Protein AF-A0A8M2BJH6-F1 (afdb_monomer)

Structure (mmCIF, N/CA/C/O backbone):
data_AF-A0A8M2BJH6-F1
#
_entry.id   AF-A0A8M2BJH6-F1
#
loop_
_atom_site.group_PDB
_atom_site.id
_atom_site.type_symbol
_atom_site.label_atom_id
_atom_site.label_alt_id
_atom_site.label_comp_id
_atom_site.label_asym_id
_atom_site.label_entity_id
_atom_site.label_seq_id
_atom_site.pdbx_PDB_ins_code
_atom_site.Cartn_x
_atom_site.Cartn_y
_atom_site.Cartn_z
_atom_site.occupancy
_atom_site.B_iso_or_equiv
_atom_site.auth_seq_id
_atom_site.auth_comp_id
_atom_site.auth_asym_id
_atom_site.auth_atom_id
_atom_site.pdbx_PDB_model_num
ATOM 1 N N . MET A 1 1 ? -21.946 5.191 -46.781 1.00 28.61 1 MET A N 1
ATOM 2 C CA . MET A 1 1 ? -22.989 5.472 -47.783 1.00 28.61 1 MET A CA 1
ATOM 3 C C . MET A 1 1 ? -22.399 6.508 -48.702 1.00 28.61 1 MET A C 1
ATOM 5 O O . MET A 1 1 ? -22.116 7.581 -48.202 1.00 28.61 1 MET A O 1
ATOM 9 N N . ASP A 1 2 ? -22.048 6.101 -49.918 1.00 33.00 2 ASP A N 1
ATOM 10 C CA . ASP A 1 2 ? -22.091 6.885 -51.162 1.00 33.00 2 ASP A CA 1
ATOM 11 C C . ASP A 1 2 ? -21.324 6.080 -52.218 1.00 33.00 2 ASP A C 1
ATOM 13 O O . ASP A 1 2 ? -20.111 5.897 -52.149 1.00 33.00 2 ASP A O 1
ATOM 17 N N . CYS A 1 3 ? -22.096 5.461 -53.111 1.00 26.36 3 CYS A N 1
ATOM 18 C CA . CYS A 1 3 ? -21.642 4.590 -54.190 1.00 26.36 3 CYS A CA 1
ATOM 19 C C . CYS A 1 3 ? -21.545 5.386 -55.499 1.00 26.36 3 CYS A C 1
ATOM 21 O O . CYS A 1 3 ? -22.503 6.076 -55.824 1.00 26.36 3 CYS A O 1
ATOM 23 N N . CYS A 1 4 ? -20.463 5.152 -56.257 1.00 25.03 4 CYS A N 1
ATOM 24 C CA . CYS A 1 4 ? -20.279 5.310 -57.716 1.00 25.03 4 CYS A CA 1
ATOM 25 C C . CYS A 1 4 ? -20.562 6.680 -58.377 1.00 25.03 4 CYS A C 1
ATOM 27 O O . CYS A 1 4 ? -21.607 7.296 -58.189 1.00 25.03 4 CYS A O 1
ATOM 29 N N . PRO A 1 5 ? -19.660 7.094 -59.287 1.00 32.94 5 PRO A N 1
ATOM 30 C CA . PRO A 1 5 ? -19.942 6.812 -60.695 1.00 32.94 5 PRO A CA 1
ATOM 31 C C . PRO A 1 5 ? -18.724 6.274 -61.463 1.00 32.94 5 PRO A C 1
ATOM 33 O O . PRO A 1 5 ? -17.686 6.920 -61.579 1.00 32.94 5 PRO A O 1
ATOM 36 N N . THR A 1 6 ? -18.901 5.083 -62.028 1.00 26.28 6 THR A N 1
ATOM 37 C CA . THR A 1 6 ? -18.188 4.568 -63.198 1.00 26.28 6 THR A CA 1
ATOM 38 C C . THR A 1 6 ? -18.653 5.317 -64.447 1.00 26.28 6 THR A C 1
ATOM 40 O O . THR A 1 6 ? -19.854 5.471 -64.664 1.00 26.28 6 THR A O 1
ATOM 43 N N . VAL A 1 7 ? -17.714 5.748 -65.289 1.00 29.89 7 VAL A N 1
ATOM 44 C CA . VAL A 1 7 ? -17.977 6.132 -66.682 1.00 29.89 7 VAL A CA 1
ATOM 45 C C . VAL A 1 7 ? -16.885 5.498 -67.542 1.00 29.89 7 VAL A C 1
ATOM 47 O O . VAL A 1 7 ? -15.748 5.962 -67.569 1.00 29.89 7 VAL A O 1
ATOM 50 N N . GLU A 1 8 ? -17.247 4.393 -68.191 1.00 24.95 8 GLU A N 1
ATOM 51 C CA . GLU A 1 8 ? -16.605 3.876 -69.401 1.00 24.95 8 GLU A CA 1
ATOM 52 C C . GLU A 1 8 ? -16.926 4.830 -70.561 1.00 24.95 8 GLU A C 1
ATOM 54 O O . GLU A 1 8 ? -18.083 5.225 -70.712 1.00 24.95 8 GLU A O 1
ATOM 59 N N . ILE A 1 9 ? -15.941 5.181 -71.395 1.00 29.52 9 ILE A N 1
ATOM 60 C CA . ILE A 1 9 ? -16.202 5.640 -72.767 1.00 29.52 9 ILE A CA 1
ATOM 61 C C . ILE A 1 9 ? -15.245 4.913 -73.708 1.00 29.52 9 ILE A C 1
ATOM 63 O O . ILE A 1 9 ? -14.027 4.904 -73.529 1.00 29.52 9 ILE A O 1
ATOM 67 N N . GLU A 1 10 ? -15.889 4.273 -74.672 1.00 23.61 10 GLU A N 1
ATOM 68 C CA . GLU A 1 10 ? -15.413 3.345 -75.677 1.00 23.61 10 GLU A CA 1
ATOM 69 C C . GLU A 1 10 ? -14.512 3.975 -76.746 1.00 23.61 10 GLU A C 1
ATOM 71 O O . GLU A 1 10 ? -14.569 5.158 -77.079 1.00 23.61 10 GLU A O 1
ATOM 76 N N . THR A 1 11 ? -13.728 3.077 -77.331 1.00 25.34 11 THR A N 1
ATOM 77 C CA . THR A 1 11 ? -13.057 3.136 -78.628 1.00 25.34 11 THR A CA 1
ATOM 78 C C . THR A 1 11 ? -13.911 3.737 -79.751 1.00 25.34 11 THR A C 1
ATOM 80 O O . THR A 1 11 ? -14.989 3.224 -80.048 1.00 25.34 11 THR A O 1
ATOM 83 N N . THR A 1 12 ? -13.367 4.716 -80.477 1.00 28.28 12 THR A N 1
ATOM 84 C CA . THR A 1 12 ? -13.841 5.127 -81.805 1.00 28.28 12 THR A CA 1
ATOM 85 C C . THR A 1 12 ? -12.823 4.721 -82.875 1.00 28.28 12 THR A C 1
ATOM 87 O O . THR A 1 12 ? -11.707 5.229 -82.948 1.00 28.28 12 THR A O 1
ATOM 90 N N . ASN A 1 13 ? -13.232 3.740 -83.681 1.00 26.58 13 ASN A N 1
ATOM 91 C CA . ASN A 1 13 ? -12.711 3.446 -85.016 1.00 26.58 13 ASN A CA 1
ATOM 92 C C . ASN A 1 13 ? -13.276 4.459 -86.034 1.00 26.58 13 ASN A C 1
ATOM 94 O O . ASN A 1 13 ? -14.218 5.173 -85.705 1.00 26.58 13 ASN A O 1
ATOM 98 N N . GLU A 1 14 ? -12.759 4.386 -87.271 1.00 25.92 14 GLU A N 1
ATOM 99 C CA . GLU A 1 14 ? -13.132 5.101 -88.517 1.00 25.92 14 GLU A CA 1
ATOM 100 C C . GLU A 1 14 ? -12.214 6.291 -88.855 1.00 25.92 14 GLU A C 1
ATOM 102 O O . GLU A 1 14 ? -11.893 7.105 -88.003 1.00 25.92 14 GLU A O 1
ATOM 107 N N . SER A 1 15 ? -11.742 6.525 -90.081 1.00 24.98 15 SER A N 1
ATOM 108 C CA . SER A 1 15 ? -11.766 5.806 -91.361 1.00 24.98 15 SER A CA 1
ATOM 109 C C . SER A 1 15 ? -11.048 6.703 -92.390 1.00 24.98 15 SER A C 1
ATOM 111 O O . SER A 1 15 ? -11.238 7.914 -92.367 1.00 24.98 15 SER A O 1
ATOM 113 N N . THR A 1 16 ? -10.282 6.092 -93.301 1.00 25.52 16 THR A N 1
ATOM 114 C CA . THR A 1 16 ? -10.107 6.453 -94.732 1.00 25.52 16 THR A CA 1
ATOM 115 C C . THR A 1 16 ? -9.835 7.909 -95.159 1.00 25.52 16 THR A C 1
ATOM 117 O O . THR A 1 16 ? -10.703 8.773 -95.088 1.00 25.52 16 THR A O 1
ATOM 120 N N . GLY A 1 17 ? -8.689 8.112 -95.820 1.00 29.67 17 GLY A N 1
ATOM 121 C CA . GLY A 1 17 ? -8.440 9.222 -96.746 1.00 29.67 17 GLY A CA 1
ATOM 122 C C . GLY A 1 17 ? -7.463 8.786 -97.843 1.00 29.67 17 GLY A C 1
ATOM 123 O O . GLY A 1 17 ? -6.270 8.656 -97.587 1.00 29.67 17 GLY A O 1
ATOM 124 N N . GLU A 1 18 ? -8.009 8.490 -99.023 1.00 25.44 18 GLU A N 1
ATOM 125 C CA . GLU A 1 18 ? -7.338 8.077 -100.263 1.00 25.44 18 GLU A CA 1
ATOM 126 C C . GLU A 1 18 ? -6.545 9.203 -100.956 1.00 25.44 18 GLU A C 1
ATOM 128 O O . GLU A 1 18 ? -6.889 10.380 -100.872 1.00 25.44 18 GLU A O 1
ATOM 133 N N . ASP A 1 19 ? -5.509 8.767 -101.683 1.00 27.84 19 ASP A N 1
ATOM 134 C CA . ASP A 1 19 ? -4.975 9.254 -102.964 1.00 27.84 19 ASP A CA 1
ATOM 135 C C . ASP A 1 19 ? -5.210 10.711 -103.405 1.00 27.84 19 ASP A C 1
ATOM 137 O O . ASP A 1 19 ? -6.309 11.117 -103.765 1.00 27.84 19 ASP A O 1
ATOM 141 N N . THR A 1 20 ? -4.104 11.423 -103.653 1.00 27.91 20 THR A N 1
ATOM 142 C CA . THR A 1 20 ? -3.988 12.328 -104.812 1.00 27.91 20 THR A CA 1
ATOM 143 C C . THR A 1 20 ? -2.553 12.350 -105.350 1.00 27.91 20 THR A C 1
ATOM 145 O O . THR A 1 20 ? -1.641 12.954 -104.791 1.00 27.91 20 THR A O 1
ATOM 148 N N . LYS A 1 21 ? -2.364 11.695 -106.502 1.00 26.81 21 LYS A N 1
ATOM 149 C CA . LYS A 1 21 ? -1.386 12.103 -107.518 1.00 26.81 21 LYS A CA 1
ATOM 150 C C . LYS A 1 21 ? -1.801 13.481 -108.036 1.00 26.81 21 LYS A C 1
ATOM 152 O O . LYS A 1 21 ? -2.954 13.611 -108.428 1.00 26.81 21 LYS A O 1
ATOM 157 N N . ASP A 1 22 ? -0.884 14.441 -108.148 1.00 25.42 22 ASP A N 1
ATOM 158 C CA . ASP A 1 22 ? -0.643 15.108 -109.435 1.00 25.42 22 ASP A CA 1
ATOM 159 C C . ASP A 1 22 ? 0.472 16.167 -109.400 1.00 25.42 22 ASP A C 1
ATOM 161 O O . ASP A 1 22 ? 0.524 17.037 -108.538 1.00 25.42 22 ASP A O 1
ATOM 165 N N . LYS A 1 23 ? 1.255 16.128 -110.484 1.00 24.36 23 LYS A N 1
ATOM 166 C CA . LYS A 1 23 ? 1.884 17.260 -111.186 1.00 24.36 23 LYS A CA 1
ATOM 167 C C . LYS A 1 23 ? 3.118 17.926 -110.570 1.00 24.36 23 LYS A C 1
ATOM 169 O O . LYS A 1 23 ? 3.074 18.961 -109.917 1.00 24.36 23 LYS A O 1
ATOM 174 N N . GLN A 1 24 ? 4.256 17.415 -111.049 1.00 25.00 24 GLN A N 1
ATOM 175 C CA . GLN A 1 24 ? 5.358 18.234 -111.559 1.00 25.00 24 GLN A CA 1
ATOM 176 C C . GLN A 1 24 ? 4.821 19.454 -112.341 1.00 25.00 24 GLN A C 1
ATOM 178 O O . GLN A 1 24 ? 4.307 19.310 -113.449 1.00 25.00 24 GLN A O 1
ATOM 183 N N . GLN A 1 25 ? 4.984 20.657 -111.792 1.00 23.91 25 GLN A N 1
ATOM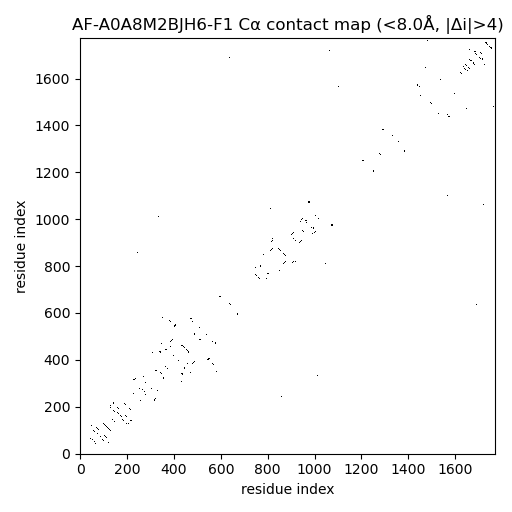 184 C CA . GLN A 1 25 ? 5.064 21.897 -112.563 1.00 23.91 25 GLN A CA 1
ATOM 185 C C . GLN A 1 25 ? 6.488 22.430 -112.422 1.00 23.91 25 GLN A C 1
ATOM 187 O O . GLN A 1 25 ? 6.833 23.148 -111.489 1.00 23.91 25 GLN A O 1
ATOM 192 N N . VAL A 1 26 ? 7.333 22.013 -113.364 1.00 25.80 26 VAL A N 1
ATOM 193 C CA . VAL A 1 26 ? 8.612 22.658 -113.650 1.00 25.80 26 VAL A CA 1
ATOM 194 C C . VAL A 1 26 ? 8.280 24.029 -114.240 1.00 25.80 26 VAL A C 1
ATOM 196 O O . VAL A 1 26 ? 7.875 24.127 -115.395 1.00 25.80 26 VAL A O 1
ATOM 199 N N . PHE A 1 27 ? 8.413 25.088 -113.444 1.00 24.81 27 PHE A N 1
ATOM 200 C CA . PHE A 1 27 ? 8.459 26.452 -113.963 1.00 24.81 27 PHE A CA 1
ATOM 201 C C . PHE A 1 27 ? 9.832 26.671 -114.609 1.00 24.81 27 PHE A C 1
ATOM 203 O O . PHE A 1 27 ? 10.815 26.992 -113.948 1.00 24.81 27 PHE A O 1
ATOM 210 N N . THR A 1 28 ? 9.907 26.468 -115.923 1.00 26.55 28 THR A N 1
ATOM 211 C CA . THR A 1 28 ? 10.958 27.049 -116.761 1.00 26.55 28 THR A CA 1
ATOM 212 C C . THR A 1 28 ? 10.654 28.536 -116.947 1.00 26.55 28 THR A C 1
ATOM 214 O O . THR A 1 28 ? 9.776 28.881 -117.735 1.00 26.55 28 THR A O 1
ATOM 217 N N . CYS A 1 29 ? 11.367 29.418 -116.244 1.00 23.72 29 CYS A N 1
ATOM 218 C CA . CYS A 1 29 ? 11.460 30.831 -116.619 1.00 23.72 29 CYS A CA 1
ATOM 219 C C . CYS A 1 29 ? 12.739 31.039 -117.435 1.00 23.72 29 CYS A C 1
ATOM 221 O O . CYS A 1 29 ? 13.843 31.113 -116.905 1.00 23.72 29 CYS A O 1
ATOM 223 N N . SER A 1 30 ? 12.558 31.099 -118.749 1.00 25.23 30 SER A N 1
ATOM 224 C CA . SER A 1 30 ? 13.451 31.760 -119.693 1.00 25.23 30 SER A CA 1
ATOM 225 C C . SER A 1 30 ? 13.473 33.270 -119.426 1.00 25.23 30 SER A C 1
ATOM 227 O O . SER A 1 30 ? 12.411 33.885 -119.444 1.00 25.23 30 SER A O 1
ATOM 229 N N . ALA A 1 31 ? 14.650 33.859 -119.231 1.00 25.33 31 ALA A N 1
ATOM 230 C CA . ALA A 1 31 ? 14.946 35.269 -119.517 1.00 25.33 31 ALA A CA 1
ATOM 231 C C . ALA A 1 31 ? 16.478 35.411 -119.516 1.00 25.33 31 ALA A C 1
ATOM 233 O O . ALA A 1 31 ? 17.124 35.304 -118.482 1.00 25.33 31 ALA A O 1
ATOM 234 N N . GLU A 1 32 ? 17.087 35.247 -120.686 1.00 24.67 32 GLU A N 1
ATOM 235 C CA . GLU A 1 32 ? 17.652 36.352 -121.472 1.00 24.67 32 GLU A CA 1
ATOM 236 C C . GLU A 1 32 ? 19.044 36.777 -120.985 1.00 24.67 32 GLU A C 1
ATOM 238 O O . GLU A 1 32 ? 19.246 37.533 -120.041 1.00 24.67 32 GLU A O 1
ATOM 243 N N . THR A 1 33 ? 20.026 36.247 -121.713 1.00 24.61 33 THR A N 1
ATOM 244 C CA . THR A 1 33 ? 21.381 36.765 -121.856 1.00 24.61 33 THR A CA 1
ATOM 245 C C . THR A 1 33 ? 21.346 38.249 -122.228 1.00 24.61 33 THR A C 1
ATOM 247 O O . THR A 1 33 ? 21.163 38.584 -123.397 1.00 24.61 33 THR A O 1
ATOM 250 N N . HIS A 1 34 ? 21.583 39.132 -121.262 1.00 25.09 34 HIS A N 1
ATOM 251 C CA . HIS A 1 34 ? 22.062 40.483 -121.539 1.00 25.09 34 HIS A CA 1
ATOM 252 C C . HIS A 1 34 ? 23.591 40.486 -121.455 1.00 25.09 34 HIS A C 1
ATOM 254 O O . HIS A 1 34 ? 24.183 40.513 -120.377 1.00 25.09 34 HIS A O 1
ATOM 260 N N . GLN A 1 35 ? 24.222 40.397 -122.627 1.00 24.05 35 GLN A N 1
ATOM 261 C CA . GLN A 1 35 ? 25.598 40.829 -122.828 1.00 24.05 35 GLN A CA 1
ATOM 262 C C . GLN A 1 35 ? 25.667 42.360 -122.766 1.00 24.05 35 GLN A C 1
ATOM 264 O O . GLN A 1 35 ? 24.846 43.042 -123.369 1.00 24.05 35 GLN A O 1
ATOM 269 N N . GLU A 1 36 ? 26.707 42.821 -122.070 1.00 26.56 36 GLU A N 1
ATOM 270 C CA . GLU A 1 36 ? 27.496 44.026 -122.346 1.00 26.56 36 GLU A CA 1
ATOM 271 C C . GLU A 1 36 ? 26.791 45.393 -122.332 1.00 26.56 36 GLU A C 1
ATOM 273 O O . GLU A 1 36 ? 26.227 45.836 -123.321 1.00 26.56 36 GLU A O 1
ATOM 278 N N . GLU A 1 37 ? 27.038 46.164 -121.267 1.00 25.19 37 GLU A N 1
ATOM 279 C CA . GLU A 1 37 ? 27.638 47.493 -121.441 1.00 25.19 37 GLU A CA 1
ATOM 280 C C . GLU A 1 37 ? 28.454 47.881 -120.195 1.00 25.19 37 GLU A C 1
ATOM 282 O O . GLU A 1 37 ? 27.953 48.064 -119.087 1.00 25.19 37 GLU A O 1
ATOM 287 N N . VAL A 1 38 ? 29.771 47.950 -120.386 1.00 27.23 38 VAL A N 1
ATOM 288 C CA . VAL A 1 38 ? 30.772 48.340 -119.392 1.00 27.23 38 VAL A CA 1
ATOM 289 C C . VAL A 1 38 ? 30.675 49.853 -119.166 1.00 27.23 38 VAL A C 1
ATOM 291 O O . VAL A 1 38 ? 31.319 50.636 -119.862 1.00 27.23 38 VAL A O 1
ATOM 294 N N . ALA A 1 39 ? 29.896 50.286 -118.174 1.00 29.19 39 ALA A N 1
ATOM 295 C CA . ALA A 1 39 ? 29.918 51.659 -117.671 1.00 29.19 39 ALA A CA 1
ATOM 296 C C . ALA A 1 39 ? 30.753 51.720 -116.380 1.00 29.19 39 ALA A C 1
ATOM 298 O O . ALA A 1 39 ? 30.295 51.361 -115.302 1.00 29.19 39 ALA A O 1
ATOM 299 N N . LYS A 1 40 ? 32.023 52.117 -116.543 1.00 28.91 40 LYS A N 1
ATOM 300 C CA . LYS A 1 40 ? 33.009 52.545 -115.529 1.00 28.91 40 LYS A CA 1
ATOM 301 C C . LYS A 1 40 ? 32.527 52.494 -114.064 1.00 28.91 40 LYS A C 1
ATOM 303 O O . LYS A 1 40 ? 31.922 53.450 -113.587 1.00 28.91 40 LYS A O 1
ATOM 308 N N . LEU A 1 41 ? 32.914 51.430 -113.346 1.00 31.28 41 LEU A N 1
ATOM 309 C CA . LEU A 1 41 ? 32.874 51.359 -111.882 1.00 31.28 41 LEU A CA 1
ATOM 310 C C . LEU A 1 41 ? 33.546 52.603 -111.280 1.00 31.28 41 LEU A C 1
ATOM 312 O O . LEU A 1 41 ? 34.767 52.761 -111.356 1.00 31.28 41 LEU A O 1
ATOM 316 N N . GLN A 1 42 ? 32.764 53.461 -110.634 1.00 40.16 42 GLN A N 1
ATOM 317 C CA . GLN A 1 42 ? 33.278 54.207 -109.493 1.00 40.16 42 GLN A CA 1
ATOM 318 C C . GLN A 1 42 ? 33.254 53.241 -108.304 1.00 40.16 42 GLN A C 1
ATOM 320 O O . GLN A 1 42 ? 32.203 52.728 -107.938 1.00 40.16 42 GLN A O 1
ATOM 325 N N . ASN A 1 43 ? 34.433 52.926 -107.762 1.00 52.28 43 ASN A N 1
ATOM 326 C CA . ASN A 1 43 ? 34.617 52.022 -106.623 1.00 52.28 43 ASN A CA 1
ATOM 327 C C . ASN A 1 43 ? 33.838 52.528 -105.393 1.00 52.28 43 ASN A C 1
ATOM 329 O O . ASN A 1 43 ? 34.358 53.351 -104.641 1.00 52.28 43 ASN A O 1
ATOM 333 N N . VAL A 1 44 ? 32.625 52.017 -105.160 1.00 59.91 44 VAL A N 1
ATOM 334 C CA . VAL A 1 44 ? 32.005 52.037 -103.828 1.00 59.91 44 VAL A CA 1
ATOM 335 C C . VAL A 1 44 ? 32.623 50.870 -103.054 1.00 59.91 44 VAL A C 1
ATOM 337 O O . VAL A 1 44 ? 32.425 49.719 -103.452 1.00 59.91 44 VAL A O 1
ATOM 340 N N . PRO A 1 45 ? 33.421 51.118 -102.003 1.00 77.12 45 PRO A N 1
ATOM 341 C CA . PRO A 1 45 ? 34.089 50.042 -101.285 1.00 77.12 45 PRO A CA 1
ATOM 342 C C . PRO A 1 45 ? 33.051 49.142 -100.610 1.00 77.12 45 PRO A C 1
ATOM 344 O O . PRO A 1 45 ? 32.149 49.646 -99.938 1.00 77.12 45 PRO A O 1
ATOM 347 N N . ALA A 1 46 ? 33.178 47.825 -100.788 1.00 77.88 46 ALA A N 1
ATOM 348 C CA . ALA A 1 46 ? 32.331 46.853 -100.108 1.00 77.88 46 ALA A CA 1
ATOM 349 C C . ALA A 1 46 ? 32.537 46.923 -98.585 1.00 77.88 46 ALA A C 1
ATOM 351 O O . ALA A 1 46 ? 33.637 47.275 -98.143 1.00 77.88 46 ALA A O 1
ATOM 352 N N . PRO A 1 47 ? 31.516 46.595 -97.777 1.00 81.19 47 PRO A N 1
ATOM 353 C CA . PRO A 1 47 ? 31.667 46.488 -96.337 1.00 81.19 47 PRO A CA 1
ATOM 354 C C . PRO A 1 47 ? 32.732 45.437 -96.038 1.00 81.19 47 PRO A C 1
ATOM 356 O O . PRO A 1 47 ? 32.832 44.430 -96.743 1.00 81.19 47 PRO A O 1
ATOM 359 N N . GLY A 1 48 ? 33.530 45.659 -94.997 1.00 82.75 48 GLY A N 1
ATOM 360 C CA . GLY A 1 48 ? 34.470 44.641 -94.549 1.00 82.75 48 GLY A CA 1
ATOM 361 C C . GLY A 1 48 ? 33.762 43.344 -94.158 1.00 82.75 48 GLY A C 1
ATOM 362 O O . GLY A 1 48 ? 32.535 43.278 -94.074 1.00 82.75 48 GLY A O 1
ATOM 363 N N . GLU A 1 49 ? 34.562 42.314 -93.910 1.00 83.88 49 GLU A N 1
ATOM 364 C CA . GLU A 1 49 ? 34.086 40.988 -93.519 1.00 83.88 49 GLU A CA 1
ATOM 365 C C . GLU A 1 49 ? 33.023 41.060 -92.407 1.00 83.88 49 GLU A C 1
ATOM 367 O O . GLU A 1 49 ? 33.210 41.755 -91.401 1.00 83.88 49 GLU A O 1
ATOM 372 N N . ILE A 1 50 ? 31.893 40.369 -92.606 1.00 88.38 50 ILE A N 1
ATOM 373 C CA . ILE A 1 50 ? 30.858 40.253 -91.577 1.00 88.38 50 ILE A CA 1
ATOM 374 C C . ILE A 1 50 ? 31.372 39.281 -90.520 1.00 88.38 50 ILE A C 1
ATOM 376 O O . ILE A 1 50 ? 31.737 38.146 -90.813 1.00 88.38 50 ILE A O 1
ATOM 380 N N . SER A 1 51 ? 31.336 39.714 -89.270 1.00 88.19 51 SER A N 1
ATOM 381 C CA . SER A 1 51 ? 31.616 38.898 -88.097 1.00 88.19 51 SER A CA 1
ATOM 382 C C . SER A 1 51 ? 30.348 38.734 -87.265 1.00 88.19 51 SER A C 1
ATOM 384 O O . SER A 1 51 ? 29.587 39.686 -87.073 1.00 88.19 51 SER A O 1
ATOM 386 N N . VAL A 1 52 ? 30.116 37.531 -86.741 1.00 87.06 52 VAL A N 1
ATOM 387 C CA . VAL A 1 52 ? 29.068 37.323 -85.737 1.00 87.06 52 VAL A CA 1
ATOM 388 C C . VAL A 1 52 ? 29.607 37.732 -84.373 1.00 87.06 52 VAL A C 1
ATOM 390 O O . VAL A 1 52 ? 30.593 37.173 -83.902 1.00 87.06 52 VAL A O 1
ATOM 393 N N . GLN A 1 53 ? 28.943 38.684 -83.724 1.00 88.88 53 GLN A N 1
ATOM 394 C CA . GLN A 1 53 ? 29.286 39.134 -82.374 1.00 88.88 53 GLN A CA 1
ATOM 395 C C . GLN A 1 53 ? 28.559 38.309 -81.307 1.00 88.88 53 GLN A C 1
ATOM 397 O O . GLN A 1 53 ? 29.154 37.921 -80.304 1.00 88.88 53 GLN A O 1
ATOM 402 N N . HIS A 1 54 ? 27.276 38.003 -81.522 1.00 86.81 54 HIS A N 1
ATOM 403 C CA . HIS A 1 54 ? 26.478 37.209 -80.588 1.00 86.81 54 HIS A CA 1
ATOM 404 C C . HIS A 1 54 ? 25.464 36.338 -81.343 1.00 86.81 54 HIS A C 1
ATOM 406 O O . HIS A 1 54 ? 24.761 36.814 -82.224 1.00 86.81 54 HIS A O 1
ATOM 412 N N . ILE A 1 55 ? 25.330 35.066 -80.944 1.00 86.44 55 ILE A N 1
ATOM 413 C CA . ILE A 1 55 ? 24.233 34.169 -81.355 1.00 86.44 55 ILE A CA 1
ATOM 414 C C . ILE A 1 55 ? 23.346 33.834 -80.147 1.00 86.44 55 ILE A C 1
ATOM 416 O O . ILE A 1 55 ? 23.805 33.202 -79.186 1.00 86.44 55 ILE A O 1
ATOM 420 N N . GLY A 1 56 ? 22.099 34.295 -80.179 1.00 85.12 56 GLY A N 1
ATOM 421 C CA . GLY A 1 56 ? 21.030 33.976 -79.232 1.00 85.12 56 GLY A CA 1
ATOM 422 C C . GLY A 1 56 ? 20.153 32.809 -79.701 1.00 85.12 56 GLY A C 1
ATOM 423 O O . GLY A 1 56 ? 20.434 32.154 -80.703 1.00 85.12 56 GLY A O 1
ATOM 424 N N . THR A 1 57 ? 19.084 32.522 -78.956 1.00 83.81 57 THR A N 1
ATOM 425 C CA . THR A 1 57 ? 18.070 31.520 -79.345 1.00 83.81 57 THR A CA 1
ATOM 426 C C . THR A 1 57 ? 17.097 32.054 -80.393 1.00 83.81 57 THR A C 1
ATOM 428 O O . THR A 1 57 ? 16.525 31.274 -81.135 1.00 83.81 57 THR A O 1
ATOM 431 N N . SER A 1 58 ? 16.912 33.372 -80.464 1.00 86.88 58 SER A N 1
ATOM 432 C CA . SER A 1 58 ? 15.991 34.033 -81.398 1.00 86.88 58 SER A CA 1
ATOM 433 C C . SER A 1 58 ? 16.545 35.344 -81.961 1.00 86.88 58 SER A C 1
ATOM 435 O O . SER A 1 58 ? 15.803 36.128 -82.547 1.00 86.88 58 SER A O 1
ATOM 437 N N . SER A 1 59 ? 17.839 35.605 -81.774 1.00 90.69 59 SER A N 1
ATOM 438 C CA . SER A 1 59 ? 18.511 36.782 -82.320 1.00 90.69 59 SER A CA 1
ATOM 439 C C . SER A 1 59 ? 19.961 36.482 -82.690 1.00 90.69 59 SER A C 1
ATOM 441 O O . SER A 1 59 ? 20.582 35.578 -82.119 1.00 90.69 59 SER A O 1
ATOM 443 N N . ILE A 1 60 ? 20.501 37.210 -83.667 1.00 89.88 60 ILE A N 1
ATOM 444 C CA . ILE A 1 60 ? 21.914 37.155 -84.063 1.00 89.88 60 ILE A CA 1
ATOM 445 C C . ILE A 1 60 ? 22.426 38.585 -84.257 1.00 89.88 60 ILE A C 1
ATOM 447 O O . ILE A 1 60 ? 21.873 39.345 -85.049 1.00 89.88 60 ILE A O 1
ATOM 451 N N . THR A 1 61 ? 23.503 38.942 -83.561 1.00 91.44 61 THR A N 1
ATOM 452 C CA . THR A 1 61 ? 24.190 40.232 -83.690 1.00 91.44 61 THR A CA 1
ATOM 453 C C . THR A 1 61 ? 25.379 40.104 -84.628 1.00 91.44 61 THR A C 1
ATOM 455 O O . THR A 1 61 ? 26.287 39.305 -84.391 1.00 91.44 61 THR A O 1
ATOM 458 N N . LEU A 1 62 ? 25.392 40.923 -85.672 1.00 91.06 62 LEU A N 1
ATOM 459 C CA . LEU A 1 62 ? 26.417 40.977 -86.708 1.00 91.06 62 LEU A CA 1
ATOM 460 C C . LEU A 1 62 ? 27.165 42.306 -86.629 1.00 91.06 62 LEU A C 1
ATOM 462 O O . LEU A 1 62 ? 26.569 43.327 -86.292 1.00 91.06 62 LEU A O 1
ATOM 466 N N . ALA A 1 63 ? 28.448 42.307 -86.972 1.00 90.31 63 ALA A N 1
ATOM 467 C CA . ALA A 1 63 ? 29.257 43.512 -87.116 1.00 90.31 63 ALA A CA 1
ATOM 468 C C . ALA A 1 63 ? 30.171 43.412 -88.336 1.00 90.31 63 ALA A C 1
ATOM 470 O O . ALA A 1 63 ? 30.636 42.329 -88.680 1.00 90.31 63 ALA A O 1
ATOM 471 N N . TRP A 1 64 ? 30.453 44.540 -88.971 1.00 90.00 64 TRP A N 1
ATOM 472 C CA . TRP A 1 64 ? 31.284 44.634 -90.171 1.00 90.00 64 TRP A CA 1
ATOM 473 C C . TRP A 1 64 ? 32.138 45.895 -90.101 1.00 90.00 64 TRP A C 1
ATOM 475 O O . TRP A 1 64 ? 31.786 46.869 -89.437 1.00 90.00 64 TRP A O 1
ATOM 485 N N . ASN A 1 65 ? 33.263 45.914 -90.811 1.00 83.75 65 ASN A N 1
ATOM 486 C CA . ASN A 1 65 ? 34.077 47.124 -90.884 1.00 83.75 65 ASN A CA 1
ATOM 487 C C . ASN A 1 65 ? 33.478 48.091 -91.907 1.00 83.75 65 ASN A C 1
ATOM 489 O O . ASN A 1 65 ? 33.367 47.768 -93.091 1.00 83.75 65 ASN A O 1
ATOM 493 N N . SER A 1 66 ? 33.098 49.284 -91.449 1.00 79.81 66 SER A N 1
ATOM 494 C CA . SER A 1 66 ? 32.597 50.344 -92.323 1.00 79.81 66 SER A CA 1
ATOM 495 C C . SER A 1 66 ? 33.749 50.934 -93.141 1.00 79.81 66 SER A C 1
ATOM 497 O O . SER A 1 66 ? 34.713 51.418 -92.544 1.00 79.81 66 SER A O 1
ATOM 499 N N . PRO A 1 67 ? 33.679 50.941 -94.481 1.00 80.31 67 PRO A N 1
ATOM 500 C CA . PRO A 1 67 ? 34.660 51.638 -95.301 1.00 80.31 67 PRO A CA 1
ATOM 501 C C . PRO A 1 67 ? 34.616 53.153 -95.076 1.00 80.31 67 PRO A C 1
ATOM 503 O O . PRO A 1 67 ? 33.565 53.707 -94.740 1.00 80.31 67 PRO A O 1
ATOM 506 N N . GLU A 1 68 ? 35.739 53.842 -95.301 1.00 75.12 68 GLU A N 1
ATOM 507 C CA . GLU A 1 68 ? 35.773 55.309 -95.262 1.00 75.12 68 GLU A CA 1
ATOM 508 C C . GLU A 1 68 ? 34.790 55.899 -96.291 1.00 75.12 68 GLU A C 1
ATOM 510 O O . GLU A 1 68 ? 34.734 55.464 -97.441 1.00 75.12 68 GLU A O 1
ATOM 515 N N . ASN A 1 69 ? 34.024 56.913 -95.871 1.00 78.00 69 ASN A N 1
ATOM 516 C CA . ASN A 1 69 ? 32.985 57.618 -96.642 1.00 78.00 69 ASN A CA 1
ATOM 517 C C . ASN A 1 69 ? 31.681 56.851 -96.940 1.00 78.00 69 ASN A C 1
ATOM 519 O O . ASN A 1 69 ? 30.848 57.363 -97.689 1.00 78.00 69 ASN A O 1
ATOM 523 N N . ILE A 1 70 ? 31.448 55.683 -96.335 1.00 78.56 70 ILE A N 1
ATOM 524 C CA . ILE A 1 70 ? 30.141 55.011 -96.364 1.00 78.56 70 ILE A CA 1
ATOM 525 C C . ILE A 1 70 ? 29.478 55.119 -94.995 1.00 78.56 70 ILE A C 1
ATOM 527 O O . ILE A 1 70 ? 30.064 54.751 -93.982 1.00 78.56 70 ILE A O 1
ATOM 531 N N . THR A 1 71 ? 28.236 55.598 -94.969 1.00 82.06 71 THR A N 1
ATOM 532 C CA . THR A 1 71 ? 27.431 55.710 -93.744 1.00 82.06 71 THR A CA 1
ATOM 533 C C . THR A 1 71 ? 26.191 54.827 -93.749 1.00 82.06 71 THR A C 1
ATOM 535 O O . THR A 1 71 ? 25.589 54.654 -92.695 1.00 82.06 71 THR A O 1
ATOM 538 N N . THR A 1 72 ? 25.788 54.276 -94.898 1.00 86.25 72 THR A N 1
ATOM 539 C CA . THR A 1 72 ? 24.546 53.501 -95.030 1.00 86.25 72 THR A CA 1
ATOM 540 C C . THR A 1 72 ? 24.830 52.110 -95.582 1.00 86.25 72 THR A C 1
ATOM 542 O O . THR A 1 72 ? 25.557 51.958 -96.562 1.00 86.25 72 THR A O 1
ATOM 545 N N . PHE A 1 73 ? 24.234 51.101 -94.955 1.00 90.50 73 PHE A N 1
ATOM 546 C CA . PHE A 1 73 ? 24.324 49.696 -95.333 1.00 90.50 73 PHE A CA 1
ATOM 547 C C . PHE A 1 73 ? 22.925 49.096 -95.483 1.00 90.50 73 PHE A C 1
ATOM 549 O O . PHE A 1 73 ? 21.994 49.521 -94.804 1.00 90.50 73 PHE A O 1
ATOM 556 N N . GLU A 1 74 ? 22.771 48.090 -96.338 1.00 90.06 74 GLU A N 1
ATOM 557 C CA . GLU A 1 74 ? 21.583 47.229 -96.350 1.00 90.06 74 GLU A CA 1
ATOM 558 C C . GLU A 1 74 ? 21.996 45.810 -95.968 1.00 90.06 74 GLU A C 1
ATOM 560 O O . GLU A 1 74 ? 22.827 45.205 -96.642 1.00 90.06 74 GLU A O 1
ATOM 565 N N . LEU A 1 75 ? 21.416 45.288 -94.889 1.00 90.94 75 LEU A N 1
ATOM 566 C CA . LEU A 1 75 ? 21.597 43.919 -94.419 1.00 90.94 75 LEU A CA 1
ATOM 567 C C . LEU A 1 75 ? 20.360 43.101 -94.778 1.00 90.94 75 LEU A C 1
ATOM 569 O O . LEU A 1 75 ? 19.262 43.402 -94.319 1.00 90.94 75 LEU A O 1
ATOM 573 N N . THR A 1 76 ? 20.532 42.042 -95.556 1.00 89.56 76 THR A N 1
ATOM 574 C CA . THR A 1 76 ? 19.477 41.075 -95.862 1.00 89.56 76 THR A CA 1
ATOM 575 C C . THR A 1 76 ? 19.731 39.790 -95.090 1.00 89.56 76 THR A C 1
ATOM 577 O O . THR A 1 76 ? 20.770 39.166 -95.253 1.00 89.56 76 THR A O 1
ATOM 580 N N . CYS A 1 77 ? 18.779 39.403 -94.247 1.00 89.25 77 CYS A N 1
ATOM 581 C CA . CYS A 1 77 ? 18.719 38.111 -93.581 1.00 89.25 77 CYS A CA 1
ATOM 582 C C . CYS A 1 77 ? 17.768 37.196 -94.360 1.00 89.25 77 CYS A C 1
ATOM 584 O O . CYS A 1 77 ? 16.612 37.554 -94.602 1.00 89.25 77 CYS A O 1
ATOM 586 N N . PHE A 1 78 ? 18.248 36.018 -94.736 1.00 87.25 78 PHE A N 1
ATOM 587 C CA . PHE A 1 78 ? 17.537 35.031 -95.530 1.00 87.25 78 PHE A CA 1
ATOM 588 C C . PHE A 1 78 ? 17.555 33.660 -94.849 1.00 87.25 78 PHE A C 1
ATOM 590 O O . PHE A 1 78 ? 18.590 33.161 -94.419 1.00 87.25 78 PHE A O 1
ATOM 597 N N . ASN A 1 79 ? 16.396 33.021 -94.817 1.00 83.88 79 ASN A N 1
ATOM 598 C CA . ASN A 1 79 ? 16.204 31.592 -94.622 1.00 83.88 79 ASN A CA 1
ATOM 599 C C . ASN A 1 79 ? 15.191 31.127 -95.690 1.00 83.88 79 ASN A C 1
ATOM 601 O O . ASN A 1 79 ? 14.368 31.947 -96.107 1.00 83.88 79 ASN A O 1
ATOM 605 N N . PRO A 1 80 ? 15.191 29.849 -96.120 1.00 77.88 80 PRO A N 1
ATOM 606 C CA . PRO A 1 80 ? 14.192 29.296 -97.039 1.00 77.88 80 PRO A CA 1
ATOM 607 C C . PRO A 1 80 ? 12.730 29.739 -96.832 1.00 77.88 80 PRO A C 1
ATOM 609 O O . PRO A 1 80 ? 11.987 29.799 -97.809 1.00 77.88 80 PRO A O 1
ATOM 612 N N . THR A 1 81 ? 12.300 30.054 -95.602 1.00 76.12 81 THR A N 1
ATOM 613 C CA . THR A 1 81 ? 10.930 30.520 -95.307 1.00 76.12 81 THR A CA 1
ATOM 614 C C . THR A 1 81 ? 10.774 32.032 -95.127 1.00 76.12 81 THR A C 1
ATOM 616 O O . THR A 1 81 ? 9.647 32.524 -95.161 1.00 76.12 81 THR A O 1
ATOM 619 N N . THR A 1 82 ? 11.855 32.782 -94.895 1.00 74.38 82 THR A N 1
ATOM 620 C CA . THR A 1 82 ? 11.776 34.173 -94.418 1.00 74.38 82 THR A CA 1
ATOM 621 C C . THR A 1 82 ? 12.915 35.013 -94.986 1.00 74.38 82 THR A C 1
ATOM 623 O O . THR A 1 82 ? 14.082 34.668 -94.832 1.00 74.38 82 THR A O 1
ATOM 626 N N . THR A 1 83 ? 12.597 36.160 -95.587 1.00 84.81 83 THR A N 1
ATOM 627 C CA . THR A 1 83 ? 13.590 37.160 -96.013 1.00 84.81 83 THR A CA 1
ATOM 628 C C . THR A 1 83 ? 13.258 38.505 -95.376 1.00 84.81 83 THR A C 1
ATOM 630 O O . THR A 1 83 ? 12.134 38.985 -95.507 1.00 84.81 83 THR A O 1
ATOM 633 N N . LYS A 1 84 ? 14.216 39.107 -94.667 1.00 84.12 84 LYS A N 1
ATOM 634 C CA . LYS A 1 84 ? 14.092 40.434 -94.047 1.00 84.12 84 LYS A CA 1
ATOM 635 C C . LYS A 1 84 ? 15.276 41.294 -94.486 1.00 84.12 84 LYS A C 1
ATOM 637 O O . LYS A 1 84 ? 16.416 40.869 -94.330 1.00 84.12 84 LYS A O 1
ATOM 642 N N . THR A 1 85 ? 15.019 42.496 -94.993 1.00 88.00 85 THR A N 1
ATOM 643 C CA . THR A 1 85 ? 16.069 43.461 -95.354 1.00 88.00 85 THR A CA 1
ATOM 644 C C . THR A 1 85 ? 15.976 44.682 -94.451 1.00 88.00 85 THR A C 1
ATOM 646 O O . THR A 1 85 ? 14.887 45.197 -94.205 1.00 88.00 85 THR A O 1
ATOM 649 N N . PHE A 1 86 ? 17.121 45.141 -93.959 1.00 86.56 86 PHE A N 1
ATOM 650 C CA . PHE A 1 86 ? 17.251 46.226 -93.000 1.00 86.56 86 PHE A CA 1
ATOM 651 C C . PHE A 1 86 ? 18.212 47.280 -93.540 1.00 86.56 86 PHE A C 1
ATOM 653 O O . PHE A 1 86 ? 19.329 46.952 -93.935 1.00 86.56 86 PHE A O 1
ATOM 660 N N . THR A 1 87 ? 17.801 48.547 -93.535 1.00 87.94 87 THR A N 1
ATOM 661 C CA . THR A 1 87 ? 18.680 49.677 -93.862 1.00 87.94 87 THR A CA 1
ATOM 662 C C . THR A 1 87 ? 19.294 50.225 -92.577 1.00 87.94 87 THR A C 1
ATOM 664 O O . THR A 1 87 ? 18.580 50.528 -91.623 1.00 87.94 87 THR A O 1
ATOM 667 N N . ILE A 1 88 ? 20.618 50.344 -92.545 1.00 85.44 88 ILE A N 1
ATOM 668 C CA . ILE A 1 88 ? 21.416 50.606 -91.347 1.00 85.44 88 ILE A CA 1
ATOM 669 C C . ILE A 1 88 ? 22.252 51.854 -91.601 1.00 85.44 88 ILE A C 1
ATOM 671 O O . ILE A 1 88 ? 23.119 51.856 -92.473 1.00 85.44 88 ILE A O 1
ATOM 675 N N . SER A 1 89 ? 21.993 52.923 -90.851 1.00 85.31 89 SER A N 1
ATOM 676 C CA . SER A 1 89 ? 22.678 54.209 -91.011 1.00 85.31 89 SER A CA 1
ATOM 677 C C . SER A 1 89 ? 23.566 54.513 -89.807 1.00 85.31 89 SER A C 1
ATOM 679 O O . SER A 1 89 ? 23.129 54.389 -88.667 1.00 85.31 89 SER A O 1
ATOM 681 N N . ASN A 1 90 ? 24.796 54.964 -90.063 1.00 82.81 90 ASN A N 1
ATOM 682 C CA . ASN A 1 90 ? 25.805 55.355 -89.072 1.00 82.81 90 ASN A CA 1
ATOM 683 C C . ASN A 1 90 ? 26.097 54.287 -88.001 1.00 82.81 90 ASN A C 1
ATOM 685 O O . ASN A 1 90 ? 26.453 54.621 -86.872 1.00 82.81 90 ASN A O 1
ATOM 689 N N . ALA A 1 91 ? 25.963 53.008 -88.351 1.00 84.44 91 ALA A N 1
ATOM 690 C CA . ALA A 1 91 ? 26.278 51.891 -87.474 1.00 84.44 91 ALA A CA 1
ATOM 691 C C . ALA A 1 91 ? 27.028 50.800 -88.243 1.00 84.44 91 ALA A C 1
ATOM 693 O O . ALA A 1 91 ? 26.760 50.545 -89.417 1.00 84.44 91 ALA A O 1
ATOM 694 N N . SER A 1 92 ? 27.971 50.162 -87.556 1.00 84.94 92 SER A N 1
ATOM 695 C CA . SER A 1 92 ? 28.802 49.067 -88.067 1.00 84.94 92 SER A CA 1
ATOM 696 C C . SER A 1 92 ? 28.462 47.721 -87.413 1.00 84.94 92 SER A C 1
ATOM 698 O O . SER A 1 92 ? 29.243 46.775 -87.481 1.00 84.94 92 SER A O 1
ATOM 700 N N . ALA A 1 93 ? 27.318 47.653 -86.727 1.00 89.06 93 ALA A N 1
ATOM 701 C CA . ALA A 1 93 ? 26.774 46.450 -86.118 1.00 89.06 93 ALA A CA 1
ATOM 702 C C . ALA A 1 93 ? 25.242 46.519 -86.058 1.00 89.06 93 ALA A C 1
ATOM 704 O O . ALA A 1 93 ? 24.675 47.604 -85.918 1.00 89.06 93 ALA A O 1
ATOM 705 N N . MET A 1 94 ? 24.580 45.365 -86.147 1.00 89.25 94 MET A N 1
ATOM 706 C CA . MET A 1 94 ? 23.129 45.227 -86.020 1.00 89.25 94 MET A CA 1
ATOM 707 C C . MET A 1 94 ? 22.757 43.878 -85.408 1.00 89.25 94 MET A C 1
ATOM 709 O O . MET A 1 94 ? 23.316 42.846 -85.774 1.00 89.25 94 MET A O 1
ATOM 713 N N . GLU A 1 95 ? 21.776 43.889 -84.509 1.00 91.75 95 GLU A N 1
ATOM 714 C CA . GLU A 1 95 ? 21.107 42.685 -84.022 1.00 91.75 95 GLU A CA 1
ATOM 715 C C . GLU A 1 95 ? 19.844 42.407 -84.837 1.00 91.75 95 GLU A C 1
ATOM 717 O O . GLU A 1 95 ? 18.989 43.276 -85.004 1.00 91.75 95 GLU A O 1
ATOM 722 N N . VAL A 1 96 ? 19.753 41.194 -85.379 1.00 89.50 96 VAL A N 1
ATOM 723 C CA . VAL A 1 96 ? 18.574 40.696 -86.084 1.00 89.50 96 VAL A CA 1
ATOM 724 C C . VAL A 1 96 ? 17.781 39.841 -85.108 1.00 89.50 96 VAL A C 1
ATOM 726 O O . VAL A 1 96 ? 18.199 38.734 -84.774 1.00 89.50 96 VAL A O 1
ATOM 729 N N . GLU A 1 97 ? 16.657 40.375 -84.643 1.00 89.50 97 GLU A N 1
ATOM 730 C CA . GLU A 1 97 ? 15.742 39.732 -83.696 1.00 89.50 97 GLU A CA 1
ATOM 731 C C . GLU A 1 97 ? 14.599 38.971 -84.411 1.00 89.50 97 GLU A C 1
ATOM 733 O O . GLU A 1 97 ? 14.478 38.976 -85.645 1.00 89.50 97 GLU A O 1
ATOM 738 N N . ASP A 1 98 ? 13.749 38.297 -83.629 1.00 84.12 98 ASP A N 1
ATOM 739 C CA . ASP A 1 98 ? 12.611 37.480 -84.084 1.00 84.12 98 ASP A CA 1
ATOM 740 C C . ASP A 1 98 ? 12.989 36.373 -85.081 1.00 84.12 98 ASP A C 1
ATOM 742 O O . ASP A 1 98 ? 12.324 36.160 -86.104 1.00 84.12 98 ASP A O 1
ATOM 746 N N . LEU A 1 99 ? 14.093 35.687 -84.795 1.00 88.25 99 LEU A N 1
ATOM 747 C CA . LEU A 1 99 ? 14.537 34.493 -85.503 1.00 88.25 99 LEU A CA 1
ATOM 748 C C . LEU A 1 99 ? 14.001 33.234 -84.811 1.00 88.25 99 LEU A C 1
ATOM 750 O O . LEU A 1 99 ? 13.811 33.195 -83.594 1.00 88.25 99 LEU A O 1
ATOM 754 N N . SER A 1 100 ? 13.770 32.179 -85.583 1.00 83.25 100 SER A N 1
ATOM 755 C CA . SER A 1 100 ? 13.374 30.880 -85.044 1.00 83.25 100 SER A CA 1
ATOM 756 C C . SER A 1 100 ? 14.583 30.199 -84.386 1.00 83.25 100 SER A C 1
ATOM 758 O O . SER A 1 100 ? 15.680 30.276 -84.944 1.00 83.25 100 SER A O 1
ATOM 760 N N . PRO A 1 101 ? 14.433 29.538 -83.223 1.00 82.38 101 PRO A N 1
ATOM 761 C CA . PRO A 1 101 ? 15.502 28.736 -82.626 1.00 82.38 101 PRO A CA 1
ATOM 762 C C . PRO A 1 101 ? 15.946 27.584 -83.526 1.00 82.38 101 PRO A C 1
ATOM 764 O O . PRO A 1 101 ? 15.170 27.106 -84.351 1.00 82.38 101 PRO A O 1
ATOM 767 N N . GLU A 1 102 ? 17.185 27.119 -83.349 1.00 79.50 102 GLU A N 1
ATOM 768 C CA . GLU A 1 102 ? 17.735 25.943 -84.052 1.00 79.50 102 GLU A CA 1
ATOM 769 C C . GLU A 1 102 ? 17.720 26.080 -85.586 1.00 79.50 102 GLU A C 1
ATOM 771 O O . GLU A 1 102 ? 17.623 25.090 -86.307 1.00 79.50 102 GLU A O 1
ATOM 776 N N . THR A 1 103 ? 17.792 27.313 -86.093 1.00 82.44 103 THR A N 1
ATOM 777 C CA . THR A 1 103 ? 17.564 27.634 -87.505 1.00 82.44 103 THR A CA 1
ATOM 778 C C . THR A 1 103 ? 18.758 28.393 -88.089 1.00 82.44 103 THR A C 1
ATOM 780 O O . THR A 1 103 ? 19.231 29.366 -87.498 1.00 82.44 103 THR A O 1
ATOM 783 N N . GLU A 1 104 ? 19.251 27.953 -89.251 1.00 85.50 104 GLU A N 1
ATOM 784 C CA . GLU A 1 104 ? 20.321 28.625 -90.000 1.00 85.50 104 GLU A CA 1
ATOM 785 C C . GLU A 1 104 ? 19.776 29.797 -90.827 1.00 85.50 104 GLU A C 1
ATOM 787 O O . GLU A 1 104 ? 18.731 29.688 -91.475 1.00 85.50 104 GLU A O 1
ATOM 792 N N . TYR A 1 105 ? 20.498 30.916 -90.814 1.00 89.00 105 TYR A N 1
ATOM 793 C CA . TYR A 1 105 ? 20.210 32.115 -91.593 1.00 89.00 105 TYR A CA 1
ATOM 794 C C . TYR A 1 105 ? 21.458 32.553 -92.366 1.00 89.00 105 TYR A C 1
ATOM 796 O O . TYR A 1 105 ? 22.565 32.550 -91.825 1.00 89.00 105 TYR A O 1
ATOM 804 N N . ALA A 1 106 ? 21.273 32.953 -93.623 1.00 89.00 106 ALA A N 1
ATOM 805 C CA . ALA A 1 106 ? 22.272 33.627 -94.443 1.00 89.00 106 ALA A CA 1
ATOM 806 C C . ALA A 1 106 ? 22.088 35.146 -94.337 1.00 89.00 106 ALA A C 1
ATOM 808 O O . ALA A 1 106 ? 20.968 35.651 -94.392 1.00 89.00 106 ALA A O 1
ATOM 809 N N . PHE A 1 107 ? 23.181 35.877 -94.180 1.00 91.12 107 PHE A N 1
ATOM 810 C CA . PHE A 1 107 ? 23.210 37.317 -93.992 1.00 91.12 107 PHE A CA 1
ATOM 811 C C . PHE A 1 107 ? 24.106 37.948 -95.050 1.00 91.12 107 PHE A C 1
ATOM 813 O O . PHE A 1 107 ? 25.297 37.653 -95.098 1.00 91.12 107 PHE A O 1
ATOM 820 N N . THR A 1 108 ? 23.544 38.838 -95.861 1.00 90.25 108 THR A N 1
ATOM 821 C CA . THR A 1 108 ? 24.264 39.567 -96.910 1.00 90.25 108 THR A CA 1
ATOM 822 C C . THR A 1 108 ? 24.229 41.053 -96.597 1.00 90.25 108 THR A C 1
ATOM 824 O O . THR A 1 108 ? 23.142 41.604 -96.423 1.00 90.25 108 THR A O 1
ATOM 827 N N . ILE A 1 109 ? 25.384 41.719 -96.545 1.00 91.25 109 ILE A N 1
ATOM 828 C CA . ILE A 1 109 ? 25.463 43.169 -96.339 1.00 91.25 109 ILE A CA 1
ATOM 829 C C . ILE A 1 109 ? 26.116 43.887 -97.516 1.00 91.25 109 ILE A C 1
ATOM 831 O O . ILE A 1 109 ? 27.169 43.476 -98.001 1.00 91.25 109 ILE A O 1
ATOM 835 N N . ILE A 1 110 ? 25.502 44.983 -97.951 1.00 90.06 110 ILE A N 1
ATOM 836 C CA . ILE A 1 110 ? 26.018 45.872 -99.000 1.00 90.06 110 ILE A CA 1
ATOM 837 C C . ILE A 1 110 ? 26.181 47.291 -98.459 1.00 90.06 110 ILE A C 1
ATOM 839 O O . ILE A 1 110 ? 25.401 47.732 -97.615 1.00 90.06 110 ILE A O 1
ATOM 843 N N . SER A 1 111 ? 27.176 48.024 -98.952 1.00 87.12 111 SER A N 1
ATOM 844 C CA . SER A 1 111 ? 27.326 49.460 -98.717 1.00 87.12 111 SER A CA 1
ATOM 845 C C . SER A 1 111 ? 26.555 50.248 -99.772 1.00 87.12 111 SER A C 1
ATOM 847 O O . SER A 1 111 ? 26.570 49.906 -100.956 1.00 87.12 111 SER A O 1
ATOM 849 N N . VAL A 1 112 ? 25.883 51.314 -99.335 1.00 84.81 112 VAL A N 1
ATOM 850 C CA . VAL A 1 112 ? 25.100 52.219 -100.184 1.00 84.81 112 VAL A CA 1
ATOM 851 C C . VAL A 1 112 ? 25.743 53.605 -100.134 1.00 84.81 112 VAL A C 1
ATOM 853 O O . VAL A 1 112 ? 25.887 54.199 -99.063 1.00 84.81 112 VAL A O 1
ATOM 856 N N . SER A 1 113 ? 26.176 54.114 -101.288 1.00 79.25 113 SER A N 1
ATOM 857 C CA . SER A 1 113 ? 26.769 55.447 -101.412 1.00 79.25 113 SER A CA 1
ATOM 858 C C . SER A 1 113 ? 25.721 56.540 -101.177 1.00 79.25 113 SER A C 1
ATOM 860 O O . SER A 1 113 ? 24.517 56.311 -101.289 1.00 79.25 113 SER A O 1
ATOM 862 N N . VAL A 1 114 ? 26.172 57.771 -100.913 1.00 73.75 114 VAL A N 1
ATOM 863 C CA . VAL A 1 114 ? 25.278 58.941 -100.783 1.00 73.75 114 VAL A CA 1
ATOM 864 C C . VAL A 1 114 ? 24.468 59.191 -102.069 1.00 73.75 114 VAL A C 1
ATOM 866 O O . VAL A 1 114 ? 23.374 59.747 -102.005 1.00 73.75 114 VAL A O 1
ATOM 869 N N . ASN A 1 115 ? 24.968 58.735 -103.225 1.00 72.50 115 ASN A N 1
ATOM 870 C CA . ASN A 1 115 ? 24.296 58.846 -104.523 1.00 72.50 115 ASN A CA 1
ATOM 871 C C . ASN A 1 115 ? 23.333 57.673 -104.809 1.00 72.50 115 ASN A C 1
ATOM 873 O O . ASN A 1 115 ? 22.658 57.688 -105.835 1.00 72.50 115 ASN A O 1
ATOM 877 N N . GLY A 1 116 ? 23.257 56.674 -103.920 1.00 73.38 116 GLY A N 1
ATOM 878 C CA . GLY A 1 116 ? 22.417 55.480 -104.065 1.00 73.38 116 GLY A CA 1
ATOM 879 C C . GLY A 1 116 ? 23.098 54.273 -104.725 1.00 73.38 116 GLY A C 1
ATOM 880 O O . GLY A 1 116 ? 22.454 53.238 -104.893 1.00 73.38 116 GLY A O 1
ATOM 881 N N . ASP A 1 117 ? 24.384 54.366 -105.072 1.00 78.25 117 ASP A N 1
ATOM 882 C CA . ASP A 1 117 ? 25.137 53.266 -105.692 1.00 78.25 117 ASP A CA 1
ATOM 883 C C . ASP A 1 117 ? 25.470 52.169 -104.670 1.00 78.25 117 ASP A C 1
ATOM 885 O O . ASP A 1 117 ? 25.825 52.464 -103.527 1.00 78.25 117 ASP A O 1
ATOM 889 N N . ARG A 1 118 ? 25.387 50.898 -105.079 1.00 81.06 118 ARG A N 1
ATOM 890 C CA . ARG A 1 118 ? 25.547 49.724 -104.203 1.00 81.06 118 ARG A CA 1
ATOM 891 C C . ARG A 1 118 ? 26.864 48.995 -104.462 1.00 81.06 118 ARG A C 1
ATOM 893 O O . ARG A 1 118 ? 27.265 48.830 -105.612 1.00 81.06 118 ARG A O 1
ATOM 900 N N . SER A 1 119 ? 27.518 48.530 -103.402 1.00 85.88 119 SER A N 1
ATOM 901 C CA . SER A 1 119 ? 28.706 47.675 -103.503 1.00 85.88 119 SER A CA 1
ATOM 902 C C . SER A 1 119 ? 28.368 46.216 -103.834 1.00 85.88 119 SER A C 1
ATOM 904 O O . SER A 1 119 ? 27.210 45.800 -103.798 1.00 85.88 119 SER A O 1
ATOM 906 N N . ALA A 1 120 ? 29.409 45.401 -104.049 1.00 80.81 120 ALA A N 1
ATOM 907 C CA . ALA A 1 120 ? 29.297 43.952 -103.889 1.00 80.81 120 ALA A CA 1
ATOM 908 C C . ALA A 1 120 ? 28.913 43.602 -102.439 1.00 80.81 120 ALA A C 1
ATOM 910 O O . ALA A 1 120 ? 29.333 44.294 -101.504 1.00 80.81 120 ALA A O 1
ATOM 911 N N . GLY A 1 121 ? 28.099 42.559 -102.272 1.00 83.31 121 GLY A N 1
ATOM 912 C CA . GLY A 1 121 ? 27.665 42.079 -100.964 1.00 83.31 121 GLY A CA 1
ATOM 913 C C . GLY A 1 121 ? 28.694 41.168 -100.314 1.00 83.31 121 GLY A C 1
ATOM 914 O O . GLY A 1 121 ? 29.299 40.334 -100.983 1.00 83.31 121 GLY A O 1
ATOM 915 N N . THR A 1 122 ? 28.862 41.325 -99.007 1.00 86.50 122 THR A N 1
ATOM 916 C CA . THR A 1 122 ? 29.595 40.382 -98.159 1.00 86.50 122 THR A CA 1
ATOM 917 C C . THR A 1 122 ? 28.576 39.436 -97.532 1.00 86.50 122 THR A C 1
ATOM 919 O O . THR A 1 122 ? 27.551 39.908 -97.045 1.00 86.50 122 THR A O 1
ATOM 922 N N . GLU A 1 123 ? 28.823 38.126 -97.557 1.00 89.25 123 GLU A N 1
ATOM 923 C CA . GLU A 1 123 ? 27.878 37.104 -97.081 1.00 89.25 123 GLU A CA 1
ATOM 924 C C . GLU A 1 123 ? 28.434 36.303 -95.903 1.00 89.25 123 GLU A C 1
ATOM 926 O O . GLU A 1 123 ? 29.639 36.068 -95.810 1.00 89.25 123 GLU A O 1
ATOM 931 N N . LEU A 1 124 ? 27.544 35.865 -95.012 1.00 91.12 124 LEU A N 1
ATOM 932 C CA . LEU A 1 124 ? 27.853 35.029 -93.856 1.00 91.12 124 LEU A CA 1
ATOM 933 C C . LEU A 1 124 ? 26.645 34.170 -93.480 1.00 91.12 124 LEU A C 1
ATOM 935 O O . LEU A 1 124 ? 25.524 34.667 -93.473 1.00 91.12 124 LEU A O 1
ATOM 939 N N . THR A 1 125 ? 26.850 32.913 -93.092 1.00 89.44 125 THR A N 1
ATOM 940 C CA . THR A 1 125 ? 25.791 32.082 -92.498 1.00 89.44 125 THR A CA 1
ATOM 941 C C . THR A 1 125 ? 25.995 31.915 -90.994 1.00 89.44 125 THR A C 1
ATOM 943 O O . THR A 1 125 ? 27.122 31.812 -90.507 1.00 89.44 125 THR A O 1
ATOM 946 N N . ALA A 1 126 ? 24.900 31.908 -90.231 1.00 86.44 126 ALA A N 1
ATOM 947 C CA . ALA A 1 126 ? 24.915 31.644 -88.795 1.00 86.44 126 ALA A CA 1
ATOM 948 C C . ALA A 1 126 ? 23.604 30.984 -88.339 1.00 86.44 126 ALA A C 1
ATOM 950 O O . ALA A 1 126 ? 22.528 31.305 -88.838 1.00 86.44 126 ALA A O 1
ATOM 951 N N . SER A 1 127 ? 23.691 30.070 -87.370 1.00 86.12 127 SER A N 1
ATOM 952 C CA . SER A 1 127 ? 22.538 29.337 -86.824 1.00 86.12 127 SER A CA 1
ATOM 953 C C . SER A 1 127 ? 22.188 29.794 -85.414 1.00 86.12 127 SER A C 1
ATOM 955 O O . SER A 1 127 ? 23.084 29.922 -84.582 1.00 86.12 127 SER A O 1
ATOM 957 N N . THR A 1 128 ? 20.902 29.998 -85.121 1.00 85.94 128 THR A N 1
ATOM 958 C CA . THR A 1 128 ? 20.413 30.305 -83.765 1.00 85.94 128 THR A CA 1
ATOM 959 C C . THR A 1 128 ? 20.581 29.110 -82.820 1.00 85.94 128 THR A C 1
ATOM 961 O O . THR A 1 128 ? 20.568 27.946 -83.224 1.00 85.94 128 THR A O 1
ATOM 964 N N . LYS A 1 129 ? 20.754 29.383 -81.522 1.00 82.88 129 LYS A N 1
ATOM 965 C CA . LYS A 1 129 ? 20.956 28.339 -80.501 1.00 82.88 129 LYS A CA 1
ATOM 966 C C . LYS A 1 129 ? 19.647 27.616 -80.133 1.00 82.88 129 LYS A C 1
ATOM 968 O O . LYS A 1 129 ? 18.585 28.235 -80.193 1.00 82.88 129 LYS A O 1
ATOM 973 N N . PRO A 1 130 ? 19.710 26.347 -79.681 1.00 82.19 130 PRO A N 1
ATOM 974 C CA . PRO A 1 130 ? 18.562 25.632 -79.128 1.00 82.19 130 PRO A CA 1
ATOM 975 C C . PRO A 1 130 ? 18.077 26.237 -77.810 1.00 82.19 130 PRO A C 1
ATOM 977 O O . PRO A 1 130 ? 18.853 26.811 -77.037 1.00 82.19 130 PRO A O 1
ATOM 980 N N . VAL A 1 131 ? 16.779 26.077 -77.545 1.00 82.06 131 VAL A N 1
ATOM 981 C CA . VAL A 1 131 ? 16.149 26.511 -76.291 1.00 82.06 131 VAL A CA 1
ATOM 982 C C . VAL A 1 131 ? 16.573 25.560 -75.159 1.00 82.06 131 VAL A C 1
ATOM 984 O O . VAL A 1 131 ? 16.577 24.342 -75.369 1.00 82.06 131 VAL A O 1
ATOM 987 N N . PRO A 1 132 ? 16.964 26.078 -73.977 1.00 80.81 132 PRO A N 1
ATOM 988 C CA . PRO A 1 132 ? 17.287 25.241 -72.822 1.00 80.81 132 PRO A CA 1
ATOM 989 C C . PRO A 1 132 ? 16.093 24.379 -72.358 1.00 80.81 132 PRO A C 1
ATOM 991 O O . PRO A 1 132 ? 14.947 24.735 -72.633 1.00 80.81 132 PRO A O 1
ATOM 994 N N . PRO A 1 133 ? 16.345 23.261 -71.648 1.00 78.88 133 PRO A N 1
ATOM 995 C CA . PRO A 1 133 ? 15.294 22.380 -71.128 1.00 78.88 133 PRO A CA 1
ATOM 996 C C . PRO A 1 133 ? 14.377 23.102 -70.135 1.00 78.88 133 PRO A C 1
ATOM 998 O O . PRO A 1 133 ? 14.860 23.848 -69.281 1.00 78.88 133 PRO A O 1
ATOM 1001 N N . ASP A 1 134 ? 13.070 22.850 -70.227 1.00 75.44 134 ASP A N 1
ATOM 1002 C CA . ASP A 1 134 ? 12.049 23.484 -69.383 1.00 75.44 134 ASP A CA 1
ATOM 1003 C C . ASP A 1 134 ? 11.616 22.581 -68.204 1.00 75.44 134 ASP A C 1
ATOM 1005 O O . ASP A 1 134 ? 11.821 21.363 -68.211 1.00 75.44 134 ASP A O 1
ATOM 1009 N N . LYS A 1 135 ? 11.029 23.175 -67.154 1.00 75.31 135 LYS A N 1
ATOM 1010 C CA . LYS A 1 135 ? 10.605 22.495 -65.901 1.00 75.31 135 LYS A CA 1
ATOM 1011 C C . LYS A 1 135 ? 11.702 21.682 -65.181 1.00 75.31 135 LYS A C 1
ATOM 1013 O O . LYS A 1 135 ? 11.401 20.706 -64.492 1.00 75.31 135 LYS A O 1
ATOM 1018 N N . PHE A 1 136 ? 12.964 22.087 -65.306 1.00 82.31 136 PHE A N 1
ATOM 1019 C CA . PHE A 1 136 ? 14.102 21.486 -64.606 1.00 82.31 136 PHE A CA 1
ATOM 1020 C C . PHE A 1 136 ? 14.009 21.681 -63.081 1.00 82.31 136 PHE A C 1
ATOM 1022 O O . PHE A 1 136 ? 14.054 22.813 -62.593 1.00 82.31 136 PHE A O 1
ATOM 1029 N N . LYS A 1 137 ? 13.877 20.589 -62.317 1.00 85.62 137 LYS A N 1
ATOM 1030 C CA . LYS A 1 137 ? 13.762 20.616 -60.849 1.00 85.62 137 LYS A CA 1
ATOM 1031 C C . LYS A 1 137 ? 14.467 19.439 -60.172 1.00 85.62 137 LYS A C 1
ATOM 1033 O O . LYS A 1 137 ? 14.745 18.408 -60.778 1.00 85.62 137 LYS A O 1
ATOM 1038 N N . VAL A 1 138 ? 14.741 19.623 -58.885 1.00 86.44 138 VAL A N 1
ATOM 1039 C CA . VAL A 1 138 ? 15.277 18.600 -57.981 1.00 86.44 138 VAL A CA 1
ATOM 1040 C C . VAL A 1 138 ? 14.096 17.882 -57.330 1.00 86.44 138 VAL A C 1
ATOM 1042 O O . VAL A 1 138 ? 13.173 18.552 -56.868 1.00 86.44 138 VAL A O 1
ATOM 1045 N N . GLU A 1 139 ? 14.110 16.550 -57.297 1.00 82.69 139 GLU A N 1
ATOM 1046 C CA . GLU A 1 139 ? 13.025 15.759 -56.694 1.00 82.69 139 GLU A CA 1
ATOM 1047 C C . GLU A 1 139 ? 13.472 15.051 -55.411 1.00 82.69 139 GLU A C 1
ATOM 1049 O O . GLU A 1 139 ? 12.941 15.337 -54.341 1.00 82.69 139 GLU A O 1
ATOM 1054 N N . ASN A 1 140 ? 14.496 14.195 -55.490 1.00 80.81 140 ASN A N 1
ATOM 1055 C CA . ASN A 1 140 ? 14.974 13.411 -54.350 1.00 80.81 140 ASN A CA 1
ATOM 1056 C C . ASN A 1 140 ? 16.391 13.820 -53.954 1.00 80.81 140 ASN A C 1
ATOM 1058 O O . ASN A 1 140 ? 17.322 13.707 -54.750 1.00 80.81 140 ASN A O 1
ATOM 1062 N N . VAL A 1 141 ? 16.558 14.266 -52.710 1.00 84.81 141 VAL A N 1
ATOM 1063 C CA . VAL A 1 141 ? 17.853 14.645 -52.132 1.00 84.81 141 VAL A CA 1
ATOM 1064 C C . VAL A 1 141 ? 18.183 13.685 -50.992 1.00 84.81 141 VAL A C 1
ATOM 1066 O O . VAL A 1 141 ? 17.549 13.717 -49.931 1.00 84.81 141 VAL A O 1
ATOM 1069 N N . GLY A 1 142 ? 19.162 12.819 -51.235 1.00 83.06 142 GLY A N 1
ATOM 1070 C CA . GLY A 1 142 ? 19.769 11.929 -50.254 1.00 83.06 142 GLY A CA 1
ATOM 1071 C C . GLY A 1 142 ? 21.002 12.550 -49.594 1.00 83.06 142 GLY A C 1
ATOM 1072 O O . GLY A 1 142 ? 21.335 13.720 -49.808 1.00 83.06 142 GLY A O 1
ATOM 1073 N N . THR A 1 143 ? 21.690 11.754 -48.777 1.00 79.62 143 THR A N 1
ATOM 1074 C CA . THR A 1 143 ? 22.972 12.143 -48.169 1.00 79.62 143 THR A CA 1
ATOM 1075 C C . THR A 1 143 ? 24.112 12.112 -49.179 1.00 79.62 143 THR A C 1
ATOM 1077 O O . THR A 1 143 ? 24.968 12.982 -49.169 1.00 79.62 143 THR A O 1
ATOM 1080 N N . THR A 1 144 ? 24.104 11.155 -50.103 1.00 84.38 144 THR A N 1
ATOM 1081 C CA . THR A 1 144 ? 25.144 10.997 -51.131 1.00 84.38 144 THR A CA 1
ATOM 1082 C C . THR A 1 144 ? 24.586 11.051 -52.547 1.00 84.38 144 THR A C 1
ATOM 1084 O O . THR A 1 144 ? 25.305 10.779 -53.507 1.00 84.38 144 THR A O 1
ATOM 1087 N N . SER A 1 145 ? 23.308 11.402 -52.706 1.00 88.38 145 SER A N 1
ATOM 1088 C CA . SER A 1 145 ? 22.666 11.409 -54.013 1.00 88.38 145 SER A CA 1
ATOM 1089 C C . SER A 1 145 ? 21.672 12.544 -54.216 1.00 88.38 145 SER A C 1
ATOM 1091 O O . SER A 1 145 ? 21.058 13.044 -53.273 1.00 88.38 145 SER A O 1
ATOM 1093 N N . VAL A 1 146 ? 21.514 12.962 -55.470 1.00 89.19 146 VAL A N 1
ATOM 1094 C CA . VAL A 1 146 ? 20.513 13.945 -55.894 1.00 89.19 146 VAL A CA 1
ATOM 1095 C C . VAL A 1 146 ? 19.889 13.490 -57.208 1.00 89.19 146 VAL A C 1
ATOM 1097 O O . VAL A 1 146 ? 20.595 13.231 -58.178 1.00 89.19 146 VAL A O 1
ATOM 1100 N N . THR A 1 147 ? 18.560 13.426 -57.245 1.00 91.31 147 THR A N 1
ATOM 1101 C CA . THR A 1 147 ? 17.779 13.142 -58.454 1.00 91.31 147 THR A CA 1
ATOM 1102 C C . THR A 1 147 ? 17.259 14.435 -59.064 1.00 91.31 147 THR A C 1
ATOM 1104 O O . THR A 1 147 ? 16.588 15.232 -58.399 1.00 91.31 147 THR A O 1
ATOM 1107 N N . LEU A 1 148 ? 17.551 14.619 -60.345 1.00 90.00 148 LEU A N 1
ATOM 1108 C CA . LEU A 1 148 ? 17.059 15.708 -61.173 1.00 90.00 148 LEU A CA 1
ATOM 1109 C C . LEU A 1 148 ? 16.013 15.180 -62.146 1.00 90.00 148 LEU A C 1
ATOM 1111 O O . LEU A 1 148 ? 16.168 14.078 -62.674 1.00 90.00 148 LEU A O 1
ATOM 1115 N N . ILE A 1 149 ? 14.992 15.991 -62.415 1.00 91.06 149 ILE A N 1
ATOM 1116 C CA . ILE A 1 149 ? 13.959 15.708 -63.414 1.00 91.06 149 ILE A CA 1
ATOM 1117 C C . ILE A 1 149 ? 13.642 16.958 -64.241 1.00 91.06 149 ILE A C 1
ATOM 1119 O O . ILE A 1 149 ? 13.690 18.084 -63.738 1.00 91.06 149 ILE A O 1
ATOM 1123 N N . TRP A 1 150 ? 13.330 16.769 -65.519 1.00 88.19 150 TRP A N 1
ATOM 1124 C CA . TRP A 1 150 ? 12.935 17.829 -66.450 1.00 88.19 150 TRP A CA 1
ATOM 1125 C C . TRP A 1 150 ? 11.973 17.293 -67.511 1.00 88.19 150 TRP A C 1
ATOM 1127 O O . TRP A 1 150 ? 11.852 16.085 -67.723 1.00 88.19 150 TRP A O 1
ATOM 1137 N N . ASP A 1 151 ? 11.260 18.201 -68.174 1.00 84.19 151 ASP A N 1
ATOM 1138 C CA . ASP A 1 151 ? 10.311 17.828 -69.217 1.00 84.19 151 ASP A CA 1
ATOM 1139 C C . ASP A 1 151 ? 11.046 17.540 -70.531 1.00 84.19 151 ASP A C 1
ATOM 1141 O O . ASP A 1 151 ? 11.864 18.336 -70.990 1.00 84.19 151 ASP A O 1
ATOM 1145 N N . VAL A 1 152 ? 10.754 16.393 -71.143 1.00 81.00 152 VAL A N 1
ATOM 1146 C CA . VAL A 1 152 ? 11.286 15.999 -72.460 1.00 81.00 152 VAL A CA 1
ATOM 1147 C C . VAL A 1 152 ? 10.206 15.978 -73.545 1.00 81.00 152 VAL A C 1
ATOM 1149 O O . VAL A 1 152 ? 10.479 15.587 -74.685 1.00 81.00 152 VAL A O 1
ATOM 1152 N N . SER A 1 153 ? 8.966 16.353 -73.208 1.00 73.25 153 SER A N 1
ATOM 1153 C CA . SER A 1 153 ? 7.857 16.409 -74.159 1.00 73.25 153 SER A CA 1
ATOM 1154 C C . SER A 1 153 ? 8.012 17.607 -75.108 1.00 73.25 153 SER A C 1
ATOM 1156 O O . SER A 1 153 ? 8.290 18.726 -74.693 1.00 73.25 153 SER A O 1
ATOM 1158 N N . GLY A 1 154 ? 7.893 17.361 -76.418 1.00 68.00 154 GLY A N 1
ATOM 1159 C CA . GLY A 1 154 ? 8.017 18.387 -77.467 1.00 68.00 154 GLY A CA 1
ATOM 1160 C C . GLY A 1 154 ? 9.361 18.443 -78.208 1.00 68.00 154 GLY A C 1
ATOM 1161 O O . GLY A 1 154 ? 9.416 19.013 -79.296 1.00 68.00 154 GLY A O 1
ATOM 1162 N N . TYR A 1 155 ? 10.426 17.807 -77.707 1.00 70.25 155 TYR A N 1
ATOM 1163 C CA . TYR A 1 155 ? 11.715 17.751 -78.412 1.00 70.25 155 TYR A CA 1
ATOM 1164 C C . TYR A 1 155 ? 11.785 16.541 -79.361 1.00 70.25 155 TYR A C 1
ATOM 1166 O O . TYR A 1 155 ? 11.625 15.400 -78.922 1.00 70.25 155 TYR A O 1
ATOM 1174 N N . LYS A 1 156 ? 12.046 16.779 -80.659 1.00 67.38 156 LYS A N 1
ATOM 1175 C CA . LYS A 1 156 ? 12.294 15.707 -81.650 1.00 67.38 156 LYS A CA 1
ATOM 1176 C C . LYS A 1 156 ? 13.593 14.948 -81.366 1.00 67.38 156 LYS A C 1
ATOM 1178 O O . LYS A 1 156 ? 13.639 13.738 -81.540 1.00 67.38 156 LYS A O 1
ATOM 1183 N N . GLU A 1 157 ? 14.614 15.663 -80.903 1.00 68.88 157 GLU A N 1
ATOM 1184 C CA . GLU A 1 157 ? 15.933 15.135 -80.549 1.00 68.88 157 GLU A CA 1
ATOM 1185 C C . GLU A 1 157 ? 16.231 15.478 -79.086 1.00 68.88 157 GLU A C 1
ATOM 1187 O O . GLU A 1 157 ? 16.147 16.646 -78.683 1.00 68.88 157 GLU A O 1
ATOM 1192 N N . LYS A 1 158 ? 16.536 14.448 -78.289 1.00 78.00 158 LYS A N 1
ATOM 1193 C CA . LYS A 1 158 ? 16.491 14.490 -76.821 1.00 78.00 158 LYS A CA 1
ATOM 1194 C C . LYS A 1 158 ? 17.862 14.336 -76.159 1.00 78.00 158 LYS A C 1
ATOM 1196 O O . LYS A 1 158 ? 17.944 13.711 -75.125 1.00 78.00 158 LYS A O 1
ATOM 1201 N N . ASN A 1 159 ? 18.931 14.909 -76.705 1.00 87.69 159 ASN A N 1
ATOM 1202 C CA . ASN A 1 159 ? 20.258 14.798 -76.085 1.00 87.69 159 ASN A CA 1
ATOM 1203 C C . ASN A 1 159 ? 20.513 15.912 -75.059 1.00 87.69 159 ASN A C 1
ATOM 1205 O O . ASN A 1 159 ? 20.515 17.101 -75.400 1.00 87.69 159 ASN A O 1
ATOM 1209 N N . PHE A 1 160 ? 20.788 15.523 -73.813 1.00 89.31 160 PHE A N 1
ATOM 1210 C CA . PHE A 1 160 ? 21.089 16.432 -72.709 1.00 89.31 160 PHE A CA 1
ATOM 1211 C C . PHE A 1 160 ? 22.451 16.121 -72.093 1.00 89.31 160 PHE A C 1
ATOM 1213 O O . PHE A 1 160 ? 22.739 14.986 -71.731 1.00 89.31 160 PHE A O 1
ATOM 1220 N N . HIS A 1 161 ? 23.271 17.157 -71.938 1.00 92.38 161 HIS A N 1
ATOM 1221 C CA . HIS A 1 161 ? 24.503 17.120 -71.162 1.00 92.38 161 HIS A CA 1
ATOM 1222 C C . HIS A 1 161 ? 24.218 17.663 -69.762 1.00 92.38 161 HIS A C 1
ATOM 1224 O O . HIS A 1 161 ? 23.862 18.841 -69.631 1.00 92.38 161 HIS A O 1
ATOM 1230 N N . VAL A 1 162 ? 24.357 16.826 -68.736 1.00 91.69 162 VAL A N 1
ATOM 1231 C CA . VAL A 1 162 ? 24.060 17.170 -67.340 1.00 91.69 162 VAL A CA 1
ATOM 1232 C C . VAL A 1 162 ? 25.353 17.147 -66.536 1.00 91.69 162 VAL A C 1
ATOM 1234 O O . VAL A 1 162 ? 26.043 16.139 -66.514 1.00 91.69 162 VAL A O 1
ATOM 1237 N N . VAL A 1 163 ? 25.691 18.246 -65.862 1.00 92.38 163 VAL A N 1
ATOM 1238 C CA . VAL A 1 163 ? 26.947 18.398 -65.111 1.00 92.38 163 VAL A CA 1
ATOM 1239 C C . VAL A 1 163 ? 26.653 18.776 -63.664 1.00 92.38 163 VAL A C 1
ATOM 1241 O O . VAL A 1 163 ? 26.001 19.788 -63.404 1.00 92.38 163 VAL A O 1
ATOM 1244 N N . CYS A 1 164 ? 27.193 18.017 -62.715 1.00 92.06 164 CYS A N 1
ATOM 1245 C CA . CYS A 1 164 ? 27.218 18.338 -61.292 1.00 92.06 164 CYS A CA 1
ATOM 1246 C C . CYS A 1 164 ? 28.538 19.039 -60.931 1.00 92.06 164 CYS A C 1
ATOM 1248 O O . CYS A 1 164 ? 29.632 18.513 -61.157 1.00 92.06 164 CYS A O 1
ATOM 1250 N N . ARG A 1 165 ? 28.447 20.238 -60.345 1.00 92.56 165 ARG A N 1
ATOM 1251 C CA . ARG A 1 165 ? 29.598 21.036 -59.896 1.00 92.56 165 ARG A CA 1
ATOM 1252 C C . ARG A 1 165 ? 29.528 21.359 -58.408 1.00 92.56 165 ARG A C 1
ATOM 1254 O O . ARG A 1 165 ? 28.473 21.755 -57.913 1.00 92.56 165 ARG A O 1
ATOM 1261 N N . GLN A 1 166 ? 30.677 21.327 -57.735 1.00 89.06 166 GLN A N 1
ATOM 1262 C CA . GLN A 1 166 ? 30.869 21.805 -56.361 1.00 89.06 166 GLN A CA 1
ATOM 1263 C C . GLN A 1 166 ? 31.975 22.862 -56.338 1.00 89.06 166 GLN A C 1
ATOM 1265 O O . GLN A 1 166 ? 33.075 22.613 -56.825 1.00 89.06 166 GLN A O 1
ATOM 1270 N N . ASN A 1 167 ? 31.700 24.051 -55.788 1.00 82.38 167 ASN A N 1
ATOM 1271 C CA . ASN A 1 167 ? 32.666 25.161 -55.711 1.00 82.38 167 ASN A CA 1
ATOM 1272 C C . ASN A 1 167 ? 33.371 25.465 -57.055 1.00 82.38 167 ASN A C 1
ATOM 1274 O O . ASN A 1 167 ? 34.561 25.761 -57.097 1.00 82.38 167 ASN A O 1
ATOM 1278 N N . GLY A 1 168 ? 32.638 25.343 -58.168 1.00 77.81 168 GLY A N 1
ATOM 1279 C CA . GLY A 1 168 ? 33.149 25.554 -59.528 1.00 77.81 168 GLY A CA 1
ATOM 1280 C C . GLY A 1 168 ? 33.877 24.359 -60.161 1.00 77.81 168 GLY A C 1
ATOM 1281 O O . GLY A 1 168 ? 34.168 24.405 -61.352 1.00 77.81 168 GLY A O 1
ATOM 1282 N N . ARG A 1 169 ? 34.138 23.275 -59.419 1.00 82.69 169 ARG A N 1
ATOM 1283 C CA . ARG A 1 169 ? 34.790 22.060 -59.931 1.00 82.69 169 ARG A CA 1
ATOM 1284 C C . ARG A 1 169 ? 33.744 21.056 -60.420 1.00 82.69 169 ARG A C 1
ATOM 1286 O O . ARG A 1 169 ? 32.785 20.793 -59.697 1.00 82.69 169 ARG A O 1
ATOM 1293 N N . ASN A 1 170 ? 33.928 20.489 -61.615 1.00 86.69 170 ASN A N 1
ATOM 1294 C CA . ASN A 1 170 ? 33.102 19.375 -62.095 1.00 86.69 170 ASN A CA 1
ATOM 1295 C C . ASN A 1 170 ? 33.367 18.142 -61.222 1.00 86.69 170 ASN A C 1
ATOM 1297 O O . ASN A 1 170 ? 34.523 17.754 -61.049 1.00 86.69 170 ASN A O 1
ATOM 1301 N N . ILE A 1 171 ? 32.301 17.572 -60.663 1.00 87.88 171 ILE A N 1
ATOM 1302 C CA . ILE A 1 171 ? 32.348 16.367 -59.829 1.00 87.88 171 ILE A CA 1
ATOM 1303 C C . ILE A 1 171 ? 31.946 15.154 -60.662 1.00 87.88 171 ILE A C 1
ATOM 1305 O O . ILE A 1 171 ? 32.657 14.157 -60.660 1.00 87.88 171 ILE A O 1
ATOM 1309 N N . GLN A 1 172 ? 30.840 15.276 -61.396 1.00 90.44 172 GLN A N 1
ATOM 1310 C CA . GLN A 1 172 ? 30.297 14.255 -62.289 1.00 90.44 172 GLN A CA 1
ATOM 1311 C C . GLN A 1 172 ? 29.597 14.933 -63.467 1.00 90.44 172 GLN A C 1
ATOM 1313 O O . GLN A 1 172 ? 29.070 16.041 -63.323 1.00 90.44 172 GLN A O 1
ATOM 1318 N N . ASP A 1 173 ? 29.563 14.268 -64.610 1.00 91.50 173 ASP A N 1
ATOM 1319 C CA . ASP A 1 173 ? 28.794 14.649 -65.786 1.00 91.50 173 ASP A CA 1
ATOM 1320 C C . ASP A 1 173 ? 28.261 13.413 -66.515 1.00 91.50 173 ASP A C 1
ATOM 1322 O O . ASP A 1 173 ? 28.800 12.317 -66.377 1.00 91.50 173 ASP A O 1
ATOM 1326 N N . ASP A 1 174 ? 27.169 13.592 -67.253 1.00 88.56 174 ASP A N 1
ATOM 1327 C CA . ASP A 1 174 ? 26.528 12.532 -68.027 1.00 88.56 174 ASP A CA 1
ATOM 1328 C C . ASP A 1 174 ? 25.884 13.086 -69.310 1.00 88.56 174 ASP A C 1
ATOM 1330 O O . ASP A 1 174 ? 25.501 14.261 -69.389 1.00 88.56 174 ASP A O 1
ATOM 1334 N N . MET A 1 175 ? 25.767 12.227 -70.322 1.00 90.31 175 MET A N 1
ATOM 1335 C CA . MET A 1 175 ? 25.034 12.472 -71.562 1.00 90.31 175 MET A CA 1
ATOM 1336 C C . MET A 1 175 ? 23.839 11.525 -71.610 1.00 90.31 175 MET A C 1
ATOM 1338 O O . MET A 1 175 ? 24.018 10.319 -71.755 1.00 90.31 175 MET A O 1
ATOM 1342 N N . THR A 1 176 ? 22.621 12.064 -71.542 1.00 87.81 176 THR A N 1
ATOM 1343 C CA . THR A 1 176 ? 21.405 11.247 -71.467 1.00 87.81 176 THR A CA 1
ATOM 1344 C C . THR A 1 176 ? 20.316 11.674 -72.450 1.00 87.81 176 THR A C 1
ATOM 1346 O O . THR A 1 176 ? 20.218 12.846 -72.826 1.00 87.81 176 THR A O 1
ATOM 1349 N N . GLU A 1 177 ? 19.467 10.708 -72.812 1.00 86.12 177 GLU A N 1
ATOM 1350 C CA . GLU A 1 177 ? 18.197 10.913 -73.515 1.00 86.12 177 GLU A CA 1
ATOM 1351 C C . GLU A 1 177 ? 16.966 10.926 -72.585 1.00 86.12 177 GLU A C 1
ATOM 1353 O O . GLU A 1 177 ? 15.852 11.265 -73.003 1.00 86.12 177 GLU A O 1
ATOM 1358 N N . SER A 1 178 ? 17.149 10.561 -71.312 1.00 83.06 178 SER A N 1
ATOM 1359 C CA . SER A 1 178 ? 16.091 10.527 -70.299 1.00 83.06 178 SER A CA 1
ATOM 1360 C C . SER A 1 178 ? 15.743 11.927 -69.783 1.00 83.06 178 SER A C 1
ATOM 1362 O O . SER A 1 178 ? 16.562 12.840 -69.790 1.00 83.06 178 SER A O 1
ATOM 1364 N N . GLY A 1 179 ? 14.520 12.096 -69.270 1.00 85.50 179 GLY A N 1
ATOM 1365 C CA . GLY A 1 179 ? 14.097 13.303 -68.540 1.00 85.50 179 GLY A CA 1
ATOM 1366 C C . GLY A 1 179 ? 14.498 13.311 -67.063 1.00 85.50 179 GLY A C 1
ATOM 1367 O O . GLY A 1 179 ? 13.868 14.001 -66.265 1.00 85.50 179 GLY A O 1
ATOM 1368 N N . SER A 1 180 ? 15.468 12.478 -66.674 1.00 88.06 180 SER A N 1
ATOM 1369 C CA . SER A 1 180 ? 15.887 12.297 -65.285 1.00 88.06 180 SER A CA 1
ATOM 1370 C C . SER A 1 180 ? 17.310 11.756 -65.182 1.00 88.06 180 SER A C 1
ATOM 1372 O O . SER A 1 180 ? 17.670 10.857 -65.941 1.00 88.06 180 SER A O 1
ATOM 1374 N N . VAL A 1 181 ? 18.084 12.262 -64.218 1.00 90.38 181 VAL A N 1
ATOM 1375 C CA . VAL A 1 181 ? 19.425 11.768 -63.854 1.00 90.38 181 VAL A CA 1
ATOM 1376 C C . VAL A 1 181 ? 19.555 11.708 -62.337 1.00 90.38 181 VAL A C 1
ATOM 1378 O O . VAL A 1 181 ? 19.111 12.618 -61.632 1.00 90.38 181 VAL A O 1
ATOM 1381 N N . VAL A 1 182 ? 20.208 10.656 -61.844 1.00 90.50 182 VAL A N 1
ATOM 1382 C CA . VAL A 1 182 ? 20.603 10.510 -60.442 1.00 90.50 182 VAL A CA 1
ATOM 1383 C C . VAL A 1 182 ? 22.115 10.682 -60.352 1.00 90.50 182 VAL A C 1
ATOM 1385 O O . VAL A 1 182 ? 22.861 9.888 -60.911 1.00 90.50 182 VAL A O 1
ATOM 1388 N N . PHE A 1 183 ? 22.567 11.703 -59.630 1.00 88.75 183 PHE A N 1
ATOM 1389 C CA . PHE A 1 183 ? 23.966 11.827 -59.228 1.00 88.75 183 PHE A CA 1
ATOM 1390 C C . PHE A 1 183 ? 24.150 11.074 -57.914 1.00 88.75 183 PHE A C 1
ATOM 1392 O O . PHE A 1 183 ? 23.500 11.437 -56.937 1.00 88.75 183 PHE A O 1
ATOM 1399 N N . SER A 1 184 ? 24.987 10.037 -57.891 1.00 88.50 184 SER A N 1
ATOM 1400 C CA . SER A 1 184 ? 25.361 9.252 -56.701 1.00 88.50 184 SER A CA 1
ATOM 1401 C C . SER A 1 184 ? 26.773 9.615 -56.224 1.00 88.50 184 SER A C 1
ATOM 1403 O O . SER A 1 184 ? 27.416 10.473 -56.817 1.00 88.50 184 SER A O 1
ATOM 1405 N N . ASP A 1 185 ? 27.271 9.010 -55.142 1.00 83.69 185 ASP A N 1
ATOM 1406 C CA . ASP A 1 185 ? 28.644 9.209 -54.629 1.00 83.69 185 ASP A CA 1
ATOM 1407 C C . ASP A 1 185 ? 29.021 10.669 -54.308 1.00 83.69 185 ASP A C 1
ATOM 1409 O O . ASP A 1 185 ? 30.192 11.061 -54.309 1.00 83.69 185 ASP A O 1
ATOM 1413 N N . LEU A 1 186 ? 28.019 11.497 -54.015 1.00 86.94 186 LEU A N 1
ATOM 1414 C CA . LEU A 1 186 ? 28.209 12.853 -53.524 1.00 86.94 186 LEU A CA 1
ATOM 1415 C C . LEU A 1 186 ? 28.581 12.828 -52.040 1.00 86.94 186 LEU A C 1
ATOM 1417 O O . LEU A 1 186 ? 28.299 11.882 -51.309 1.00 86.94 186 LEU A O 1
ATOM 1421 N N . SER A 1 187 ? 29.217 13.897 -51.577 1.00 83.00 187 SER A N 1
ATOM 1422 C CA . SER A 1 187 ? 29.578 14.039 -50.171 1.00 83.00 187 SER A CA 1
ATOM 1423 C C . SER A 1 187 ? 28.418 14.666 -49.384 1.00 83.00 187 SER A C 1
ATOM 1425 O O . SER A 1 187 ? 27.928 15.710 -49.821 1.00 83.00 187 SER A O 1
ATOM 1427 N N . PRO A 1 188 ? 28.030 14.100 -48.227 1.00 82.38 188 PRO A N 1
ATOM 1428 C CA . PRO A 1 188 ? 26.961 14.626 -47.377 1.00 82.38 188 PRO A CA 1
ATOM 1429 C C . PRO A 1 188 ? 27.135 16.090 -46.974 1.00 82.38 188 PRO A C 1
ATOM 1431 O O . PRO A 1 188 ? 28.251 16.574 -46.790 1.00 82.38 188 PRO A O 1
ATOM 1434 N N . GLY A 1 189 ? 26.012 16.797 -46.825 1.00 82.19 189 GLY A N 1
ATOM 1435 C CA . GLY A 1 189 ? 25.953 18.189 -46.364 1.00 82.19 189 GLY A CA 1
ATOM 1436 C C . GLY A 1 189 ? 26.412 19.246 -47.372 1.00 82.19 189 GLY A C 1
ATOM 1437 O O . GLY A 1 189 ? 26.285 20.446 -47.109 1.00 82.19 189 GLY A O 1
ATOM 1438 N N . ASN A 1 190 ? 26.927 18.842 -48.532 1.00 86.38 190 ASN A N 1
ATOM 1439 C CA . ASN A 1 190 ? 27.521 19.754 -49.497 1.00 86.38 190 ASN A CA 1
ATOM 1440 C C . ASN A 1 190 ? 26.504 20.317 -50.488 1.00 86.38 190 ASN A C 1
ATOM 1442 O O . ASN A 1 190 ? 25.590 19.630 -50.954 1.00 86.38 190 ASN A O 1
ATOM 1446 N N . LYS A 1 191 ? 26.709 21.590 -50.844 1.00 90.19 191 LYS A N 1
ATOM 1447 C CA . LYS A 1 191 ? 25.944 22.288 -51.878 1.00 90.19 191 LYS A CA 1
ATOM 1448 C C . LYS A 1 191 ? 26.541 22.021 -53.257 1.00 90.19 191 LYS A C 1
ATOM 1450 O O . LYS A 1 191 ? 27.712 22.313 -53.504 1.00 90.19 191 LYS A O 1
ATOM 1455 N N . TYR A 1 192 ? 25.697 21.547 -54.162 1.00 92.19 192 TYR A N 1
ATOM 1456 C CA . TYR A 1 192 ? 26.016 21.274 -55.555 1.00 92.19 192 TYR A CA 1
ATOM 1457 C C . TYR A 1 192 ? 25.177 22.168 -56.475 1.00 92.19 192 TYR A C 1
ATOM 1459 O O . TYR A 1 192 ? 24.063 22.585 -56.143 1.00 92.19 192 TYR A O 1
ATOM 1467 N N . SER A 1 193 ? 25.737 22.488 -57.637 1.00 93.00 193 SER A N 1
ATOM 1468 C CA . SER A 1 193 ? 25.028 23.138 -58.742 1.00 93.00 193 SER A CA 1
ATOM 1469 C C . SER A 1 193 ? 24.952 22.173 -59.912 1.00 93.00 193 SER A C 1
ATOM 1471 O O . SER A 1 193 ? 25.961 21.563 -60.266 1.00 93.00 193 SER A O 1
ATOM 1473 N N . PHE A 1 194 ? 23.773 22.048 -60.502 1.00 92.06 194 PHE A N 1
ATOM 1474 C CA . PHE A 1 194 ? 23.502 21.119 -61.585 1.00 92.06 194 PHE A CA 1
ATOM 1475 C C . PHE A 1 194 ? 23.161 21.910 -62.835 1.00 92.06 194 PHE A C 1
ATOM 1477 O O . PHE A 1 194 ? 22.265 22.753 -62.809 1.00 92.06 194 PHE A O 1
ATOM 1484 N N . HIS A 1 195 ? 23.906 21.651 -63.901 1.00 91.62 195 HIS A N 1
ATOM 1485 C CA . HIS A 1 195 ? 23.849 22.382 -65.158 1.00 91.62 195 HIS A CA 1
ATOM 1486 C C . HIS A 1 195 ? 23.360 21.423 -66.227 1.00 91.62 195 HIS A C 1
ATOM 1488 O O . HIS A 1 195 ? 24.013 20.414 -66.473 1.00 91.62 195 HIS A O 1
ATOM 1494 N N . ILE A 1 196 ? 22.231 21.723 -66.857 1.00 91.31 196 ILE A N 1
ATOM 1495 C CA . ILE A 1 196 ? 21.714 20.942 -67.975 1.00 91.31 196 ILE A CA 1
ATOM 1496 C C . ILE A 1 196 ? 21.768 21.763 -69.257 1.00 91.31 196 ILE A C 1
ATOM 1498 O O . ILE A 1 196 ? 21.333 22.914 -69.315 1.00 91.31 196 ILE A O 1
ATOM 1502 N N . THR A 1 197 ? 22.331 21.164 -70.299 1.00 89.69 197 THR A N 1
ATOM 1503 C CA . THR A 1 197 ? 22.462 21.774 -71.622 1.00 89.69 197 THR A CA 1
ATOM 1504 C C . THR A 1 197 ? 21.865 20.841 -72.655 1.00 89.69 197 THR A C 1
ATOM 1506 O O . THR A 1 197 ? 22.257 19.679 -72.726 1.00 89.69 197 THR A O 1
ATOM 1509 N N . ARG A 1 198 ? 20.953 21.337 -73.491 1.00 87.06 198 ARG A N 1
ATOM 1510 C CA . ARG A 1 198 ? 20.484 20.572 -74.648 1.00 87.06 198 ARG A CA 1
ATOM 1511 C C . ARG A 1 198 ? 21.535 20.649 -75.754 1.00 87.06 198 ARG A C 1
ATOM 1513 O O . ARG A 1 198 ? 22.051 21.734 -76.041 1.00 87.06 198 ARG A O 1
ATOM 1520 N N . VAL A 1 199 ? 21.866 19.505 -76.345 1.00 86.44 199 VAL A N 1
ATOM 1521 C CA . VAL A 1 199 ? 22.914 19.367 -77.364 1.00 86.44 199 VAL A CA 1
ATOM 1522 C C . VAL A 1 199 ? 22.293 18.818 -78.644 1.00 86.44 199 VAL A C 1
ATOM 1524 O O . VAL A 1 199 ? 21.723 17.733 -78.638 1.00 86.44 199 VAL A O 1
ATOM 1527 N N . LEU A 1 200 ? 22.393 19.559 -79.746 1.00 81.44 200 LEU A N 1
ATOM 1528 C CA . LEU A 1 200 ? 21.942 19.090 -81.060 1.00 81.44 200 LEU A CA 1
ATOM 1529 C C . LEU A 1 200 ? 22.972 18.126 -81.692 1.00 81.44 200 LEU A C 1
ATOM 1531 O O . LEU A 1 200 ? 24.151 18.188 -81.335 1.00 81.44 200 LEU A O 1
ATOM 1535 N N . PRO A 1 201 ? 22.591 17.273 -82.666 1.00 75.56 201 PRO A N 1
ATOM 1536 C CA . PRO A 1 201 ? 23.496 16.325 -83.330 1.00 75.56 201 PRO A CA 1
ATOM 1537 C C . PRO A 1 201 ? 24.702 16.976 -84.016 1.00 75.56 201 PRO A C 1
ATOM 1539 O O . PRO A 1 201 ? 25.763 16.369 -84.114 1.00 75.56 201 PRO A O 1
ATOM 1542 N N . ASN A 1 202 ? 24.558 18.226 -84.466 1.00 76.06 202 ASN A N 1
ATOM 1543 C CA . ASN A 1 202 ? 25.640 19.023 -85.052 1.00 76.06 202 ASN A CA 1
ATOM 1544 C C . ASN A 1 202 ? 26.592 19.643 -84.004 1.00 76.06 202 ASN A C 1
ATOM 1546 O O . ASN A 1 202 ? 27.534 20.342 -84.368 1.00 76.06 202 ASN A O 1
ATOM 1550 N N . GLY A 1 203 ? 26.347 19.416 -82.710 1.00 76.56 203 GLY A N 1
ATOM 1551 C CA . GLY A 1 203 ? 27.165 19.896 -81.597 1.00 76.56 203 GLY A CA 1
ATOM 1552 C C . GLY A 1 203 ? 26.773 21.266 -81.034 1.00 76.56 203 GLY A C 1
ATOM 1553 O O . GLY A 1 203 ? 27.368 21.692 -80.042 1.00 76.56 203 GLY A O 1
ATOM 1554 N N . ILE A 1 204 ? 25.779 21.958 -81.604 1.00 79.88 204 ILE A N 1
ATOM 1555 C CA . ILE A 1 204 ? 25.314 23.256 -81.092 1.00 79.88 204 ILE A CA 1
ATOM 1556 C C . ILE A 1 204 ? 24.595 23.058 -79.748 1.00 79.88 204 ILE A C 1
ATOM 1558 O O . ILE A 1 204 ? 23.747 22.180 -79.591 1.00 79.88 204 ILE A O 1
ATOM 1562 N N . ARG A 1 205 ? 24.940 23.900 -78.768 1.00 85.25 205 ARG A N 1
ATOM 1563 C CA . ARG A 1 205 ? 24.477 23.811 -77.376 1.00 85.25 205 ARG A CA 1
ATOM 1564 C C . ARG A 1 205 ? 23.548 24.962 -76.999 1.00 85.25 205 ARG A C 1
ATOM 1566 O O . ARG A 1 205 ? 23.743 26.095 -77.451 1.00 85.25 205 ARG A O 1
ATOM 1573 N N . SER A 1 206 ? 22.571 24.684 -76.138 1.00 85.50 206 SER A N 1
ATOM 1574 C CA . SER A 1 206 ? 21.705 25.713 -75.550 1.00 85.50 206 SER A CA 1
ATOM 1575 C C . SER A 1 206 ? 22.476 26.562 -74.533 1.00 85.50 206 SER A C 1
ATOM 1577 O O . SER A 1 206 ? 23.626 26.270 -74.197 1.00 85.50 206 SER A O 1
ATOM 1579 N N . LYS A 1 207 ? 21.839 27.606 -73.986 1.00 81.62 207 LYS A N 1
ATOM 1580 C CA . LYS A 1 207 ? 22.278 28.132 -72.680 1.00 81.62 207 LYS A CA 1
ATOM 1581 C C . LYS A 1 207 ? 22.128 27.030 -71.619 1.00 81.62 207 LYS A C 1
ATOM 1583 O O . LYS A 1 207 ? 21.257 26.171 -71.757 1.00 81.62 207 LYS A O 1
ATOM 1588 N N . GLU A 1 208 ? 22.978 27.042 -70.597 1.00 86.69 208 GLU A N 1
ATOM 1589 C CA . GLU A 1 208 ? 22.864 26.115 -69.464 1.00 86.69 208 GLU A CA 1
ATOM 1590 C C . GLU A 1 208 ? 21.638 26.511 -68.621 1.00 86.69 208 GLU A C 1
ATOM 1592 O O . GLU A 1 208 ? 21.505 27.675 -68.234 1.00 86.69 208 GLU A O 1
ATOM 1597 N N . ALA A 1 209 ? 20.744 25.563 -68.333 1.00 87.38 209 ALA A N 1
ATOM 1598 C CA . ALA A 1 209 ? 19.764 25.714 -67.261 1.00 87.38 209 ALA A CA 1
ATOM 1599 C C . ALA A 1 209 ? 20.391 25.196 -65.962 1.00 87.38 209 ALA A C 1
ATOM 1601 O O . ALA A 1 209 ? 20.977 24.114 -65.936 1.00 87.38 209 ALA A O 1
ATOM 1602 N N . VAL A 1 210 ? 20.313 25.990 -64.892 1.00 90.50 210 VAL A N 1
ATOM 1603 C CA . VAL A 1 210 ? 21.049 25.736 -63.647 1.00 90.50 210 VAL A CA 1
ATOM 1604 C C . VAL A 1 210 ? 20.085 25.640 -62.474 1.00 90.50 210 VAL A C 1
ATOM 1606 O O . VAL A 1 210 ? 19.219 26.495 -62.306 1.00 90.50 210 VAL A O 1
ATOM 1609 N N . THR A 1 211 ? 20.267 24.623 -61.636 1.00 90.75 211 THR A N 1
ATOM 1610 C CA . THR A 1 211 ? 19.586 24.482 -60.345 1.00 90.75 211 THR A CA 1
ATOM 1611 C C . THR A 1 211 ? 20.593 24.123 -59.260 1.00 90.75 211 THR A C 1
ATOM 1613 O O . THR A 1 211 ? 21.745 23.785 -59.541 1.00 90.75 211 THR A O 1
ATOM 1616 N N . TYR A 1 212 ? 20.177 24.213 -58.003 1.00 91.12 212 TYR A N 1
ATOM 1617 C CA . TYR A 1 212 ? 21.029 23.948 -56.852 1.00 91.12 212 TYR A CA 1
ATOM 1618 C C . TYR A 1 212 ? 20.337 22.961 -55.922 1.00 91.12 212 TYR A C 1
ATOM 1620 O O . TYR A 1 212 ? 19.144 23.091 -55.659 1.00 91.12 212 TYR A O 1
ATOM 1628 N N . ALA A 1 213 ? 21.102 22.023 -55.376 1.00 89.50 213 ALA A N 1
ATOM 1629 C CA . ALA A 1 213 ? 20.654 21.190 -54.268 1.00 89.50 213 ALA A CA 1
ATOM 1630 C C . ALA A 1 213 ? 21.780 21.060 -53.249 1.00 89.50 213 ALA A C 1
ATOM 1632 O O . ALA A 1 213 ? 22.962 21.071 -53.599 1.00 89.50 213 ALA A O 1
ATOM 1633 N N . GLN A 1 214 ? 21.409 20.939 -51.983 1.00 89.25 214 GLN A N 1
ATOM 1634 C CA . GLN A 1 214 ? 22.335 20.600 -50.918 1.00 89.25 214 GLN A CA 1
ATOM 1635 C C . GLN A 1 214 ? 22.015 19.187 -50.467 1.00 89.25 214 GLN A C 1
ATOM 1637 O O . GLN A 1 214 ? 20.886 18.927 -50.068 1.00 89.25 214 GLN A O 1
ATOM 1642 N N . THR A 1 215 ? 22.988 18.287 -50.576 1.00 86.75 215 THR A N 1
ATOM 1643 C CA . THR A 1 215 ? 22.854 16.923 -50.047 1.00 86.75 215 THR A CA 1
ATOM 1644 C C . THR A 1 215 ? 22.581 16.974 -48.549 1.00 86.75 215 THR A C 1
ATOM 1646 O O . THR A 1 215 ? 23.079 17.859 -47.846 1.00 86.75 215 THR A O 1
ATOM 1649 N N . LYS A 1 216 ? 21.779 16.031 -48.053 1.00 83.31 216 LYS A N 1
ATOM 1650 C CA . LYS A 1 216 ? 21.511 15.923 -46.617 1.00 83.31 216 LYS A CA 1
ATOM 1651 C C . LYS A 1 216 ? 22.803 15.608 -45.877 1.00 83.31 216 LYS A C 1
ATOM 1653 O O . LYS A 1 216 ? 23.676 14.918 -46.402 1.00 83.31 216 LYS A O 1
ATOM 1658 N N . THR A 1 217 ? 22.930 16.099 -44.654 1.00 83.31 217 THR A N 1
ATOM 1659 C CA . THR A 1 217 ? 24.008 15.644 -43.774 1.00 83.31 217 THR A CA 1
ATOM 1660 C C . THR A 1 217 ? 23.736 14.217 -43.284 1.00 83.31 217 THR A C 1
ATOM 1662 O O . THR A 1 217 ? 22.606 13.728 -43.384 1.00 83.31 217 THR A O 1
ATOM 1665 N N . ASN A 1 218 ? 24.753 13.519 -42.766 1.00 82.06 218 ASN A N 1
ATOM 1666 C CA . ASN A 1 218 ? 24.582 12.135 -42.299 1.00 82.06 218 ASN A CA 1
ATOM 1667 C C . ASN A 1 218 ? 23.523 12.036 -41.197 1.00 82.06 218 ASN A C 1
ATOM 1669 O O . ASN A 1 218 ? 22.698 11.122 -41.221 1.00 82.06 218 ASN A O 1
ATOM 1673 N N . ILE A 1 219 ? 23.503 13.000 -40.271 1.00 84.00 219 ILE A N 1
ATOM 1674 C CA . ILE A 1 219 ? 22.481 13.056 -39.225 1.00 84.00 219 ILE A CA 1
ATOM 1675 C C . ILE A 1 219 ? 21.095 13.344 -39.802 1.00 84.00 219 ILE A C 1
ATOM 1677 O O . ILE A 1 219 ? 20.148 12.679 -39.407 1.00 84.00 219 ILE A O 1
ATOM 1681 N N . GLN A 1 220 ? 20.954 14.264 -40.762 1.00 83.00 220 GLN A N 1
ATOM 1682 C CA . GLN A 1 220 ? 19.653 14.558 -41.377 1.00 83.00 220 GLN A CA 1
ATOM 1683 C C . GLN A 1 220 ? 19.065 13.336 -42.086 1.00 83.00 220 GLN A C 1
ATOM 1685 O O . GLN A 1 220 ? 17.879 13.056 -41.931 1.00 83.00 220 GLN A O 1
ATOM 1690 N N . GLY A 1 221 ? 19.891 12.599 -42.837 1.00 83.19 221 GLY A N 1
ATOM 1691 C CA . GLY A 1 221 ? 19.468 11.345 -43.461 1.00 83.19 221 GLY A CA 1
ATOM 1692 C C . GLY A 1 221 ? 19.031 10.317 -42.421 1.00 83.19 221 GLY A C 1
ATOM 1693 O O . GLY A 1 221 ? 17.927 9.790 -42.498 1.00 83.19 221 GLY A O 1
ATOM 1694 N N . LEU A 1 222 ? 19.851 10.103 -41.389 1.00 86.62 222 LEU A N 1
ATOM 1695 C CA . LEU A 1 222 ? 19.557 9.118 -40.352 1.00 86.62 222 LEU A CA 1
ATOM 1696 C C . LEU A 1 222 ? 18.329 9.484 -39.498 1.00 86.62 222 LEU A C 1
ATOM 1698 O O . LEU A 1 222 ? 17.551 8.607 -39.139 1.00 86.62 222 LEU A O 1
ATOM 1702 N N . LEU A 1 223 ? 18.123 10.765 -39.184 1.00 88.62 223 LEU A N 1
ATOM 1703 C CA . LEU A 1 223 ? 16.934 11.249 -38.475 1.00 88.62 223 LEU A CA 1
ATOM 1704 C C . LEU A 1 223 ? 15.655 10.977 -39.266 1.00 88.62 223 LEU A C 1
ATOM 1706 O O . LEU A 1 223 ? 14.635 10.645 -38.662 1.00 88.62 223 LEU A O 1
ATOM 1710 N N . GLN A 1 224 ? 15.713 11.105 -40.592 1.00 85.06 224 GLN A N 1
ATOM 1711 C CA . GLN A 1 224 ? 14.592 10.780 -41.463 1.00 85.06 224 GLN A CA 1
ATOM 1712 C C . GLN A 1 224 ? 14.332 9.266 -41.478 1.00 85.06 224 GLN A C 1
ATOM 1714 O O . GLN A 1 224 ? 13.199 8.849 -41.242 1.00 85.06 224 GLN A O 1
ATOM 1719 N N . ASP A 1 225 ? 15.375 8.448 -41.663 1.00 85.19 225 ASP A N 1
ATOM 1720 C CA . ASP A 1 225 ? 15.279 6.979 -41.655 1.00 85.19 225 ASP A CA 1
ATOM 1721 C C . ASP A 1 225 ? 14.694 6.451 -40.328 1.00 85.19 225 ASP A C 1
ATOM 1723 O O . ASP A 1 225 ? 13.869 5.535 -40.308 1.00 85.19 225 ASP A O 1
ATOM 1727 N N . LEU A 1 226 ? 15.101 7.057 -39.207 1.00 89.62 226 LEU A N 1
ATOM 1728 C CA . LEU A 1 226 ? 14.680 6.695 -37.851 1.00 89.62 226 LEU A CA 1
ATOM 1729 C C . LEU A 1 226 ? 13.386 7.392 -37.390 1.00 89.62 226 LEU A C 1
ATOM 1731 O O . LEU A 1 226 ? 12.929 7.133 -36.277 1.00 89.62 226 LEU A O 1
ATOM 1735 N N . GLY A 1 227 ? 12.772 8.260 -38.203 1.00 88.56 227 GLY A N 1
ATOM 1736 C CA . GLY A 1 227 ? 11.541 8.977 -37.838 1.00 88.56 227 GLY A CA 1
ATOM 1737 C C . GLY A 1 227 ? 11.691 9.925 -36.638 1.00 88.56 227 GLY A C 1
ATOM 1738 O O . GLY A 1 227 ? 10.742 10.125 -35.880 1.00 88.56 227 GLY A O 1
ATOM 1739 N N . LEU A 1 228 ? 12.887 10.487 -36.438 1.00 90.38 228 LEU A N 1
ATOM 1740 C CA . LEU A 1 228 ? 13.238 11.361 -35.312 1.00 90.38 228 LEU A CA 1
ATOM 1741 C C . LEU A 1 228 ? 13.445 12.832 -35.707 1.00 90.38 228 LEU A C 1
ATOM 1743 O O . LEU A 1 228 ? 13.753 13.653 -34.847 1.00 90.38 228 LEU A O 1
ATOM 1747 N N . GLU A 1 229 ? 13.240 13.192 -36.975 1.00 87.19 229 GLU A N 1
ATOM 1748 C CA . GLU A 1 229 ? 13.419 14.554 -37.510 1.00 87.19 229 GLU A CA 1
ATOM 1749 C C . GLU A 1 229 ? 12.697 15.649 -36.703 1.00 87.19 229 GLU A C 1
ATOM 1751 O O . GLU A 1 229 ? 13.255 16.715 -36.451 1.00 87.19 229 GLU A O 1
ATOM 1756 N N . GLN A 1 230 ? 11.491 15.372 -36.198 1.00 86.75 230 GLN A N 1
ATOM 1757 C CA . GLN A 1 230 ? 10.729 16.323 -35.381 1.00 86.75 230 GLN A CA 1
ATOM 1758 C C . GLN A 1 230 ? 11.365 16.612 -34.012 1.00 86.75 230 GLN A C 1
ATOM 1760 O O . GLN A 1 230 ? 11.050 17.639 -33.407 1.00 86.75 230 GLN A O 1
ATOM 1765 N N . TYR A 1 231 ? 12.255 15.728 -33.547 1.00 88.44 231 TYR A N 1
ATOM 1766 C CA . TYR A 1 231 ? 12.999 15.824 -32.291 1.00 88.44 231 TYR A CA 1
ATOM 1767 C C . TYR A 1 231 ? 14.439 16.324 -32.500 1.00 88.44 231 TYR A C 1
ATOM 1769 O O . TYR A 1 231 ? 15.344 16.043 -31.710 1.00 88.44 231 TYR A O 1
ATOM 1777 N N . TYR A 1 232 ? 14.682 17.061 -33.582 1.00 83.88 232 TYR A N 1
ATOM 1778 C CA . TYR A 1 232 ? 15.935 17.771 -33.785 1.00 83.88 232 TYR A CA 1
ATOM 1779 C C . TYR A 1 232 ? 15.644 19.089 -34.530 1.00 83.88 232 TYR A C 1
ATOM 1781 O O . TYR A 1 232 ? 15.429 19.069 -35.740 1.00 83.88 232 TYR A O 1
ATOM 1789 N N . PRO A 1 233 ? 15.564 20.248 -33.837 1.00 76.12 233 PRO A N 1
ATOM 1790 C CA . PRO A 1 233 ? 16.160 20.526 -32.527 1.00 76.12 233 PRO A CA 1
ATOM 1791 C C . PRO A 1 233 ? 15.233 20.343 -31.312 1.00 76.12 233 PRO A C 1
ATOM 1793 O O . PRO A 1 233 ? 15.727 20.424 -30.185 1.00 76.12 233 PRO A O 1
ATOM 1796 N N . ASN A 1 234 ? 13.920 20.135 -31.498 1.00 81.38 234 ASN A N 1
ATOM 1797 C CA . ASN A 1 234 ? 13.001 19.925 -30.365 1.00 81.38 234 ASN A CA 1
ATOM 1798 C C . ASN A 1 234 ? 13.434 18.683 -29.585 1.00 81.38 234 ASN A C 1
ATOM 1800 O O . ASN A 1 234 ? 13.849 17.719 -30.195 1.00 81.38 234 ASN A O 1
ATOM 1804 N N . LYS A 1 235 ? 13.360 18.659 -28.258 1.00 89.38 235 LYS A N 1
ATOM 1805 C CA . LYS A 1 235 ? 13.903 17.526 -27.495 1.00 89.38 235 LYS A CA 1
ATOM 1806 C C . LYS A 1 235 ? 12.806 16.564 -27.054 1.00 89.38 235 LYS A C 1
ATOM 1808 O O . LYS A 1 235 ? 11.765 17.000 -26.571 1.00 89.38 235 LYS A O 1
ATOM 1813 N N . LEU A 1 236 ? 13.058 15.267 -27.208 1.00 90.75 236 LEU A N 1
ATOM 1814 C CA . LEU A 1 236 ? 12.273 14.201 -26.603 1.00 90.75 236 LEU A CA 1
ATOM 1815 C C . LEU A 1 236 ? 12.442 14.278 -25.084 1.00 90.75 236 LEU A C 1
ATOM 1817 O O . LEU A 1 236 ? 13.570 14.295 -24.581 1.00 90.75 236 LEU A O 1
ATOM 1821 N N . SER A 1 237 ? 11.325 14.333 -24.363 1.00 87.62 237 SER A N 1
ATOM 1822 C CA . SER A 1 237 ? 11.344 14.409 -22.906 1.00 87.62 237 SER A CA 1
ATOM 1823 C C . SER A 1 237 ? 11.253 13.029 -22.270 1.00 87.62 237 SER A C 1
ATOM 1825 O O . SER A 1 237 ? 10.699 12.085 -22.840 1.00 87.62 237 SER A O 1
ATOM 1827 N N . LEU A 1 238 ? 11.705 12.921 -21.021 1.00 85.75 238 LEU A N 1
ATOM 1828 C CA . LEU A 1 238 ? 11.500 11.707 -20.228 1.00 85.75 238 LEU A CA 1
ATOM 1829 C C . LEU A 1 238 ? 10.006 11.348 -20.113 1.00 85.75 238 LEU A C 1
ATOM 1831 O O . LEU A 1 238 ? 9.638 10.176 -20.165 1.00 85.75 238 LEU A O 1
ATOM 1835 N N . SER A 1 239 ? 9.130 12.353 -20.010 1.00 81.88 239 SER A N 1
ATOM 1836 C CA . SER A 1 239 ? 7.687 12.120 -19.935 1.00 81.88 239 SER A CA 1
ATOM 1837 C C . SER A 1 239 ? 7.088 11.542 -21.215 1.00 81.88 239 SER A C 1
ATOM 1839 O O . SER A 1 239 ? 6.059 10.877 -21.134 1.00 81.88 239 SER A O 1
ATOM 1841 N N . ASP A 1 240 ? 7.707 11.754 -22.378 1.00 83.00 240 ASP A N 1
ATOM 1842 C CA . ASP A 1 240 ? 7.258 11.156 -23.642 1.00 83.00 240 ASP A CA 1
ATOM 1843 C C . ASP A 1 240 ? 7.571 9.660 -23.697 1.00 83.00 240 ASP A C 1
ATOM 1845 O O . ASP A 1 240 ? 6.761 8.881 -24.192 1.00 83.00 240 ASP A O 1
ATOM 1849 N N . VAL A 1 241 ? 8.708 9.250 -23.127 1.00 85.12 241 VAL A N 1
ATOM 1850 C CA . VAL A 1 241 ? 9.166 7.852 -23.116 1.00 85.12 241 VAL A CA 1
ATOM 1851 C C . VAL A 1 241 ? 8.446 7.013 -22.055 1.00 85.12 241 VAL A C 1
ATOM 1853 O O . VAL A 1 241 ? 8.223 5.822 -22.256 1.00 85.12 241 VAL A O 1
ATOM 1856 N N . LEU A 1 242 ? 8.066 7.617 -20.925 1.00 84.38 242 LEU A N 1
ATOM 1857 C CA . LEU A 1 242 ? 7.404 6.914 -19.816 1.00 84.38 242 LEU A CA 1
ATOM 1858 C C . LEU A 1 242 ? 5.882 6.753 -19.984 1.00 84.38 242 LEU A C 1
ATOM 1860 O O . LEU A 1 242 ? 5.238 6.103 -19.158 1.00 84.38 242 LEU A O 1
ATOM 1864 N N . GLN A 1 243 ? 5.289 7.347 -21.022 1.00 86.81 243 GLN A N 1
ATOM 1865 C CA . GLN A 1 243 ? 3.865 7.198 -21.329 1.00 86.81 243 GLN A CA 1
ATOM 1866 C C . GLN A 1 243 ? 3.506 5.748 -21.684 1.00 86.81 243 GLN A C 1
ATOM 1868 O O . GLN A 1 243 ? 4.288 5.022 -22.294 1.00 86.81 243 GLN A O 1
ATOM 1873 N N . ILE A 1 244 ? 2.292 5.329 -21.321 1.00 85.81 244 ILE A N 1
ATOM 1874 C CA . ILE A 1 244 ? 1.760 4.023 -21.731 1.00 85.81 244 ILE A CA 1
ATOM 1875 C C . ILE A 1 244 ? 1.080 4.181 -23.090 1.00 85.81 244 ILE A C 1
ATOM 1877 O O . ILE A 1 244 ? 0.072 4.880 -23.198 1.00 85.81 244 ILE A O 1
ATOM 1881 N N . ASP A 1 245 ? 1.626 3.522 -24.106 1.00 84.31 245 ASP A N 1
ATOM 1882 C CA . ASP A 1 245 ? 1.092 3.468 -25.470 1.00 84.31 245 ASP A CA 1
ATOM 1883 C C . ASP A 1 245 ? 0.979 2.024 -25.983 1.00 84.31 245 ASP A C 1
ATOM 1885 O O . ASP A 1 245 ? 1.359 1.077 -25.284 1.00 84.31 245 ASP A O 1
ATOM 1889 N N . LYS A 1 246 ? 0.464 1.825 -27.204 1.00 78.75 246 LYS A N 1
ATOM 1890 C CA . LYS A 1 246 ? 0.324 0.480 -27.785 1.00 78.75 246 LYS A CA 1
ATOM 1891 C C . LYS A 1 246 ? 1.667 -0.260 -27.873 1.00 78.75 246 LYS A C 1
ATOM 1893 O O . LYS A 1 246 ? 1.729 -1.456 -27.579 1.00 78.75 246 LYS A O 1
ATOM 1898 N N . SER A 1 247 ? 2.750 0.437 -28.217 1.00 73.31 247 SER A N 1
ATOM 1899 C CA . SER A 1 247 ? 4.090 -0.158 -28.345 1.00 73.31 247 SER A CA 1
ATOM 1900 C C . SER A 1 247 ? 4.651 -0.632 -26.999 1.00 73.31 247 SER A C 1
ATOM 1902 O O . SER A 1 247 ? 5.379 -1.625 -26.925 1.00 73.31 247 SER A O 1
ATOM 1904 N N . SER A 1 248 ? 4.251 0.016 -25.904 1.00 73.44 248 SER A N 1
ATOM 1905 C CA . SER A 1 248 ? 4.689 -0.314 -24.549 1.00 73.44 248 SER A CA 1
ATOM 1906 C C . SER A 1 248 ? 4.156 -1.657 -24.033 1.00 73.44 248 SER A C 1
ATOM 1908 O O . SER A 1 248 ? 4.705 -2.185 -23.069 1.00 73.44 248 SER A O 1
ATOM 1910 N N . VAL A 1 249 ? 3.141 -2.242 -24.683 1.00 77.19 249 VAL A N 1
ATOM 1911 C CA . VAL A 1 249 ? 2.462 -3.488 -24.265 1.00 77.19 249 VAL A CA 1
ATOM 1912 C C . VAL A 1 249 ? 2.333 -4.533 -25.384 1.00 77.19 249 VAL A C 1
ATOM 1914 O O . VAL A 1 249 ? 1.650 -5.535 -25.206 1.00 77.19 249 VAL A O 1
ATOM 1917 N N . THR A 1 250 ? 2.982 -4.327 -26.532 1.00 75.62 250 THR A N 1
ATOM 1918 C CA . THR A 1 250 ? 2.972 -5.270 -27.666 1.00 75.62 250 THR A CA 1
ATOM 1919 C C . THR A 1 250 ? 4.383 -5.722 -28.045 1.00 75.62 250 THR A C 1
ATOM 1921 O O . THR A 1 250 ? 5.338 -4.954 -27.922 1.00 75.62 250 THR A O 1
ATOM 1924 N N . ASP A 1 251 ? 4.505 -6.967 -28.516 1.00 72.12 251 ASP A N 1
ATOM 1925 C CA . ASP A 1 251 ? 5.761 -7.596 -28.967 1.00 72.12 251 ASP A CA 1
ATOM 1926 C C . ASP A 1 251 ? 5.962 -7.512 -30.486 1.00 72.12 251 ASP A C 1
ATOM 1928 O O . ASP A 1 251 ? 6.661 -8.334 -31.077 1.00 72.12 251 ASP A O 1
ATOM 1932 N N . GLU A 1 252 ? 5.329 -6.537 -31.141 1.00 69.12 252 GLU A N 1
ATOM 1933 C CA . GLU A 1 252 ? 5.442 -6.384 -32.591 1.00 69.12 252 GLU A CA 1
ATOM 1934 C C . GLU A 1 252 ? 6.924 -6.138 -32.968 1.00 69.12 252 GLU A C 1
ATOM 1936 O O . GLU A 1 252 ? 7.555 -5.221 -32.422 1.00 69.12 252 GLU A O 1
ATOM 1941 N N . PRO A 1 253 ? 7.518 -6.962 -33.859 1.00 70.88 253 PRO A N 1
ATOM 1942 C CA . PRO A 1 253 ? 8.878 -6.740 -34.333 1.00 70.88 253 PRO A CA 1
ATOM 1943 C C . PRO A 1 253 ? 8.962 -5.406 -35.081 1.00 70.88 253 PRO A C 1
ATOM 1945 O O . PRO A 1 253 ? 7.960 -4.884 -35.571 1.00 70.88 253 PRO A O 1
ATOM 1948 N N . ALA A 1 254 ? 10.164 -4.835 -35.179 1.00 75.69 254 ALA A N 1
ATOM 1949 C CA . ALA A 1 254 ? 10.355 -3.570 -35.880 1.00 75.69 254 ALA A CA 1
ATOM 1950 C C . ALA A 1 254 ? 10.069 -3.742 -37.384 1.00 75.69 254 ALA A C 1
ATOM 1952 O O . ALA A 1 254 ? 10.926 -4.205 -38.136 1.00 75.69 254 ALA A O 1
ATOM 1953 N N . GLN A 1 255 ? 8.862 -3.351 -37.803 1.00 75.12 255 GLN A N 1
ATOM 1954 C CA . GLN A 1 255 ? 8.408 -3.374 -39.200 1.00 75.12 255 GLN A CA 1
ATOM 1955 C C . GLN A 1 255 ? 8.958 -2.209 -40.029 1.00 75.12 255 GLN A C 1
ATOM 1957 O O . GLN A 1 255 ? 8.920 -2.249 -41.254 1.00 75.12 255 GLN A O 1
ATOM 1962 N N . PHE A 1 256 ? 9.463 -1.165 -39.372 1.00 79.75 256 PHE A N 1
ATOM 1963 C CA . PHE A 1 256 ? 10.043 0.011 -40.011 1.00 79.75 256 PHE A CA 1
ATOM 1964 C C . PHE A 1 256 ? 11.324 0.415 -39.279 1.00 79.75 256 PHE A C 1
ATOM 1966 O O . PHE A 1 256 ? 11.432 0.241 -38.062 1.00 79.75 256 PHE A O 1
ATOM 1973 N N . LEU A 1 257 ? 12.278 1.020 -39.995 1.00 83.06 257 LEU A N 1
ATOM 1974 C CA . LEU A 1 257 ? 13.477 1.605 -39.377 1.00 83.06 257 LEU A CA 1
ATOM 1975 C C . LEU A 1 257 ? 13.121 2.664 -38.328 1.00 83.06 257 LEU A C 1
ATOM 1977 O O . LEU A 1 257 ? 13.747 2.725 -37.269 1.00 83.06 257 LEU A O 1
ATOM 1981 N N . SER A 1 258 ? 12.041 3.410 -38.564 1.00 85.69 258 SER A N 1
ATOM 1982 C CA . SER A 1 258 ? 11.503 4.394 -37.626 1.00 85.69 258 SER A CA 1
ATOM 1983 C C . SER A 1 258 ? 11.001 3.801 -36.305 1.00 85.69 258 SER A C 1
ATOM 1985 O O . SER A 1 258 ? 10.836 4.527 -35.328 1.00 85.69 258 SER A O 1
ATOM 1987 N N . SER A 1 259 ? 10.796 2.481 -36.221 1.00 85.12 259 SER A N 1
ATOM 1988 C CA . SER A 1 259 ? 10.427 1.789 -34.979 1.00 85.12 259 SER A CA 1
ATOM 1989 C C . SER A 1 259 ? 11.634 1.443 -34.096 1.00 85.12 259 SER A C 1
ATOM 1991 O O . SER A 1 259 ? 11.466 1.223 -32.895 1.00 85.12 259 SER A O 1
ATOM 1993 N N . LEU A 1 260 ? 12.855 1.404 -34.649 1.00 89.12 260 LEU A N 1
ATOM 1994 C CA . LEU A 1 260 ? 14.056 0.958 -33.928 1.00 89.12 260 LEU A CA 1
ATOM 1995 C C . LEU A 1 260 ? 14.414 1.819 -32.703 1.00 89.12 260 LEU A C 1
ATOM 1997 O O . LEU A 1 260 ? 14.684 1.230 -31.651 1.00 89.12 260 LEU A O 1
ATOM 2001 N N . PRO A 1 261 ? 14.398 3.168 -32.765 1.00 91.25 261 PRO A N 1
ATOM 2002 C CA . PRO A 1 261 ? 14.749 3.988 -31.606 1.00 91.25 261 PRO A CA 1
ATOM 2003 C C . PRO A 1 261 ? 13.780 3.776 -30.440 1.00 91.25 261 PRO A C 1
ATOM 2005 O O . PRO A 1 261 ? 14.202 3.668 -29.289 1.00 91.25 261 PRO A O 1
ATOM 2008 N N . TRP A 1 262 ? 12.486 3.645 -30.741 1.00 87.38 262 TRP A N 1
ATOM 2009 C CA . TRP A 1 262 ? 11.441 3.393 -29.750 1.00 87.38 262 TRP A CA 1
ATOM 2010 C C . TRP A 1 262 ? 11.575 2.010 -29.115 1.00 87.38 262 TRP A C 1
ATOM 2012 O O . TRP A 1 262 ? 11.452 1.880 -27.897 1.00 87.38 262 TRP A O 1
ATOM 2022 N N . LEU A 1 263 ? 11.901 0.984 -29.907 1.00 87.25 263 LEU A N 1
ATOM 2023 C CA . LEU A 1 263 ? 12.150 -0.363 -29.396 1.00 87.25 263 LEU A CA 1
ATOM 2024 C C . LEU A 1 263 ? 13.386 -0.408 -28.483 1.00 87.25 263 LEU A C 1
ATOM 2026 O O . LEU A 1 263 ? 13.349 -1.054 -27.430 1.00 87.25 263 LEU A O 1
ATOM 2030 N N . LEU A 1 264 ? 14.455 0.308 -28.851 1.00 91.50 264 LEU A N 1
ATOM 2031 C CA . LEU A 1 264 ? 15.653 0.451 -28.021 1.00 91.50 264 LEU A CA 1
ATOM 2032 C C . LEU A 1 264 ? 15.318 1.155 -26.705 1.00 91.50 264 LEU A C 1
ATOM 2034 O O . LEU A 1 264 ? 15.639 0.623 -25.643 1.00 91.50 264 LEU A O 1
ATOM 2038 N N . LEU A 1 265 ? 14.642 2.310 -26.755 1.00 90.31 265 LEU A N 1
ATOM 2039 C CA . LEU A 1 265 ? 14.231 3.054 -25.560 1.00 90.31 265 LEU A CA 1
ATOM 2040 C C . LEU A 1 265 ? 13.342 2.205 -24.647 1.00 90.31 265 LEU A C 1
ATOM 2042 O O . LEU A 1 265 ? 13.607 2.132 -23.449 1.00 90.31 265 LEU A O 1
ATOM 2046 N N . LYS A 1 266 ? 12.349 1.497 -25.197 1.00 86.44 266 LYS A N 1
ATOM 2047 C CA . LYS A 1 266 ? 11.472 0.587 -24.446 1.00 86.44 266 LYS A CA 1
ATOM 2048 C C . LYS A 1 266 ? 12.278 -0.480 -23.702 1.00 86.44 266 LYS A C 1
ATOM 2050 O O . LYS A 1 266 ? 12.156 -0.602 -22.482 1.00 86.44 266 LYS A O 1
ATOM 2055 N N . LYS A 1 267 ? 13.139 -1.222 -24.410 1.00 88.62 267 LYS A N 1
ATOM 2056 C CA . LYS A 1 267 ? 13.985 -2.264 -23.800 1.00 88.62 267 LYS A CA 1
ATOM 2057 C C . LYS A 1 267 ? 14.967 -1.678 -22.781 1.00 88.62 267 LYS A C 1
ATOM 2059 O O . LYS A 1 267 ? 15.198 -2.290 -21.740 1.00 88.62 267 LYS A O 1
ATOM 2064 N N . LEU A 1 268 ? 15.512 -0.490 -23.039 1.00 91.25 268 LEU A N 1
ATOM 2065 C CA . LEU A 1 268 ? 16.419 0.191 -22.119 1.00 91.25 268 LEU A CA 1
ATOM 2066 C C . LEU A 1 268 ? 15.705 0.638 -20.835 1.00 91.25 268 LEU A C 1
ATOM 2068 O O . LEU A 1 268 ? 16.246 0.447 -19.748 1.00 91.25 268 LEU A O 1
ATOM 2072 N N . MET A 1 269 ? 14.484 1.173 -20.931 1.00 87.06 269 MET A N 1
ATOM 2073 C CA . MET A 1 269 ? 13.684 1.563 -19.762 1.00 87.06 269 MET A CA 1
ATOM 2074 C C . MET A 1 269 ? 13.275 0.357 -18.905 1.00 87.06 269 MET A C 1
ATOM 2076 O O . MET A 1 269 ? 13.201 0.479 -17.685 1.00 87.06 269 MET A O 1
ATOM 2080 N N . MET A 1 270 ? 13.116 -0.820 -19.520 1.00 85.00 270 MET A N 1
ATOM 2081 C CA . MET A 1 270 ? 12.944 -2.115 -18.839 1.00 85.00 270 MET A CA 1
ATOM 2082 C C . MET A 1 270 ? 14.249 -2.693 -18.259 1.00 85.00 270 MET A C 1
ATOM 2084 O O . MET A 1 270 ? 14.257 -3.803 -17.719 1.00 85.00 270 MET A O 1
ATOM 2088 N N . VAL A 1 271 ? 15.367 -1.974 -18.402 1.00 88.56 271 VAL A N 1
ATOM 2089 C CA . VAL A 1 271 ? 16.712 -2.400 -17.986 1.00 88.56 271 VAL A CA 1
ATOM 2090 C C . VAL A 1 271 ? 17.098 -3.755 -18.595 1.00 88.56 271 VAL A C 1
ATOM 2092 O O . VAL A 1 271 ? 17.737 -4.597 -17.968 1.00 88.56 271 VAL A O 1
ATOM 2095 N N . ASN A 1 272 ? 16.669 -3.987 -19.837 1.00 90.00 272 ASN A N 1
ATOM 2096 C CA . ASN A 1 272 ? 16.900 -5.237 -20.541 1.00 90.00 272 ASN A CA 1
ATOM 2097 C C . ASN A 1 272 ? 18.253 -5.194 -21.266 1.00 90.00 272 ASN A C 1
ATOM 2099 O O . ASN A 1 272 ? 18.505 -4.335 -22.115 1.00 90.00 272 ASN A O 1
ATOM 2103 N N . VAL A 1 273 ? 19.118 -6.167 -20.975 1.00 90.31 273 VAL A N 1
ATOM 2104 C CA . VAL A 1 273 ? 20.458 -6.286 -21.576 1.00 90.31 273 VAL A CA 1
ATOM 2105 C C . VAL A 1 273 ? 20.439 -6.517 -23.096 1.00 90.31 273 VAL A C 1
ATOM 2107 O O . VAL A 1 273 ? 21.455 -6.309 -23.751 1.00 90.31 273 VAL A O 1
ATOM 2110 N N . THR A 1 274 ? 19.288 -6.875 -23.677 1.00 89.69 274 THR A N 1
ATOM 2111 C CA . THR A 1 274 ? 19.097 -7.030 -25.133 1.00 89.69 274 THR A CA 1
ATOM 2112 C C . THR A 1 274 ? 18.771 -5.721 -25.861 1.00 89.69 274 THR A C 1
ATOM 2114 O O . THR A 1 274 ? 18.561 -5.730 -27.071 1.00 89.69 274 THR A O 1
ATOM 2117 N N . ALA A 1 275 ? 18.730 -4.573 -25.170 1.00 91.31 275 ALA A N 1
ATOM 2118 C CA . ALA A 1 275 ? 18.308 -3.299 -25.765 1.00 91.31 275 ALA A CA 1
ATOM 2119 C C . ALA A 1 275 ? 19.149 -2.838 -26.974 1.00 91.31 275 ALA A C 1
ATOM 2121 O O . ALA A 1 275 ? 18.639 -2.112 -27.819 1.00 91.31 275 ALA A O 1
ATOM 2122 N N . ARG A 1 276 ? 20.414 -3.269 -27.090 1.00 91.12 276 ARG A N 1
ATOM 2123 C CA . ARG A 1 276 ? 21.292 -2.937 -28.231 1.00 91.12 276 ARG A CA 1
ATOM 2124 C C . ARG A 1 276 ? 21.202 -3.921 -29.406 1.00 91.12 276 ARG A C 1
ATOM 2126 O O . ARG A 1 276 ? 21.836 -3.672 -30.421 1.00 91.12 276 ARG A O 1
ATOM 2133 N N . SER A 1 277 ? 20.412 -4.988 -29.286 1.00 85.69 277 SER A N 1
ATOM 2134 C CA . SER A 1 277 ? 20.218 -6.020 -30.321 1.00 85.69 277 SER A CA 1
ATOM 2135 C C . SER A 1 277 ? 18.954 -5.786 -31.165 1.00 85.69 277 SER A C 1
ATOM 2137 O O . SER A 1 277 ? 18.324 -6.734 -31.634 1.00 85.69 277 SER A O 1
ATOM 2139 N N . VAL A 1 278 ? 18.517 -4.531 -31.318 1.00 84.94 278 VAL A N 1
ATOM 2140 C CA . VAL A 1 278 ? 17.345 -4.192 -32.141 1.00 84.94 278 VAL A CA 1
ATOM 2141 C C . VAL A 1 278 ? 17.705 -4.258 -33.626 1.00 84.94 278 VAL A C 1
ATOM 2143 O O . VAL A 1 278 ? 18.740 -3.738 -34.033 1.00 84.94 278 VAL A O 1
ATOM 2146 N N . LYS A 1 279 ? 16.854 -4.893 -34.436 1.00 82.19 279 LYS A N 1
ATOM 2147 C CA . LYS A 1 279 ? 17.063 -5.049 -35.882 1.00 82.19 279 LYS A CA 1
ATOM 2148 C C . LYS A 1 279 ? 15.756 -4.912 -36.648 1.00 82.19 279 LYS A C 1
ATOM 2150 O O . LYS A 1 279 ? 14.698 -5.262 -36.125 1.00 82.19 279 LYS A O 1
ATOM 2155 N N . TYR A 1 280 ? 15.852 -4.428 -37.881 1.00 71.31 280 TYR A N 1
ATOM 2156 C CA . TYR A 1 280 ? 14.759 -4.478 -38.839 1.00 71.31 280 TYR A CA 1
ATOM 2157 C C . TYR A 1 280 ? 14.701 -5.892 -39.427 1.00 71.31 280 TYR A C 1
ATOM 2159 O O . TYR A 1 280 ? 15.700 -6.409 -39.933 1.00 71.31 280 TYR A O 1
ATOM 2167 N N . ALA A 1 281 ? 13.546 -6.538 -39.290 1.00 67.38 281 ALA A N 1
ATOM 2168 C CA . ALA A 1 281 ? 13.285 -7.877 -39.800 1.00 67.38 281 ALA A CA 1
ATOM 2169 C C . ALA A 1 281 ? 11.985 -7.825 -40.618 1.00 67.38 281 ALA A C 1
ATOM 2171 O O . ALA A 1 281 ? 10.908 -7.874 -40.022 1.00 67.38 281 ALA A O 1
ATOM 2172 N N . PRO A 1 282 ? 12.055 -7.648 -41.950 1.00 57.50 282 PRO A N 1
ATOM 2173 C CA . PRO A 1 282 ? 10.880 -7.820 -42.797 1.00 57.50 282 PRO A CA 1
ATOM 2174 C C . PRO A 1 282 ? 10.375 -9.269 -42.700 1.00 57.50 282 PRO A C 1
ATOM 2176 O O . PRO A 1 282 ? 11.178 -10.177 -42.483 1.00 57.50 282 PRO A O 1
ATOM 2179 N N . ASP A 1 283 ? 9.058 -9.471 -42.832 1.00 51.09 283 ASP A N 1
ATOM 2180 C CA . ASP A 1 283 ? 8.446 -10.806 -42.859 1.00 51.09 283 ASP A CA 1
ATOM 2181 C C . ASP A 1 283 ? 9.129 -11.655 -43.942 1.00 51.09 283 ASP A C 1
ATOM 2183 O O . ASP A 1 283 ? 9.140 -11.317 -45.128 1.00 51.09 283 ASP A O 1
ATOM 2187 N N . ASP A 1 284 ? 9.773 -12.725 -43.489 1.00 43.94 284 ASP A N 1
ATOM 2188 C CA . ASP A 1 284 ? 10.727 -13.526 -44.243 1.00 43.94 284 ASP A CA 1
ATOM 2189 C C . ASP A 1 284 ? 9.983 -14.537 -45.132 1.00 43.94 284 ASP A C 1
ATOM 2191 O O . ASP A 1 284 ? 9.917 -15.725 -44.828 1.00 43.94 284 ASP A O 1
ATOM 2195 N N . ASP A 1 285 ? 9.417 -14.073 -46.251 1.00 43.34 285 ASP A N 1
ATOM 2196 C CA . ASP A 1 285 ? 8.984 -14.952 -47.355 1.00 43.34 285 ASP A CA 1
ATOM 2197 C C . ASP A 1 285 ? 10.125 -15.185 -48.371 1.00 43.34 285 ASP A C 1
ATOM 2199 O O . ASP A 1 285 ? 9.922 -15.541 -49.531 1.00 43.34 285 ASP A O 1
ATOM 2203 N N . LEU A 1 286 ? 11.375 -15.006 -47.928 1.00 45.03 286 LEU A N 1
ATOM 2204 C CA . LEU A 1 286 ? 12.586 -15.189 -48.733 1.00 45.03 286 LEU A CA 1
ATOM 2205 C C . LEU A 1 286 ? 12.943 -16.678 -48.933 1.00 45.03 286 LEU A C 1
ATOM 2207 O O . LEU A 1 286 ? 13.856 -17.009 -49.689 1.00 45.03 286 LEU A O 1
ATOM 2211 N N . SER A 1 287 ? 12.211 -17.602 -48.296 1.00 46.72 287 SER A N 1
ATOM 2212 C CA . SER A 1 287 ? 12.424 -19.052 -48.439 1.00 46.72 287 SER A CA 1
ATOM 2213 C C . SER A 1 287 ? 11.865 -19.657 -49.738 1.00 46.72 287 SER A C 1
ATOM 2215 O O . SER A 1 287 ? 12.147 -20.818 -50.035 1.00 46.72 287 SER A O 1
ATOM 2217 N N . THR A 1 288 ? 11.132 -18.885 -50.550 1.00 44.06 288 THR A N 1
ATOM 2218 C CA . THR A 1 288 ? 10.604 -19.325 -51.859 1.00 44.06 288 THR A CA 1
ATOM 2219 C C . THR A 1 288 ? 11.404 -18.815 -53.066 1.00 44.06 288 THR A C 1
ATOM 2221 O O . THR A 1 288 ? 10.962 -18.947 -54.207 1.00 44.06 288 THR A O 1
ATOM 2224 N N . LEU A 1 289 ? 12.612 -18.283 -52.849 1.00 39.00 289 LEU A N 1
ATOM 2225 C CA . LEU A 1 289 ? 13.471 -17.766 -53.918 1.00 39.00 289 LEU A CA 1
ATOM 2226 C C . LEU A 1 289 ? 14.116 -18.877 -54.754 1.00 39.00 289 LEU A C 1
ATOM 2228 O O . LEU A 1 289 ? 15.107 -19.500 -54.368 1.00 39.00 289 LEU A O 1
ATOM 2232 N N . ASP A 1 290 ? 13.558 -19.073 -55.945 1.00 48.16 290 ASP A N 1
ATOM 2233 C CA . ASP A 1 290 ? 14.130 -19.893 -57.005 1.00 48.16 290 ASP A CA 1
ATOM 2234 C C . ASP A 1 290 ? 15.304 -19.131 -57.652 1.00 48.16 290 ASP A C 1
ATOM 2236 O O . ASP A 1 290 ? 15.129 -18.100 -58.304 1.00 48.16 290 ASP A O 1
ATOM 2240 N N . ILE A 1 291 ? 16.527 -19.623 -57.437 1.00 53.81 291 ILE A N 1
ATOM 2241 C CA . ILE A 1 291 ? 17.813 -18.951 -57.731 1.00 53.81 291 ILE A CA 1
ATOM 2242 C C . ILE A 1 291 ? 18.004 -18.621 -59.231 1.00 53.81 291 ILE A C 1
ATOM 2244 O O . ILE A 1 291 ? 18.946 -17.923 -59.605 1.00 53.81 291 ILE A O 1
ATOM 2248 N N . TYR A 1 292 ? 17.123 -19.097 -60.112 1.00 51.03 292 TYR A N 1
ATOM 2249 C CA . TYR A 1 292 ? 17.349 -19.081 -61.555 1.00 51.03 292 TYR A CA 1
ATOM 2250 C C . TYR A 1 292 ? 16.710 -17.937 -62.349 1.00 51.03 292 TYR A C 1
ATOM 2252 O O . TYR A 1 292 ? 17.108 -17.782 -63.502 1.00 51.03 292 TYR A O 1
ATOM 2260 N N . ASN A 1 293 ? 15.790 -17.128 -61.803 1.00 44.91 293 ASN A N 1
ATOM 2261 C CA . ASN A 1 293 ? 14.990 -16.236 -62.664 1.00 44.91 293 ASN A CA 1
ATOM 2262 C C . ASN A 1 293 ? 15.048 -14.723 -62.426 1.00 44.91 293 ASN A C 1
ATOM 2264 O O . ASN A 1 293 ? 14.540 -14.011 -63.284 1.00 44.91 293 ASN A O 1
ATOM 2268 N N . ASP A 1 294 ? 15.717 -14.195 -61.399 1.00 39.06 294 ASP A N 1
ATOM 2269 C CA . ASP A 1 294 ? 15.710 -12.739 -61.176 1.00 39.06 294 ASP A CA 1
ATOM 2270 C C . ASP A 1 294 ? 17.102 -12.141 -60.930 1.00 39.06 294 ASP A C 1
ATOM 2272 O O . ASP A 1 294 ? 17.527 -11.859 -59.810 1.00 39.06 294 ASP A O 1
ATOM 2276 N N . THR A 1 295 ? 17.821 -11.866 -62.022 1.00 44.47 295 THR A N 1
ATOM 2277 C CA . THR A 1 295 ? 19.079 -11.096 -62.006 1.00 44.47 295 THR A CA 1
ATOM 2278 C C . THR A 1 295 ? 18.898 -9.610 -61.664 1.00 44.47 295 THR A C 1
ATOM 2280 O O . THR A 1 295 ? 19.890 -8.924 -61.433 1.00 44.47 295 THR A O 1
ATOM 2283 N N . SER A 1 296 ? 17.666 -9.093 -61.592 1.00 40.84 296 SER A N 1
ATOM 2284 C CA . SER A 1 296 ? 17.382 -7.691 -61.244 1.00 40.84 296 SER A CA 1
ATOM 2285 C C . SER A 1 296 ? 17.260 -7.408 -59.739 1.00 40.84 296 SER A C 1
ATOM 2287 O O . SER A 1 296 ? 17.100 -6.250 -59.367 1.00 40.84 296 SER A O 1
ATOM 2289 N N . ILE A 1 297 ? 17.371 -8.413 -58.859 1.00 37.75 297 ILE A N 1
ATOM 2290 C CA . ILE A 1 297 ? 17.151 -8.234 -57.406 1.00 37.75 297 ILE A CA 1
ATOM 2291 C C . ILE A 1 297 ? 18.459 -8.008 -56.616 1.00 37.75 297 ILE A C 1
ATOM 2293 O O . ILE A 1 297 ? 18.426 -7.550 -55.476 1.00 37.75 297 ILE A O 1
ATOM 2297 N N . PHE A 1 298 ? 19.640 -8.173 -57.228 1.00 36.34 298 PHE A N 1
ATOM 2298 C CA . PHE A 1 298 ? 20.926 -7.848 -56.577 1.00 36.34 298 PHE A CA 1
ATOM 2299 C C . PHE A 1 298 ? 21.137 -6.343 -56.284 1.00 36.34 298 PHE A C 1
ATOM 2301 O O . PHE A 1 298 ? 22.182 -5.973 -55.755 1.00 36.34 298 PHE A O 1
ATOM 2308 N N . GLN A 1 299 ? 20.164 -5.479 -56.600 1.00 39.16 299 GLN A N 1
ATOM 2309 C CA . GLN A 1 299 ? 20.149 -4.057 -56.233 1.00 39.16 299 GLN A CA 1
ATOM 2310 C C . GLN A 1 299 ? 19.259 -3.723 -55.023 1.00 39.16 299 GLN A C 1
ATOM 2312 O O . GLN A 1 299 ? 19.136 -2.546 -54.686 1.00 39.16 299 GLN A O 1
ATOM 2317 N N . ILE A 1 300 ? 18.660 -4.705 -54.334 1.00 36.97 300 ILE A N 1
ATOM 2318 C CA . ILE A 1 300 ? 18.115 -4.433 -52.997 1.00 36.97 300 ILE A CA 1
ATOM 2319 C C . ILE A 1 300 ? 19.312 -4.245 -52.067 1.00 36.97 300 ILE A C 1
ATOM 2321 O O . ILE A 1 300 ? 19.981 -5.208 -51.698 1.00 36.97 300 ILE A O 1
ATOM 2325 N N . ASP A 1 301 ? 19.599 -2.984 -51.761 1.00 40.44 301 ASP A N 1
ATOM 2326 C CA . ASP A 1 301 ? 20.666 -2.509 -50.887 1.00 40.44 301 ASP A CA 1
ATOM 2327 C C . ASP A 1 301 ? 20.670 -3.330 -49.581 1.00 40.44 301 ASP A C 1
ATOM 2329 O O . ASP A 1 301 ? 19.847 -3.123 -48.691 1.00 40.44 301 ASP A O 1
ATOM 2333 N N . GLN A 1 302 ? 21.551 -4.332 -49.470 1.00 42.66 302 GLN A N 1
ATOM 2334 C CA . GLN A 1 302 ? 21.561 -5.306 -48.363 1.00 42.66 302 GLN A CA 1
ATOM 2335 C C . GLN A 1 302 ? 21.892 -4.673 -46.990 1.00 42.66 302 GLN A C 1
ATOM 2337 O O . GLN A 1 302 ? 21.883 -5.361 -45.972 1.00 42.66 302 GLN A O 1
ATOM 2342 N N . ASN A 1 303 ? 22.120 -3.356 -46.931 1.00 51.19 303 ASN A N 1
ATOM 2343 C CA . ASN A 1 303 ? 22.490 -2.594 -45.737 1.00 51.19 303 ASN A CA 1
ATOM 2344 C C . ASN A 1 303 ? 21.353 -1.704 -45.191 1.00 51.19 303 ASN A C 1
ATOM 2346 O O . ASN A 1 303 ? 21.603 -0.590 -44.735 1.00 51.19 303 ASN A O 1
ATOM 2350 N N . VAL A 1 304 ? 20.100 -2.178 -45.202 1.00 67.56 304 VAL A N 1
ATOM 2351 C CA . VAL A 1 304 ? 18.956 -1.413 -44.651 1.00 67.56 304 VAL A CA 1
ATOM 2352 C C . VAL A 1 304 ? 19.071 -1.192 -43.129 1.00 67.56 304 VAL A C 1
ATOM 2354 O O . VAL A 1 304 ? 18.524 -0.232 -42.599 1.00 67.56 304 VAL A O 1
ATOM 2357 N N . ASN A 1 305 ? 19.790 -2.053 -42.402 1.00 81.50 305 ASN A N 1
ATOM 2358 C CA . ASN A 1 305 ? 19.932 -1.952 -40.946 1.00 81.50 305 ASN A CA 1
ATOM 2359 C C . ASN A 1 305 ? 20.856 -0.796 -40.500 1.00 81.50 305 ASN A C 1
ATOM 2361 O O . ASN A 1 305 ? 21.677 -0.281 -41.256 1.00 81.50 305 ASN A O 1
ATOM 2365 N N . VAL A 1 306 ? 20.741 -0.402 -39.229 1.00 88.12 306 VAL A N 1
ATOM 2366 C CA . VAL A 1 306 ? 21.481 0.724 -38.633 1.00 88.12 306 VAL A CA 1
ATOM 2367 C C . VAL A 1 306 ? 22.406 0.208 -37.533 1.00 88.12 306 VAL A C 1
ATOM 2369 O O . VAL A 1 306 ? 22.003 -0.637 -36.733 1.00 88.12 306 VAL A O 1
ATOM 2372 N N . ASN A 1 307 ? 23.637 0.726 -37.458 1.00 92.12 307 ASN A N 1
ATOM 2373 C CA . ASN A 1 307 ? 24.549 0.367 -36.374 1.00 92.12 307 ASN A CA 1
ATOM 2374 C C . ASN A 1 307 ? 23.941 0.775 -35.010 1.00 92.12 307 ASN A C 1
ATOM 2376 O O . ASN A 1 307 ? 23.507 1.922 -34.863 1.00 92.12 307 ASN A O 1
ATOM 2380 N N . PRO A 1 308 ? 23.956 -0.089 -33.976 1.00 93.19 308 PRO A N 1
ATOM 2381 C CA . PRO A 1 308 ? 23.392 0.232 -32.666 1.00 93.19 308 PRO A CA 1
ATOM 2382 C C . PRO A 1 308 ? 23.961 1.510 -32.040 1.00 93.19 308 PRO A C 1
ATOM 2384 O O . PRO A 1 308 ? 23.241 2.230 -31.350 1.00 93.19 308 PRO A O 1
ATOM 2387 N N . LEU A 1 309 ? 25.241 1.815 -32.281 1.00 94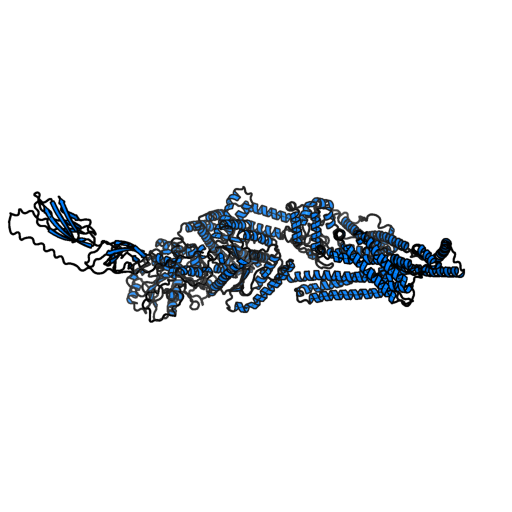.00 309 LEU A N 1
ATOM 2388 C CA . LEU A 1 309 ? 25.862 3.042 -31.782 1.00 94.00 309 LEU A CA 1
ATOM 2389 C C . LEU A 1 309 ? 25.310 4.288 -32.467 1.00 94.00 309 LEU A C 1
ATOM 2391 O O . LEU A 1 309 ? 25.162 5.300 -31.794 1.00 94.00 309 LEU A O 1
ATOM 2395 N N . ASP A 1 310 ? 24.952 4.219 -33.750 1.00 93.31 310 ASP A N 1
ATOM 2396 C CA . ASP A 1 310 ? 24.319 5.348 -34.430 1.00 93.31 310 ASP A CA 1
ATOM 2397 C C . ASP A 1 310 ? 22.921 5.606 -33.860 1.00 93.31 310 ASP A C 1
ATOM 2399 O O . ASP A 1 310 ? 22.602 6.752 -33.571 1.00 93.31 310 ASP A O 1
ATOM 2403 N N . ILE A 1 311 ? 22.131 4.557 -33.583 1.00 93.81 311 ILE A N 1
ATOM 2404 C CA . ILE A 1 311 ? 20.817 4.704 -32.925 1.00 93.81 311 ILE A CA 1
ATOM 2405 C C . ILE A 1 311 ? 20.982 5.377 -31.558 1.00 93.81 311 ILE A C 1
ATOM 2407 O O . ILE A 1 311 ? 20.259 6.320 -31.234 1.00 93.81 311 ILE A O 1
ATOM 2411 N N . VAL A 1 312 ? 21.948 4.915 -30.757 1.00 94.25 312 VAL A N 1
ATOM 2412 C CA . VAL A 1 312 ? 22.247 5.499 -29.445 1.00 94.25 312 VAL A CA 1
ATOM 2413 C C . VAL A 1 312 ? 22.663 6.964 -29.595 1.00 94.25 312 VAL A C 1
ATOM 2415 O O . VAL A 1 312 ? 22.068 7.824 -28.952 1.00 94.25 312 VAL A O 1
ATOM 2418 N N . THR A 1 313 ? 23.627 7.277 -30.463 1.00 94.00 313 THR A N 1
ATOM 2419 C CA . THR A 1 313 ? 24.103 8.650 -30.691 1.00 94.00 313 THR A CA 1
ATOM 2420 C C . THR A 1 313 ? 22.979 9.569 -31.176 1.00 94.00 313 THR A C 1
ATOM 2422 O O . THR A 1 313 ? 22.838 10.671 -30.644 1.00 94.00 313 THR A O 1
ATOM 2425 N N . THR A 1 314 ? 22.125 9.122 -32.104 1.00 92.88 314 THR A N 1
ATOM 2426 C CA . THR A 1 314 ? 20.951 9.889 -32.550 1.00 92.88 314 THR A CA 1
ATOM 2427 C C . THR A 1 314 ? 19.984 10.144 -31.399 1.00 92.88 314 THR A C 1
ATOM 2429 O O . THR A 1 314 ? 19.552 11.278 -31.206 1.00 92.88 314 THR A O 1
ATOM 2432 N N . LEU A 1 315 ? 19.677 9.126 -30.590 1.00 94.44 315 LEU A N 1
ATOM 2433 C CA . LEU A 1 315 ? 18.795 9.285 -29.434 1.00 94.44 315 LEU A CA 1
ATOM 2434 C C . LEU A 1 315 ? 19.349 10.289 -28.421 1.00 94.44 315 LEU A C 1
ATOM 2436 O O . LEU A 1 315 ? 18.585 11.113 -27.925 1.00 94.44 315 LEU A O 1
ATOM 2440 N N . PHE A 1 316 ? 20.657 10.282 -28.147 1.00 94.62 316 PHE A N 1
ATOM 2441 C CA . PHE A 1 316 ? 21.281 11.292 -27.286 1.00 94.62 316 PHE A CA 1
ATOM 2442 C C . PHE A 1 316 ? 21.119 12.708 -27.855 1.00 94.62 316 PHE A C 1
ATOM 2444 O O . PHE A 1 316 ? 20.760 13.618 -27.108 1.00 94.62 316 PHE A O 1
ATOM 2451 N N . HIS A 1 317 ? 21.294 12.899 -29.166 1.00 91.56 317 HIS A N 1
ATOM 2452 C CA . HIS A 1 317 ? 21.079 14.196 -29.825 1.00 91.56 317 HIS A CA 1
ATOM 2453 C C . HIS A 1 317 ? 19.614 14.649 -29.827 1.00 91.56 317 HIS A C 1
ATOM 2455 O O . HIS A 1 317 ? 19.349 15.850 -29.728 1.00 91.56 317 HIS A O 1
ATOM 2461 N N . CYS A 1 318 ? 18.662 13.720 -29.890 1.00 93.56 318 CYS A N 1
ATOM 2462 C CA . CYS A 1 318 ? 17.228 14.018 -29.863 1.00 93.56 318 CYS A CA 1
ATOM 2463 C C . CYS A 1 318 ? 16.641 14.163 -28.453 1.00 93.56 318 CYS A C 1
ATOM 2465 O O . CYS A 1 318 ? 15.531 14.664 -28.315 1.00 93.56 318 CYS A O 1
ATOM 2467 N N . SER A 1 319 ? 17.348 13.741 -27.405 1.00 94.50 319 SER A N 1
ATOM 2468 C CA . SER A 1 319 ? 16.834 13.715 -26.028 1.00 94.50 319 SER A CA 1
ATOM 2469 C C . SER A 1 319 ? 17.165 14.985 -25.246 1.00 94.50 319 SER A C 1
ATOM 2471 O O . SER A 1 319 ? 18.211 15.602 -25.457 1.00 94.50 319 SER A O 1
ATOM 2473 N N . ASP A 1 320 ? 16.290 15.371 -24.314 1.00 92.56 320 ASP A N 1
ATOM 2474 C CA . ASP A 1 320 ? 16.602 16.408 -23.328 1.00 92.56 320 ASP A CA 1
ATOM 2475 C C . ASP A 1 320 ? 17.597 15.899 -22.266 1.00 92.56 320 ASP A C 1
ATOM 2477 O O . ASP A 1 320 ? 17.865 14.700 -22.149 1.00 92.56 320 ASP A O 1
ATOM 2481 N N . GLY A 1 321 ? 18.144 16.811 -21.458 1.00 92.12 321 GLY A N 1
ATOM 2482 C CA . GLY A 1 321 ? 19.130 16.452 -20.435 1.00 92.12 321 GLY A CA 1
ATOM 2483 C C . GLY A 1 321 ? 18.612 15.476 -19.367 1.00 92.12 321 GLY A C 1
ATOM 2484 O O . GLY A 1 321 ? 19.411 14.794 -18.727 1.00 92.12 321 GLY A O 1
ATOM 2485 N N . PHE A 1 322 ? 17.298 15.374 -19.148 1.00 91.12 322 PHE A N 1
ATOM 2486 C CA . PHE A 1 322 ? 16.723 14.462 -18.154 1.00 91.12 322 PHE A CA 1
ATOM 2487 C C . PHE A 1 322 ? 16.580 13.047 -18.712 1.00 91.12 322 PHE A C 1
ATOM 2489 O O . PHE A 1 322 ? 16.921 12.082 -18.026 1.00 91.12 322 PHE A O 1
ATOM 2496 N N . LEU A 1 323 ? 16.134 12.918 -19.961 1.00 92.38 323 LEU A N 1
ATOM 2497 C CA . LEU A 1 323 ? 16.078 11.645 -20.665 1.00 92.38 323 LEU A CA 1
ATOM 2498 C C . LEU A 1 323 ? 17.486 11.099 -20.920 1.00 92.38 323 LEU A C 1
ATOM 2500 O O . LEU A 1 323 ? 17.720 9.923 -20.660 1.00 92.38 323 LEU A O 1
ATOM 2504 N N . GLN A 1 324 ? 18.445 11.943 -21.317 1.00 95.06 324 GLN A N 1
ATOM 2505 C CA . GLN A 1 324 ? 19.856 11.549 -21.435 1.00 95.06 324 GLN A CA 1
ATOM 2506 C C . GLN A 1 324 ? 20.390 10.966 -20.119 1.00 95.06 324 GLN A C 1
ATOM 2508 O O . GLN A 1 324 ? 21.023 9.911 -20.116 1.00 95.06 324 GLN A O 1
ATOM 2513 N N . GLN A 1 325 ? 20.102 11.619 -18.991 1.00 93.12 325 GLN A N 1
ATOM 2514 C CA . GLN A 1 325 ? 20.526 11.149 -17.674 1.00 93.12 325 GLN A CA 1
ATOM 2515 C C . GLN A 1 325 ? 19.872 9.813 -17.287 1.00 93.12 325 GLN A C 1
ATOM 2517 O O . GLN A 1 325 ? 20.547 8.921 -16.769 1.00 93.12 325 GLN A O 1
ATOM 2522 N N . GLU A 1 326 ? 18.575 9.636 -17.558 1.00 91.44 326 GLU A N 1
ATOM 2523 C CA . GLU A 1 326 ? 17.887 8.366 -17.299 1.00 91.44 326 GLU A CA 1
ATOM 2524 C C . GLU A 1 326 ? 18.423 7.246 -18.206 1.00 91.44 326 GLU A C 1
ATOM 2526 O O . GLU A 1 326 ? 18.712 6.153 -17.719 1.00 91.44 326 GLU A O 1
ATOM 2531 N N . MET A 1 327 ? 18.642 7.521 -19.497 1.00 94.75 327 MET A N 1
ATOM 2532 C CA . MET A 1 327 ? 19.264 6.583 -20.436 1.00 94.75 327 MET A CA 1
ATOM 2533 C C . MET A 1 327 ? 20.632 6.129 -19.928 1.00 94.75 327 MET A C 1
ATOM 2535 O O . MET A 1 327 ? 20.868 4.929 -19.823 1.00 94.75 327 MET A O 1
ATOM 2539 N N . VAL A 1 328 ? 21.509 7.061 -19.541 1.00 95.94 328 VAL A N 1
ATOM 2540 C CA . VAL A 1 328 ? 22.841 6.755 -18.991 1.00 95.94 328 VAL A CA 1
ATOM 2541 C C . VAL A 1 328 ? 22.750 5.932 -17.703 1.00 95.94 328 VAL A C 1
ATOM 2543 O O . VAL A 1 328 ? 23.499 4.966 -17.531 1.00 95.94 328 VAL A O 1
ATOM 2546 N N . SER A 1 329 ? 21.799 6.248 -16.821 1.00 92.19 329 SER A N 1
ATOM 2547 C CA . SER A 1 329 ? 21.534 5.476 -15.603 1.00 92.19 329 SER A CA 1
ATOM 2548 C C . SER A 1 329 ? 21.122 4.030 -15.918 1.00 92.19 329 SER A C 1
ATOM 2550 O O . SER A 1 329 ? 21.705 3.084 -15.378 1.00 92.19 329 SER A O 1
ATOM 2552 N N . LYS A 1 330 ? 20.189 3.824 -16.861 1.00 91.81 330 LYS A N 1
ATOM 2553 C CA . LYS A 1 330 ? 19.769 2.480 -17.293 1.00 91.81 330 LYS A CA 1
ATOM 2554 C C . LYS A 1 330 ? 20.877 1.726 -18.028 1.00 91.81 330 LYS A C 1
ATOM 2556 O O . LYS A 1 330 ? 21.096 0.552 -17.746 1.00 91.81 330 LYS A O 1
ATOM 2561 N N . MET A 1 331 ? 21.623 2.391 -18.912 1.00 95.06 331 MET A N 1
ATOM 2562 C CA . MET A 1 331 ? 22.781 1.813 -19.608 1.00 95.06 331 MET A CA 1
ATOM 2563 C C . MET A 1 331 ? 23.824 1.311 -18.601 1.00 95.06 331 MET A C 1
ATOM 2565 O O . MET A 1 331 ? 24.304 0.184 -18.711 1.00 95.06 331 MET A O 1
ATOM 2569 N N . SER A 1 332 ? 24.093 2.104 -17.562 1.00 93.62 332 SER A N 1
ATOM 2570 C CA . SER A 1 332 ? 24.970 1.745 -16.445 1.00 93.62 332 SER A CA 1
ATOM 2571 C C . SER A 1 332 ? 24.461 0.546 -15.631 1.00 93.62 332 SER A C 1
ATOM 2573 O O . SER A 1 332 ? 25.274 -0.255 -15.159 1.00 93.62 332 SER A O 1
ATOM 2575 N N . MET A 1 333 ? 23.143 0.385 -15.461 1.00 89.94 333 MET A N 1
ATOM 2576 C CA . MET A 1 333 ? 22.554 -0.812 -14.837 1.00 89.94 333 MET A CA 1
ATOM 2577 C C . MET A 1 333 ? 22.677 -2.055 -15.727 1.00 89.94 333 MET A C 1
ATOM 2579 O O . MET A 1 333 ? 22.978 -3.137 -15.225 1.00 89.94 333 MET A O 1
ATOM 2583 N N . CYS A 1 334 ? 22.518 -1.898 -17.043 1.00 91.81 334 CYS A N 1
ATOM 2584 C CA . CYS A 1 334 ? 22.742 -2.960 -18.024 1.00 91.81 334 CYS A CA 1
ATOM 2585 C C . CYS A 1 334 ? 24.228 -3.306 -18.232 1.00 91.81 334 CYS A C 1
ATOM 2587 O O . CYS A 1 334 ? 24.511 -4.223 -18.994 1.00 91.81 334 CYS A O 1
ATOM 2589 N N . GLN A 1 335 ? 25.159 -2.599 -17.573 1.00 93.25 335 GLN A N 1
ATOM 2590 C CA . GLN A 1 335 ? 26.620 -2.702 -17.751 1.00 93.25 335 GLN A CA 1
ATOM 2591 C C . GLN A 1 335 ? 27.096 -2.386 -19.181 1.00 93.25 335 GLN A C 1
ATOM 2593 O O . GLN A 1 335 ? 28.147 -2.855 -19.633 1.00 93.25 335 GLN A O 1
ATOM 2598 N N . PHE A 1 336 ? 26.336 -1.544 -19.882 1.00 95.06 336 PHE A N 1
ATOM 2599 C CA . PHE A 1 336 ? 26.734 -0.969 -21.159 1.00 95.06 336 PHE A CA 1
ATOM 2600 C C . PHE A 1 336 ? 27.718 0.179 -20.937 1.00 95.06 336 PHE A C 1
ATOM 2602 O O . PHE A 1 336 ? 27.711 0.839 -19.895 1.00 95.06 336 PHE A O 1
ATOM 2609 N N . SER A 1 337 ? 28.543 0.447 -21.943 1.00 95.75 337 SER A N 1
ATOM 2610 C CA . SER A 1 337 ? 29.311 1.683 -22.005 1.00 95.75 337 SER A CA 1
ATOM 2611 C C . SER A 1 337 ? 28.389 2.901 -22.133 1.00 95.75 337 SER A C 1
ATOM 2613 O O . SER A 1 337 ? 27.382 2.864 -22.838 1.00 95.75 337 SER A O 1
ATOM 2615 N N . VAL A 1 338 ? 28.735 3.988 -21.448 1.00 96.75 338 VAL A N 1
ATOM 2616 C CA . VAL A 1 338 ? 28.001 5.262 -21.461 1.00 96.75 338 VAL A CA 1
ATOM 2617 C C . VAL A 1 338 ? 28.800 6.321 -22.228 1.00 96.75 338 VAL A C 1
ATOM 2619 O O . VAL A 1 338 ? 30.029 6.266 -22.210 1.00 96.75 338 VAL A O 1
ATOM 2622 N N . PRO A 1 339 ? 28.168 7.274 -22.929 1.00 96.75 339 PRO A N 1
ATOM 2623 C CA . PRO A 1 339 ? 28.897 8.330 -23.629 1.00 96.75 339 PRO A CA 1
ATOM 2624 C C . PRO A 1 339 ? 29.627 9.244 -22.635 1.00 96.75 339 PRO A C 1
ATOM 2626 O O . PRO A 1 339 ? 29.015 9.786 -21.721 1.00 96.75 339 PRO A O 1
ATOM 2629 N N . LEU A 1 340 ? 30.936 9.412 -22.833 1.00 96.81 340 LEU A N 1
ATOM 2630 C CA . LEU A 1 340 ? 31.788 10.390 -22.152 1.00 96.81 340 LEU A CA 1
ATOM 2631 C C . LEU A 1 340 ? 31.890 11.672 -22.987 1.00 96.81 340 LEU A C 1
ATOM 2633 O O . LEU A 1 340 ? 31.599 12.755 -22.488 1.00 96.81 340 LEU A O 1
ATOM 2637 N N . LEU A 1 341 ? 32.269 11.527 -24.264 1.00 96.50 341 LEU A N 1
ATOM 2638 C CA . LEU A 1 341 ? 32.242 12.595 -25.266 1.00 96.50 341 LEU A CA 1
ATOM 2639 C C . LEU A 1 341 ? 31.286 12.195 -26.386 1.00 96.50 341 LEU A C 1
ATOM 2641 O O . LEU A 1 341 ? 31.560 11.238 -27.112 1.00 96.50 341 LEU A O 1
ATOM 2645 N N . LEU A 1 342 ? 30.185 12.928 -26.529 1.00 95.00 342 LEU A N 1
ATOM 2646 C CA . LEU A 1 342 ? 29.235 12.776 -27.625 1.00 95.00 342 LEU A CA 1
ATOM 2647 C C . LEU A 1 342 ? 29.735 13.591 -28.833 1.00 95.00 342 LEU A C 1
ATOM 2649 O O . LEU A 1 342 ? 29.954 14.794 -28.682 1.00 95.00 342 LEU A O 1
ATOM 2653 N N . PRO A 1 343 ? 29.953 12.984 -30.011 1.00 91.75 343 PRO A N 1
ATOM 2654 C CA . PRO A 1 343 ? 30.442 13.709 -31.176 1.00 91.75 343 PRO A CA 1
ATOM 2655 C C . PRO A 1 343 ? 29.329 14.586 -31.757 1.00 91.75 343 PRO A C 1
ATOM 2657 O O . PRO A 1 343 ? 28.157 14.193 -31.767 1.00 91.75 343 PRO A O 1
ATOM 2660 N N . ASP A 1 344 ? 29.698 15.767 -32.248 1.00 80.69 344 ASP A N 1
ATOM 2661 C CA . ASP A 1 344 ? 28.838 16.527 -33.147 1.00 80.69 344 ASP A CA 1
ATOM 2662 C C . ASP A 1 344 ? 28.805 15.817 -34.507 1.00 80.69 344 ASP A C 1
ATOM 2664 O O . ASP A 1 344 ? 29.843 15.422 -35.032 1.00 80.69 344 ASP A O 1
ATOM 2668 N N . CYS A 1 345 ? 27.613 15.585 -35.053 1.00 69.62 345 CYS A N 1
ATOM 2669 C CA . CYS A 1 345 ? 27.452 14.664 -36.181 1.00 69.62 345 CYS A CA 1
ATOM 2670 C C . CYS A 1 345 ? 27.973 15.231 -37.509 1.00 69.62 345 CYS A C 1
ATOM 2672 O O . CYS A 1 345 ? 28.290 14.455 -38.409 1.00 69.62 345 CYS A O 1
ATOM 2674 N N . ASP A 1 346 ? 28.073 16.560 -37.615 1.00 67.06 346 ASP A N 1
ATOM 2675 C CA . ASP A 1 346 ? 28.477 17.266 -38.837 1.00 67.06 346 ASP A CA 1
ATOM 2676 C C . ASP A 1 346 ? 29.750 18.124 -38.642 1.00 67.06 346 ASP A C 1
ATOM 2678 O O . ASP A 1 346 ? 30.298 18.657 -39.611 1.00 67.06 346 ASP A O 1
ATOM 2682 N N . GLY A 1 347 ? 30.246 18.254 -37.405 1.00 66.25 347 GLY A N 1
ATOM 2683 C CA . GLY A 1 347 ? 31.388 19.093 -37.028 1.00 66.25 347 GLY A CA 1
ATOM 2684 C C . GLY A 1 347 ? 32.514 18.325 -36.325 1.00 66.25 347 GLY A C 1
ATOM 2685 O O . GLY A 1 347 ? 32.389 17.154 -35.994 1.00 66.25 347 GLY A O 1
ATOM 2686 N N . GLN A 1 348 ? 33.639 18.998 -36.058 1.00 66.88 348 GLN A N 1
ATOM 2687 C CA . GLN A 1 348 ? 34.716 18.457 -35.203 1.00 66.88 348 GLN A CA 1
ATOM 2688 C C . GLN A 1 348 ? 34.515 18.765 -33.707 1.00 66.88 348 GLN A C 1
ATOM 2690 O O . GLN A 1 348 ? 35.395 18.485 -32.891 1.00 66.88 348 GLN A O 1
ATOM 2695 N N . GLN A 1 349 ? 33.379 19.360 -33.334 1.00 81.12 349 GLN A N 1
ATOM 2696 C CA . GLN A 1 349 ? 33.036 19.591 -31.935 1.00 81.12 349 GLN A CA 1
ATOM 2697 C C . GLN A 1 349 ? 32.555 18.300 -31.265 1.00 81.12 349 GLN A C 1
ATOM 2699 O O . GLN A 1 349 ? 32.157 17.326 -31.903 1.00 81.12 349 GLN A O 1
ATOM 2704 N N . CYS A 1 350 ? 32.600 18.285 -29.941 1.00 91.19 350 CYS A N 1
ATOM 2705 C CA . CYS A 1 350 ? 31.992 17.243 -29.135 1.00 91.19 350 CYS A CA 1
ATOM 2706 C C . CYS A 1 350 ? 31.463 17.843 -27.832 1.00 91.19 350 CYS A C 1
ATOM 2708 O O . CYS A 1 350 ? 31.830 18.956 -27.443 1.00 91.19 350 CYS A O 1
ATOM 2710 N N . MET A 1 351 ? 30.577 17.099 -27.180 1.00 94.62 351 MET A N 1
ATOM 2711 C CA . MET A 1 351 ? 29.970 17.464 -25.911 1.00 94.62 351 MET A CA 1
ATOM 2712 C C . MET A 1 351 ? 30.423 16.496 -24.825 1.00 94.62 351 MET A C 1
ATOM 2714 O O . MET A 1 351 ? 30.277 15.280 -24.957 1.00 94.62 351 MET A O 1
ATOM 2718 N N . TYR A 1 352 ? 30.965 17.040 -23.747 1.00 96.56 352 TYR A N 1
ATOM 2719 C CA . TYR A 1 352 ? 31.256 16.327 -22.521 1.00 96.56 352 TYR A CA 1
ATOM 2720 C C . TYR A 1 352 ? 29.958 16.089 -21.743 1.00 96.56 352 TYR A C 1
ATOM 2722 O O . TYR A 1 352 ? 29.299 17.036 -21.315 1.00 96.56 352 TYR A O 1
ATOM 2730 N N . MET A 1 353 ? 29.588 14.815 -21.589 1.00 96.19 353 MET A N 1
ATOM 2731 C CA . MET A 1 353 ? 28.292 14.376 -21.050 1.00 96.19 353 MET A CA 1
ATOM 2732 C C . MET A 1 353 ? 28.308 14.261 -19.515 1.00 96.19 353 MET A C 1
ATOM 2734 O O . MET A 1 353 ? 28.023 13.201 -18.945 1.00 96.19 353 MET A O 1
ATOM 2738 N N . LEU A 1 354 ? 28.709 15.331 -18.827 1.00 95.81 354 LEU A N 1
ATOM 2739 C CA . LEU A 1 354 ? 28.867 15.341 -17.374 1.00 95.81 354 LEU A CA 1
ATOM 2740 C C . LEU A 1 354 ? 27.520 15.208 -16.652 1.00 95.81 354 LEU A C 1
ATOM 2742 O O . LEU A 1 354 ? 27.364 14.331 -15.796 1.00 95.81 354 LEU A O 1
ATOM 2746 N N . TRP A 1 355 ? 26.540 16.042 -17.009 1.00 95.50 355 TRP A N 1
ATOM 2747 C CA . TRP A 1 355 ? 25.197 16.057 -16.427 1.00 95.50 355 TRP A CA 1
ATOM 2748 C C . TRP A 1 355 ? 24.499 14.701 -16.575 1.00 95.50 355 TRP A C 1
ATOM 2750 O O . TRP A 1 355 ? 23.913 14.192 -15.607 1.00 95.50 355 TRP A O 1
ATOM 2760 N N . ALA A 1 356 ? 24.605 14.081 -17.753 1.00 95.31 356 ALA A N 1
ATOM 2761 C CA . ALA A 1 356 ? 23.996 12.780 -18.017 1.00 95.31 356 ALA A CA 1
ATOM 2762 C C . ALA A 1 356 ? 24.540 11.669 -17.095 1.00 95.31 356 ALA A C 1
ATOM 2764 O O . ALA A 1 356 ? 23.794 10.783 -16.679 1.00 95.31 356 ALA A O 1
ATOM 2765 N N . MET A 1 357 ? 25.817 11.729 -16.701 1.00 95.44 357 MET A N 1
ATOM 2766 C CA . MET A 1 357 ? 26.434 10.725 -15.823 1.00 95.44 357 MET A CA 1
ATOM 2767 C C . MET A 1 357 ? 26.209 10.958 -14.326 1.00 95.44 357 MET A C 1
ATOM 2769 O O . MET A 1 357 ? 26.442 10.041 -13.532 1.00 95.44 357 MET A O 1
ATOM 2773 N N . ARG A 1 358 ? 25.744 12.145 -13.906 1.00 92.44 358 ARG A N 1
ATOM 2774 C CA . ARG A 1 358 ? 25.648 12.496 -12.477 1.00 92.44 358 ARG A CA 1
ATOM 2775 C C . ARG A 1 358 ? 24.792 11.537 -11.664 1.00 92.44 358 ARG A C 1
ATOM 2777 O O . ARG A 1 358 ? 25.074 11.358 -10.480 1.00 92.44 358 ARG A O 1
ATOM 2784 N N . ASP A 1 359 ? 23.778 10.905 -12.255 1.00 88.94 359 ASP A N 1
ATOM 2785 C CA . ASP A 1 359 ? 22.877 10.023 -11.505 1.00 88.94 359 ASP A CA 1
ATOM 2786 C C . ASP A 1 359 ? 23.422 8.608 -11.249 1.00 88.94 359 ASP A C 1
ATOM 2788 O O . ASP A 1 359 ? 22.842 7.847 -10.474 1.00 88.94 359 ASP A O 1
ATOM 2792 N N . ILE A 1 360 ? 24.572 8.261 -11.838 1.00 91.75 360 ILE A N 1
ATOM 2793 C CA . ILE A 1 360 ? 25.187 6.945 -11.661 1.00 91.75 360 ILE A CA 1
ATOM 2794 C C . ILE A 1 360 ? 25.865 6.856 -10.294 1.00 91.75 360 ILE A C 1
ATOM 2796 O O . ILE A 1 360 ? 26.900 7.474 -10.042 1.00 91.75 360 ILE A O 1
ATOM 2800 N N . VAL A 1 361 ? 25.316 5.998 -9.439 1.00 89.12 361 VAL A N 1
ATOM 2801 C CA . VAL A 1 361 ? 25.877 5.635 -8.134 1.00 89.12 361 VAL A CA 1
ATOM 2802 C C . VAL A 1 361 ? 26.301 4.176 -8.181 1.00 89.12 361 VAL A C 1
ATOM 2804 O O . VAL A 1 361 ? 25.537 3.316 -8.628 1.00 89.12 361 VAL A O 1
ATOM 2807 N N . LYS A 1 362 ? 27.513 3.878 -7.714 1.00 90.62 362 LYS A N 1
ATOM 2808 C CA . LYS A 1 362 ? 28.042 2.514 -7.697 1.00 90.62 362 LYS A CA 1
ATOM 2809 C C . LYS A 1 362 ? 28.568 2.156 -6.312 1.00 90.62 362 LYS A C 1
ATOM 2811 O O . LYS A 1 362 ? 29.100 2.993 -5.591 1.00 90.62 362 LYS A O 1
ATOM 2816 N N . LYS A 1 363 ? 28.404 0.880 -5.958 1.00 88.81 363 LYS A N 1
ATOM 2817 C CA . LYS A 1 363 ? 28.952 0.275 -4.742 1.00 88.81 363 LYS A CA 1
ATOM 2818 C C . LYS A 1 363 ? 30.034 -0.703 -5.119 1.00 88.81 363 LYS A C 1
ATOM 2820 O O . LYS A 1 363 ? 29.812 -1.508 -6.015 1.00 88.81 363 LYS A O 1
ATOM 2825 N N . PHE A 1 364 ? 31.160 -0.676 -4.431 1.00 91.88 364 PHE A N 1
ATOM 2826 C CA . PHE A 1 364 ? 32.251 -1.600 -4.709 1.00 91.88 364 PHE A CA 1
ATOM 2827 C C . PHE A 1 364 ? 33.132 -1.803 -3.484 1.00 91.88 364 PHE A C 1
ATOM 2829 O O . PHE A 1 364 ? 33.112 -1.015 -2.540 1.00 91.88 364 PHE A O 1
ATOM 2836 N N . ARG A 1 365 ? 33.893 -2.894 -3.479 1.00 91.94 365 ARG A N 1
ATOM 2837 C CA . ARG A 1 365 ? 34.802 -3.258 -2.395 1.00 91.94 365 ARG A CA 1
ATOM 2838 C C . ARG A 1 365 ? 36.190 -3.508 -2.979 1.00 91.94 365 ARG A C 1
ATOM 2840 O O . ARG A 1 365 ? 36.443 -4.595 -3.497 1.00 91.94 365 ARG A O 1
ATOM 2847 N N . PRO A 1 366 ? 37.092 -2.522 -2.878 1.00 90.62 366 PRO A N 1
ATOM 2848 C CA . PRO A 1 366 ? 38.503 -2.724 -3.169 1.00 90.62 366 PRO A CA 1
ATOM 2849 C C . PRO A 1 366 ? 39.115 -3.816 -2.285 1.00 90.62 366 PRO A C 1
ATOM 2851 O O . PRO A 1 366 ? 38.649 -4.077 -1.166 1.00 90.62 366 PRO A O 1
ATOM 2854 N N . HIS A 1 367 ? 40.192 -4.446 -2.753 1.00 90.12 367 HIS A N 1
ATOM 2855 C CA . HIS A 1 367 ? 40.883 -5.490 -1.986 1.00 90.12 367 HIS A CA 1
ATOM 2856 C C . HIS A 1 367 ? 41.456 -4.956 -0.671 1.00 90.12 367 HIS A C 1
ATOM 2858 O O . HIS A 1 367 ? 41.426 -5.670 0.331 1.00 90.12 367 HIS A O 1
ATOM 2864 N N . SER A 1 368 ? 41.855 -3.682 -0.636 1.00 84.94 368 SER A N 1
ATOM 2865 C CA . SER A 1 368 ? 42.286 -2.971 0.577 1.00 84.94 368 SER A CA 1
ATOM 2866 C C . SER A 1 368 ? 41.233 -2.927 1.699 1.00 84.94 368 SER A C 1
ATOM 2868 O O . SER A 1 368 ? 41.596 -2.915 2.872 1.00 84.94 368 SER A O 1
ATOM 2870 N N . LEU A 1 369 ? 39.935 -2.983 1.370 1.00 84.69 369 LEU A N 1
ATOM 2871 C CA . LEU A 1 369 ? 38.828 -2.993 2.342 1.00 84.69 369 LEU A CA 1
ATOM 2872 C C . LEU A 1 369 ? 38.248 -4.391 2.603 1.00 84.69 369 LEU A C 1
ATOM 2874 O O . LEU A 1 369 ? 37.293 -4.535 3.376 1.00 84.69 369 LEU A O 1
ATOM 2878 N N . SER A 1 370 ? 38.792 -5.434 1.968 1.00 81.19 370 SER A N 1
ATOM 2879 C CA . SER A 1 370 ? 38.199 -6.776 2.005 1.00 81.19 370 SER A CA 1
ATOM 2880 C C . SER A 1 370 ? 38.248 -7.414 3.391 1.00 81.19 370 SER A C 1
ATOM 2882 O O . SER A 1 370 ? 37.236 -7.952 3.844 1.00 81.19 370 SER A O 1
ATOM 2884 N N . ASP A 1 371 ? 39.365 -7.265 4.105 1.00 78.31 371 ASP A N 1
ATOM 2885 C CA . ASP A 1 371 ? 39.533 -7.825 5.453 1.00 78.31 371 ASP A CA 1
ATOM 2886 C C . ASP A 1 371 ? 38.588 -7.161 6.467 1.00 78.31 371 ASP A C 1
ATOM 2888 O O . ASP A 1 371 ? 37.975 -7.825 7.303 1.00 78.31 371 ASP A O 1
ATOM 2892 N N . GLN A 1 372 ? 38.380 -5.848 6.337 1.00 75.56 372 GLN A N 1
ATOM 2893 C CA . GLN A 1 372 ? 37.446 -5.086 7.171 1.00 75.56 372 GLN A CA 1
ATOM 2894 C C . GLN A 1 372 ? 35.976 -5.283 6.760 1.00 75.56 372 GLN A C 1
ATOM 2896 O O . GLN A 1 372 ? 35.076 -4.773 7.440 1.00 75.56 372 GLN A O 1
ATOM 2901 N N . LYS A 1 373 ? 35.725 -5.994 5.649 1.00 77.50 373 LYS A N 1
ATOM 2902 C CA . LYS A 1 373 ? 34.431 -6.087 4.953 1.00 77.50 373 LYS A CA 1
ATOM 2903 C C . LYS A 1 373 ? 33.827 -4.714 4.609 1.00 77.50 373 LYS A C 1
ATOM 2905 O O . LYS A 1 373 ? 32.608 -4.607 4.455 1.00 77.50 373 LYS A O 1
ATOM 2910 N N . GLY A 1 374 ? 34.664 -3.683 4.475 1.00 80.31 374 GLY A N 1
ATOM 2911 C CA . GLY A 1 374 ? 34.254 -2.330 4.092 1.00 80.31 374 GLY A CA 1
ATOM 2912 C C . GLY A 1 374 ? 33.792 -2.263 2.636 1.00 80.31 374 GLY A C 1
ATOM 2913 O O . GLY A 1 374 ? 33.947 -3.223 1.883 1.00 80.31 374 GLY A O 1
ATOM 2914 N N . PHE A 1 375 ? 33.185 -1.154 2.235 1.00 86.25 375 PHE A N 1
ATOM 2915 C CA . PHE A 1 375 ? 32.822 -0.878 0.845 1.00 86.25 375 PHE A CA 1
ATOM 2916 C C . PHE A 1 375 ? 32.767 0.635 0.627 1.00 86.25 375 PHE A C 1
ATOM 2918 O O . PHE A 1 375 ? 32.620 1.391 1.583 1.00 86.25 375 PHE A O 1
ATOM 2925 N N . VAL A 1 376 ? 32.866 1.052 -0.630 1.00 86.00 376 VAL A N 1
ATOM 2926 C CA . VAL A 1 376 ? 32.686 2.437 -1.071 1.00 86.00 376 VAL A CA 1
ATOM 2927 C C . VAL A 1 376 ? 31.351 2.530 -1.804 1.00 86.00 376 VAL A C 1
ATOM 2929 O O . VAL A 1 376 ? 31.012 1.641 -2.589 1.00 86.00 376 VAL A O 1
ATOM 2932 N N . GLU A 1 377 ? 30.585 3.584 -1.537 1.00 86.75 377 GLU A N 1
ATOM 2933 C CA . GLU A 1 377 ? 29.360 3.936 -2.257 1.00 86.75 377 GLU A CA 1
ATOM 2934 C C . GLU A 1 377 ? 29.426 5.410 -2.641 1.00 86.75 377 GLU A C 1
ATOM 2936 O O . GLU A 1 377 ? 29.295 6.275 -1.779 1.00 86.75 377 GLU A O 1
ATOM 2941 N N . ASP A 1 378 ? 29.612 5.697 -3.926 1.00 87.06 378 ASP A N 1
ATOM 2942 C CA . ASP A 1 378 ? 29.734 7.074 -4.401 1.00 87.06 378 ASP A CA 1
ATOM 2943 C C . ASP A 1 378 ? 29.181 7.231 -5.825 1.00 87.06 378 ASP A C 1
ATOM 2945 O O . ASP A 1 378 ? 28.934 6.250 -6.543 1.00 87.06 378 ASP A O 1
ATOM 2949 N N . ARG A 1 379 ? 28.942 8.481 -6.227 1.00 90.44 379 ARG A N 1
ATOM 2950 C CA . ARG A 1 379 ? 28.661 8.825 -7.618 1.00 90.44 379 ARG A CA 1
ATOM 2951 C C . ARG A 1 379 ? 29.934 8.670 -8.429 1.00 90.44 379 ARG A C 1
ATOM 2953 O O . ARG A 1 379 ? 30.986 9.182 -8.053 1.00 90.44 379 ARG A O 1
ATOM 2960 N N . ILE A 1 380 ? 29.814 8.033 -9.590 1.00 91.69 380 ILE A N 1
ATOM 2961 C CA . ILE A 1 380 ? 30.973 7.777 -10.451 1.00 91.69 380 ILE A CA 1
ATOM 2962 C C . ILE A 1 380 ? 31.686 9.075 -10.859 1.00 91.69 380 ILE A C 1
ATOM 2964 O O . ILE A 1 380 ? 32.894 9.076 -11.061 1.00 91.69 380 ILE A O 1
ATOM 2968 N N . VAL A 1 381 ? 30.947 10.191 -10.920 1.00 93.12 381 VAL A N 1
ATOM 2969 C CA . VAL A 1 381 ? 31.492 11.507 -11.272 1.00 93.12 381 VAL A CA 1
ATOM 2970 C C . VAL A 1 381 ? 32.407 12.118 -10.208 1.00 93.12 381 VAL A C 1
ATOM 2972 O O . VAL A 1 381 ? 33.296 12.887 -10.565 1.00 93.12 381 VAL A O 1
ATOM 2975 N N . HIS A 1 382 ? 32.224 11.758 -8.932 1.00 91.06 382 HIS A N 1
ATOM 2976 C CA . HIS A 1 382 ? 33.061 12.221 -7.818 1.00 91.06 382 HIS A CA 1
ATOM 2977 C C . HIS A 1 382 ? 34.204 11.251 -7.503 1.00 91.06 382 HIS A C 1
ATOM 2979 O O . HIS A 1 382 ? 35.232 11.659 -6.963 1.00 91.06 382 HIS A O 1
ATOM 2985 N N . SER A 1 383 ? 34.049 9.977 -7.873 1.00 89.62 383 SER A N 1
ATOM 2986 C CA . SER A 1 383 ? 35.043 8.938 -7.619 1.00 89.62 383 SER A CA 1
ATOM 2987 C C . SER A 1 383 ? 36.368 9.232 -8.329 1.00 89.62 383 SER A C 1
ATOM 2989 O O . SER A 1 383 ? 36.412 9.420 -9.544 1.00 89.62 383 SER A O 1
ATOM 2991 N N . GLU A 1 384 ? 37.470 9.218 -7.577 1.00 89.31 384 GLU A N 1
ATOM 2992 C CA . GLU A 1 384 ? 38.820 9.351 -8.134 1.00 89.31 384 GLU A CA 1
ATOM 2993 C C . GLU A 1 384 ? 39.326 7.984 -8.615 1.00 89.31 384 GLU A C 1
ATOM 2995 O O . GLU A 1 384 ? 39.843 7.177 -7.836 1.00 89.31 384 GLU A O 1
ATOM 3000 N N . LEU A 1 385 ? 39.169 7.718 -9.912 1.00 90.88 385 LEU A N 1
ATOM 3001 C CA . LEU A 1 385 ? 39.489 6.434 -10.536 1.00 90.88 385 LEU A CA 1
ATOM 3002 C C . LEU A 1 385 ? 40.654 6.572 -11.523 1.00 90.88 385 LEU A C 1
ATOM 3004 O O . LEU A 1 385 ? 40.704 7.549 -12.269 1.00 90.88 385 LEU A O 1
ATOM 3008 N N . PRO A 1 386 ? 41.588 5.608 -11.599 1.00 92.75 386 PRO A N 1
ATOM 3009 C CA . PRO A 1 386 ? 42.512 5.553 -12.724 1.00 92.75 386 PRO A CA 1
ATOM 3010 C C . PRO A 1 386 ? 41.706 5.361 -14.016 1.00 92.75 386 PRO A C 1
ATOM 3012 O O . PRO A 1 386 ? 40.882 4.449 -14.104 1.00 92.75 386 PRO A O 1
ATOM 3015 N N . LEU A 1 387 ? 41.929 6.230 -15.004 1.00 94.00 387 LEU A N 1
ATOM 3016 C CA . LEU A 1 387 ? 41.267 6.169 -16.307 1.00 94.00 387 LEU A CA 1
ATOM 3017 C C . LEU A 1 387 ? 42.232 5.576 -17.333 1.00 94.00 387 LEU A C 1
ATOM 3019 O O . LEU A 1 387 ? 43.307 6.125 -17.578 1.00 94.00 387 LEU A O 1
ATOM 3023 N N . VAL A 1 388 ? 41.849 4.458 -17.943 1.00 94.56 388 VAL A N 1
ATOM 3024 C CA . VAL A 1 388 ? 42.624 3.794 -18.992 1.00 94.56 388 VAL A CA 1
ATOM 3025 C C . VAL A 1 388 ? 41.886 3.920 -20.317 1.00 94.56 388 VAL A C 1
ATOM 3027 O O . VAL A 1 388 ? 40.790 3.392 -20.492 1.00 94.56 388 VAL A O 1
ATOM 3030 N N . SER A 1 389 ? 42.499 4.609 -21.269 1.00 95.38 389 SER A N 1
ATOM 3031 C CA . SER A 1 389 ? 41.881 4.900 -22.559 1.00 95.38 389 SER A CA 1
ATOM 3032 C C . SER A 1 389 ? 42.377 3.973 -23.653 1.00 95.38 389 SER A C 1
ATOM 3034 O O . SER A 1 389 ? 43.552 3.630 -23.705 1.00 95.38 389 SER A O 1
ATOM 3036 N N . PHE A 1 390 ? 41.484 3.593 -24.556 1.00 96.69 390 PHE A N 1
ATOM 3037 C CA . PHE A 1 390 ? 41.738 2.674 -25.654 1.00 96.69 390 PHE A CA 1
ATOM 3038 C C . PHE A 1 390 ? 41.357 3.338 -26.973 1.00 96.69 390 PHE A C 1
ATOM 3040 O O . PHE A 1 390 ? 40.188 3.610 -27.268 1.00 96.69 390 PHE A O 1
ATOM 3047 N N . VAL A 1 391 ? 42.359 3.574 -27.808 1.00 95.12 391 VAL A N 1
ATOM 3048 C CA . VAL A 1 391 ? 42.230 4.306 -29.069 1.00 95.12 391 VAL A CA 1
ATOM 3049 C C . VAL A 1 391 ? 42.799 3.478 -30.217 1.00 95.12 391 VAL A C 1
ATOM 3051 O O . VAL A 1 391 ? 43.415 2.437 -29.993 1.00 95.12 391 VAL A O 1
ATOM 3054 N N . ARG A 1 392 ? 42.535 3.887 -31.457 1.00 92.31 392 ARG A N 1
ATOM 3055 C CA . ARG A 1 392 ? 43.034 3.208 -32.656 1.00 92.31 392 ARG A CA 1
ATOM 3056 C C . ARG A 1 392 ? 43.712 4.225 -33.564 1.00 92.31 392 ARG A C 1
ATOM 3058 O O . ARG A 1 392 ? 43.165 5.309 -33.736 1.00 92.31 392 ARG A O 1
ATOM 3065 N N . LEU A 1 393 ? 44.858 3.847 -34.122 1.00 89.69 393 LEU A N 1
ATOM 3066 C CA . LEU A 1 393 ? 45.559 4.584 -35.165 1.00 89.69 393 LEU A CA 1
ATOM 3067 C C . LEU A 1 393 ? 45.540 3.760 -36.457 1.00 89.69 393 LEU A C 1
ATOM 3069 O O . LEU A 1 393 ? 46.226 2.741 -36.548 1.00 89.69 393 LEU A O 1
ATOM 3073 N N . GLY A 1 394 ? 44.740 4.205 -37.427 1.00 86.00 394 GLY A N 1
ATOM 3074 C CA . GLY A 1 394 ? 44.532 3.530 -38.710 1.00 86.00 394 GLY A CA 1
ATOM 3075 C C . GLY A 1 394 ? 43.903 2.129 -38.623 1.00 86.00 394 GLY A C 1
ATOM 3076 O O . GLY A 1 394 ? 43.354 1.717 -37.599 1.00 86.00 394 GLY A O 1
ATOM 3077 N N . ASP A 1 395 ? 43.978 1.394 -39.733 1.00 81.31 395 ASP A N 1
ATOM 3078 C CA . ASP A 1 395 ? 43.711 -0.048 -39.893 1.00 81.31 395 ASP A CA 1
ATOM 3079 C C . ASP A 1 395 ? 44.165 -0.901 -38.692 1.00 81.31 395 ASP A C 1
ATOM 3081 O O . ASP A 1 395 ? 45.335 -0.832 -38.323 1.00 81.31 395 ASP A O 1
ATOM 3085 N N . CYS A 1 396 ? 43.291 -1.715 -38.083 1.00 84.38 396 CYS A N 1
ATOM 3086 C CA . CYS A 1 396 ? 43.723 -2.751 -37.147 1.00 84.38 396 CYS A CA 1
ATOM 3087 C C . CYS A 1 396 ? 42.877 -4.023 -37.272 1.00 84.38 396 CYS A C 1
ATOM 3089 O O . CYS A 1 396 ? 41.678 -4.021 -36.995 1.00 84.38 396 CYS A O 1
ATOM 3091 N N . SER A 1 397 ? 43.519 -5.142 -37.612 1.00 85.25 397 SER A N 1
ATOM 3092 C CA . SER A 1 397 ? 42.894 -6.473 -37.660 1.00 85.25 397 SER A CA 1
ATOM 3093 C C . SER A 1 397 ? 42.402 -6.997 -36.305 1.00 85.25 397 SER A C 1
ATOM 3095 O O . SER A 1 397 ? 41.588 -7.925 -36.260 1.00 85.25 397 SER A O 1
ATOM 3097 N N . ILE A 1 398 ? 42.869 -6.428 -35.189 1.00 87.44 398 ILE A N 1
ATOM 3098 C CA . ILE A 1 398 ? 42.375 -6.764 -33.851 1.00 87.44 398 ILE A CA 1
ATOM 3099 C C . ILE A 1 398 ? 41.133 -5.921 -33.556 1.00 87.44 398 ILE A C 1
ATOM 3101 O O . ILE A 1 398 ? 41.202 -4.696 -33.485 1.00 87.44 398 ILE A O 1
ATOM 3105 N N . SER A 1 399 ? 40.006 -6.583 -33.284 1.00 89.62 399 SER A N 1
ATOM 3106 C CA . SER A 1 399 ? 38.798 -5.909 -32.802 1.00 89.62 399 SER A CA 1
ATOM 3107 C C . SER A 1 399 ? 39.025 -5.348 -31.395 1.00 89.62 399 SER A C 1
ATOM 3109 O O . SER A 1 399 ? 38.948 -6.065 -30.395 1.00 89.62 399 SER A O 1
ATOM 3111 N N . LYS A 1 400 ? 39.325 -4.047 -31.319 1.00 93.19 400 LYS A N 1
ATOM 3112 C CA . LYS A 1 400 ? 39.614 -3.327 -30.071 1.00 93.19 400 LYS A CA 1
ATOM 3113 C C . LYS A 1 400 ? 38.514 -3.526 -29.023 1.00 93.19 400 LYS A C 1
ATOM 3115 O O . LYS A 1 400 ? 38.797 -3.966 -27.912 1.00 93.19 400 LYS A O 1
ATOM 3120 N N . SER A 1 401 ? 37.261 -3.265 -29.391 1.00 94.56 401 SER A N 1
ATOM 3121 C CA . SER A 1 401 ? 36.110 -3.375 -28.483 1.00 94.56 401 SER A CA 1
ATOM 3122 C C . SER A 1 401 ? 35.845 -4.812 -28.025 1.00 94.56 401 SER A C 1
ATOM 3124 O O . SER A 1 401 ? 35.520 -5.031 -26.863 1.00 94.56 401 SER A O 1
ATOM 3126 N N . GLN A 1 402 ? 36.075 -5.811 -28.881 1.00 92.69 402 GLN A N 1
ATOM 3127 C CA . GLN A 1 402 ? 35.935 -7.218 -28.493 1.00 92.69 402 GLN A CA 1
ATOM 3128 C C . GLN A 1 402 ? 37.009 -7.644 -27.479 1.00 92.69 402 GLN A C 1
ATOM 3130 O O . GLN A 1 402 ? 36.718 -8.373 -26.529 1.00 92.69 402 GLN A O 1
ATOM 3135 N N . ILE A 1 403 ? 38.253 -7.183 -27.657 1.00 92.06 403 ILE A N 1
ATOM 3136 C CA . ILE A 1 403 ? 39.332 -7.409 -26.684 1.00 92.06 403 ILE A CA 1
ATOM 3137 C C . ILE A 1 403 ? 39.029 -6.700 -25.362 1.00 92.06 403 ILE A C 1
ATOM 3139 O O . ILE A 1 403 ? 39.225 -7.298 -24.308 1.00 92.06 403 ILE A O 1
ATOM 3143 N N . LEU A 1 404 ? 38.502 -5.475 -25.409 1.00 93.25 404 LEU A N 1
ATOM 3144 C CA . LEU A 1 404 ? 38.048 -4.739 -24.228 1.00 93.25 404 LEU A CA 1
ATOM 3145 C C . LEU A 1 404 ? 36.958 -5.490 -23.452 1.00 93.25 404 LEU A C 1
ATOM 3147 O O . LEU A 1 404 ? 37.078 -5.620 -22.240 1.00 93.25 404 LEU A O 1
ATOM 3151 N N . ASN A 1 405 ? 35.947 -6.055 -24.117 1.00 94.06 405 ASN A N 1
ATOM 3152 C CA . ASN A 1 405 ? 34.908 -6.839 -23.430 1.00 94.06 405 ASN A CA 1
ATOM 3153 C C . ASN A 1 405 ? 35.496 -8.066 -22.722 1.00 94.06 405 ASN A C 1
ATOM 3155 O O . ASN A 1 405 ? 35.145 -8.355 -21.578 1.00 94.06 405 ASN A O 1
ATOM 3159 N N . LYS A 1 406 ? 36.448 -8.757 -23.367 1.00 92.56 406 LYS A N 1
ATOM 3160 C CA . LYS A 1 406 ? 37.185 -9.879 -22.756 1.00 92.56 406 LYS A CA 1
ATOM 3161 C C . LYS A 1 406 ? 38.076 -9.425 -21.593 1.00 92.56 406 LYS A C 1
ATOM 3163 O O . LYS A 1 406 ? 38.285 -10.197 -20.666 1.00 92.56 406 LYS A O 1
ATOM 3168 N N . LEU A 1 407 ? 38.599 -8.198 -21.643 1.00 91.44 407 LEU A N 1
ATOM 3169 C CA . LEU A 1 407 ? 39.393 -7.590 -20.574 1.00 91.44 407 LEU A CA 1
ATOM 3170 C C . LEU A 1 407 ? 38.526 -7.205 -19.364 1.00 91.44 407 LEU A C 1
ATOM 3172 O O . LEU A 1 407 ? 38.958 -7.369 -18.230 1.00 91.44 407 LEU A O 1
ATOM 3176 N N . LEU A 1 408 ? 37.315 -6.696 -19.579 1.00 89.06 408 LEU A N 1
ATOM 3177 C CA . LEU A 1 408 ? 36.426 -6.280 -18.489 1.00 89.06 408 LEU A CA 1
ATOM 3178 C C . LEU A 1 408 ? 35.673 -7.441 -17.841 1.00 89.06 408 LEU A C 1
ATOM 3180 O O . LEU A 1 408 ? 35.303 -7.358 -16.672 1.00 89.06 408 LEU A O 1
ATOM 3184 N N . SER A 1 409 ? 35.438 -8.513 -18.593 1.00 86.69 409 SER A N 1
ATOM 3185 C CA . SER A 1 409 ? 34.607 -9.621 -18.139 1.00 86.69 409 SER A CA 1
ATOM 3186 C C . SER A 1 409 ? 35.404 -10.728 -17.458 1.00 86.69 409 SER A C 1
ATOM 3188 O O . SER A 1 409 ? 36.494 -11.105 -17.891 1.00 86.69 409 SER A O 1
ATOM 3190 N N . ASN A 1 410 ? 34.792 -11.354 -16.453 1.00 81.56 410 ASN A N 1
ATOM 3191 C CA . ASN A 1 410 ? 35.213 -12.677 -16.010 1.00 81.56 410 ASN A CA 1
ATOM 3192 C C . ASN A 1 410 ? 34.799 -13.711 -17.084 1.00 81.56 410 ASN A C 1
ATOM 3194 O O . ASN A 1 410 ? 33.659 -13.658 -17.543 1.00 81.56 410 ASN A O 1
ATOM 3198 N N . PRO A 1 411 ? 35.654 -14.673 -17.485 1.00 77.19 411 PRO A N 1
ATOM 3199 C CA . PRO A 1 411 ? 35.305 -15.685 -18.488 1.00 77.19 411 PRO A CA 1
ATOM 3200 C C . PRO A 1 411 ? 34.014 -16.474 -18.210 1.00 77.19 411 PRO A C 1
ATOM 3202 O O . PRO A 1 411 ? 33.374 -16.926 -19.154 1.00 77.19 411 PRO A O 1
ATOM 3205 N N . GLN A 1 412 ? 33.625 -16.651 -16.941 1.00 77.38 412 GLN A N 1
ATOM 3206 C CA . GLN A 1 412 ? 32.376 -17.333 -16.561 1.00 77.38 412 GLN A CA 1
ATOM 3207 C C . GLN A 1 412 ? 31.137 -16.424 -16.611 1.00 77.38 412 GLN A C 1
ATOM 3209 O O . GLN A 1 412 ? 30.015 -16.915 -16.539 1.00 77.38 412 GLN A O 1
ATOM 3214 N N . GLN A 1 413 ? 31.335 -15.109 -16.702 1.00 80.00 413 GLN A N 1
ATOM 3215 C CA . GLN A 1 413 ? 30.296 -14.077 -16.721 1.00 80.00 413 GLN A CA 1
ATOM 3216 C C . GLN A 1 413 ? 30.640 -13.053 -17.811 1.00 80.00 413 GLN A C 1
ATOM 3218 O O . GLN A 1 413 ? 30.812 -11.865 -17.539 1.00 80.00 413 GLN A O 1
ATOM 3223 N N . TYR A 1 414 ? 30.825 -13.541 -19.043 1.00 86.00 414 TYR A N 1
ATOM 3224 C CA . TYR A 1 414 ? 31.126 -12.690 -20.191 1.00 86.00 414 TYR A CA 1
ATOM 3225 C C . TYR A 1 414 ? 29.974 -11.722 -20.463 1.00 86.00 414 TYR A C 1
ATOM 3227 O O . TYR A 1 414 ? 28.820 -12.142 -20.543 1.00 86.00 414 TYR A O 1
ATOM 3235 N N . HIS A 1 415 ? 30.292 -10.440 -20.627 1.00 89.75 415 HIS A N 1
ATOM 3236 C CA . HIS A 1 415 ? 29.318 -9.417 -20.971 1.00 89.75 415 HIS A CA 1
ATOM 3237 C C . HIS A 1 415 ? 29.886 -8.451 -22.014 1.00 89.75 415 HIS A C 1
ATOM 3239 O O . HIS A 1 415 ? 31.015 -7.964 -21.904 1.00 89.75 415 HIS A O 1
ATOM 3245 N N . ASP A 1 416 ? 29.084 -8.147 -23.030 1.00 92.12 416 ASP A N 1
ATOM 3246 C CA . ASP A 1 416 ? 29.467 -7.241 -24.105 1.00 92.12 416 ASP A CA 1
ATOM 3247 C C . ASP A 1 416 ? 29.295 -5.777 -23.703 1.00 92.12 416 ASP A C 1
ATOM 3249 O O . ASP A 1 416 ? 28.390 -5.105 -24.173 1.00 92.12 416 ASP A O 1
ATOM 3253 N N . THR A 1 417 ? 30.155 -5.237 -22.842 1.00 93.75 417 THR A N 1
ATOM 3254 C CA . THR A 1 417 ? 30.065 -3.828 -22.415 1.00 93.75 417 THR A CA 1
ATOM 3255 C C . THR A 1 417 ? 30.119 -2.844 -23.592 1.00 93.75 417 THR A C 1
ATOM 3257 O O . THR A 1 417 ? 29.247 -1.981 -23.713 1.00 93.75 417 THR A O 1
ATOM 3260 N N . PHE A 1 418 ? 31.092 -2.990 -24.491 1.00 95.88 418 PHE A N 1
ATOM 3261 C CA . PHE A 1 418 ? 31.290 -2.150 -25.675 1.00 95.88 418 PHE A CA 1
ATOM 3262 C C . PHE A 1 418 ? 30.778 -2.848 -26.942 1.00 95.88 418 PHE A C 1
ATOM 3264 O O . PHE A 1 418 ? 31.069 -4.024 -27.158 1.00 95.88 418 PHE A O 1
ATOM 3271 N N . VAL A 1 419 ? 30.096 -2.118 -27.835 1.00 94.38 419 VAL A N 1
ATOM 3272 C CA . VAL A 1 419 ? 29.605 -2.688 -29.108 1.00 94.38 419 VAL A CA 1
ATOM 3273 C C . VAL A 1 419 ? 30.776 -3.149 -29.984 1.00 94.38 419 VAL A C 1
ATOM 3275 O O . VAL A 1 419 ? 31.768 -2.430 -30.125 1.00 94.38 419 VAL A O 1
ATOM 3278 N N . HIS A 1 420 ? 30.702 -4.328 -30.592 1.00 93.50 420 HIS A N 1
ATOM 3279 C CA . HIS A 1 420 ? 31.726 -4.822 -31.520 1.00 93.50 420 HIS A CA 1
ATOM 3280 C C . HIS A 1 420 ? 31.090 -5.519 -32.720 1.00 93.50 420 HIS A C 1
ATOM 3282 O O . HIS A 1 420 ? 29.888 -5.749 -32.741 1.00 93.50 420 HIS A O 1
ATOM 3288 N N . ARG A 1 421 ? 31.908 -5.822 -33.731 1.00 89.31 421 ARG A N 1
ATOM 3289 C CA . ARG A 1 421 ? 31.442 -6.324 -35.030 1.00 89.31 421 ARG A CA 1
ATOM 3290 C C . ARG A 1 421 ? 30.717 -7.673 -34.987 1.00 89.31 421 ARG A C 1
ATOM 3292 O O . ARG A 1 421 ? 29.973 -7.949 -35.908 1.00 89.31 421 ARG A O 1
ATOM 3299 N N . ASP A 1 422 ? 30.944 -8.506 -33.966 1.00 89.38 422 ASP A N 1
ATOM 3300 C CA . ASP A 1 422 ? 30.284 -9.818 -33.880 1.00 89.38 422 ASP A CA 1
ATOM 3301 C C . ASP A 1 422 ? 28.955 -9.736 -33.086 1.00 89.38 422 ASP A C 1
ATOM 3303 O O . ASP A 1 422 ? 28.361 -10.766 -32.778 1.00 89.38 422 ASP A O 1
ATOM 3307 N N . MET A 1 423 ? 28.500 -8.529 -32.715 1.00 91.69 423 MET A N 1
ATOM 3308 C CA . MET A 1 423 ? 27.152 -8.285 -32.181 1.00 91.69 423 MET A CA 1
ATOM 3309 C C . MET A 1 423 ? 26.155 -8.022 -33.313 1.00 91.69 423 MET A C 1
ATOM 3311 O O . MET A 1 423 ? 26.546 -7.568 -34.386 1.00 91.69 423 MET A O 1
ATOM 3315 N N . ASP A 1 424 ? 24.860 -8.209 -33.043 1.00 87.50 424 ASP A N 1
ATOM 3316 C CA . ASP A 1 424 ? 23.789 -7.860 -33.984 1.00 87.50 424 ASP A CA 1
ATOM 3317 C C . ASP A 1 424 ? 23.931 -6.414 -34.482 1.00 87.50 424 ASP A C 1
ATOM 3319 O O . ASP A 1 424 ? 24.011 -5.475 -33.686 1.00 87.50 424 ASP A O 1
ATOM 3323 N N . CYS A 1 425 ? 23.966 -6.244 -35.808 1.00 89.38 425 CYS A N 1
ATOM 3324 C CA . CYS A 1 425 ? 24.152 -4.959 -36.493 1.00 89.38 425 CYS A CA 1
ATOM 3325 C C . CYS A 1 425 ? 25.470 -4.223 -36.150 1.00 89.38 425 CYS A C 1
ATOM 3327 O O . CYS A 1 425 ? 25.646 -3.058 -36.511 1.00 89.38 425 CYS A O 1
ATOM 3329 N N . GLY A 1 426 ? 26.406 -4.862 -35.442 1.00 88.88 426 GLY A N 1
ATOM 3330 C CA . GLY A 1 426 ? 27.657 -4.248 -34.996 1.00 88.88 426 GLY A CA 1
ATOM 3331 C C . GLY A 1 426 ? 28.722 -4.124 -36.090 1.00 88.88 426 GLY A C 1
ATOM 3332 O O . GLY A 1 426 ? 29.648 -3.319 -35.952 1.00 88.88 426 GLY A O 1
ATOM 3333 N N . ASP A 1 427 ? 28.604 -4.921 -37.151 1.00 86.56 427 ASP A N 1
ATOM 3334 C CA . ASP A 1 427 ? 29.427 -4.924 -38.365 1.00 86.56 427 ASP A CA 1
ATOM 3335 C C . ASP A 1 427 ? 28.999 -3.867 -39.391 1.00 86.56 427 ASP A C 1
ATOM 3337 O O . ASP A 1 427 ? 29.805 -3.473 -40.237 1.00 86.56 427 ASP A O 1
ATOM 3341 N N . ILE A 1 428 ? 27.770 -3.360 -39.274 1.00 88.88 428 ILE A N 1
ATOM 3342 C CA . ILE A 1 428 ? 27.250 -2.283 -40.116 1.00 88.88 428 ILE A CA 1
ATOM 3343 C C . ILE A 1 428 ? 28.129 -1.036 -39.943 1.00 88.88 428 ILE A C 1
ATOM 3345 O O . ILE A 1 428 ? 28.384 -0.626 -38.803 1.00 88.88 428 ILE A O 1
ATOM 3349 N N . PRO A 1 429 ? 28.594 -0.403 -41.037 1.00 87.06 429 PRO A N 1
ATOM 3350 C CA . PRO A 1 429 ? 29.383 0.820 -40.956 1.00 87.06 429 PRO A CA 1
ATOM 3351 C C . PRO A 1 429 ? 28.662 1.923 -40.171 1.00 87.06 429 PRO A C 1
ATOM 3353 O O . PRO A 1 429 ? 27.482 2.190 -40.396 1.00 87.06 429 PRO A O 1
ATOM 3356 N N . ARG A 1 430 ? 29.385 2.574 -39.252 1.00 89.19 430 ARG A N 1
ATOM 3357 C CA . ARG A 1 430 ? 28.871 3.712 -38.477 1.00 89.19 430 ARG A CA 1
ATOM 3358 C C . ARG A 1 430 ? 28.722 4.937 -39.383 1.00 89.19 430 ARG A C 1
ATOM 3360 O O . ARG A 1 430 ? 29.644 5.246 -40.133 1.00 89.19 430 ARG A O 1
ATOM 3367 N N . LYS A 1 431 ? 27.594 5.644 -39.289 1.00 86.31 431 LYS A N 1
ATOM 3368 C CA . LYS A 1 431 ? 27.299 6.874 -40.049 1.00 86.31 431 LYS A CA 1
ATOM 3369 C C . LYS A 1 431 ? 27.630 8.151 -39.270 1.00 86.31 431 LYS A C 1
ATOM 3371 O O . LYS A 1 431 ? 28.079 9.119 -39.878 1.00 86.31 431 LYS A O 1
ATOM 3376 N N . ILE A 1 432 ? 27.391 8.164 -37.952 1.00 88.44 432 ILE A N 1
ATOM 3377 C CA . ILE A 1 432 ? 27.523 9.371 -37.107 1.00 88.44 432 ILE A CA 1
ATOM 3378 C C . ILE A 1 432 ? 28.268 9.139 -35.784 1.00 88.44 432 ILE A C 1
ATOM 3380 O O . ILE A 1 432 ? 28.646 10.092 -35.113 1.00 88.44 432 ILE A O 1
ATOM 3384 N N . SER A 1 433 ? 28.460 7.885 -35.371 1.00 91.75 433 SER A N 1
ATOM 3385 C CA . SER A 1 433 ? 29.015 7.548 -34.051 1.00 91.75 433 SER A CA 1
ATOM 3386 C C . SER A 1 433 ? 30.547 7.419 -34.010 1.00 91.75 433 SER A C 1
ATOM 3388 O O . SER A 1 433 ? 31.113 7.116 -32.958 1.00 91.75 433 SER A O 1
ATOM 3390 N N . ASP A 1 434 ? 31.255 7.658 -35.118 1.00 90.62 434 ASP A N 1
ATOM 3391 C CA . ASP A 1 434 ? 32.709 7.854 -35.073 1.00 90.62 434 ASP A CA 1
ATOM 3392 C C . ASP A 1 434 ? 33.046 9.178 -34.359 1.00 90.62 434 ASP A C 1
ATOM 3394 O O . ASP A 1 434 ? 32.330 10.165 -34.479 1.00 90.62 434 ASP A O 1
ATOM 3398 N N . GLY A 1 435 ? 34.103 9.183 -33.542 1.00 91.62 435 GLY A N 1
ATOM 3399 C CA . GLY A 1 435 ? 34.415 10.283 -32.623 1.00 91.62 435 GLY A CA 1
ATOM 3400 C C . GLY A 1 435 ? 33.751 10.158 -31.247 1.00 91.62 435 GLY A C 1
ATOM 3401 O O . GLY A 1 435 ? 34.153 10.858 -30.317 1.00 91.62 435 GLY A O 1
ATOM 3402 N N . LEU A 1 436 ? 32.794 9.236 -31.075 1.00 95.06 436 LEU A N 1
ATOM 3403 C CA . LEU A 1 436 ? 32.216 8.905 -29.772 1.00 95.06 436 LEU A CA 1
ATOM 3404 C C . LEU A 1 436 ? 33.289 8.344 -28.844 1.00 95.06 436 LEU A C 1
ATOM 3406 O O . LEU A 1 436 ? 33.905 7.317 -29.139 1.00 95.06 436 LEU A O 1
ATOM 3410 N N . VAL A 1 437 ? 33.463 8.976 -27.688 1.00 96.81 437 VAL A N 1
ATOM 3411 C CA . VAL A 1 437 ? 34.178 8.358 -26.574 1.00 96.81 437 VAL A CA 1
ATOM 3412 C C . VAL A 1 437 ? 33.145 7.780 -25.635 1.00 96.81 437 VAL A C 1
ATOM 3414 O O . VAL A 1 437 ? 32.393 8.515 -25.005 1.00 96.81 437 VAL A O 1
ATOM 3417 N N . GLU A 1 438 ? 33.117 6.462 -25.529 1.00 96.81 438 GLU A N 1
ATOM 3418 C CA . GLU A 1 438 ? 32.285 5.748 -24.565 1.00 96.81 438 GLU A CA 1
ATOM 3419 C C . GLU A 1 438 ? 33.144 5.301 -23.374 1.00 96.81 438 GLU A C 1
ATOM 3421 O O . GLU A 1 438 ? 34.342 5.058 -23.514 1.00 96.81 438 GLU A O 1
ATOM 3426 N N . MET A 1 439 ? 32.547 5.177 -22.197 1.00 95.69 439 MET A N 1
ATOM 3427 C CA . MET A 1 439 ? 33.234 4.839 -20.960 1.00 95.69 439 MET A CA 1
ATOM 3428 C C . MET A 1 439 ? 32.487 3.746 -20.204 1.00 95.69 439 MET A C 1
ATOM 3430 O O . MET A 1 439 ? 31.263 3.671 -20.222 1.00 95.69 439 MET A O 1
ATOM 3434 N N . SER A 1 440 ? 33.237 2.892 -19.526 1.00 95.56 440 SER A N 1
ATOM 3435 C CA . SER A 1 440 ? 32.726 1.950 -18.537 1.00 95.56 440 SER A CA 1
ATOM 3436 C C . SER A 1 440 ? 33.733 1.841 -17.393 1.00 95.56 440 SER A C 1
ATOM 3438 O O . SER A 1 440 ? 34.773 2.497 -17.400 1.00 95.56 440 SER A O 1
ATOM 3440 N N . TRP A 1 441 ? 33.445 1.031 -16.390 1.00 94.06 441 TRP A N 1
ATOM 3441 C CA . TRP A 1 441 ? 34.298 0.840 -15.224 1.00 94.06 441 TRP A CA 1
ATOM 3442 C C . TRP A 1 441 ? 34.320 -0.629 -14.838 1.00 94.06 441 TRP A C 1
ATOM 3444 O O . TRP A 1 441 ? 33.348 -1.355 -15.031 1.00 94.06 441 TRP A O 1
ATOM 3454 N N . TYR A 1 442 ? 35.429 -1.054 -14.247 1.00 93.25 442 TYR A N 1
ATOM 3455 C CA . TYR A 1 442 ? 35.505 -2.304 -13.517 1.00 93.25 442 TYR A CA 1
ATOM 3456 C C . TYR A 1 442 ? 35.534 -2.005 -12.022 1.00 93.25 442 TYR A C 1
ATOM 3458 O O . TYR A 1 442 ? 36.371 -1.234 -11.547 1.00 93.25 442 TYR A O 1
ATOM 3466 N N . LEU A 1 443 ? 34.628 -2.635 -11.280 1.00 93.25 443 LEU A N 1
ATOM 3467 C CA . LEU A 1 443 ? 34.432 -2.406 -9.858 1.00 93.25 443 LEU A CA 1
ATOM 3468 C C . LEU A 1 443 ? 34.542 -3.728 -9.084 1.00 93.25 443 LEU A C 1
ATOM 3470 O O . LEU A 1 443 ? 33.708 -4.613 -9.280 1.00 93.25 443 LEU A O 1
ATOM 3474 N N . PRO A 1 444 ? 35.538 -3.892 -8.198 1.00 92.19 444 PRO A N 1
ATOM 3475 C CA . PRO A 1 444 ? 35.729 -5.144 -7.471 1.00 92.19 444 PRO A CA 1
ATOM 3476 C C . PRO A 1 444 ? 34.630 -5.399 -6.428 1.00 92.19 444 PRO A C 1
ATOM 3478 O O . PRO A 1 444 ? 34.086 -4.470 -5.823 1.00 92.19 444 PRO A O 1
ATOM 3481 N N . CYS A 1 445 ? 34.327 -6.677 -6.185 1.00 90.00 445 CYS A N 1
ATOM 3482 C CA . CYS A 1 445 ? 33.432 -7.132 -5.113 1.00 90.00 445 CYS A CA 1
ATOM 3483 C C . CYS A 1 445 ? 34.179 -7.512 -3.816 1.00 90.00 445 CYS A C 1
ATOM 3485 O O . CYS A 1 445 ? 33.549 -7.768 -2.782 1.00 90.00 445 CYS A O 1
ATOM 3487 N N . GLY A 1 446 ? 35.516 -7.530 -3.852 1.00 89.00 446 GLY A N 1
ATOM 3488 C CA . GLY A 1 446 ? 36.400 -7.881 -2.739 1.00 89.00 446 GLY A CA 1
ATOM 3489 C C . GLY A 1 446 ? 36.681 -9.378 -2.629 1.00 89.00 446 GLY A C 1
ATOM 3490 O O . GLY A 1 446 ? 37.139 -9.854 -1.590 1.00 89.00 446 GLY A O 1
ATOM 3491 N N . ASN A 1 447 ? 36.382 -10.145 -3.679 1.00 87.50 447 ASN A N 1
ATOM 3492 C CA . ASN A 1 447 ? 36.663 -11.572 -3.738 1.00 87.50 447 ASN A CA 1
ATOM 3493 C C . ASN A 1 447 ? 37.782 -11.839 -4.745 1.00 87.50 447 ASN A C 1
ATOM 3495 O O . ASN A 1 447 ? 37.562 -11.832 -5.955 1.00 87.50 447 ASN A O 1
ATOM 3499 N N . LYS A 1 448 ? 38.968 -12.173 -4.228 1.00 85.19 448 LYS A N 1
ATOM 3500 C CA . LYS A 1 448 ? 40.182 -12.463 -5.010 1.00 85.19 448 LYS A CA 1
ATOM 3501 C C . LYS A 1 448 ? 40.008 -13.556 -6.073 1.00 85.19 448 LYS A C 1
ATOM 3503 O O . LYS A 1 448 ? 40.764 -13.571 -7.034 1.00 85.19 448 LYS A O 1
ATOM 3508 N N . ASN A 1 449 ? 39.041 -14.460 -5.908 1.00 84.25 449 ASN A N 1
ATOM 3509 C CA . ASN A 1 449 ? 38.793 -15.545 -6.862 1.00 84.25 449 ASN A CA 1
ATOM 3510 C C . ASN A 1 449 ? 37.863 -15.139 -8.017 1.00 84.25 449 ASN A C 1
ATOM 3512 O O . ASN A 1 449 ? 37.783 -15.859 -9.008 1.00 84.25 449 ASN A O 1
ATOM 3516 N N . ILE A 1 450 ? 37.127 -14.035 -7.868 1.00 84.50 450 ILE A N 1
ATOM 3517 C CA . ILE A 1 450 ? 36.144 -13.552 -8.849 1.00 84.50 450 ILE A CA 1
ATOM 3518 C C . ILE A 1 450 ? 36.657 -12.288 -9.540 1.00 84.50 450 ILE A C 1
ATOM 3520 O O . ILE A 1 450 ? 36.438 -12.124 -10.741 1.00 84.50 450 ILE A O 1
ATOM 3524 N N . ASP A 1 451 ? 37.330 -11.415 -8.785 1.00 88.88 451 ASP A N 1
ATOM 3525 C CA . ASP A 1 451 ? 37.736 -10.098 -9.250 1.00 88.88 451 ASP A CA 1
ATOM 3526 C C . ASP A 1 451 ? 38.867 -10.155 -10.291 1.00 88.88 451 ASP A C 1
ATOM 3528 O O . ASP A 1 451 ? 39.921 -10.743 -10.053 1.00 88.88 451 ASP A O 1
ATOM 3532 N N . VAL A 1 452 ? 38.665 -9.483 -11.427 1.00 88.06 452 VAL A N 1
ATOM 3533 C CA . VAL A 1 452 ? 39.651 -9.304 -12.506 1.00 88.06 452 VAL A CA 1
ATOM 3534 C C . VAL A 1 452 ? 40.719 -8.269 -12.128 1.00 88.06 452 VAL A C 1
ATOM 3536 O O . VAL A 1 452 ? 41.906 -8.471 -12.394 1.00 88.06 452 VAL A O 1
ATOM 3539 N N . PHE A 1 453 ? 40.304 -7.176 -11.482 1.00 90.62 453 PHE A N 1
ATOM 3540 C CA . PHE A 1 453 ? 41.182 -6.134 -10.948 1.00 90.62 453 PHE A CA 1
ATOM 3541 C C . PHE A 1 453 ? 40.941 -5.969 -9.438 1.00 90.62 453 PHE A C 1
ATOM 3543 O O . PHE A 1 453 ? 39.787 -6.019 -9.008 1.00 90.62 453 PHE A O 1
ATOM 3550 N N . PRO A 1 454 ? 41.993 -5.774 -8.620 1.00 89.25 454 PRO A N 1
ATOM 3551 C CA . PRO A 1 454 ? 41.871 -5.650 -7.164 1.00 89.25 454 PRO A CA 1
ATOM 3552 C C . PRO A 1 454 ? 41.336 -4.284 -6.708 1.00 89.25 454 PRO A C 1
ATOM 3554 O O . PRO A 1 454 ? 40.788 -4.158 -5.612 1.00 89.25 454 PRO A O 1
ATOM 3557 N N . GLU A 1 455 ? 41.495 -3.267 -7.552 1.00 89.31 455 GLU A N 1
ATOM 3558 C CA . GLU A 1 455 ? 41.135 -1.871 -7.315 1.00 89.31 455 GLU A CA 1
ATOM 3559 C C . GLU A 1 455 ? 40.204 -1.390 -8.445 1.00 89.31 455 GLU A C 1
ATOM 3561 O O . GLU A 1 455 ? 40.249 -1.942 -9.552 1.00 89.31 455 GLU A O 1
ATOM 3566 N N . PRO A 1 456 ? 39.330 -0.400 -8.191 1.00 92.06 456 PRO A N 1
ATOM 3567 C CA . PRO A 1 456 ? 38.409 0.114 -9.199 1.00 92.06 456 PRO A CA 1
ATOM 3568 C C . PRO A 1 456 ? 39.159 0.879 -10.301 1.00 92.06 456 PRO A C 1
ATOM 3570 O O . PRO A 1 456 ? 40.122 1.598 -10.031 1.00 92.06 456 PRO A O 1
ATOM 3573 N N . VAL A 1 457 ? 38.706 0.752 -11.548 1.00 92.94 457 VAL A N 1
ATOM 3574 C CA . VAL A 1 457 ? 39.338 1.385 -12.720 1.00 92.94 457 VAL A CA 1
ATOM 3575 C C . VAL A 1 457 ? 38.285 1.761 -13.762 1.00 92.94 457 VAL A C 1
ATOM 3577 O O . VAL A 1 457 ? 37.349 1.001 -14.012 1.00 92.94 457 VAL A O 1
ATOM 3580 N N . ALA A 1 458 ? 38.434 2.935 -14.374 1.00 94.75 458 ALA A N 1
ATOM 3581 C CA . ALA A 1 458 ? 37.600 3.399 -15.476 1.00 94.75 458 ALA A CA 1
ATOM 3582 C C . ALA A 1 458 ? 38.282 3.122 -16.824 1.00 94.75 458 ALA A C 1
ATOM 3584 O O . ALA A 1 458 ? 39.503 3.212 -16.956 1.00 94.75 458 ALA A O 1
ATOM 3585 N N . PHE A 1 459 ? 37.484 2.807 -17.837 1.00 95.50 459 PHE A N 1
ATOM 3586 C CA . PHE A 1 459 ? 37.925 2.478 -19.185 1.00 95.50 459 PHE A CA 1
ATOM 3587 C C . PHE A 1 459 ? 37.200 3.352 -20.196 1.00 95.50 459 PHE A C 1
ATOM 3589 O O . PHE A 1 459 ? 35.977 3.287 -20.275 1.00 95.50 459 PHE A O 1
ATOM 3596 N N . ALA A 1 460 ? 37.939 4.114 -20.999 1.00 96.81 460 ALA A N 1
ATOM 3597 C CA . ALA A 1 460 ? 37.382 4.879 -22.112 1.00 96.81 460 ALA A CA 1
ATOM 3598 C C . ALA A 1 460 ? 37.763 4.249 -23.455 1.00 96.81 460 ALA A C 1
ATOM 3600 O O . ALA A 1 460 ? 38.885 3.785 -23.647 1.00 96.81 460 ALA A O 1
ATOM 3601 N N . ASN A 1 461 ? 36.835 4.245 -24.404 1.00 96.69 461 ASN A N 1
ATOM 3602 C CA . ASN A 1 461 ? 37.017 3.708 -25.742 1.00 96.69 461 ASN A CA 1
ATOM 3603 C C . ASN A 1 461 ? 36.592 4.752 -26.784 1.00 96.69 461 ASN A C 1
ATOM 3605 O O . ASN A 1 461 ? 35.420 5.097 -26.881 1.00 96.69 461 ASN A O 1
ATOM 3609 N N . LEU A 1 462 ? 37.542 5.242 -27.584 1.00 95.75 462 LEU A N 1
ATOM 3610 C CA . LEU A 1 462 ? 37.264 6.179 -28.681 1.00 95.75 462 LEU A CA 1
ATOM 3611 C C . LEU A 1 462 ? 36.881 5.422 -29.960 1.00 95.75 462 LEU A C 1
ATOM 3613 O O . LEU A 1 462 ? 37.654 4.589 -30.441 1.00 95.75 462 LEU A O 1
ATOM 3617 N N . ARG A 1 463 ? 35.713 5.698 -30.535 1.00 93.50 463 ARG A N 1
ATOM 3618 C CA . ARG A 1 463 ? 35.290 5.194 -31.851 1.00 93.50 463 ARG A CA 1
ATOM 3619 C C . ARG A 1 463 ? 35.911 6.028 -32.970 1.00 93.50 463 ARG A C 1
ATOM 3621 O O . ARG A 1 463 ? 36.097 7.228 -32.818 1.00 93.50 463 ARG A O 1
ATOM 3628 N N . GLY A 1 464 ? 36.227 5.387 -34.092 1.00 89.38 464 GLY A N 1
ATOM 3629 C CA . GLY A 1 464 ? 36.931 6.025 -35.209 1.00 89.38 464 GLY A CA 1
ATOM 3630 C C . GLY A 1 464 ? 38.459 5.930 -35.118 1.00 89.38 464 GLY A C 1
ATOM 3631 O O . GLY A 1 464 ? 39.004 5.105 -34.376 1.00 89.38 464 GLY A O 1
ATOM 3632 N N . ASP A 1 465 ? 39.143 6.711 -35.952 1.00 89.06 465 ASP A N 1
ATOM 3633 C CA . ASP A 1 465 ? 40.607 6.838 -36.002 1.00 89.06 465 ASP A CA 1
ATOM 3634 C C . ASP A 1 465 ? 41.046 8.158 -35.348 1.00 89.06 465 ASP A C 1
ATOM 3636 O O . ASP A 1 465 ? 40.474 9.214 -35.621 1.00 89.06 465 ASP A O 1
ATOM 3640 N N . ILE A 1 466 ? 42.079 8.119 -34.502 1.00 89.00 466 ILE A N 1
ATOM 3641 C CA . ILE A 1 466 ? 42.598 9.317 -33.819 1.00 89.00 466 ILE A CA 1
ATOM 3642 C C . ILE A 1 466 ? 43.132 10.379 -34.782 1.00 89.00 466 ILE A C 1
ATOM 3644 O O . ILE A 1 466 ? 43.179 11.546 -34.411 1.00 89.00 466 ILE A O 1
ATOM 3648 N N . SER A 1 467 ? 43.498 10.001 -36.011 1.00 86.31 467 SER A N 1
ATOM 3649 C CA . SER A 1 467 ? 43.909 10.947 -37.058 1.00 86.31 467 SER A CA 1
ATOM 3650 C C . SER A 1 467 ? 42.806 11.940 -37.445 1.00 86.31 467 SER A C 1
ATOM 3652 O O . SER A 1 467 ? 43.102 13.023 -37.939 1.00 86.31 467 SER A O 1
ATOM 3654 N N . THR A 1 468 ? 41.541 11.575 -37.207 1.00 85.38 468 THR A N 1
ATOM 3655 C CA . THR A 1 468 ? 40.357 12.386 -37.530 1.00 85.38 468 THR A CA 1
ATOM 3656 C C . THR A 1 468 ? 39.809 13.129 -36.303 1.00 85.38 468 THR A C 1
ATOM 3658 O O . THR A 1 468 ? 39.170 14.167 -36.447 1.00 85.38 468 THR A O 1
ATOM 3661 N N . PHE A 1 469 ? 40.082 12.624 -35.094 1.00 88.88 469 PHE A N 1
ATOM 3662 C CA . PHE A 1 469 ? 39.485 13.072 -33.827 1.00 88.88 469 PHE A CA 1
ATOM 3663 C C . PHE A 1 469 ? 40.556 13.520 -32.817 1.00 88.88 469 PHE A C 1
ATOM 3665 O O . PHE A 1 469 ? 40.667 12.989 -31.706 1.00 88.88 469 PHE A O 1
ATOM 3672 N N . GLU A 1 470 ? 41.384 14.489 -33.221 1.00 87.50 470 GLU A N 1
ATOM 3673 C CA . GLU A 1 470 ? 42.529 14.969 -32.433 1.00 87.50 470 GLU A CA 1
ATOM 3674 C C . GLU A 1 470 ? 42.106 15.624 -31.107 1.00 87.50 470 GLU A C 1
ATOM 3676 O O . GLU A 1 470 ? 42.776 15.429 -30.090 1.00 87.50 470 GLU A O 1
ATOM 3681 N N . THR A 1 471 ? 40.977 16.340 -31.074 1.00 89.88 471 THR A N 1
ATOM 3682 C CA . THR A 1 471 ? 40.438 16.970 -29.855 1.00 89.88 471 THR A CA 1
ATOM 3683 C C . THR A 1 471 ? 40.073 15.921 -28.804 1.00 89.88 471 THR A C 1
ATOM 3685 O O . THR A 1 471 ? 40.511 16.003 -27.655 1.00 89.88 471 THR A O 1
ATOM 3688 N N . GLN A 1 472 ? 39.339 14.877 -29.201 1.00 92.38 472 GLN A N 1
ATOM 3689 C CA . GLN A 1 472 ? 38.968 13.760 -28.332 1.00 92.38 472 GLN A CA 1
ATOM 3690 C C . GLN A 1 472 ? 40.210 12.996 -27.860 1.00 92.38 472 GLN A C 1
ATOM 3692 O O . GLN A 1 472 ? 40.325 12.656 -26.683 1.00 92.38 472 GLN A O 1
ATOM 3697 N N . TYR A 1 473 ? 41.169 12.747 -28.755 1.00 91.94 473 TYR A N 1
ATOM 3698 C CA . TYR A 1 473 ? 42.430 12.101 -28.394 1.00 91.94 473 TYR A CA 1
ATOM 3699 C C . TYR A 1 473 ? 43.252 12.941 -27.404 1.00 91.94 473 TYR A C 1
ATOM 3701 O O . TYR A 1 473 ? 43.783 12.402 -26.430 1.00 91.94 473 TYR A O 1
ATOM 3709 N N . SER A 1 474 ? 43.312 14.258 -27.608 1.00 91.50 474 SER A N 1
ATOM 3710 C CA . SER A 1 474 ? 43.986 15.202 -26.712 1.00 91.50 474 SER A CA 1
ATOM 3711 C C . SER A 1 474 ? 43.340 15.224 -25.332 1.00 91.50 474 SER A C 1
ATOM 3713 O O . SER A 1 474 ? 44.055 15.146 -24.333 1.00 91.50 474 SER A O 1
ATOM 3715 N N . PHE A 1 475 ? 42.005 15.226 -25.268 1.00 92.50 475 PHE A N 1
ATOM 3716 C CA . PHE A 1 475 ? 41.268 15.102 -24.012 1.00 92.50 475 PHE A CA 1
ATOM 3717 C C . PHE A 1 475 ? 41.669 13.829 -23.261 1.00 92.50 475 PHE A C 1
ATOM 3719 O O . PHE A 1 475 ? 42.054 13.898 -22.094 1.00 92.50 475 PHE A O 1
ATOM 3726 N N . LEU A 1 476 ? 41.682 12.673 -23.935 1.00 93.00 476 LEU A N 1
ATOM 3727 C CA . LEU A 1 476 ? 42.071 11.400 -23.317 1.00 93.00 476 LEU A CA 1
ATOM 3728 C C . LEU A 1 476 ? 43.538 11.377 -22.871 1.00 93.00 476 LEU A C 1
ATOM 3730 O O . LEU A 1 476 ? 43.834 10.844 -21.803 1.00 93.00 476 LEU A O 1
ATOM 3734 N N . CYS A 1 477 ? 44.454 11.981 -23.629 1.00 91.25 477 CYS A N 1
ATOM 3735 C CA . CYS A 1 477 ? 45.869 12.083 -23.253 1.00 91.25 477 CYS A CA 1
ATOM 3736 C C . CYS A 1 477 ? 46.111 12.930 -21.995 1.00 91.25 477 CYS A C 1
ATOM 3738 O O . CYS A 1 477 ? 47.108 12.722 -21.298 1.00 91.25 477 CYS A O 1
ATOM 3740 N N . GLN A 1 478 ? 45.231 13.890 -21.706 1.00 90.44 478 GLN A N 1
ATOM 3741 C CA . GLN A 1 478 ? 45.340 14.758 -20.533 1.00 90.44 478 GLN A CA 1
ATOM 3742 C C . GLN A 1 478 ? 44.615 14.204 -19.303 1.00 90.44 478 GLN A C 1
ATOM 3744 O O . GLN A 1 478 ? 45.046 14.469 -18.179 1.00 90.44 478 GLN A O 1
ATOM 3749 N N . THR A 1 479 ? 43.538 13.443 -19.501 1.00 90.19 479 THR A N 1
ATOM 3750 C CA . THR A 1 479 ? 42.699 12.918 -18.413 1.00 90.19 479 THR A CA 1
ATOM 3751 C C . THR A 1 479 ? 43.061 11.500 -17.978 1.00 90.19 479 THR A C 1
ATOM 3753 O O . THR A 1 479 ? 42.807 11.128 -16.834 1.00 90.19 479 THR A O 1
ATOM 3756 N N . SER A 1 480 ? 43.662 10.699 -18.860 1.00 92.06 480 SER A N 1
ATOM 3757 C CA . SER A 1 480 ? 43.936 9.283 -18.591 1.00 92.06 480 SER A CA 1
ATOM 3758 C C . SER A 1 480 ? 45.239 9.062 -17.828 1.00 92.06 480 SER A C 1
ATOM 3760 O O . SER A 1 480 ? 46.223 9.775 -18.000 1.00 92.06 480 SER A O 1
ATOM 3762 N N . THR A 1 481 ? 45.290 7.988 -17.045 1.00 92.12 481 THR A N 1
ATOM 3763 C CA . THR A 1 481 ? 46.531 7.440 -16.482 1.00 92.12 481 THR A CA 1
ATOM 3764 C C . THR A 1 481 ? 47.385 6.810 -17.586 1.00 92.12 481 THR A C 1
ATOM 3766 O O . THR A 1 481 ? 48.607 6.968 -17.617 1.00 92.12 481 THR A O 1
ATOM 3769 N N . ALA A 1 482 ? 46.738 6.100 -18.515 1.00 92.19 482 ALA A N 1
ATOM 3770 C CA . ALA A 1 482 ? 47.385 5.462 -19.654 1.00 92.19 482 ALA A CA 1
ATOM 3771 C C . ALA A 1 482 ? 46.471 5.432 -20.885 1.00 92.19 482 ALA A C 1
ATOM 3773 O O . ALA A 1 482 ? 45.251 5.321 -20.762 1.00 92.19 482 ALA A O 1
ATOM 3774 N N . VAL A 1 483 ? 47.077 5.488 -22.070 1.00 93.00 483 VAL A N 1
ATOM 3775 C CA . VAL A 1 483 ? 46.411 5.394 -23.372 1.00 93.00 483 VAL A CA 1
ATOM 3776 C C . VAL A 1 483 ? 46.997 4.216 -24.149 1.00 93.00 483 VAL A C 1
ATOM 3778 O O . VAL A 1 483 ? 48.179 4.203 -24.482 1.00 93.00 483 VAL A O 1
ATOM 3781 N N . PHE A 1 484 ? 46.163 3.227 -24.452 1.00 94.38 484 PHE A N 1
ATOM 3782 C CA . PHE A 1 484 ? 46.479 2.063 -25.272 1.00 94.38 484 PHE A CA 1
ATOM 3783 C C . PHE A 1 484 ? 46.076 2.338 -26.720 1.00 94.38 484 PHE A C 1
ATOM 3785 O O . PHE A 1 484 ? 44.891 2.432 -27.044 1.00 94.38 484 PHE A O 1
ATOM 3792 N N . VAL A 1 485 ? 47.066 2.453 -27.599 1.00 93.31 485 VAL A N 1
ATOM 3793 C CA . VAL A 1 485 ? 46.881 2.718 -29.025 1.00 93.31 485 VAL A CA 1
ATOM 3794 C C . VAL A 1 485 ? 46.953 1.404 -29.789 1.00 93.31 485 VAL A C 1
ATOM 3796 O O . VAL A 1 485 ? 48.015 0.791 -29.891 1.00 93.31 485 VAL A O 1
ATOM 3799 N N . PHE A 1 486 ? 45.821 0.980 -30.338 1.00 93.81 486 PHE A N 1
ATOM 3800 C CA . PHE A 1 486 ? 45.739 -0.155 -31.248 1.00 93.81 486 PHE A CA 1
ATOM 3801 C C . PHE A 1 486 ? 46.204 0.282 -32.631 1.00 93.81 486 PHE A C 1
ATOM 3803 O O . PHE A 1 486 ? 45.676 1.247 -33.181 1.00 93.81 486 PHE A O 1
ATOM 3810 N N . PHE A 1 487 ? 47.183 -0.424 -33.184 1.00 90.19 487 PHE A N 1
ATOM 3811 C CA . PHE A 1 487 ? 47.766 -0.103 -34.481 1.00 90.19 487 PHE A CA 1
ATOM 3812 C C . PHE A 1 487 ? 48.117 -1.377 -35.249 1.00 90.19 487 PHE A C 1
ATOM 3814 O O . PHE A 1 487 ? 48.220 -2.474 -34.690 1.00 90.19 487 PHE A O 1
ATOM 3821 N N . GLU A 1 488 ? 48.342 -1.221 -36.544 1.00 85.81 488 GLU A N 1
ATOM 3822 C CA . GLU A 1 488 ? 48.856 -2.290 -37.398 1.00 85.81 488 GLU A CA 1
ATOM 3823 C C . GLU A 1 488 ? 50.047 -1.806 -38.225 1.00 85.81 488 GLU A C 1
ATOM 3825 O O . GLU A 1 488 ? 51.082 -2.472 -38.239 1.00 85.81 488 GLU A O 1
ATOM 3830 N N . ASN A 1 489 ? 49.947 -0.597 -38.788 1.00 82.31 489 ASN A N 1
ATOM 3831 C CA . ASN A 1 489 ? 51.052 0.132 -39.403 1.00 82.31 489 ASN A CA 1
ATOM 3832 C C . ASN A 1 489 ? 51.200 1.536 -38.774 1.00 82.31 489 ASN A C 1
ATOM 3834 O O . ASN A 1 489 ? 50.205 2.202 -38.494 1.00 82.31 489 ASN A O 1
ATOM 3838 N N . LEU A 1 490 ? 52.442 1.974 -38.549 1.00 75.50 490 LEU A N 1
ATOM 3839 C CA . LEU A 1 490 ? 52.808 3.295 -38.028 1.00 75.50 490 LEU A CA 1
ATOM 3840 C C . LEU A 1 490 ? 53.475 4.100 -39.157 1.00 75.50 490 LEU A C 1
ATOM 3842 O O . LEU A 1 490 ? 54.698 4.243 -39.189 1.00 75.50 490 LEU A O 1
ATOM 3846 N N . ASP A 1 491 ? 52.677 4.595 -40.107 1.00 68.50 491 ASP A N 1
ATOM 3847 C CA . ASP A 1 491 ? 53.144 5.525 -41.151 1.00 68.50 491 ASP A CA 1
ATOM 3848 C C . ASP A 1 491 ? 53.389 6.940 -40.569 1.00 68.50 491 ASP A C 1
ATOM 3850 O O . ASP A 1 491 ? 53.490 7.116 -39.354 1.00 68.50 491 ASP A O 1
ATOM 3854 N N . THR A 1 492 ? 53.467 7.989 -41.405 1.00 63.44 492 THR A N 1
ATOM 3855 C CA . THR A 1 492 ? 53.710 9.399 -41.004 1.00 63.44 492 THR A CA 1
ATOM 3856 C C . THR A 1 492 ? 52.783 9.940 -39.906 1.00 63.44 492 THR A C 1
ATOM 3858 O O . THR A 1 492 ? 53.095 10.960 -39.291 1.00 63.44 492 THR A O 1
ATOM 3861 N N . ASN A 1 493 ? 51.678 9.249 -39.619 1.00 67.62 493 ASN A N 1
ATOM 3862 C CA . ASN A 1 493 ? 50.709 9.597 -38.584 1.00 67.62 493 ASN A CA 1
ATOM 3863 C C . ASN A 1 493 ? 51.235 9.406 -37.151 1.00 67.62 493 ASN A C 1
ATOM 3865 O O . ASN A 1 493 ? 50.600 9.879 -36.213 1.00 67.62 493 ASN A O 1
ATOM 3869 N N . TYR A 1 494 ? 52.396 8.773 -36.940 1.00 70.81 494 TYR A N 1
ATOM 3870 C CA . TYR A 1 494 ? 52.947 8.600 -35.589 1.00 70.81 494 TYR A CA 1
ATOM 3871 C C . TYR A 1 494 ? 53.199 9.936 -34.856 1.00 70.81 494 TYR A C 1
ATOM 3873 O O . TYR A 1 494 ? 53.202 9.957 -33.628 1.00 70.81 494 TYR A O 1
ATOM 3881 N N . LYS A 1 495 ? 53.360 11.060 -35.575 1.00 72.56 495 LYS A N 1
ATOM 3882 C CA . LYS A 1 495 ? 53.507 12.405 -34.980 1.00 72.56 495 LYS A CA 1
ATOM 3883 C C . LYS A 1 495 ? 52.306 12.826 -34.124 1.00 72.56 495 LYS A C 1
ATOM 3885 O O . LYS A 1 495 ? 52.473 13.602 -33.187 1.00 72.56 495 LYS A O 1
ATOM 3890 N N . LEU A 1 496 ? 51.116 12.284 -34.394 1.00 74.69 496 LEU A N 1
ATOM 3891 C CA . LEU A 1 496 ? 49.933 12.486 -33.549 1.00 74.69 496 LEU A CA 1
ATOM 3892 C C . LEU A 1 496 ? 50.130 11.893 -32.145 1.00 74.69 496 LEU A C 1
ATOM 3894 O O . LEU A 1 496 ? 49.580 12.396 -31.172 1.00 74.69 496 LEU A O 1
ATOM 3898 N N . LEU A 1 497 ? 50.953 10.847 -32.011 1.00 76.19 497 LEU A N 1
ATOM 3899 C CA . LEU A 1 497 ? 51.211 10.192 -30.728 1.00 76.19 497 LEU A CA 1
ATOM 3900 C C . LEU A 1 497 ? 52.071 11.048 -29.787 1.00 76.19 497 LEU A C 1
ATOM 3902 O O . LEU A 1 497 ? 51.998 10.875 -28.574 1.00 76.19 497 LEU A O 1
ATOM 3906 N N . THR A 1 498 ? 52.864 11.981 -30.325 1.00 68.94 498 THR A N 1
ATOM 3907 C CA . THR A 1 498 ? 53.787 12.855 -29.575 1.00 68.94 498 THR A CA 1
ATOM 3908 C C . THR A 1 498 ? 53.127 14.117 -29.005 1.00 68.94 498 THR A C 1
ATOM 3910 O O . THR A 1 498 ? 53.768 15.164 -28.923 1.00 68.94 498 THR A O 1
ATOM 3913 N N . ASN A 1 499 ? 51.852 14.047 -28.611 1.00 66.19 499 ASN A N 1
ATOM 3914 C CA . ASN A 1 499 ? 51.128 15.188 -28.044 1.00 66.19 499 ASN A CA 1
ATOM 3915 C C . ASN A 1 499 ? 51.904 15.789 -26.847 1.00 66.19 499 ASN A C 1
ATOM 3917 O O . ASN A 1 499 ? 52.105 15.124 -25.831 1.00 66.19 499 ASN A O 1
ATOM 3921 N N . GLN A 1 500 ? 52.358 17.043 -26.978 1.00 55.62 500 GLN A N 1
ATOM 3922 C CA . GLN A 1 500 ? 53.276 17.701 -26.031 1.00 55.62 500 GLN A CA 1
ATOM 3923 C C . GLN A 1 500 ? 52.676 17.908 -24.631 1.00 55.62 500 GLN A C 1
ATOM 3925 O O . GLN A 1 500 ? 53.418 18.117 -23.673 1.00 55.62 500 GLN A O 1
ATOM 3930 N N . HIS A 1 501 ? 51.350 17.819 -24.501 1.00 64.06 501 HIS A N 1
ATOM 3931 C CA . HIS A 1 501 ? 50.626 17.987 -23.240 1.00 64.06 501 HIS A CA 1
ATOM 3932 C C . HIS A 1 501 ? 50.119 16.660 -22.646 1.00 64.06 501 HIS A C 1
ATOM 3934 O O . HIS A 1 501 ? 49.342 16.673 -21.690 1.00 64.06 501 HIS A O 1
ATOM 3940 N N . ALA A 1 502 ? 50.538 15.508 -23.186 1.00 68.38 502 ALA A N 1
ATOM 3941 C CA . ALA A 1 502 ? 50.110 14.203 -22.692 1.00 68.38 502 ALA A CA 1
ATOM 3942 C C . ALA A 1 502 ? 50.624 13.945 -21.263 1.00 68.38 502 ALA A C 1
ATOM 3944 O O . ALA A 1 502 ? 51.820 13.773 -21.029 1.00 68.38 502 ALA A O 1
ATOM 3945 N N . LYS A 1 503 ? 49.696 13.892 -20.301 1.00 79.62 503 LYS A N 1
ATOM 3946 C CA . LYS A 1 503 ? 49.959 13.452 -18.919 1.00 79.62 503 LYS A CA 1
ATOM 3947 C C . LYS A 1 503 ? 49.937 11.922 -18.814 1.00 79.62 503 LYS A C 1
ATOM 3949 O O . LYS A 1 503 ? 50.568 11.355 -17.923 1.00 79.62 503 LYS A O 1
ATOM 3954 N N . ALA A 1 504 ? 49.215 11.269 -19.724 1.00 87.75 504 ALA A N 1
ATOM 3955 C CA . ALA A 1 504 ? 49.049 9.826 -19.776 1.00 87.75 504 ALA A CA 1
ATOM 3956 C C . ALA A 1 504 ? 50.288 9.098 -20.318 1.00 87.75 504 ALA A C 1
ATOM 3958 O O . ALA A 1 504 ? 50.979 9.578 -21.216 1.00 87.75 504 ALA A O 1
ATOM 3959 N N . GLN A 1 505 ? 50.514 7.870 -19.848 1.00 87.12 505 GLN A N 1
ATOM 3960 C CA . GLN A 1 505 ? 51.482 6.973 -20.481 1.00 87.12 505 GLN A CA 1
ATOM 3961 C C . GLN A 1 505 ? 50.916 6.316 -21.735 1.00 87.12 505 GLN A C 1
ATOM 3963 O O . GLN A 1 505 ? 49.843 5.718 -21.695 1.00 87.12 505 GLN A O 1
ATOM 3968 N N . VAL A 1 506 ? 51.678 6.334 -22.824 1.00 88.62 506 VAL A N 1
ATOM 3969 C CA . VAL A 1 506 ? 51.276 5.684 -24.075 1.00 88.62 506 VAL A CA 1
ATOM 3970 C C . VAL A 1 506 ? 51.762 4.231 -24.113 1.00 88.62 506 VAL A C 1
ATOM 3972 O O . VAL A 1 506 ? 52.934 3.943 -23.854 1.00 88.62 506 VAL A O 1
ATOM 3975 N N . TYR A 1 507 ? 50.855 3.317 -24.456 1.00 91.94 507 TYR A N 1
ATOM 3976 C CA . TYR A 1 507 ? 51.110 1.898 -24.703 1.00 91.94 507 TYR A CA 1
ATOM 3977 C C . TYR A 1 507 ? 50.692 1.553 -26.132 1.00 91.94 507 TYR A C 1
ATOM 3979 O O . TYR A 1 507 ? 49.588 1.876 -26.559 1.00 91.94 507 TYR A O 1
ATOM 3987 N N . LEU A 1 508 ? 51.561 0.878 -26.878 1.00 91.44 508 LEU A N 1
ATOM 3988 C CA . LEU A 1 508 ? 51.309 0.472 -28.257 1.00 91.44 508 LEU A CA 1
ATOM 3989 C C . LEU A 1 508 ? 50.856 -0.989 -28.292 1.00 91.44 508 LEU A C 1
ATOM 3991 O O . LEU A 1 508 ? 51.580 -1.879 -27.846 1.00 91.44 508 LEU A O 1
ATOM 3995 N N . VAL A 1 509 ? 49.670 -1.239 -28.849 1.00 92.44 509 VAL A N 1
ATOM 3996 C CA . VAL A 1 509 ? 49.067 -2.571 -28.977 1.00 92.44 509 VAL A CA 1
ATOM 3997 C C . VAL A 1 509 ? 48.981 -2.956 -30.451 1.00 92.44 509 VAL A C 1
ATOM 3999 O O . VAL A 1 509 ? 48.201 -2.378 -31.201 1.00 92.44 509 VAL A O 1
ATOM 4002 N N . GLY A 1 510 ? 49.781 -3.932 -30.874 1.00 89.62 510 GLY A N 1
ATOM 4003 C CA . GLY A 1 510 ? 49.915 -4.294 -32.290 1.00 89.62 510 GLY A CA 1
ATOM 4004 C C . GLY A 1 510 ? 49.648 -5.767 -32.585 1.00 89.62 510 GLY A C 1
ATOM 4005 O O . GLY A 1 510 ? 49.797 -6.629 -31.714 1.00 89.62 510 GLY A O 1
ATOM 4006 N N . ASN A 1 511 ? 49.299 -6.079 -33.835 1.00 89.62 511 ASN A N 1
ATOM 4007 C CA . ASN A 1 511 ? 49.221 -7.454 -34.330 1.00 89.62 511 ASN A CA 1
ATOM 4008 C C . ASN A 1 511 ? 50.475 -7.828 -35.129 1.00 89.62 511 ASN A C 1
ATOM 4010 O O . ASN A 1 511 ? 50.588 -7.497 -36.306 1.00 89.62 511 ASN A O 1
ATOM 4014 N N . ALA A 1 512 ? 51.385 -8.587 -34.518 1.00 86.38 512 ALA A N 1
ATOM 4015 C CA . ALA A 1 512 ? 52.609 -9.026 -35.189 1.00 86.38 512 ALA A CA 1
ATOM 4016 C C . ALA A 1 512 ? 52.360 -10.074 -36.291 1.00 86.38 512 ALA A C 1
ATOM 4018 O O . ALA A 1 512 ? 53.271 -10.385 -37.052 1.00 86.38 512 ALA A O 1
ATOM 4019 N N . GLN A 1 513 ? 51.151 -10.646 -36.371 1.00 83.75 513 GLN A N 1
ATOM 4020 C CA . GLN A 1 513 ? 50.778 -11.580 -37.438 1.00 83.75 513 GLN A CA 1
ATOM 4021 C C . GLN A 1 513 ? 50.257 -10.888 -38.698 1.00 83.75 513 GLN A C 1
ATOM 4023 O O . GLN A 1 513 ? 50.018 -11.558 -39.704 1.00 83.75 513 GLN A O 1
ATOM 4028 N N . SER A 1 514 ? 50.022 -9.577 -38.645 1.00 84.50 514 SER A N 1
ATOM 4029 C CA . SER A 1 514 ? 49.499 -8.869 -39.802 1.00 84.50 514 SER A CA 1
ATOM 4030 C C . SER A 1 514 ? 50.517 -8.799 -40.931 1.00 84.50 514 SER A C 1
ATOM 4032 O O . SER A 1 514 ? 51.709 -8.602 -40.698 1.00 84.50 514 SER A O 1
ATOM 4034 N N . LYS A 1 515 ? 50.030 -8.887 -42.173 1.00 81.62 515 LYS A N 1
ATOM 4035 C CA . LYS A 1 515 ? 50.859 -8.697 -43.369 1.00 81.62 515 LYS A CA 1
ATOM 4036 C C . LYS A 1 515 ? 51.404 -7.270 -43.483 1.00 81.62 515 LYS A C 1
ATOM 4038 O O . LYS A 1 515 ? 52.431 -7.082 -44.123 1.00 81.62 515 LYS A O 1
ATOM 4043 N N . THR A 1 516 ? 50.730 -6.285 -42.888 1.00 81.94 516 THR A N 1
ATOM 4044 C CA . THR A 1 516 ? 51.114 -4.865 -42.941 1.00 81.94 516 THR A CA 1
ATOM 4045 C C . THR A 1 516 ? 52.007 -4.439 -41.774 1.00 81.94 516 THR A C 1
ATOM 4047 O O . THR A 1 516 ? 52.498 -3.314 -41.765 1.00 81.94 516 THR A O 1
ATOM 4050 N N . PHE A 1 517 ? 52.256 -5.320 -40.798 1.00 84.81 517 PHE A N 1
ATOM 4051 C CA . PHE A 1 517 ? 53.036 -4.982 -39.611 1.00 84.81 517 PHE A CA 1
ATOM 4052 C C . PHE A 1 517 ? 54.525 -4.795 -39.929 1.00 84.81 517 PHE A C 1
ATOM 4054 O O . PHE A 1 517 ? 55.201 -5.712 -40.400 1.00 84.81 517 PHE A O 1
ATOM 4061 N N . ASN A 1 518 ? 55.065 -3.623 -39.588 1.00 84.81 518 ASN A N 1
ATOM 4062 C CA . ASN A 1 518 ? 56.465 -3.278 -39.809 1.00 84.81 518 ASN A CA 1
ATOM 4063 C C . ASN A 1 518 ? 57.226 -3.092 -38.487 1.00 84.81 518 ASN A C 1
ATOM 4065 O O . ASN A 1 518 ? 57.113 -2.080 -37.791 1.00 84.81 518 ASN A O 1
ATOM 4069 N N . LEU A 1 519 ? 58.080 -4.065 -38.165 1.00 84.00 519 LEU A N 1
ATOM 4070 C CA . LEU A 1 519 ? 58.887 -4.046 -36.943 1.00 84.00 519 LEU A CA 1
ATOM 4071 C C . LEU A 1 519 ? 59.927 -2.910 -36.920 1.00 84.00 519 LEU A C 1
ATOM 4073 O O . LEU A 1 519 ? 60.285 -2.440 -35.840 1.00 84.00 519 LEU A O 1
ATOM 4077 N N . HIS A 1 520 ? 60.447 -2.487 -38.077 1.00 83.94 520 HIS A N 1
ATOM 4078 C CA . HIS A 1 520 ? 61.445 -1.418 -38.144 1.00 83.94 520 HIS A CA 1
ATOM 4079 C C . HIS A 1 520 ? 60.819 -0.062 -37.804 1.00 83.94 520 HIS A C 1
ATOM 4081 O O . HIS A 1 520 ? 61.369 0.658 -36.974 1.00 83.94 520 HIS A O 1
ATOM 4087 N N . GLN A 1 521 ? 59.647 0.238 -38.374 1.00 81.75 521 GLN A N 1
ATOM 4088 C CA . GLN A 1 521 ? 58.881 1.448 -38.045 1.00 81.75 521 GLN A CA 1
ATOM 4089 C C . GLN A 1 521 ? 58.507 1.491 -36.561 1.00 81.75 521 GLN A C 1
ATOM 4091 O O . GLN A 1 521 ? 58.725 2.500 -35.899 1.00 81.75 521 GLN A O 1
ATOM 4096 N N . LEU A 1 522 ? 58.044 0.372 -35.995 1.00 85.69 522 LEU A N 1
ATOM 4097 C CA . LEU A 1 522 ? 57.758 0.301 -34.561 1.00 85.69 522 LEU A CA 1
ATOM 4098 C C . LEU A 1 522 ? 58.986 0.639 -33.705 1.00 85.69 522 LEU A C 1
ATOM 4100 O O . LEU A 1 522 ? 58.867 1.370 -32.726 1.00 85.69 522 LEU A O 1
ATOM 4104 N N . LYS A 1 523 ? 60.172 0.130 -34.068 1.00 84.25 523 LYS A N 1
ATOM 4105 C CA . LYS A 1 523 ? 61.418 0.446 -33.354 1.00 84.25 523 LYS A CA 1
ATOM 4106 C C . LYS A 1 523 ? 61.779 1.927 -33.460 1.00 84.25 523 LYS A C 1
ATOM 4108 O O . LYS A 1 523 ? 62.162 2.501 -32.446 1.00 84.25 523 LYS A O 1
ATOM 4113 N N . SER A 1 524 ? 61.661 2.537 -34.643 1.00 82.69 524 SER A N 1
ATOM 4114 C CA . SER A 1 524 ? 61.943 3.969 -34.811 1.00 82.69 524 SER A CA 1
ATOM 4115 C C . SER A 1 524 ? 60.967 4.833 -34.017 1.00 82.69 524 SER A C 1
ATOM 4117 O O . SER A 1 524 ? 61.406 5.696 -33.266 1.00 82.69 524 SER A O 1
ATOM 4119 N N . THR A 1 525 ? 59.664 4.545 -34.087 1.00 82.44 525 THR A N 1
ATOM 4120 C CA . THR A 1 525 ? 58.644 5.279 -33.326 1.00 82.44 525 THR A CA 1
ATOM 4121 C C . THR A 1 525 ? 58.845 5.115 -31.820 1.00 82.44 525 THR A C 1
ATOM 4123 O O . THR A 1 525 ? 58.776 6.090 -31.079 1.00 82.44 525 THR A O 1
ATOM 4126 N N . ALA A 1 526 ? 59.150 3.900 -31.353 1.00 83.31 526 ALA A N 1
ATOM 4127 C CA . ALA A 1 526 ? 59.414 3.647 -29.940 1.00 83.31 526 ALA A CA 1
ATOM 4128 C C . ALA A 1 526 ? 60.643 4.408 -29.421 1.00 83.31 526 ALA A C 1
ATOM 4130 O O . ALA A 1 526 ? 60.609 4.908 -28.299 1.00 83.31 526 ALA A O 1
ATOM 4131 N N . LEU A 1 527 ? 61.704 4.517 -30.228 1.00 83.06 527 LEU A N 1
ATOM 4132 C CA . LEU A 1 527 ? 62.891 5.307 -29.893 1.00 83.06 527 LEU A CA 1
ATOM 4133 C C . LEU A 1 527 ? 62.575 6.806 -29.837 1.00 83.06 527 LEU A C 1
ATOM 4135 O O . LEU A 1 527 ? 62.955 7.456 -28.870 1.00 83.06 527 LEU A O 1
ATOM 4139 N N . GLU A 1 528 ? 61.849 7.343 -30.821 1.00 80.81 528 GLU A N 1
ATOM 4140 C CA . GLU A 1 528 ? 61.471 8.765 -30.846 1.00 80.81 528 GLU A CA 1
ATOM 4141 C C . GLU A 1 528 ? 60.558 9.153 -29.675 1.00 80.81 528 GLU A C 1
ATOM 4143 O O . GLU A 1 528 ? 60.718 10.218 -29.084 1.00 80.81 528 GLU A O 1
ATOM 4148 N N . MET A 1 529 ? 59.638 8.267 -29.292 1.00 79.88 529 MET A N 1
ATOM 4149 C CA . MET A 1 529 ? 58.729 8.475 -28.163 1.00 79.88 529 MET A CA 1
ATOM 4150 C C . MET A 1 529 ? 59.333 8.101 -26.795 1.00 79.88 529 MET A C 1
ATOM 4152 O O . MET A 1 529 ? 58.642 8.205 -25.783 1.00 79.88 529 MET A O 1
ATOM 4156 N N . ASN A 1 530 ? 60.592 7.643 -26.734 1.00 82.06 530 ASN A N 1
ATOM 4157 C CA . ASN A 1 530 ? 61.233 7.113 -25.519 1.00 82.06 530 ASN A CA 1
ATOM 4158 C C . ASN A 1 530 ? 60.419 6.003 -24.812 1.00 82.06 530 ASN A C 1
ATOM 4160 O O . ASN A 1 530 ? 60.397 5.908 -23.580 1.00 82.06 530 ASN A O 1
ATOM 4164 N N . LEU A 1 531 ? 59.742 5.147 -25.582 1.00 84.19 531 LEU A N 1
ATOM 4165 C CA . LEU A 1 531 ? 58.938 4.049 -25.045 1.00 84.19 531 LEU A CA 1
ATOM 4166 C C . LEU A 1 531 ? 59.831 2.905 -24.551 1.00 84.19 531 LEU A C 1
ATOM 4168 O O . LEU A 1 531 ? 60.767 2.474 -25.229 1.00 84.19 531 LEU A O 1
ATOM 4172 N N . LYS A 1 532 ? 59.513 2.360 -23.372 1.00 85.44 532 LYS A N 1
ATOM 4173 C CA . LYS A 1 532 ? 60.185 1.163 -22.848 1.00 85.44 532 LYS A CA 1
ATOM 4174 C C . LYS A 1 532 ? 59.617 -0.087 -23.519 1.00 85.44 532 LYS A C 1
ATOM 4176 O O . LYS A 1 532 ? 58.527 -0.071 -24.084 1.00 85.44 532 LYS A O 1
ATOM 4181 N N . LYS A 1 533 ? 60.330 -1.211 -23.402 1.00 83.25 533 LYS A N 1
ATOM 4182 C CA . LYS A 1 533 ? 59.861 -2.513 -23.911 1.00 83.25 533 LYS A CA 1
ATOM 4183 C C . LYS A 1 533 ? 58.464 -2.873 -23.385 1.00 83.25 533 LYS A C 1
ATOM 4185 O O . LYS A 1 533 ? 57.655 -3.391 -24.145 1.00 83.25 533 LYS A O 1
ATOM 4190 N N . ASP A 1 534 ? 58.183 -2.558 -22.124 1.00 84.88 534 ASP A N 1
ATOM 4191 C CA . ASP A 1 534 ? 56.906 -2.875 -21.472 1.00 84.88 534 ASP A CA 1
ATOM 4192 C C . ASP A 1 534 ? 55.737 -2.014 -21.985 1.00 84.88 534 ASP A C 1
ATOM 4194 O O . ASP A 1 534 ? 54.578 -2.389 -21.816 1.00 84.88 534 ASP A O 1
ATOM 4198 N N . ASN A 1 535 ? 56.022 -0.900 -22.674 1.00 88.94 535 ASN A N 1
ATOM 4199 C CA . ASN A 1 535 ? 55.014 -0.078 -23.347 1.00 88.94 535 ASN A CA 1
ATOM 4200 C C . ASN A 1 535 ? 54.520 -0.700 -24.664 1.00 88.94 535 ASN A C 1
ATOM 4202 O O . ASN A 1 535 ? 53.589 -0.174 -25.265 1.00 88.94 535 ASN A O 1
ATOM 4206 N N . ILE A 1 536 ? 55.133 -1.785 -25.146 1.00 90.69 536 ILE A N 1
ATOM 4207 C CA . ILE A 1 536 ? 54.820 -2.395 -26.443 1.00 90.69 536 ILE A CA 1
ATOM 4208 C C . ILE A 1 536 ? 54.241 -3.795 -26.224 1.00 90.69 536 ILE A C 1
ATOM 4210 O O . ILE A 1 536 ? 54.935 -4.713 -25.786 1.00 90.69 536 ILE A O 1
ATOM 4214 N N . ILE A 1 537 ? 52.973 -3.984 -26.591 1.00 91.62 537 ILE A N 1
ATOM 4215 C CA . ILE A 1 537 ? 52.223 -5.228 -26.398 1.00 91.62 537 ILE A CA 1
ATOM 4216 C C . ILE A 1 537 ? 51.825 -5.788 -27.764 1.00 91.62 537 ILE A C 1
ATOM 4218 O O . ILE A 1 537 ? 50.940 -5.270 -28.440 1.00 91.62 537 ILE A O 1
ATOM 4222 N N . LEU A 1 538 ? 52.473 -6.875 -28.183 1.00 90.44 538 LEU A N 1
ATOM 4223 C CA . LEU A 1 538 ? 52.233 -7.484 -29.493 1.00 90.44 538 LEU A CA 1
ATOM 4224 C C . LEU A 1 538 ? 51.457 -8.798 -29.370 1.00 90.44 538 LEU A C 1
ATOM 4226 O O . LEU A 1 538 ? 51.856 -9.713 -28.643 1.00 90.44 538 LEU A O 1
ATOM 4230 N N . LYS A 1 539 ? 50.368 -8.923 -30.133 1.00 89.94 539 LYS A N 1
ATOM 4231 C CA . LYS A 1 539 ? 49.658 -10.190 -30.314 1.00 89.94 539 LYS A CA 1
ATOM 4232 C C . LYS A 1 539 ? 50.458 -11.083 -31.266 1.00 89.94 539 LYS A C 1
ATOM 4234 O O . LYS A 1 539 ? 50.533 -10.830 -32.465 1.00 89.94 539 LYS A O 1
ATOM 4239 N N . MET A 1 540 ? 51.074 -12.123 -30.707 1.00 87.19 540 MET A N 1
ATOM 4240 C CA . MET A 1 540 ? 51.778 -13.185 -31.444 1.00 87.19 540 MET A CA 1
ATOM 4241 C C . MET A 1 540 ? 50.797 -14.311 -31.824 1.00 87.19 540 MET A C 1
ATOM 4243 O O . MET A 1 540 ? 49.590 -14.085 -31.810 1.00 87.19 540 MET A O 1
ATOM 4247 N N . LYS A 1 541 ? 51.270 -15.540 -32.100 1.00 84.31 541 LYS A N 1
ATOM 4248 C CA . LYS A 1 541 ? 50.467 -16.759 -32.397 1.00 84.31 541 LYS A CA 1
ATOM 4249 C C . LYS A 1 541 ? 49.557 -17.270 -31.256 1.00 84.31 541 LYS A C 1
ATOM 4251 O O . LYS A 1 541 ? 49.154 -18.427 -31.256 1.00 84.31 541 LYS A O 1
ATOM 4256 N N . GLN A 1 542 ? 49.247 -16.434 -30.274 1.00 84.31 542 GLN A N 1
ATOM 4257 C CA . GLN A 1 542 ? 48.434 -16.787 -29.111 1.00 84.31 542 GLN A CA 1
ATOM 4258 C C . GLN A 1 542 ? 46.944 -16.516 -29.361 1.00 84.31 542 GLN A C 1
ATOM 4260 O O . GLN A 1 542 ? 46.588 -15.634 -30.146 1.00 84.31 542 GLN A O 1
ATOM 4265 N N . ASN A 1 543 ? 46.076 -17.248 -28.662 1.00 87.31 543 ASN A N 1
ATOM 4266 C CA . ASN A 1 543 ? 44.641 -16.977 -28.673 1.00 87.31 543 ASN A CA 1
ATOM 4267 C C . ASN A 1 543 ? 44.302 -15.696 -27.885 1.00 87.31 543 ASN A C 1
ATOM 4269 O O . ASN A 1 543 ? 45.128 -15.146 -27.150 1.00 87.31 543 ASN A O 1
ATOM 4273 N N . ASP A 1 544 ? 43.065 -15.224 -28.034 1.00 86.75 544 ASP A N 1
ATOM 4274 C CA . ASP A 1 544 ? 42.609 -13.994 -27.384 1.00 86.75 544 ASP A CA 1
ATOM 4275 C C . ASP A 1 544 ? 42.676 -14.075 -25.860 1.00 86.75 544 ASP A C 1
ATOM 4277 O O . ASP A 1 544 ? 43.070 -13.103 -25.230 1.00 86.75 544 ASP A O 1
ATOM 4281 N N . ALA A 1 545 ? 42.359 -15.226 -25.262 1.00 86.38 545 ALA A N 1
ATOM 4282 C CA . ALA A 1 545 ? 42.393 -15.394 -23.810 1.00 86.38 545 ALA A CA 1
ATOM 4283 C C . ALA A 1 545 ? 43.805 -15.172 -23.236 1.00 86.38 545 ALA A C 1
ATOM 4285 O O . ALA A 1 545 ? 43.976 -14.456 -22.251 1.00 86.38 545 ALA A O 1
ATOM 4286 N N . HIS A 1 546 ? 44.834 -15.731 -23.881 1.00 88.00 546 HIS A N 1
ATOM 4287 C CA . HIS A 1 546 ? 46.222 -15.527 -23.469 1.00 88.00 546 HIS A CA 1
ATOM 4288 C C . HIS A 1 546 ? 46.683 -14.083 -23.713 1.00 88.00 546 HIS A C 1
ATOM 4290 O O . HIS A 1 546 ? 47.372 -13.497 -22.881 1.00 88.00 546 HIS A O 1
ATOM 4296 N N . PHE A 1 547 ? 46.270 -13.474 -24.829 1.00 92.31 547 PHE A N 1
ATOM 4297 C CA . PHE A 1 547 ? 46.572 -12.070 -25.112 1.00 92.31 547 PHE A CA 1
ATOM 4298 C C . PHE A 1 547 ? 45.939 -11.113 -24.092 1.00 92.31 547 PHE A C 1
ATOM 4300 O O . PHE A 1 547 ? 46.610 -10.211 -23.596 1.00 92.31 547 PHE A O 1
ATOM 4307 N N . VAL A 1 548 ? 44.676 -11.346 -23.732 1.00 91.56 548 VAL A N 1
ATOM 4308 C CA . VAL A 1 548 ? 43.946 -10.576 -22.719 1.00 91.56 548 VAL A CA 1
ATOM 4309 C C . VAL A 1 548 ? 44.598 -10.725 -21.347 1.00 91.56 548 VAL A C 1
ATOM 4311 O O . VAL A 1 548 ? 44.747 -9.729 -20.652 1.00 91.56 548 VAL A O 1
ATOM 4314 N N . LYS A 1 549 ? 45.101 -11.914 -20.988 1.00 88.62 549 LYS A N 1
ATOM 4315 C CA . LYS A 1 549 ? 45.855 -12.111 -19.738 1.00 88.62 549 LYS A CA 1
ATOM 4316 C C . LYS A 1 549 ? 47.119 -11.239 -19.665 1.00 88.62 549 LYS A C 1
ATOM 4318 O O . LYS A 1 549 ? 47.448 -10.715 -18.598 1.00 88.62 549 LYS A O 1
ATOM 4323 N N . ASN A 1 550 ? 47.809 -11.035 -20.791 1.00 89.44 550 ASN A N 1
ATOM 4324 C CA . ASN A 1 550 ? 48.952 -10.118 -20.846 1.00 89.44 550 ASN A CA 1
ATOM 4325 C C . ASN A 1 550 ? 48.498 -8.668 -20.626 1.00 89.44 550 ASN A C 1
ATOM 4327 O O . ASN A 1 550 ? 49.092 -7.966 -19.812 1.00 89.44 550 ASN A O 1
ATOM 4331 N N . LEU A 1 551 ? 47.411 -8.250 -21.285 1.00 91.00 551 LEU A N 1
ATOM 4332 C CA . LEU A 1 551 ? 46.823 -6.921 -21.091 1.00 91.00 551 LEU A CA 1
ATOM 4333 C C . LEU A 1 551 ? 46.369 -6.702 -19.642 1.00 91.00 551 LEU A C 1
ATOM 4335 O O . LEU A 1 551 ? 46.685 -5.666 -19.067 1.00 91.00 551 LEU A O 1
ATOM 4339 N N . HIS A 1 552 ? 45.711 -7.685 -19.017 1.00 89.44 552 HIS A N 1
ATOM 4340 C CA . HIS A 1 552 ? 45.356 -7.656 -17.593 1.00 89.44 552 HIS A CA 1
ATOM 4341 C C . HIS A 1 552 ? 46.571 -7.418 -16.711 1.00 89.44 552 HIS A C 1
ATOM 4343 O O . HIS A 1 552 ? 46.505 -6.618 -15.783 1.00 89.44 552 HIS A O 1
ATOM 4349 N N . THR A 1 553 ? 47.683 -8.096 -16.995 1.00 89.44 553 THR A N 1
ATOM 4350 C CA . THR A 1 553 ? 48.923 -7.944 -16.222 1.00 89.44 553 THR A CA 1
ATOM 4351 C C . THR A 1 553 ? 49.463 -6.518 -16.332 1.00 89.44 553 THR A C 1
ATOM 4353 O O . THR A 1 553 ? 49.790 -5.907 -15.316 1.00 89.44 553 THR A O 1
ATOM 4356 N N . THR A 1 554 ? 49.497 -5.956 -17.543 1.00 91.31 554 THR A N 1
ATOM 4357 C CA . THR A 1 554 ? 49.959 -4.580 -17.770 1.00 91.31 554 THR A CA 1
ATOM 4358 C C . THR A 1 554 ? 49.031 -3.547 -17.136 1.00 91.31 554 THR A C 1
ATOM 4360 O O . THR A 1 554 ? 49.503 -2.628 -16.474 1.00 91.31 554 THR A O 1
ATOM 4363 N N . VAL A 1 555 ? 47.714 -3.701 -17.280 1.00 91.44 555 VAL A N 1
ATOM 4364 C CA . VAL A 1 555 ? 46.738 -2.782 -16.681 1.00 91.44 555 VAL A CA 1
ATOM 4365 C C . VAL A 1 555 ? 46.815 -2.831 -15.152 1.00 91.44 555 VAL A C 1
ATOM 4367 O O . VAL A 1 555 ? 46.880 -1.781 -14.521 1.00 91.44 555 VAL A O 1
ATOM 4370 N N . ASN A 1 556 ? 46.928 -4.019 -14.548 1.00 89.44 556 ASN A N 1
ATOM 4371 C CA . ASN A 1 556 ? 47.167 -4.156 -13.106 1.00 89.44 556 ASN A CA 1
ATOM 4372 C C . ASN A 1 556 ? 48.466 -3.470 -12.662 1.00 89.44 556 ASN A C 1
ATOM 4374 O O . ASN A 1 556 ? 48.500 -2.817 -11.620 1.00 89.44 556 ASN A O 1
ATOM 4378 N N . TYR A 1 557 ? 49.539 -3.591 -13.446 1.00 88.88 557 TYR A N 1
ATOM 4379 C CA . TYR A 1 557 ? 50.786 -2.883 -13.170 1.00 88.88 557 TYR A CA 1
ATOM 4380 C C . TYR A 1 557 ? 50.589 -1.358 -13.198 1.00 88.88 557 TYR A C 1
ATOM 4382 O O . TYR A 1 557 ? 51.077 -0.672 -12.303 1.00 88.88 557 TYR A O 1
ATOM 4390 N N . ILE A 1 558 ? 49.845 -0.827 -14.171 1.00 87.44 558 ILE A N 1
ATOM 4391 C CA . ILE A 1 558 ? 49.568 0.614 -14.286 1.00 87.44 558 ILE A CA 1
ATOM 4392 C C . ILE A 1 558 ? 48.760 1.111 -13.085 1.00 87.44 558 ILE A C 1
ATOM 4394 O O . ILE A 1 558 ? 49.154 2.093 -12.459 1.00 87.44 558 ILE A O 1
ATOM 4398 N N . ILE A 1 559 ? 47.671 0.414 -12.743 1.00 85.62 559 ILE A N 1
ATOM 4399 C CA . ILE A 1 559 ? 46.774 0.777 -11.636 1.00 85.62 559 ILE A CA 1
ATOM 4400 C C . ILE A 1 559 ? 47.540 0.850 -10.307 1.00 85.62 559 ILE A C 1
ATOM 4402 O O . ILE A 1 559 ? 47.329 1.774 -9.527 1.00 85.62 559 ILE A O 1
ATOM 4406 N N . ASN A 1 560 ? 48.454 -0.093 -10.061 1.00 83.00 560 ASN A N 1
ATOM 4407 C CA . ASN A 1 560 ? 49.171 -0.182 -8.787 1.00 83.00 560 ASN A CA 1
ATOM 4408 C C . ASN A 1 560 ? 50.364 0.781 -8.666 1.00 83.00 560 ASN A C 1
ATOM 4410 O O . ASN A 1 560 ? 50.756 1.115 -7.551 1.00 83.00 560 ASN A O 1
ATOM 4414 N N . ASN A 1 561 ? 50.973 1.203 -9.782 1.00 82.12 561 ASN A N 1
ATOM 4415 C CA . ASN A 1 561 ? 52.234 1.958 -9.760 1.00 82.12 561 ASN A CA 1
ATOM 4416 C C . ASN A 1 561 ? 52.102 3.432 -10.164 1.00 82.12 561 ASN A C 1
ATOM 4418 O O . ASN A 1 561 ? 53.069 4.184 -10.009 1.00 82.12 561 ASN A O 1
ATOM 4422 N N . HIS A 1 562 ? 50.955 3.865 -10.695 1.00 71.88 562 HIS A N 1
ATOM 4423 C CA . HIS A 1 562 ? 50.784 5.237 -11.172 1.00 71.88 562 HIS A CA 1
ATOM 4424 C C . HIS A 1 562 ? 49.810 6.063 -10.322 1.00 71.88 562 HIS A C 1
ATOM 4426 O O . HIS A 1 562 ? 48.712 5.605 -10.022 1.00 71.88 562 HIS A O 1
ATOM 4432 N N . PRO A 1 563 ? 50.189 7.303 -9.946 1.00 66.25 563 PRO A N 1
ATOM 4433 C CA . PRO A 1 563 ? 49.408 8.120 -9.018 1.00 66.25 563 PRO A CA 1
ATOM 4434 C C . PRO A 1 563 ? 48.254 8.883 -9.680 1.00 66.25 563 PRO A C 1
ATOM 4436 O O . PRO A 1 563 ? 47.409 9.423 -8.972 1.00 66.25 563 PRO A O 1
ATOM 4439 N N . ILE A 1 564 ? 48.223 8.978 -11.016 1.00 75.56 564 ILE A N 1
ATOM 4440 C CA . ILE A 1 564 ? 47.221 9.780 -11.728 1.00 75.56 564 ILE A CA 1
ATOM 4441 C C . ILE A 1 564 ? 45.867 9.078 -11.623 1.00 75.56 564 ILE A C 1
ATOM 4443 O O . ILE A 1 564 ? 45.628 8.080 -12.304 1.00 75.56 564 ILE A O 1
ATOM 4447 N N . LYS A 1 565 ? 44.992 9.622 -10.779 1.00 84.56 565 LYS A N 1
ATOM 4448 C CA . LYS A 1 565 ? 43.570 9.291 -10.702 1.00 84.56 565 LYS A CA 1
ATOM 4449 C C . LYS A 1 565 ? 42.769 10.453 -11.268 1.00 84.56 565 LYS A C 1
ATOM 4451 O O . LYS A 1 565 ? 43.124 11.614 -11.074 1.00 84.56 565 LYS A O 1
ATOM 4456 N N . ALA A 1 566 ? 41.706 10.129 -11.977 1.00 83.06 566 ALA A N 1
ATOM 4457 C CA . ALA A 1 566 ? 40.865 11.075 -12.670 1.00 83.06 566 ALA A CA 1
ATOM 4458 C C . ALA A 1 566 ? 39.522 11.191 -11.935 1.00 83.06 566 ALA A C 1
ATOM 4460 O O . ALA A 1 566 ? 38.930 10.187 -11.545 1.00 83.06 566 ALA A O 1
ATOM 4461 N N . CYS A 1 567 ? 39.058 12.422 -11.739 1.00 91.75 567 CYS A N 1
ATOM 4462 C CA . CYS A 1 567 ? 37.731 12.732 -11.216 1.00 91.75 567 CYS A CA 1
ATOM 4463 C C . CYS A 1 567 ? 36.951 13.365 -12.364 1.00 91.75 567 CYS A C 1
ATOM 4465 O O . CYS A 1 567 ? 37.377 14.408 -12.860 1.00 91.75 567 CYS A O 1
ATOM 4467 N N . LEU A 1 568 ? 35.862 12.733 -12.810 1.00 92.69 568 LEU A N 1
ATOM 4468 C CA . LEU A 1 568 ? 35.118 13.187 -13.991 1.00 92.69 568 LEU A CA 1
ATOM 4469 C C . LEU A 1 568 ? 34.616 14.624 -13.810 1.00 92.69 568 LEU A C 1
ATOM 4471 O O . LEU A 1 568 ? 34.694 15.423 -14.737 1.00 92.69 568 LEU A O 1
ATOM 4475 N N . GLU A 1 569 ? 34.170 14.992 -12.611 1.00 91.94 569 GLU A N 1
ATOM 4476 C CA . GLU A 1 569 ? 33.729 16.362 -12.345 1.00 91.94 569 GLU A CA 1
ATOM 4477 C C . GLU A 1 569 ? 34.832 17.403 -12.582 1.00 91.94 569 GLU A C 1
ATOM 4479 O O . GLU A 1 569 ? 34.537 18.457 -13.122 1.00 91.94 569 GLU A O 1
ATOM 4484 N N . LYS A 1 570 ? 36.098 17.091 -12.267 1.00 90.81 570 LYS A N 1
ATOM 4485 C CA . LYS A 1 570 ? 37.241 18.004 -12.469 1.00 90.81 570 LYS A CA 1
ATOM 4486 C C . LYS A 1 570 ? 37.728 18.060 -13.928 1.00 90.81 570 LYS A C 1
ATOM 4488 O O . LYS A 1 570 ? 38.624 18.846 -14.237 1.00 90.81 570 LYS A O 1
ATOM 4493 N N . MET A 1 571 ? 37.222 17.192 -14.812 1.00 91.88 571 MET A N 1
ATOM 4494 C CA . MET A 1 571 ? 37.615 17.161 -16.231 1.00 91.88 571 MET A CA 1
ATOM 4495 C C . MET A 1 571 ? 36.968 18.271 -17.060 1.00 91.88 571 MET A C 1
ATOM 4497 O O . MET A 1 571 ? 37.401 18.493 -18.188 1.00 91.88 571 MET A O 1
ATOM 4501 N N . ASP A 1 572 ? 35.967 18.963 -16.517 1.00 91.62 572 ASP A N 1
ATOM 4502 C CA . ASP A 1 572 ? 35.326 20.125 -17.135 1.00 91.62 572 ASP A CA 1
ATOM 4503 C C . ASP A 1 572 ? 36.347 21.213 -17.509 1.00 91.62 572 ASP A C 1
ATOM 4505 O O . ASP A 1 572 ? 36.334 21.708 -18.630 1.00 91.62 572 ASP A O 1
ATOM 4509 N N . THR A 1 573 ? 37.318 21.484 -16.633 1.00 91.94 573 THR A N 1
ATOM 4510 C CA . THR A 1 573 ? 38.415 22.432 -16.882 1.00 91.94 573 THR A CA 1
ATOM 4511 C C . THR A 1 573 ? 39.211 22.087 -18.140 1.00 91.94 573 THR A C 1
ATOM 4513 O O . THR A 1 573 ? 39.433 22.943 -18.992 1.00 91.94 573 THR A O 1
ATOM 4516 N N . ILE A 1 574 ? 39.577 20.812 -18.301 1.00 90.94 574 ILE A N 1
ATOM 4517 C CA . ILE A 1 574 ? 40.295 20.309 -19.479 1.00 90.94 574 ILE A CA 1
ATOM 4518 C C . ILE A 1 574 ? 39.387 20.348 -20.714 1.00 90.94 574 ILE A C 1
ATOM 4520 O O . ILE A 1 574 ? 39.849 20.659 -21.810 1.00 90.94 574 ILE A O 1
ATOM 4524 N N . ALA A 1 575 ? 38.095 20.042 -20.552 1.00 93.38 575 ALA A N 1
ATOM 4525 C CA . ALA A 1 575 ? 37.122 20.140 -21.633 1.00 93.38 575 ALA A CA 1
ATOM 4526 C C . ALA A 1 575 ? 37.047 21.584 -22.163 1.00 93.38 575 ALA A C 1
ATOM 4528 O O . ALA A 1 575 ? 37.216 21.797 -23.363 1.00 93.38 575 ALA A O 1
ATOM 4529 N N . HIS A 1 576 ? 36.919 22.577 -21.280 1.00 93.44 576 HIS A N 1
ATOM 4530 C CA . HIS A 1 576 ? 36.906 23.995 -21.649 1.00 93.44 576 HIS A CA 1
ATOM 4531 C C . HIS A 1 576 ? 38.227 24.460 -22.276 1.00 93.44 576 HIS A C 1
ATOM 4533 O O . HIS A 1 576 ? 38.194 25.161 -23.286 1.00 93.44 576 HIS A O 1
ATOM 4539 N N . GLU A 1 577 ? 39.381 24.041 -21.742 1.00 91.62 577 GLU A N 1
ATOM 4540 C CA . GLU A 1 577 ? 40.708 24.340 -22.317 1.00 91.62 577 GLU A CA 1
ATOM 4541 C C . GLU A 1 577 ? 40.856 23.826 -23.759 1.00 91.62 577 GLU A C 1
ATOM 4543 O O . GLU A 1 577 ? 41.525 24.455 -24.580 1.00 91.62 577 GLU A O 1
ATOM 4548 N N . LEU A 1 578 ? 40.209 22.702 -24.080 1.00 90.44 578 LEU A N 1
ATOM 4549 C CA . LEU A 1 578 ? 40.191 22.099 -25.415 1.00 90.44 578 LEU A CA 1
ATOM 4550 C C . LEU A 1 578 ? 39.021 22.577 -26.293 1.00 90.44 578 LEU A C 1
ATOM 4552 O O . LEU A 1 578 ? 38.884 22.109 -27.423 1.00 90.44 578 LEU A O 1
ATOM 4556 N N . GLY A 1 579 ? 38.175 23.491 -25.804 1.00 91.00 579 GLY A N 1
ATOM 4557 C CA . GLY A 1 579 ? 37.000 23.985 -26.532 1.00 91.00 579 GLY A CA 1
ATOM 4558 C C . GLY A 1 579 ? 35.863 22.963 -26.678 1.00 91.00 579 GLY A C 1
ATOM 4559 O O . GLY A 1 579 ? 35.047 23.085 -27.591 1.00 91.00 579 GLY A O 1
ATOM 4560 N N . ILE A 1 580 ? 35.813 21.953 -25.808 1.00 93.62 580 ILE A N 1
ATOM 4561 C CA . ILE A 1 580 ? 34.743 20.951 -25.725 1.00 93.62 580 ILE A CA 1
ATOM 4562 C C . ILE A 1 580 ? 33.574 21.548 -24.930 1.00 93.62 580 ILE A C 1
ATOM 4564 O O . ILE A 1 580 ? 33.767 22.101 -23.848 1.00 93.62 580 ILE A O 1
ATOM 4568 N N . LEU A 1 581 ? 32.355 21.426 -25.459 1.00 93.12 581 LEU A N 1
ATOM 4569 C CA . LEU A 1 581 ? 31.141 21.899 -24.786 1.00 93.12 581 LEU A CA 1
ATOM 4570 C C . LEU A 1 581 ? 30.795 20.978 -23.613 1.00 93.12 581 LEU A C 1
ATOM 4572 O O . LEU A 1 581 ? 30.971 19.771 -23.730 1.00 93.12 581 LEU A O 1
ATOM 4576 N N . VAL A 1 582 ? 30.243 21.501 -22.519 1.00 95.06 582 VAL A N 1
ATOM 4577 C CA . VAL A 1 582 ? 29.761 20.681 -21.394 1.00 95.06 582 VAL A CA 1
ATOM 4578 C C . VAL A 1 582 ? 28.239 20.769 -21.326 1.00 95.06 582 VAL A C 1
ATOM 4580 O O . VAL A 1 582 ? 27.667 21.857 -21.358 1.00 95.06 582 VAL A O 1
ATOM 4583 N N . ASP A 1 583 ? 27.563 19.625 -21.239 1.00 93.62 583 ASP A N 1
ATOM 4584 C CA . ASP A 1 583 ? 26.093 19.547 -21.181 1.00 93.62 583 ASP A CA 1
ATOM 4585 C C . ASP A 1 583 ? 25.482 20.281 -19.964 1.00 93.62 583 ASP A C 1
ATOM 4587 O O . ASP A 1 583 ? 24.352 20.775 -20.007 1.00 93.62 583 ASP A O 1
ATOM 4591 N N . GLU A 1 584 ? 26.246 20.403 -18.881 1.00 93.06 584 GLU A N 1
ATOM 4592 C CA . GLU A 1 584 ? 25.872 21.114 -17.658 1.00 93.06 584 GLU A CA 1
ATOM 4593 C C . GLU A 1 584 ? 25.910 22.649 -17.791 1.00 93.06 584 GLU A C 1
ATOM 4595 O O . GLU A 1 584 ? 25.291 23.336 -16.979 1.00 93.06 584 GLU A O 1
ATOM 4600 N N . ASP A 1 585 ? 26.564 23.217 -18.810 1.00 93.94 585 ASP A N 1
ATOM 4601 C CA . ASP A 1 585 ? 26.770 24.675 -18.950 1.00 93.94 585 ASP A CA 1
ATOM 4602 C C . ASP A 1 585 ? 25.504 25.454 -19.3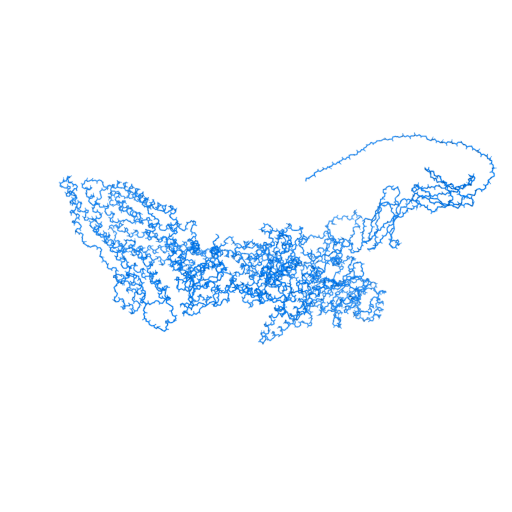62 1.00 93.94 585 ASP A C 1
ATOM 4604 O O . ASP A 1 585 ? 25.533 26.672 -19.547 1.00 93.94 585 ASP A O 1
ATOM 4608 N N . THR A 1 586 ? 24.360 24.777 -19.487 1.00 91.25 586 THR A N 1
ATOM 4609 C CA . THR A 1 586 ? 23.076 25.430 -19.777 1.00 91.25 586 THR A CA 1
ATOM 4610 C C . THR A 1 586 ? 22.669 26.407 -18.666 1.00 91.25 586 THR A C 1
ATOM 4612 O O . THR A 1 586 ? 22.781 26.112 -17.475 1.00 91.25 586 THR A O 1
ATOM 4615 N N . GLU A 1 587 ? 22.145 27.578 -19.049 1.00 91.81 587 GLU A N 1
ATOM 4616 C CA . GLU A 1 587 ? 21.809 28.660 -18.110 1.00 91.81 587 GLU A CA 1
ATOM 4617 C C . GLU A 1 587 ? 20.824 28.207 -17.016 1.00 91.81 587 GLU A C 1
ATOM 4619 O O . GLU A 1 587 ? 21.041 28.482 -15.833 1.00 91.81 587 GLU A O 1
ATOM 4624 N N . ASP A 1 588 ? 19.778 27.463 -17.394 1.00 91.88 588 ASP A N 1
ATOM 4625 C CA . ASP A 1 588 ? 18.798 26.909 -16.453 1.00 91.88 588 ASP A CA 1
ATOM 4626 C C . ASP A 1 588 ? 19.438 25.916 -15.472 1.00 91.88 588 ASP A C 1
ATOM 4628 O O . ASP A 1 588 ? 19.124 25.942 -14.280 1.00 91.88 588 ASP A O 1
ATOM 4632 N N . CYS A 1 589 ? 20.354 25.057 -15.940 1.00 92.75 589 CYS A N 1
ATOM 4633 C CA . CYS A 1 589 ? 21.033 24.083 -15.085 1.00 92.75 589 CYS A CA 1
ATOM 4634 C C . CYS A 1 589 ? 21.977 24.770 -14.093 1.00 92.75 589 CYS A C 1
ATOM 4636 O O . CYS A 1 589 ? 21.978 24.419 -12.912 1.00 92.75 589 CYS A O 1
ATOM 4638 N N . GLN A 1 590 ? 22.713 25.797 -14.527 1.00 94.19 590 GLN A N 1
ATOM 4639 C CA . GLN A 1 590 ? 23.619 26.562 -13.666 1.00 94.19 590 GLN A CA 1
ATOM 4640 C C . GLN A 1 590 ? 22.868 27.392 -12.616 1.00 94.19 590 GLN A C 1
ATOM 4642 O O . GLN A 1 590 ? 23.236 27.384 -11.439 1.00 94.19 590 GLN A O 1
ATOM 4647 N N . LYS A 1 591 ? 21.771 28.065 -12.990 1.00 93.38 591 LYS A N 1
ATOM 4648 C CA . LYS A 1 591 ? 20.907 28.770 -12.023 1.00 93.38 591 LYS A CA 1
ATOM 4649 C C . LYS A 1 591 ? 20.317 27.809 -10.998 1.00 93.38 591 LYS A C 1
ATOM 4651 O O . LYS A 1 591 ? 20.413 28.052 -9.795 1.00 93.38 591 LYS A O 1
ATOM 4656 N N . ALA A 1 592 ? 19.789 26.679 -11.463 1.00 93.94 592 ALA A N 1
ATOM 4657 C CA . ALA A 1 592 ? 19.273 25.624 -10.605 1.00 93.94 592 ALA A CA 1
ATOM 4658 C C . ALA A 1 592 ? 20.337 25.055 -9.653 1.00 93.94 592 ALA A C 1
ATOM 4660 O O . ALA A 1 592 ? 20.057 24.868 -8.467 1.00 93.94 592 ALA A O 1
ATOM 4661 N N . LYS A 1 593 ? 21.559 24.821 -10.149 1.00 93.81 593 LYS A N 1
ATOM 4662 C CA . LYS A 1 593 ? 22.713 24.372 -9.360 1.00 93.81 593 LYS A CA 1
ATOM 4663 C C . LYS A 1 593 ? 23.039 25.369 -8.254 1.00 93.81 593 LYS A C 1
ATOM 4665 O O . LYS A 1 593 ? 23.178 24.966 -7.102 1.00 93.81 593 LYS A O 1
ATOM 4670 N N . ASN A 1 594 ? 23.092 26.660 -8.579 1.00 93.00 594 ASN A N 1
ATOM 4671 C CA . ASN A 1 594 ? 23.351 27.724 -7.610 1.00 93.00 594 ASN A CA 1
ATOM 4672 C C . ASN A 1 594 ? 22.246 27.803 -6.548 1.00 93.00 594 ASN A C 1
ATOM 4674 O O . ASN A 1 594 ? 22.551 27.808 -5.357 1.00 93.00 594 ASN A O 1
ATOM 4678 N N . ASN A 1 595 ? 20.973 27.773 -6.955 1.00 92.75 595 ASN A N 1
ATOM 4679 C CA . ASN A 1 595 ? 19.830 27.778 -6.036 1.00 92.75 595 ASN A CA 1
ATOM 4680 C C . ASN A 1 595 ? 19.843 26.564 -5.094 1.00 92.75 595 ASN A C 1
ATOM 4682 O O . ASN A 1 595 ? 19.622 26.707 -3.891 1.00 92.75 595 ASN A O 1
ATOM 4686 N N . ALA A 1 596 ? 20.150 25.372 -5.615 1.00 93.38 596 ALA A N 1
ATOM 4687 C CA . ALA A 1 596 ? 20.305 24.176 -4.794 1.00 93.38 596 ALA A CA 1
ATOM 4688 C C . ALA A 1 596 ? 21.504 24.309 -3.842 1.00 93.38 596 ALA A C 1
ATOM 4690 O O . ALA A 1 596 ? 21.394 23.998 -2.659 1.00 93.38 596 ALA A O 1
ATOM 4691 N N . HIS A 1 597 ? 22.641 24.817 -4.324 1.00 92.00 597 HIS A N 1
ATOM 4692 C CA . HIS A 1 597 ? 23.849 24.984 -3.521 1.00 92.00 597 HIS A CA 1
ATOM 4693 C C . HIS A 1 597 ? 23.656 25.956 -2.349 1.00 92.00 597 HIS A C 1
ATOM 4695 O O . HIS A 1 597 ? 24.164 25.686 -1.263 1.00 92.00 597 HIS A O 1
ATOM 4701 N N . VAL A 1 598 ? 22.889 27.038 -2.530 1.00 91.12 598 VAL A N 1
ATOM 4702 C CA . VAL A 1 598 ? 22.541 27.978 -1.446 1.00 91.12 598 VAL A CA 1
ATOM 4703 C C . VAL A 1 598 ? 21.884 27.247 -0.274 1.00 91.12 598 VAL A C 1
ATOM 4705 O O . VAL A 1 598 ? 22.284 27.455 0.869 1.00 91.12 598 VAL A O 1
ATOM 4708 N N . ILE A 1 599 ? 20.942 26.340 -0.553 1.00 92.50 599 ILE A N 1
ATOM 4709 C CA . ILE A 1 599 ? 20.267 25.550 0.485 1.00 92.50 599 ILE A CA 1
ATOM 4710 C C . ILE A 1 599 ? 21.239 24.539 1.104 1.00 92.50 599 ILE A C 1
ATOM 4712 O O . ILE A 1 599 ? 21.362 24.472 2.324 1.00 92.50 599 ILE A O 1
ATOM 4716 N N . ILE A 1 600 ? 21.963 23.779 0.274 1.00 91.06 600 ILE A N 1
ATOM 4717 C CA . ILE A 1 600 ? 22.865 22.706 0.728 1.00 91.06 600 ILE A CA 1
ATOM 4718 C C . ILE A 1 600 ? 24.007 23.242 1.598 1.00 91.06 600 ILE A C 1
ATOM 4720 O O . ILE A 1 600 ? 24.371 22.607 2.583 1.00 91.06 600 ILE A O 1
ATOM 4724 N N . LYS A 1 601 ? 24.545 24.427 1.289 1.00 88.00 601 LYS A N 1
ATOM 4725 C CA . LYS A 1 601 ? 25.608 25.073 2.074 1.00 88.00 601 LYS A CA 1
ATOM 4726 C C . LYS A 1 601 ? 25.186 25.356 3.523 1.00 88.00 601 LYS A C 1
ATOM 4728 O O . LYS A 1 601 ? 26.045 25.409 4.402 1.00 88.00 601 LYS A O 1
ATOM 4733 N N . GLY A 1 602 ? 23.886 25.520 3.775 1.00 85.06 602 GLY A N 1
ATOM 4734 C CA . GLY A 1 602 ? 23.329 25.673 5.120 1.00 85.06 602 GLY A CA 1
ATOM 4735 C C . GLY A 1 602 ? 23.224 24.367 5.918 1.00 85.06 602 GLY A C 1
ATOM 4736 O O . GLY A 1 602 ? 22.961 24.418 7.116 1.00 85.06 602 GLY A O 1
ATOM 4737 N N . ILE A 1 603 ? 23.433 23.200 5.294 1.00 87.44 603 ILE A N 1
ATOM 4738 C CA . ILE A 1 603 ? 23.235 21.884 5.917 1.00 87.44 603 ILE A CA 1
ATOM 4739 C C . ILE A 1 603 ? 24.579 21.326 6.401 1.00 87.44 603 ILE A C 1
ATOM 4741 O O . ILE A 1 603 ? 25.235 20.557 5.703 1.00 87.44 603 ILE A O 1
ATOM 4745 N N . GLN A 1 604 ? 24.998 21.711 7.607 1.00 81.62 604 GLN A N 1
ATOM 4746 C CA . GLN A 1 604 ? 26.169 21.110 8.265 1.00 81.62 604 GLN A CA 1
ATOM 4747 C C . GLN A 1 604 ? 25.786 19.850 9.044 1.00 81.62 604 GLN A C 1
ATOM 4749 O O . GLN A 1 604 ? 26.358 18.785 8.840 1.00 81.62 604 GLN A O 1
ATOM 4754 N N . ASP A 1 605 ? 24.768 19.968 9.895 1.00 82.94 605 ASP A N 1
ATOM 4755 C CA . ASP A 1 605 ? 24.153 18.855 10.609 1.00 82.94 605 ASP A CA 1
ATOM 4756 C C . ASP A 1 605 ? 22.716 18.700 10.103 1.00 82.94 605 ASP A C 1
ATOM 4758 O O . ASP A 1 605 ? 21.911 19.631 10.154 1.00 82.94 605 ASP A O 1
ATOM 4762 N N . THR A 1 606 ? 22.400 17.513 9.584 1.00 84.25 606 THR A N 1
ATOM 4763 C CA . THR A 1 606 ? 21.080 17.212 9.017 1.00 84.25 606 THR A CA 1
ATOM 4764 C C . THR A 1 606 ? 19.965 17.303 10.059 1.00 84.25 606 THR A C 1
ATOM 4766 O O . THR A 1 606 ? 18.853 17.717 9.731 1.00 84.25 606 THR A O 1
ATOM 4769 N N . LEU A 1 607 ? 20.241 16.918 11.306 1.00 81.94 607 LEU A N 1
ATOM 4770 C CA . LEU A 1 607 ? 19.258 16.932 12.382 1.00 81.94 607 LEU A CA 1
ATOM 4771 C C . LEU A 1 607 ? 18.990 18.368 12.834 1.00 81.94 607 LEU A C 1
ATOM 4773 O O . LEU A 1 607 ? 17.834 18.787 12.841 1.00 81.94 607 LEU A O 1
ATOM 4777 N N . GLN A 1 608 ? 20.051 19.137 13.089 1.00 84.94 608 GLN A N 1
ATOM 4778 C CA . GLN A 1 608 ? 19.944 20.557 13.438 1.00 84.94 608 GLN A CA 1
ATOM 4779 C C . GLN A 1 608 ? 19.240 21.356 12.331 1.00 84.94 608 GLN A C 1
ATOM 4781 O O . GLN A 1 608 ? 18.343 22.150 12.599 1.00 84.94 608 GLN A O 1
ATOM 4786 N N . PHE A 1 609 ? 19.576 21.090 11.064 1.00 90.19 609 PHE A N 1
ATOM 4787 C CA . PHE A 1 609 ? 18.937 21.749 9.927 1.00 90.19 609 PHE A CA 1
ATOM 4788 C C . PHE A 1 609 ? 17.430 21.475 9.864 1.00 90.19 609 PHE A C 1
ATOM 4790 O O . PHE A 1 609 ? 16.653 22.395 9.619 1.00 90.19 609 PHE A O 1
ATOM 4797 N N . LYS A 1 610 ? 16.990 20.230 10.100 1.00 88.06 610 LYS A N 1
ATOM 4798 C CA . LYS A 1 610 ? 15.555 19.909 10.155 1.00 88.06 610 LYS A CA 1
ATOM 4799 C C . LYS A 1 610 ? 14.853 20.673 11.276 1.00 88.06 610 LYS A C 1
ATOM 4801 O O . LYS A 1 610 ? 13.748 21.155 11.064 1.00 88.06 610 LYS A O 1
ATOM 4806 N N . GLU A 1 611 ? 15.475 20.787 12.445 1.00 87.44 611 GLU A N 1
ATOM 4807 C CA . GLU A 1 611 ? 14.885 21.496 13.584 1.00 87.44 611 GLU A CA 1
ATOM 4808 C C . GLU A 1 611 ? 14.789 23.010 13.354 1.00 87.44 611 GLU A C 1
ATOM 4810 O O . GLU A 1 611 ? 13.765 23.605 13.691 1.00 87.44 611 GLU A O 1
ATOM 4815 N N . ASP A 1 612 ? 15.802 23.616 12.731 1.00 89.56 612 ASP A N 1
ATOM 4816 C CA . ASP A 1 612 ? 15.867 25.067 12.527 1.00 89.56 612 ASP A CA 1
ATOM 4817 C C . ASP A 1 612 ? 15.120 25.534 11.270 1.00 89.56 612 ASP A C 1
ATOM 4819 O O . ASP A 1 612 ? 14.449 26.567 11.283 1.00 89.56 612 ASP A O 1
ATOM 4823 N N . GLN A 1 613 ? 15.250 24.798 10.163 1.00 92.50 613 GLN A N 1
ATOM 4824 C CA . GLN A 1 613 ? 14.772 25.222 8.842 1.00 92.50 613 GLN A CA 1
ATOM 4825 C C . GLN A 1 613 ? 13.490 24.517 8.398 1.00 92.50 613 GLN A C 1
ATOM 4827 O O . GLN A 1 613 ? 12.787 25.062 7.545 1.00 92.50 613 GLN A O 1
ATOM 4832 N N . LEU A 1 614 ? 13.177 23.344 8.964 1.00 92.19 614 LEU A N 1
ATOM 4833 C CA . LEU A 1 614 ? 11.984 22.545 8.654 1.00 92.19 614 LEU A CA 1
ATOM 4834 C C . LEU A 1 614 ? 11.178 22.150 9.926 1.00 92.19 614 LEU A C 1
ATOM 4836 O O . LEU A 1 614 ? 10.865 20.969 10.129 1.00 92.19 614 LEU A O 1
ATOM 4840 N N . PRO A 1 615 ? 10.863 23.099 10.833 1.00 90.81 615 PRO A N 1
ATOM 4841 C CA . PRO A 1 615 ? 10.315 22.784 12.154 1.00 90.81 615 PRO A CA 1
ATOM 4842 C C . PRO A 1 615 ? 8.879 22.233 12.139 1.00 90.81 615 PRO A C 1
ATOM 4844 O O . PRO A 1 615 ? 8.476 21.529 13.076 1.00 90.81 615 PRO A O 1
ATOM 4847 N N . LEU A 1 616 ? 8.066 22.555 11.127 1.00 90.69 616 LEU A N 1
ATOM 4848 C CA . LEU A 1 616 ? 6.620 22.316 11.150 1.00 90.69 616 LEU A CA 1
ATOM 4849 C C . LEU A 1 616 ? 6.260 20.843 10.981 1.00 90.69 616 LEU A C 1
ATOM 4851 O O . LEU A 1 616 ? 5.287 20.398 11.596 1.00 90.69 616 LEU A O 1
ATOM 4855 N N . GLN A 1 617 ? 7.044 20.087 10.206 1.00 88.25 617 GLN A N 1
ATOM 4856 C CA . GLN A 1 617 ? 6.896 18.634 10.051 1.00 88.25 617 GLN A CA 1
ATOM 4857 C C . GLN A 1 617 ? 7.483 17.821 11.217 1.00 88.25 617 GLN A C 1
ATOM 4859 O O . GLN A 1 617 ? 7.310 16.603 11.280 1.00 88.25 617 GLN A O 1
ATOM 4864 N N . GLY A 1 618 ? 8.204 18.477 12.131 1.00 86.50 618 GLY A N 1
ATOM 4865 C CA . GLY A 1 618 ? 8.883 17.837 13.248 1.00 86.50 618 GLY A CA 1
ATOM 4866 C C . GLY A 1 618 ? 7.935 17.484 14.395 1.00 86.50 618 GLY A C 1
ATOM 4867 O O . GLY A 1 618 ? 6.920 16.799 14.245 1.00 86.50 618 GLY A O 1
ATOM 4868 N N . LYS A 1 619 ? 8.282 17.948 15.599 1.00 86.06 619 LYS A N 1
ATOM 4869 C CA . LYS A 1 619 ? 7.542 17.618 16.823 1.00 86.06 619 LYS A CA 1
ATOM 4870 C C . LYS A 1 619 ? 6.071 18.034 16.754 1.00 86.06 619 LYS A C 1
ATOM 4872 O O . LYS A 1 619 ? 5.221 17.267 17.188 1.00 86.06 619 LYS A O 1
ATOM 4877 N N . ILE A 1 620 ? 5.762 19.203 16.186 1.00 89.19 620 ILE A N 1
ATOM 4878 C CA . ILE A 1 620 ? 4.388 19.725 16.163 1.00 89.19 620 ILE A CA 1
ATOM 4879 C C . ILE A 1 620 ? 3.472 18.834 15.320 1.00 89.19 620 ILE A C 1
ATOM 4881 O O . ILE A 1 620 ? 2.380 18.490 15.768 1.00 89.19 620 ILE A O 1
ATOM 4885 N N . TRP A 1 621 ? 3.920 18.418 14.135 1.00 90.69 621 TRP A N 1
ATOM 4886 C CA . TRP A 1 621 ? 3.164 17.514 13.272 1.00 90.69 621 TRP A CA 1
ATOM 4887 C C . TRP A 1 621 ? 3.010 16.117 13.883 1.00 90.69 621 TRP A C 1
ATOM 4889 O O . TRP A 1 621 ? 1.902 15.584 13.920 1.00 90.69 621 TRP A O 1
ATOM 4899 N N . LYS A 1 622 ? 4.078 15.562 14.470 1.00 87.31 622 LYS A N 1
ATOM 4900 C CA . LYS A 1 622 ? 4.002 14.290 15.210 1.00 87.31 622 LYS A CA 1
ATOM 4901 C C . LYS A 1 622 ? 3.044 14.375 16.397 1.00 87.31 622 LYS A C 1
ATOM 4903 O O . LYS A 1 622 ? 2.309 13.426 16.658 1.00 87.31 622 LYS A O 1
ATOM 4908 N N . ASP A 1 623 ? 3.034 15.493 17.118 1.00 89.62 623 ASP A N 1
ATOM 4909 C CA . ASP A 1 623 ? 2.115 15.722 18.230 1.00 89.62 623 ASP A CA 1
ATOM 4910 C C . ASP A 1 623 ? 0.677 15.899 17.730 1.00 89.62 623 ASP A C 1
ATOM 4912 O O . ASP A 1 623 ? -0.224 15.318 18.321 1.00 89.62 623 ASP A O 1
ATOM 4916 N N . LEU A 1 624 ? 0.446 16.593 16.610 1.00 87.62 624 LEU A N 1
ATOM 4917 C CA . LEU A 1 624 ? -0.867 16.675 15.959 1.00 87.62 624 LEU A CA 1
ATOM 4918 C C . LEU A 1 624 ? -1.380 15.294 15.540 1.00 87.62 624 LEU A C 1
ATOM 4920 O O . LEU A 1 624 ? -2.497 14.937 15.905 1.00 87.62 624 LEU A O 1
ATOM 4924 N N . ALA A 1 625 ? -0.560 14.491 14.859 1.00 88.06 625 ALA A N 1
ATOM 4925 C CA . ALA A 1 625 ? -0.902 13.123 14.477 1.00 88.06 625 ALA A CA 1
ATOM 4926 C C . ALA A 1 625 ? -1.204 12.252 15.707 1.00 88.06 625 ALA A C 1
ATOM 4928 O O . ALA A 1 625 ? -2.220 11.557 15.756 1.00 88.06 625 ALA A O 1
ATOM 4929 N N . LYS A 1 626 ? -0.377 12.352 16.757 1.00 85.94 626 LYS A N 1
ATOM 4930 C CA . LYS A 1 626 ? -0.631 11.689 18.041 1.00 85.94 626 LYS A CA 1
ATOM 4931 C C . LYS A 1 626 ? -1.916 12.181 18.694 1.00 85.94 626 LYS A C 1
ATOM 4933 O O . LYS A 1 626 ? -2.602 11.350 19.263 1.00 85.94 626 LYS A O 1
ATOM 4938 N N . LEU A 1 627 ? -2.250 13.472 18.642 1.00 87.75 627 LEU A N 1
ATOM 4939 C CA . LEU A 1 627 ? -3.499 14.012 19.191 1.00 87.75 627 LEU A CA 1
ATOM 4940 C C . LEU A 1 627 ? -4.713 13.530 18.396 1.00 87.75 627 LEU A C 1
ATOM 4942 O O . LEU A 1 627 ? -5.723 13.216 19.008 1.00 87.75 627 LEU A O 1
ATOM 4946 N N . GLU A 1 628 ? -4.630 13.454 17.067 1.00 84.00 628 GLU A N 1
ATOM 4947 C CA . GLU A 1 628 ? -5.701 12.924 16.213 1.00 84.00 628 GLU A CA 1
ATOM 4948 C C . GLU A 1 628 ? -5.939 11.433 16.477 1.00 84.00 628 GLU A C 1
ATOM 4950 O O . GLU A 1 628 ? -7.083 11.013 16.654 1.00 84.00 628 GLU A O 1
ATOM 4955 N N . LYS A 1 629 ? -4.866 10.641 16.593 1.00 81.31 629 LYS A N 1
ATOM 4956 C CA . LYS A 1 629 ? -4.957 9.230 16.993 1.00 81.31 629 LYS A CA 1
ATOM 4957 C C . LYS A 1 629 ? -5.426 9.076 18.439 1.00 81.31 629 LYS A C 1
ATOM 4959 O O . LYS A 1 629 ? -6.280 8.244 18.710 1.00 81.31 629 LYS A O 1
ATOM 4964 N N . GLU A 1 630 ? -4.915 9.879 19.369 1.00 83.06 630 GLU A N 1
ATOM 4965 C CA . GLU A 1 630 ? -5.298 9.867 20.788 1.00 83.06 630 GLU A CA 1
ATOM 4966 C C . GLU A 1 630 ? -6.756 10.292 20.986 1.00 83.06 630 GLU A C 1
ATOM 4968 O O . GLU A 1 630 ? -7.433 9.741 21.842 1.00 83.06 630 GLU A O 1
ATOM 4973 N N . GLU A 1 631 ? -7.279 11.210 20.175 1.00 79.38 631 GLU A N 1
ATOM 4974 C CA . GLU A 1 631 ? -8.697 11.583 20.188 1.00 79.38 631 GLU A CA 1
ATOM 4975 C C . GLU A 1 631 ? -9.596 10.392 19.823 1.00 79.38 631 GLU A C 1
ATOM 4977 O O . GLU A 1 631 ? -10.687 10.244 20.387 1.00 79.38 631 GLU A O 1
ATOM 4982 N N . CYS A 1 632 ? -9.109 9.527 18.929 1.00 74.19 632 CYS A N 1
ATOM 4983 C CA . CYS A 1 632 ? -9.784 8.302 18.513 1.00 74.19 632 CYS A CA 1
ATOM 4984 C C . CYS A 1 632 ? -9.538 7.125 19.488 1.00 74.19 632 CYS A C 1
ATOM 4986 O O . CYS A 1 632 ? -10.461 6.351 19.727 1.00 74.19 632 CYS A O 1
ATOM 4988 N N . ARG A 1 633 ? -8.333 6.995 20.079 1.00 74.06 633 ARG A N 1
ATOM 4989 C CA . ARG A 1 633 ? -7.856 5.802 20.832 1.00 74.06 633 ARG A CA 1
ATOM 4990 C C . ARG A 1 633 ? -7.748 5.955 22.360 1.00 74.06 633 ARG A C 1
ATOM 4992 O O . ARG A 1 633 ? -7.870 4.961 23.070 1.00 74.06 633 ARG A O 1
ATOM 4999 N N . LEU A 1 634 ? -7.508 7.167 22.867 1.00 71.94 634 LEU A N 1
ATOM 5000 C CA . LEU A 1 634 ? -7.577 7.587 24.284 1.00 71.94 634 LEU A CA 1
ATOM 5001 C C . LEU A 1 634 ? -6.661 6.848 25.280 1.00 71.94 634 LEU A C 1
ATOM 5003 O O . LEU A 1 634 ? -7.075 6.516 26.397 1.00 71.94 634 LEU A O 1
ATOM 5007 N N . ARG A 1 635 ? -5.396 6.612 24.916 1.00 71.06 635 ARG A N 1
ATOM 5008 C CA . ARG A 1 635 ? -4.424 5.876 25.743 1.00 71.06 635 ARG A CA 1
ATOM 5009 C C . ARG A 1 635 ? -3.831 6.705 26.890 1.00 71.06 635 ARG A C 1
ATOM 5011 O O . ARG A 1 635 ? -3.422 6.134 27.896 1.00 71.06 635 ARG A O 1
ATOM 5018 N N . LYS A 1 636 ? -3.767 8.033 26.764 1.00 72.31 636 LYS A N 1
ATOM 5019 C CA . LYS A 1 636 ? -3.011 8.961 27.634 1.00 72.31 636 LYS A CA 1
ATOM 5020 C C . LYS A 1 636 ? -3.869 9.812 28.569 1.00 72.31 636 LYS A C 1
ATOM 5022 O O . LYS A 1 636 ? -3.326 10.657 29.280 1.00 72.31 636 LYS A O 1
ATOM 5027 N N . ALA A 1 637 ? -5.183 9.607 28.612 1.00 69.31 637 ALA A N 1
ATOM 5028 C CA . ALA A 1 637 ? -6.086 10.432 29.422 1.00 69.31 637 ALA A CA 1
ATOM 5029 C C . ALA A 1 637 ? -5.774 10.434 30.943 1.00 69.31 637 ALA A C 1
ATOM 5031 O O . ALA A 1 637 ? -6.211 11.342 31.657 1.00 69.31 637 ALA A O 1
ATOM 5032 N N . GLY A 1 638 ? -5.011 9.455 31.457 1.00 66.69 638 GLY A N 1
ATOM 5033 C CA . GLY A 1 638 ? -4.648 9.365 32.879 1.00 66.69 638 GLY A CA 1
ATOM 5034 C C . GLY A 1 638 ? -5.891 9.370 33.768 1.00 66.69 638 GLY A C 1
ATOM 5035 O O . GLY A 1 638 ? -6.874 8.742 33.406 1.00 66.69 638 GLY A O 1
ATOM 5036 N N . ASP A 1 639 ? -5.883 10.124 34.875 1.00 66.19 639 ASP A N 1
ATOM 5037 C CA . ASP A 1 639 ? -7.033 10.296 35.783 1.00 66.19 639 ASP A CA 1
ATOM 5038 C C . ASP A 1 639 ? -7.978 11.459 35.400 1.00 66.19 639 ASP A C 1
ATOM 5040 O O . ASP A 1 639 ? -8.907 11.774 36.154 1.00 66.19 639 ASP A O 1
ATOM 5044 N N . GLN A 1 640 ? -7.797 12.108 34.243 1.00 70.31 640 GLN A N 1
ATOM 5045 C CA . GLN A 1 640 ? -8.639 13.232 33.808 1.00 70.31 640 GLN A CA 1
ATOM 5046 C C . GLN A 1 640 ? -10.048 12.775 33.391 1.00 70.31 640 GLN A C 1
ATOM 5048 O O . GLN A 1 640 ? -10.307 11.607 33.103 1.00 70.31 640 GLN A O 1
ATOM 5053 N N . ASN A 1 641 ? -11.014 13.698 33.375 1.00 77.75 641 ASN A N 1
ATOM 5054 C CA . ASN A 1 641 ? -12.319 13.395 32.786 1.00 77.75 641 ASN A CA 1
ATOM 5055 C C . ASN A 1 641 ? -12.129 13.239 31.273 1.00 77.75 641 ASN A C 1
ATOM 5057 O O . ASN A 1 641 ? -11.706 14.195 30.642 1.00 77.75 641 ASN A O 1
ATOM 5061 N N . ILE A 1 642 ? -12.426 12.070 30.700 1.00 79.50 642 ILE A N 1
ATOM 5062 C CA . ILE A 1 642 ? -12.016 11.753 29.327 1.00 79.50 642 ILE A CA 1
ATOM 5063 C C . ILE A 1 642 ? -12.784 12.577 28.298 1.00 79.50 642 ILE A C 1
ATOM 5065 O O . ILE A 1 642 ? -12.266 12.894 27.239 1.00 79.50 642 ILE A O 1
ATOM 5069 N N . GLU A 1 643 ? -14.013 12.971 28.603 1.00 81.69 643 GLU A N 1
ATOM 5070 C CA . GLU A 1 643 ? -14.832 13.739 27.667 1.00 81.69 643 GLU A CA 1
ATOM 5071 C C . GLU A 1 643 ? -14.434 15.219 27.679 1.00 81.69 643 GLU A C 1
ATOM 5073 O O . GLU A 1 643 ? -14.448 15.883 26.644 1.00 81.69 643 GLU A O 1
ATOM 5078 N N . ILE A 1 644 ? -13.981 15.713 28.838 1.00 81.75 644 ILE A N 1
ATOM 5079 C CA . ILE A 1 644 ? -13.260 16.988 28.920 1.00 81.75 644 ILE A CA 1
ATOM 5080 C C . ILE A 1 644 ? -11.902 16.848 28.228 1.00 81.75 644 ILE A C 1
ATOM 5082 O O . ILE A 1 644 ? -11.573 17.692 27.414 1.00 81.75 644 ILE A O 1
ATOM 5086 N N . TYR A 1 645 ? -11.175 15.747 28.436 1.00 83.00 645 TYR A N 1
ATOM 5087 C CA . TYR A 1 645 ? -9.894 15.481 27.786 1.00 83.00 645 TYR A CA 1
ATOM 5088 C C . TYR A 1 645 ? -10.020 15.468 26.263 1.00 83.00 645 TYR A C 1
ATOM 5090 O O . TYR A 1 645 ? -9.238 16.134 25.612 1.00 83.00 645 TYR A O 1
ATOM 5098 N N . LYS A 1 646 ? -11.032 14.815 25.676 1.00 80.44 646 LYS A N 1
ATOM 5099 C CA . LYS A 1 646 ? -11.337 14.900 24.235 1.00 80.44 646 LYS A CA 1
ATOM 5100 C C . LYS A 1 646 ? -11.547 16.342 23.787 1.00 80.44 646 LYS A C 1
ATOM 5102 O O . LYS A 1 646 ? -10.994 16.758 22.773 1.00 80.44 646 LYS A O 1
ATOM 5107 N N . SER A 1 647 ? -12.311 17.115 24.560 1.00 79.75 647 SER A N 1
ATOM 5108 C CA . SER A 1 647 ? -12.492 18.545 24.299 1.00 79.75 647 SER A CA 1
ATOM 5109 C C . SER A 1 647 ? -11.167 19.308 24.374 1.00 79.75 647 SER A C 1
ATOM 5111 O O . SER A 1 647 ? -10.893 20.139 23.512 1.00 79.75 647 SER A O 1
ATOM 5113 N N . ASP A 1 648 ? -10.320 18.989 25.348 1.00 85.00 648 ASP A N 1
ATOM 5114 C CA . ASP A 1 648 ? -8.997 19.577 25.524 1.00 85.00 648 ASP A CA 1
ATOM 5115 C C . ASP A 1 648 ? -8.041 19.143 24.408 1.00 85.00 648 ASP A C 1
ATOM 5117 O O . ASP A 1 648 ? -7.231 19.949 23.974 1.00 85.00 648 ASP A O 1
ATOM 5121 N N . LEU A 1 649 ? -8.128 17.910 23.894 1.00 85.50 649 LEU A N 1
ATOM 5122 C CA . LEU A 1 649 ? -7.372 17.435 22.730 1.00 85.50 649 LEU A CA 1
ATOM 5123 C C . LEU A 1 649 ? -7.758 18.244 21.490 1.00 85.50 649 LEU A C 1
ATOM 5125 O O . LEU A 1 649 ? -6.880 18.691 20.757 1.00 85.50 649 LEU A O 1
ATOM 5129 N N . GLN A 1 650 ? -9.054 18.495 21.273 1.00 80.88 650 GLN A N 1
ATOM 5130 C CA . GLN A 1 650 ? -9.518 19.357 20.182 1.00 80.88 650 GLN A CA 1
ATOM 5131 C C . GLN A 1 650 ? -9.011 20.795 20.323 1.00 80.88 650 GLN A C 1
ATOM 5133 O O . GLN A 1 650 ? -8.534 21.368 19.344 1.00 80.88 650 GLN A O 1
ATOM 5138 N N . ILE A 1 651 ? -9.041 21.355 21.536 1.00 83.31 651 ILE A N 1
ATOM 5139 C CA . ILE A 1 651 ? -8.474 22.681 21.819 1.00 83.31 651 ILE A CA 1
ATOM 5140 C C . ILE A 1 651 ? -6.958 22.680 21.590 1.00 83.31 651 ILE A C 1
ATOM 5142 O O . ILE A 1 651 ? -6.455 23.555 20.892 1.00 83.31 651 ILE A O 1
ATOM 5146 N N . LYS A 1 652 ? -6.232 21.669 22.077 1.00 87.81 652 LYS A N 1
ATOM 5147 C CA . LYS A 1 652 ? -4.787 21.505 21.868 1.00 87.81 652 LYS A CA 1
ATOM 5148 C C . LYS A 1 652 ? -4.428 21.388 20.394 1.00 87.81 652 LYS A C 1
ATOM 5150 O O . LYS A 1 652 ? -3.437 21.973 19.986 1.00 87.81 652 LYS A O 1
ATOM 5155 N N . LYS A 1 653 ? -5.225 20.698 19.570 1.00 86.69 653 LYS A N 1
ATOM 5156 C CA . LYS A 1 653 ? -5.022 20.688 18.109 1.00 86.69 653 LYS A CA 1
ATOM 5157 C C . LYS A 1 653 ? -5.107 22.102 17.538 1.00 86.69 653 LYS A C 1
ATOM 5159 O O . LYS A 1 653 ? -4.240 22.496 16.765 1.00 86.69 653 LYS A O 1
ATOM 5164 N N . ILE A 1 654 ? -6.104 22.889 17.953 1.00 82.69 654 ILE A N 1
ATOM 5165 C CA . ILE A 1 654 ? -6.234 24.298 17.547 1.00 82.69 654 ILE A CA 1
ATOM 5166 C C . ILE A 1 654 ? -5.034 25.119 18.045 1.00 82.69 654 ILE A C 1
ATOM 5168 O O . ILE A 1 654 ? -4.509 25.943 17.301 1.00 82.69 654 ILE A O 1
ATOM 5172 N N . GLU A 1 655 ? -4.567 24.899 19.275 1.00 86.94 655 GLU A N 1
ATOM 5173 C CA . GLU A 1 655 ? -3.379 25.561 19.828 1.00 86.94 655 GLU A CA 1
ATOM 5174 C C . GLU A 1 655 ? -2.094 25.177 19.090 1.00 86.94 655 GLU A C 1
ATOM 5176 O O . GLU A 1 655 ? -1.292 26.059 18.801 1.00 86.94 655 GLU A O 1
ATOM 5181 N N . LEU A 1 656 ? -1.913 23.906 18.723 1.00 88.69 656 LEU A N 1
ATOM 5182 C CA . LEU A 1 656 ? -0.782 23.446 17.918 1.00 88.69 656 LEU A CA 1
ATOM 5183 C C . LEU A 1 656 ? -0.832 24.023 16.502 1.00 88.69 656 LEU A C 1
ATOM 5185 O O . LEU A 1 656 ? 0.201 24.453 16.002 1.00 88.69 656 LEU A O 1
ATOM 5189 N N . ARG A 1 657 ? -2.012 24.132 15.873 1.00 86.38 657 ARG A N 1
ATOM 5190 C CA . ARG A 1 657 ? -2.153 24.845 14.590 1.00 86.38 657 ARG A CA 1
ATOM 5191 C C . ARG A 1 657 ? -1.854 26.340 14.737 1.00 86.38 657 ARG A C 1
ATOM 5193 O O . ARG A 1 657 ? -1.202 26.919 13.874 1.00 86.38 657 ARG A O 1
ATOM 5200 N N . LYS A 1 658 ? -2.249 26.978 15.845 1.00 83.81 658 LYS A N 1
ATOM 5201 C CA . LYS A 1 658 ? -1.833 28.359 16.161 1.00 83.81 658 LYS A CA 1
ATOM 5202 C C . LYS A 1 658 ? -0.325 28.464 16.388 1.00 83.81 658 LYS A C 1
ATOM 5204 O O . LYS A 1 658 ? 0.254 29.467 16.000 1.00 83.81 658 LYS A O 1
ATOM 5209 N N . LEU A 1 659 ? 0.299 27.461 17.007 1.00 86.44 659 LEU A N 1
ATOM 5210 C CA . LEU A 1 659 ? 1.745 27.396 17.208 1.00 86.44 659 LEU A CA 1
ATOM 5211 C C . LEU A 1 659 ? 2.482 27.231 15.876 1.00 86.44 659 LEU A C 1
ATOM 5213 O O . LEU A 1 659 ? 3.429 27.971 15.656 1.00 86.44 659 LEU A O 1
ATOM 5217 N N . GLN A 1 660 ? 2.018 26.352 14.978 1.00 87.25 660 GLN A N 1
ATOM 5218 C CA . GLN A 1 660 ? 2.552 26.247 13.612 1.00 87.25 660 GLN A CA 1
ATOM 5219 C C . GLN A 1 660 ? 2.490 27.602 12.896 1.00 87.25 660 GLN A C 1
ATOM 5221 O O . GLN A 1 660 ? 3.488 28.041 12.346 1.00 87.25 660 GLN A O 1
ATOM 5226 N N . ASN A 1 661 ? 1.367 28.320 13.002 1.00 85.38 661 ASN A N 1
ATOM 5227 C CA . ASN A 1 661 ? 1.203 29.656 12.413 1.00 85.38 661 ASN A CA 1
ATOM 5228 C C . ASN A 1 661 ? 2.061 30.768 13.056 1.00 85.38 661 ASN A C 1
ATOM 5230 O O . ASN A 1 661 ? 2.053 31.887 12.553 1.00 85.38 661 ASN A O 1
ATOM 5234 N N . LYS A 1 662 ? 2.751 30.517 14.180 1.00 85.50 662 LYS A N 1
ATOM 5235 C CA . LYS A 1 662 ? 3.708 31.486 14.751 1.00 85.50 662 LYS A CA 1
ATOM 5236 C C . LYS A 1 662 ? 5.078 31.421 14.087 1.00 85.50 662 LYS A C 1
ATOM 5238 O O . LYS A 1 662 ? 5.836 32.376 14.232 1.00 85.50 662 LYS A O 1
ATOM 5243 N N . TYR A 1 663 ? 5.414 30.302 13.450 1.00 84.62 663 TYR A N 1
ATOM 5244 C CA . TYR A 1 663 ? 6.660 30.184 12.708 1.00 84.62 663 TYR A CA 1
ATOM 5245 C C . TYR A 1 663 ? 6.527 30.962 11.406 1.00 84.62 663 TYR A C 1
ATOM 5247 O O . TYR A 1 663 ? 5.531 30.824 10.696 1.00 84.62 663 TYR A O 1
ATOM 5255 N N . ASP A 1 664 ? 7.531 31.782 11.123 1.00 83.31 664 ASP A N 1
ATOM 5256 C CA . ASP A 1 664 ? 7.678 32.400 9.813 1.00 83.31 664 ASP A CA 1
ATOM 5257 C C . ASP A 1 664 ? 8.291 31.392 8.829 1.00 83.31 664 ASP A C 1
ATOM 5259 O O . ASP A 1 664 ? 8.845 30.362 9.231 1.00 83.31 664 ASP A O 1
ATOM 5263 N N . ILE A 1 665 ? 8.195 31.679 7.535 1.00 88.06 665 ILE A N 1
ATOM 5264 C CA . ILE A 1 665 ? 8.833 30.865 6.501 1.00 88.06 665 ILE A CA 1
ATOM 5265 C C . ILE A 1 665 ? 10.350 30.976 6.682 1.00 88.06 665 ILE A C 1
ATOM 5267 O O . ILE A 1 665 ? 10.906 32.073 6.689 1.00 88.06 665 ILE A O 1
ATOM 5271 N N . SER A 1 666 ? 11.034 29.840 6.815 1.00 91.75 666 SER A N 1
ATOM 5272 C CA . SER A 1 666 ? 12.491 29.824 6.948 1.00 91.75 666 SER A CA 1
ATOM 5273 C C . SER A 1 666 ? 13.183 30.342 5.680 1.00 91.75 666 SER A C 1
ATOM 5275 O O . SER A 1 666 ? 12.603 30.352 4.588 1.00 91.75 666 SER A O 1
ATOM 5277 N N . GLU A 1 667 ? 14.445 30.760 5.803 1.00 91.31 667 GLU A N 1
ATOM 5278 C CA . GLU A 1 667 ? 15.246 31.199 4.653 1.00 91.31 667 GLU A CA 1
ATOM 5279 C C . GLU A 1 667 ? 15.359 30.071 3.619 1.00 91.31 667 GLU A C 1
ATOM 5281 O O . GLU A 1 667 ? 15.077 30.280 2.438 1.00 91.31 667 GLU A O 1
ATOM 5286 N N . ALA A 1 668 ? 15.644 28.844 4.074 1.00 92.94 668 ALA A N 1
ATOM 5287 C CA . ALA A 1 668 ? 15.730 27.679 3.200 1.00 92.94 668 ALA A CA 1
ATOM 5288 C C . ALA A 1 668 ? 14.404 27.387 2.475 1.00 92.94 668 ALA A C 1
ATOM 5290 O O . ALA A 1 668 ? 14.416 27.111 1.274 1.00 92.94 668 ALA A O 1
ATOM 5291 N N . MET A 1 669 ? 13.260 27.478 3.166 1.00 93.81 669 MET A N 1
ATOM 5292 C CA . MET A 1 669 ? 11.946 27.272 2.544 1.00 93.81 669 MET A CA 1
ATOM 5293 C C . MET A 1 669 ? 11.562 28.403 1.591 1.00 93.81 669 MET A C 1
ATOM 5295 O O . MET A 1 669 ? 10.980 28.136 0.541 1.00 93.81 669 MET A O 1
ATOM 5299 N N . SER A 1 670 ? 11.929 29.646 1.901 1.00 92.56 670 SER A N 1
ATOM 5300 C CA . SER A 1 670 ? 11.732 30.789 1.004 1.00 92.56 670 SER A CA 1
ATOM 5301 C C . SER A 1 670 ? 12.526 30.611 -0.291 1.00 92.56 670 SER A C 1
ATOM 5303 O O . SER A 1 670 ? 11.969 30.748 -1.383 1.00 92.56 670 SER A O 1
ATOM 5305 N N . CYS A 1 671 ? 13.800 30.217 -0.188 1.00 92.38 671 CYS A N 1
ATOM 5306 C CA . CYS A 1 671 ? 14.631 29.861 -1.337 1.00 92.38 671 CYS A CA 1
ATOM 5307 C C . CYS A 1 671 ? 14.037 28.685 -2.124 1.00 92.38 671 CYS A C 1
ATOM 5309 O O . CYS A 1 671 ? 13.952 28.754 -3.349 1.00 92.38 671 CYS A O 1
ATOM 5311 N N . PHE A 1 672 ? 13.576 27.635 -1.438 1.00 94.75 672 PHE A N 1
ATOM 5312 C CA . PHE A 1 672 ? 12.980 26.457 -2.070 1.00 94.75 672 PHE A CA 1
ATOM 5313 C C . PHE A 1 672 ? 11.695 26.796 -2.842 1.00 94.75 672 PHE A C 1
ATOM 5315 O O . PHE A 1 672 ? 11.559 26.422 -4.005 1.00 94.75 672 PHE A O 1
ATOM 5322 N N . ILE A 1 673 ? 10.767 27.550 -2.242 1.00 93.00 673 ILE A N 1
ATOM 5323 C CA . ILE A 1 673 ? 9.508 27.968 -2.885 1.00 93.00 673 ILE A CA 1
ATOM 5324 C C . ILE A 1 673 ? 9.779 28.922 -4.056 1.00 93.00 673 ILE A C 1
ATOM 5326 O O . ILE A 1 673 ? 9.150 28.793 -5.110 1.00 93.00 673 ILE A O 1
ATOM 5330 N N . SER A 1 674 ? 10.733 29.845 -3.900 1.00 92.12 674 SER A N 1
ATOM 5331 C CA . SER A 1 674 ? 11.173 30.736 -4.978 1.00 92.12 674 SER A CA 1
ATOM 5332 C C . SER A 1 674 ? 11.711 29.931 -6.163 1.00 92.12 674 SER A C 1
ATOM 5334 O O . SER A 1 674 ? 11.226 30.087 -7.283 1.00 92.12 674 SER A O 1
ATOM 5336 N N . ALA A 1 675 ? 12.607 28.971 -5.907 1.00 92.88 675 ALA A N 1
ATOM 5337 C CA . ALA A 1 675 ? 13.154 28.079 -6.926 1.00 92.88 675 ALA A CA 1
ATOM 5338 C C . ALA A 1 675 ? 12.077 27.195 -7.585 1.00 92.88 675 ALA A C 1
ATOM 5340 O O . ALA A 1 675 ? 12.134 26.947 -8.787 1.00 92.88 675 ALA A O 1
ATOM 5341 N N . LEU A 1 676 ? 11.044 26.771 -6.848 1.00 92.00 676 LEU A N 1
ATOM 5342 C CA . LEU A 1 676 ? 9.892 26.053 -7.411 1.00 92.00 676 LEU A CA 1
ATOM 5343 C C . LEU A 1 676 ? 8.957 26.923 -8.262 1.00 92.00 676 LEU A C 1
ATOM 5345 O O . LEU A 1 676 ? 8.160 26.390 -9.042 1.00 92.00 676 LEU A O 1
ATOM 5349 N N . SER A 1 677 ? 9.037 28.241 -8.109 1.00 90.44 677 SER A N 1
ATOM 5350 C CA . SER A 1 677 ? 8.216 29.215 -8.833 1.00 90.44 677 SER A CA 1
ATOM 5351 C C . SER A 1 677 ? 8.869 29.705 -10.133 1.00 90.44 677 SER A C 1
ATOM 5353 O O . SER A 1 677 ? 8.274 30.518 -10.840 1.00 90.44 677 SER A O 1
ATOM 5355 N N . THR A 1 678 ? 10.061 29.197 -10.459 1.00 91.56 678 THR A N 1
ATOM 5356 C CA . THR A 1 678 ? 10.821 29.492 -11.685 1.00 91.56 678 THR A CA 1
ATOM 5357 C C . THR A 1 678 ? 10.222 28.820 -12.934 1.00 91.56 678 THR A C 1
ATOM 5359 O O . THR A 1 678 ? 9.114 28.265 -12.911 1.00 91.56 678 THR A O 1
ATOM 5362 N N . SER A 1 679 ? 10.940 28.894 -14.063 1.00 88.44 679 SER A N 1
ATOM 5363 C CA . SER A 1 679 ? 10.561 28.220 -15.308 1.00 88.44 679 SER A CA 1
ATOM 5364 C C . SER A 1 679 ? 10.431 26.701 -15.100 1.00 88.44 679 SER A C 1
ATOM 5366 O O . SER A 1 679 ? 11.017 26.119 -14.187 1.00 88.44 679 SER A O 1
ATOM 5368 N N . SER A 1 680 ? 9.654 26.015 -15.949 1.00 84.6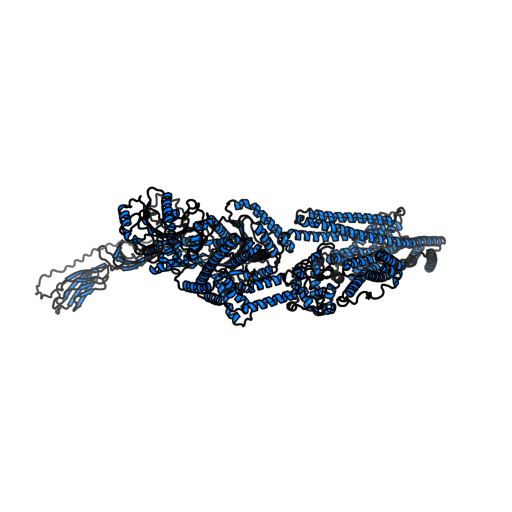9 680 SER A N 1
ATOM 5369 C CA . SER A 1 680 ? 9.462 24.558 -15.810 1.00 84.69 680 SER A CA 1
ATOM 5370 C C . SER A 1 680 ? 10.785 23.784 -15.877 1.00 84.69 680 SER A C 1
ATOM 5372 O O . SER A 1 680 ? 10.946 22.779 -15.180 1.00 84.69 680 SER A O 1
ATOM 5374 N N . GLN A 1 681 ? 11.722 24.255 -16.699 1.00 85.62 681 GLN A N 1
ATOM 5375 C CA . GLN A 1 681 ? 13.011 23.616 -16.930 1.00 85.62 681 GLN A CA 1
ATOM 5376 C C . GLN A 1 681 ? 13.968 23.861 -15.757 1.00 85.62 681 GLN A C 1
ATOM 5378 O O . GLN A 1 681 ? 14.436 22.891 -15.159 1.00 85.62 681 GLN A O 1
ATOM 5383 N N . GLU A 1 682 ? 14.146 25.120 -15.336 1.00 91.06 682 GLU A N 1
ATOM 5384 C CA . GLU A 1 682 ? 14.950 25.485 -14.157 1.00 91.06 682 GLU A CA 1
ATOM 5385 C C . GLU A 1 682 ? 14.462 24.750 -12.902 1.00 91.06 682 GLU A C 1
ATOM 5387 O O . GLU A 1 682 ? 15.250 24.124 -12.192 1.00 91.06 682 GLU A O 1
ATOM 5392 N N . ARG A 1 683 ? 13.144 24.717 -12.672 1.00 91.75 683 ARG A N 1
ATOM 5393 C CA . ARG A 1 683 ? 12.531 23.993 -11.551 1.00 91.75 683 ARG A CA 1
ATOM 5394 C C . ARG A 1 683 ? 12.875 22.504 -11.537 1.00 91.75 683 ARG A C 1
ATOM 5396 O O . ARG A 1 683 ? 13.116 21.934 -10.473 1.00 91.75 683 ARG A O 1
ATOM 5403 N N . THR A 1 684 ? 12.862 21.857 -12.701 1.00 89.56 684 THR A N 1
ATOM 5404 C CA . THR A 1 684 ? 13.129 20.415 -12.810 1.00 89.56 684 THR A CA 1
ATOM 5405 C C . THR A 1 684 ? 14.612 20.128 -12.557 1.00 89.56 684 THR A C 1
ATOM 5407 O O . THR A 1 684 ? 14.933 19.210 -11.799 1.00 89.56 684 THR A O 1
ATOM 5410 N N . TYR A 1 685 ? 15.514 20.969 -13.083 1.00 92.31 685 TYR A N 1
ATOM 5411 C CA . TYR A 1 685 ? 16.943 20.906 -12.761 1.00 92.31 685 TYR A CA 1
ATOM 5412 C C . TYR A 1 685 ? 17.187 21.133 -11.269 1.00 92.31 685 TYR A C 1
ATOM 5414 O O . TYR A 1 685 ? 17.934 20.375 -10.655 1.00 92.31 685 TYR A O 1
ATOM 5422 N N . PHE A 1 686 ? 16.522 22.121 -10.664 1.00 94.88 686 PHE A N 1
ATOM 5423 C CA . PHE A 1 686 ? 16.670 22.453 -9.247 1.00 94.88 686 PHE A CA 1
ATOM 5424 C C . PHE A 1 686 ? 16.302 21.267 -8.360 1.00 94.88 686 PHE A C 1
ATOM 5426 O O . PHE A 1 686 ? 17.073 20.883 -7.483 1.00 94.88 686 PHE A O 1
ATOM 5433 N N . LEU A 1 687 ? 15.161 20.628 -8.627 1.00 91.69 687 LEU A N 1
ATOM 5434 C CA . LEU A 1 687 ? 14.731 19.452 -7.877 1.00 91.69 687 LEU A CA 1
ATOM 5435 C C . LEU A 1 687 ? 15.678 18.262 -8.055 1.00 91.69 687 LEU A C 1
ATOM 5437 O O . LEU A 1 687 ? 15.960 17.557 -7.082 1.00 91.69 687 LEU A O 1
ATOM 5441 N N . LYS A 1 688 ? 16.204 18.045 -9.268 1.00 89.81 688 LYS A N 1
ATOM 5442 C CA . LYS A 1 688 ? 17.189 16.986 -9.512 1.00 89.81 688 LYS A CA 1
ATOM 5443 C C . LYS A 1 688 ? 18.501 17.275 -8.773 1.00 89.81 688 LYS A C 1
ATOM 5445 O O . LYS A 1 688 ? 19.012 16.383 -8.102 1.00 89.81 688 LYS A O 1
ATOM 5450 N N . TRP A 1 689 ? 19.003 18.509 -8.812 1.00 93.00 689 TRP A N 1
ATOM 5451 C CA . TRP A 1 689 ? 20.173 18.937 -8.040 1.00 93.00 689 TRP A CA 1
ATOM 5452 C C . TRP A 1 689 ? 19.976 18.767 -6.538 1.00 93.00 689 TRP A C 1
ATOM 5454 O O . TRP A 1 689 ? 20.831 18.184 -5.874 1.00 93.00 689 TRP A O 1
ATOM 5464 N N . MET A 1 690 ? 18.832 19.205 -6.012 1.00 92.12 690 MET A N 1
ATOM 5465 C CA . MET A 1 690 ? 18.472 19.021 -4.608 1.00 92.12 690 MET A CA 1
ATOM 5466 C C . MET A 1 690 ? 18.493 17.543 -4.225 1.00 92.12 690 MET A C 1
ATOM 5468 O O . MET A 1 690 ? 19.186 17.178 -3.280 1.00 92.12 690 MET A O 1
ATOM 5472 N N . ARG A 1 691 ? 17.819 16.672 -4.990 1.00 88.88 691 ARG A N 1
ATOM 5473 C CA . ARG A 1 691 ? 17.849 15.218 -4.765 1.00 88.88 691 ARG A CA 1
ATOM 5474 C C . ARG A 1 691 ? 19.282 14.694 -4.741 1.00 88.88 691 ARG A C 1
ATOM 5476 O O . ARG A 1 691 ? 19.661 13.995 -3.807 1.00 88.88 691 ARG A O 1
ATOM 5483 N N . MET A 1 692 ? 20.085 15.043 -5.746 1.00 88.25 692 MET A N 1
ATOM 5484 C CA . MET A 1 692 ? 21.437 14.510 -5.867 1.00 88.25 692 MET A CA 1
ATOM 5485 C C . MET A 1 692 ? 22.353 14.948 -4.724 1.00 88.25 692 MET A C 1
ATOM 5487 O O . MET A 1 692 ? 23.055 14.104 -4.164 1.00 88.25 692 MET A O 1
ATOM 5491 N N . ASN A 1 693 ? 22.321 16.233 -4.372 1.00 89.50 693 ASN A N 1
ATOM 5492 C CA . ASN A 1 693 ? 23.156 16.816 -3.325 1.00 89.50 693 ASN A CA 1
ATOM 5493 C C . ASN A 1 693 ? 22.766 16.296 -1.941 1.00 89.50 693 ASN A C 1
ATOM 5495 O O . ASN A 1 693 ? 23.637 15.934 -1.153 1.00 89.50 693 ASN A O 1
ATOM 5499 N N . LEU A 1 694 ? 21.463 16.196 -1.672 1.00 88.38 694 LEU A N 1
ATOM 5500 C CA . LEU A 1 694 ? 20.947 15.620 -0.437 1.00 88.38 694 LEU A CA 1
ATOM 5501 C C . LEU A 1 694 ? 21.319 14.138 -0.302 1.00 88.38 694 LEU A C 1
ATOM 5503 O O . LEU A 1 694 ? 21.724 13.706 0.774 1.00 88.38 694 LEU A O 1
ATOM 5507 N N . ASP A 1 695 ? 21.221 13.359 -1.385 1.00 83.50 695 ASP A N 1
ATOM 5508 C CA . ASP A 1 695 ? 21.638 11.952 -1.392 1.00 83.50 695 ASP A CA 1
ATOM 5509 C C . ASP A 1 695 ? 23.131 11.804 -1.072 1.00 83.50 695 ASP A C 1
ATOM 5511 O O . ASP A 1 695 ? 23.508 10.903 -0.326 1.00 83.50 695 ASP A O 1
ATOM 5515 N N . ASN A 1 696 ? 23.977 12.689 -1.609 1.00 84.69 696 ASN A N 1
ATOM 5516 C CA . ASN A 1 696 ? 25.415 12.680 -1.335 1.00 84.69 696 ASN A CA 1
ATOM 5517 C C . ASN A 1 696 ? 25.706 13.027 0.124 1.00 84.69 696 ASN A C 1
ATOM 5519 O O . ASN A 1 696 ? 26.423 12.285 0.785 1.00 84.69 696 ASN A O 1
ATOM 5523 N N . LEU A 1 697 ? 25.084 14.091 0.641 1.00 83.25 697 LEU A N 1
ATOM 5524 C CA . LEU A 1 697 ? 25.211 14.488 2.042 1.00 83.25 697 LEU A CA 1
ATOM 5525 C C . LEU A 1 697 ? 24.809 13.340 2.983 1.00 83.25 697 LEU A C 1
ATOM 5527 O O . LEU A 1 697 ? 25.543 13.004 3.909 1.00 83.25 697 LEU A O 1
ATOM 5531 N N . SER A 1 698 ? 23.670 12.689 2.715 1.00 80.69 698 SER A N 1
ATOM 5532 C CA . SER A 1 698 ? 23.234 11.536 3.505 1.00 80.69 698 SER A CA 1
ATOM 5533 C C . SER A 1 698 ? 24.204 10.360 3.411 1.00 80.69 698 SER A C 1
ATOM 5535 O O . SER A 1 698 ? 24.398 9.694 4.419 1.00 80.69 698 SER A O 1
ATOM 5537 N N . ARG A 1 699 ? 24.811 10.074 2.247 1.00 79.19 699 ARG A N 1
ATOM 5538 C CA . ARG A 1 699 ? 25.795 8.981 2.117 1.00 79.19 699 ARG A CA 1
ATOM 5539 C C . ARG A 1 699 ? 27.027 9.226 2.980 1.00 79.19 699 ARG A C 1
ATOM 5541 O O . ARG A 1 699 ? 27.394 8.318 3.717 1.00 79.19 699 ARG A O 1
ATOM 5548 N N . THR A 1 700 ? 27.595 10.431 2.925 1.00 78.94 700 THR A N 1
ATOM 5549 C CA . THR A 1 700 ? 28.766 10.816 3.727 1.00 78.94 700 THR A CA 1
ATOM 5550 C C . THR A 1 700 ? 28.460 10.738 5.222 1.00 78.94 700 THR A C 1
ATOM 5552 O O . THR A 1 700 ? 29.173 10.090 5.978 1.00 78.94 700 THR A O 1
ATOM 5555 N N . ASN A 1 701 ? 27.328 11.299 5.654 1.00 79.38 701 ASN A N 1
ATOM 5556 C CA . ASN A 1 701 ? 26.948 11.248 7.067 1.00 79.38 701 ASN A CA 1
ATOM 5557 C C . ASN A 1 701 ? 26.669 9.805 7.531 1.00 79.38 701 ASN A C 1
ATOM 5559 O O . ASN A 1 701 ? 27.058 9.411 8.628 1.00 79.38 701 ASN A O 1
ATOM 5563 N N . LEU A 1 702 ? 26.010 8.987 6.699 1.00 79.31 702 LEU A N 1
ATOM 5564 C CA . LEU A 1 702 ? 25.705 7.592 7.026 1.00 79.31 702 LEU A CA 1
ATOM 5565 C C . LEU A 1 702 ? 26.946 6.699 7.064 1.00 79.31 702 LEU A C 1
ATOM 5567 O O . LEU A 1 702 ? 26.959 5.761 7.861 1.00 79.31 702 LEU A O 1
ATOM 5571 N N . SER A 1 703 ? 27.954 6.925 6.213 1.00 79.12 703 SER A N 1
ATOM 5572 C CA . SER A 1 703 ? 29.204 6.159 6.274 1.00 79.12 703 SER A CA 1
ATOM 5573 C C . SER A 1 703 ? 29.913 6.392 7.601 1.00 79.12 703 SER A C 1
ATOM 5575 O O . SER A 1 703 ? 30.219 5.420 8.292 1.00 79.12 703 SER A O 1
ATOM 5577 N N . ASP A 1 704 ? 30.051 7.657 8.000 1.00 80.19 704 ASP A N 1
ATOM 5578 C CA . ASP A 1 704 ? 30.752 8.053 9.223 1.00 80.19 704 ASP A CA 1
ATOM 5579 C C . ASP A 1 704 ? 30.029 7.521 10.468 1.00 80.19 704 ASP A C 1
ATOM 5581 O O . ASP A 1 704 ? 30.643 6.949 11.372 1.00 80.19 704 ASP A O 1
ATOM 5585 N N . LEU A 1 705 ? 28.695 7.628 10.491 1.00 81.75 705 LEU A N 1
ATOM 5586 C CA . LEU A 1 705 ? 27.875 7.099 11.581 1.00 81.75 705 LEU A CA 1
ATOM 5587 C C . LEU A 1 705 ? 27.921 5.566 11.661 1.00 81.75 705 LEU A C 1
ATOM 5589 O O . LEU A 1 705 ? 27.976 5.010 12.758 1.00 81.75 705 LEU A O 1
ATOM 5593 N N . ARG A 1 706 ? 27.908 4.855 10.523 1.00 80.88 706 ARG A N 1
ATOM 5594 C CA . ARG A 1 706 ? 27.998 3.381 10.491 1.00 80.88 706 ARG A CA 1
ATOM 5595 C C . ARG A 1 706 ? 29.363 2.880 10.950 1.00 80.88 706 ARG A C 1
ATOM 5597 O O . ARG A 1 706 ? 29.430 1.826 11.584 1.00 80.88 706 ARG A O 1
ATOM 5604 N N . GLU A 1 707 ? 30.432 3.605 10.638 1.00 80.75 707 GLU A N 1
ATOM 5605 C CA . GLU A 1 707 ? 31.779 3.278 11.101 1.00 80.75 707 GLU A CA 1
ATOM 5606 C C . GLU A 1 707 ? 31.889 3.443 12.622 1.00 80.75 707 GLU A C 1
ATOM 5608 O O . GLU A 1 707 ? 32.235 2.479 13.309 1.00 80.75 707 GLU A O 1
ATOM 5613 N N . GLN A 1 708 ? 31.432 4.578 13.164 1.00 82.88 708 GLN A N 1
ATOM 5614 C CA . GLN A 1 708 ? 31.334 4.791 14.614 1.00 82.88 708 GLN A CA 1
ATOM 5615 C C . GLN A 1 708 ? 30.463 3.724 15.295 1.00 82.88 708 GLN A C 1
ATOM 5617 O O . GLN A 1 708 ? 30.840 3.165 16.327 1.00 82.88 708 GLN A O 1
ATOM 5622 N N . TYR A 1 709 ? 29.319 3.372 14.697 1.00 82.19 709 TYR A N 1
ATOM 5623 C CA . TYR A 1 709 ? 28.438 2.319 15.208 1.00 82.19 709 TYR A CA 1
ATOM 5624 C C . TYR A 1 709 ? 29.156 0.965 15.278 1.00 82.19 709 TYR A C 1
ATOM 5626 O O . TYR A 1 709 ? 29.062 0.255 16.284 1.00 82.19 709 TYR A O 1
ATOM 5634 N N . LYS A 1 710 ? 29.911 0.608 14.230 1.00 81.12 710 LYS A N 1
ATOM 5635 C CA . LYS A 1 710 ? 30.689 -0.636 14.162 1.00 81.12 710 LYS A CA 1
ATOM 5636 C C . LYS A 1 710 ? 31.788 -0.677 15.223 1.00 81.12 710 LYS A C 1
ATOM 5638 O O . LYS A 1 710 ? 31.944 -1.714 15.865 1.00 81.12 710 LYS A O 1
ATOM 5643 N N . GLU A 1 711 ? 32.530 0.412 15.419 1.00 82.88 711 GLU A N 1
ATOM 5644 C CA . GLU A 1 711 ? 33.573 0.510 16.449 1.00 82.88 711 GLU A CA 1
ATOM 5645 C C . GLU A 1 711 ? 32.994 0.354 17.858 1.00 82.88 711 GLU A C 1
ATOM 5647 O O . GLU A 1 711 ? 33.471 -0.460 18.654 1.00 82.88 711 GLU A O 1
ATOM 5652 N N . LYS A 1 712 ? 31.905 1.071 18.154 1.00 83.44 712 LYS A N 1
ATOM 5653 C CA . LYS A 1 712 ? 31.258 1.031 19.470 1.00 83.44 712 LYS A CA 1
ATOM 5654 C C . LYS A 1 712 ? 30.638 -0.333 19.771 1.00 83.44 712 LYS A C 1
ATOM 5656 O O . LYS A 1 712 ? 30.730 -0.791 20.912 1.00 83.44 712 LYS A O 1
ATOM 5661 N N . CYS A 1 713 ? 30.102 -1.026 18.760 1.00 80.62 713 CYS A N 1
ATOM 5662 C CA . CYS A 1 713 ? 29.571 -2.387 18.894 1.00 80.62 713 CYS A CA 1
ATOM 5663 C C . CYS A 1 713 ? 30.621 -3.441 19.277 1.00 80.62 713 CYS A C 1
ATOM 5665 O O . CYS A 1 713 ? 30.247 -4.466 19.847 1.00 80.62 713 CYS A O 1
ATOM 5667 N N . GLN A 1 714 ? 31.917 -3.216 19.025 1.00 81.25 714 GLN A N 1
ATOM 5668 C CA . GLN A 1 714 ? 32.969 -4.140 19.485 1.00 81.25 714 GLN A CA 1
ATOM 5669 C C . GLN A 1 714 ? 33.044 -4.207 21.020 1.00 81.25 714 GLN A C 1
ATOM 5671 O O . GLN A 1 714 ? 33.410 -5.241 21.571 1.00 81.25 714 GLN A O 1
ATOM 5676 N N . HIS A 1 715 ? 32.615 -3.139 21.700 1.00 81.00 715 HIS A N 1
ATOM 5677 C CA . HIS A 1 715 ? 32.547 -3.022 23.158 1.00 81.00 715 HIS A CA 1
ATOM 5678 C C . HIS A 1 715 ? 31.089 -2.813 23.606 1.00 81.00 715 HIS A C 1
ATOM 5680 O O . HIS A 1 715 ? 30.766 -1.889 24.356 1.00 81.00 715 HIS A O 1
ATOM 5686 N N . PHE A 1 716 ? 30.181 -3.666 23.110 1.00 72.06 716 PHE A N 1
ATOM 5687 C CA . PHE A 1 716 ? 28.726 -3.512 23.264 1.00 72.06 716 PHE A CA 1
ATOM 5688 C C . PHE A 1 716 ? 28.257 -3.307 24.717 1.00 72.06 716 PHE A C 1
ATOM 5690 O O . PHE A 1 716 ? 27.302 -2.572 24.958 1.00 72.06 716 PHE A O 1
ATOM 5697 N N . SER A 1 717 ? 28.916 -3.940 25.695 1.00 74.44 717 SER A N 1
ATOM 5698 C CA . SER A 1 717 ? 28.564 -3.821 27.117 1.00 74.44 717 SER A CA 1
ATOM 5699 C C . SER A 1 717 ? 28.842 -2.440 27.713 1.00 74.44 717 SER A C 1
ATOM 5701 O O . SER A 1 717 ? 28.128 -2.039 28.627 1.00 74.44 717 SER A O 1
ATOM 5703 N N . GLU A 1 718 ? 29.846 -1.720 27.210 1.00 79.81 718 GLU A N 1
ATOM 5704 C CA . GLU A 1 718 ? 30.259 -0.407 27.729 1.00 79.81 718 GLU A CA 1
ATOM 5705 C C . GLU A 1 718 ? 29.538 0.739 27.008 1.00 79.81 718 GLU A C 1
ATOM 5707 O O . GLU A 1 718 ? 29.138 1.712 27.638 1.00 79.81 718 GLU A O 1
ATOM 5712 N N . ASN A 1 719 ? 29.280 0.591 25.704 1.00 80.62 719 ASN A N 1
ATOM 5713 C CA . ASN A 1 719 ? 28.794 1.680 24.847 1.00 80.62 719 ASN A CA 1
ATOM 5714 C C . ASN A 1 719 ? 27.295 1.611 24.525 1.00 80.62 719 ASN A C 1
ATOM 5716 O O . ASN A 1 719 ? 26.849 2.193 23.540 1.00 80.62 719 ASN A O 1
ATOM 5720 N N . LYS A 1 720 ? 26.489 0.880 25.300 1.00 79.56 720 LYS A N 1
ATOM 5721 C CA . LYS A 1 720 ? 25.083 0.609 24.947 1.00 79.56 720 LYS A CA 1
ATOM 5722 C C . LYS A 1 720 ? 24.252 1.879 24.684 1.00 79.56 720 LYS A C 1
ATOM 5724 O O . LYS A 1 720 ? 23.446 1.884 23.756 1.00 79.56 720 LYS A O 1
ATOM 5729 N N . GLU A 1 721 ? 24.436 2.934 25.482 1.00 79.12 721 GLU A N 1
ATOM 5730 C CA . GLU A 1 721 ? 23.731 4.216 25.300 1.00 79.12 721 GLU A CA 1
ATOM 5731 C C . GLU A 1 721 ? 24.222 4.976 24.064 1.00 79.12 721 GLU A C 1
ATOM 5733 O O . GLU A 1 721 ? 23.406 5.457 23.281 1.00 79.12 721 GLU A O 1
ATOM 5738 N N . GLU A 1 722 ? 25.535 5.019 23.837 1.00 80.06 722 GLU A N 1
ATOM 5739 C CA . GLU A 1 722 ? 26.122 5.647 22.649 1.00 80.06 722 GLU A CA 1
ATOM 5740 C C . GLU A 1 722 ? 25.704 4.924 21.361 1.00 80.06 722 GLU A C 1
ATOM 5742 O O . GLU A 1 722 ? 25.347 5.570 20.382 1.00 80.06 722 GLU A O 1
ATOM 5747 N N . ILE A 1 723 ? 25.664 3.586 21.366 1.00 79.81 723 ILE A N 1
ATOM 5748 C CA . ILE A 1 723 ? 25.177 2.775 20.239 1.00 79.81 723 ILE A CA 1
ATOM 5749 C C . ILE A 1 723 ? 23.712 3.109 19.939 1.00 79.81 723 ILE A C 1
ATOM 5751 O O . ILE A 1 723 ? 23.344 3.227 18.774 1.00 79.81 723 ILE A O 1
ATOM 5755 N N . ALA A 1 724 ? 22.873 3.288 20.965 1.00 77.50 724 ALA A N 1
ATOM 5756 C CA . ALA A 1 724 ? 21.475 3.670 20.778 1.00 77.50 724 ALA A CA 1
ATOM 5757 C C . ALA A 1 724 ? 21.327 5.098 20.219 1.00 77.50 724 ALA A C 1
ATOM 5759 O O . ALA A 1 724 ? 20.483 5.329 19.354 1.00 77.50 724 ALA A O 1
ATOM 5760 N N . GLN A 1 725 ? 22.161 6.042 20.670 1.00 77.19 725 GLN A N 1
ATOM 5761 C CA . GLN A 1 725 ? 22.205 7.398 20.111 1.00 77.19 725 GLN A CA 1
ATOM 5762 C C . GLN A 1 725 ? 22.665 7.391 18.648 1.00 77.19 725 GLN A C 1
ATOM 5764 O O . GLN A 1 725 ? 22.045 8.052 17.817 1.00 77.19 725 GLN A O 1
ATOM 5769 N N . LEU A 1 726 ? 23.689 6.600 18.316 1.00 79.38 726 LEU A N 1
ATOM 5770 C CA . LEU A 1 726 ? 24.163 6.417 16.943 1.00 79.38 726 LEU A CA 1
ATOM 5771 C C . LEU A 1 726 ? 23.090 5.776 16.053 1.00 79.38 726 LEU A C 1
ATOM 5773 O O . LEU A 1 726 ? 22.871 6.251 14.946 1.00 79.38 726 LEU A O 1
ATOM 5777 N N . ASP A 1 727 ? 22.369 4.758 16.534 1.00 73.94 727 ASP A N 1
ATOM 5778 C CA . ASP A 1 727 ? 21.244 4.134 15.811 1.00 73.94 727 ASP A CA 1
ATOM 5779 C C . ASP A 1 727 ? 20.156 5.173 15.476 1.00 73.94 727 ASP A C 1
ATOM 5781 O O . ASP A 1 727 ? 19.661 5.263 14.349 1.00 73.94 727 ASP A O 1
ATOM 5785 N N . GLN A 1 728 ? 19.832 6.034 16.447 1.00 71.94 728 GLN A N 1
ATOM 5786 C CA . GLN A 1 728 ? 18.872 7.120 16.270 1.00 71.94 728 GLN A CA 1
ATOM 5787 C C . GLN A 1 728 ? 19.377 8.185 15.283 1.00 71.94 728 GLN A C 1
ATOM 5789 O O . GLN A 1 728 ? 18.607 8.648 14.438 1.00 71.94 728 GLN A O 1
ATOM 5794 N N . GLN A 1 729 ? 20.658 8.561 15.350 1.00 75.25 729 GLN A N 1
ATOM 5795 C CA . GLN A 1 729 ? 21.280 9.478 14.389 1.00 75.25 729 GLN A CA 1
ATOM 5796 C C . GLN A 1 729 ? 21.279 8.891 12.972 1.00 75.25 729 GLN A C 1
ATOM 5798 O O . GLN A 1 729 ? 20.886 9.587 12.038 1.00 75.25 729 GLN A O 1
ATOM 5803 N N . ILE A 1 730 ? 21.612 7.604 12.808 1.00 76.56 730 ILE A N 1
ATOM 5804 C CA . ILE A 1 730 ? 21.553 6.890 11.522 1.00 76.56 730 ILE A CA 1
ATOM 5805 C C . ILE A 1 730 ? 20.136 6.972 10.949 1.00 76.56 730 ILE A C 1
ATOM 5807 O O . ILE A 1 730 ? 19.967 7.408 9.810 1.00 76.56 730 ILE A O 1
ATOM 5811 N N . SER A 1 731 ? 19.109 6.654 11.743 1.00 71.81 731 SER A N 1
ATOM 5812 C CA . SER A 1 731 ? 17.712 6.755 11.298 1.00 71.81 731 SER A CA 1
ATOM 5813 C C . SER A 1 731 ? 17.299 8.192 10.932 1.00 71.81 731 SER A C 1
ATOM 5815 O O . SER A 1 731 ? 16.490 8.382 10.022 1.00 71.81 731 SER A O 1
ATOM 5817 N N . ASN A 1 732 ? 17.807 9.210 11.634 1.00 72.94 732 ASN A N 1
ATOM 5818 C CA . ASN A 1 732 ? 17.405 10.611 11.447 1.00 72.94 732 ASN A CA 1
ATOM 5819 C C . ASN A 1 732 ? 18.203 11.364 10.367 1.00 72.94 732 ASN A C 1
ATOM 5821 O O . ASN A 1 732 ? 17.732 12.396 9.881 1.00 72.94 732 ASN A O 1
ATOM 5825 N N . SER A 1 733 ? 19.370 10.844 9.975 1.00 75.62 733 SER A N 1
ATOM 5826 C CA . SER A 1 733 ? 20.302 11.437 8.997 1.00 75.62 733 SER A CA 1
ATOM 5827 C C . SER A 1 733 ? 19.787 11.473 7.547 1.00 75.62 733 SER A C 1
ATOM 5829 O O . SER A 1 733 ? 20.425 12.040 6.655 1.00 75.62 733 SER A O 1
ATOM 5831 N N . SER A 1 734 ? 18.621 10.882 7.283 1.00 74.94 734 SER A N 1
ATOM 5832 C CA . SER A 1 734 ? 17.968 10.923 5.975 1.00 74.94 734 SER A CA 1
ATOM 5833 C C . SER A 1 734 ? 17.304 12.283 5.746 1.00 74.94 734 SER A C 1
ATOM 5835 O O . SER A 1 734 ? 16.432 12.680 6.502 1.00 74.94 734 SER A O 1
ATOM 5837 N N . LEU A 1 735 ? 17.677 13.022 4.704 1.00 83.56 735 LEU A N 1
ATOM 5838 C CA . LEU A 1 735 ? 16.997 14.261 4.308 1.00 83.56 735 LEU A CA 1
ATOM 5839 C C . LEU A 1 735 ? 16.866 14.274 2.794 1.00 83.56 735 LEU A C 1
ATOM 5841 O O . LEU A 1 735 ? 17.875 14.221 2.109 1.00 83.56 735 LEU A O 1
ATOM 5845 N N . GLY A 1 736 ? 15.649 14.341 2.273 1.00 86.44 736 GLY A N 1
ATOM 5846 C CA . GLY A 1 736 ? 15.366 14.347 0.839 1.00 86.44 736 GLY A CA 1
ATOM 5847 C C . GLY A 1 736 ? 14.382 15.444 0.453 1.00 86.44 736 GLY A C 1
ATOM 5848 O O . GLY A 1 736 ? 13.911 16.208 1.297 1.00 86.44 736 GLY A O 1
ATOM 5849 N N . VAL A 1 737 ? 14.075 15.535 -0.841 1.00 88.44 737 VAL A N 1
ATOM 5850 C CA . VAL A 1 737 ? 13.156 16.549 -1.393 1.00 88.44 737 VAL A CA 1
ATOM 5851 C C . VAL A 1 737 ? 11.755 16.413 -0.788 1.00 88.44 737 VAL A C 1
ATOM 5853 O O . VAL A 1 737 ? 11.078 17.416 -0.570 1.00 88.44 737 VAL A O 1
ATOM 5856 N N . GLU A 1 738 ? 11.342 15.190 -0.457 1.00 86.56 738 GLU A N 1
ATOM 5857 C CA . GLU A 1 738 ? 10.076 14.895 0.209 1.00 86.56 738 GLU A CA 1
ATOM 5858 C C . GLU A 1 738 ? 9.915 15.650 1.533 1.00 86.56 738 GLU A C 1
ATOM 5860 O O . GLU A 1 738 ? 8.825 16.132 1.814 1.00 86.56 738 GLU A O 1
ATOM 5865 N N . HIS A 1 739 ? 10.998 15.877 2.283 1.00 89.12 739 HIS A N 1
ATOM 5866 C CA . HIS A 1 739 ? 10.951 16.641 3.530 1.00 89.12 739 HIS A CA 1
ATOM 5867 C C . HIS A 1 739 ? 10.643 18.127 3.276 1.00 89.12 739 HIS A C 1
ATOM 5869 O O . HIS A 1 739 ? 9.871 18.738 4.010 1.00 89.12 739 HIS A O 1
ATOM 5875 N N . PHE A 1 740 ? 11.181 18.722 2.208 1.00 92.56 740 PHE A N 1
ATOM 5876 C CA . PHE A 1 740 ? 10.862 20.107 1.833 1.00 92.56 740 PHE A CA 1
ATOM 5877 C C . PHE A 1 740 ? 9.409 20.236 1.355 1.00 92.56 740 PHE A C 1
ATOM 5879 O O . PHE A 1 740 ? 8.707 21.182 1.712 1.00 92.56 740 PHE A O 1
ATOM 5886 N N . LEU A 1 741 ? 8.928 19.258 0.580 1.00 92.44 741 LEU A N 1
ATOM 5887 C CA . LEU A 1 741 ? 7.531 19.214 0.139 1.00 92.44 741 LEU A CA 1
ATOM 5888 C C . LEU A 1 741 ? 6.567 18.986 1.315 1.00 92.44 741 LEU A C 1
ATOM 5890 O O . LEU A 1 741 ? 5.503 19.605 1.353 1.00 92.44 741 LEU A O 1
ATOM 5894 N N . ARG A 1 742 ? 6.951 18.157 2.293 1.00 92.12 742 ARG A N 1
ATOM 5895 C CA . ARG A 1 742 ? 6.201 17.931 3.535 1.00 92.12 742 ARG A CA 1
ATOM 5896 C C . ARG A 1 742 ? 6.111 19.210 4.366 1.00 92.12 742 ARG A C 1
ATOM 5898 O O . ARG A 1 742 ? 5.018 19.560 4.807 1.00 92.12 742 ARG A O 1
ATOM 5905 N N . GLU A 1 743 ? 7.212 19.953 4.511 1.00 93.81 743 GLU A N 1
ATOM 5906 C CA . GLU A 1 743 ? 7.222 21.260 5.189 1.00 93.81 743 GLU A CA 1
ATOM 5907 C C . GLU A 1 743 ? 6.298 22.264 4.496 1.00 93.81 743 GLU A C 1
ATOM 5909 O O . GLU A 1 743 ? 5.473 22.911 5.141 1.00 93.81 743 GLU A O 1
ATOM 5914 N N . MET A 1 744 ? 6.380 22.343 3.165 1.00 93.44 744 MET A N 1
ATOM 5915 C CA . MET A 1 744 ? 5.498 23.176 2.347 1.00 93.44 744 MET A CA 1
ATOM 5916 C C . MET A 1 744 ? 4.018 22.806 2.548 1.00 93.44 744 MET A C 1
ATOM 5918 O O . MET A 1 744 ? 3.164 23.690 2.646 1.00 93.44 744 MET A O 1
ATOM 5922 N N . GLY A 1 745 ? 3.709 21.511 2.663 1.00 93.12 745 GLY A N 1
ATOM 5923 C CA . GLY A 1 745 ? 2.368 21.028 2.988 1.00 93.12 745 GLY A CA 1
ATOM 5924 C C . GLY A 1 745 ? 1.899 21.449 4.383 1.00 93.12 745 GLY A C 1
ATOM 5925 O O . GLY A 1 745 ? 0.753 21.871 4.540 1.00 93.12 745 GLY A O 1
ATOM 5926 N N . GLN A 1 746 ? 2.779 21.413 5.389 1.00 92.81 746 GLN A N 1
ATOM 5927 C CA . GLN A 1 746 ? 2.458 21.869 6.747 1.00 92.81 746 GLN A CA 1
ATOM 5928 C C . GLN A 1 746 ? 2.271 23.390 6.832 1.00 92.81 746 GLN A C 1
ATOM 5930 O O . GLN A 1 746 ? 1.340 23.835 7.507 1.00 92.81 746 GLN A O 1
ATOM 5935 N N . LEU A 1 747 ? 3.077 24.180 6.108 1.00 90.44 747 LEU A N 1
ATOM 5936 C CA . LEU A 1 747 ? 2.867 25.627 5.942 1.00 90.44 747 LEU A CA 1
ATOM 5937 C C . LEU A 1 747 ? 1.464 25.909 5.393 1.00 90.44 747 LEU A C 1
ATOM 5939 O O . LEU A 1 747 ? 0.724 26.733 5.935 1.00 90.44 747 LEU A O 1
ATOM 5943 N N . TYR A 1 748 ? 1.070 25.176 4.350 1.00 91.81 748 TYR A N 1
ATOM 5944 C CA . TYR A 1 748 ? -0.255 25.299 3.757 1.00 91.81 748 TYR A CA 1
ATOM 5945 C C . TYR A 1 748 ? -1.378 24.912 4.731 1.00 91.81 748 TYR A C 1
ATOM 5947 O O . TYR A 1 748 ? -2.329 25.678 4.908 1.00 91.81 748 TYR A O 1
ATOM 5955 N N . GLU A 1 749 ? -1.287 23.753 5.393 1.00 90.00 749 GLU A N 1
ATOM 5956 C CA . GLU A 1 749 ? -2.317 23.311 6.342 1.00 90.00 749 GLU A CA 1
ATOM 5957 C C . GLU A 1 749 ? -2.474 24.271 7.528 1.00 90.00 749 GLU A C 1
ATOM 5959 O O . GLU A 1 749 ? -3.599 24.547 7.960 1.00 90.00 749 GLU A O 1
ATOM 5964 N N . ALA A 1 750 ? -1.363 24.815 8.031 1.00 88.69 750 ALA A N 1
ATOM 5965 C CA . ALA A 1 750 ? -1.382 25.830 9.071 1.00 88.69 750 ALA A CA 1
ATOM 5966 C C . ALA A 1 750 ? -2.097 27.100 8.580 1.00 88.69 750 ALA A C 1
ATOM 5968 O O . ALA A 1 750 ? -3.046 27.550 9.230 1.00 88.69 750 ALA A O 1
ATOM 5969 N N . ALA A 1 751 ? -1.742 27.617 7.402 1.00 87.69 751 ALA A N 1
ATOM 5970 C CA . ALA A 1 751 ? -2.312 28.848 6.861 1.00 87.69 751 ALA A CA 1
ATOM 5971 C C . ALA A 1 751 ? -3.817 28.740 6.548 1.00 87.69 751 ALA A C 1
ATOM 5973 O O . ALA A 1 751 ? -4.578 29.677 6.799 1.00 87.69 751 ALA A O 1
ATOM 5974 N N . VAL A 1 752 ? -4.291 27.593 6.048 1.00 85.69 752 VAL A N 1
ATOM 5975 C CA . VAL A 1 752 ? -5.721 27.379 5.739 1.00 85.69 752 VAL A CA 1
ATOM 5976 C C . VAL A 1 752 ? -6.587 27.309 7.002 1.00 85.69 752 VAL A C 1
ATOM 5978 O O . VAL A 1 752 ? -7.784 27.592 6.937 1.00 85.69 752 VAL A O 1
ATOM 5981 N N . SER A 1 753 ? -6.003 26.999 8.164 1.00 80.56 753 SER A N 1
ATOM 5982 C CA . SER A 1 753 ? -6.719 27.053 9.448 1.00 80.56 753 SER A CA 1
ATOM 5983 C C . SER A 1 753 ? -7.020 28.484 9.935 1.00 80.56 753 SER A C 1
ATOM 5985 O O . SER A 1 753 ? -7.804 28.661 10.870 1.00 80.56 753 SER A O 1
ATOM 5987 N N . LEU A 1 754 ? -6.444 29.506 9.288 1.00 80.56 754 LEU A N 1
ATOM 5988 C CA . LEU A 1 754 ? -6.731 30.924 9.524 1.00 80.56 754 LEU A CA 1
ATOM 5989 C C . LEU A 1 754 ? -7.977 31.389 8.747 1.00 80.56 754 LEU A C 1
ATOM 5991 O O . LEU A 1 754 ? -8.422 30.757 7.783 1.00 80.56 754 LEU A O 1
ATOM 5995 N N . SER A 1 755 ? -8.548 32.530 9.146 1.00 78.12 755 SER A N 1
ATOM 5996 C CA . SER A 1 755 ? -9.700 33.112 8.446 1.00 78.12 755 SER A CA 1
ATOM 5997 C C . SER A 1 755 ? -9.341 33.545 7.018 1.00 78.12 755 SER A C 1
ATOM 5999 O O . SER A 1 755 ? -8.196 33.878 6.715 1.00 78.12 755 SER A O 1
ATOM 6001 N N . GLU A 1 756 ? -10.330 33.532 6.119 1.00 74.44 756 GLU A N 1
ATOM 6002 C CA . GLU A 1 756 ? -10.102 33.684 4.668 1.00 74.44 756 GLU A CA 1
ATOM 6003 C C . GLU A 1 756 ? -9.515 35.048 4.268 1.00 74.44 756 GLU A C 1
ATOM 6005 O O . GLU A 1 756 ? -8.881 35.169 3.220 1.00 74.44 756 GLU A O 1
ATOM 6010 N N . ASN A 1 757 ? -9.692 36.056 5.127 1.00 75.81 757 ASN A N 1
ATOM 6011 C CA . ASN A 1 757 ? -9.324 37.447 4.869 1.00 75.81 757 ASN A CA 1
ATOM 6012 C C . ASN A 1 757 ? -7.870 37.785 5.252 1.00 75.81 757 ASN A C 1
ATOM 6014 O O . ASN A 1 757 ? -7.452 38.920 5.034 1.00 75.81 757 ASN A O 1
ATOM 6018 N N . LEU A 1 758 ? -7.109 36.860 5.856 1.00 80.56 758 LEU A N 1
ATOM 6019 C CA . LEU A 1 758 ? -5.711 37.123 6.220 1.00 80.56 758 LEU A CA 1
ATOM 6020 C C . LEU A 1 758 ? -4.771 37.016 5.014 1.00 80.56 758 LEU A C 1
ATOM 6022 O O . LEU A 1 758 ? -4.794 36.035 4.272 1.00 80.56 758 LEU A O 1
ATOM 6026 N N . GLU A 1 759 ? -3.863 37.985 4.896 1.00 77.88 759 GLU A N 1
ATOM 6027 C CA . GLU A 1 759 ? -2.826 38.029 3.859 1.00 77.88 759 GLU A CA 1
ATOM 6028 C C . GLU A 1 759 ? -1.909 36.795 3.891 1.00 77.88 759 GLU A C 1
ATOM 6030 O O . GLU A 1 759 ? -1.636 36.204 2.848 1.00 77.88 759 GLU A O 1
ATOM 6035 N N . SER A 1 760 ? -1.536 36.321 5.086 1.00 74.88 760 SER A N 1
ATOM 6036 C CA . SER A 1 760 ? -0.728 35.105 5.271 1.00 74.88 760 SER A CA 1
ATOM 6037 C C . SER A 1 760 ? -1.361 33.875 4.612 1.00 74.88 760 SER A C 1
ATOM 6039 O O . SER A 1 760 ? -0.665 33.034 4.050 1.00 74.88 760 SER A O 1
ATOM 6041 N N . ARG A 1 761 ? -2.699 33.778 4.620 1.00 81.19 761 ARG A N 1
ATOM 6042 C CA . ARG A 1 761 ? -3.416 32.699 3.931 1.00 81.19 761 ARG A CA 1
ATOM 6043 C C . ARG A 1 761 ? -3.344 32.871 2.417 1.00 81.19 761 ARG A C 1
ATOM 6045 O O . ARG A 1 761 ? -3.094 31.888 1.728 1.00 81.19 761 ARG A O 1
ATOM 6052 N N . GLN A 1 762 ? -3.520 34.094 1.908 1.00 79.94 762 GLN A N 1
ATOM 6053 C CA . GLN A 1 762 ? -3.472 34.401 0.470 1.00 79.94 762 GLN A CA 1
ATOM 6054 C C . GLN A 1 762 ? -2.112 34.057 -0.149 1.00 79.94 762 GLN A C 1
ATOM 6056 O O . GLN A 1 762 ? -2.064 33.440 -1.214 1.00 79.94 762 GLN A O 1
ATOM 6061 N N . GLN A 1 763 ? -1.018 34.368 0.552 1.00 81.44 763 GLN A N 1
ATOM 6062 C CA . GLN A 1 763 ? 0.341 34.053 0.101 1.00 81.44 763 GLN A CA 1
ATOM 6063 C C . GLN A 1 763 ? 0.552 32.542 -0.114 1.00 81.44 763 GLN A C 1
ATOM 6065 O O . GLN A 1 763 ? 1.240 32.152 -1.053 1.00 81.44 763 GLN A O 1
ATOM 6070 N N . MET A 1 764 ? -0.105 31.677 0.671 1.00 86.62 764 MET A N 1
ATOM 6071 C CA . MET A 1 764 ? 0.065 30.217 0.593 1.00 86.62 764 MET A CA 1
ATOM 6072 C C . MET A 1 764 ? -0.868 29.509 -0.406 1.00 86.62 764 MET A C 1
ATOM 6074 O O . MET A 1 764 ? -0.660 28.333 -0.712 1.00 86.62 764 MET A O 1
ATOM 6078 N N . LEU A 1 765 ? -1.891 30.179 -0.958 1.00 86.19 765 LEU A N 1
ATOM 6079 C CA . LEU A 1 765 ? -2.931 29.522 -1.779 1.00 86.19 765 LEU A CA 1
ATOM 6080 C C . LEU A 1 765 ? -2.417 28.889 -3.083 1.00 86.19 765 LEU A C 1
ATOM 6082 O O . LEU A 1 765 ? -3.080 28.010 -3.639 1.00 86.19 765 LEU A O 1
ATOM 6086 N N . HIS A 1 766 ? -1.257 29.324 -3.576 1.00 89.88 766 HIS A N 1
ATOM 6087 C CA . HIS A 1 766 ? -0.674 28.844 -4.827 1.00 89.88 766 HIS A CA 1
ATOM 6088 C C . HIS A 1 766 ? 0.196 27.581 -4.665 1.00 89.88 766 HIS A C 1
ATOM 6090 O O . HIS A 1 766 ? 0.471 26.913 -5.664 1.00 89.88 766 HIS A O 1
ATOM 6096 N N . LEU A 1 767 ? 0.600 27.214 -3.439 1.00 93.38 767 LEU A N 1
ATOM 6097 C CA . LEU A 1 767 ? 1.512 26.087 -3.187 1.00 93.38 767 LEU A CA 1
ATOM 6098 C C . LEU A 1 767 ? 0.958 24.731 -3.661 1.00 93.38 767 LEU A C 1
ATOM 6100 O O . LEU A 1 767 ? 1.686 24.004 -4.346 1.00 93.38 767 LEU A O 1
ATOM 6104 N N . PRO A 1 768 ? -0.325 24.381 -3.419 1.00 94.62 768 PRO A N 1
ATOM 6105 C CA . PRO A 1 768 ? -0.859 23.115 -3.917 1.00 94.62 768 PRO A CA 1
ATOM 6106 C C . PRO A 1 768 ? -0.858 23.035 -5.453 1.00 94.62 768 PRO A C 1
ATOM 6108 O O . PRO A 1 768 ? -0.625 21.971 -6.024 1.00 94.62 768 PRO A O 1
ATOM 6111 N N . LYS A 1 769 ? -1.038 24.174 -6.141 1.00 93.06 769 LYS A N 1
ATOM 6112 C CA . LYS A 1 769 ? -0.944 24.266 -7.606 1.00 93.06 769 LYS A CA 1
ATOM 6113 C C . LYS A 1 769 ? 0.485 24.028 -8.102 1.00 93.06 769 LYS A C 1
ATOM 6115 O O . LYS A 1 769 ? 0.657 23.415 -9.154 1.00 93.06 769 LYS A O 1
ATOM 6120 N N . LEU A 1 770 ? 1.504 24.499 -7.376 1.00 91.31 770 LEU A N 1
ATOM 6121 C CA . LEU A 1 770 ? 2.903 24.194 -7.694 1.00 91.31 770 LEU A CA 1
ATOM 6122 C C . LEU A 1 770 ? 3.164 22.689 -7.586 1.00 91.31 770 LEU A C 1
ATOM 6124 O O . LEU A 1 770 ? 3.679 22.101 -8.532 1.00 91.31 770 LEU A O 1
ATOM 6128 N N . CYS A 1 771 ? 2.735 22.056 -6.492 1.00 92.50 771 CYS A N 1
ATOM 6129 C CA . CYS A 1 771 ? 2.911 20.617 -6.296 1.00 92.50 771 CYS A CA 1
ATOM 6130 C C . CYS A 1 771 ? 2.144 19.780 -7.338 1.00 92.50 771 CYS A C 1
ATOM 6132 O O . CYS A 1 771 ? 2.695 18.830 -7.887 1.00 92.50 771 CYS A O 1
ATOM 6134 N N . ALA A 1 772 ? 0.932 20.191 -7.726 1.00 92.25 772 ALA A N 1
ATOM 6135 C CA . ALA A 1 772 ? 0.192 19.547 -8.813 1.00 92.25 772 ALA A CA 1
ATOM 6136 C C . ALA A 1 772 ? 0.948 19.601 -10.158 1.00 92.25 772 ALA A C 1
ATOM 6138 O O . ALA A 1 772 ? 0.965 18.622 -10.902 1.00 92.25 772 ALA A O 1
ATOM 6139 N N . LYS A 1 773 ? 1.633 20.716 -10.460 1.00 90.19 773 LYS A N 1
ATOM 6140 C CA . LYS A 1 773 ? 2.519 20.804 -11.636 1.00 90.19 773 LYS A CA 1
ATOM 6141 C C . LYS A 1 773 ? 3.731 19.875 -11.520 1.00 90.19 773 LYS A C 1
ATOM 6143 O O . LYS A 1 773 ? 4.167 19.346 -12.534 1.00 90.19 773 LYS A O 1
ATOM 6148 N N .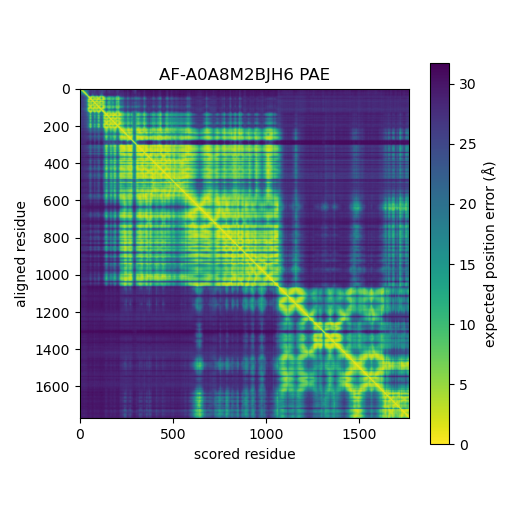 LEU A 1 774 ? 4.278 19.680 -10.319 1.00 89.12 774 LEU A N 1
ATOM 6149 C CA . LEU A 1 774 ? 5.372 18.728 -10.097 1.00 89.12 774 LEU A CA 1
ATOM 6150 C C . LEU A 1 774 ? 4.917 17.288 -10.353 1.00 89.12 774 LEU A C 1
ATOM 6152 O O . LEU A 1 774 ? 5.617 16.557 -11.047 1.00 89.12 774 LEU A O 1
ATOM 6156 N N . MET A 1 775 ? 3.723 16.912 -9.886 1.00 87.75 775 MET A N 1
ATOM 6157 C CA . MET A 1 775 ? 3.148 15.594 -10.180 1.00 87.75 775 MET A CA 1
ATOM 6158 C C . MET A 1 775 ? 2.989 15.346 -11.684 1.00 87.75 775 MET A C 1
ATOM 6160 O O . MET A 1 775 ? 3.294 14.254 -12.152 1.00 87.75 775 MET A O 1
ATOM 6164 N N . LEU A 1 776 ? 2.567 16.357 -12.455 1.00 84.31 776 LEU A N 1
ATOM 6165 C CA . LEU A 1 776 ? 2.479 16.255 -13.920 1.00 84.31 776 LEU A CA 1
ATOM 6166 C C . LEU A 1 776 ? 3.840 16.097 -14.600 1.00 84.31 776 LEU A C 1
ATOM 6168 O O . LEU A 1 776 ? 3.928 15.437 -15.630 1.00 84.31 776 LEU A O 1
ATOM 6172 N N . ASN A 1 777 ? 4.892 16.659 -14.006 1.00 80.69 777 ASN A N 1
ATOM 6173 C CA . ASN A 1 777 ? 6.269 16.487 -14.461 1.00 80.69 777 ASN A CA 1
ATOM 6174 C C . ASN A 1 777 ? 6.886 15.150 -13.986 1.00 80.69 777 ASN A C 1
ATOM 6176 O O . ASN A 1 777 ? 8.077 14.932 -14.187 1.00 80.69 777 ASN A O 1
ATOM 6180 N N . GLY A 1 778 ? 6.109 14.268 -13.343 1.00 80.38 778 GLY A N 1
ATOM 6181 C CA . GLY A 1 778 ? 6.558 12.947 -12.897 1.00 80.38 778 GLY A CA 1
ATOM 6182 C C . GLY A 1 778 ? 7.194 12.908 -11.504 1.00 80.38 778 GLY A C 1
ATOM 6183 O O . GLY A 1 778 ? 7.757 11.884 -11.134 1.00 80.38 778 GLY A O 1
ATOM 6184 N N . PHE A 1 779 ? 7.109 13.970 -10.699 1.00 85.88 779 PHE A N 1
ATOM 6185 C CA . PHE A 1 779 ? 7.588 13.913 -9.313 1.00 85.88 779 PHE A CA 1
ATOM 6186 C C . PHE A 1 779 ? 6.563 13.216 -8.399 1.00 85.88 779 PHE A C 1
ATOM 6188 O O . PHE A 1 779 ? 5.370 13.521 -8.487 1.00 85.88 779 PHE A O 1
ATOM 6195 N N . PRO A 1 780 ? 6.994 12.311 -7.500 1.00 89.50 780 PRO A N 1
ATOM 6196 C CA . PRO A 1 780 ? 6.086 11.643 -6.576 1.00 89.50 780 PRO A CA 1
ATOM 6197 C C . PRO A 1 780 ? 5.545 12.617 -5.516 1.00 89.50 780 PRO A C 1
ATOM 6199 O O . PRO A 1 780 ? 6.288 13.442 -4.983 1.00 89.50 780 PRO A O 1
ATOM 6202 N N . LEU A 1 781 ? 4.260 12.495 -5.179 1.00 91.50 781 LEU A N 1
ATOM 6203 C CA . LEU A 1 781 ? 3.640 13.160 -4.031 1.00 91.50 781 LEU A CA 1
ATOM 6204 C C . LEU A 1 781 ? 3.558 12.181 -2.859 1.00 91.50 781 LEU A C 1
ATOM 6206 O O . LEU A 1 781 ? 3.028 11.081 -2.997 1.00 91.50 781 LEU A O 1
ATOM 6210 N N . GLU A 1 782 ? 4.035 12.602 -1.693 1.00 91.56 782 GLU A N 1
ATOM 6211 C CA . GLU A 1 782 ? 3.818 11.883 -0.442 1.00 91.56 782 GLU A CA 1
ATOM 6212 C C . GLU A 1 782 ? 2.331 11.906 -0.059 1.00 91.56 782 GLU A C 1
ATOM 6214 O O . GLU A 1 782 ? 1.751 12.961 0.209 1.00 91.56 782 GLU A O 1
ATOM 6219 N N . LEU A 1 783 ? 1.712 10.728 -0.062 1.00 92.00 783 LEU A N 1
ATOM 6220 C CA . LEU A 1 783 ? 0.328 10.513 0.340 1.00 92.00 783 LEU A CA 1
ATOM 6221 C C . LEU A 1 783 ? 0.229 10.275 1.850 1.00 92.00 783 LEU A C 1
ATOM 6223 O O . LEU A 1 783 ? -0.617 10.872 2.509 1.00 92.00 783 LEU A O 1
ATOM 6227 N N . VAL A 1 784 ? 1.087 9.409 2.393 1.00 90.12 784 VAL A N 1
ATOM 6228 C CA . VAL A 1 784 ? 1.142 9.083 3.825 1.00 90.12 784 VAL A CA 1
ATOM 6229 C C . VAL A 1 784 ? 2.535 9.417 4.326 1.00 90.12 784 VAL A C 1
ATOM 6231 O O . VAL A 1 784 ? 3.503 8.909 3.773 1.00 90.12 784 VAL A O 1
ATOM 6234 N N . ASP A 1 785 ? 2.630 10.220 5.384 1.00 87.50 785 ASP A N 1
ATOM 6235 C CA . ASP A 1 785 ? 3.883 10.425 6.109 1.00 87.50 785 ASP A CA 1
ATOM 6236 C C . ASP A 1 785 ? 4.085 9.258 7.085 1.00 87.50 785 ASP A C 1
ATOM 6238 O O . ASP A 1 785 ? 3.348 9.138 8.070 1.00 87.50 785 ASP A O 1
ATOM 6242 N N . GLY A 1 786 ? 5.081 8.408 6.820 1.00 80.62 786 GLY A N 1
ATOM 6243 C CA . GLY A 1 786 ? 5.425 7.276 7.686 1.00 80.62 786 GLY A CA 1
ATOM 6244 C C . GLY A 1 786 ? 5.961 7.686 9.063 1.00 80.62 786 GLY A C 1
ATOM 6245 O O . GLY A 1 786 ? 5.667 7.036 10.061 1.00 80.62 786 GLY A O 1
ATOM 6246 N N . ASP A 1 787 ? 6.669 8.817 9.178 1.00 79.19 787 ASP A N 1
ATOM 6247 C CA . ASP A 1 787 ? 7.262 9.254 10.453 1.00 79.19 787 ASP A CA 1
ATOM 6248 C C . ASP A 1 787 ? 6.210 9.755 11.451 1.00 79.19 787 ASP A C 1
ATOM 6250 O O . ASP A 1 787 ? 6.390 9.653 12.671 1.00 79.19 787 ASP A O 1
ATOM 6254 N N . ALA A 1 788 ? 5.132 10.353 10.941 1.00 83.31 788 ALA A N 1
ATOM 6255 C CA . ALA A 1 788 ? 3.978 10.763 11.737 1.00 83.31 788 ALA A CA 1
ATOM 6256 C C . ALA A 1 788 ? 2.849 9.722 11.730 1.00 83.31 788 ALA A C 1
ATOM 6258 O O . ALA A 1 788 ? 1.930 9.816 12.550 1.00 83.31 788 ALA A O 1
ATOM 6259 N N . SER A 1 789 ? 2.909 8.739 10.823 1.00 83.38 789 SER A N 1
ATOM 6260 C CA . SER A 1 789 ? 1.834 7.796 10.515 1.00 83.38 789 SER A CA 1
ATOM 6261 C C . SER A 1 789 ? 0.497 8.512 10.273 1.00 83.38 789 SER A C 1
ATOM 6263 O O . SER A 1 789 ? -0.524 8.155 10.870 1.00 83.38 789 SER A O 1
ATOM 6265 N N . ASN A 1 790 ? 0.504 9.566 9.447 1.00 88.81 790 ASN A N 1
ATOM 6266 C CA . ASN A 1 790 ? -0.687 10.368 9.157 1.00 88.81 790 ASN A CA 1
ATOM 6267 C C . ASN A 1 790 ? -0.684 10.946 7.735 1.00 88.81 790 ASN A C 1
ATOM 6269 O O . ASN A 1 790 ? 0.359 11.074 7.098 1.00 88.81 790 ASN A O 1
ATOM 6273 N N . ILE A 1 791 ? -1.866 11.336 7.261 1.00 90.19 791 ILE A N 1
ATOM 6274 C CA . ILE A 1 791 ? -2.062 12.018 5.979 1.00 90.19 791 ILE A CA 1
ATOM 6275 C C . ILE A 1 791 ? -2.353 13.497 6.248 1.00 90.19 791 ILE A C 1
ATOM 6277 O O . ILE A 1 791 ? -3.326 13.788 6.957 1.00 90.19 791 ILE A O 1
ATOM 6281 N N . PRO A 1 792 ? -1.606 14.448 5.654 1.00 90.06 792 PRO A N 1
ATOM 6282 C CA . PRO A 1 792 ? -2.006 15.851 5.616 1.00 90.06 792 PRO A CA 1
ATOM 6283 C C . PRO A 1 792 ? -3.178 16.002 4.630 1.00 90.06 792 PRO A C 1
ATOM 6285 O O . PRO A 1 792 ? -3.026 16.373 3.462 1.00 90.06 792 PRO A O 1
ATOM 6288 N N . LEU A 1 793 ? -4.372 15.609 5.092 1.00 88.50 793 LEU A N 1
ATOM 6289 C CA . LEU A 1 793 ? -5.566 15.441 4.265 1.00 88.50 793 LEU A CA 1
ATOM 6290 C C . LEU A 1 793 ? -5.922 16.710 3.500 1.00 88.50 793 LEU A C 1
ATOM 6292 O O . LEU A 1 793 ? -6.389 16.609 2.367 1.00 88.50 793 LEU A O 1
ATOM 6296 N N . ARG A 1 794 ? -5.745 17.898 4.089 1.00 88.94 794 ARG A N 1
ATOM 6297 C CA . ARG A 1 794 ? -6.117 19.153 3.431 1.00 88.94 794 ARG A CA 1
ATOM 6298 C C . ARG A 1 794 ? -5.141 19.474 2.307 1.00 88.94 794 ARG A C 1
ATOM 6300 O O . ARG A 1 794 ? -5.590 19.811 1.213 1.00 88.94 794 ARG A O 1
ATOM 6307 N N . TRP A 1 795 ? -3.846 19.310 2.567 1.00 93.25 795 TRP A N 1
ATOM 6308 C CA . TRP A 1 795 ? -2.792 19.465 1.567 1.00 93.25 795 TRP A CA 1
ATOM 6309 C C . TRP A 1 795 ? -3.009 18.535 0.370 1.00 93.25 795 TRP A C 1
ATOM 6311 O O . TRP A 1 795 ? -3.192 19.014 -0.749 1.00 93.25 795 TRP A O 1
ATOM 6321 N N . VAL A 1 796 ? -3.092 17.222 0.609 1.00 92.75 796 VAL A N 1
ATOM 6322 C CA . VAL A 1 796 ? -3.300 16.221 -0.452 1.00 92.75 796 VAL A CA 1
ATOM 6323 C C . VAL A 1 796 ? -4.594 16.508 -1.217 1.00 92.75 796 VAL A C 1
ATOM 6325 O O . VAL A 1 796 ? -4.618 16.443 -2.447 1.00 92.75 796 VAL A O 1
ATOM 6328 N N . SER A 1 797 ? -5.657 16.908 -0.508 1.00 92.06 797 SER A N 1
ATOM 6329 C CA . SER A 1 797 ? -6.936 17.240 -1.138 1.00 92.06 797 SER A CA 1
ATOM 6330 C C . SER A 1 797 ? -6.837 18.369 -2.142 1.00 92.06 797 SER A C 1
ATOM 6332 O O . SER A 1 797 ? -7.374 18.271 -3.245 1.00 92.06 797 SER A O 1
ATOM 6334 N N . ASP A 1 798 ? -6.202 19.465 -1.749 1.00 93.12 798 ASP A N 1
ATOM 6335 C CA . ASP A 1 798 ? -6.171 20.651 -2.584 1.00 93.12 798 ASP A CA 1
ATOM 6336 C C . ASP A 1 798 ? -5.141 20.487 -3.720 1.00 93.12 798 ASP A C 1
ATOM 6338 O O . ASP A 1 798 ? -5.419 20.938 -4.832 1.00 93.12 798 ASP A O 1
ATOM 6342 N N . VAL A 1 799 ? -4.051 19.725 -3.529 1.00 94.00 799 VAL A N 1
ATOM 6343 C CA . VAL A 1 799 ? -3.154 19.318 -4.633 1.00 94.00 799 VAL A CA 1
ATOM 6344 C C . VAL A 1 799 ? -3.912 18.513 -5.691 1.00 94.00 799 VAL A C 1
ATOM 6346 O O . VAL A 1 799 ? -3.856 18.861 -6.871 1.00 94.00 799 VAL A O 1
ATOM 6349 N N . LEU A 1 800 ? -4.674 17.490 -5.290 1.00 92.31 800 LEU A N 1
ATOM 6350 C CA . LEU A 1 800 ? -5.452 16.667 -6.224 1.00 92.31 800 LEU A CA 1
ATOM 6351 C C . LEU A 1 800 ? -6.553 17.466 -6.939 1.00 92.31 800 LEU A C 1
ATOM 6353 O O . LEU A 1 800 ? -6.778 17.271 -8.132 1.00 92.31 800 LEU A O 1
ATOM 6357 N N . LYS A 1 801 ? -7.197 18.426 -6.264 1.00 90.88 801 LYS A N 1
ATOM 6358 C CA . LYS A 1 801 ? -8.151 19.337 -6.924 1.00 90.88 801 LYS A CA 1
ATOM 6359 C C . LYS A 1 801 ? -7.487 20.193 -7.997 1.00 90.88 801 LYS A C 1
ATOM 6361 O O . LYS A 1 801 ? -8.034 20.326 -9.090 1.00 90.88 801 LYS A O 1
ATOM 6366 N N . TYR A 1 802 ? -6.322 20.773 -7.706 1.00 91.44 802 TYR A N 1
ATOM 6367 C CA . TYR A 1 802 ? -5.588 21.545 -8.708 1.00 91.44 802 TYR A CA 1
ATOM 6368 C C . TYR A 1 802 ? -5.085 20.661 -9.840 1.00 91.44 802 TYR A C 1
ATOM 6370 O O . TYR A 1 802 ? -5.166 21.083 -10.990 1.00 91.44 802 TYR A O 1
ATOM 6378 N N . LEU A 1 803 ? -4.640 19.438 -9.548 1.00 90.94 803 LEU A N 1
ATOM 6379 C CA . LEU A 1 803 ? -4.280 18.460 -10.567 1.00 90.94 803 LEU A CA 1
ATOM 6380 C C . LEU A 1 803 ? -5.458 18.221 -11.517 1.00 90.94 803 LEU A C 1
ATOM 6382 O O . LEU A 1 803 ? -5.286 18.385 -12.719 1.00 90.94 803 LEU A O 1
ATOM 6386 N N . ASN A 1 804 ? -6.660 17.979 -10.983 1.00 90.19 804 ASN A N 1
ATOM 6387 C CA . ASN A 1 804 ? -7.896 17.831 -11.761 1.00 90.19 804 ASN A CA 1
ATOM 6388 C C . ASN A 1 804 ? -8.292 19.081 -12.567 1.00 90.19 804 ASN A C 1
ATOM 6390 O O . ASN A 1 804 ? -9.082 18.972 -13.494 1.00 90.19 804 ASN A O 1
ATOM 6394 N N . SER A 1 805 ? -7.792 20.270 -12.211 1.00 88.00 805 SER A N 1
ATOM 6395 C CA . SER A 1 805 ? -7.978 21.486 -13.022 1.00 88.00 805 SER A CA 1
ATOM 6396 C C . SER A 1 805 ? -6.909 21.667 -14.105 1.00 88.00 805 SER A C 1
ATOM 6398 O O . SER A 1 805 ? -7.153 22.348 -15.098 1.00 88.00 805 SER A O 1
ATOM 6400 N N . LEU A 1 806 ? -5.709 21.117 -13.886 1.00 86.88 806 LEU A N 1
ATOM 6401 C CA . LEU A 1 806 ? -4.579 21.214 -14.811 1.00 86.88 806 LEU A CA 1
ATOM 6402 C C . LEU A 1 806 ? -4.677 20.162 -15.914 1.00 86.88 806 LEU A C 1
ATOM 6404 O O . LEU A 1 806 ? -4.320 20.433 -17.058 1.00 86.88 806 LEU A O 1
ATOM 6408 N N . VAL A 1 807 ? -5.169 18.974 -15.572 1.00 84.50 807 VAL A N 1
ATOM 6409 C CA . VAL A 1 807 ? -5.644 17.990 -16.543 1.00 84.50 807 VAL A CA 1
ATOM 6410 C C . VAL A 1 807 ? -7.111 18.299 -16.838 1.00 84.50 807 VAL A C 1
ATOM 6412 O O . VAL A 1 807 ? -7.804 18.808 -15.967 1.00 84.50 807 VAL A O 1
ATOM 6415 N N . GLN A 1 808 ? -7.602 18.065 -18.056 1.00 75.00 808 GLN A N 1
ATOM 6416 C CA . GLN A 1 808 ? -9.016 18.321 -18.369 1.00 75.00 808 GLN A CA 1
ATOM 6417 C C . GLN A 1 808 ? -9.945 17.645 -17.330 1.00 75.00 808 GLN A C 1
ATOM 6419 O O . GLN A 1 808 ? -9.666 16.519 -16.906 1.00 75.00 808 GLN A O 1
ATOM 6424 N N . PRO A 1 809 ? -11.031 18.306 -16.886 1.00 67.25 809 PRO A N 1
ATOM 6425 C CA . PRO A 1 809 ? -11.912 17.741 -15.871 1.00 67.25 809 PRO A CA 1
ATOM 6426 C C . PRO A 1 809 ? -12.569 16.443 -16.363 1.00 67.25 809 PRO A C 1
ATOM 6428 O O . PRO A 1 809 ? -12.965 16.345 -17.522 1.00 67.25 809 PRO A O 1
ATOM 6431 N N . ASN A 1 810 ? -12.730 15.479 -15.448 1.00 70.12 810 ASN A N 1
ATOM 6432 C CA . ASN A 1 810 ? -13.297 14.134 -15.662 1.00 70.12 810 ASN A CA 1
ATOM 6433 C C . ASN A 1 810 ? -12.375 13.105 -16.336 1.00 70.12 810 ASN A C 1
ATOM 6435 O O . ASN A 1 810 ? -12.858 12.065 -16.785 1.00 70.12 810 ASN A O 1
ATOM 6439 N N . ASN A 1 811 ? -11.064 13.351 -16.355 1.00 82.81 811 ASN A N 1
ATOM 6440 C CA . ASN A 1 811 ? -10.101 12.322 -16.735 1.00 82.81 811 ASN A CA 1
ATOM 6441 C C . ASN A 1 811 ? -10.211 11.106 -15.812 1.00 82.81 811 ASN A C 1
ATOM 6443 O O . ASN A 1 811 ? -10.217 11.223 -14.582 1.00 82.81 811 ASN A O 1
ATOM 6447 N N . LYS A 1 812 ? -10.287 9.939 -16.438 1.00 86.19 812 LYS A N 1
ATOM 6448 C CA . LYS A 1 812 ? -10.414 8.644 -15.786 1.00 86.19 812 LYS A CA 1
ATOM 6449 C C . LYS A 1 812 ? -9.060 8.198 -15.263 1.00 86.19 812 LYS A C 1
ATOM 6451 O O . LYS A 1 812 ? -8.072 8.235 -15.997 1.00 86.19 812 LYS A O 1
ATOM 6456 N N . ILE A 1 813 ? -9.015 7.742 -14.019 1.00 89.06 813 ILE A N 1
ATOM 6457 C CA . ILE A 1 813 ? -7.791 7.248 -13.394 1.00 89.06 813 ILE A CA 1
ATOM 6458 C C . ILE A 1 813 ? -7.926 5.782 -12.995 1.00 89.06 813 ILE A C 1
ATOM 6460 O O . ILE A 1 813 ? -9.017 5.316 -12.671 1.00 89.06 813 ILE A O 1
ATOM 6464 N N . MET A 1 814 ? -6.796 5.081 -12.998 1.00 89.44 814 MET A N 1
ATOM 6465 C CA . MET A 1 814 ? -6.661 3.719 -12.489 1.00 89.44 814 MET A CA 1
ATOM 6466 C C . MET A 1 814 ? -5.521 3.683 -11.471 1.00 89.44 814 MET A C 1
ATOM 6468 O O . MET A 1 814 ? -4.405 4.106 -11.776 1.00 89.44 814 MET A O 1
ATOM 6472 N N . VAL A 1 815 ? -5.795 3.205 -10.261 1.00 91.94 815 VAL A N 1
ATOM 6473 C CA . VAL A 1 815 ? -4.842 3.203 -9.146 1.00 91.94 815 VAL A CA 1
ATOM 6474 C C . VAL A 1 815 ? -4.206 1.824 -9.009 1.00 91.94 815 VAL A C 1
ATOM 6476 O O . VAL A 1 815 ? -4.893 0.838 -8.735 1.00 91.94 815 VAL A O 1
ATOM 6479 N N . VAL A 1 816 ? -2.885 1.761 -9.167 1.00 93.00 816 VAL A N 1
ATOM 6480 C CA . VAL A 1 816 ? -2.081 0.547 -8.992 1.00 93.00 816 VAL A CA 1
ATOM 6481 C C . VAL A 1 816 ? -1.147 0.749 -7.811 1.00 93.00 816 VAL A C 1
ATOM 6483 O O . VAL A 1 816 ? -0.310 1.650 -7.830 1.00 93.00 816 VAL A O 1
ATOM 6486 N N . THR A 1 817 ? -1.240 -0.114 -6.806 1.00 93.62 817 THR A N 1
ATOM 6487 C CA . THR A 1 817 ? -0.363 -0.028 -5.635 1.00 93.62 817 THR A CA 1
ATOM 6488 C C . THR A 1 817 ? 0.424 -1.303 -5.411 1.00 93.62 817 THR A C 1
ATOM 6490 O O . THR A 1 817 ? -0.102 -2.387 -5.628 1.00 93.62 817 THR A O 1
ATOM 6493 N N . VAL A 1 818 ? 1.657 -1.195 -4.915 1.00 92.12 818 VAL A N 1
ATOM 6494 C CA . VAL A 1 818 ? 2.435 -2.323 -4.395 1.00 92.12 818 VAL A CA 1
ATOM 6495 C C . VAL A 1 818 ? 2.376 -2.392 -2.865 1.00 92.12 818 VAL A C 1
ATOM 6497 O O . VAL A 1 818 ? 2.474 -1.375 -2.194 1.00 92.12 818 VAL A O 1
ATOM 6500 N N . LEU A 1 819 ? 2.251 -3.595 -2.306 1.00 90.38 819 LEU A N 1
ATOM 6501 C CA . LEU A 1 819 ? 2.296 -3.878 -0.872 1.00 90.38 819 LEU A CA 1
ATOM 6502 C C . LEU A 1 819 ? 3.212 -5.080 -0.623 1.00 90.38 819 LEU A C 1
ATOM 6504 O O . LEU A 1 819 ? 3.213 -6.033 -1.395 1.00 90.38 819 LEU A O 1
ATOM 6508 N N . GLY A 1 820 ? 3.988 -5.068 0.456 1.00 87.69 820 GLY A N 1
ATOM 6509 C CA . GLY A 1 820 ? 4.858 -6.191 0.799 1.00 87.69 820 GLY A CA 1
ATOM 6510 C C . GLY A 1 820 ? 5.883 -5.847 1.869 1.00 87.69 820 GLY A C 1
ATOM 6511 O O . GLY A 1 820 ? 6.193 -4.673 2.110 1.00 87.69 820 GLY A O 1
ATOM 6512 N N . VAL A 1 821 ? 6.444 -6.889 2.477 1.00 81.88 821 VAL A N 1
ATOM 6513 C CA . VAL A 1 821 ? 7.439 -6.794 3.557 1.00 81.88 821 VAL A CA 1
ATOM 6514 C C . VAL A 1 821 ? 8.650 -5.955 3.114 1.00 81.88 821 VAL A C 1
ATOM 6516 O O . VAL A 1 821 ? 8.916 -5.781 1.912 1.00 81.88 821 VAL A O 1
ATOM 6519 N N . GLN A 1 822 ? 9.366 -5.360 4.068 1.00 75.06 822 GLN A N 1
ATOM 6520 C CA . GLN A 1 822 ? 10.578 -4.586 3.791 1.00 75.06 822 GLN A CA 1
ATOM 6521 C C . GLN A 1 822 ? 11.609 -5.389 2.985 1.00 75.06 822 GLN A C 1
ATOM 6523 O O . GLN A 1 822 ? 11.774 -6.592 3.163 1.00 75.06 822 GLN A O 1
ATOM 6528 N N . SER A 1 823 ? 12.297 -4.704 2.064 1.00 70.88 823 SER A N 1
ATOM 6529 C CA . SER A 1 823 ? 13.380 -5.277 1.247 1.00 70.88 823 SER A CA 1
ATOM 6530 C C . SER A 1 823 ? 12.975 -6.418 0.298 1.00 70.88 823 SER A C 1
ATOM 6532 O O . SER A 1 823 ? 13.831 -7.148 -0.188 1.00 70.88 823 SER A O 1
ATOM 6534 N N . THR A 1 824 ? 11.690 -6.533 -0.046 1.00 76.50 824 THR A N 1
ATOM 6535 C CA . THR A 1 824 ? 11.189 -7.479 -1.067 1.00 76.50 824 THR A CA 1
ATOM 6536 C C . THR A 1 824 ? 11.391 -6.999 -2.514 1.00 76.50 824 THR A C 1
ATOM 6538 O O . THR A 1 824 ? 11.067 -7.726 -3.445 1.00 76.50 824 THR A O 1
ATOM 6541 N N . GLY A 1 825 ? 11.905 -5.781 -2.736 1.00 78.81 825 GLY A N 1
ATOM 6542 C CA . GLY A 1 825 ? 12.136 -5.228 -4.082 1.00 78.81 825 GLY A CA 1
ATOM 6543 C C . GLY A 1 825 ? 10.948 -4.480 -4.709 1.00 78.81 825 GLY A C 1
ATOM 6544 O O . GLY A 1 825 ? 10.907 -4.339 -5.925 1.00 78.81 825 GLY A O 1
ATOM 6545 N N . LYS A 1 826 ? 10.000 -3.979 -3.903 1.00 86.94 826 LYS A N 1
ATOM 6546 C CA . LYS A 1 826 ? 8.782 -3.266 -4.357 1.00 86.94 826 LYS A CA 1
ATOM 6547 C C . LYS A 1 826 ? 9.057 -2.110 -5.322 1.00 86.94 826 LYS A C 1
ATOM 6549 O O . LYS A 1 826 ? 8.621 -2.142 -6.470 1.00 86.94 826 LYS A O 1
ATOM 6554 N N . SER A 1 827 ? 9.832 -1.123 -4.881 1.00 84.38 827 SER A N 1
ATOM 6555 C CA . SER A 1 827 ? 10.145 0.059 -5.684 1.00 84.38 827 SER A CA 1
ATOM 6556 C C . SER A 1 827 ? 10.984 -0.316 -6.913 1.00 84.38 827 SER A C 1
ATOM 6558 O O . SER A 1 827 ? 10.807 0.259 -7.978 1.00 84.38 827 SER A O 1
ATOM 6560 N N . THR A 1 828 ? 11.843 -1.340 -6.818 1.00 85.62 828 THR A N 1
ATOM 6561 C CA . THR A 1 828 ? 12.589 -1.881 -7.968 1.00 85.62 828 THR A CA 1
ATOM 6562 C C . THR A 1 828 ? 11.660 -2.487 -9.021 1.00 85.62 828 THR A C 1
ATOM 6564 O O . THR A 1 828 ? 11.837 -2.211 -10.208 1.00 85.62 828 THR A O 1
ATOM 6567 N N . LEU A 1 829 ? 10.649 -3.255 -8.599 1.00 89.81 829 LEU A N 1
ATOM 6568 C CA . LEU A 1 829 ? 9.627 -3.811 -9.486 1.00 89.81 829 LEU A CA 1
ATOM 6569 C C . LEU A 1 829 ? 8.854 -2.691 -10.191 1.00 89.81 829 LEU A C 1
ATOM 6571 O O . LEU A 1 829 ? 8.753 -2.701 -11.416 1.00 89.81 829 LEU A O 1
ATOM 6575 N N . LEU A 1 830 ? 8.367 -1.696 -9.442 1.00 89.44 830 LEU A N 1
ATOM 6576 C CA . LEU A 1 830 ? 7.630 -0.564 -10.012 1.00 89.44 830 LEU A CA 1
ATOM 6577 C C . LEU A 1 830 ? 8.491 0.259 -10.978 1.00 89.44 830 LEU A C 1
ATOM 6579 O O . LEU A 1 830 ? 8.056 0.534 -12.096 1.00 89.44 830 LEU A O 1
ATOM 6583 N N . ASN A 1 831 ? 9.721 0.600 -10.584 1.00 84.62 831 ASN A N 1
ATOM 6584 C CA . ASN A 1 831 ? 10.658 1.350 -11.420 1.00 84.62 831 ASN A CA 1
ATOM 6585 C C . ASN A 1 831 ? 10.995 0.590 -12.716 1.00 84.62 831 ASN A C 1
ATOM 6587 O O . ASN A 1 831 ? 11.163 1.222 -13.752 1.00 84.62 831 ASN A O 1
ATOM 6591 N N . THR A 1 832 ? 11.068 -0.746 -12.689 1.00 85.62 832 THR A N 1
ATOM 6592 C CA . THR A 1 832 ? 11.330 -1.563 -13.893 1.00 85.62 832 THR A CA 1
ATOM 6593 C C . THR A 1 832 ? 10.089 -1.685 -14.780 1.00 85.62 832 THR A C 1
ATOM 6595 O O . THR A 1 832 ? 10.178 -1.584 -16.000 1.00 85.62 832 THR A O 1
ATOM 6598 N N . MET A 1 833 ? 8.916 -1.876 -14.175 1.00 87.75 833 MET A N 1
ATOM 6599 C CA . MET A 1 833 ? 7.658 -2.087 -14.893 1.00 87.75 833 MET A CA 1
ATOM 6600 C C . MET A 1 833 ? 7.143 -0.802 -15.559 1.00 87.75 833 MET A C 1
ATOM 6602 O O . MET A 1 833 ? 6.696 -0.813 -16.709 1.00 87.75 833 MET A O 1
ATOM 6606 N N . PHE A 1 834 ? 7.218 0.324 -14.851 1.00 86.19 834 PHE A N 1
ATOM 6607 C CA . PHE A 1 834 ? 6.620 1.588 -15.280 1.00 86.19 834 PHE A CA 1
ATOM 6608 C C . PHE A 1 834 ? 7.632 2.706 -15.557 1.00 86.19 834 PHE A C 1
ATOM 6610 O O . PHE A 1 834 ? 7.232 3.757 -16.043 1.00 86.19 834 PHE A O 1
ATOM 6617 N N . GLY A 1 835 ? 8.920 2.516 -15.250 1.00 78.50 835 GLY A N 1
ATOM 6618 C CA . GLY A 1 835 ? 9.931 3.572 -15.389 1.00 78.50 835 GLY A CA 1
ATOM 6619 C C . GLY A 1 835 ? 9.747 4.745 -14.415 1.00 78.50 835 GLY A C 1
ATOM 6620 O O . GLY A 1 835 ? 10.316 5.814 -14.611 1.00 78.50 835 GLY A O 1
ATOM 6621 N N . VAL A 1 836 ? 8.952 4.551 -13.358 1.00 81.94 836 VAL A N 1
ATOM 6622 C CA . VAL A 1 836 ? 8.774 5.518 -12.264 1.00 81.94 836 VAL A CA 1
ATOM 6623 C C . VAL A 1 836 ? 10.082 5.739 -11.497 1.00 81.94 836 VAL A C 1
ATOM 6625 O O . VAL A 1 836 ? 11.015 4.938 -11.576 1.00 81.94 836 VAL A O 1
ATOM 6628 N N . GLN A 1 837 ? 10.171 6.857 -10.774 1.00 73.81 837 GLN A N 1
ATOM 6629 C CA . GLN A 1 837 ? 11.420 7.327 -10.161 1.00 73.81 837 GLN A CA 1
ATOM 6630 C C . GLN A 1 837 ? 11.397 7.255 -8.626 1.00 73.81 837 GLN A C 1
ATOM 6632 O O . GLN A 1 837 ? 12.004 8.103 -7.958 1.00 73.81 837 GLN A O 1
ATOM 6637 N N . PHE A 1 838 ? 10.735 6.240 -8.057 1.00 79.88 838 PHE A N 1
ATOM 6638 C CA . PHE A 1 838 ? 10.736 6.011 -6.610 1.00 79.88 838 PHE A CA 1
ATOM 6639 C C . PHE A 1 838 ? 12.157 5.739 -6.098 1.00 79.88 838 PHE A C 1
ATOM 6641 O O . PHE A 1 838 ? 12.990 5.128 -6.780 1.00 79.88 838 PHE A O 1
ATOM 6648 N N . ALA A 1 839 ? 12.461 6.222 -4.894 1.00 68.88 839 ALA A N 1
ATOM 6649 C CA . ALA A 1 839 ? 13.779 6.071 -4.292 1.00 68.88 839 ALA A CA 1
ATOM 6650 C C . ALA A 1 839 ? 14.050 4.599 -3.917 1.00 68.88 839 ALA A C 1
ATOM 6652 O O . ALA A 1 839 ? 13.225 3.949 -3.291 1.00 68.88 839 ALA A O 1
ATOM 6653 N N . VAL A 1 840 ? 15.223 4.073 -4.291 1.00 56.03 840 VAL A N 1
ATOM 6654 C CA . VAL A 1 840 ? 15.624 2.658 -4.091 1.00 56.03 840 VAL A CA 1
ATOM 6655 C C . VAL A 1 840 ? 16.926 2.499 -3.285 1.00 56.03 840 VAL A C 1
ATOM 6657 O O . VAL A 1 840 ? 17.517 1.421 -3.248 1.00 56.03 840 VAL A O 1
ATOM 6660 N N . SER A 1 841 ? 17.437 3.560 -2.653 1.00 53.44 841 SER A N 1
ATOM 6661 C CA . SER A 1 841 ? 18.752 3.517 -1.999 1.00 53.44 841 SER A CA 1
ATOM 6662 C C . SER A 1 841 ? 18.719 2.805 -0.638 1.00 53.44 841 SER A C 1
ATOM 6664 O O . SER A 1 841 ? 17.805 2.966 0.165 1.00 53.44 841 SER A O 1
ATOM 6666 N N . SER A 1 842 ? 19.781 2.056 -0.325 1.00 46.81 842 SER A N 1
ATOM 6667 C CA . SER A 1 842 ? 19.937 1.237 0.898 1.00 46.81 842 SER A CA 1
ATOM 6668 C C . SER A 1 842 ? 20.071 2.019 2.218 1.00 46.81 842 SER A C 1
ATOM 6670 O O . SER A 1 842 ? 20.511 1.467 3.225 1.00 46.81 842 SER A O 1
ATOM 6672 N N . GLY A 1 843 ? 19.792 3.319 2.205 1.00 47.16 843 GLY A N 1
ATOM 6673 C CA . GLY A 1 843 ? 19.788 4.189 3.384 1.00 47.16 843 GLY A CA 1
ATOM 6674 C C . GLY A 1 843 ? 18.514 5.023 3.515 1.00 47.16 843 GLY A C 1
ATOM 6675 O O . GLY A 1 843 ? 18.352 5.720 4.508 1.00 47.16 843 GLY A O 1
ATOM 6676 N N . ARG A 1 844 ? 17.610 4.958 2.530 1.00 54.34 844 ARG A N 1
ATOM 6677 C CA . ARG A 1 844 ? 16.315 5.638 2.542 1.00 54.34 844 ARG A CA 1
ATOM 6678 C C . ARG A 1 844 ? 15.261 4.622 2.146 1.00 54.34 844 ARG A C 1
ATOM 6680 O O . ARG A 1 844 ? 14.886 4.524 0.983 1.00 54.34 844 ARG A O 1
ATOM 6687 N N . CYS A 1 845 ? 14.830 3.818 3.112 1.00 57.94 845 CYS A N 1
ATOM 6688 C CA . CYS A 1 845 ? 13.596 3.072 2.917 1.00 57.94 845 CYS A CA 1
ATOM 6689 C C . CYS A 1 845 ? 12.481 4.093 2.678 1.00 57.94 845 CYS A C 1
ATOM 6691 O O . CYS A 1 845 ? 12.403 5.080 3.413 1.00 57.94 845 CYS A O 1
ATOM 6693 N N . THR A 1 846 ? 11.644 3.869 1.663 1.00 63.34 846 THR A N 1
ATOM 6694 C CA . THR A 1 846 ? 10.361 4.565 1.534 1.00 63.34 846 THR A CA 1
ATOM 6695 C C . THR A 1 846 ? 9.679 4.507 2.899 1.00 63.34 846 THR A C 1
ATOM 6697 O O . THR A 1 846 ? 9.573 3.415 3.453 1.00 63.34 846 THR A O 1
ATOM 6700 N N . ARG A 1 847 ? 9.306 5.656 3.466 1.00 73.75 847 ARG A N 1
ATOM 6701 C CA . ARG A 1 847 ? 8.563 5.760 4.728 1.00 73.75 847 ARG A CA 1
ATOM 6702 C C . ARG A 1 847 ? 7.199 6.361 4.435 1.00 73.75 847 ARG A C 1
ATOM 6704 O O . ARG A 1 847 ? 7.129 7.474 3.925 1.00 73.75 847 ARG A O 1
ATOM 6711 N N . GLY A 1 848 ? 6.139 5.626 4.737 1.00 83.94 848 GLY A N 1
ATOM 6712 C CA . GLY A 1 848 ? 4.773 5.938 4.334 1.00 83.94 848 GLY A CA 1
ATOM 6713 C C . GLY A 1 848 ? 4.447 5.490 2.907 1.00 83.94 848 GLY A C 1
ATOM 6714 O O . GLY A 1 848 ? 4.798 4.381 2.504 1.00 83.94 848 GLY A O 1
ATOM 6715 N N . ALA A 1 849 ? 3.737 6.319 2.142 1.00 90.12 849 ALA A N 1
ATOM 6716 C CA . ALA A 1 849 ? 3.318 5.986 0.779 1.00 90.12 849 ALA A CA 1
ATOM 6717 C C . ALA A 1 849 ? 3.434 7.181 -0.164 1.00 90.12 849 ALA A C 1
ATOM 6719 O O . ALA A 1 849 ? 3.030 8.292 0.182 1.00 90.12 849 ALA A O 1
ATOM 6720 N N . PHE A 1 850 ? 3.929 6.935 -1.375 1.00 91.81 850 PHE A N 1
ATOM 6721 C CA . PHE A 1 850 ? 4.169 7.946 -2.401 1.00 91.81 850 PHE A CA 1
ATOM 6722 C C . PHE A 1 850 ? 3.407 7.597 -3.669 1.00 91.81 850 PHE A C 1
ATOM 6724 O O . PHE A 1 850 ? 3.454 6.457 -4.117 1.00 91.81 850 PHE A O 1
ATOM 6731 N N . MET A 1 851 ? 2.745 8.581 -4.272 1.00 92.56 851 MET A N 1
ATOM 6732 C CA . MET A 1 851 ? 1.992 8.405 -5.509 1.00 92.56 851 MET A CA 1
ATOM 6733 C C . MET A 1 851 ? 2.604 9.184 -6.675 1.00 92.56 851 MET A C 1
ATOM 6735 O O . MET A 1 851 ? 2.979 10.346 -6.524 1.00 92.56 851 MET A O 1
ATOM 6739 N N . GLN A 1 852 ? 2.669 8.564 -7.851 1.00 91.75 852 GLN A N 1
ATOM 6740 C CA . GLN A 1 852 ? 3.166 9.162 -9.091 1.00 91.75 852 GLN A CA 1
ATOM 6741 C C . GLN A 1 852 ? 2.156 8.943 -10.226 1.00 91.75 852 GLN A C 1
ATOM 6743 O O . GLN A 1 852 ? 1.542 7.881 -10.328 1.00 91.75 852 GLN A O 1
ATOM 6748 N N . LEU A 1 853 ? 1.973 9.959 -11.072 1.00 89.50 853 LEU A N 1
ATOM 6749 C CA . LEU A 1 853 ? 1.022 9.935 -12.182 1.00 89.50 853 LEU A CA 1
ATOM 6750 C C . LEU A 1 853 ? 1.730 9.565 -13.493 1.00 89.50 853 LEU A C 1
ATOM 6752 O O . LEU A 1 853 ? 2.746 10.168 -13.834 1.00 89.50 853 LEU A O 1
ATOM 6756 N N . ILE A 1 854 ? 1.165 8.625 -14.249 1.00 89.31 854 ILE A N 1
ATOM 6757 C CA . ILE A 1 854 ? 1.632 8.233 -15.585 1.00 89.31 854 ILE A CA 1
ATOM 6758 C C . ILE A 1 854 ? 0.511 8.481 -16.585 1.00 89.31 854 ILE A C 1
ATOM 6760 O O . ILE A 1 854 ? -0.628 8.061 -16.379 1.00 89.31 854 ILE A O 1
ATOM 6764 N N . LYS A 1 855 ? 0.827 9.173 -17.678 1.00 88.69 855 LYS A N 1
ATOM 6765 C CA . LYS A 1 855 ? -0.131 9.483 -18.739 1.00 88.69 855 LYS A CA 1
ATOM 6766 C C . LYS A 1 855 ? -0.300 8.289 -19.685 1.00 88.69 855 LYS A C 1
ATOM 6768 O O . LYS A 1 855 ? 0.682 7.674 -20.099 1.00 88.69 855 LYS A O 1
ATOM 6773 N N . VAL A 1 856 ? -1.548 7.998 -20.045 1.00 89.38 856 VAL A N 1
ATOM 6774 C CA . VAL A 1 856 ? -1.906 7.025 -21.084 1.00 89.38 856 VAL A CA 1
ATOM 6775 C C . VAL A 1 856 ? -2.100 7.768 -22.406 1.00 89.38 856 VAL A C 1
ATOM 6777 O O . VAL A 1 856 ? -2.783 8.797 -22.452 1.00 89.38 856 VAL A O 1
ATOM 6780 N N . LYS A 1 857 ? -1.477 7.281 -23.478 1.00 86.00 857 LYS A N 1
ATOM 6781 C CA . LYS A 1 857 ? -1.548 7.885 -24.813 1.00 86.00 857 LYS A CA 1
ATOM 6782 C C . LYS A 1 857 ? -2.862 7.520 -25.512 1.00 86.00 857 LYS A C 1
ATOM 6784 O O . LYS A 1 857 ? -3.461 6.477 -25.251 1.00 86.00 857 LYS A O 1
ATOM 6789 N N . ASP A 1 858 ? -3.349 8.422 -26.366 1.00 81.94 858 ASP A N 1
ATOM 6790 C CA . ASP A 1 858 ? -4.705 8.363 -26.934 1.00 81.94 858 ASP A CA 1
ATOM 6791 C C . ASP A 1 858 ? -4.997 7.092 -27.752 1.00 81.94 858 ASP A C 1
ATOM 6793 O O . ASP A 1 858 ? -6.148 6.663 -27.819 1.00 81.94 858 ASP A O 1
ATOM 6797 N N . ASP A 1 859 ? -3.965 6.461 -28.311 1.00 81.12 859 ASP A N 1
ATOM 6798 C CA . ASP A 1 859 ? -4.037 5.220 -29.088 1.00 81.12 859 ASP A CA 1
ATOM 6799 C C . ASP A 1 859 ? -4.514 4.015 -28.264 1.00 81.12 859 ASP A C 1
ATOM 6801 O O . ASP A 1 859 ? -5.224 3.158 -28.789 1.00 81.12 859 ASP A O 1
ATOM 6805 N N . ILE A 1 860 ? -4.177 3.963 -26.971 1.00 85.56 860 ILE A N 1
ATOM 6806 C CA . ILE A 1 860 ? -4.544 2.853 -26.081 1.00 85.56 860 ILE A CA 1
ATOM 6807 C C . ILE A 1 860 ? -5.569 3.248 -25.005 1.00 85.56 860 ILE A C 1
ATOM 6809 O O . ILE A 1 860 ? -6.150 2.381 -24.347 1.00 85.56 860 ILE A O 1
ATOM 6813 N N . LYS A 1 861 ? -5.887 4.541 -24.852 1.00 83.94 861 LYS A N 1
ATOM 6814 C CA . LYS A 1 861 ? -6.903 5.023 -23.894 1.00 83.94 861 LYS A CA 1
ATOM 6815 C C . LYS A 1 861 ? -8.237 4.291 -23.999 1.00 83.94 861 LYS A C 1
ATOM 6817 O O . LYS A 1 861 ? -8.841 3.957 -22.982 1.00 83.94 861 LYS A O 1
ATOM 6822 N N . GLN A 1 862 ? -8.716 4.024 -25.217 1.00 77.75 862 GLN A N 1
ATOM 6823 C CA . GLN A 1 862 ? -9.987 3.316 -25.409 1.00 77.75 862 GLN A CA 1
ATOM 6824 C C . GLN A 1 862 ? -9.920 1.858 -24.937 1.00 77.75 862 GLN A C 1
ATOM 6826 O O . GLN A 1 862 ? -10.912 1.348 -24.403 1.00 77.75 862 GLN A O 1
ATOM 6831 N N . GLN A 1 863 ? -8.764 1.214 -25.109 1.00 80.38 863 GLN A N 1
ATOM 6832 C CA . GLN A 1 863 ? -8.509 -0.161 -24.692 1.00 80.38 863 GLN A CA 1
ATOM 6833 C C . GLN A 1 863 ? -8.387 -0.259 -23.166 1.00 80.38 863 GLN A C 1
ATOM 6835 O O . GLN A 1 863 ? -9.113 -1.043 -22.563 1.00 80.38 863 GLN A O 1
ATOM 6840 N N . LEU A 1 864 ? -7.551 0.577 -22.539 1.00 82.44 864 LEU A N 1
ATOM 6841 C CA . LEU A 1 864 ? -7.350 0.580 -21.081 1.00 82.44 864 LEU A CA 1
ATOM 6842 C C . LEU A 1 864 ? -8.529 1.186 -20.308 1.00 82.44 864 LEU A C 1
ATOM 6844 O O . LEU A 1 864 ? -8.762 0.840 -19.157 1.00 82.44 864 LEU A O 1
ATOM 6848 N N . GLY A 1 865 ? -9.293 2.091 -20.924 1.00 80.06 865 GLY A N 1
ATOM 6849 C CA . GLY A 1 865 ? -10.449 2.735 -20.298 1.00 80.06 865 GLY A CA 1
ATOM 6850 C C . GLY A 1 865 ? -10.110 3.847 -19.298 1.00 80.06 865 GLY A C 1
ATOM 6851 O O . GLY A 1 865 ? -11.030 4.356 -18.657 1.00 80.06 865 GLY A O 1
ATOM 6852 N N . CYS A 1 866 ? -8.843 4.251 -19.186 1.00 86.94 866 CYS A N 1
ATOM 6853 C CA . CYS A 1 866 ? -8.368 5.333 -18.321 1.00 86.94 866 CYS A CA 1
ATOM 6854 C C . CYS A 1 866 ? -7.421 6.293 -19.062 1.00 86.94 866 CYS A C 1
ATOM 6856 O O . CYS A 1 866 ? -6.739 5.901 -20.007 1.00 86.94 866 CYS A O 1
ATOM 6858 N N . ASP A 1 867 ? -7.351 7.539 -18.596 1.00 88.31 867 ASP A N 1
ATOM 6859 C CA . ASP A 1 867 ? -6.458 8.587 -19.105 1.00 88.31 867 ASP A CA 1
ATOM 6860 C C . ASP A 1 867 ? -5.112 8.617 -18.367 1.00 88.31 867 ASP A C 1
ATOM 6862 O O . ASP A 1 867 ? -4.092 9.006 -18.941 1.00 88.31 867 ASP A O 1
ATOM 6866 N N . TYR A 1 868 ? -5.106 8.200 -17.097 1.00 90.25 868 TYR A N 1
ATOM 6867 C CA . TYR A 1 868 ? -3.913 8.165 -16.257 1.00 90.25 868 TYR A CA 1
ATOM 6868 C C . TYR A 1 868 ? -3.859 6.921 -15.371 1.00 90.25 868 TYR A C 1
ATOM 6870 O O . TYR A 1 868 ? -4.877 6.467 -14.846 1.00 90.25 868 TYR A O 1
ATOM 6878 N N . LEU A 1 869 ? -2.642 6.431 -15.138 1.00 90.12 869 LEU A N 1
ATOM 6879 C CA . LEU A 1 869 ? -2.340 5.486 -14.067 1.00 90.12 869 LEU A CA 1
ATOM 6880 C C . LEU A 1 869 ? -1.775 6.250 -12.867 1.00 90.12 869 LEU A C 1
ATOM 6882 O O . LEU A 1 869 ? -0.882 7.084 -13.021 1.00 90.12 869 LEU A O 1
ATOM 6886 N N . VAL A 1 870 ? -2.278 5.960 -11.671 1.00 92.12 870 VAL A N 1
ATOM 6887 C CA . VAL A 1 870 ? -1.711 6.427 -10.402 1.00 92.12 870 VAL A CA 1
ATOM 6888 C C . VAL A 1 870 ? -0.973 5.255 -9.778 1.00 92.12 870 VAL A C 1
ATOM 6890 O O . VAL A 1 870 ? -1.603 4.296 -9.341 1.00 92.12 870 VAL A O 1
ATOM 6893 N N . ILE A 1 871 ? 0.355 5.324 -9.753 1.00 93.44 871 ILE A N 1
ATOM 6894 C CA . ILE A 1 871 ? 1.194 4.296 -9.135 1.00 93.44 871 ILE A CA 1
ATOM 6895 C C . ILE A 1 871 ? 1.498 4.711 -7.702 1.00 93.44 871 ILE A C 1
ATOM 6897 O O . ILE A 1 871 ? 2.006 5.812 -7.495 1.00 93.44 871 ILE A O 1
ATOM 6901 N N . ILE A 1 872 ? 1.214 3.846 -6.731 1.00 93.69 872 ILE A N 1
ATOM 6902 C CA . ILE A 1 872 ? 1.530 4.075 -5.318 1.00 93.69 872 ILE A CA 1
ATOM 6903 C C . ILE A 1 872 ? 2.630 3.096 -4.884 1.00 93.69 872 ILE A C 1
ATOM 6905 O O . ILE A 1 872 ? 2.475 1.880 -5.008 1.00 93.69 872 ILE A O 1
ATOM 6909 N N . ASP A 1 873 ? 3.745 3.623 -4.377 1.00 92.38 873 ASP A N 1
ATOM 6910 C CA . ASP A 1 873 ? 4.788 2.850 -3.692 1.00 92.38 873 ASP A CA 1
ATOM 6911 C C . ASP A 1 873 ? 4.620 2.995 -2.180 1.00 92.38 873 ASP A C 1
ATOM 6913 O O . ASP A 1 873 ? 4.451 4.109 -1.676 1.00 92.38 873 ASP A O 1
ATOM 6917 N N . THR A 1 874 ? 4.659 1.879 -1.455 1.00 89.94 874 THR A N 1
ATOM 6918 C CA . THR A 1 874 ? 4.535 1.863 0.007 1.00 89.94 874 THR A CA 1
ATOM 6919 C C . THR A 1 874 ? 5.853 1.518 0.670 1.00 89.94 874 THR A C 1
ATOM 6921 O O . THR A 1 874 ? 6.700 0.809 0.118 1.00 89.94 874 THR A O 1
ATOM 6924 N N . GLU A 1 875 ? 5.985 1.913 1.929 1.00 85.00 875 GLU A N 1
ATOM 6925 C CA . GLU A 1 875 ? 7.036 1.388 2.783 1.00 85.00 875 GLU A CA 1
ATOM 6926 C C . GLU A 1 875 ? 6.959 -0.136 2.939 1.00 85.00 875 GLU A C 1
ATOM 6928 O O . GLU A 1 875 ? 5.986 -0.818 2.592 1.00 85.00 875 GLU A O 1
ATOM 6933 N N . GLY A 1 876 ? 8.066 -0.691 3.421 1.00 81.00 876 GLY A N 1
ATOM 6934 C CA . GLY A 1 876 ? 8.140 -2.080 3.830 1.00 81.00 876 GLY A CA 1
ATOM 6935 C C . GLY A 1 876 ? 7.422 -2.334 5.135 1.00 81.00 876 GLY A C 1
ATOM 6936 O O . GLY A 1 876 ? 7.867 -1.836 6.160 1.00 81.00 876 GLY A O 1
ATOM 6937 N N . LEU A 1 877 ? 6.400 -3.186 5.087 1.00 80.81 877 LEU A N 1
ATOM 6938 C CA . LEU A 1 877 ? 5.726 -3.653 6.294 1.00 80.81 877 LEU A CA 1
ATOM 6939 C C . LEU A 1 877 ? 6.675 -4.516 7.141 1.00 80.81 877 LEU A C 1
ATOM 6941 O O . LEU A 1 877 ? 7.582 -5.159 6.597 1.00 80.81 877 LEU A O 1
ATOM 6945 N N . LYS A 1 878 ? 6.428 -4.565 8.453 1.00 73.06 878 LYS A N 1
ATOM 6946 C CA . LYS A 1 878 ? 7.153 -5.362 9.457 1.00 73.06 878 LYS A CA 1
ATOM 6947 C C . LYS A 1 878 ? 8.654 -5.069 9.507 1.00 73.06 878 LYS A C 1
ATOM 6949 O O . LYS A 1 878 ? 9.471 -5.987 9.584 1.00 73.06 878 LYS A O 1
ATOM 6954 N N . SER A 1 879 ? 9.029 -3.788 9.483 1.00 65.56 879 SER A N 1
ATOM 6955 C CA . SER A 1 879 ? 10.435 -3.395 9.637 1.00 65.56 879 SER A CA 1
ATOM 6956 C C . SER A 1 879 ? 11.010 -3.883 10.980 1.00 65.56 879 SER A C 1
ATOM 6958 O O . SER A 1 879 ? 10.441 -3.573 12.032 1.00 65.56 879 SER A O 1
ATOM 6960 N N . PRO A 1 880 ? 12.164 -4.581 10.996 1.00 57.94 880 PRO A N 1
ATOM 6961 C CA . PRO A 1 880 ? 12.836 -4.978 12.235 1.00 57.94 880 PRO A CA 1
ATOM 6962 C C . PRO A 1 880 ? 13.227 -3.784 13.118 1.00 57.94 880 PRO A C 1
ATOM 6964 O O . PRO A 1 880 ? 13.312 -3.912 14.339 1.00 57.94 880 PRO A O 1
ATOM 6967 N N . GLU A 1 881 ? 13.473 -2.623 12.503 1.00 54.91 881 GLU A N 1
ATOM 6968 C CA . GLU A 1 881 ? 13.844 -1.375 13.183 1.00 54.91 881 GLU A CA 1
ATOM 6969 C C . GLU A 1 881 ? 12.652 -0.833 13.980 1.00 54.91 881 GLU A C 1
ATOM 6971 O O . GLU A 1 881 ? 12.801 -0.393 15.122 1.00 54.91 881 GLU A O 1
ATOM 6976 N N . LEU A 1 882 ? 11.457 -0.927 13.387 1.00 52.97 882 LEU A N 1
ATOM 6977 C CA . LEU A 1 882 ? 10.202 -0.524 14.009 1.00 52.97 882 LEU A CA 1
ATOM 6978 C C . LEU A 1 882 ? 9.676 -1.580 14.984 1.00 52.97 882 LEU A C 1
ATOM 6980 O O . LEU A 1 882 ? 9.023 -1.206 15.949 1.00 52.97 882 LEU A O 1
ATOM 6984 N N . ALA A 1 883 ? 10.017 -2.862 14.823 1.00 50.97 883 ALA A N 1
ATOM 6985 C CA . ALA A 1 883 ? 9.565 -3.940 15.710 1.00 50.97 883 ALA A CA 1
ATOM 6986 C C . ALA A 1 883 ? 9.931 -3.731 17.199 1.00 50.97 883 ALA A C 1
ATOM 6988 O O . ALA A 1 883 ? 9.317 -4.340 18.071 1.00 50.97 883 ALA A O 1
ATOM 6989 N N . LYS A 1 884 ? 10.909 -2.863 17.513 1.00 47.12 884 LYS A N 1
ATOM 6990 C CA . LYS A 1 884 ? 11.239 -2.450 18.894 1.00 47.12 884 LYS A CA 1
ATOM 6991 C C . LYS A 1 884 ? 10.227 -1.471 19.507 1.00 47.12 884 LYS A C 1
ATOM 6993 O O . LYS A 1 884 ? 10.207 -1.309 20.724 1.00 47.12 884 LYS A O 1
ATOM 6998 N N . LEU A 1 885 ? 9.448 -0.774 18.684 1.00 49.03 885 LEU A N 1
ATOM 6999 C CA . LEU A 1 885 ? 8.373 0.119 19.103 1.00 49.03 885 LEU A CA 1
ATOM 7000 C C . LEU A 1 885 ? 7.078 -0.701 19.159 1.00 49.03 885 LEU A C 1
ATOM 7002 O O . LEU A 1 885 ? 6.630 -1.213 18.131 1.00 49.03 885 LEU A O 1
ATOM 7006 N N . ASP A 1 886 ? 6.468 -0.787 20.346 1.00 47.78 886 ASP A N 1
ATOM 7007 C CA . ASP A 1 886 ? 5.233 -1.553 20.612 1.00 47.78 886 ASP A CA 1
ATOM 7008 C C . ASP A 1 886 ? 4.072 -1.223 19.641 1.00 47.78 886 ASP A C 1
ATOM 7010 O O . ASP A 1 886 ? 3.183 -2.045 19.437 1.00 47.78 886 ASP A O 1
ATOM 7014 N N . ASP A 1 887 ? 4.094 -0.045 19.005 1.00 55.19 887 ASP A N 1
ATOM 7015 C CA . ASP A 1 887 ? 3.049 0.447 18.093 1.00 55.19 887 ASP A CA 1
ATOM 7016 C C . ASP A 1 887 ? 3.319 0.166 16.593 1.00 55.19 887 ASP A C 1
ATO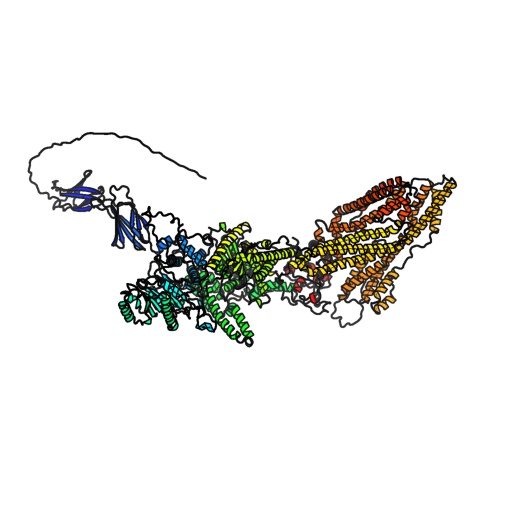M 7018 O O . ASP A 1 887 ? 2.514 0.548 15.742 1.00 55.19 887 ASP A O 1
ATOM 7022 N N . SER A 1 888 ? 4.430 -0.486 16.226 1.00 60.53 888 SER A N 1
ATOM 7023 C CA . SER A 1 888 ? 4.825 -0.668 14.811 1.00 60.53 888 SER A CA 1
ATOM 7024 C C . SER A 1 888 ? 3.849 -1.500 13.981 1.00 60.53 888 SER A C 1
ATOM 7026 O O . SER A 1 888 ? 3.531 -1.135 12.853 1.00 60.53 888 SER A O 1
ATOM 7028 N N . HIS A 1 889 ? 3.305 -2.576 14.550 1.00 67.50 889 HIS A N 1
ATOM 7029 C CA . HIS A 1 889 ? 2.325 -3.409 13.854 1.00 67.50 889 HIS A CA 1
ATOM 7030 C C . HIS A 1 889 ? 1.023 -2.659 13.541 1.00 67.50 889 HIS A C 1
ATOM 7032 O O . HIS A 1 889 ? 0.374 -2.957 12.543 1.00 67.50 889 HIS A O 1
ATOM 7038 N N . GLU A 1 890 ? 0.627 -1.679 14.362 1.00 71.81 890 GLU A N 1
ATOM 7039 C CA . GLU A 1 890 ? -0.552 -0.858 14.060 1.00 71.81 890 GLU A CA 1
ATOM 7040 C C . GLU A 1 890 ? -0.312 0.024 12.841 1.00 71.81 890 GLU A C 1
ATOM 7042 O O . GLU A 1 890 ? -1.195 0.134 11.997 1.00 71.81 890 GLU A O 1
ATOM 7047 N N . HIS A 1 891 ? 0.882 0.606 12.731 1.00 76.31 891 HIS A N 1
ATOM 7048 C CA . HIS A 1 891 ? 1.266 1.419 11.584 1.00 76.31 891 HIS A CA 1
ATOM 7049 C C . HIS A 1 891 ? 1.209 0.619 10.276 1.00 76.31 891 HIS A C 1
ATOM 7051 O O . HIS A 1 891 ? 0.555 1.050 9.325 1.00 76.31 891 HIS A O 1
ATOM 7057 N N . ASP A 1 892 ? 1.792 -0.583 10.268 1.00 79.94 892 ASP A N 1
ATOM 7058 C CA . ASP A 1 892 ? 1.759 -1.484 9.112 1.00 79.94 892 ASP A CA 1
ATOM 7059 C C . ASP A 1 892 ? 0.319 -1.823 8.687 1.00 79.94 892 ASP A C 1
ATOM 7061 O O . ASP A 1 892 ? -0.015 -1.817 7.500 1.00 79.94 892 ASP A O 1
ATOM 7065 N N . ASN A 1 893 ? -0.552 -2.106 9.663 1.00 81.00 893 ASN A N 1
ATOM 7066 C CA . ASN A 1 893 ? -1.949 -2.466 9.418 1.00 81.00 893 ASN A CA 1
ATOM 7067 C C . ASN A 1 893 ? -2.778 -1.273 8.920 1.00 81.00 893 ASN A C 1
ATOM 7069 O O . ASN A 1 893 ? -3.603 -1.433 8.016 1.00 81.00 893 ASN A O 1
ATOM 7073 N N . GLU A 1 894 ? -2.556 -0.080 9.484 1.00 83.88 894 GLU A N 1
ATOM 7074 C CA . GLU A 1 894 ? -3.166 1.173 9.027 1.00 83.88 894 GLU A CA 1
ATOM 7075 C C . GLU A 1 894 ? -2.800 1.444 7.566 1.00 83.88 894 GLU A C 1
ATOM 7077 O O . GLU A 1 894 ? -3.682 1.706 6.742 1.00 83.88 894 GLU A O 1
ATOM 7082 N N . LEU A 1 895 ? -1.508 1.343 7.240 1.00 86.25 895 LEU A N 1
ATOM 7083 C CA . LEU A 1 895 ? -1.007 1.589 5.898 1.00 86.25 895 LEU A CA 1
ATOM 7084 C C . LEU A 1 895 ? -1.553 0.565 4.902 1.00 86.25 895 LEU A C 1
ATOM 7086 O O . LEU A 1 895 ? -2.084 0.958 3.865 1.00 86.25 895 LEU A O 1
ATOM 7090 N N . ALA A 1 896 ? -1.474 -0.730 5.223 1.00 88.38 896 ALA A N 1
ATOM 7091 C CA . ALA A 1 896 ? -1.992 -1.791 4.365 1.00 88.38 896 ALA A CA 1
ATOM 7092 C C . ALA A 1 896 ? -3.494 -1.617 4.092 1.00 88.38 896 ALA A C 1
ATOM 7094 O O . ALA A 1 896 ? -3.919 -1.682 2.941 1.00 88.38 896 ALA A O 1
ATOM 7095 N N . THR A 1 897 ? -4.290 -1.325 5.125 1.00 87.81 897 THR A N 1
ATOM 7096 C CA . THR A 1 897 ? -5.744 -1.131 4.990 1.00 87.81 897 THR A CA 1
ATOM 7097 C C . THR A 1 897 ? -6.075 0.069 4.109 1.00 87.81 897 THR A C 1
ATOM 7099 O O . THR A 1 897 ? -6.898 -0.038 3.199 1.00 87.81 897 THR A O 1
ATOM 7102 N N . LEU A 1 898 ? -5.416 1.208 4.340 1.00 88.69 898 LEU A N 1
ATOM 7103 C CA . LEU A 1 898 ? -5.618 2.410 3.537 1.00 88.69 898 LEU A CA 1
ATOM 7104 C C . LEU A 1 898 ? -5.259 2.154 2.072 1.00 88.69 898 LEU A C 1
ATOM 7106 O O . LEU A 1 898 ? -6.037 2.435 1.167 1.00 88.69 898 LEU A O 1
ATOM 7110 N N . VAL A 1 899 ? -4.067 1.626 1.836 1.00 89.44 899 VAL A N 1
ATOM 7111 C CA . VAL A 1 899 ? -3.501 1.539 0.500 1.00 89.44 899 VAL A CA 1
ATOM 7112 C C . VAL A 1 899 ? -4.230 0.512 -0.369 1.00 89.44 899 VAL A C 1
ATOM 7114 O O . VAL A 1 899 ? -4.552 0.800 -1.525 1.00 89.44 899 VAL A O 1
ATOM 7117 N N . VAL A 1 900 ? -4.553 -0.659 0.185 1.00 89.50 900 VAL A N 1
ATOM 7118 C CA . VAL A 1 900 ? -5.370 -1.656 -0.520 1.00 89.50 900 VAL A CA 1
ATOM 7119 C C . VAL A 1 900 ? -6.738 -1.060 -0.856 1.00 89.50 900 VAL A C 1
ATOM 7121 O O . VAL A 1 900 ? -7.227 -1.241 -1.965 1.00 89.50 900 VAL A O 1
ATOM 7124 N N . GLY A 1 901 ? -7.329 -0.276 0.053 1.00 87.69 901 GLY A N 1
ATOM 7125 C CA . GLY A 1 901 ? -8.665 0.281 -0.155 1.00 87.69 901 GLY A CA 1
ATOM 7126 C C . GLY A 1 901 ? -8.701 1.405 -1.189 1.00 87.69 901 GLY A C 1
ATOM 7127 O O . GLY A 1 901 ? -9.724 1.597 -1.842 1.00 87.69 901 GLY A O 1
ATOM 7128 N N . LEU A 1 902 ? -7.598 2.133 -1.382 1.00 88.12 902 LEU A N 1
ATOM 7129 C CA . LEU A 1 902 ? -7.461 3.151 -2.431 1.00 88.12 902 LEU A CA 1
ATOM 7130 C C . LEU A 1 902 ? -7.274 2.565 -3.835 1.00 88.12 902 LEU A C 1
ATOM 7132 O O . LEU A 1 902 ? -7.584 3.235 -4.824 1.00 88.12 902 LEU A O 1
ATOM 7136 N N . SER A 1 903 ? -6.753 1.343 -3.908 1.00 89.94 903 SER A N 1
ATOM 7137 C CA . SER A 1 903 ? -6.310 0.703 -5.142 1.00 89.94 903 SER A CA 1
ATOM 7138 C C . SER A 1 903 ? -7.473 0.183 -5.981 1.00 89.94 903 SER A C 1
ATOM 7140 O O . SER A 1 903 ? -8.480 -0.280 -5.453 1.00 89.94 903 SER A O 1
ATOM 7142 N N . ASP A 1 904 ? -7.303 0.196 -7.298 1.00 88.94 904 ASP A N 1
ATOM 7143 C CA . ASP A 1 904 ? -8.111 -0.618 -8.208 1.00 88.94 904 ASP A CA 1
ATOM 7144 C C . ASP A 1 904 ? -7.392 -1.956 -8.477 1.00 88.94 904 ASP A C 1
ATOM 7146 O O . ASP A 1 904 ? -8.025 -3.011 -8.518 1.00 88.94 904 ASP A O 1
ATOM 7150 N N . VAL A 1 905 ? -6.052 -1.932 -8.546 1.00 91.12 905 VAL A N 1
ATOM 7151 C CA . VAL A 1 905 ? -5.191 -3.126 -8.564 1.00 91.12 905 VAL A CA 1
ATOM 7152 C C . VAL A 1 905 ? -4.138 -3.041 -7.457 1.00 91.12 905 VAL A C 1
ATOM 7154 O O . VAL A 1 905 ? -3.442 -2.034 -7.323 1.00 91.12 905 VAL A O 1
ATOM 7157 N N . THR A 1 906 ? -3.980 -4.110 -6.679 1.00 93.00 906 THR A N 1
ATOM 7158 C CA . THR A 1 906 ? -2.957 -4.218 -5.631 1.00 93.00 906 THR A CA 1
ATOM 7159 C C . THR A 1 906 ? -1.982 -5.351 -5.937 1.00 93.00 906 THR A C 1
ATOM 7161 O O . THR A 1 906 ? -2.364 -6.517 -6.004 1.00 93.00 906 THR A O 1
ATOM 7164 N N . ILE A 1 907 ? -0.703 -5.016 -6.064 1.00 94.00 907 ILE A N 1
ATOM 7165 C CA . ILE A 1 907 ? 0.414 -5.937 -6.251 1.00 94.00 907 ILE A CA 1
ATOM 7166 C C . ILE A 1 907 ? 0.945 -6.347 -4.875 1.00 94.00 907 ILE A C 1
ATOM 7168 O O . ILE A 1 907 ? 1.543 -5.541 -4.167 1.00 94.00 907 ILE A O 1
ATOM 7172 N N . ILE A 1 908 ? 0.751 -7.604 -4.494 1.00 91.62 908 ILE A N 1
ATOM 7173 C CA . ILE A 1 908 ? 1.266 -8.193 -3.259 1.00 91.62 908 ILE A CA 1
ATOM 7174 C C . ILE A 1 908 ? 2.634 -8.816 -3.547 1.00 91.62 908 ILE A C 1
ATOM 7176 O O . ILE A 1 908 ? 2.732 -9.909 -4.099 1.00 91.62 908 ILE A O 1
ATOM 7180 N N . ASN A 1 909 ? 3.699 -8.102 -3.191 1.00 90.38 909 ASN A N 1
ATOM 7181 C CA . ASN A 1 909 ? 5.080 -8.494 -3.445 1.00 90.38 909 ASN A CA 1
ATOM 7182 C C . ASN A 1 909 ? 5.629 -9.352 -2.291 1.00 90.38 909 ASN A C 1
ATOM 7184 O O . ASN A 1 909 ? 5.830 -8.870 -1.172 1.00 90.38 909 ASN A O 1
ATOM 7188 N N . ILE A 1 910 ? 5.886 -10.626 -2.577 1.00 86.25 910 ILE A N 1
ATOM 7189 C CA . ILE A 1 910 ? 6.319 -11.658 -1.632 1.00 86.25 910 ILE A CA 1
ATOM 7190 C C . ILE A 1 910 ? 7.758 -12.058 -1.955 1.00 86.25 910 ILE A C 1
ATOM 7192 O O . ILE A 1 910 ? 8.106 -12.290 -3.110 1.00 86.25 910 ILE A O 1
ATOM 7196 N N . ALA A 1 911 ? 8.611 -12.166 -0.935 1.00 79.38 911 ALA A N 1
ATOM 7197 C CA . ALA A 1 911 ? 9.931 -12.766 -1.108 1.00 79.38 911 ALA A CA 1
ATOM 7198 C C . ALA A 1 911 ? 9.813 -14.295 -1.142 1.00 79.38 911 ALA A C 1
ATOM 7200 O O . ALA A 1 911 ? 9.296 -14.898 -0.198 1.00 79.38 911 ALA A O 1
ATOM 7201 N N . MET A 1 912 ? 10.352 -14.921 -2.191 1.00 75.50 912 MET A N 1
ATOM 7202 C CA . MET A 1 912 ? 10.298 -16.369 -2.399 1.00 75.50 912 MET A CA 1
ATOM 7203 C C . MET A 1 912 ? 8.838 -16.872 -2.392 1.00 75.50 912 MET A C 1
ATOM 7205 O O . MET A 1 912 ? 7.953 -16.262 -2.992 1.00 75.50 912 MET A O 1
ATOM 7209 N N . GLU A 1 913 ? 8.565 -17.975 -1.696 1.00 68.19 913 GLU A N 1
ATOM 7210 C CA . GLU A 1 913 ? 7.255 -18.638 -1.644 1.00 68.19 913 GLU A CA 1
ATOM 7211 C C . GLU A 1 913 ? 6.553 -18.459 -0.279 1.00 68.19 913 GLU A C 1
ATOM 7213 O O . GLU A 1 913 ? 5.548 -19.106 0.005 1.00 68.19 913 GLU A O 1
ATOM 7218 N N . ASN A 1 914 ? 7.047 -17.566 0.593 1.00 70.44 914 ASN A N 1
ATOM 7219 C CA . ASN A 1 914 ? 6.511 -17.411 1.950 1.00 70.44 914 ASN A CA 1
ATOM 7220 C C . ASN A 1 914 ? 5.325 -16.428 2.023 1.00 70.44 914 ASN A C 1
ATOM 7222 O O . ASN A 1 914 ? 5.503 -15.230 2.240 1.00 70.44 914 ASN A O 1
ATOM 7226 N N . SER A 1 915 ? 4.097 -16.944 1.916 1.00 69.06 915 SER A N 1
ATOM 7227 C CA . SER A 1 915 ? 2.860 -16.147 1.997 1.00 69.06 915 SER A CA 1
ATOM 7228 C C . SER A 1 915 ? 2.336 -15.904 3.421 1.00 69.06 915 SER A C 1
ATOM 7230 O O . SER A 1 915 ? 1.381 -15.144 3.593 1.00 69.06 915 SER A O 1
ATOM 7232 N N . THR A 1 916 ? 2.941 -16.506 4.454 1.00 69.25 916 THR A N 1
ATOM 7233 C CA . THR A 1 916 ? 2.392 -16.488 5.827 1.00 69.25 916 THR A CA 1
ATOM 7234 C C . THR A 1 916 ? 2.243 -15.081 6.398 1.00 69.25 916 THR A C 1
ATOM 7236 O O . THR A 1 916 ? 1.207 -14.757 6.973 1.00 69.25 916 THR A O 1
ATOM 7239 N N . GLU A 1 917 ? 3.238 -14.217 6.197 1.00 67.44 917 GLU A N 1
ATOM 7240 C CA . GLU A 1 917 ? 3.196 -12.853 6.722 1.00 67.44 917 GLU A CA 1
ATOM 7241 C C . GLU A 1 917 ? 2.156 -11.984 6.015 1.00 67.44 917 GLU A C 1
ATOM 7243 O O . GLU A 1 917 ? 1.505 -11.173 6.674 1.00 67.44 917 GLU A O 1
ATOM 7248 N N . MET A 1 918 ? 1.968 -12.178 4.705 1.00 77.69 918 MET A N 1
ATOM 7249 C CA . MET A 1 918 ? 0.956 -11.455 3.932 1.00 77.69 918 MET A CA 1
ATOM 7250 C C . MET A 1 918 ? -0.456 -11.972 4.201 1.00 77.69 918 MET A C 1
ATOM 7252 O O . MET A 1 918 ? -1.394 -11.181 4.160 1.00 77.69 918 MET A O 1
ATOM 7256 N N . LYS A 1 919 ? -0.620 -13.257 4.540 1.00 73.56 919 LYS A N 1
ATOM 7257 C CA . LYS A 1 919 ? -1.908 -13.827 4.958 1.00 73.56 919 LYS A CA 1
ATOM 7258 C C . LYS A 1 919 ? -2.483 -13.085 6.168 1.00 73.56 919 LYS A C 1
ATOM 7260 O O . LYS A 1 919 ? -3.650 -12.703 6.136 1.00 73.56 919 LYS A O 1
ATOM 7265 N N . ASP A 1 920 ? -1.668 -12.855 7.201 1.00 71.56 920 ASP A N 1
ATOM 7266 C CA . ASP A 1 920 ? -2.104 -12.152 8.416 1.00 71.56 920 ASP A CA 1
ATOM 7267 C C . ASP A 1 920 ? -2.520 -10.699 8.105 1.00 71.56 920 ASP A C 1
ATOM 7269 O O . ASP A 1 920 ? -3.534 -10.219 8.607 1.00 71.56 920 ASP A O 1
ATOM 7273 N N . ILE A 1 921 ? -1.774 -10.008 7.234 1.00 76.31 921 ILE A N 1
ATOM 7274 C CA . ILE A 1 921 ? -2.057 -8.616 6.847 1.00 76.31 921 ILE A CA 1
ATOM 7275 C C . ILE A 1 921 ? -3.336 -8.536 6.005 1.00 76.31 921 ILE A C 1
ATOM 7277 O O . ILE A 1 921 ? -4.217 -7.736 6.307 1.00 76.31 921 ILE A O 1
ATOM 7281 N N . LEU A 1 922 ? -3.489 -9.394 4.989 1.00 81.81 922 LEU A N 1
ATOM 7282 C CA . LEU A 1 922 ? -4.688 -9.423 4.144 1.00 81.81 922 LEU A CA 1
ATOM 7283 C C . LEU A 1 922 ? -5.945 -9.768 4.947 1.00 81.81 922 LEU A C 1
ATOM 7285 O O . LEU A 1 922 ? -6.998 -9.192 4.692 1.00 81.81 922 LEU A O 1
ATOM 7289 N N . GLN A 1 923 ? -5.840 -10.642 5.951 1.00 73.94 923 GLN A N 1
ATOM 7290 C CA . GLN A 1 923 ? -6.949 -10.931 6.859 1.00 73.94 923 GLN A CA 1
ATOM 7291 C C . GLN A 1 923 ? -7.404 -9.673 7.615 1.00 73.94 923 GLN A C 1
ATOM 7293 O O . GLN A 1 923 ? -8.605 -9.412 7.711 1.00 73.94 923 GLN A O 1
ATOM 7298 N N . ILE A 1 924 ? -6.454 -8.891 8.140 1.00 74.12 924 ILE A N 1
ATOM 7299 C CA . ILE A 1 924 ? -6.746 -7.636 8.844 1.00 74.12 924 ILE A CA 1
ATOM 7300 C C . ILE A 1 924 ? -7.433 -6.647 7.897 1.00 74.12 924 ILE A C 1
ATOM 7302 O O . ILE A 1 924 ? -8.436 -6.045 8.279 1.00 74.12 924 ILE A O 1
ATOM 7306 N N . VAL A 1 925 ? -6.958 -6.541 6.653 1.00 81.81 925 VAL A N 1
ATOM 7307 C CA . VAL A 1 925 ? -7.555 -5.671 5.628 1.00 81.81 925 VAL A CA 1
ATOM 7308 C C . VAL A 1 925 ? -8.984 -6.101 5.276 1.00 81.81 925 VAL A C 1
ATOM 7310 O O . VAL A 1 925 ? -9.879 -5.260 5.278 1.00 81.81 925 VAL A O 1
ATOM 7313 N N . VAL A 1 926 ? -9.238 -7.396 5.038 1.00 80.81 926 VAL A N 1
ATOM 7314 C CA . VAL A 1 926 ? -10.590 -7.922 4.749 1.00 80.81 926 VAL A CA 1
ATOM 7315 C C . VAL A 1 926 ? -11.556 -7.601 5.883 1.00 80.81 926 VAL A C 1
ATOM 7317 O O . VAL A 1 926 ? -12.669 -7.136 5.640 1.00 80.81 926 VAL A O 1
ATOM 7320 N N . HIS A 1 927 ? -11.146 -7.841 7.130 1.00 72.38 927 HIS A N 1
ATOM 7321 C CA . HIS A 1 927 ? -12.014 -7.596 8.278 1.00 72.38 927 HIS A CA 1
ATOM 7322 C C . HIS A 1 927 ? -12.271 -6.098 8.468 1.00 72.38 927 HIS A C 1
ATOM 7324 O O . HIS A 1 927 ? -13.421 -5.698 8.655 1.00 72.38 927 HIS A O 1
ATOM 7330 N N . ALA A 1 928 ? -11.233 -5.266 8.345 1.00 76.88 928 ALA A N 1
ATOM 7331 C CA . ALA A 1 928 ? -11.375 -3.814 8.377 1.00 76.88 928 ALA A CA 1
ATOM 7332 C C . ALA A 1 928 ? -12.349 -3.333 7.292 1.00 76.88 928 ALA A C 1
ATOM 7334 O O . ALA A 1 928 ? -13.265 -2.573 7.591 1.00 76.88 928 ALA A O 1
ATOM 7335 N N . PHE A 1 929 ? -12.246 -3.846 6.064 1.00 80.62 929 PHE A N 1
ATOM 7336 C CA . PHE A 1 929 ? -13.201 -3.532 5.004 1.00 80.62 929 PHE A CA 1
ATOM 7337 C C . PHE A 1 929 ? -14.615 -3.961 5.381 1.00 80.62 929 PHE A C 1
ATOM 7339 O O . PHE A 1 929 ? -15.512 -3.127 5.379 1.00 80.62 929 PHE A O 1
ATOM 7346 N N . LEU A 1 930 ? -14.833 -5.206 5.806 1.00 74.69 930 LEU A N 1
ATOM 7347 C CA . LEU A 1 930 ? -16.162 -5.677 6.211 1.00 74.69 930 LEU A CA 1
ATOM 7348 C C . LEU A 1 930 ? -16.784 -4.838 7.341 1.00 74.69 930 LEU A C 1
ATOM 7350 O O . LEU A 1 930 ? -18.000 -4.641 7.334 1.00 74.69 930 LEU A O 1
ATOM 7354 N N . ARG A 1 931 ? -15.982 -4.280 8.255 1.00 68.75 931 ARG A N 1
ATOM 7355 C CA . ARG A 1 931 ? -16.433 -3.317 9.280 1.00 68.75 931 ARG A CA 1
ATOM 7356 C C . ARG A 1 931 ? -16.785 -1.953 8.716 1.00 68.75 931 ARG A C 1
ATOM 7358 O O . ARG A 1 931 ? -17.766 -1.334 9.134 1.00 68.75 931 ARG A O 1
ATOM 7365 N N . MET A 1 932 ? -16.005 -1.483 7.752 1.00 68.00 932 MET A N 1
ATOM 7366 C CA . MET A 1 932 ? -16.243 -0.210 7.092 1.00 68.00 932 MET A CA 1
ATOM 7367 C C . MET A 1 932 ? -17.605 -0.240 6.376 1.00 68.00 932 MET A C 1
ATOM 7369 O O . MET A 1 932 ? -17.999 -1.201 5.710 1.00 68.00 932 MET A O 1
ATOM 7373 N N . LYS A 1 933 ? -18.407 0.813 6.574 1.00 57.94 933 LYS A N 1
ATOM 7374 C CA . LYS A 1 933 ? -19.743 0.927 5.958 1.00 57.94 933 LYS A CA 1
ATOM 7375 C C . LYS A 1 933 ? -19.669 1.135 4.454 1.00 57.94 933 LYS A C 1
ATOM 7377 O O . LYS A 1 933 ? -20.535 0.665 3.726 1.00 57.94 933 LYS A O 1
ATOM 7382 N N . GLU A 1 934 ? -18.647 1.857 4.028 1.00 54.78 934 GLU A N 1
ATOM 7383 C CA . GLU A 1 934 ? -18.373 2.190 2.646 1.00 54.78 934 GLU A CA 1
ATOM 7384 C C . GLU A 1 934 ? -17.153 1.366 2.239 1.00 54.78 934 GLU A C 1
ATOM 7386 O O . GLU A 1 934 ? -16.046 1.695 2.643 1.00 54.78 934 GLU A O 1
ATOM 7391 N N . ILE A 1 935 ? -17.340 0.284 1.480 1.00 56.22 935 ILE A N 1
ATOM 7392 C CA . ILE A 1 935 ? -16.273 -0.340 0.684 1.00 56.22 935 ILE A CA 1
ATOM 7393 C C . ILE A 1 935 ? -16.762 -0.206 -0.757 1.00 56.22 935 ILE A C 1
ATOM 7395 O O . ILE A 1 935 ? -17.557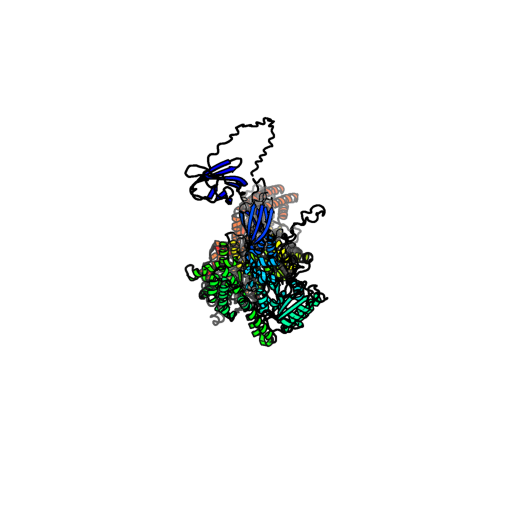 -1.013 -1.233 1.00 56.22 935 ILE A O 1
ATOM 7399 N N . GLY A 1 936 ? -16.426 0.901 -1.417 1.00 56.81 936 GLY A N 1
ATOM 7400 C CA . GLY A 1 936 ? -16.947 1.206 -2.751 1.00 56.81 936 GLY A CA 1
ATOM 7401 C C . GLY A 1 936 ? -16.293 0.385 -3.863 1.00 56.81 936 GLY A C 1
ATOM 7402 O O . GLY A 1 936 ? -16.807 0.357 -4.978 1.00 56.81 936 GLY A O 1
ATOM 7403 N N . LYS A 1 937 ? -15.161 -0.270 -3.578 1.00 69.00 937 LYS A N 1
ATOM 7404 C CA . LYS A 1 937 ? -14.313 -0.937 -4.570 1.00 69.00 937 LYS A CA 1
ATOM 7405 C C . LYS A 1 937 ? -13.915 -2.334 -4.112 1.00 69.00 937 LYS A C 1
ATOM 7407 O O . LYS A 1 937 ? -13.625 -2.528 -2.934 1.00 69.00 937 LYS A O 1
ATOM 7412 N N . LYS A 1 938 ? -13.836 -3.273 -5.057 1.00 78.38 938 LYS A N 1
ATOM 7413 C CA . LYS A 1 938 ? -13.167 -4.565 -4.871 1.00 78.38 938 LYS A CA 1
ATOM 7414 C C . LYS A 1 938 ? -11.812 -4.503 -5.579 1.00 78.38 938 LYS A C 1
ATOM 7416 O O . LYS A 1 938 ? -11.787 -4.660 -6.798 1.00 78.38 938 LYS A O 1
ATOM 7421 N N . PRO A 1 939 ? -10.706 -4.203 -4.876 1.00 84.31 939 PRO A N 1
ATOM 7422 C CA . PRO A 1 939 ? -9.398 -4.144 -5.515 1.00 84.31 939 PRO A CA 1
ATOM 7423 C C . PRO A 1 939 ? -9.019 -5.531 -6.040 1.00 84.31 939 PRO A C 1
ATOM 7425 O O . PRO A 1 939 ? -9.262 -6.539 -5.371 1.00 84.31 939 PRO A O 1
ATOM 7428 N N . LYS A 1 940 ? -8.419 -5.587 -7.231 1.00 88.44 940 LYS A N 1
ATOM 7429 C CA . LYS A 1 940 ? -7.910 -6.833 -7.812 1.00 88.44 940 LYS A CA 1
ATOM 7430 C C . LYS A 1 940 ? -6.493 -7.103 -7.316 1.00 88.44 940 LYS A C 1
ATOM 7432 O O . LYS A 1 940 ? -5.599 -6.284 -7.513 1.00 88.44 940 LYS A O 1
ATOM 7437 N N . CYS A 1 941 ? -6.269 -8.244 -6.674 1.00 89.50 941 CYS A N 1
ATOM 7438 C CA . CYS A 1 941 ? -4.974 -8.617 -6.113 1.00 89.50 941 CYS A CA 1
ATOM 7439 C C . CYS A 1 941 ? -4.121 -9.399 -7.125 1.00 89.50 941 CYS A C 1
ATOM 7441 O O . CYS A 1 941 ? -4.584 -10.377 -7.709 1.00 89.50 941 CYS A O 1
ATOM 7443 N N . GLN A 1 942 ? -2.860 -8.993 -7.287 1.00 91.69 942 GLN A N 1
ATOM 7444 C CA . GLN A 1 942 ? -1.827 -9.676 -8.075 1.00 91.69 942 GLN A CA 1
ATOM 7445 C C . GLN A 1 942 ? -0.679 -10.084 -7.155 1.00 91.69 942 GLN A C 1
ATOM 7447 O O . GLN A 1 942 ? -0.021 -9.226 -6.576 1.00 91.69 942 GLN A O 1
ATOM 7452 N N . PHE A 1 943 ? -0.428 -11.378 -7.000 1.00 90.00 943 PHE A N 1
ATOM 7453 C CA . PHE A 1 943 ? 0.636 -11.889 -6.141 1.00 90.00 943 PHE A CA 1
ATOM 7454 C C . PHE A 1 943 ? 1.915 -12.067 -6.953 1.00 90.00 943 PHE A C 1
ATOM 7456 O O . PHE A 1 943 ? 1.931 -12.788 -7.948 1.00 90.00 943 PHE A O 1
ATOM 7463 N N . VAL A 1 944 ? 2.990 -11.404 -6.530 1.00 90.56 944 VAL A N 1
ATOM 7464 C CA . VAL A 1 944 ? 4.295 -11.443 -7.195 1.00 90.56 944 VAL A CA 1
ATOM 7465 C C . VAL A 1 944 ? 5.312 -12.071 -6.253 1.00 90.56 944 VAL A C 1
ATOM 7467 O O . VAL A 1 944 ? 5.665 -11.495 -5.227 1.00 90.56 944 VAL A O 1
ATOM 7470 N N . HIS A 1 945 ? 5.793 -13.252 -6.617 1.00 88.19 945 HIS A N 1
ATOM 7471 C CA . HIS A 1 945 ? 6.798 -14.026 -5.902 1.00 88.19 945 HIS A CA 1
ATOM 7472 C C . HIS A 1 945 ? 8.188 -13.724 -6.468 1.00 88.19 945 HIS A C 1
ATOM 7474 O O . HIS A 1 945 ? 8.536 -14.150 -7.569 1.00 88.19 945 HIS A O 1
ATOM 7480 N N . GLN A 1 946 ? 8.984 -12.967 -5.717 1.00 85.12 946 GLN A N 1
ATOM 7481 C CA . GLN A 1 946 ? 10.322 -12.525 -6.112 1.00 85.12 946 GLN A CA 1
ATOM 7482 C C . GLN A 1 946 ? 11.385 -13.584 -5.814 1.00 85.12 946 GLN A C 1
ATOM 7484 O O . GLN A 1 946 ? 11.312 -14.283 -4.803 1.00 85.12 946 GLN A O 1
ATOM 7489 N N . ASN A 1 947 ? 12.445 -13.610 -6.626 1.00 84.50 947 ASN A N 1
ATOM 7490 C CA . ASN A 1 947 ? 13.574 -14.540 -6.520 1.00 84.50 947 ASN A CA 1
ATOM 7491 C C . ASN A 1 947 ? 13.191 -16.020 -6.714 1.00 84.50 947 ASN A C 1
ATOM 7493 O O . ASN A 1 947 ? 13.818 -16.900 -6.124 1.00 84.50 947 ASN A O 1
ATOM 7497 N N . VAL A 1 948 ? 12.195 -16.301 -7.559 1.00 81.88 948 VAL A N 1
ATOM 7498 C CA . VAL A 1 948 ? 11.789 -17.667 -7.922 1.00 81.88 948 VAL A CA 1
ATOM 7499 C C . VAL A 1 948 ? 12.170 -17.925 -9.378 1.00 81.88 948 VAL A C 1
ATOM 7501 O O . VAL A 1 948 ? 11.590 -17.347 -10.290 1.00 81.88 948 VAL A O 1
ATOM 7504 N N . ALA A 1 949 ? 13.187 -18.763 -9.594 1.00 74.25 949 ALA A N 1
ATOM 7505 C CA . ALA A 1 949 ? 13.724 -19.064 -10.926 1.00 74.25 949 ALA A CA 1
ATOM 7506 C C . ALA A 1 949 ? 13.279 -20.429 -11.491 1.00 74.25 949 ALA A C 1
ATOM 7508 O O . ALA A 1 949 ? 13.601 -20.739 -12.636 1.00 74.25 949 ALA A O 1
ATOM 7509 N N . ASP A 1 950 ? 12.583 -21.263 -10.706 1.00 77.00 950 ASP A N 1
ATOM 7510 C CA . ASP A 1 950 ? 12.102 -22.572 -11.171 1.00 77.00 950 ASP A CA 1
ATOM 7511 C C . ASP A 1 950 ? 10.939 -22.378 -12.160 1.00 77.00 950 ASP A C 1
ATOM 7513 O O . ASP A 1 950 ? 9.877 -21.883 -11.793 1.00 77.00 950 ASP A O 1
ATOM 7517 N N . VAL A 1 951 ? 11.125 -22.806 -13.412 1.00 75.88 951 VAL A N 1
ATOM 7518 C CA . VAL A 1 951 ? 10.096 -22.751 -14.468 1.00 75.88 951 VAL A CA 1
ATOM 7519 C C . VAL A 1 951 ? 8.835 -23.547 -14.117 1.00 75.88 951 VAL A C 1
ATOM 7521 O O . VAL A 1 951 ? 7.759 -23.253 -14.624 1.00 75.88 951 VAL A O 1
ATOM 7524 N N . SER A 1 952 ? 8.951 -24.537 -13.227 1.00 79.62 952 SER A N 1
ATOM 7525 C CA . SER A 1 952 ? 7.825 -25.337 -12.734 1.00 79.62 952 SER A CA 1
ATOM 7526 C C . SER A 1 952 ? 7.152 -24.752 -11.489 1.00 79.62 952 SER A C 1
ATOM 7528 O O . SER A 1 952 ? 6.217 -25.362 -10.969 1.00 79.62 952 SER A O 1
ATOM 7530 N N . ALA A 1 953 ? 7.598 -23.585 -11.003 1.00 75.06 953 ALA A N 1
ATOM 7531 C CA . ALA A 1 953 ? 7.053 -22.952 -9.802 1.00 75.06 953 ALA A CA 1
ATOM 7532 C C . ALA A 1 953 ? 5.550 -22.684 -9.919 1.00 75.06 953 ALA A C 1
ATOM 7534 O O . ALA A 1 953 ? 4.826 -22.886 -8.948 1.00 75.06 953 ALA A O 1
ATOM 7535 N N . HIS A 1 954 ? 5.070 -22.302 -11.109 1.00 75.88 954 HIS A N 1
ATOM 7536 C CA . HIS A 1 954 ? 3.640 -22.137 -11.346 1.00 75.88 954 HIS A CA 1
ATOM 7537 C C . HIS A 1 954 ? 2.897 -23.453 -11.052 1.00 75.88 954 HIS A C 1
ATOM 7539 O O . HIS A 1 954 ? 2.110 -23.518 -10.109 1.00 75.88 954 HIS A O 1
ATOM 7545 N N . ASP A 1 955 ? 3.214 -24.546 -11.744 1.00 76.50 955 ASP A N 1
ATOM 7546 C CA . ASP A 1 955 ? 2.504 -25.821 -11.568 1.00 76.50 955 ASP A CA 1
ATOM 7547 C C . ASP A 1 955 ? 2.670 -26.428 -10.166 1.00 76.50 955 ASP A C 1
ATOM 7549 O O . ASP A 1 955 ? 1.695 -26.886 -9.560 1.00 76.50 955 ASP A O 1
ATOM 7553 N N . LYS A 1 956 ? 3.889 -26.410 -9.610 1.00 78.50 956 LYS A N 1
ATOM 7554 C CA . LYS A 1 956 ? 4.180 -27.012 -8.297 1.00 78.50 956 LYS A CA 1
ATOM 7555 C C . LYS A 1 956 ? 3.463 -26.301 -7.151 1.00 78.50 956 LYS A C 1
ATOM 7557 O O . LYS A 1 956 ? 2.969 -26.974 -6.247 1.00 78.50 956 LYS A O 1
ATOM 7562 N N . ASN A 1 957 ? 3.331 -24.977 -7.222 1.00 78.12 957 ASN A N 1
ATOM 7563 C CA . ASN A 1 957 ? 2.726 -24.177 -6.156 1.00 78.12 957 ASN A CA 1
ATOM 7564 C C . ASN A 1 957 ? 1.199 -24.046 -6.289 1.00 78.12 957 ASN A C 1
ATOM 7566 O O . ASN A 1 957 ? 0.567 -23.356 -5.490 1.00 78.12 957 ASN A O 1
ATOM 7570 N N . MET A 1 958 ? 0.558 -24.700 -7.270 1.00 78.88 958 MET A N 1
ATOM 7571 C CA . MET A 1 958 ? -0.906 -24.655 -7.430 1.00 78.88 958 MET A CA 1
ATOM 7572 C C . MET A 1 958 ? -1.648 -25.139 -6.170 1.00 78.88 958 MET A C 1
ATOM 7574 O O . MET A 1 958 ? -2.666 -24.558 -5.789 1.00 78.88 958 MET A O 1
ATOM 7578 N N . ARG A 1 959 ? -1.131 -26.175 -5.489 1.00 76.75 959 ARG A N 1
ATOM 7579 C CA . ARG A 1 959 ? -1.720 -26.671 -4.230 1.00 76.75 959 ARG A CA 1
ATOM 7580 C C . ARG A 1 959 ? -1.683 -25.613 -3.129 1.00 76.75 959 ARG A C 1
ATOM 7582 O O . ARG A 1 959 ? -2.705 -25.389 -2.489 1.00 76.75 959 ARG A O 1
ATOM 7589 N N . ASP A 1 960 ? -0.550 -24.939 -2.959 1.00 73.81 960 ASP A N 1
ATOM 7590 C CA . ASP A 1 960 ? -0.377 -23.923 -1.918 1.00 73.81 960 ASP A CA 1
ATOM 7591 C C . ASP A 1 960 ? -1.208 -22.665 -2.205 1.00 73.81 960 ASP A C 1
ATOM 7593 O O . ASP A 1 960 ? -1.774 -22.080 -1.283 1.00 73.81 960 ASP A O 1
ATOM 7597 N N . ARG A 1 961 ? -1.378 -22.294 -3.485 1.00 80.69 961 ARG A N 1
ATOM 7598 C CA . ARG A 1 961 ? -2.273 -21.205 -3.924 1.00 80.69 961 ARG A CA 1
ATOM 7599 C C . ARG A 1 961 ? -3.743 -21.502 -3.619 1.00 80.69 961 ARG A C 1
ATOM 7601 O O . ARG A 1 961 ? -4.436 -20.648 -3.065 1.00 80.69 961 ARG A O 1
ATOM 7608 N N . LYS A 1 962 ? -4.219 -22.714 -3.939 1.00 79.75 962 LYS A N 1
ATOM 7609 C CA . LYS A 1 962 ? -5.591 -23.147 -3.608 1.00 79.75 962 LYS A CA 1
ATOM 7610 C C . LYS A 1 962 ? -5.816 -23.175 -2.102 1.00 79.75 962 LYS A C 1
ATOM 7612 O O . LYS A 1 962 ? -6.801 -22.613 -1.636 1.00 79.75 962 LYS A O 1
ATOM 7617 N N . LEU A 1 963 ? -4.861 -23.722 -1.349 1.00 79.19 963 LEU A N 1
ATOM 7618 C CA . LEU A 1 963 ? -4.914 -23.743 0.110 1.00 79.19 963 LEU A CA 1
ATOM 7619 C C . LEU A 1 963 ? -4.943 -22.325 0.705 1.00 79.19 963 LEU A C 1
ATOM 7621 O O . LEU A 1 963 ? -5.695 -22.067 1.643 1.00 79.19 963 LEU A O 1
ATOM 7625 N N . LEU A 1 964 ? -4.156 -21.390 0.163 1.00 78.81 964 LEU A N 1
ATOM 7626 C CA . LEU A 1 964 ? -4.171 -19.990 0.590 1.00 78.81 964 LEU A CA 1
ATOM 7627 C C . LEU A 1 964 ? -5.540 -19.342 0.337 1.00 78.81 964 LEU A C 1
ATOM 7629 O O . LEU A 1 964 ? -6.064 -18.677 1.229 1.00 78.81 964 LEU A O 1
ATOM 7633 N N . LEU A 1 965 ? -6.134 -19.552 -0.842 1.00 83.19 965 LEU A N 1
ATOM 7634 C CA . LEU A 1 965 ? -7.453 -19.011 -1.177 1.00 83.19 965 LEU A CA 1
ATOM 7635 C C . LEU A 1 965 ? -8.565 -19.613 -0.312 1.00 83.19 965 LEU A C 1
ATOM 7637 O O . LEU A 1 965 ? -9.413 -18.875 0.177 1.00 83.19 965 LEU A O 1
ATOM 7641 N N . GLU A 1 966 ? -8.552 -20.927 -0.086 1.00 82.62 966 GLU A N 1
ATOM 7642 C CA . GLU A 1 966 ? -9.492 -21.603 0.817 1.00 82.62 966 GLU A CA 1
ATOM 7643 C C . GLU A 1 966 ? -9.418 -21.002 2.224 1.00 82.62 966 GLU A C 1
ATOM 7645 O O . GLU A 1 966 ? -10.439 -20.599 2.779 1.00 82.62 966 GLU A O 1
ATOM 7650 N N . GLN A 1 967 ? -8.206 -20.814 2.752 1.00 78.00 967 GLN A N 1
ATOM 7651 C CA . GLN A 1 967 ? -8.005 -20.167 4.047 1.00 78.00 967 GLN A CA 1
ATOM 7652 C C . GLN A 1 967 ? -8.507 -18.715 4.059 1.00 78.00 967 GLN A C 1
ATOM 7654 O O . GLN A 1 967 ? -9.117 -18.286 5.037 1.00 78.00 967 GLN A O 1
ATOM 7659 N N . LEU A 1 968 ? -8.259 -17.938 2.999 1.00 80.88 968 LEU A N 1
ATOM 7660 C CA . LEU A 1 968 ? -8.757 -16.563 2.882 1.00 80.88 968 LEU A CA 1
ATOM 7661 C C . LEU A 1 968 ? -10.293 -16.513 2.797 1.00 80.88 968 LEU A C 1
ATOM 7663 O O . LEU A 1 968 ? -10.897 -15.643 3.426 1.00 80.88 968 LEU A O 1
ATOM 7667 N N . ASN A 1 969 ? -10.930 -17.445 2.081 1.00 85.44 969 ASN A N 1
ATOM 7668 C CA . ASN A 1 969 ? -12.390 -17.558 1.991 1.00 85.44 969 ASN A CA 1
ATOM 7669 C C . ASN A 1 969 ? -13.004 -17.869 3.358 1.00 85.44 969 ASN A C 1
ATOM 7671 O O . ASN A 1 969 ? -13.886 -17.138 3.800 1.00 85.44 969 ASN A O 1
ATOM 7675 N N . GLU A 1 970 ? -12.484 -18.877 4.065 1.00 76.69 970 GLU A N 1
ATOM 7676 C CA . GLU A 1 970 ? -12.946 -19.228 5.415 1.00 76.69 970 GLU A CA 1
ATOM 7677 C C . GLU A 1 970 ? -12.859 -18.027 6.367 1.00 76.69 970 GLU A C 1
ATOM 7679 O O . GLU A 1 970 ? -13.815 -17.690 7.070 1.00 76.69 970 GLU A O 1
ATOM 7684 N N . MET A 1 971 ? -11.723 -17.323 6.356 1.00 73.31 971 MET A N 1
ATOM 7685 C CA . MET A 1 971 ? -11.525 -16.137 7.192 1.00 73.31 971 MET A CA 1
ATOM 7686 C C . MET A 1 971 ? -12.470 -14.986 6.814 1.00 73.31 971 MET A C 1
ATOM 7688 O O . MET A 1 971 ? -12.934 -14.270 7.706 1.00 73.31 971 MET A O 1
ATOM 7692 N N . THR A 1 972 ? -12.779 -14.827 5.524 1.00 79.25 972 THR A N 1
ATOM 7693 C CA . THR A 1 972 ? -13.706 -13.802 5.020 1.00 79.25 972 THR A CA 1
ATOM 7694 C C . THR A 1 972 ? -15.139 -14.101 5.440 1.00 79.25 972 THR A C 1
ATOM 7696 O O . THR A 1 972 ? -15.789 -13.228 6.008 1.00 79.25 972 THR A O 1
ATOM 7699 N N . GLU A 1 973 ? -15.616 -15.334 5.247 1.00 78.44 973 GLU A N 1
ATOM 7700 C CA . GLU A 1 973 ? -16.964 -15.748 5.648 1.00 78.44 973 GLU A CA 1
ATOM 7701 C C . GLU A 1 973 ? -17.179 -15.563 7.158 1.00 78.44 973 GLU A C 1
ATOM 7703 O O . GLU A 1 973 ? -18.250 -15.155 7.609 1.00 78.44 973 GLU A O 1
ATOM 7708 N N . ALA A 1 974 ? -16.156 -15.845 7.965 1.00 66.75 974 ALA A N 1
ATOM 7709 C CA . ALA A 1 974 ? -16.210 -15.624 9.403 1.00 66.75 974 ALA A CA 1
ATOM 7710 C C . ALA A 1 974 ? -16.268 -14.145 9.782 1.00 66.75 974 ALA A C 1
ATOM 7712 O O . ALA A 1 974 ? -17.097 -13.749 10.602 1.00 66.75 974 ALA A O 1
ATOM 7713 N N . ALA A 1 975 ? -15.402 -13.323 9.185 1.00 68.94 975 ALA A N 1
ATOM 7714 C CA . ALA A 1 975 ? -15.414 -11.884 9.414 1.00 68.94 975 ALA A CA 1
ATOM 7715 C C . ALA A 1 975 ? -16.754 -11.266 8.974 1.00 68.94 975 ALA A C 1
ATOM 7717 O O . ALA A 1 975 ? -17.327 -10.451 9.691 1.00 68.94 975 ALA A O 1
ATOM 7718 N N . ALA A 1 976 ? -17.306 -11.702 7.843 1.00 71.69 976 ALA A N 1
ATOM 7719 C CA . ALA A 1 976 ? -18.554 -11.191 7.291 1.00 71.69 976 ALA A CA 1
ATOM 7720 C C . ALA A 1 976 ? -19.743 -11.479 8.210 1.00 71.69 976 ALA A C 1
ATOM 7722 O O . ALA A 1 976 ? -20.562 -10.597 8.478 1.00 71.69 976 ALA A O 1
ATOM 7723 N N . ARG A 1 977 ? -19.802 -12.693 8.762 1.00 63.16 977 ARG A N 1
ATOM 7724 C CA . ARG A 1 977 ? -20.824 -13.067 9.740 1.00 63.16 977 ARG A CA 1
ATOM 7725 C C . ARG A 1 977 ? -20.689 -12.299 11.055 1.00 63.16 977 ARG A C 1
ATOM 7727 O O . ARG A 1 977 ? -21.692 -11.804 11.562 1.00 63.16 977 ARG A O 1
ATOM 7734 N N . MET A 1 978 ? -19.466 -12.111 11.563 1.00 58.06 978 MET A N 1
ATOM 7735 C CA . MET A 1 978 ? -19.226 -11.286 12.756 1.00 58.06 978 MET A CA 1
ATOM 7736 C C . MET A 1 978 ? -19.747 -9.854 12.614 1.00 58.06 978 MET A C 1
ATOM 7738 O O . MET A 1 978 ? -20.244 -9.283 13.582 1.00 58.06 978 MET A O 1
ATOM 7742 N N . GLU A 1 979 ? -19.646 -9.284 11.414 1.00 60.25 979 GLU A N 1
ATOM 7743 C CA . GLU A 1 979 ? -20.113 -7.928 11.117 1.00 60.25 979 GLU A CA 1
ATOM 7744 C C . GLU A 1 979 ? -21.580 -7.884 10.634 1.00 60.25 979 GLU A C 1
ATOM 7746 O O . GLU A 1 979 ? -22.067 -6.832 10.218 1.00 60.25 979 GLU A O 1
ATOM 7751 N N . ASN A 1 980 ? -22.316 -9.006 10.707 1.00 60.78 980 ASN A N 1
ATOM 7752 C CA . ASN A 1 980 ? -23.693 -9.171 10.212 1.00 60.78 980 ASN A CA 1
ATOM 7753 C C . ASN A 1 980 ? -23.872 -8.815 8.718 1.00 60.78 980 ASN A C 1
ATOM 7755 O O . ASN A 1 980 ? -24.905 -8.275 8.310 1.00 60.78 980 ASN A O 1
ATOM 7759 N N . LYS A 1 981 ? -22.869 -9.118 7.890 1.00 66.19 981 LYS A N 1
ATOM 7760 C CA . LYS A 1 981 ? -22.873 -8.948 6.430 1.00 66.19 981 LYS A CA 1
ATOM 7761 C C . LYS A 1 981 ? -22.700 -10.299 5.728 1.00 66.19 981 LYS A C 1
ATOM 7763 O O . LYS A 1 981 ? -21.763 -10.497 4.969 1.00 66.19 981 LYS A O 1
ATOM 7768 N N . GLU A 1 982 ? -23.617 -11.238 5.958 1.00 67.44 982 GLU A N 1
ATOM 7769 C CA . GLU A 1 982 ? -23.543 -12.622 5.432 1.00 67.44 982 GLU A CA 1
ATOM 7770 C C . GLU A 1 982 ? -23.577 -12.740 3.892 1.00 67.44 982 GLU A C 1
ATOM 7772 O O . GLU A 1 982 ? -23.445 -13.832 3.338 1.00 67.44 982 GLU A O 1
ATOM 7777 N N . GLU A 1 983 ? -23.768 -11.619 3.197 1.00 75.69 983 GLU A N 1
ATOM 7778 C CA . GLU A 1 983 ? -23.678 -11.506 1.742 1.00 75.69 983 GLU A CA 1
ATOM 7779 C C . GLU A 1 983 ? -22.257 -11.756 1.201 1.00 75.69 983 GLU A C 1
ATOM 7781 O O . GLU A 1 983 ? -22.124 -12.119 0.035 1.00 75.69 983 GLU A O 1
ATOM 7786 N N . TYR A 1 984 ? -21.219 -11.638 2.041 1.00 77.25 984 TYR A N 1
ATOM 7787 C CA . TYR A 1 984 ? -19.821 -11.917 1.688 1.00 77.25 984 TYR A CA 1
ATOM 7788 C C . TYR A 1 984 ? -19.392 -13.293 2.226 1.00 77.25 984 TYR A C 1
ATOM 7790 O O . TYR A 1 984 ? -19.325 -13.498 3.438 1.00 77.25 984 TYR A O 1
ATOM 7798 N N . LYS A 1 985 ? -19.088 -14.245 1.340 1.00 79.56 985 LYS A N 1
ATOM 7799 C CA . LYS A 1 985 ? -18.669 -15.617 1.689 1.00 79.56 985 LYS A CA 1
ATOM 7800 C C . LYS A 1 985 ? -17.260 -15.956 1.226 1.00 79.56 985 LYS A C 1
ATOM 7802 O O . LYS A 1 985 ? -16.570 -16.740 1.862 1.00 79.56 985 LYS A O 1
ATOM 7807 N N . MET A 1 986 ? -16.841 -15.380 0.113 1.00 85.12 986 MET A N 1
ATOM 7808 C CA . MET A 1 986 ? -15.552 -15.624 -0.510 1.00 85.12 986 MET A CA 1
ATOM 7809 C C . MET A 1 986 ? -14.659 -14.403 -0.315 1.00 85.12 986 MET A C 1
ATOM 7811 O O . MET A 1 986 ? -15.136 -13.272 -0.298 1.00 85.12 986 MET A O 1
ATOM 7815 N N . PHE A 1 987 ? -13.346 -14.606 -0.244 1.00 84.19 987 PHE A N 1
ATOM 7816 C CA . PHE A 1 987 ? -12.357 -13.529 -0.315 1.00 84.19 987 PHE A CA 1
ATOM 7817 C C . PHE A 1 987 ? -12.592 -12.650 -1.549 1.00 84.19 987 PHE A C 1
ATOM 7819 O O . PHE A 1 987 ? -12.550 -11.424 -1.464 1.00 84.19 987 PHE A O 1
ATOM 7826 N N . THR A 1 988 ? -12.966 -13.285 -2.664 1.00 86.38 988 THR A N 1
ATOM 7827 C CA . THR A 1 988 ? -13.347 -12.644 -3.928 1.00 86.38 988 THR A CA 1
ATOM 7828 C C . THR A 1 988 ? -14.610 -11.789 -3.853 1.00 86.38 988 THR A C 1
ATOM 7830 O O . THR A 1 988 ? -14.823 -10.927 -4.708 1.00 86.38 988 THR A O 1
ATOM 7833 N N . ASP A 1 989 ? -15.420 -11.931 -2.801 1.00 82.56 989 ASP A N 1
ATOM 7834 C CA . ASP A 1 989 ? -16.534 -11.022 -2.550 1.00 82.56 989 ASP A CA 1
ATOM 7835 C C . ASP A 1 989 ? -16.056 -9.660 -2.033 1.00 82.56 989 ASP A C 1
ATOM 7837 O O . ASP A 1 989 ? -16.790 -8.683 -2.175 1.00 82.56 989 ASP A O 1
ATOM 7841 N N . VAL A 1 990 ? -14.838 -9.573 -1.487 1.00 83.19 990 VAL A N 1
ATOM 7842 C CA . VAL A 1 990 ? -14.231 -8.336 -0.968 1.00 83.19 990 VAL A CA 1
ATOM 7843 C C . VAL A 1 990 ? -13.097 -7.841 -1.874 1.00 83.19 990 VAL A C 1
ATOM 7845 O O . VAL A 1 990 ? -13.039 -6.649 -2.164 1.00 83.19 990 VAL A O 1
ATOM 7848 N N . MET A 1 991 ? -12.222 -8.731 -2.353 1.00 84.38 991 MET A N 1
ATOM 7849 C CA . MET A 1 991 ? -11.075 -8.414 -3.217 1.00 84.38 991 MET A CA 1
ATOM 7850 C C . MET A 1 991 ? -10.950 -9.425 -4.357 1.00 84.38 991 MET A C 1
ATOM 7852 O O . MET A 1 991 ? -10.828 -10.621 -4.108 1.00 84.38 991 MET A O 1
ATOM 7856 N N . GLU A 1 992 ? -10.952 -8.969 -5.610 1.00 85.19 992 GLU A N 1
ATOM 7857 C CA . GLU A 1 992 ? -10.887 -9.863 -6.772 1.00 85.19 992 GLU A CA 1
ATOM 7858 C C . GLU A 1 992 ? -9.529 -10.579 -6.845 1.00 85.19 992 GLU A C 1
ATOM 7860 O O . GLU A 1 992 ? -8.473 -9.949 -6.861 1.00 85.19 992 GLU A O 1
ATOM 7865 N N . TYR A 1 993 ? -9.536 -11.908 -6.923 1.00 86.94 993 TYR A N 1
ATOM 7866 C CA . TYR A 1 993 ? -8.327 -12.721 -7.039 1.00 86.94 993 TYR A CA 1
ATOM 7867 C C . TYR A 1 993 ? -8.638 -14.031 -7.761 1.00 86.94 993 TYR A C 1
ATOM 7869 O O . TYR A 1 993 ? -9.614 -14.704 -7.431 1.00 86.94 993 TYR A O 1
ATOM 7877 N N . ASP A 1 994 ? -7.791 -14.394 -8.722 1.00 85.00 994 ASP A N 1
ATOM 7878 C CA . ASP A 1 994 ? -7.837 -15.674 -9.423 1.00 85.00 994 ASP A CA 1
ATOM 7879 C C . ASP A 1 994 ? -6.510 -16.419 -9.186 1.00 85.00 994 ASP A C 1
ATOM 7881 O O . ASP A 1 994 ? -5.447 -15.924 -9.578 1.00 85.00 994 ASP A O 1
ATOM 7885 N N . PRO A 1 995 ? -6.527 -17.596 -8.537 1.00 80.31 995 PRO A N 1
ATOM 7886 C CA . PRO A 1 995 ? -5.314 -18.344 -8.244 1.00 80.31 995 PRO A CA 1
ATOM 7887 C C . PRO A 1 995 ? -4.567 -18.804 -9.503 1.00 80.31 995 PRO A C 1
ATOM 7889 O O . PRO A 1 995 ? -3.353 -18.983 -9.420 1.00 80.31 995 PRO A O 1
ATOM 7892 N N . GLU A 1 996 ? -5.225 -18.961 -10.653 1.00 79.25 996 GLU A N 1
ATOM 7893 C CA . GLU A 1 996 ? -4.556 -19.357 -11.899 1.00 79.25 996 GLU A CA 1
ATOM 7894 C C . GLU A 1 996 ? -3.902 -18.151 -12.584 1.00 79.25 996 GLU A C 1
ATOM 7896 O O . GLU A 1 996 ? -2.708 -18.187 -12.873 1.00 79.25 996 GLU A O 1
ATOM 7901 N N . THR A 1 997 ? -4.630 -17.045 -12.777 1.00 81.12 997 THR A N 1
ATOM 7902 C CA . THR A 1 997 ? -4.121 -15.908 -13.569 1.00 81.12 997 THR A CA 1
ATOM 7903 C C . THR A 1 997 ? -3.394 -14.829 -12.764 1.00 81.12 997 THR A C 1
ATOM 7905 O O . THR A 1 997 ? -2.688 -14.018 -13.353 1.00 81.12 997 THR A O 1
ATOM 7908 N N . CYS A 1 998 ? -3.566 -14.763 -11.437 1.00 85.56 998 CYS A N 1
ATOM 7909 C CA . CYS A 1 998 ? -3.069 -13.645 -10.618 1.00 85.56 998 CYS A CA 1
ATOM 7910 C C . CYS A 1 998 ? -1.785 -13.941 -9.820 1.00 85.56 998 CYS A C 1
ATOM 7912 O O . CYS A 1 998 ? -1.508 -13.234 -8.848 1.00 85.56 998 CYS A O 1
ATOM 7914 N N . ASN A 1 999 ? -1.016 -14.979 -10.170 1.00 87.06 999 ASN A N 1
ATOM 7915 C CA . ASN A 1 999 ? 0.235 -15.324 -9.482 1.00 87.06 999 ASN A CA 1
ATOM 7916 C C . ASN A 1 999 ? 1.417 -15.319 -10.455 1.00 87.06 999 ASN A C 1
ATOM 7918 O O . ASN A 1 999 ? 1.429 -16.067 -11.433 1.00 87.06 999 ASN A O 1
ATOM 7922 N N . TRP A 1 1000 ? 2.429 -14.517 -10.135 1.00 88.75 1000 TRP A N 1
ATOM 7923 C CA . TRP A 1 1000 ? 3.600 -14.264 -10.969 1.00 88.75 1000 TRP A CA 1
ATOM 7924 C C . TRP A 1 1000 ? 4.870 -14.669 -10.237 1.00 88.75 1000 TRP A C 1
ATOM 7926 O O . TRP A 1 1000 ? 5.071 -14.290 -9.085 1.00 88.75 1000 TRP A O 1
ATOM 7936 N N . TYR A 1 1001 ? 5.743 -15.412 -10.910 1.00 88.94 1001 TYR A N 1
ATOM 7937 C CA . TYR A 1 1001 ? 7.023 -15.861 -10.368 1.00 88.94 1001 TYR A CA 1
ATOM 7938 C C . TYR A 1 1001 ? 8.139 -15.159 -11.132 1.00 88.94 1001 TYR A C 1
ATOM 7940 O O . TYR A 1 1001 ? 8.298 -15.368 -12.332 1.00 88.94 1001 TYR A O 1
ATOM 7948 N N . ILE A 1 1002 ? 8.871 -14.285 -10.443 1.00 90.00 1002 ILE A N 1
ATOM 7949 C CA . ILE A 1 1002 ? 9.893 -13.434 -11.051 1.00 90.00 1002 ILE A CA 1
ATOM 7950 C C . ILE A 1 1002 ? 11.276 -13.887 -10.551 1.00 90.00 1002 ILE A C 1
ATOM 7952 O O . ILE A 1 1002 ? 11.475 -14.017 -9.334 1.00 90.00 1002 ILE A O 1
ATOM 7956 N N . PRO A 1 1003 ? 12.251 -14.127 -11.451 1.00 89.31 1003 PRO A N 1
ATOM 7957 C CA . PRO A 1 1003 ? 13.590 -14.569 -11.068 1.00 89.31 1003 PRO A CA 1
ATOM 7958 C C . PRO A 1 1003 ? 14.376 -13.462 -10.349 1.00 89.31 1003 PRO A C 1
ATOM 7960 O O . PRO A 1 1003 ? 13.907 -12.344 -10.169 1.00 89.31 1003 PRO A O 1
ATOM 7963 N N . GLY A 1 1004 ? 15.598 -13.760 -9.906 1.00 87.44 1004 GLY A N 1
ATOM 7964 C CA . GLY A 1 1004 ? 16.464 -12.749 -9.291 1.00 87.44 1004 GLY A CA 1
ATOM 7965 C C . GLY A 1 1004 ? 16.892 -11.652 -10.276 1.00 87.44 1004 GLY A C 1
ATOM 7966 O O . GLY A 1 1004 ? 17.143 -11.935 -11.450 1.00 87.44 1004 GLY A O 1
ATOM 7967 N N . LEU A 1 1005 ? 17.020 -10.417 -9.773 1.00 87.12 1005 LEU A N 1
ATOM 7968 C CA . LEU A 1 1005 ? 17.352 -9.217 -10.558 1.00 87.12 1005 LEU A CA 1
ATOM 7969 C C . LEU A 1 1005 ? 18.715 -9.289 -11.260 1.00 87.12 1005 LEU A C 1
ATOM 7971 O O . LEU A 1 1005 ? 18.847 -8.806 -12.377 1.00 87.12 1005 LEU A O 1
ATOM 7975 N N . TRP A 1 1006 ? 19.741 -9.840 -10.609 1.00 87.19 1006 TRP A N 1
ATOM 7976 C CA . TRP A 1 1006 ? 21.118 -9.823 -11.113 1.00 87.19 1006 TRP A CA 1
ATOM 7977 C C . TRP A 1 1006 ? 21.495 -11.147 -11.770 1.00 87.19 1006 TRP A C 1
ATOM 7979 O O . TRP A 1 1006 ? 21.225 -12.217 -11.223 1.00 87.19 1006 TRP A O 1
ATOM 7989 N N . HIS A 1 1007 ? 22.182 -11.081 -12.909 1.00 85.00 1007 HIS A N 1
ATOM 7990 C CA . HIS A 1 1007 ? 22.818 -12.238 -13.530 1.00 85.00 1007 HIS A CA 1
ATOM 7991 C C . HIS A 1 1007 ? 24.297 -12.304 -13.123 1.00 85.00 1007 HIS A C 1
ATOM 7993 O O . HIS A 1 1007 ? 25.171 -11.763 -13.796 1.00 85.00 1007 HIS A O 1
ATOM 7999 N N . GLY A 1 1008 ? 24.577 -12.939 -11.983 1.00 82.62 1008 GLY A N 1
ATOM 8000 C CA . GLY A 1 1008 ? 25.921 -13.032 -11.401 1.00 82.62 1008 GLY A CA 1
ATOM 8001 C C . GLY A 1 1008 ? 26.056 -12.264 -10.085 1.00 82.62 1008 GLY A C 1
ATOM 8002 O O . GLY A 1 1008 ? 25.065 -12.007 -9.406 1.00 82.62 1008 GLY A O 1
ATOM 8003 N N . ASN A 1 1009 ? 27.290 -11.905 -9.712 1.00 82.94 1009 ASN A N 1
ATOM 8004 C CA . ASN A 1 1009 ? 27.573 -11.212 -8.451 1.00 82.94 1009 ASN A CA 1
ATOM 8005 C C . ASN A 1 1009 ? 27.767 -9.698 -8.674 1.00 82.94 1009 ASN A C 1
ATOM 8007 O O . ASN A 1 1009 ? 28.692 -9.305 -9.390 1.00 82.94 1009 ASN A O 1
ATOM 8011 N N . PRO A 1 1010 ? 26.938 -8.824 -8.070 1.00 86.62 1010 PRO A N 1
ATOM 8012 C CA . PRO A 1 1010 ? 27.180 -7.383 -8.068 1.00 86.62 1010 PRO A CA 1
ATOM 8013 C C . PRO A 1 1010 ? 28.572 -7.036 -7.496 1.00 86.62 1010 PRO A C 1
ATOM 8015 O O . PRO A 1 1010 ? 29.077 -7.764 -6.638 1.00 86.62 1010 PRO A O 1
ATOM 8018 N N . PRO A 1 1011 ? 29.197 -5.922 -7.920 1.00 87.50 1011 PRO A N 1
ATOM 8019 C CA . PRO A 1 1011 ? 28.591 -4.825 -8.682 1.00 87.50 1011 PRO A CA 1
ATOM 8020 C C . PRO A 1 1011 ? 28.740 -4.912 -10.208 1.00 87.50 1011 PRO A C 1
ATOM 8022 O O . PRO A 1 1011 ? 28.132 -4.102 -10.909 1.00 87.50 1011 PRO A O 1
ATOM 8025 N N . MET A 1 1012 ? 29.518 -5.873 -10.719 1.00 88.19 1012 MET A N 1
ATOM 8026 C CA . MET A 1 1012 ? 29.728 -6.067 -12.164 1.00 88.19 1012 MET A CA 1
ATOM 8027 C C . MET A 1 1012 ? 28.682 -6.974 -12.821 1.00 88.19 1012 MET A C 1
ATOM 8029 O O . MET A 1 1012 ? 28.671 -7.097 -14.042 1.00 88.19 1012 MET A O 1
ATOM 8033 N N . ALA A 1 1013 ? 27.781 -7.584 -12.044 1.00 88.69 1013 ALA A N 1
ATOM 8034 C CA . ALA A 1 1013 ? 26.649 -8.315 -12.601 1.00 88.69 1013 ALA A CA 1
ATOM 8035 C C . ALA A 1 1013 ? 25.714 -7.374 -13.386 1.00 88.69 1013 ALA A C 1
ATOM 8037 O O . ALA A 1 1013 ? 25.307 -6.337 -12.848 1.00 88.69 1013 ALA A O 1
ATOM 8038 N N . PRO A 1 1014 ? 25.348 -7.716 -14.632 1.00 88.31 1014 PRO A N 1
ATOM 8039 C CA . PRO A 1 1014 ? 24.266 -7.050 -15.339 1.00 88.31 1014 PRO A CA 1
ATOM 8040 C C . PRO A 1 1014 ? 22.898 -7.515 -14.822 1.00 88.31 1014 PRO A C 1
ATOM 8042 O O . PRO A 1 1014 ? 22.780 -8.523 -14.114 1.00 88.31 1014 PRO A O 1
ATOM 8045 N N . VAL A 1 1015 ? 21.848 -6.779 -15.186 1.00 88.62 1015 VAL A N 1
ATOM 8046 C CA . VAL A 1 1015 ? 20.465 -7.194 -14.921 1.00 88.62 1015 VAL A CA 1
ATOM 8047 C C . VAL A 1 1015 ? 20.148 -8.480 -15.687 1.00 88.62 1015 VAL A C 1
ATOM 8049 O O . VAL A 1 1015 ? 20.542 -8.667 -16.837 1.00 88.62 1015 VAL A O 1
ATOM 8052 N N . ASN A 1 1016 ? 19.450 -9.396 -15.026 1.00 89.81 1016 ASN A N 1
ATOM 8053 C CA . ASN A 1 1016 ? 18.990 -10.648 -15.598 1.00 89.81 1016 ASN A CA 1
ATOM 8054 C C . ASN A 1 1016 ? 17.899 -10.378 -16.640 1.00 89.81 1016 ASN A C 1
ATOM 8056 O O . ASN A 1 1016 ? 16.825 -9.893 -16.292 1.00 89.81 1016 ASN A O 1
ATOM 8060 N N . ALA A 1 1017 ? 18.140 -10.750 -17.901 1.00 88.00 1017 ALA A N 1
ATOM 8061 C CA . ALA A 1 1017 ? 17.142 -10.628 -18.963 1.00 88.00 1017 ALA A CA 1
ATOM 8062 C C . ALA A 1 1017 ? 15.817 -11.316 -18.590 1.00 88.00 1017 ALA A C 1
ATOM 8064 O O . ALA A 1 1017 ? 14.755 -10.756 -18.827 1.00 88.00 1017 ALA A O 1
ATOM 8065 N N . GLY A 1 1018 ? 15.873 -12.474 -17.919 1.00 88.62 1018 GLY A N 1
ATOM 8066 C CA . GLY A 1 1018 ? 14.677 -13.179 -17.456 1.00 88.62 1018 GLY A CA 1
ATOM 8067 C C . GLY A 1 1018 ? 13.861 -12.394 -16.423 1.00 88.62 1018 GLY A C 1
ATOM 8068 O O . GLY A 1 1018 ? 12.649 -12.559 -16.368 1.00 88.62 1018 GLY A O 1
ATOM 8069 N N . TYR A 1 1019 ? 14.492 -11.513 -15.635 1.00 91.31 1019 TYR A N 1
ATOM 8070 C CA . TYR A 1 1019 ? 13.770 -10.593 -14.750 1.00 91.31 1019 TYR A CA 1
ATOM 8071 C C . TYR A 1 1019 ? 13.021 -9.543 -15.571 1.00 91.31 1019 TYR A C 1
ATOM 8073 O O . TYR A 1 1019 ? 11.817 -9.377 -15.399 1.00 91.31 1019 TYR A O 1
ATOM 8081 N N . SER A 1 1020 ? 13.719 -8.863 -16.487 1.00 89.94 1020 SER A N 1
ATOM 8082 C CA . SER A 1 1020 ? 13.125 -7.823 -17.334 1.00 89.94 1020 SER A CA 1
ATOM 8083 C C . SER A 1 1020 ? 11.975 -8.355 -18.189 1.00 89.94 1020 SER A C 1
ATOM 8085 O O . SER A 1 1020 ? 10.950 -7.687 -18.286 1.00 89.94 1020 SER A O 1
ATOM 8087 N N . GLU A 1 1021 ? 12.119 -9.549 -18.773 1.00 89.81 1021 GLU A N 1
ATOM 8088 C CA . GLU A 1 1021 ? 11.061 -10.189 -19.565 1.00 89.81 1021 GLU A CA 1
ATOM 8089 C C . GLU A 1 1021 ? 9.876 -10.620 -18.684 1.00 89.81 1021 GLU A C 1
ATOM 8091 O O . GLU A 1 1021 ? 8.741 -10.293 -19.005 1.00 89.81 1021 GLU A O 1
ATOM 8096 N N . ALA A 1 1022 ? 10.105 -11.230 -17.513 1.00 91.00 1022 ALA A N 1
ATOM 8097 C CA . ALA A 1 1022 ? 9.009 -11.605 -16.609 1.00 91.00 1022 ALA A CA 1
ATOM 8098 C C . ALA A 1 1022 ? 8.221 -10.386 -16.088 1.00 91.00 1022 ALA A C 1
ATOM 8100 O O . ALA A 1 1022 ? 6.993 -10.419 -15.997 1.00 91.00 1022 ALA A O 1
ATOM 8101 N N . VAL A 1 1023 ? 8.911 -9.284 -15.766 1.00 91.38 1023 VAL A N 1
ATOM 8102 C CA . VAL A 1 1023 ? 8.269 -8.013 -15.381 1.00 91.38 1023 VAL A CA 1
ATOM 8103 C C . VAL A 1 1023 ? 7.488 -7.415 -16.552 1.00 91.38 1023 VAL A C 1
ATOM 8105 O O . VAL A 1 1023 ? 6.427 -6.822 -16.356 1.00 91.38 1023 VAL A O 1
ATOM 8108 N N . TYR A 1 1024 ? 7.992 -7.567 -17.773 1.00 90.12 1024 TYR A N 1
ATOM 8109 C CA . TYR A 1 1024 ? 7.320 -7.098 -18.975 1.00 90.12 1024 TYR A CA 1
ATOM 8110 C C . TYR A 1 1024 ? 6.076 -7.915 -19.323 1.00 90.12 1024 TYR A C 1
ATOM 8112 O O . TYR A 1 1024 ? 5.031 -7.336 -19.615 1.00 90.12 1024 TYR A O 1
ATOM 8120 N N . ASP A 1 1025 ? 6.144 -9.238 -19.212 1.00 89.88 1025 ASP A N 1
ATOM 8121 C CA . ASP A 1 1025 ? 4.986 -10.122 -19.333 1.00 89.88 1025 ASP A CA 1
ATOM 8122 C C . ASP A 1 1025 ? 3.920 -9.773 -18.295 1.00 89.88 1025 ASP A C 1
ATOM 8124 O O . ASP A 1 1025 ? 2.737 -9.647 -18.628 1.00 89.88 1025 ASP A O 1
ATOM 8128 N N . PHE A 1 1026 ? 4.346 -9.491 -17.061 1.00 91.69 1026 PHE A N 1
ATOM 8129 C CA . PHE A 1 1026 ? 3.445 -8.998 -16.029 1.00 91.69 1026 PHE A CA 1
ATOM 8130 C C . PHE A 1 1026 ? 2.833 -7.638 -16.398 1.00 91.69 1026 PHE A C 1
ATOM 8132 O O . PHE A 1 1026 ? 1.631 -7.445 -16.229 1.00 91.69 1026 PHE A O 1
ATOM 8139 N N . LYS A 1 1027 ? 3.605 -6.708 -16.978 1.00 89.62 1027 LYS A N 1
ATOM 8140 C CA . LYS A 1 1027 ? 3.094 -5.418 -17.479 1.00 89.62 1027 LYS A CA 1
ATOM 8141 C C . LYS A 1 1027 ? 2.036 -5.594 -18.574 1.00 89.62 1027 LYS A C 1
ATOM 8143 O O . LYS A 1 1027 ? 1.023 -4.893 -18.552 1.00 89.62 1027 LYS A O 1
ATOM 8148 N N . LYS A 1 1028 ? 2.253 -6.511 -19.524 1.00 87.88 1028 LYS A N 1
ATOM 8149 C CA . LYS A 1 1028 ? 1.286 -6.826 -20.590 1.00 87.88 1028 LYS A CA 1
ATOM 8150 C C . LYS A 1 1028 ? -0.019 -7.351 -19.999 1.00 87.88 1028 LYS A C 1
ATOM 8152 O O . LYS A 1 1028 ? -1.086 -6.825 -20.300 1.00 87.88 1028 LYS A O 1
ATOM 8157 N N . ASN A 1 1029 ? 0.069 -8.309 -19.080 1.00 87.81 1029 ASN A N 1
ATOM 8158 C CA . ASN A 1 1029 ? -1.112 -8.836 -18.406 1.00 87.81 1029 ASN A CA 1
ATOM 8159 C C . ASN A 1 1029 ? -1.808 -7.773 -17.539 1.00 87.81 1029 ASN A C 1
ATOM 8161 O O . ASN A 1 1029 ? -3.030 -7.675 -17.539 1.00 87.81 1029 ASN A O 1
ATOM 8165 N N . MET A 1 1030 ? -1.049 -6.896 -16.877 1.00 86.62 1030 MET A N 1
ATOM 8166 C CA . MET A 1 1030 ? -1.590 -5.739 -16.160 1.00 86.62 1030 MET A CA 1
ATOM 8167 C C . MET A 1 1030 ? -2.415 -4.824 -17.072 1.00 86.62 1030 MET A C 1
ATOM 8169 O O . MET A 1 1030 ? -3.463 -4.345 -16.648 1.00 86.62 1030 MET A O 1
ATOM 8173 N N . ALA A 1 1031 ? -1.999 -4.604 -18.321 1.00 84.69 1031 ALA A N 1
ATOM 8174 C CA . ALA A 1 1031 ? -2.785 -3.843 -19.291 1.00 84.69 1031 ALA A CA 1
ATOM 8175 C C . ALA A 1 1031 ? -4.123 -4.534 -19.622 1.00 84.69 1031 ALA A C 1
ATOM 8177 O O . ALA A 1 1031 ? -5.160 -3.872 -19.675 1.00 84.69 1031 ALA A O 1
ATOM 8178 N N . GLU A 1 1032 ? -4.128 -5.861 -19.770 1.00 83.44 1032 GLU A N 1
ATOM 8179 C CA . GLU A 1 1032 ? -5.355 -6.650 -19.955 1.00 83.44 1032 GLU A CA 1
ATOM 8180 C C . GLU A 1 1032 ? -6.258 -6.602 -18.717 1.00 83.44 1032 GLU A C 1
ATOM 8182 O O . GLU A 1 1032 ? -7.467 -6.411 -18.838 1.00 83.44 1032 GLU A O 1
ATOM 8187 N N . ILE A 1 1033 ? -5.680 -6.709 -17.519 1.00 83.38 1033 ILE A N 1
ATOM 8188 C CA . ILE A 1 1033 ? -6.398 -6.590 -16.247 1.00 83.38 1033 ILE A CA 1
ATOM 8189 C C . ILE A 1 1033 ? -7.061 -5.215 -16.133 1.00 83.38 1033 ILE A C 1
ATOM 8191 O O . ILE A 1 1033 ? -8.248 -5.133 -15.825 1.00 83.38 1033 ILE A O 1
ATOM 8195 N N . ILE A 1 1034 ? -6.318 -4.142 -16.411 1.00 83.31 1034 ILE A N 1
ATOM 8196 C CA . ILE A 1 1034 ? -6.825 -2.765 -16.386 1.00 83.31 1034 ILE A CA 1
ATOM 8197 C C . ILE A 1 1034 ? -7.971 -2.605 -17.396 1.00 83.31 1034 ILE A C 1
ATOM 8199 O O . ILE A 1 1034 ? -9.017 -2.046 -17.059 1.00 83.31 1034 ILE A O 1
ATOM 8203 N N . ALA A 1 1035 ? -7.822 -3.168 -18.599 1.00 81.50 1035 ALA A N 1
ATOM 8204 C CA . ALA A 1 1035 ? -8.873 -3.178 -19.612 1.00 81.50 1035 ALA A CA 1
ATOM 8205 C C . ALA A 1 1035 ? -10.121 -3.970 -19.172 1.00 81.50 1035 ALA A C 1
ATOM 8207 O O . ALA A 1 1035 ? -11.240 -3.563 -19.482 1.00 81.50 1035 ALA A O 1
ATOM 8208 N N . GLN A 1 1036 ? -9.968 -5.065 -18.419 1.00 75.56 1036 GLN A N 1
ATOM 8209 C CA . GLN A 1 1036 ? -11.088 -5.829 -17.849 1.00 75.56 1036 GLN A CA 1
ATOM 8210 C C . GLN A 1 1036 ? -11.817 -5.051 -16.744 1.00 75.56 1036 GLN A C 1
ATOM 8212 O O . GLN A 1 1036 ? -13.050 -5.058 -16.703 1.00 75.56 1036 GLN A O 1
ATOM 8217 N N . CYS A 1 1037 ? -11.085 -4.323 -15.890 1.00 70.56 1037 CYS A N 1
ATOM 8218 C CA . CYS A 1 1037 ? -11.668 -3.499 -14.825 1.00 70.56 1037 CYS A CA 1
ATOM 8219 C C . CYS A 1 1037 ? -12.657 -2.447 -15.368 1.00 70.56 1037 CYS A C 1
ATOM 8221 O O . CYS A 1 1037 ? -13.628 -2.120 -14.686 1.00 70.56 1037 CYS A O 1
ATOM 8223 N N . LYS A 1 1038 ? -12.497 -2.005 -16.628 1.00 59.81 1038 LYS A N 1
ATOM 8224 C CA . LYS A 1 1038 ? -13.431 -1.126 -17.364 1.00 59.81 1038 LYS A CA 1
ATOM 8225 C C . LYS A 1 1038 ? -14.897 -1.579 -17.305 1.00 59.81 1038 LYS A C 1
ATOM 8227 O O . LYS A 1 1038 ? -15.785 -0.733 -17.380 1.00 59.81 1038 LYS A O 1
ATOM 8232 N N . CYS A 1 1039 ? -15.153 -2.888 -17.228 1.00 48.75 1039 CYS A N 1
ATOM 8233 C CA . CYS A 1 1039 ? -16.507 -3.447 -17.269 1.00 48.75 1039 CYS A CA 1
ATOM 8234 C C . CYS A 1 1039 ? -17.185 -3.513 -15.891 1.00 48.75 1039 CYS A C 1
ATOM 8236 O O . CYS A 1 1039 ? -18.413 -3.534 -15.833 1.00 48.75 1039 CYS A O 1
ATOM 8238 N N . ASN A 1 1040 ? -16.410 -3.530 -14.799 1.00 51.00 1040 ASN A N 1
ATOM 8239 C CA . ASN A 1 1040 ? -16.913 -3.900 -13.470 1.00 51.00 1040 ASN A CA 1
ATOM 8240 C C . ASN A 1 1040 ? -16.979 -2.735 -12.472 1.00 51.00 1040 ASN A C 1
ATOM 8242 O O . ASN A 1 1040 ? -17.745 -2.810 -11.512 1.00 51.00 1040 ASN A O 1
ATOM 8246 N N . THR A 1 1041 ? -16.215 -1.656 -12.671 1.00 51.81 1041 THR A N 1
ATOM 8247 C CA . THR A 1 1041 ? -16.142 -0.534 -11.722 1.00 51.81 1041 THR A CA 1
ATOM 8248 C C . THR A 1 1041 ? -16.583 0.786 -12.354 1.00 51.81 1041 THR A C 1
ATOM 8250 O O . THR A 1 1041 ? -16.326 1.064 -13.526 1.00 51.81 1041 THR A O 1
ATOM 8253 N N . HIS A 1 1042 ? -17.253 1.642 -11.570 1.00 55.88 1042 HIS A N 1
ATOM 8254 C CA . HIS A 1 1042 ? -17.391 3.055 -11.927 1.00 55.88 1042 HIS A CA 1
ATOM 8255 C C . HIS A 1 1042 ? -15.974 3.624 -12.063 1.00 55.88 1042 HIS A C 1
ATOM 8257 O O . HIS A 1 1042 ? -15.263 3.756 -11.068 1.00 55.88 1042 HIS A O 1
ATOM 8263 N N . VAL A 1 1043 ? -15.536 3.885 -13.298 1.00 57.16 1043 VAL A N 1
ATOM 8264 C CA . VAL A 1 1043 ? -14.189 4.402 -13.546 1.00 57.16 1043 VAL A CA 1
ATOM 8265 C C . VAL A 1 1043 ? -14.066 5.765 -12.873 1.00 57.16 1043 VAL A C 1
ATOM 8267 O O . VAL A 1 1043 ? -14.780 6.703 -13.233 1.00 57.16 1043 VAL A O 1
ATOM 8270 N N . ASN A 1 1044 ? -13.186 5.842 -11.876 1.00 72.38 1044 ASN A N 1
ATOM 8271 C CA . ASN A 1 1044 ? -13.066 6.998 -11.001 1.00 72.38 1044 ASN A CA 1
ATOM 8272 C C . ASN A 1 1044 ? -12.354 8.138 -11.716 1.00 72.38 1044 ASN A C 1
ATOM 8274 O O . ASN A 1 1044 ? -11.387 7.927 -12.449 1.00 72.38 1044 ASN A O 1
ATOM 8278 N N . ASN A 1 1045 ? -12.804 9.357 -11.457 1.00 85.75 1045 ASN A N 1
ATOM 8279 C CA . ASN A 1 1045 ? -12.005 10.543 -11.728 1.00 85.75 1045 ASN A CA 1
ATOM 8280 C C . ASN A 1 1045 ? -11.191 10.933 -10.476 1.00 85.75 1045 ASN A C 1
ATOM 8282 O O . ASN A 1 1045 ? -11.324 10.349 -9.397 1.00 85.75 1045 ASN A O 1
ATOM 8286 N N . ILE A 1 1046 ? -10.340 11.951 -10.608 1.00 87.56 1046 ILE A N 1
ATOM 8287 C CA . ILE A 1 1046 ? -9.496 12.448 -9.508 1.00 87.56 1046 ILE A CA 1
ATOM 8288 C C . ILE A 1 1046 ? -10.331 12.938 -8.308 1.00 87.56 1046 ILE A C 1
ATOM 8290 O O . ILE A 1 1046 ? -9.910 12.797 -7.159 1.00 87.56 1046 ILE A O 1
ATOM 8294 N N . THR A 1 1047 ? -11.522 13.490 -8.551 1.00 85.50 1047 THR A N 1
ATOM 8295 C CA . THR A 1 1047 ? -12.433 13.965 -7.496 1.00 85.50 1047 THR A CA 1
ATOM 8296 C C . THR A 1 1047 ? -13.029 12.799 -6.707 1.00 85.50 1047 THR A C 1
ATOM 8298 O O . THR A 1 1047 ? -13.081 12.866 -5.480 1.00 85.50 1047 THR A O 1
ATOM 8301 N N . ASP A 1 1048 ? -13.412 11.713 -7.381 1.00 84.88 1048 ASP A N 1
ATOM 8302 C CA . ASP A 1 1048 ? -13.938 10.509 -6.725 1.00 84.88 1048 ASP A CA 1
ATOM 8303 C C . ASP A 1 1048 ? -12.860 9.856 -5.851 1.00 84.88 1048 ASP A C 1
ATOM 8305 O O . ASP A 1 1048 ? -13.096 9.538 -4.686 1.00 84.88 1048 ASP A O 1
ATOM 8309 N N . PHE A 1 1049 ? -11.638 9.732 -6.382 1.00 88.06 1049 PHE A N 1
ATOM 8310 C CA . PHE A 1 1049 ? -10.484 9.224 -5.635 1.00 88.06 1049 PHE A CA 1
ATOM 8311 C C . PHE A 1 1049 ? -10.176 10.064 -4.393 1.00 88.06 1049 PHE A C 1
ATOM 8313 O O . PHE A 1 1049 ? -9.859 9.527 -3.329 1.00 88.06 1049 PHE A O 1
ATOM 8320 N N . LEU A 1 1050 ? -10.315 11.385 -4.503 1.00 87.12 1050 LEU A N 1
ATOM 8321 C CA . LEU A 1 1050 ? -10.137 12.293 -3.384 1.00 87.12 1050 LEU A CA 1
ATOM 8322 C C . LEU A 1 1050 ? -11.170 12.060 -2.271 1.00 87.12 1050 LEU A C 1
ATOM 8324 O O . LEU A 1 1050 ? -10.800 11.935 -1.101 1.00 87.12 1050 LEU A O 1
ATOM 8328 N N . GLU A 1 1051 ? -12.460 12.042 -2.611 1.00 83.75 1051 GLU A N 1
ATOM 8329 C CA . GLU A 1 1051 ? -13.519 11.816 -1.620 1.00 83.75 1051 GLU A CA 1
ATOM 8330 C C . GLU A 1 1051 ? -13.377 10.437 -0.968 1.00 83.75 1051 GLU A C 1
ATOM 8332 O O . GLU A 1 1051 ? -13.479 10.313 0.257 1.00 83.75 1051 GLU A O 1
ATOM 8337 N N . TRP A 1 1052 ? -12.999 9.431 -1.760 1.00 85.19 1052 TRP A N 1
ATOM 8338 C CA . TRP A 1 1052 ? -12.698 8.094 -1.269 1.00 85.19 1052 TRP A CA 1
ATOM 8339 C C . TRP A 1 1052 ? -11.534 8.071 -0.272 1.00 85.19 1052 TRP A C 1
ATOM 8341 O O . TRP A 1 1052 ? -11.654 7.502 0.813 1.00 85.19 1052 TRP A O 1
ATOM 8351 N N . THR A 1 1053 ? -10.440 8.774 -0.579 1.00 87.31 1053 THR A N 1
ATOM 8352 C CA . THR A 1 1053 ? -9.265 8.869 0.303 1.00 87.31 1053 THR A CA 1
ATOM 8353 C C . THR A 1 1053 ? -9.606 9.467 1.661 1.00 87.31 1053 THR A C 1
ATOM 8355 O O . THR A 1 1053 ? -9.165 8.964 2.697 1.00 87.31 1053 THR A O 1
ATOM 8358 N N . LYS A 1 1054 ? -10.431 10.518 1.684 1.00 84.38 1054 LYS A N 1
ATOM 8359 C CA . LYS A 1 1054 ? -10.879 11.135 2.939 1.00 84.38 1054 LYS A CA 1
ATOM 8360 C C . LYS A 1 1054 ? -11.740 10.186 3.764 1.00 84.38 1054 LYS A C 1
ATOM 8362 O O . LYS A 1 1054 ? -11.544 10.110 4.979 1.00 84.38 1054 LYS A O 1
ATOM 8367 N N . SER A 1 1055 ? -12.703 9.513 3.130 1.00 79.50 1055 SER A N 1
ATOM 8368 C CA . SER A 1 1055 ? -13.607 8.590 3.826 1.00 79.50 1055 SER A CA 1
ATOM 8369 C C . SER A 1 1055 ? -12.820 7.430 4.438 1.00 79.50 1055 SER A C 1
ATOM 8371 O O . SER A 1 1055 ? -12.883 7.202 5.651 1.00 79.50 1055 SER A O 1
ATOM 8373 N N . LEU A 1 1056 ? -11.964 6.792 3.634 1.00 83.75 1056 LEU A N 1
ATOM 8374 C CA . LEU A 1 1056 ? -11.171 5.643 4.052 1.00 83.75 1056 LEU A CA 1
ATOM 8375 C C . LEU A 1 1056 ? -10.159 5.990 5.154 1.00 83.75 1056 LEU A C 1
ATOM 8377 O O . LEU A 1 1056 ? -10.093 5.287 6.161 1.00 83.75 1056 LEU A O 1
ATOM 8381 N N . TRP A 1 1057 ? -9.417 7.101 5.037 1.00 87.25 1057 TRP A N 1
ATOM 8382 C CA . TRP A 1 1057 ? -8.464 7.495 6.087 1.00 87.25 1057 TRP A CA 1
ATOM 8383 C C . TRP A 1 1057 ? -9.153 7.824 7.414 1.00 87.25 1057 TRP A C 1
ATOM 8385 O O . TRP A 1 1057 ? -8.640 7.514 8.491 1.00 87.25 1057 TRP A O 1
ATOM 8395 N N . ASN A 1 1058 ? -10.339 8.437 7.363 1.00 80.12 1058 ASN A N 1
ATOM 8396 C CA . ASN A 1 1058 ? -11.112 8.662 8.576 1.00 80.12 1058 ASN A CA 1
ATOM 8397 C C . ASN A 1 1058 ? -11.517 7.341 9.231 1.00 80.12 1058 ASN A C 1
ATOM 8399 O O . ASN A 1 1058 ? -11.372 7.238 10.444 1.00 80.12 1058 ASN A O 1
ATOM 8403 N N . ALA A 1 1059 ? -11.942 6.338 8.460 1.00 76.50 1059 ALA A N 1
ATOM 8404 C CA . ALA A 1 1059 ? -12.262 5.018 8.996 1.00 76.50 1059 ALA A CA 1
ATOM 8405 C C . ALA A 1 1059 ? -11.040 4.332 9.641 1.00 76.50 1059 ALA A C 1
ATOM 8407 O O . ALA A 1 1059 ? -11.130 3.870 10.776 1.00 76.50 1059 ALA A O 1
ATOM 8408 N N . VAL A 1 1060 ? -9.875 4.356 8.981 1.00 80.94 1060 VAL A N 1
ATOM 8409 C CA . VAL A 1 1060 ? -8.631 3.738 9.486 1.00 80.94 1060 VAL A CA 1
ATOM 8410 C C . VAL A 1 1060 ? -8.170 4.334 10.827 1.00 80.94 1060 VAL A C 1
ATOM 8412 O O . VAL A 1 1060 ? -7.690 3.602 11.689 1.00 80.94 1060 VAL A O 1
ATOM 8415 N N . LYS A 1 1061 ? -8.357 5.642 11.065 1.00 78.69 1061 LYS A N 1
ATOM 8416 C CA . LYS A 1 1061 ? -8.001 6.278 12.353 1.00 78.69 1061 LYS A CA 1
ATOM 8417 C C . LYS A 1 1061 ? -8.827 5.773 13.544 1.00 78.69 1061 LYS A C 1
ATOM 8419 O O . LYS A 1 1061 ? -8.308 5.745 14.662 1.00 78.69 1061 LYS A O 1
ATOM 8424 N N . TYR A 1 1062 ? -10.094 5.418 13.314 1.00 71.00 1062 TYR A N 1
ATOM 8425 C CA . TYR A 1 1062 ? -10.985 4.864 14.342 1.00 71.00 1062 TYR A CA 1
ATOM 8426 C C . TYR A 1 1062 ? -10.765 3.373 14.574 1.00 71.00 1062 TYR A C 1
ATOM 8428 O O . TYR A 1 1062 ? -11.078 2.879 15.658 1.00 71.00 1062 TYR A O 1
ATOM 8436 N N . GLU A 1 1063 ? -10.221 2.666 13.583 1.00 68.19 1063 GLU A N 1
ATOM 8437 C CA . GLU A 1 1063 ? -9.931 1.249 13.727 1.00 68.19 1063 GLU A CA 1
ATOM 8438 C C . GLU A 1 1063 ? -8.867 1.003 14.796 1.00 68.19 1063 GLU A C 1
ATOM 8440 O O . GLU A 1 1063 ? -7.848 1.695 14.921 1.00 68.19 1063 GLU A O 1
ATOM 8445 N N . ASN A 1 1064 ? -9.147 -0.016 15.599 1.00 61.91 1064 ASN A N 1
ATOM 8446 C CA . ASN A 1 1064 ? -8.295 -0.439 16.689 1.00 61.91 1064 ASN A CA 1
ATOM 8447 C C . ASN A 1 1064 ? -7.726 -1.812 16.340 1.00 61.91 1064 ASN A C 1
ATOM 8449 O O . ASN A 1 1064 ? -8.323 -2.845 16.648 1.00 61.91 1064 ASN A O 1
ATOM 8453 N N . PHE A 1 1065 ? -6.560 -1.816 15.696 1.00 61.53 1065 PHE A N 1
ATOM 8454 C CA . PHE A 1 1065 ? -5.876 -3.020 15.215 1.00 61.53 1065 PHE A CA 1
ATOM 8455 C C . PHE A 1 1065 ? -5.306 -3.916 16.344 1.00 61.53 1065 PHE A C 1
ATOM 8457 O O . PHE A 1 1065 ? -4.525 -4.822 16.071 1.00 61.53 1065 PHE A O 1
ATOM 8464 N N . ILE A 1 1066 ? -5.711 -3.706 17.609 1.00 48.19 1066 ILE A N 1
ATOM 8465 C CA . ILE A 1 1066 ? -5.262 -4.452 18.805 1.00 48.19 1066 ILE A CA 1
ATOM 8466 C C . ILE A 1 1066 ? -5.515 -5.963 18.702 1.00 48.19 1066 ILE A C 1
ATOM 8468 O O . ILE A 1 1066 ? -4.802 -6.756 19.319 1.00 48.19 1066 ILE A O 1
ATOM 8472 N N . PHE A 1 1067 ? -6.526 -6.392 17.951 1.00 45.12 1067 PHE A N 1
ATOM 8473 C CA . PHE A 1 1067 ? -6.801 -7.812 17.786 1.00 45.12 1067 PHE A CA 1
ATOM 8474 C C . PHE A 1 1067 ? -6.034 -8.350 16.579 1.00 45.12 1067 PHE A C 1
ATOM 8476 O O . PHE A 1 1067 ? -6.380 -8.071 15.438 1.00 45.12 1067 PHE A O 1
ATOM 8483 N N . SER A 1 1068 ? -5.040 -9.206 16.817 1.00 40.09 1068 SER A N 1
ATOM 8484 C CA . SER A 1 1068 ? -4.645 -10.175 15.796 1.00 40.09 1068 SER A CA 1
ATOM 8485 C C . SER A 1 1068 ? -5.829 -11.137 15.617 1.00 40.09 1068 SER A C 1
ATOM 8487 O O . SER A 1 1068 ? -6.090 -12.005 16.449 1.00 40.09 1068 SER A O 1
ATOM 8489 N N . PHE A 1 1069 ? -6.645 -10.904 14.586 1.00 49.88 1069 PHE A N 1
ATOM 8490 C CA . PHE A 1 1069 ? -8.002 -11.453 14.419 1.00 49.88 1069 PHE A CA 1
ATOM 8491 C C . PHE A 1 1069 ? -8.085 -12.966 14.136 1.00 49.88 1069 PHE A C 1
ATOM 8493 O O . PHE A 1 1069 ? -9.067 -13.440 13.568 1.00 49.88 1069 PHE A O 1
ATOM 8500 N N . ARG A 1 1070 ? -7.129 -13.778 14.602 1.00 42.62 1070 ARG A N 1
ATOM 8501 C CA . ARG A 1 1070 ? -7.143 -15.248 14.465 1.00 42.62 1070 ARG A CA 1
ATOM 8502 C C . ARG A 1 1070 ? -8.414 -15.942 14.997 1.00 42.62 1070 ARG A C 1
ATOM 8504 O O . ARG A 1 1070 ? -8.593 -17.122 14.733 1.00 42.62 1070 ARG A O 1
ATOM 8511 N N . ASN A 1 1071 ? -9.309 -15.245 15.703 1.00 52.56 1071 ASN A N 1
ATOM 8512 C CA . ASN A 1 1071 ? -10.503 -15.811 16.338 1.00 52.56 1071 ASN A CA 1
ATOM 8513 C C . ASN A 1 1071 ? -11.846 -15.454 15.670 1.00 52.56 1071 ASN A C 1
ATOM 8515 O O . ASN A 1 1071 ? -12.883 -15.699 16.286 1.00 52.56 1071 ASN A O 1
ATOM 8519 N N . SER A 1 1072 ? -11.883 -14.894 14.453 1.00 52.41 1072 SER A N 1
ATOM 8520 C CA . SER A 1 1072 ? -13.170 -14.516 13.839 1.00 52.41 1072 SER A CA 1
ATOM 8521 C C . SER A 1 1072 ? -14.127 -15.701 13.662 1.00 52.41 1072 SER A C 1
ATOM 8523 O O . SER A 1 1072 ? -15.298 -15.637 14.040 1.00 52.41 1072 SER A O 1
ATOM 8525 N N . LEU A 1 1073 ? -13.583 -16.830 13.202 1.00 54.69 1073 LEU A N 1
ATOM 8526 C CA . LEU A 1 1073 ? -14.295 -18.102 13.059 1.00 54.69 1073 LEU A CA 1
ATOM 8527 C C . LEU A 1 1073 ? -14.892 -18.596 14.393 1.00 54.69 1073 LEU A C 1
ATOM 8529 O O . LEU A 1 1073 ? -15.971 -19.182 14.417 1.00 54.69 1073 LEU A O 1
ATOM 8533 N N . VAL A 1 1074 ? -14.221 -18.320 15.519 1.00 57.69 1074 VAL A N 1
ATOM 8534 C CA . VAL A 1 1074 ? -14.679 -18.700 16.868 1.00 57.69 1074 VAL A CA 1
ATOM 8535 C C . VAL A 1 1074 ? -15.891 -17.861 17.294 1.00 57.69 1074 VAL A C 1
ATOM 8537 O O . VAL A 1 1074 ? -16.806 -18.376 17.935 1.00 57.69 1074 VAL A O 1
ATOM 8540 N N . ALA A 1 1075 ? -15.901 -16.566 16.967 1.00 52.97 1075 ALA A N 1
ATOM 8541 C CA . ALA A 1 1075 ? -16.950 -15.641 17.394 1.00 52.97 1075 ALA A CA 1
ATOM 8542 C C . ALA A 1 1075 ? -18.279 -15.885 16.663 1.00 52.97 1075 ALA A C 1
ATOM 8544 O O . ALA A 1 1075 ? -19.331 -15.920 17.304 1.00 52.97 1075 ALA A O 1
ATOM 8545 N N . ASP A 1 1076 ? -18.237 -16.103 15.346 1.00 55.88 1076 ASP A N 1
ATOM 8546 C CA . ASP A 1 1076 ? -19.439 -16.416 14.567 1.00 55.88 1076 ASP A CA 1
ATOM 8547 C C . ASP A 1 1076 ? -20.086 -17.744 15.005 1.00 55.88 1076 ASP A C 1
ATOM 8549 O O . ASP A 1 1076 ? -21.282 -17.796 15.314 1.00 55.88 1076 ASP A O 1
ATOM 8553 N N . ALA A 1 1077 ? -19.283 -18.805 15.132 1.00 62.44 1077 ALA A N 1
ATOM 8554 C CA . ALA A 1 1077 ? -19.775 -20.112 15.560 1.00 62.44 1077 ALA A CA 1
ATOM 8555 C C . ALA A 1 1077 ? -20.482 -20.053 16.935 1.00 62.44 1077 ALA A C 1
ATOM 8557 O O . ALA A 1 1077 ? -21.436 -20.797 17.184 1.00 62.44 1077 ALA A O 1
ATOM 8558 N N . TYR A 1 1078 ? -20.076 -19.127 17.812 1.00 60.22 1078 TYR A N 1
ATOM 8559 C CA . TYR A 1 1078 ? -20.699 -18.908 19.119 1.00 60.22 1078 TYR A CA 1
ATOM 8560 C C . TYR A 1 1078 ? -22.065 -18.198 19.029 1.00 60.22 1078 TYR A C 1
ATOM 8562 O O . TYR A 1 1078 ? -22.998 -18.552 19.756 1.00 60.22 1078 TYR A O 1
ATOM 8570 N N . MET A 1 1079 ? -22.220 -17.221 18.128 1.00 57.53 1079 MET A N 1
ATOM 8571 C CA . MET A 1 1079 ? -23.482 -16.488 17.938 1.00 57.53 1079 MET A CA 1
ATOM 8572 C C . MET A 1 1079 ? -24.597 -17.386 17.387 1.00 57.53 1079 MET A C 1
ATOM 8574 O O . MET A 1 1079 ? -25.724 -17.345 17.894 1.00 57.53 1079 MET A O 1
ATOM 8578 N N . ARG A 1 1080 ? -24.278 -18.250 16.413 1.00 64.25 1080 ARG A N 1
ATOM 8579 C CA . ARG A 1 1080 ? -25.226 -19.239 15.861 1.00 64.25 1080 ARG A CA 1
ATOM 8580 C C . ARG A 1 1080 ? -25.750 -20.192 16.934 1.00 64.25 1080 ARG A C 1
ATOM 8582 O O . ARG A 1 1080 ? -26.959 -20.398 17.052 1.00 64.25 1080 ARG A O 1
ATOM 8589 N N . LEU A 1 1081 ? -24.850 -20.678 17.787 1.00 71.25 1081 LEU A N 1
ATOM 8590 C CA . LEU A 1 1081 ? -25.189 -21.554 18.906 1.00 71.25 1081 LEU A CA 1
ATOM 8591 C C . LEU A 1 1081 ? -26.167 -20.885 19.896 1.00 71.25 1081 LEU A C 1
ATOM 8593 O O . LEU A 1 1081 ? -27.088 -21.535 20.393 1.00 71.25 1081 LEU A O 1
ATOM 8597 N N . CYS A 1 1082 ? -26.033 -19.576 20.144 1.00 65.12 1082 CYS A N 1
ATOM 8598 C CA . CYS A 1 1082 ? -26.942 -18.835 21.027 1.00 65.12 1082 CYS A CA 1
ATOM 8599 C C . CYS A 1 1082 ? -28.373 -18.712 20.469 1.00 65.12 1082 CYS A C 1
ATOM 8601 O O . CYS A 1 1082 ? -29.343 -18.800 21.229 1.00 65.12 1082 CYS A O 1
ATOM 8603 N N . ALA A 1 1083 ? -28.524 -18.475 19.162 1.00 63.31 1083 ALA A N 1
ATOM 8604 C CA . ALA A 1 1083 ? -29.832 -18.306 18.525 1.00 63.31 1083 ALA A CA 1
ATOM 8605 C C . ALA A 1 1083 ? -30.657 -19.602 18.567 1.00 63.31 1083 ALA A C 1
ATOM 8607 O O . ALA A 1 1083 ? -31.824 -19.579 18.974 1.00 63.31 1083 ALA A O 1
ATOM 8608 N N . GLU A 1 1084 ? -30.026 -20.728 18.225 1.00 76.38 1084 GLU A N 1
ATOM 8609 C CA . GLU A 1 1084 ? -30.647 -22.054 18.284 1.00 76.38 1084 GLU A CA 1
ATOM 8610 C C . GLU A 1 1084 ? -31.025 -22.440 19.720 1.00 76.38 1084 GLU A C 1
ATOM 8612 O O . GLU A 1 1084 ? -32.162 -22.846 19.982 1.00 76.38 1084 GLU A O 1
ATOM 8617 N N . TYR A 1 1085 ? -30.141 -22.184 20.688 1.00 78.06 1085 TYR A N 1
ATOM 8618 C CA . TYR A 1 1085 ? -30.426 -22.443 22.099 1.00 78.06 1085 TYR A CA 1
ATOM 8619 C C . TYR A 1 1085 ? -31.687 -21.713 22.606 1.00 78.06 1085 TYR A C 1
ATOM 8621 O O . TYR A 1 1085 ? -32.539 -22.327 23.252 1.00 78.06 1085 TYR A O 1
ATOM 8629 N N . ASN A 1 1086 ? -31.873 -20.430 22.264 1.00 71.25 1086 ASN A N 1
ATOM 8630 C CA . ASN A 1 1086 ? -33.051 -19.648 22.680 1.00 71.25 1086 ASN A CA 1
ATOM 8631 C C . ASN A 1 1086 ? -34.376 -20.191 22.109 1.00 71.25 1086 ASN A C 1
ATOM 8633 O O . ASN A 1 1086 ? -35.450 -19.961 22.680 1.00 71.25 1086 ASN A O 1
ATOM 8637 N N . ARG A 1 1087 ? -34.331 -20.868 20.954 1.00 74.25 1087 ARG A N 1
ATOM 8638 C CA . ARG A 1 1087 ? -35.493 -21.541 20.361 1.00 74.25 1087 ARG A CA 1
ATOM 8639 C C . ARG A 1 1087 ? -35.816 -22.821 21.126 1.00 74.25 1087 ARG A C 1
ATOM 8641 O O . ARG A 1 1087 ? -36.984 -23.062 21.441 1.00 74.25 1087 ARG A O 1
ATOM 8648 N N . TRP A 1 1088 ? -34.794 -23.608 21.460 1.00 85.75 1088 TRP A N 1
ATOM 8649 C CA . TRP A 1 1088 ? -34.953 -24.830 22.248 1.00 85.75 1088 TRP A CA 1
ATOM 8650 C C . TRP A 1 1088 ? -35.461 -24.533 23.663 1.00 85.75 1088 TRP A C 1
ATOM 8652 O O . TRP A 1 1088 ? -36.354 -25.225 24.147 1.00 85.75 1088 TRP A O 1
ATOM 8662 N N . GLU A 1 1089 ? -34.989 -23.450 24.288 1.00 81.38 1089 GLU A N 1
ATOM 8663 C CA . GLU A 1 1089 ? -35.437 -23.026 25.618 1.00 81.38 1089 GLU A CA 1
ATOM 8664 C C . GLU A 1 1089 ? -36.946 -22.714 25.663 1.00 81.38 1089 GLU A C 1
ATOM 8666 O O . GLU A 1 1089 ? -37.646 -23.169 26.572 1.00 81.38 1089 GLU A O 1
ATOM 8671 N N . TRP A 1 1090 ? -37.477 -21.974 24.678 1.00 81.19 1090 TRP A N 1
ATOM 8672 C CA . TRP A 1 1090 ? -38.918 -21.685 24.613 1.00 81.19 1090 TRP A CA 1
ATOM 8673 C C . TRP A 1 1090 ? -39.738 -22.952 24.369 1.00 81.19 1090 TRP A C 1
ATOM 8675 O O . TRP A 1 1090 ? -40.745 -23.169 25.042 1.00 81.19 1090 TRP A O 1
ATOM 8685 N N . SER A 1 1091 ? -39.279 -23.822 23.463 1.00 84.31 1091 SER A N 1
ATOM 8686 C CA . SER A 1 1091 ? -39.935 -25.108 23.207 1.00 84.31 1091 SER A CA 1
ATOM 8687 C C . SER A 1 1091 ? -40.017 -25.962 24.475 1.00 84.31 1091 SER A C 1
ATOM 8689 O O . SER A 1 1091 ? -41.065 -26.541 24.758 1.00 84.31 1091 SER A O 1
ATOM 8691 N N . PHE A 1 1092 ? -38.942 -25.998 25.268 1.00 88.62 1092 PHE A N 1
ATOM 8692 C CA . PHE A 1 1092 ? -38.897 -26.696 26.552 1.00 88.62 1092 PHE A CA 1
ATOM 8693 C C . PHE A 1 1092 ? -39.938 -26.132 27.533 1.00 88.62 1092 PHE A C 1
ATOM 8695 O O . PHE A 1 1092 ? -40.734 -26.881 28.103 1.00 88.62 1092 PHE A O 1
ATOM 8702 N N . LYS A 1 1093 ? -39.960 -24.804 27.723 1.00 83.94 1093 LYS A N 1
ATOM 8703 C CA . LYS A 1 1093 ? -40.882 -24.129 28.656 1.00 83.94 1093 LYS A CA 1
ATOM 8704 C C . LYS A 1 1093 ? -42.347 -24.299 28.239 1.00 83.94 1093 LYS A C 1
ATOM 8706 O O . LYS A 1 1093 ? -43.184 -24.627 29.079 1.00 83.94 1093 LYS A O 1
ATOM 8711 N N . LYS A 1 1094 ? -42.656 -24.144 26.947 1.00 82.31 1094 LYS A N 1
ATOM 8712 C CA . LYS A 1 1094 ? -44.011 -24.301 26.392 1.00 82.31 1094 LYS A CA 1
ATOM 8713 C C . LYS A 1 1094 ? -44.575 -25.703 26.643 1.00 82.31 1094 LYS A C 1
ATOM 8715 O O . LYS A 1 1094 ? -45.706 -25.831 27.115 1.00 82.31 1094 LYS A O 1
ATOM 8720 N N . GLU A 1 1095 ? -43.780 -26.742 26.388 1.00 86.12 1095 GLU A N 1
ATOM 8721 C CA . GLU A 1 1095 ? -44.164 -28.135 26.653 1.00 86.12 1095 GLU A CA 1
ATOM 8722 C C . GLU A 1 1095 ? -44.463 -28.373 28.138 1.00 86.12 1095 GLU A C 1
ATOM 8724 O O . GLU A 1 1095 ? -45.486 -28.974 28.477 1.00 86.12 1095 GLU A O 1
ATOM 8729 N N . MET A 1 1096 ? -43.626 -27.851 29.040 1.00 87.81 1096 MET A N 1
ATOM 8730 C CA . MET A 1 1096 ? -43.843 -28.016 30.480 1.00 87.81 1096 MET A CA 1
ATOM 8731 C C . MET A 1 1096 ? -45.047 -27.234 31.007 1.00 87.81 1096 MET A C 1
ATOM 8733 O O . MET A 1 1096 ? -45.755 -27.731 31.881 1.00 87.81 1096 MET A O 1
ATOM 8737 N N . HIS A 1 1097 ? -45.336 -26.053 30.459 1.00 82.62 1097 HIS A N 1
ATOM 8738 C CA . HIS A 1 1097 ? -46.551 -25.307 30.789 1.00 82.62 1097 HIS A CA 1
ATOM 8739 C C . HIS A 1 1097 ? -47.827 -26.034 30.353 1.00 82.62 1097 HIS A C 1
ATOM 8741 O O . HIS A 1 1097 ? -48.800 -26.093 31.114 1.00 82.62 1097 HIS A O 1
ATOM 8747 N N . SER A 1 1098 ? -47.812 -26.617 29.151 1.00 83.56 1098 SER A N 1
ATOM 8748 C CA . SER A 1 1098 ? -48.907 -27.452 28.651 1.00 83.56 1098 SER A CA 1
ATOM 8749 C C . SER A 1 1098 ? -49.124 -28.664 29.560 1.00 83.56 1098 SER A C 1
ATOM 8751 O O . SER A 1 1098 ? -50.236 -28.891 30.044 1.00 83.56 1098 SER A O 1
ATOM 8753 N N . TRP A 1 1099 ? -48.045 -29.382 29.890 1.00 88.25 1099 TRP A N 1
ATOM 8754 C CA . TRP A 1 1099 ? -48.098 -30.539 30.781 1.00 88.25 1099 TRP A CA 1
ATOM 8755 C C . TRP A 1 1099 ? -48.620 -30.178 32.179 1.00 88.25 1099 TRP A C 1
ATOM 8757 O O . TRP A 1 1099 ? -49.506 -30.854 32.697 1.00 88.25 1099 TRP A O 1
ATOM 8767 N N . LEU A 1 1100 ? -48.142 -29.081 32.774 1.00 85.56 1100 LEU A N 1
ATOM 8768 C CA . LEU A 1 1100 ? -48.593 -28.636 34.094 1.00 85.56 1100 LEU A CA 1
ATOM 8769 C C . LEU A 1 1100 ? -50.092 -28.308 34.104 1.00 85.56 1100 LEU A C 1
ATOM 8771 O O . LEU A 1 1100 ? -50.793 -28.648 35.054 1.00 85.56 1100 LEU A O 1
ATOM 8775 N N . THR A 1 1101 ? -50.598 -27.672 33.047 1.00 82.44 1101 THR A N 1
ATOM 8776 C CA . THR A 1 1101 ? -52.027 -27.342 32.926 1.00 82.44 1101 THR A CA 1
ATOM 8777 C C . THR A 1 1101 ? -52.882 -28.610 32.863 1.00 82.44 1101 THR A C 1
ATOM 8779 O O . THR A 1 1101 ? -53.916 -28.699 33.530 1.00 82.44 1101 THR A O 1
ATOM 8782 N N . GLN A 1 1102 ? -52.419 -29.633 32.142 1.00 83.88 1102 GLN A N 1
ATOM 8783 C CA . GLN A 1 1102 ? -53.068 -30.947 32.106 1.00 83.88 1102 GLN A CA 1
ATOM 8784 C C . GLN A 1 1102 ? -52.992 -31.661 33.464 1.00 83.88 1102 GLN A C 1
ATOM 8786 O O . GLN A 1 1102 ? -53.982 -32.234 33.922 1.00 83.88 1102 GLN A O 1
ATOM 8791 N N . ALA A 1 1103 ? -51.846 -31.600 34.146 1.00 86.56 1103 ALA A N 1
ATOM 8792 C CA . ALA A 1 1103 ? -51.659 -32.184 35.471 1.00 86.56 1103 ALA A CA 1
ATOM 8793 C C . ALA A 1 1103 ? -52.593 -31.542 36.512 1.00 86.56 1103 ALA A C 1
ATOM 8795 O O . ALA A 1 1103 ? -53.271 -32.249 37.255 1.00 86.56 1103 ALA A O 1
ATOM 8796 N N . GLU A 1 1104 ? -52.703 -30.213 36.522 1.00 83.88 1104 GLU A N 1
ATOM 8797 C CA . GLU A 1 1104 ? -53.635 -29.481 37.385 1.00 83.88 1104 GLU A CA 1
ATOM 8798 C C . GLU A 1 1104 ? -55.092 -29.850 37.104 1.00 83.88 1104 GLU A C 1
ATOM 8800 O O . GLU A 1 1104 ? -55.881 -30.034 38.035 1.00 83.88 1104 GLU A O 1
ATOM 8805 N N . THR A 1 1105 ? -55.436 -30.026 35.828 1.00 84.62 1105 THR A N 1
ATOM 8806 C CA . THR A 1 1105 ? -56.769 -30.471 35.417 1.00 84.62 1105 THR A CA 1
ATOM 8807 C C . THR A 1 1105 ? -57.070 -31.873 35.951 1.00 84.62 1105 THR A C 1
ATOM 8809 O O . THR A 1 1105 ? -58.126 -32.099 36.547 1.00 84.62 1105 THR A O 1
ATOM 8812 N N . ARG A 1 1106 ? -56.106 -32.799 35.852 1.00 83.50 1106 ARG A N 1
ATOM 8813 C CA . ARG A 1 1106 ? -56.209 -34.159 36.410 1.00 83.50 1106 ARG A CA 1
ATOM 8814 C C . ARG A 1 1106 ? -56.361 -34.162 37.930 1.00 83.50 1106 ARG A C 1
ATOM 8816 O O . ARG A 1 1106 ? -57.198 -34.899 38.445 1.00 83.50 1106 ARG A O 1
ATOM 8823 N N . VAL A 1 1107 ? -55.592 -33.343 38.652 1.00 84.12 1107 VAL A N 1
ATOM 8824 C CA . VAL A 1 1107 ? -55.709 -33.224 40.119 1.00 84.12 1107 VAL A CA 1
ATOM 8825 C C . VAL A 1 1107 ? -57.071 -32.657 40.506 1.00 84.12 1107 VAL A C 1
ATOM 8827 O O . VAL A 1 1107 ? -57.744 -33.191 41.390 1.00 84.12 1107 VAL A O 1
ATOM 8830 N N . SER A 1 1108 ? -57.512 -31.604 39.820 1.00 80.81 1108 SER A N 1
ATOM 8831 C CA . SER A 1 1108 ? -58.800 -30.965 40.088 1.00 80.81 1108 SER A CA 1
ATOM 8832 C C . SER A 1 1108 ? -59.958 -31.938 39.865 1.00 80.81 1108 SER A C 1
ATOM 8834 O O . SER A 1 1108 ? -60.856 -32.031 40.700 1.00 80.81 1108 SER A O 1
ATOM 8836 N N . ASN A 1 1109 ? -59.903 -32.751 38.813 1.00 83.50 1109 ASN A N 1
ATOM 8837 C CA . ASN A 1 1109 ? -60.961 -33.706 38.497 1.00 83.50 1109 ASN A CA 1
ATOM 8838 C C . ASN A 1 1109 ? -60.829 -35.066 39.200 1.00 83.50 1109 ASN A C 1
ATOM 8840 O O . ASN A 1 1109 ? -61.685 -35.920 38.995 1.00 83.50 1109 ASN A O 1
ATOM 8844 N N . PHE A 1 1110 ? -59.803 -35.298 40.025 1.00 78.56 1110 PHE A N 1
ATOM 8845 C CA . PHE A 1 1110 ? -59.481 -36.636 40.537 1.00 78.56 1110 PHE A CA 1
ATOM 8846 C C . PHE A 1 1110 ? -60.672 -37.408 41.130 1.00 78.56 1110 PHE A C 1
ATOM 8848 O O . PHE A 1 1110 ? -60.910 -38.557 40.765 1.00 78.56 1110 PHE A O 1
ATOM 8855 N N . GLU A 1 1111 ? -61.450 -36.772 42.006 1.00 70.94 1111 GLU A N 1
ATOM 8856 C CA . GLU A 1 1111 ? -62.605 -37.407 42.659 1.00 70.94 1111 GLU A CA 1
ATOM 8857 C C . GLU A 1 1111 ? -63.739 -37.754 41.678 1.00 70.94 1111 GLU A C 1
ATOM 8859 O O . GLU A 1 1111 ? -64.521 -38.656 41.953 1.00 70.94 1111 GLU A O 1
ATOM 8864 N N . ILE A 1 1112 ? -63.833 -37.066 40.533 1.00 71.12 1112 ILE A N 1
ATOM 8865 C CA . ILE A 1 1112 ? -64.815 -37.364 39.474 1.00 71.12 1112 ILE A CA 1
ATOM 8866 C C . ILE A 1 1112 ? -64.429 -38.662 38.746 1.00 71.12 1112 ILE A C 1
ATOM 8868 O O . ILE A 1 1112 ? -65.291 -39.418 38.305 1.00 71.12 1112 ILE A O 1
ATOM 8872 N N . PHE A 1 1113 ? -63.127 -38.935 38.640 1.00 66.25 1113 PHE A N 1
ATOM 8873 C CA . PHE A 1 1113 ? -62.573 -40.093 37.939 1.00 66.25 1113 PHE A CA 1
ATOM 8874 C C . PHE A 1 1113 ? -62.471 -41.362 38.788 1.00 66.25 1113 PHE A C 1
ATOM 8876 O O . PHE A 1 1113 ? -62.359 -42.458 38.234 1.00 66.25 1113 PHE A O 1
ATOM 8883 N N . LYS A 1 1114 ? -62.480 -41.224 40.116 1.00 66.38 1114 LYS A N 1
ATOM 8884 C CA . LYS A 1 1114 ? -62.265 -42.327 41.051 1.00 66.38 1114 LYS A CA 1
ATOM 8885 C C . LYS A 1 1114 ? -63.422 -43.333 40.987 1.00 66.38 1114 LYS A C 1
ATOM 8887 O O . LYS A 1 1114 ? -64.528 -43.062 41.452 1.00 66.38 1114 LYS A O 1
ATOM 8892 N N . GLN A 1 1115 ? -63.170 -44.513 40.418 1.00 59.44 1115 GLN A N 1
ATOM 8893 C CA . GLN A 1 1115 ? -64.132 -45.620 40.438 1.00 59.44 1115 GLN A CA 1
ATOM 8894 C C . GLN A 1 1115 ? -64.291 -46.154 41.868 1.00 59.44 1115 GLN A C 1
ATOM 8896 O O . GLN A 1 1115 ? -63.352 -46.102 42.659 1.00 59.44 1115 GLN A O 1
ATOM 8901 N N . LYS A 1 1116 ? -65.456 -46.725 42.208 1.00 60.34 1116 LYS A N 1
ATOM 8902 C CA . LYS A 1 1116 ? -65.707 -47.300 43.549 1.00 60.34 1116 LYS A CA 1
ATOM 8903 C C . LYS A 1 1116 ? -64.669 -48.361 43.966 1.00 60.34 1116 LYS A C 1
ATOM 8905 O O . LYS A 1 1116 ? -64.479 -48.577 45.159 1.00 60.34 1116 LYS A O 1
ATOM 8910 N N . SER A 1 1117 ? -64.016 -49.017 43.005 1.00 52.50 1117 SER A N 1
ATOM 8911 C CA . SER A 1 1117 ? -62.955 -50.011 43.210 1.00 52.50 1117 SER A CA 1
ATOM 8912 C C . SER A 1 1117 ? -61.556 -49.410 43.419 1.00 52.50 1117 SER A C 1
ATOM 8914 O O . SER A 1 1117 ? -60.671 -50.109 43.913 1.00 52.50 1117 SER A O 1
ATOM 8916 N N . ASP A 1 1118 ? -61.337 -48.141 43.062 1.00 59.50 1118 ASP A N 1
ATOM 8917 C CA . ASP A 1 1118 ? -60.018 -47.516 43.072 1.00 59.50 1118 ASP A CA 1
ATOM 8918 C C . ASP A 1 1118 ? -59.677 -46.989 44.475 1.00 59.50 1118 ASP A C 1
ATOM 8920 O O . ASP A 1 1118 ? -60.295 -46.054 44.993 1.00 59.50 1118 ASP A O 1
ATOM 8924 N N . LYS A 1 1119 ? -58.694 -47.620 45.126 1.00 66.31 1119 LYS A N 1
ATOM 8925 C CA . LYS A 1 1119 ? -58.213 -47.226 46.460 1.00 66.31 1119 LYS A CA 1
ATOM 8926 C C . LYS A 1 1119 ? -57.196 -46.082 46.417 1.00 66.31 1119 LYS A C 1
ATOM 8928 O O . LYS A 1 1119 ? -56.769 -45.666 47.491 1.00 66.31 1119 LYS A O 1
ATOM 8933 N N . SER A 1 1120 ? -56.820 -45.570 45.238 1.00 70.38 1120 SER A N 1
ATOM 8934 C CA . SER A 1 1120 ? -55.784 -44.538 45.149 1.00 70.38 1120 SER A CA 1
ATOM 8935 C C . SER A 1 1120 ? -56.194 -43.247 45.866 1.00 70.38 1120 SER A C 1
ATOM 8937 O O . SER A 1 1120 ? -57.363 -42.838 45.849 1.00 70.38 1120 SER A O 1
ATOM 8939 N N . ASP A 1 1121 ? -55.235 -42.581 46.502 1.00 76.75 1121 ASP A N 1
ATOM 8940 C CA . ASP A 1 1121 ? -55.422 -41.273 47.129 1.00 76.75 1121 ASP A CA 1
ATOM 8941 C C . ASP A 1 1121 ? -54.751 -40.139 46.320 1.00 76.75 1121 ASP A C 1
ATOM 8943 O O . ASP A 1 1121 ? -54.141 -40.347 45.268 1.00 76.75 1121 ASP A O 1
ATOM 8947 N N . LEU A 1 1122 ? -54.891 -38.898 46.796 1.00 79.38 1122 LEU A N 1
ATOM 8948 C CA . LEU A 1 1122 ? -54.245 -37.735 46.175 1.00 79.38 1122 LEU A CA 1
ATOM 8949 C C . LEU A 1 1122 ? -52.709 -37.755 46.294 1.00 79.38 1122 LEU A C 1
ATOM 8951 O O . LEU A 1 1122 ? -52.034 -37.148 45.463 1.00 79.38 1122 LEU A O 1
ATOM 8955 N N . LYS A 1 1123 ? -52.138 -38.421 47.308 1.00 80.81 1123 LYS A N 1
ATOM 8956 C CA . LYS A 1 1123 ? -50.685 -38.612 47.427 1.00 80.81 1123 LYS A CA 1
ATOM 8957 C C . LYS A 1 1123 ? -50.179 -39.583 46.365 1.00 80.81 1123 LYS A C 1
ATOM 8959 O O . LYS A 1 1123 ? -49.123 -39.320 45.798 1.00 80.81 1123 LYS A O 1
ATOM 8964 N N . ASP A 1 1124 ? -50.936 -40.630 46.043 1.00 82.88 1124 ASP A N 1
ATOM 8965 C CA . ASP A 1 1124 ? -50.605 -41.577 44.977 1.00 82.88 1124 ASP A CA 1
ATOM 8966 C C . ASP A 1 1124 ? -50.567 -40.877 43.616 1.00 82.88 1124 ASP A C 1
ATOM 8968 O O . ASP A 1 1124 ? -49.649 -41.097 42.826 1.00 82.88 1124 ASP A O 1
ATOM 8972 N N . ILE A 1 1125 ? -51.524 -39.982 43.337 1.00 83.69 1125 ILE A N 1
ATOM 8973 C CA . ILE A 1 1125 ? -51.470 -39.155 42.122 1.00 83.69 1125 ILE A CA 1
ATOM 8974 C C . ILE A 1 1125 ? -50.288 -38.211 42.158 1.00 83.69 1125 ILE A C 1
ATOM 8976 O O . ILE A 1 1125 ? -49.603 -38.094 41.153 1.00 83.69 1125 ILE A O 1
ATOM 8980 N N . LEU A 1 1126 ? -50.058 -37.507 43.270 1.00 86.44 1126 LEU A N 1
ATOM 8981 C CA . LEU A 1 1126 ? -48.932 -36.584 43.370 1.00 86.44 1126 LEU A CA 1
ATOM 8982 C C . LEU A 1 1126 ? -47.622 -37.321 43.088 1.00 86.44 1126 LEU A C 1
ATOM 8984 O O . LEU A 1 1126 ? -46.781 -36.816 42.353 1.00 86.44 1126 LEU A O 1
ATOM 8988 N N . PHE A 1 1127 ? -47.476 -38.533 43.621 1.00 85.62 1127 PHE A N 1
ATOM 8989 C CA . PHE A 1 1127 ? -46.341 -39.399 43.346 1.00 85.62 1127 PHE A CA 1
ATOM 8990 C C . PHE A 1 1127 ? -46.246 -39.759 41.855 1.00 85.62 1127 PHE A C 1
ATOM 8992 O O . PHE A 1 1127 ? -45.193 -39.549 41.254 1.00 85.62 1127 PHE A O 1
ATOM 8999 N N . LYS A 1 1128 ? -47.345 -40.201 41.226 1.00 86.88 1128 LYS A N 1
ATOM 9000 C CA . LYS A 1 1128 ? -47.397 -40.493 39.780 1.00 86.88 1128 LYS A CA 1
ATOM 9001 C C . LYS A 1 1128 ? -47.080 -39.265 38.922 1.00 86.88 1128 LYS A C 1
ATOM 9003 O O . LYS A 1 1128 ? -46.246 -39.348 38.034 1.00 86.88 1128 LYS A O 1
ATOM 9008 N N . LEU A 1 1129 ? -47.683 -38.114 39.208 1.00 88.94 1129 LEU A N 1
ATOM 9009 C CA . LEU A 1 1129 ? -47.451 -36.865 38.482 1.00 88.94 1129 LEU A CA 1
ATOM 9010 C C . LEU A 1 1129 ? -46.021 -36.370 38.653 1.00 88.94 1129 LEU A C 1
ATOM 9012 O O . LEU A 1 1129 ? -45.452 -35.873 37.692 1.00 88.94 1129 LEU A O 1
ATOM 9016 N N . LYS A 1 1130 ? -45.412 -36.527 39.833 1.00 87.69 1130 LYS A N 1
ATOM 9017 C CA . LYS A 1 1130 ? -43.984 -36.239 40.019 1.00 87.69 1130 LYS A CA 1
ATOM 9018 C C . LYS A 1 1130 ? -43.117 -37.157 39.159 1.00 87.69 1130 LYS A C 1
ATOM 9020 O O . LYS A 1 1130 ? -42.192 -36.670 38.522 1.00 87.69 1130 LYS A O 1
ATOM 9025 N N . GLN A 1 1131 ? -43.427 -38.453 39.087 1.00 89.31 1131 GLN A N 1
ATOM 9026 C CA . GLN A 1 1131 ? -42.713 -39.382 38.204 1.00 89.31 1131 GLN A CA 1
ATOM 9027 C C . GLN A 1 1131 ? -42.900 -39.035 36.721 1.00 89.31 1131 GLN A C 1
ATOM 9029 O O . GLN A 1 1131 ? -41.928 -39.016 35.970 1.00 89.31 1131 GLN A O 1
ATOM 9034 N N . GLU A 1 1132 ? -44.124 -38.716 36.299 1.00 90.50 1132 GLU A N 1
ATOM 9035 C CA . GLU A 1 1132 ? -44.426 -38.261 34.939 1.00 90.50 1132 GLU A CA 1
ATOM 9036 C C . GLU A 1 1132 ? -43.700 -36.946 34.617 1.00 90.50 1132 GLU A C 1
ATOM 9038 O O . GLU A 1 1132 ? -43.132 -36.818 33.534 1.00 90.50 1132 GLU A O 1
ATOM 9043 N N . ALA A 1 1133 ? -43.661 -35.999 35.563 1.00 89.25 1133 ALA A N 1
ATOM 9044 C CA . ALA A 1 1133 ? -42.941 -34.735 35.429 1.00 89.25 1133 ALA A CA 1
ATOM 9045 C C . ALA A 1 1133 ? -41.451 -34.981 35.207 1.00 89.25 1133 ALA A C 1
ATOM 9047 O O . ALA A 1 1133 ? -40.891 -34.461 34.249 1.00 89.25 1133 ALA A O 1
ATOM 9048 N N . VAL A 1 1134 ? -40.826 -35.798 36.063 1.00 89.06 1134 VAL A N 1
ATOM 9049 C CA . VAL A 1 1134 ? -39.407 -36.162 35.947 1.00 89.06 1134 VAL A CA 1
ATOM 9050 C C . VAL A 1 1134 ? -39.149 -36.852 34.611 1.00 89.06 1134 VAL A C 1
ATOM 9052 O O . VAL A 1 1134 ? -38.264 -36.434 33.881 1.00 89.06 1134 VAL A O 1
ATOM 9055 N N . THR A 1 1135 ? -39.987 -37.812 34.217 1.00 90.62 1135 THR A N 1
ATOM 9056 C CA . THR A 1 1135 ? -39.848 -38.520 32.933 1.00 90.62 1135 THR A CA 1
ATOM 9057 C C . THR A 1 1135 ? -39.962 -37.565 31.739 1.00 90.62 1135 THR A C 1
ATOM 9059 O O . THR A 1 1135 ? -39.191 -37.653 30.780 1.00 90.62 1135 THR A O 1
ATOM 9062 N N . LYS A 1 1136 ? -40.914 -36.625 31.776 1.00 89.81 1136 LYS A N 1
ATOM 9063 C CA . LYS A 1 1136 ? -41.099 -35.618 30.723 1.00 89.81 1136 LYS A CA 1
ATOM 9064 C C . LYS A 1 1136 ? -39.924 -34.638 30.691 1.00 89.81 1136 LYS A C 1
ATOM 9066 O O . LYS A 1 1136 ? -39.432 -34.344 29.606 1.00 89.81 1136 LYS A O 1
ATOM 9071 N N . LEU A 1 1137 ? -39.442 -34.190 31.850 1.00 91.00 1137 LEU A N 1
ATOM 9072 C CA . LEU A 1 1137 ? -38.256 -33.341 31.980 1.00 91.00 1137 LEU A CA 1
ATOM 9073 C C . LEU A 1 1137 ? -37.001 -34.045 31.462 1.00 91.00 1137 LEU A C 1
ATOM 9075 O O . LEU A 1 1137 ? -36.259 -33.429 30.709 1.00 91.00 1137 LEU A O 1
ATOM 9079 N N . ASP A 1 1138 ? -36.803 -35.323 31.783 1.00 90.75 1138 ASP A N 1
ATOM 9080 C CA . ASP A 1 1138 ? -35.691 -36.137 31.280 1.00 90.75 1138 ASP A CA 1
ATOM 9081 C C . ASP A 1 1138 ? -35.773 -36.294 29.760 1.00 90.75 1138 ASP A C 1
ATOM 9083 O O . ASP A 1 1138 ? -34.772 -36.180 29.058 1.00 90.75 1138 ASP A O 1
ATOM 9087 N N . THR A 1 1139 ? -36.981 -36.492 29.225 1.00 91.50 1139 THR A N 1
ATOM 9088 C CA . THR A 1 1139 ? -37.204 -36.572 27.776 1.00 91.50 1139 THR A CA 1
ATOM 9089 C C . THR A 1 1139 ? -36.871 -35.247 27.092 1.00 91.50 1139 THR A C 1
ATOM 9091 O O . THR A 1 1139 ? -36.213 -35.241 26.052 1.00 91.50 1139 THR A O 1
ATOM 9094 N N . LEU A 1 1140 ? -37.297 -34.117 27.662 1.00 91.19 1140 LEU A N 1
ATOM 9095 C CA . LEU A 1 1140 ? -37.021 -32.786 27.119 1.00 91.19 1140 LEU A CA 1
ATOM 9096 C C . LEU A 1 1140 ? -35.546 -32.399 27.266 1.00 91.19 1140 LEU A C 1
ATOM 9098 O O . LEU A 1 1140 ? -34.970 -31.852 26.327 1.00 91.19 1140 LEU A O 1
ATOM 9102 N N . GLU A 1 1141 ? -34.917 -32.706 28.402 1.00 91.44 1141 GLU A N 1
ATOM 9103 C CA . GLU A 1 1141 ? -33.482 -32.516 28.621 1.00 91.44 1141 GLU A CA 1
ATOM 9104 C C . GLU A 1 1141 ? -32.697 -33.333 27.608 1.00 91.44 1141 GLU A C 1
ATOM 9106 O O . GLU A 1 1141 ? -31.857 -32.774 26.911 1.00 91.44 1141 GLU A O 1
ATOM 9111 N N . LYS A 1 1142 ? -33.025 -34.619 27.455 1.00 91.12 1142 LYS A N 1
ATOM 9112 C CA . LYS A 1 1142 ? -32.397 -35.489 26.466 1.00 91.12 1142 LYS A CA 1
ATOM 9113 C C . LYS A 1 1142 ? -32.603 -34.967 25.050 1.00 91.12 1142 LYS A C 1
ATOM 9115 O O . LYS A 1 1142 ? -31.636 -34.839 24.325 1.00 91.12 1142 LYS A O 1
ATOM 9120 N N . THR A 1 1143 ? -33.819 -34.576 24.675 1.00 91.25 1143 THR A N 1
ATOM 9121 C CA . THR A 1 1143 ? -34.093 -34.014 23.341 1.00 91.25 1143 THR A CA 1
ATOM 9122 C C . THR A 1 1143 ? -33.273 -32.744 23.095 1.00 91.25 1143 THR A C 1
ATOM 9124 O O . THR A 1 1143 ? -32.721 -32.557 22.017 1.00 91.25 1143 THR A O 1
ATOM 9127 N N . THR A 1 1144 ? -33.142 -31.882 24.106 1.00 88.06 1144 THR A N 1
ATOM 9128 C CA . THR A 1 1144 ? -32.355 -30.644 24.008 1.00 88.06 1144 THR A CA 1
ATOM 9129 C C . THR A 1 1144 ? -30.849 -30.931 23.970 1.00 88.06 1144 THR A C 1
ATOM 9131 O O . THR A 1 1144 ? -30.124 -30.292 23.213 1.00 88.06 1144 THR A O 1
ATOM 9134 N N . MET A 1 1145 ? -30.375 -31.921 24.733 1.00 89.06 1145 MET A N 1
ATOM 9135 C CA . MET A 1 1145 ? -28.991 -32.412 24.710 1.00 89.06 1145 MET A CA 1
ATOM 9136 C C . MET A 1 1145 ? -28.646 -33.120 23.400 1.00 89.06 1145 MET A C 1
ATOM 9138 O O . MET A 1 1145 ? -27.528 -32.976 22.915 1.00 89.06 1145 MET A O 1
ATOM 9142 N N . ASP A 1 1146 ? -29.585 -33.861 22.819 1.00 89.69 1146 ASP A N 1
ATOM 9143 C CA . ASP A 1 1146 ? -29.438 -34.527 21.529 1.00 89.69 1146 ASP A CA 1
ATOM 9144 C C . ASP A 1 1146 ? -29.402 -33.479 20.417 1.00 89.69 1146 ASP A C 1
ATOM 9146 O O . ASP A 1 1146 ? -28.572 -33.577 19.523 1.00 89.69 1146 ASP A O 1
ATOM 9150 N N . ASN A 1 1147 ? -30.233 -32.433 20.489 1.00 90.00 1147 ASN A N 1
ATOM 9151 C CA . ASN A 1 1147 ? -30.155 -31.297 19.569 1.00 90.00 1147 ASN A CA 1
ATOM 9152 C C . ASN A 1 1147 ? -28.810 -30.565 19.690 1.00 90.00 1147 ASN A C 1
ATOM 9154 O O . ASN A 1 1147 ? -28.209 -30.238 18.670 1.00 90.00 1147 ASN A O 1
ATOM 9158 N N . LEU A 1 1148 ? -28.303 -30.370 20.915 1.00 86.81 1148 LEU A N 1
ATOM 9159 C CA . LEU A 1 1148 ? -26.979 -29.793 21.149 1.00 86.81 1148 LEU A CA 1
ATOM 9160 C C . LEU A 1 1148 ? -25.871 -30.701 20.594 1.00 86.81 1148 LEU A C 1
ATOM 9162 O O . LEU A 1 1148 ? -24.991 -30.230 19.888 1.00 86.81 1148 LEU A O 1
ATOM 9166 N N . SER A 1 1149 ? -25.913 -32.004 20.875 1.00 85.88 1149 SER A N 1
ATOM 9167 C CA . SER A 1 1149 ? -24.929 -32.972 20.373 1.00 85.88 1149 SER A CA 1
ATOM 9168 C C . SER A 1 1149 ? -24.947 -33.036 18.850 1.00 85.88 1149 SER A C 1
ATOM 9170 O O . SER A 1 1149 ? -23.897 -32.880 18.244 1.00 85.88 1149 SER A O 1
ATOM 9172 N N . LYS A 1 1150 ? -26.132 -33.121 18.232 1.00 85.38 1150 LYS A N 1
ATOM 9173 C CA . LYS A 1 1150 ? -26.307 -33.050 16.775 1.00 85.38 1150 LYS A CA 1
ATOM 9174 C C . LYS A 1 1150 ? -25.774 -31.749 16.188 1.00 85.38 1150 LYS A C 1
ATOM 9176 O O . LYS A 1 1150 ? -25.244 -31.775 15.088 1.00 85.38 1150 LYS A O 1
ATOM 9181 N N . TYR A 1 1151 ? -25.897 -30.628 16.898 1.00 82.81 1151 TYR A N 1
ATOM 9182 C CA . TYR A 1 1151 ? -25.286 -29.364 16.484 1.00 82.81 1151 TYR A CA 1
ATOM 9183 C C . TYR A 1 1151 ? -23.750 -29.446 16.507 1.00 82.81 1151 TYR A C 1
ATOM 9185 O O . TYR A 1 1151 ? -23.106 -28.973 15.583 1.00 82.81 1151 TYR A O 1
ATOM 9193 N N . PHE A 1 1152 ? -23.153 -30.092 17.518 1.00 81.88 1152 PHE A N 1
ATOM 9194 C CA . PHE A 1 1152 ? -21.698 -30.304 17.596 1.00 81.88 1152 PHE A CA 1
ATOM 9195 C C . PHE A 1 1152 ? -21.155 -31.424 16.690 1.00 81.88 1152 PHE A C 1
ATOM 9197 O O . PHE A 1 1152 ? -19.961 -31.438 16.412 1.00 81.88 1152 PHE A O 1
ATOM 9204 N N . GLU A 1 1153 ? -22.001 -32.344 16.227 1.00 80.31 1153 GLU A N 1
ATOM 9205 C CA . GLU A 1 1153 ? -21.660 -33.383 15.242 1.00 80.31 1153 GLU A CA 1
ATOM 9206 C C . GLU A 1 1153 ? -21.688 -32.865 13.798 1.00 80.31 1153 GLU A C 1
ATOM 9208 O O . GLU A 1 1153 ? -21.138 -33.506 12.902 1.00 80.31 1153 GLU A O 1
ATOM 9213 N N . GLN A 1 1154 ? -22.318 -31.712 13.554 1.00 74.31 1154 GLN A N 1
ATOM 9214 C CA . GLN A 1 1154 ? -22.288 -31.068 12.247 1.00 74.31 1154 GLN A CA 1
ATOM 9215 C C . GLN A 1 1154 ? -20.848 -30.670 11.912 1.00 74.31 1154 GLN A C 1
ATOM 9217 O O . GLN A 1 1154 ? -20.202 -29.913 12.633 1.00 74.31 1154 GLN A O 1
ATOM 9222 N N . THR A 1 1155 ? -20.343 -31.173 10.786 1.00 60.97 1155 THR A N 1
ATOM 9223 C CA . THR A 1 1155 ? -19.034 -30.777 10.246 1.00 60.97 1155 THR A CA 1
ATOM 9224 C C . THR A 1 1155 ? -19.050 -29.361 9.664 1.00 60.97 1155 THR A C 1
ATOM 9226 O O . THR A 1 1155 ? -17.997 -28.763 9.461 1.00 60.97 1155 THR A O 1
ATOM 9229 N N . GLU A 1 1156 ? -20.234 -28.809 9.400 1.00 57.19 1156 GLU A N 1
ATOM 9230 C CA . GLU A 1 1156 ? -20.427 -27.480 8.823 1.00 57.19 1156 GLU A CA 1
ATOM 9231 C C . GLU A 1 1156 ? -20.446 -26.384 9.905 1.00 57.19 1156 GLU A C 1
ATOM 9233 O O . GLU A 1 1156 ? -21.001 -26.565 10.985 1.00 57.19 1156 GLU A O 1
ATOM 9238 N N . GLY A 1 1157 ? -19.855 -25.216 9.616 1.00 61.66 1157 GLY A N 1
ATOM 9239 C CA . GLY A 1 1157 ? -19.929 -24.035 10.492 1.00 61.66 1157 GLY A CA 1
ATOM 9240 C C . GLY A 1 1157 ? -18.853 -23.914 11.583 1.00 61.66 1157 GLY A C 1
ATOM 9241 O O . GLY A 1 1157 ? -19.067 -23.185 12.547 1.00 61.66 1157 GLY A O 1
ATOM 9242 N N . HIS A 1 1158 ? -17.705 -24.591 11.440 1.00 64.81 1158 HIS A N 1
ATOM 9243 C CA . HIS A 1 1158 ? -16.533 -24.504 12.339 1.00 64.81 1158 HIS A CA 1
ATOM 9244 C C . HIS A 1 1158 ? -16.818 -24.806 13.818 1.00 64.81 1158 HIS A C 1
ATOM 9246 O O . HIS A 1 1158 ? -16.195 -24.250 14.725 1.00 64.81 1158 HIS A O 1
ATOM 9252 N N . VAL A 1 1159 ? -17.747 -25.724 14.078 1.00 68.62 1159 VAL A N 1
ATOM 9253 C CA . VAL A 1 1159 ? -18.229 -26.025 15.429 1.00 68.62 1159 VAL A CA 1
ATOM 9254 C C . VAL A 1 1159 ? -17.110 -26.509 16.377 1.00 68.62 1159 VAL A C 1
ATOM 9256 O O . VAL A 1 1159 ? -17.143 -26.208 17.572 1.00 68.62 1159 VAL A O 1
ATOM 9259 N N . PHE A 1 1160 ? -16.053 -27.145 15.847 1.00 69.31 1160 PHE A N 1
ATOM 9260 C CA . PHE A 1 1160 ? -14.860 -27.553 16.610 1.00 69.31 1160 PHE A CA 1
ATOM 9261 C C . PHE A 1 1160 ? -14.141 -26.379 17.304 1.00 69.31 1160 PHE A C 1
ATOM 9263 O O . PHE A 1 1160 ? -13.546 -26.545 18.367 1.00 69.31 1160 PHE A O 1
ATOM 9270 N N . LEU A 1 1161 ? -14.231 -25.161 16.759 1.00 63.50 1161 LEU A N 1
ATOM 9271 C CA . LEU A 1 1161 ? -13.610 -23.971 17.350 1.00 63.50 1161 LEU A CA 1
ATOM 9272 C C . LEU A 1 1161 ? -14.324 -23.488 18.618 1.00 63.50 1161 LEU A C 1
ATOM 9274 O O . LEU A 1 1161 ? -13.708 -22.858 19.483 1.00 63.50 1161 LEU A O 1
ATOM 9278 N N . VAL A 1 1162 ? -15.622 -23.783 18.739 1.00 69.38 1162 VAL A N 1
ATOM 9279 C CA . VAL A 1 1162 ? -16.451 -23.434 19.902 1.00 69.38 1162 VAL A CA 1
ATOM 9280 C C . VAL A 1 1162 ? -16.695 -24.615 20.833 1.00 69.38 1162 VAL A C 1
ATOM 9282 O O . VAL A 1 1162 ? -17.440 -24.490 21.804 1.00 69.38 1162 VAL A O 1
ATOM 9285 N N . GLU A 1 1163 ? -16.020 -25.741 20.605 1.00 71.19 1163 GLU A N 1
ATOM 9286 C CA . GLU A 1 1163 ? -16.151 -26.949 21.419 1.00 71.19 1163 GLU A CA 1
ATOM 9287 C C . GLU A 1 1163 ? -15.840 -26.687 22.900 1.00 71.19 1163 GLU A C 1
ATOM 9289 O O . GLU A 1 1163 ? -16.531 -27.196 23.782 1.00 71.19 1163 GLU A O 1
ATOM 9294 N N . LYS A 1 1164 ? -14.914 -25.764 23.193 1.00 71.56 1164 LYS A N 1
ATOM 9295 C CA . LYS A 1 1164 ? -14.632 -25.310 24.567 1.00 71.56 1164 LYS A CA 1
ATOM 9296 C C . LYS A 1 1164 ? -15.842 -24.687 25.287 1.00 71.56 1164 LYS A C 1
ATOM 9298 O O . LYS A 1 1164 ? -15.867 -24.659 26.512 1.00 71.56 1164 LYS A O 1
ATOM 9303 N N . TYR A 1 1165 ? -16.835 -24.169 24.556 1.00 64.81 1165 TYR A N 1
ATOM 9304 C CA . TYR A 1 1165 ? -18.056 -23.576 25.123 1.00 64.81 1165 TYR A CA 1
ATOM 9305 C C . TYR A 1 1165 ? -19.183 -24.599 25.314 1.00 64.81 1165 TYR A C 1
ATOM 9307 O O . TYR A 1 1165 ? -20.157 -24.306 26.011 1.00 64.81 1165 TYR A O 1
ATOM 9315 N N . LYS A 1 1166 ? -19.058 -25.804 24.738 1.00 75.31 1166 LYS A N 1
ATOM 9316 C CA . LYS A 1 1166 ? -20.063 -26.878 24.801 1.00 75.31 1166 LYS A CA 1
ATOM 9317 C C . LYS A 1 1166 ? -20.484 -27.182 26.235 1.00 75.31 1166 LYS A C 1
ATOM 9319 O O . LYS A 1 1166 ? -21.677 -27.247 26.529 1.00 75.31 1166 LYS A O 1
ATOM 9324 N N . GLU A 1 1167 ? -19.521 -27.293 27.149 1.00 73.81 1167 GLU A N 1
ATOM 9325 C CA . GLU A 1 1167 ? -19.788 -27.560 28.567 1.00 73.81 1167 GLU A CA 1
ATOM 9326 C C . GLU A 1 1167 ? -20.638 -26.464 29.233 1.00 73.81 1167 GLU A C 1
ATOM 9328 O O . GLU A 1 1167 ? -21.480 -26.764 30.083 1.00 73.81 1167 GLU A O 1
ATOM 9333 N N . GLY A 1 1168 ? -20.492 -25.206 28.804 1.00 69.75 1168 GLY A N 1
ATOM 9334 C CA . GLY A 1 1168 ? -21.306 -24.085 29.280 1.00 69.75 1168 GLY A CA 1
ATOM 9335 C C . GLY A 1 1168 ? -22.782 -24.216 28.890 1.00 69.75 1168 GLY A C 1
ATOM 9336 O O . GLY A 1 1168 ? -23.669 -24.046 29.733 1.00 69.75 1168 GLY A O 1
ATOM 9337 N N . PHE A 1 1169 ? -23.066 -24.600 27.642 1.00 75.94 1169 PHE A N 1
ATOM 9338 C CA . PHE A 1 1169 ? -24.439 -24.846 27.178 1.00 75.94 1169 PHE A CA 1
ATOM 9339 C C . PHE A 1 1169 ? -25.041 -26.103 27.809 1.00 75.94 1169 PHE A C 1
ATOM 9341 O O . PHE A 1 1169 ? -26.191 -26.078 28.244 1.00 75.94 1169 PHE A O 1
ATOM 9348 N N . VAL A 1 1170 ? -24.250 -27.166 27.978 1.00 79.94 1170 VAL A N 1
ATOM 9349 C CA . VAL A 1 1170 ? -24.653 -28.363 28.738 1.00 79.94 1170 VAL A CA 1
ATOM 9350 C C . VAL A 1 1170 ? -25.044 -27.988 30.172 1.00 79.94 1170 VAL A C 1
ATOM 9352 O O . VAL A 1 1170 ? -26.078 -28.431 30.676 1.00 79.94 1170 VAL A O 1
ATOM 9355 N N . SER A 1 1171 ? -24.251 -27.146 30.837 1.00 74.44 1171 SER A N 1
ATOM 9356 C CA . SER A 1 1171 ? -24.566 -26.649 32.181 1.00 74.44 1171 SER A CA 1
ATOM 9357 C C . SER A 1 1171 ? -25.864 -25.833 32.201 1.00 74.44 1171 SER A C 1
ATOM 9359 O O . SER A 1 1171 ? -26.676 -25.983 33.118 1.00 74.44 1171 SER A O 1
ATOM 9361 N N . SER A 1 1172 ? -26.105 -25.039 31.155 1.00 76.12 1172 SER A N 1
ATOM 9362 C CA . SER A 1 1172 ? -27.313 -24.222 30.997 1.00 76.12 1172 SER A CA 1
ATOM 9363 C C . SER A 1 1172 ? -28.573 -25.071 30.807 1.00 76.12 1172 SER A C 1
ATOM 9365 O O . SER A 1 1172 ? -29.561 -24.827 31.497 1.00 76.12 1172 SER A O 1
ATOM 9367 N N . ILE A 1 1173 ? -28.525 -26.136 29.995 1.00 81.56 1173 ILE A N 1
ATOM 9368 C CA . ILE A 1 1173 ? -29.636 -27.098 29.844 1.00 81.56 1173 ILE A CA 1
ATOM 9369 C C . ILE A 1 1173 ? -29.938 -27.780 31.186 1.00 81.56 1173 ILE A C 1
ATOM 9371 O O . ILE A 1 1173 ? -31.087 -27.829 31.628 1.00 81.56 1173 ILE A O 1
ATOM 9375 N N . LYS A 1 1174 ? -28.899 -28.237 31.895 1.00 83.69 1174 LYS A N 1
ATOM 9376 C CA . LYS A 1 1174 ? -29.050 -28.839 33.231 1.00 83.69 1174 LYS A CA 1
ATOM 9377 C C . LYS A 1 1174 ? -29.621 -27.851 34.246 1.00 83.69 1174 LYS A C 1
ATOM 9379 O O . LYS A 1 1174 ? -30.304 -28.248 35.189 1.00 83.69 1174 LYS A O 1
ATOM 9384 N N . SER A 1 1175 ? -29.290 -26.569 34.118 1.00 77.81 1175 SER A N 1
ATOM 9385 C CA . SER A 1 1175 ? -29.854 -25.506 34.952 1.00 77.81 1175 SER A CA 1
ATOM 9386 C C . SER A 1 1175 ? -31.334 -25.286 34.627 1.00 77.81 1175 SER A C 1
ATOM 9388 O O . SER A 1 1175 ? -32.160 -25.299 35.536 1.00 77.81 1175 SER A O 1
ATOM 9390 N N . LEU A 1 1176 ? -31.688 -25.201 33.339 1.00 80.44 1176 LEU A N 1
ATOM 9391 C CA . LEU A 1 1176 ? -33.066 -25.073 32.859 1.00 80.44 1176 LEU A CA 1
ATOM 9392 C C . LEU A 1 1176 ? -33.952 -26.214 33.374 1.00 80.44 1176 LEU A C 1
ATOM 9394 O O . LEU A 1 1176 ? -35.054 -25.962 33.866 1.00 80.44 1176 LEU A O 1
ATOM 9398 N N . ARG A 1 1177 ? -33.455 -27.456 33.325 1.00 84.50 1177 ARG A N 1
ATOM 9399 C CA . ARG A 1 1177 ? -34.119 -28.632 33.904 1.00 84.50 1177 ARG A CA 1
ATOM 9400 C C . ARG A 1 1177 ? -34.339 -28.459 35.407 1.00 84.50 1177 ARG A C 1
ATOM 9402 O O . ARG A 1 1177 ? -35.475 -28.534 35.861 1.00 84.50 1177 ARG A O 1
ATOM 9409 N N . ARG A 1 1178 ? -33.280 -28.158 36.168 1.00 80.56 1178 ARG A N 1
ATOM 9410 C CA . ARG A 1 1178 ? -33.335 -27.998 37.636 1.00 80.56 1178 ARG A CA 1
ATOM 9411 C C . ARG A 1 1178 ? -34.299 -26.896 38.086 1.00 80.56 1178 ARG A C 1
ATOM 9413 O O . ARG A 1 1178 ? -35.056 -27.096 39.033 1.00 80.56 1178 ARG A O 1
ATOM 9420 N N . VAL A 1 1179 ? -34.277 -25.740 37.420 1.00 76.19 1179 VAL A N 1
ATOM 9421 C CA . VAL A 1 1179 ? -35.150 -24.600 37.744 1.00 76.19 1179 VAL A CA 1
ATOM 9422 C C . VAL A 1 1179 ? -36.615 -24.944 37.469 1.00 76.19 1179 VAL A C 1
ATOM 9424 O O . VAL A 1 1179 ? -37.468 -24.699 38.324 1.00 76.19 1179 VAL A O 1
ATOM 9427 N N . ASN A 1 1180 ? -36.910 -25.560 36.319 1.00 79.62 1180 ASN A N 1
ATOM 9428 C CA . ASN A 1 1180 ? -38.269 -25.995 35.998 1.00 79.62 1180 ASN A CA 1
ATOM 9429 C C . ASN A 1 1180 ? -38.751 -27.098 36.943 1.00 79.62 1180 ASN A C 1
ATOM 9431 O O . ASN A 1 1180 ? -39.866 -27.006 37.441 1.00 79.62 1180 ASN A O 1
ATOM 9435 N N . GLU A 1 1181 ? -37.921 -28.099 37.241 1.00 84.12 1181 GLU A N 1
ATOM 9436 C CA . GLU A 1 1181 ? -38.250 -29.200 38.153 1.00 84.12 1181 GLU A CA 1
ATOM 9437 C C . GLU A 1 1181 ? -38.642 -28.684 39.541 1.00 84.12 1181 GLU A C 1
ATOM 9439 O O . GLU A 1 1181 ? -39.725 -28.993 40.034 1.00 84.12 1181 GLU A O 1
ATOM 9444 N N . SER A 1 1182 ? -37.806 -27.830 40.138 1.00 76.00 1182 SER A N 1
ATOM 9445 C CA . SER A 1 1182 ? -38.072 -27.247 41.457 1.00 76.00 1182 SER A CA 1
ATOM 9446 C C . SER A 1 1182 ? -39.376 -26.437 41.474 1.00 76.00 1182 SER A C 1
ATOM 9448 O O . SER A 1 1182 ? -40.214 -26.597 42.369 1.00 76.00 1182 SER A O 1
ATOM 9450 N N . SER A 1 1183 ? -39.595 -25.616 40.438 1.00 77.38 1183 SER A N 1
ATOM 9451 C CA . SER A 1 1183 ? -40.814 -24.812 40.304 1.00 77.38 1183 SER A CA 1
ATOM 9452 C C . SER A 1 1183 ? -42.060 -25.687 40.137 1.00 77.38 1183 SER A C 1
ATOM 9454 O O . SER A 1 1183 ? -43.063 -25.472 40.816 1.00 77.38 1183 SER A O 1
ATOM 9456 N N . LEU A 1 1184 ? -41.989 -26.713 39.286 1.00 81.00 1184 LEU A N 1
ATOM 9457 C CA . LEU A 1 1184 ? -43.086 -27.639 39.006 1.00 81.00 1184 LEU A CA 1
ATOM 9458 C C . LEU A 1 1184 ? -43.458 -28.476 40.225 1.00 81.00 1184 LEU A C 1
ATOM 9460 O O . LEU A 1 1184 ? -44.639 -28.587 40.538 1.00 81.00 1184 LEU A O 1
ATOM 9464 N N . VAL A 1 1185 ? -42.475 -29.038 40.931 1.00 79.69 1185 VAL A N 1
ATOM 9465 C CA . VAL A 1 1185 ? -42.713 -29.845 42.137 1.00 79.69 1185 VAL A CA 1
ATOM 9466 C C . VAL A 1 1185 ? -43.437 -29.020 43.196 1.00 79.69 1185 VAL A C 1
ATOM 9468 O O . VAL A 1 1185 ? -44.472 -29.455 43.700 1.00 79.69 1185 VAL A O 1
ATOM 9471 N N . THR A 1 1186 ? -42.954 -27.803 43.459 1.00 77.00 1186 THR A N 1
ATOM 9472 C CA . THR A 1 1186 ? -43.572 -26.881 44.424 1.00 77.00 1186 THR A CA 1
ATOM 9473 C C . THR A 1 1186 ? -45.009 -26.532 44.020 1.00 77.00 1186 THR A C 1
ATOM 9475 O O . THR A 1 1186 ? -45.917 -26.514 44.855 1.00 77.00 1186 THR A O 1
ATOM 9478 N N . GLN A 1 1187 ? -45.249 -26.284 42.727 1.00 79.00 1187 GLN A N 1
ATOM 9479 C CA . GLN A 1 1187 ? -46.588 -25.982 42.217 1.00 79.00 1187 GLN A CA 1
ATOM 9480 C C . GLN A 1 1187 ? -47.529 -27.185 42.333 1.00 79.00 1187 GLN A C 1
ATOM 9482 O O . GLN A 1 1187 ? -48.650 -27.021 42.807 1.00 79.00 1187 GLN A O 1
ATOM 9487 N N . LEU A 1 1188 ? -47.079 -28.391 41.977 1.00 81.75 1188 LEU A N 1
ATOM 9488 C CA . LEU A 1 1188 ? -47.870 -29.620 42.088 1.00 81.75 1188 LEU A CA 1
ATOM 9489 C C . LEU A 1 1188 ? -48.238 -29.940 43.538 1.00 81.75 1188 LEU A C 1
ATOM 9491 O O . LEU A 1 1188 ? -49.388 -30.275 43.813 1.00 81.75 1188 LEU A O 1
ATOM 9495 N N . GLU A 1 1189 ? -47.288 -29.817 44.467 1.00 82.06 1189 GLU A N 1
ATOM 9496 C CA . GLU A 1 1189 ? -47.546 -29.997 45.900 1.00 82.06 1189 GLU A CA 1
ATOM 9497 C C . GLU A 1 1189 ? -48.597 -29.007 46.397 1.00 82.06 1189 GLU A C 1
ATOM 9499 O O . GLU A 1 1189 ? -49.571 -29.412 47.028 1.00 82.06 1189 GLU A O 1
ATOM 9504 N N . THR A 1 1190 ? -48.455 -27.733 46.024 1.00 78.25 1190 THR A N 1
ATOM 9505 C CA . THR A 1 1190 ? -49.412 -26.681 46.387 1.00 78.25 1190 THR A CA 1
ATOM 9506 C C . THR A 1 1190 ? -50.810 -26.983 45.834 1.00 78.25 1190 THR A C 1
ATOM 9508 O O . THR A 1 1190 ? -51.792 -26.915 46.570 1.00 78.25 1190 THR A O 1
ATOM 9511 N N . ILE A 1 1191 ? -50.917 -27.368 44.555 1.00 80.88 1191 ILE A N 1
ATOM 9512 C CA . ILE A 1 1191 ? -52.193 -27.722 43.908 1.00 80.88 1191 ILE A CA 1
ATOM 9513 C C . ILE A 1 1191 ? -52.850 -28.912 44.622 1.00 80.88 1191 ILE A C 1
ATOM 9515 O O . ILE A 1 1191 ? -54.051 -28.889 44.897 1.00 80.88 1191 ILE A O 1
ATOM 9519 N N . VAL A 1 1192 ? -52.075 -29.949 44.952 1.00 81.69 1192 VAL A N 1
ATOM 9520 C CA . VAL A 1 1192 ? -52.592 -31.160 45.602 1.00 81.69 1192 VAL A CA 1
ATOM 9521 C C . VAL A 1 1192 ? -53.005 -30.908 47.051 1.00 81.69 1192 VAL A C 1
ATOM 9523 O O . VAL A 1 1192 ? -54.051 -31.408 47.465 1.00 81.69 1192 VAL A O 1
ATOM 9526 N N . GLU A 1 1193 ? -52.237 -30.144 47.830 1.00 77.31 1193 GLU A N 1
ATOM 9527 C CA . GLU A 1 1193 ? -52.598 -29.820 49.217 1.00 77.31 1193 GLU A CA 1
ATOM 9528 C C . GLU A 1 1193 ? -53.859 -28.944 49.277 1.00 77.31 1193 GLU A C 1
ATOM 9530 O O . GLU A 1 1193 ? -54.777 -29.250 50.046 1.00 77.31 1193 GLU A O 1
ATOM 9535 N N . ILE A 1 1194 ? -53.984 -27.946 48.390 1.00 76.94 1194 ILE A N 1
ATOM 9536 C CA . ILE A 1 1194 ? -55.216 -27.150 48.253 1.00 76.94 1194 ILE A CA 1
ATOM 9537 C C . ILE A 1 1194 ? -56.396 -28.058 47.872 1.00 76.94 1194 ILE A C 1
ATOM 9539 O O . ILE A 1 1194 ? -57.466 -27.982 48.484 1.00 76.94 1194 ILE A O 1
ATOM 9543 N N . ARG A 1 1195 ? -56.210 -28.984 46.917 1.00 80.56 1195 ARG A N 1
ATOM 9544 C CA . ARG A 1 1195 ? -57.265 -29.935 46.528 1.00 80.56 1195 ARG A CA 1
ATOM 9545 C C . ARG A 1 1195 ? -57.643 -30.880 47.666 1.00 80.56 1195 ARG A C 1
ATOM 9547 O O . ARG A 1 1195 ? -58.822 -31.170 47.843 1.00 80.56 1195 ARG A O 1
ATOM 9554 N N . ARG A 1 1196 ? -56.683 -31.326 48.481 1.00 75.88 1196 ARG A N 1
ATOM 9555 C CA . ARG A 1 1196 ? -56.947 -32.164 49.661 1.00 75.88 1196 ARG A CA 1
ATOM 9556 C C . ARG A 1 1196 ? -57.796 -31.422 50.695 1.00 75.88 1196 ARG A C 1
ATOM 9558 O O . ARG A 1 1196 ? -58.690 -32.030 51.284 1.00 75.88 1196 ARG A O 1
ATOM 9565 N N . GLY A 1 1197 ? -57.531 -30.131 50.905 1.00 72.88 1197 GLY A N 1
ATOM 9566 C CA . GLY A 1 1197 ? -58.375 -29.253 51.717 1.00 72.88 1197 GLY A CA 1
ATOM 9567 C C . GLY A 1 1197 ? -59.807 -29.194 51.181 1.00 72.88 1197 GLY A C 1
ATOM 9568 O O . GLY A 1 1197 ? -60.752 -29.453 51.927 1.00 72.88 1197 GLY A O 1
ATOM 9569 N N . MET A 1 1198 ? -59.952 -28.976 49.871 1.00 75.25 1198 MET A N 1
ATOM 9570 C CA . MET A 1 1198 ? -61.250 -28.951 49.187 1.00 75.25 1198 MET A CA 1
ATOM 9571 C C . MET A 1 1198 ? -62.004 -30.283 49.244 1.00 75.25 1198 MET A C 1
ATOM 9573 O O . MET A 1 1198 ? -63.203 -30.280 49.483 1.00 75.25 1198 MET A O 1
ATOM 9577 N N . ASN A 1 1199 ? -61.341 -31.436 49.119 1.00 74.69 1199 ASN A N 1
ATOM 9578 C CA . ASN A 1 1199 ? -62.035 -32.731 49.150 1.00 74.69 1199 ASN A CA 1
ATOM 9579 C C . ASN A 1 1199 ? -62.759 -32.985 50.483 1.00 74.69 1199 ASN A C 1
ATOM 9581 O O . ASN A 1 1199 ? -63.799 -33.641 50.504 1.00 74.69 1199 ASN A O 1
ATOM 9585 N N . LYS A 1 1200 ? -62.247 -32.455 51.605 1.00 72.19 1200 LYS A N 1
ATOM 9586 C CA . LYS A 1 1200 ? -62.945 -32.536 52.901 1.00 72.19 1200 LYS A CA 1
ATOM 9587 C C . LYS A 1 1200 ? -64.282 -31.802 52.856 1.00 72.19 1200 LYS A C 1
ATOM 9589 O O . LYS A 1 1200 ? -65.261 -32.294 53.407 1.00 72.19 1200 LYS A O 1
ATOM 9594 N N . LEU A 1 1201 ? -64.309 -30.655 52.189 1.00 71.69 1201 LEU A N 1
ATOM 9595 C CA . LEU A 1 1201 ? -65.508 -29.861 51.990 1.00 71.69 1201 LEU A CA 1
ATOM 9596 C C . LEU A 1 1201 ? -66.460 -30.515 50.981 1.00 71.69 1201 LEU A C 1
ATOM 9598 O O . LEU A 1 1201 ? -67.651 -30.621 51.261 1.00 71.69 1201 LEU A O 1
ATOM 9602 N N . ASP A 1 1202 ? -65.937 -31.008 49.857 1.00 74.75 1202 ASP A N 1
ATOM 9603 C CA . ASP A 1 1202 ? -66.718 -31.729 48.847 1.00 74.75 1202 ASP A CA 1
ATOM 9604 C C . ASP A 1 1202 ? -67.420 -32.946 49.471 1.00 74.75 1202 ASP A C 1
ATOM 9606 O O . ASP A 1 1202 ? -68.573 -33.216 49.170 1.00 74.75 1202 ASP A O 1
ATOM 9610 N N . ASN A 1 1203 ? -66.770 -33.656 50.399 1.00 74.88 1203 ASN A N 1
ATOM 9611 C CA . ASN A 1 1203 ? -67.388 -34.778 51.113 1.00 74.88 1203 ASN A CA 1
ATOM 9612 C C . ASN A 1 1203 ? -68.532 -34.348 52.045 1.00 74.88 1203 ASN A C 1
ATOM 9614 O O . ASN A 1 1203 ? -69.497 -35.096 52.200 1.00 74.88 1203 ASN A O 1
ATOM 9618 N N . ILE A 1 1204 ? -68.443 -33.165 52.664 1.00 72.81 1204 ILE A N 1
ATOM 9619 C CA . ILE A 1 1204 ? -69.531 -32.604 53.482 1.00 72.81 1204 ILE A CA 1
ATOM 9620 C C . ILE A 1 1204 ? -70.724 -32.266 52.586 1.00 72.81 1204 ILE A C 1
ATOM 9622 O O . ILE A 1 1204 ? -71.850 -32.651 52.900 1.00 72.81 1204 ILE A O 1
ATOM 9626 N N . LYS A 1 1205 ? -70.467 -31.596 51.456 1.00 74.06 1205 LYS A N 1
ATOM 9627 C CA . LYS A 1 1205 ? -71.492 -31.251 50.462 1.00 74.06 1205 LYS A CA 1
ATOM 9628 C C . LYS A 1 1205 ? -72.143 -32.506 49.887 1.00 74.06 1205 LYS A C 1
ATOM 9630 O O . LYS A 1 1205 ? -73.358 -32.617 49.938 1.00 74.06 1205 LYS A O 1
ATOM 9635 N N . LYS A 1 1206 ? -71.350 -33.498 49.478 1.00 75.12 1206 LYS A N 1
ATOM 9636 C CA . LYS A 1 1206 ? -71.848 -34.784 48.987 1.00 75.12 1206 LYS A CA 1
ATOM 9637 C C . LYS A 1 1206 ? -72.711 -35.506 50.016 1.00 75.12 1206 LYS A C 1
ATOM 9639 O O . LYS A 1 1206 ? -73.789 -35.971 49.680 1.00 75.12 1206 LYS A O 1
ATOM 9644 N N . LYS A 1 1207 ? -72.274 -35.577 51.280 1.00 77.44 1207 LYS A N 1
ATOM 9645 C CA . LYS A 1 1207 ? -73.072 -36.194 52.351 1.00 77.44 1207 LYS A CA 1
ATOM 9646 C C . LYS A 1 1207 ? -74.428 -35.500 52.496 1.00 77.44 1207 LYS A C 1
ATOM 9648 O O . LYS A 1 1207 ? -75.434 -36.183 52.633 1.00 77.44 1207 LYS A O 1
ATOM 9653 N N . PHE A 1 1208 ? -74.457 -34.167 52.450 1.00 76.88 1208 PHE A N 1
ATOM 9654 C CA . PHE A 1 1208 ? -75.713 -33.419 52.440 1.00 76.88 1208 PHE A CA 1
ATOM 9655 C C . PHE A 1 1208 ? -76.564 -33.763 51.222 1.00 76.88 1208 PHE A C 1
ATOM 9657 O O . PHE A 1 1208 ? -77.743 -34.050 51.366 1.00 76.88 1208 PHE A O 1
ATOM 9664 N N . THR A 1 1209 ? -75.963 -33.747 50.037 1.00 75.75 1209 THR A N 1
ATOM 9665 C CA . THR A 1 1209 ? -76.623 -34.047 48.772 1.00 75.75 1209 THR A CA 1
ATOM 9666 C C . THR A 1 1209 ? -77.234 -35.450 48.760 1.00 75.75 1209 THR A C 1
ATOM 9668 O O . THR A 1 1209 ? -78.400 -35.587 48.404 1.00 75.75 1209 THR A O 1
ATOM 9671 N N . ASP A 1 1210 ? -76.505 -36.465 49.229 1.00 78.88 1210 ASP A N 1
ATOM 9672 C CA . ASP A 1 1210 ? -76.987 -37.844 49.365 1.00 78.88 1210 ASP A CA 1
ATOM 9673 C C . ASP A 1 1210 ? -78.143 -37.932 50.387 1.00 78.88 1210 ASP A C 1
ATOM 9675 O O . ASP A 1 1210 ? -79.150 -38.602 50.143 1.00 78.88 1210 ASP A O 1
ATOM 9679 N N . THR A 1 1211 ? -78.034 -37.233 51.527 1.00 80.75 1211 THR A N 1
ATOM 9680 C CA . THR A 1 1211 ? -79.104 -37.154 52.539 1.00 80.75 1211 THR A CA 1
ATOM 9681 C C . THR A 1 1211 ? -80.353 -36.470 51.985 1.00 80.75 1211 THR A C 1
ATOM 9683 O O . THR A 1 1211 ? -81.456 -36.987 52.160 1.00 80.75 1211 THR A O 1
ATOM 9686 N N . MET A 1 1212 ? -80.190 -35.341 51.293 1.00 79.31 1212 MET A N 1
ATOM 9687 C CA . MET A 1 1212 ? -81.277 -34.604 50.651 1.00 79.31 1212 MET A CA 1
ATOM 9688 C C . MET A 1 1212 ? -81.950 -35.443 49.571 1.00 79.31 1212 MET A C 1
ATOM 9690 O O . MET A 1 1212 ? -83.171 -35.538 49.574 1.00 79.31 1212 MET A O 1
ATOM 9694 N N . GLU A 1 1213 ? -81.187 -36.092 48.686 1.00 79.38 1213 GLU A N 1
ATOM 9695 C CA . GLU A 1 1213 ? -81.736 -36.978 47.652 1.00 79.38 1213 GLU A CA 1
ATOM 9696 C C . GLU A 1 1213 ? -82.581 -38.086 48.293 1.00 79.38 1213 GLU A C 1
ATOM 9698 O O . GLU A 1 1213 ? -83.731 -38.292 47.909 1.00 79.38 1213 GLU A O 1
ATOM 9703 N N . LYS A 1 1214 ? -82.058 -38.739 49.338 1.00 82.69 1214 LYS A N 1
ATOM 9704 C CA . LYS A 1 1214 ? -82.777 -39.791 50.063 1.00 82.69 1214 LYS A CA 1
ATOM 9705 C C . LYS A 1 1214 ? -84.067 -39.282 50.716 1.00 82.69 1214 LYS A C 1
ATOM 9707 O O . LYS A 1 1214 ? -85.094 -39.948 50.608 1.00 82.69 1214 LYS A O 1
ATOM 9712 N N . LYS A 1 1215 ? -84.026 -38.133 51.398 1.00 83.31 1215 LYS A N 1
ATOM 9713 C CA . LYS A 1 1215 ? -85.199 -37.558 52.077 1.00 83.31 1215 LYS A CA 1
ATOM 9714 C C . LYS A 1 1215 ? -86.256 -37.073 51.091 1.00 83.31 1215 LYS A C 1
ATOM 9716 O O . LYS A 1 1215 ? -87.433 -37.346 51.294 1.00 83.31 1215 LYS A O 1
ATOM 9721 N N . VAL A 1 1216 ? -85.844 -36.429 50.000 1.00 81.88 1216 VAL A N 1
ATOM 9722 C CA . VAL A 1 1216 ? -86.755 -35.977 48.942 1.00 81.88 1216 VAL A CA 1
ATOM 9723 C C . VAL A 1 1216 ? -87.429 -37.167 48.256 1.00 81.88 1216 VAL A C 1
ATOM 9725 O O . VAL A 1 1216 ? -88.643 -37.150 48.081 1.00 81.88 1216 VAL A O 1
ATOM 9728 N N . LEU A 1 1217 ? -86.685 -38.227 47.920 1.00 81.50 1217 LEU A N 1
ATOM 9729 C CA . LEU A 1 1217 ? -87.272 -39.445 47.344 1.00 81.50 1217 LEU A CA 1
ATOM 9730 C C . LEU A 1 1217 ? -88.216 -40.155 48.328 1.00 81.50 1217 LEU A C 1
ATOM 9732 O O . LEU A 1 1217 ? -89.288 -40.591 47.921 1.00 81.50 1217 LEU A O 1
ATOM 9736 N N . SER A 1 1218 ? -87.865 -40.216 49.618 1.00 83.56 1218 SER A N 1
ATOM 9737 C CA . SER A 1 1218 ? -88.744 -40.754 50.668 1.00 83.56 1218 SER A CA 1
ATOM 9738 C C . SER A 1 1218 ? -90.048 -39.961 50.777 1.00 83.56 1218 SER A C 1
ATOM 9740 O O . SER A 1 1218 ? -91.119 -40.558 50.835 1.00 83.56 1218 SER A O 1
ATOM 9742 N N . LEU A 1 1219 ? -89.971 -38.626 50.752 1.00 81.25 1219 LEU A N 1
ATOM 9743 C CA . LEU A 1 1219 ? -91.146 -37.756 50.761 1.00 81.25 1219 LEU A CA 1
ATOM 9744 C C . LEU A 1 1219 ? -92.007 -37.975 49.511 1.00 81.25 1219 LEU A C 1
ATOM 9746 O O . LEU A 1 1219 ? -93.224 -38.075 49.616 1.00 81.25 1219 LEU A O 1
ATOM 9750 N N . LEU A 1 1220 ? -91.391 -38.087 48.330 1.00 78.38 1220 LEU A N 1
ATOM 9751 C CA . LEU A 1 1220 ? -92.108 -38.380 47.086 1.00 78.38 1220 LEU A CA 1
ATOM 9752 C C . LEU A 1 1220 ? -92.829 -39.733 47.151 1.00 78.38 1220 LEU A C 1
ATOM 9754 O O . LEU A 1 1220 ? -93.978 -39.823 46.726 1.00 78.38 1220 LEU A O 1
ATOM 9758 N N . GLU A 1 1221 ? -92.196 -40.777 47.693 1.00 79.44 1221 GLU A N 1
ATOM 9759 C CA . GLU A 1 1221 ? -92.840 -42.080 47.899 1.00 79.44 1221 GLU A CA 1
ATOM 9760 C C . GLU A 1 1221 ? -94.005 -42.009 48.891 1.00 79.44 1221 GLU A C 1
ATOM 9762 O O . GLU A 1 1221 ? -95.046 -42.623 48.650 1.00 79.44 1221 GLU A O 1
ATOM 9767 N N . GLU A 1 1222 ? -93.854 -41.272 49.994 1.00 78.62 1222 GLU A N 1
ATOM 9768 C CA . GLU A 1 1222 ? -94.927 -41.052 50.966 1.00 78.62 1222 GLU A CA 1
ATOM 9769 C C . GLU A 1 1222 ? -96.104 -40.311 50.328 1.00 78.62 1222 GLU A C 1
ATOM 9771 O O . GLU A 1 1222 ? -97.227 -40.817 50.352 1.00 78.62 1222 GLU A O 1
ATOM 9776 N N . LEU A 1 1223 ? -95.852 -39.179 49.667 1.00 77.44 1223 LEU A N 1
ATOM 9777 C CA . LEU A 1 1223 ? -96.881 -38.394 48.982 1.00 77.44 1223 LEU A CA 1
ATOM 9778 C C . LEU A 1 1223 ? -97.587 -39.201 47.875 1.00 77.44 1223 LEU A C 1
ATOM 9780 O O . LEU A 1 1223 ? -98.808 -39.113 47.731 1.00 77.44 1223 LEU A O 1
ATOM 9784 N N . ARG A 1 1224 ? -96.850 -40.044 47.131 1.00 75.50 1224 ARG A N 1
ATOM 9785 C CA . ARG A 1 1224 ? -97.421 -40.954 46.119 1.00 75.50 1224 ARG A CA 1
ATOM 9786 C C . ARG A 1 1224 ? -98.271 -42.066 46.748 1.00 75.50 1224 ARG A C 1
ATOM 9788 O O . ARG A 1 1224 ? -99.333 -42.375 46.215 1.00 75.50 1224 ARG A O 1
ATOM 9795 N N . LYS A 1 1225 ? -97.860 -42.654 47.883 1.00 72.50 1225 LYS A N 1
ATOM 9796 C CA . LYS A 1 1225 ? -98.629 -43.706 48.591 1.00 72.50 1225 LYS A CA 1
ATOM 9797 C C . LYS A 1 1225 ? -99.983 -43.217 49.097 1.00 72.50 1225 LYS A C 1
ATOM 9799 O O . LYS A 1 1225 ? -100.939 -43.989 49.081 1.00 72.50 1225 LYS A O 1
ATOM 9804 N N . TYR A 1 1226 ? -100.075 -41.961 49.528 1.00 67.69 1226 TYR A N 1
ATOM 9805 C CA . TYR A 1 1226 ? -101.334 -41.373 49.992 1.00 67.69 1226 TYR A CA 1
ATOM 9806 C C . TYR A 1 1226 ? -102.259 -40.908 48.848 1.00 67.69 1226 TYR A C 1
ATOM 9808 O O . TYR A 1 1226 ? -103.346 -40.412 49.127 1.00 67.69 1226 TYR A O 1
ATOM 9816 N N . ASN A 1 1227 ? -101.886 -41.124 47.574 1.00 57.25 1227 ASN A N 1
ATOM 9817 C CA . ASN A 1 1227 ? -102.644 -40.700 46.384 1.00 57.25 1227 ASN A CA 1
ATOM 9818 C C . ASN A 1 1227 ? -102.975 -39.189 46.382 1.00 57.25 1227 ASN A C 1
ATOM 9820 O O . ASN A 1 1227 ? -103.993 -38.754 45.843 1.00 57.25 1227 ASN A O 1
ATOM 9824 N N . ASP A 1 1228 ? -102.093 -38.380 46.973 1.00 56.31 1228 ASP A N 1
ATOM 9825 C CA . ASP A 1 1228 ? -102.325 -36.966 47.291 1.00 56.31 1228 ASP A CA 1
ATOM 9826 C C . ASP A 1 1228 ? -101.967 -36.051 46.096 1.00 56.31 1228 ASP A C 1
ATOM 9828 O O . ASP A 1 1228 ? -101.231 -35.072 46.206 1.00 56.31 1228 ASP A O 1
ATOM 9832 N N . ALA A 1 1229 ? -102.471 -36.388 44.902 1.00 58.88 1229 ALA A N 1
ATOM 9833 C CA . ALA A 1 1229 ? -102.091 -35.773 43.621 1.00 58.88 1229 ALA A CA 1
ATOM 9834 C C . ALA A 1 1229 ? -102.545 -34.301 43.426 1.00 58.88 1229 ALA A C 1
ATOM 9836 O O . ALA A 1 1229 ? -102.338 -33.741 42.352 1.00 58.88 1229 ALA A O 1
ATOM 9837 N N . GLN A 1 1230 ? -103.170 -33.666 44.427 1.00 64.56 1230 GLN A N 1
ATOM 9838 C CA . GLN A 1 1230 ? -103.713 -32.295 44.361 1.00 64.56 1230 GLN A CA 1
ATOM 9839 C C . GLN A 1 1230 ? -103.013 -31.286 45.293 1.00 64.56 1230 GLN A C 1
ATOM 9841 O O . GLN A 1 1230 ? -103.613 -30.271 45.647 1.00 64.56 1230 GLN A O 1
ATOM 9846 N N . LYS A 1 1231 ? -101.755 -31.521 45.691 1.00 68.25 1231 LYS A N 1
ATOM 9847 C CA . LYS A 1 1231 ? -100.990 -30.515 46.450 1.00 68.25 1231 LYS A CA 1
ATOM 9848 C C . LYS A 1 1231 ? -100.729 -29.269 45.610 1.00 68.25 1231 LYS A C 1
ATOM 9850 O O . LYS A 1 1231 ? -100.368 -29.372 44.437 1.00 68.25 1231 LYS A O 1
ATOM 9855 N N . THR A 1 1232 ? -100.906 -28.097 46.212 1.00 77.94 1232 THR A N 1
ATOM 9856 C CA . THR A 1 1232 ? -100.546 -26.827 45.570 1.00 77.94 1232 THR A CA 1
ATOM 9857 C C . THR A 1 1232 ? -99.033 -26.619 45.619 1.00 77.94 1232 THR A C 1
ATOM 9859 O O . THR A 1 1232 ? -98.333 -27.176 46.467 1.00 77.94 1232 THR A O 1
ATOM 9862 N N . ASP A 1 1233 ? -98.512 -25.780 44.721 1.00 77.38 1233 ASP A N 1
ATOM 9863 C CA . ASP A 1 1233 ? -97.094 -25.409 44.732 1.00 77.38 1233 ASP A CA 1
ATOM 9864 C C . ASP A 1 1233 ? -96.658 -24.838 46.095 1.00 77.38 1233 ASP A C 1
ATOM 9866 O O . ASP A 1 1233 ? -95.567 -25.163 46.545 1.00 77.38 1233 ASP A O 1
ATOM 9870 N N . GLU A 1 1234 ? -97.511 -24.065 46.779 1.00 79.12 1234 GLU A N 1
ATOM 9871 C CA . GLU A 1 1234 ? -97.232 -23.500 48.113 1.00 79.12 1234 GLU A CA 1
ATOM 9872 C C . GLU A 1 1234 ? -97.059 -24.585 49.190 1.00 79.12 1234 GLU A C 1
ATOM 9874 O O . GLU A 1 1234 ? -96.140 -24.507 50.007 1.00 79.12 1234 GLU A O 1
ATOM 9879 N N . GLU A 1 1235 ? -97.888 -25.634 49.170 1.00 79.88 1235 GLU A N 1
ATOM 9880 C CA . GLU A 1 1235 ? -97.770 -26.761 50.105 1.00 79.88 1235 GLU A CA 1
ATOM 9881 C C . GLU A 1 1235 ? -96.488 -27.566 49.853 1.00 79.88 1235 GLU A C 1
ATOM 9883 O O . GLU A 1 1235 ? -95.772 -27.912 50.795 1.00 79.88 1235 GLU A O 1
ATOM 9888 N N . LEU A 1 1236 ? -96.161 -27.830 48.582 1.00 79.75 1236 LEU A N 1
ATOM 9889 C CA . LEU A 1 1236 ? -94.916 -28.507 48.201 1.00 79.75 1236 LEU A CA 1
ATOM 9890 C C . LEU A 1 1236 ? -93.685 -27.711 48.654 1.00 79.75 1236 LEU A C 1
ATOM 9892 O O . LEU A 1 1236 ? -92.708 -28.295 49.125 1.00 79.75 1236 LEU A O 1
ATOM 9896 N N . GLU A 1 1237 ? -93.721 -26.383 48.538 1.00 82.94 1237 GLU A N 1
ATOM 9897 C CA . GLU A 1 1237 ? -92.641 -25.522 49.019 1.00 82.94 1237 GLU A CA 1
ATOM 9898 C C . GLU A 1 1237 ? -92.474 -25.591 50.537 1.00 82.94 1237 GLU A C 1
ATOM 9900 O O . GLU A 1 1237 ? -91.337 -25.640 51.008 1.00 82.94 1237 GLU A O 1
ATOM 9905 N N . GLN A 1 1238 ? -93.572 -25.658 51.295 1.00 83.88 1238 GLN A N 1
ATOM 9906 C CA . GLN A 1 1238 ? -93.522 -25.799 52.749 1.00 83.88 1238 GLN A CA 1
ATOM 9907 C C . GLN A 1 1238 ? -92.902 -27.140 53.171 1.00 83.88 1238 GLN A C 1
ATOM 9909 O O . GLN A 1 1238 ? -91.982 -27.151 53.991 1.00 83.88 1238 GLN A O 1
ATOM 9914 N N . PHE A 1 1239 ? -93.327 -28.257 52.567 1.00 82.25 1239 PHE A N 1
ATOM 9915 C CA . PHE A 1 1239 ? -92.728 -29.574 52.830 1.00 82.25 1239 PHE A CA 1
ATOM 9916 C C . PHE A 1 1239 ? -91.239 -29.615 52.474 1.00 82.25 1239 PHE A C 1
ATOM 9918 O O . PHE A 1 1239 ? -90.423 -30.162 53.220 1.00 82.25 1239 PHE A O 1
ATOM 9925 N N . PHE A 1 1240 ? -90.868 -29.018 51.338 1.00 84.50 1240 PHE A N 1
ATOM 9926 C CA . PHE A 1 1240 ? -89.471 -28.919 50.938 1.00 84.50 1240 PHE A CA 1
ATOM 9927 C C . PHE A 1 1240 ? -88.656 -28.097 51.944 1.00 84.50 1240 PHE A C 1
ATOM 9929 O O . PHE A 1 1240 ? -87.541 -28.490 52.286 1.00 84.50 1240 PHE A O 1
ATOM 9936 N N . GLU A 1 1241 ? -89.197 -26.977 52.430 1.00 85.94 1241 GLU A N 1
ATOM 9937 C CA . GLU A 1 1241 ? -88.521 -26.125 53.409 1.00 85.94 1241 GLU A CA 1
ATOM 9938 C C . GLU A 1 1241 ? -88.258 -26.866 54.722 1.00 85.94 1241 GLU A C 1
ATOM 9940 O O . GLU A 1 1241 ? -87.156 -26.771 55.261 1.00 85.94 1241 GLU A O 1
ATOM 9945 N N . GLU A 1 1242 ? -89.225 -27.644 55.212 1.00 85.62 1242 GLU A N 1
ATOM 9946 C CA . GLU A 1 1242 ? -89.067 -28.457 56.422 1.00 85.62 1242 GLU A CA 1
ATOM 9947 C C . GLU A 1 1242 ? -87.930 -29.480 56.270 1.00 85.62 1242 GLU A C 1
ATOM 9949 O O . GLU A 1 1242 ? -87.009 -29.506 57.094 1.00 85.62 1242 GLU A O 1
ATOM 9954 N N . ILE A 1 1243 ? -87.924 -30.249 55.173 1.00 84.56 1243 ILE A N 1
ATOM 9955 C CA . ILE A 1 1243 ? -86.850 -31.213 54.874 1.00 84.56 1243 ILE A CA 1
ATOM 9956 C C . ILE A 1 1243 ? -85.504 -30.511 54.692 1.00 84.56 1243 ILE A C 1
ATOM 9958 O O . ILE A 1 1243 ? -84.476 -31.016 55.156 1.00 84.56 1243 ILE A O 1
ATOM 9962 N N . TRP A 1 1244 ? -85.482 -29.356 54.023 1.00 85.00 1244 TRP A N 1
ATOM 9963 C CA . TRP A 1 1244 ? -84.268 -28.572 53.822 1.00 85.00 1244 TRP A CA 1
ATOM 9964 C C . TRP A 1 1244 ? -83.670 -28.145 55.163 1.00 85.00 1244 TRP A C 1
ATOM 9966 O O . TRP A 1 1244 ? -82.495 -28.407 55.416 1.00 85.00 1244 TRP A O 1
ATOM 9976 N N . GLN A 1 1245 ? -84.471 -27.539 56.048 1.00 83.19 1245 GLN A N 1
ATOM 9977 C CA . GLN A 1 1245 ? -84.007 -27.103 57.368 1.00 83.19 1245 GLN A CA 1
ATOM 9978 C C . GLN A 1 1245 ? -83.528 -28.280 58.216 1.00 83.19 1245 GLN A C 1
ATOM 9980 O O . GLN A 1 1245 ? -82.465 -28.196 58.831 1.00 83.19 1245 GLN A O 1
ATOM 9985 N N . GLU A 1 1246 ? -84.259 -29.394 58.222 1.00 82.94 1246 GLU A N 1
ATOM 9986 C CA . GLU A 1 1246 ? -83.859 -30.597 58.953 1.00 82.94 1246 GLU A CA 1
ATOM 9987 C C . GLU A 1 1246 ? -82.514 -31.143 58.446 1.00 82.94 1246 GLU A C 1
ATOM 9989 O O . GLU A 1 1246 ? -81.596 -31.389 59.227 1.00 82.94 1246 GLU A O 1
ATOM 9994 N N . SER A 1 1247 ? -82.355 -31.266 57.128 1.00 79.69 1247 SER A N 1
ATOM 9995 C CA . SER A 1 1247 ? -81.128 -31.782 56.505 1.00 79.69 1247 SER A CA 1
ATOM 9996 C C . SER A 1 1247 ? -79.935 -30.849 56.694 1.00 79.69 1247 SER A C 1
ATOM 9998 O O . SER A 1 1247 ? -78.805 -31.308 56.858 1.00 79.69 1247 SER A O 1
ATOM 10000 N N . VAL A 1 1248 ? -80.169 -29.532 56.696 1.00 77.56 1248 VAL A N 1
ATOM 10001 C CA . VAL A 1 1248 ? -79.131 -28.540 57.001 1.00 77.56 1248 VAL A CA 1
ATOM 10002 C C . VAL A 1 1248 ? -78.734 -28.622 58.477 1.00 77.56 1248 VAL A C 1
ATOM 10004 O O . VAL A 1 1248 ? -77.549 -28.515 58.780 1.00 77.56 1248 VAL A O 1
ATOM 10007 N N . ASN A 1 1249 ? -79.679 -28.860 59.390 1.00 78.12 1249 ASN A N 1
ATOM 10008 C CA . ASN A 1 1249 ? -79.399 -29.022 60.821 1.00 78.12 1249 ASN A CA 1
ATOM 10009 C C . ASN A 1 1249 ? -78.638 -30.323 61.143 1.00 78.12 1249 ASN A C 1
ATOM 10011 O O . ASN A 1 1249 ? -77.882 -30.363 62.113 1.00 78.12 1249 ASN A O 1
ATOM 10015 N N . GLU A 1 1250 ? -78.793 -31.374 60.329 1.00 76.50 1250 GLU A N 1
ATOM 10016 C CA . GLU A 1 1250 ? -78.010 -32.617 60.433 1.00 76.50 1250 GLU A CA 1
ATOM 10017 C C . GLU A 1 1250 ? -76.538 -32.454 60.019 1.00 76.50 1250 GLU A C 1
ATOM 10019 O O . GLU A 1 1250 ? -75.688 -33.275 60.393 1.00 76.50 1250 GLU A O 1
ATOM 10024 N N . LEU A 1 1251 ? -76.199 -31.407 59.258 1.00 67.88 1251 LEU A N 1
ATOM 10025 C CA . LEU A 1 1251 ? -74.806 -31.094 58.970 1.00 67.88 1251 LEU A CA 1
ATOM 10026 C C . LEU A 1 1251 ? -74.130 -30.582 60.241 1.00 67.88 1251 LEU A C 1
ATOM 10028 O O . LEU A 1 1251 ? -74.408 -29.492 60.735 1.00 67.88 1251 LEU A O 1
ATOM 10032 N N . SER A 1 1252 ? -73.172 -31.352 60.756 1.00 58.53 1252 SER A N 1
ATOM 10033 C CA . SER A 1 1252 ? -72.264 -30.861 61.789 1.00 58.53 1252 SER A CA 1
ATOM 10034 C C . SER A 1 1252 ? -71.596 -29.564 61.315 1.00 58.53 1252 SER A C 1
ATOM 10036 O O . SER A 1 1252 ? -71.080 -29.528 60.199 1.00 58.53 1252 SER A O 1
ATOM 10038 N N . ASN A 1 1253 ? -71.539 -28.535 62.176 1.00 58.03 1253 ASN A N 1
ATOM 10039 C CA . ASN A 1 1253 ? -70.917 -27.209 61.953 1.00 58.03 1253 ASN A CA 1
ATOM 10040 C C . ASN A 1 1253 ? -69.392 -27.235 61.653 1.00 58.03 1253 ASN A C 1
ATOM 10042 O O . ASN A 1 1253 ? -68.667 -26.271 61.895 1.00 58.03 1253 ASN A O 1
ATOM 10046 N N . THR A 1 1254 ? -68.853 -28.340 61.147 1.00 59.66 1254 THR A N 1
ATOM 10047 C CA . THR A 1 1254 ? -67.449 -28.526 60.788 1.00 59.66 1254 THR A CA 1
ATOM 10048 C C . THR A 1 1254 ? -67.151 -27.903 59.423 1.00 59.66 1254 THR A C 1
ATOM 10050 O O . THR A 1 1254 ? -66.913 -28.613 58.451 1.00 59.66 1254 THR A O 1
ATOM 10053 N N . GLY A 1 1255 ? -67.166 -26.572 59.340 1.00 64.25 1255 GLY A N 1
ATOM 10054 C CA . GLY A 1 1255 ? -66.527 -25.851 58.237 1.00 64.25 1255 GLY A CA 1
ATOM 10055 C C . GLY A 1 1255 ? -64.997 -25.982 58.280 1.00 64.25 1255 GLY A C 1
ATOM 10056 O O . GLY A 1 1255 ? -64.424 -26.580 59.200 1.00 64.25 1255 GLY A O 1
ATOM 10057 N N . LEU A 1 1256 ? -64.310 -25.398 57.294 1.00 67.56 1256 LEU A N 1
ATOM 10058 C CA . LEU A 1 1256 ? -62.854 -25.240 57.353 1.00 67.56 1256 LEU A CA 1
ATOM 10059 C C . LEU A 1 1256 ? -62.495 -24.372 58.570 1.00 67.56 1256 LEU A C 1
ATOM 10061 O O . LEU A 1 1256 ? -63.068 -23.301 58.771 1.00 67.56 1256 LEU A O 1
ATOM 10065 N N . ARG A 1 1257 ? -61.571 -24.846 59.417 1.00 72.69 1257 ARG A N 1
ATOM 10066 C CA . ARG A 1 1257 ? -61.114 -24.070 60.577 1.00 72.69 1257 ARG A CA 1
ATOM 10067 C C . ARG A 1 1257 ? -60.396 -22.822 60.079 1.00 72.69 1257 ARG A C 1
ATOM 10069 O O . ARG A 1 1257 ? -59.453 -22.947 59.307 1.00 72.69 1257 ARG A O 1
ATOM 10076 N N . LYS A 1 1258 ? -60.799 -21.657 60.585 1.00 78.69 1258 LYS A N 1
ATOM 10077 C CA . LYS A 1 1258 ? -60.039 -20.419 60.414 1.00 78.69 1258 LYS A CA 1
ATOM 10078 C C . LYS A 1 1258 ? -58.673 -20.580 61.078 1.00 78.69 1258 LYS A C 1
ATOM 10080 O O . LYS A 1 1258 ? -58.603 -20.849 62.279 1.00 78.69 1258 LYS A O 1
ATOM 10085 N N . ILE A 1 1259 ? -57.610 -20.439 60.296 1.00 82.62 1259 ILE A N 1
ATOM 10086 C CA . ILE A 1 1259 ? -56.227 -20.468 60.775 1.00 82.62 1259 ILE A CA 1
ATOM 10087 C C . ILE A 1 1259 ? -55.727 -19.022 60.875 1.00 82.62 1259 ILE A C 1
ATOM 10089 O O . ILE A 1 1259 ? -56.108 -18.161 60.079 1.00 82.62 1259 ILE A O 1
ATOM 10093 N N . SER A 1 1260 ? -54.889 -18.752 61.876 1.00 87.69 1260 SER A N 1
ATOM 10094 C CA . SER A 1 1260 ? -54.138 -17.502 61.979 1.00 87.69 1260 SER A CA 1
ATOM 10095 C C . SER A 1 1260 ? -52.954 -17.557 61.016 1.00 87.69 1260 SER A C 1
ATOM 10097 O O . SER A 1 1260 ? -51.940 -18.202 61.285 1.00 87.69 1260 SER A O 1
ATOM 10099 N N . ILE A 1 1261 ? -53.088 -16.898 59.867 1.00 86.44 1261 ILE A N 1
ATOM 10100 C CA . ILE A 1 1261 ? -52.019 -16.830 58.865 1.00 86.44 1261 ILE A CA 1
ATOM 10101 C C . ILE A 1 1261 ? -50.854 -15.992 59.377 1.00 86.44 1261 ILE A C 1
ATOM 10103 O O . ILE A 1 1261 ? -49.710 -16.270 59.029 1.00 86.44 1261 ILE A O 1
ATOM 10107 N N . PHE A 1 1262 ? -51.117 -15.032 60.267 1.00 89.00 1262 PHE A N 1
ATOM 10108 C CA . PHE A 1 1262 ? -50.068 -14.320 60.990 1.00 89.00 1262 PHE A CA 1
ATOM 10109 C C . PHE A 1 1262 ? -49.139 -15.283 61.735 1.00 89.00 1262 PHE A C 1
ATOM 10111 O O . PHE A 1 1262 ? -47.924 -15.153 61.602 1.00 89.00 1262 PHE A O 1
ATOM 10118 N N . ASP A 1 1263 ? -49.679 -16.291 62.426 1.00 87.81 1263 ASP A N 1
ATOM 10119 C CA . ASP A 1 1263 ? -48.864 -17.285 63.135 1.00 87.81 1263 ASP A CA 1
ATOM 10120 C C . ASP A 1 1263 ? -48.082 -18.187 62.170 1.00 87.81 1263 ASP A C 1
ATOM 10122 O O . ASP A 1 1263 ? -46.902 -18.459 62.403 1.00 87.81 1263 ASP A O 1
ATOM 10126 N N . CYS A 1 1264 ? -48.704 -18.621 61.066 1.00 87.62 1264 CYS A N 1
ATOM 10127 C CA . CYS A 1 1264 ? -48.035 -19.412 60.025 1.00 87.62 1264 CYS A CA 1
ATOM 10128 C C . CYS A 1 1264 ? -46.858 -18.649 59.403 1.00 87.62 1264 CYS A C 1
ATOM 10130 O O . CYS A 1 1264 ? -45.723 -19.127 59.405 1.00 87.62 1264 CYS A O 1
ATOM 10132 N N . VAL A 1 1265 ? -47.110 -17.424 58.938 1.00 89.44 1265 VAL A N 1
ATOM 10133 C CA . VAL A 1 1265 ? -46.093 -16.542 58.354 1.00 89.44 1265 VAL A CA 1
ATOM 10134 C C . VAL A 1 1265 ? -44.990 -16.239 59.364 1.00 89.44 1265 VAL A C 1
ATOM 10136 O O . VAL A 1 1265 ? -43.807 -16.278 59.020 1.00 89.44 1265 VAL A O 1
ATOM 10139 N N . PHE A 1 1266 ? -45.350 -15.961 60.619 1.00 90.12 1266 PHE A N 1
ATOM 10140 C CA . PHE A 1 1266 ? -44.375 -15.675 61.664 1.00 90.12 1266 PHE A CA 1
ATOM 10141 C C . PHE A 1 1266 ? -43.501 -16.892 61.984 1.00 90.12 1266 PHE A C 1
ATOM 10143 O O . PHE A 1 1266 ? -42.296 -16.739 62.181 1.00 90.12 1266 PHE A O 1
ATOM 10150 N N . LYS A 1 1267 ? -44.069 -18.103 61.977 1.00 88.44 1267 LYS A N 1
ATOM 10151 C CA . LYS A 1 1267 ? -43.315 -19.351 62.135 1.00 88.44 1267 LYS A CA 1
ATOM 10152 C C . LYS A 1 1267 ? -42.293 -19.537 61.010 1.00 88.44 1267 LYS A C 1
ATOM 10154 O O . LYS A 1 1267 ? -41.121 -19.755 61.309 1.00 88.44 1267 LYS A O 1
ATOM 10159 N N . GLU A 1 1268 ? -42.703 -19.383 59.751 1.00 88.31 1268 GLU A N 1
ATOM 10160 C CA . GLU A 1 1268 ? -41.806 -19.497 58.588 1.00 88.31 1268 GLU A CA 1
ATOM 10161 C C . GLU A 1 1268 ? -40.686 -18.444 58.622 1.00 88.31 1268 GLU A C 1
ATOM 10163 O O . GLU A 1 1268 ? -39.511 -18.751 58.395 1.00 88.31 1268 GLU A O 1
ATOM 10168 N N . LEU A 1 1269 ? -41.022 -17.200 58.982 1.00 88.44 1269 LEU A N 1
ATOM 10169 C CA . LEU A 1 1269 ? -40.039 -16.136 59.178 1.00 88.44 1269 LEU A CA 1
ATOM 10170 C C . LEU A 1 1269 ? -39.046 -16.492 60.292 1.00 88.44 1269 LEU A C 1
ATOM 10172 O O . LEU A 1 1269 ? -37.834 -16.358 60.113 1.00 88.44 1269 LEU A O 1
ATOM 10176 N N . ARG A 1 1270 ? -39.545 -16.960 61.441 1.00 85.56 1270 ARG A N 1
ATOM 10177 C CA . ARG A 1 1270 ? -38.716 -17.336 62.588 1.00 85.56 1270 ARG A CA 1
ATOM 10178 C C . ARG A 1 1270 ? -37.764 -18.468 62.231 1.00 85.56 1270 ARG A C 1
ATOM 10180 O O . ARG A 1 1270 ? -36.588 -18.388 62.575 1.00 85.56 1270 ARG A O 1
ATOM 10187 N N . ASP A 1 1271 ? -38.250 -19.483 61.522 1.00 83.69 1271 ASP A N 1
ATOM 10188 C CA . ASP A 1 1271 ? -37.449 -20.619 61.073 1.00 83.69 1271 ASP A CA 1
ATOM 10189 C C . ASP A 1 1271 ? -36.321 -20.178 60.134 1.00 83.69 1271 ASP A C 1
ATOM 10191 O O . ASP A 1 1271 ? -35.174 -20.589 60.333 1.00 83.69 1271 ASP A O 1
ATOM 10195 N N . LYS A 1 1272 ? -36.591 -19.257 59.199 1.00 83.44 1272 LYS A N 1
ATOM 10196 C CA . LYS A 1 1272 ? -35.546 -18.676 58.340 1.00 83.44 1272 LYS A CA 1
ATOM 10197 C C . LYS A 1 1272 ? -34.524 -17.813 59.083 1.00 83.44 1272 LYS A C 1
ATOM 10199 O O . LYS A 1 1272 ? -33.368 -17.759 58.664 1.00 83.44 1272 LYS A O 1
ATOM 10204 N N . MET A 1 1273 ? -34.911 -17.139 60.164 1.00 85.00 1273 MET A N 1
ATOM 10205 C CA . MET A 1 1273 ? -34.023 -16.221 60.894 1.00 85.00 1273 MET A CA 1
ATOM 10206 C C . MET A 1 1273 ? -33.175 -16.902 61.988 1.00 85.00 1273 MET A C 1
ATOM 10208 O O . MET A 1 1273 ? -32.324 -16.245 62.584 1.00 85.00 1273 MET A O 1
ATOM 10212 N N . LYS A 1 1274 ? -33.322 -18.218 62.227 1.00 79.19 1274 LYS A N 1
ATOM 10213 C CA . LYS A 1 1274 ? -32.603 -18.961 63.291 1.00 79.19 1274 LYS A CA 1
ATOM 10214 C C . LYS A 1 1274 ? -31.076 -18.836 63.255 1.00 79.19 1274 LYS A C 1
ATOM 10216 O O . LYS A 1 1274 ? -30.434 -18.908 64.297 1.00 79.19 1274 LYS A O 1
ATOM 10221 N N . HIS A 1 1275 ? -30.481 -18.672 62.075 1.00 77.50 1275 HIS A N 1
ATOM 10222 C CA . HIS A 1 1275 ? -29.022 -18.688 61.899 1.00 77.50 1275 HIS A CA 1
ATOM 10223 C C . HIS A 1 1275 ? -28.355 -17.304 62.001 1.00 77.50 1275 HIS A C 1
ATOM 10225 O O . HIS A 1 1275 ? -27.143 -17.201 61.834 1.00 77.50 1275 HIS A O 1
ATOM 10231 N N . LYS A 1 1276 ? -29.122 -16.238 62.261 1.00 76.56 1276 LYS A N 1
ATOM 10232 C CA . LYS A 1 1276 ? -28.686 -14.833 62.143 1.00 76.56 1276 LYS A CA 1
ATOM 10233 C C . LYS A 1 1276 ? -28.123 -14.212 63.436 1.00 76.56 1276 LYS A C 1
ATOM 10235 O O . LYS A 1 1276 ? -27.949 -13.004 63.520 1.00 76.56 1276 LYS A O 1
ATOM 10240 N N . GLY A 1 1277 ? -27.807 -15.031 64.440 1.00 71.69 1277 GLY A N 1
ATOM 10241 C CA . GLY A 1 1277 ? -27.186 -14.586 65.693 1.00 71.69 1277 GLY A CA 1
ATOM 10242 C C . GLY A 1 1277 ? -28.174 -14.149 66.785 1.00 71.69 1277 GLY A C 1
ATOM 10243 O O . GLY A 1 1277 ? -29.397 -14.190 66.624 1.00 71.69 1277 GLY A O 1
ATOM 10244 N N . SER A 1 1278 ? -27.631 -13.771 67.947 1.00 74.56 1278 SER A N 1
ATOM 10245 C CA . SER A 1 1278 ? -28.410 -13.515 69.167 1.00 74.56 1278 SER A CA 1
ATOM 10246 C C . SER A 1 1278 ? -29.265 -12.243 69.104 1.00 74.56 1278 SER A C 1
ATOM 10248 O O . SER A 1 1278 ? -30.401 -12.297 69.561 1.00 74.56 1278 SER A O 1
ATOM 10250 N N . SER A 1 1279 ? -28.782 -11.151 68.487 1.00 74.31 1279 SER A N 1
ATOM 10251 C CA . SER A 1 1279 ? -29.519 -9.868 68.378 1.00 74.31 1279 SER A CA 1
ATOM 10252 C C . SER A 1 1279 ? -30.887 -10.032 67.703 1.00 74.31 1279 SER A C 1
ATOM 10254 O O . SER A 1 1279 ? -31.923 -9.657 68.250 1.00 74.31 1279 SER A O 1
ATOM 10256 N N . VAL A 1 1280 ? -30.907 -10.687 66.538 1.00 80.12 1280 VAL A N 1
ATOM 10257 C CA . VAL A 1 1280 ? -32.136 -10.990 65.786 1.00 80.12 1280 VAL A CA 1
ATOM 10258 C C . VAL A 1 1280 ? -33.069 -11.884 66.598 1.00 80.12 1280 VAL A C 1
ATOM 10260 O O . VAL A 1 1280 ? -34.280 -11.666 66.624 1.00 80.12 1280 VAL A O 1
ATOM 10263 N N . THR A 1 1281 ? -32.506 -12.893 67.267 1.00 78.00 1281 THR A N 1
ATOM 10264 C CA . THR A 1 1281 ? -33.281 -13.828 68.089 1.00 78.00 1281 THR A CA 1
ATOM 10265 C C . THR A 1 1281 ? -33.970 -13.095 69.238 1.00 78.00 1281 THR A C 1
ATOM 10267 O O . THR A 1 1281 ? -35.146 -13.344 69.482 1.00 78.00 1281 THR A O 1
ATOM 10270 N N . GLU A 1 1282 ? -33.271 -12.167 69.896 1.00 78.50 1282 GLU A N 1
ATOM 10271 C CA . GLU A 1 1282 ? -33.794 -11.347 70.992 1.00 78.50 1282 GLU A CA 1
ATOM 10272 C C . GLU A 1 1282 ? -34.904 -10.399 70.517 1.00 78.50 1282 GLU A C 1
ATOM 10274 O O . GLU A 1 1282 ? -35.965 -10.333 71.141 1.00 78.50 1282 GLU A O 1
ATOM 10279 N N . GLN A 1 1283 ? -34.729 -9.746 69.362 1.00 79.25 1283 GLN A N 1
ATOM 10280 C CA . GLN A 1 1283 ? -35.778 -8.912 68.765 1.00 79.25 1283 GLN A CA 1
ATOM 10281 C C . GLN A 1 1283 ? -37.036 -9.721 68.435 1.00 79.25 1283 GLN A C 1
ATOM 10283 O O . GLN A 1 1283 ? -38.141 -9.281 68.745 1.00 79.25 1283 GLN A O 1
ATOM 10288 N N . LEU A 1 1284 ? -36.883 -10.923 67.870 1.00 83.69 1284 LEU A N 1
ATOM 10289 C CA . LEU A 1 1284 ? -38.001 -11.798 67.506 1.00 83.69 1284 LEU A CA 1
ATOM 10290 C C . LEU A 1 1284 ? -38.843 -12.268 68.705 1.00 83.69 1284 LEU A C 1
ATOM 10292 O O . LEU A 1 1284 ? -40.001 -12.624 68.497 1.00 83.69 1284 LEU A O 1
ATOM 10296 N N . VAL A 1 1285 ? -38.320 -12.271 69.941 1.00 81.06 1285 VAL A N 1
ATOM 10297 C CA . VAL A 1 1285 ? -39.087 -12.702 71.133 1.00 81.06 1285 VAL A CA 1
ATOM 10298 C C . VAL A 1 1285 ? -40.292 -11.794 71.397 1.00 81.06 1285 VAL A C 1
ATOM 10300 O O . VAL A 1 1285 ? -41.343 -12.282 71.802 1.00 81.06 1285 VAL A O 1
ATOM 10303 N N . ASN A 1 1286 ? -40.160 -10.490 71.142 1.00 78.81 1286 ASN A N 1
ATOM 10304 C CA . ASN A 1 1286 ? -41.171 -9.486 71.494 1.00 78.81 1286 ASN A CA 1
ATOM 10305 C C . ASN A 1 1286 ? -42.023 -9.020 70.298 1.00 78.81 1286 ASN A C 1
ATOM 10307 O O . ASN A 1 1286 ? -42.791 -8.063 70.415 1.00 78.81 1286 ASN A O 1
ATOM 10311 N N . VAL A 1 1287 ? -41.886 -9.664 69.138 1.00 83.56 1287 VAL A N 1
ATOM 10312 C CA . VAL A 1 1287 ? -42.579 -9.262 67.910 1.00 83.56 1287 VAL A CA 1
ATOM 10313 C C . VAL A 1 1287 ? -44.008 -9.801 67.881 1.00 83.56 1287 VAL A C 1
ATOM 10315 O O . VAL A 1 1287 ? -44.237 -11.001 67.990 1.00 83.56 1287 VAL A O 1
ATOM 10318 N N . LYS A 1 1288 ? -44.962 -8.899 67.632 1.00 85.56 1288 LYS A N 1
ATOM 10319 C CA . LYS A 1 1288 ? -46.309 -9.223 67.143 1.00 85.56 1288 LYS A CA 1
ATOM 10320 C C . LYS A 1 1288 ? -46.421 -8.793 65.688 1.00 85.56 1288 LYS A C 1
ATOM 10322 O O . LYS A 1 1288 ? -46.303 -7.599 65.405 1.00 85.56 1288 LYS A O 1
ATOM 10327 N N . LEU A 1 1289 ? -46.590 -9.748 64.777 1.00 86.56 1289 LEU A N 1
ATOM 10328 C CA . LEU A 1 1289 ? -46.495 -9.510 63.335 1.00 86.56 1289 LEU A CA 1
ATOM 10329 C C . LEU A 1 1289 ? -47.605 -8.576 62.812 1.00 86.56 1289 LEU A C 1
ATOM 10331 O O . LEU A 1 1289 ? -47.381 -7.836 61.858 1.00 86.56 1289 LEU A O 1
ATOM 10335 N N . GLU A 1 1290 ? -48.761 -8.535 63.473 1.00 83.62 1290 GLU A N 1
ATOM 10336 C CA . GLU A 1 1290 ? -49.923 -7.702 63.125 1.00 83.62 1290 GLU A CA 1
ATOM 10337 C C . GLU A 1 1290 ? -49.630 -6.195 63.182 1.00 83.62 1290 GLU A C 1
ATOM 10339 O O . GLU A 1 1290 ? -50.289 -5.394 62.511 1.00 83.62 1290 GLU A O 1
ATOM 10344 N N . ASN A 1 1291 ? -48.626 -5.805 63.972 1.00 85.94 1291 ASN A N 1
ATOM 10345 C CA . ASN A 1 1291 ? -48.199 -4.416 64.120 1.00 85.94 1291 ASN A CA 1
ATOM 10346 C C . ASN A 1 1291 ? -47.291 -3.943 62.968 1.00 85.94 1291 ASN A C 1
ATOM 10348 O O . ASN A 1 1291 ? -46.919 -2.770 62.928 1.00 85.94 1291 ASN A O 1
ATOM 10352 N N . TYR A 1 1292 ? -46.912 -4.833 62.046 1.00 85.81 1292 TYR A N 1
ATOM 10353 C CA . TYR A 1 1292 ? -46.012 -4.547 60.927 1.00 85.81 1292 TYR A CA 1
ATOM 10354 C C . TYR A 1 1292 ? -46.762 -4.513 59.587 1.00 85.81 1292 TYR A C 1
ATOM 10356 O O . TYR A 1 1292 ? -47.885 -4.995 59.463 1.00 85.81 1292 TYR A O 1
ATOM 10364 N N . GLY A 1 1293 ? -46.143 -3.911 58.566 1.00 82.50 1293 GLY A N 1
ATOM 10365 C CA . GLY A 1 1293 ? -46.745 -3.768 57.232 1.00 82.50 1293 GLY A CA 1
ATOM 10366 C C . GLY A 1 1293 ? -47.791 -2.650 57.117 1.00 82.50 1293 GLY A C 1
ATOM 10367 O O . GLY A 1 1293 ? -48.542 -2.616 56.145 1.00 82.50 1293 GLY A O 1
ATOM 10368 N N . GLN A 1 1294 ? -47.860 -1.742 58.100 1.00 78.44 1294 GLN A N 1
ATOM 10369 C CA . GLN A 1 1294 ? -48.745 -0.572 58.096 1.00 78.44 1294 GLN A CA 1
ATOM 10370 C C . GLN A 1 1294 ? -47.942 0.713 57.827 1.00 78.44 1294 GLN A C 1
ATOM 10372 O O . GLN A 1 1294 ? -46.913 0.946 58.461 1.00 78.44 1294 GLN A O 1
ATOM 10377 N N . GLY A 1 1295 ? -48.423 1.556 56.905 1.00 78.94 1295 GLY A N 1
ATOM 10378 C CA . GLY A 1 1295 ? -47.752 2.801 56.502 1.00 78.94 1295 GLY A CA 1
ATOM 10379 C C . GLY A 1 1295 ? -46.514 2.589 55.620 1.00 78.94 1295 GLY A C 1
ATOM 10380 O O . GLY A 1 1295 ? -46.231 1.475 55.185 1.00 78.94 1295 GLY A O 1
ATOM 10381 N N . GLU A 1 1296 ? -45.778 3.664 55.330 1.00 75.88 1296 GLU A N 1
ATOM 10382 C CA . GLU A 1 1296 ? -44.525 3.605 54.561 1.00 75.88 1296 GLU A CA 1
ATOM 10383 C C . GLU A 1 1296 ? -43.385 2.990 55.386 1.00 75.88 1296 GLU A C 1
ATOM 10385 O O . GLU A 1 1296 ? -43.147 3.387 56.531 1.00 75.88 1296 GLU A O 1
ATOM 10390 N N . PHE A 1 1297 ? -42.633 2.058 54.793 1.00 82.38 1297 PHE A N 1
ATOM 10391 C CA . PHE A 1 1297 ? -41.410 1.531 55.399 1.00 82.38 1297 PHE A CA 1
ATOM 10392 C C . PHE A 1 1297 ? -40.344 2.631 55.478 1.00 82.38 1297 PHE A C 1
ATOM 10394 O O . PHE A 1 1297 ? -40.023 3.242 54.464 1.00 82.38 1297 PHE A O 1
ATOM 10401 N N . LYS A 1 1298 ? -39.768 2.881 56.660 1.00 76.88 1298 LYS A N 1
ATOM 10402 C CA . LYS A 1 1298 ? -38.670 3.845 56.852 1.00 76.88 1298 LYS A CA 1
ATOM 10403 C C . LYS A 1 1298 ? -37.549 3.223 57.671 1.00 76.88 1298 LYS A C 1
ATOM 10405 O O . LYS A 1 1298 ? -37.788 2.692 58.756 1.00 76.88 1298 LYS A O 1
ATOM 10410 N N . ILE A 1 1299 ? -36.317 3.331 57.180 1.00 69.62 1299 ILE A N 1
ATOM 10411 C CA . ILE A 1 1299 ? -35.128 2.846 57.891 1.00 69.62 1299 ILE A CA 1
ATOM 10412 C C . ILE A 1 1299 ? -34.891 3.675 59.159 1.00 69.62 1299 ILE A C 1
ATOM 10414 O O . ILE A 1 1299 ? -34.799 4.904 59.112 1.00 69.62 1299 ILE A O 1
ATOM 10418 N N . LYS A 1 1300 ? -34.739 3.004 60.305 1.00 61.09 1300 LYS A N 1
ATOM 10419 C CA . LYS A 1 1300 ? -34.326 3.648 61.558 1.00 61.09 1300 LYS A CA 1
ATOM 10420 C C . LYS A 1 1300 ? -32.849 4.053 61.453 1.00 61.09 1300 LYS A C 1
ATOM 10422 O O . LYS A 1 1300 ? -31.987 3.193 61.306 1.00 61.09 1300 LYS A O 1
ATOM 10427 N N . LYS A 1 1301 ? -32.540 5.357 61.542 1.00 42.91 1301 LYS A N 1
ATOM 10428 C CA . LYS A 1 1301 ? -31.156 5.857 61.686 1.00 42.91 1301 LYS A CA 1
ATOM 10429 C C . LYS A 1 1301 ? -30.637 5.472 63.079 1.00 42.91 1301 LYS A C 1
ATOM 10431 O O . LYS A 1 1301 ? -30.756 6.260 64.014 1.00 42.91 1301 LYS A O 1
ATOM 10436 N N . GLU A 1 1302 ? -30.106 4.265 63.247 1.00 41.16 1302 GLU A N 1
ATOM 10437 C CA . GLU A 1 1302 ? -29.472 3.862 64.506 1.00 41.16 1302 GLU A CA 1
ATOM 10438 C C . GLU A 1 1302 ? -28.220 4.710 64.779 1.00 41.16 1302 GLU A C 1
ATOM 10440 O O . GLU A 1 1302 ? -27.255 4.750 64.016 1.00 41.16 1302 GLU A O 1
ATOM 10445 N N . ILE A 1 1303 ? -28.267 5.451 65.885 1.00 32.94 1303 ILE A N 1
ATOM 10446 C CA . ILE A 1 1303 ? -27.206 6.327 66.378 1.00 32.94 1303 ILE A CA 1
ATOM 10447 C C . ILE A 1 1303 ? -26.232 5.460 67.185 1.00 32.94 1303 ILE A C 1
ATOM 10449 O O . ILE A 1 1303 ? -26.320 5.457 68.405 1.00 32.94 1303 ILE A O 1
ATOM 10453 N N . PHE A 1 1304 ? -25.304 4.724 66.561 1.00 29.89 1304 PHE A N 1
ATOM 10454 C CA . PHE A 1 1304 ? -24.219 4.066 67.311 1.00 29.89 1304 PHE A CA 1
ATOM 10455 C C . PHE A 1 1304 ? -22.912 3.943 66.496 1.00 29.89 1304 PHE A C 1
ATOM 10457 O O . PHE A 1 1304 ? -22.902 3.551 65.338 1.00 29.89 1304 PHE A O 1
ATOM 10464 N N . PHE A 1 1305 ? -21.808 4.328 67.149 1.00 30.19 1305 PHE A N 1
ATOM 10465 C CA . PHE A 1 1305 ? -20.392 4.374 66.733 1.00 30.19 1305 PHE A CA 1
ATOM 10466 C C . PHE A 1 1305 ? -19.875 5.463 65.761 1.00 30.19 1305 PHE A C 1
ATOM 10468 O O . PHE A 1 1305 ? -19.708 5.301 64.560 1.00 30.19 1305 PHE A O 1
ATOM 10475 N N . LYS A 1 1306 ? -19.404 6.535 66.421 1.00 31.33 1306 LYS A N 1
ATOM 10476 C CA . LYS A 1 1306 ? -18.322 7.467 66.051 1.00 31.33 1306 LYS A CA 1
ATOM 10477 C C . LYS A 1 1306 ? -18.619 8.505 64.964 1.00 31.33 1306 LYS A C 1
ATOM 10479 O O . LYS A 1 1306 ? -18.107 8.480 63.849 1.00 31.33 1306 LYS A O 1
ATOM 10484 N N . ARG A 1 1307 ? -19.197 9.595 65.482 1.00 35.94 1307 ARG A N 1
ATOM 10485 C CA . ARG A 1 1307 ? -18.844 11.028 65.308 1.00 35.94 1307 ARG A CA 1
ATOM 10486 C C . ARG A 1 1307 ? -17.414 11.396 64.829 1.00 35.94 1307 ARG A C 1
ATOM 10488 O O . ARG A 1 1307 ? -17.201 12.567 64.553 1.00 35.94 1307 ARG A O 1
ATOM 10495 N N . TRP A 1 1308 ? -16.465 10.467 64.692 1.00 36.81 1308 TRP A N 1
ATOM 10496 C CA . TRP A 1 1308 ? -15.145 10.712 64.099 1.00 36.81 1308 TRP A CA 1
ATOM 10497 C C . TRP A 1 1308 ? -15.098 10.413 62.586 1.00 36.81 1308 TRP A C 1
ATOM 10499 O O . TRP A 1 1308 ? -14.399 11.106 61.860 1.00 36.81 1308 TRP A O 1
ATOM 10509 N N . TYR A 1 1309 ? -15.937 9.496 62.079 1.00 35.56 1309 TYR A N 1
ATOM 10510 C CA . TYR A 1 1309 ? -16.083 9.226 60.633 1.00 35.56 1309 TYR A CA 1
ATOM 10511 C C . TYR A 1 1309 ? -17.126 10.116 59.934 1.00 35.56 1309 TYR A C 1
ATOM 10513 O O . TYR A 1 1309 ? -17.182 10.180 58.705 1.00 35.56 1309 TYR A O 1
ATOM 10521 N N . LYS A 1 1310 ? -17.928 10.860 60.710 1.00 34.56 1310 LYS A N 1
ATOM 10522 C CA . LYS A 1 1310 ? -18.995 11.753 60.214 1.00 34.56 1310 LYS A CA 1
ATOM 10523 C C . LYS A 1 1310 ? -18.506 12.945 59.380 1.00 34.56 1310 LYS A C 1
ATOM 10525 O O . LYS A 1 1310 ? -19.339 13.649 58.826 1.00 34.56 1310 LYS A O 1
ATOM 10530 N N . ARG A 1 1311 ? -17.193 13.175 59.266 1.00 39.28 1311 ARG A N 1
ATOM 10531 C CA . ARG A 1 1311 ? -16.637 14.149 58.311 1.00 39.28 1311 ARG A CA 1
ATOM 10532 C C . ARG A 1 1311 ? -16.344 13.568 56.920 1.00 39.28 1311 ARG A C 1
ATOM 10534 O O . ARG A 1 1311 ? -16.019 14.353 56.043 1.00 39.28 1311 ARG A O 1
ATOM 10541 N N . MET A 1 1312 ? -16.473 12.253 56.698 1.00 31.48 1312 MET A N 1
ATOM 10542 C CA . MET A 1 1312 ? -16.100 11.622 55.417 1.00 31.48 1312 MET A CA 1
ATOM 10543 C C . MET A 1 1312 ? -17.165 10.736 54.747 1.00 31.48 1312 MET A C 1
ATOM 10545 O O . MET A 1 1312 ? -16.966 10.347 53.602 1.00 31.48 1312 MET A O 1
ATOM 10549 N N . THR A 1 1313 ? -18.288 10.397 55.388 1.00 32.75 1313 THR A N 1
ATOM 10550 C CA . THR A 1 1313 ? -19.263 9.447 54.807 1.00 32.75 1313 THR A CA 1
ATOM 10551 C C . THR A 1 1313 ? -20.564 10.142 54.402 1.00 32.75 1313 THR A C 1
ATOM 10553 O O . THR A 1 1313 ? -21.384 10.507 55.240 1.00 32.75 1313 THR A O 1
ATOM 10556 N N . ASN A 1 1314 ? -20.725 10.348 53.091 1.00 34.75 1314 ASN A N 1
ATOM 10557 C CA . ASN A 1 1314 ? -21.935 10.868 52.449 1.00 34.75 1314 ASN A CA 1
ATOM 10558 C C . ASN A 1 1314 ? -23.174 10.012 52.790 1.00 34.75 1314 ASN A C 1
ATOM 10560 O O . ASN A 1 1314 ? -23.115 8.787 52.707 1.00 34.75 1314 ASN A O 1
ATOM 10564 N N . ASP A 1 1315 ? -24.311 10.664 53.076 1.00 43.62 1315 ASP A N 1
ATOM 10565 C CA . ASP A 1 1315 ? -25.643 10.131 53.474 1.00 43.62 1315 ASP A CA 1
ATOM 10566 C C . ASP A 1 1315 ? -26.317 9.206 52.412 1.00 43.62 1315 ASP A C 1
ATOM 10568 O O . ASP A 1 1315 ? -27.513 8.926 52.466 1.00 43.62 1315 ASP A O 1
ATOM 10572 N N . ASN A 1 1316 ? -25.564 8.712 51.418 1.00 46.91 1316 ASN A N 1
ATOM 10573 C CA . ASN A 1 1316 ? -26.060 7.904 50.296 1.00 46.91 1316 ASN A CA 1
ATOM 10574 C C . ASN A 1 1316 ? -26.449 6.469 50.693 1.00 46.91 1316 ASN A C 1
ATOM 10576 O O . ASN A 1 1316 ? -27.357 5.911 50.080 1.00 46.91 1316 ASN A O 1
ATOM 10580 N N . SER A 1 1317 ? -25.798 5.860 51.690 1.00 52.09 1317 SER A N 1
ATOM 10581 C CA . SER A 1 1317 ? -26.046 4.453 52.056 1.00 52.09 1317 SER A CA 1
ATOM 10582 C C . SER A 1 1317 ? -27.469 4.235 52.578 1.00 52.09 1317 SER A C 1
ATOM 10584 O O . SER A 1 1317 ? -28.154 3.315 52.136 1.00 52.09 1317 SER A O 1
ATOM 10586 N N . SER A 1 1318 ? -27.963 5.134 53.437 1.00 61.53 1318 SER A N 1
ATOM 10587 C CA . SER A 1 1318 ? -29.348 5.125 53.934 1.00 61.53 1318 SER A CA 1
ATOM 10588 C C . SER A 1 1318 ? -30.366 5.201 52.796 1.00 61.53 1318 SER A C 1
ATOM 10590 O O . SER A 1 1318 ? -31.370 4.497 52.821 1.00 61.53 1318 SER A O 1
ATOM 10592 N N . MET A 1 1319 ? -30.122 6.058 51.804 1.00 60.44 1319 MET A N 1
ATOM 10593 C CA . MET A 1 1319 ? -31.022 6.247 50.667 1.00 60.44 1319 MET A CA 1
ATOM 10594 C C . MET A 1 1319 ? -30.972 5.054 49.698 1.00 60.44 1319 MET A C 1
ATOM 10596 O O . MET A 1 1319 ? -31.995 4.670 49.137 1.00 60.44 1319 MET A O 1
ATOM 10600 N N . GLN A 1 1320 ? -29.807 4.427 49.516 1.00 63.53 1320 GLN A N 1
ATOM 10601 C CA . GLN A 1 1320 ? -29.672 3.185 48.746 1.00 63.53 1320 GLN A CA 1
ATOM 10602 C C . GLN A 1 1320 ? -30.404 2.018 49.411 1.00 63.53 1320 GLN A C 1
ATOM 10604 O O . GLN A 1 1320 ? -31.150 1.315 48.736 1.00 63.53 1320 GLN A O 1
ATOM 10609 N N . LEU A 1 1321 ? -30.249 1.853 50.728 1.00 70.94 1321 LEU A N 1
ATOM 10610 C CA . LEU A 1 1321 ? -30.989 0.858 51.506 1.00 70.94 1321 LEU A CA 1
ATOM 10611 C C . LEU A 1 1321 ? -32.502 1.087 51.422 1.00 70.94 1321 LEU A C 1
ATOM 10613 O O . LEU A 1 1321 ? -33.252 0.124 51.285 1.00 70.94 1321 LEU A O 1
ATOM 10617 N N . GLN A 1 1322 ? -32.950 2.346 51.474 1.00 78.94 1322 GLN A N 1
ATOM 10618 C CA . GLN A 1 1322 ? -34.370 2.697 51.392 1.00 78.94 1322 GLN A CA 1
ATOM 10619 C C . GLN A 1 1322 ? -34.942 2.348 50.011 1.00 78.94 1322 GLN A C 1
ATOM 10621 O O . GLN A 1 1322 ? -35.958 1.667 49.926 1.00 78.94 1322 GLN A O 1
ATOM 10626 N N . ASN A 1 1323 ? -34.240 2.712 48.933 1.00 71.44 1323 ASN A N 1
ATOM 10627 C CA . ASN A 1 1323 ? -34.626 2.340 47.568 1.00 71.44 1323 ASN A CA 1
ATOM 10628 C C . ASN A 1 1323 ? -34.617 0.816 47.353 1.00 71.44 1323 ASN A C 1
ATOM 10630 O O . ASN A 1 1323 ? -35.491 0.285 46.670 1.00 71.44 1323 ASN A O 1
ATOM 10634 N N . LEU A 1 1324 ? -33.636 0.102 47.923 1.00 76.81 1324 LEU A N 1
ATOM 10635 C CA . LEU A 1 1324 ? -33.592 -1.361 47.880 1.00 76.81 1324 LEU A CA 1
ATOM 10636 C C . LEU A 1 1324 ? -34.824 -1.953 48.572 1.00 76.81 1324 LEU A C 1
ATOM 10638 O O . LEU A 1 1324 ? -35.471 -2.836 48.012 1.00 76.81 1324 LEU A O 1
ATOM 10642 N N . ALA A 1 1325 ? -35.153 -1.455 49.765 1.00 83.06 1325 ALA A N 1
ATOM 10643 C CA . ALA A 1 1325 ? -36.329 -1.881 50.509 1.00 83.06 1325 ALA A CA 1
ATOM 10644 C C . ALA A 1 1325 ? -37.616 -1.614 49.720 1.00 83.06 1325 ALA A C 1
ATOM 10646 O O . ALA A 1 1325 ? -38.410 -2.532 49.550 1.00 83.06 1325 ALA A O 1
ATOM 10647 N N . GLU A 1 1326 ? -37.798 -0.408 49.180 1.00 82.88 1326 GLU A N 1
ATOM 10648 C CA . GLU A 1 1326 ? -38.969 -0.039 48.373 1.00 82.88 1326 GLU A CA 1
ATOM 10649 C C . GLU A 1 1326 ? -39.127 -0.927 47.134 1.00 82.88 1326 GLU A C 1
ATOM 10651 O O . GLU A 1 1326 ? -40.226 -1.402 46.858 1.00 82.88 1326 GLU A O 1
ATOM 10656 N N . ASN A 1 1327 ? -38.034 -1.233 46.431 1.00 78.94 1327 ASN A N 1
ATOM 10657 C CA . ASN A 1 1327 ? -38.054 -2.126 45.271 1.00 78.94 1327 ASN A CA 1
ATOM 10658 C C . ASN A 1 1327 ? -38.431 -3.571 45.659 1.00 78.94 1327 ASN A C 1
ATOM 10660 O O . ASN A 1 1327 ? -39.289 -4.194 45.023 1.00 78.94 1327 ASN A O 1
ATOM 10664 N N . ILE A 1 1328 ? -37.835 -4.096 46.736 1.00 82.75 1328 ILE A N 1
ATOM 10665 C CA . ILE A 1 1328 ? -38.169 -5.428 47.260 1.00 82.75 1328 ILE A CA 1
ATOM 10666 C C . ILE A 1 1328 ? -39.641 -5.473 47.678 1.00 82.75 1328 ILE A C 1
ATOM 10668 O O . ILE A 1 1328 ? -40.346 -6.410 47.305 1.00 82.75 1328 ILE A O 1
ATOM 10672 N N . ILE A 1 1329 ? -40.114 -4.456 48.404 1.00 86.25 1329 ILE A N 1
ATOM 10673 C CA . ILE A 1 1329 ? -41.507 -4.331 48.838 1.00 86.25 1329 ILE A CA 1
ATOM 10674 C C . ILE A 1 1329 ? -42.427 -4.319 47.623 1.00 86.25 1329 ILE A C 1
ATOM 10676 O O . ILE A 1 1329 ? -43.350 -5.121 47.573 1.00 86.25 1329 ILE A O 1
ATOM 10680 N N . GLN A 1 1330 ? -42.155 -3.487 46.617 1.00 82.06 1330 GLN A N 1
ATOM 10681 C CA . GLN A 1 1330 ? -42.976 -3.405 45.411 1.00 82.06 1330 GLN A CA 1
ATOM 10682 C C . GLN A 1 1330 ? -43.056 -4.753 44.679 1.00 82.06 1330 GLN A C 1
ATOM 10684 O O . GLN A 1 1330 ? -44.147 -5.184 44.305 1.00 82.06 1330 GLN A O 1
ATOM 10689 N N . THR A 1 1331 ? -41.922 -5.445 44.531 1.00 79.31 1331 THR A N 1
ATOM 10690 C CA . THR A 1 1331 ? -41.865 -6.780 43.916 1.00 79.31 1331 THR A CA 1
ATOM 10691 C C . THR A 1 1331 ? -42.709 -7.783 44.704 1.00 79.31 1331 THR A C 1
ATOM 10693 O O . THR A 1 1331 ? -43.516 -8.510 44.130 1.00 79.31 1331 THR A O 1
ATOM 10696 N N . CYS A 1 1332 ? -42.560 -7.806 46.030 1.00 87.00 1332 CYS A N 1
ATOM 10697 C CA . CYS A 1 1332 ? -43.318 -8.712 46.890 1.00 87.00 1332 CYS A CA 1
ATOM 10698 C C . CYS A 1 1332 ? -44.815 -8.381 46.871 1.00 87.00 1332 CYS A C 1
ATOM 10700 O O . CYS A 1 1332 ? -45.630 -9.292 46.777 1.00 87.00 1332 CYS A O 1
ATOM 10702 N N . CYS A 1 1333 ? -45.185 -7.098 46.890 1.00 84.88 1333 CYS A N 1
ATOM 10703 C CA . CYS A 1 1333 ? -46.570 -6.648 46.773 1.00 84.88 1333 CYS A CA 1
ATOM 10704 C C . CYS A 1 1333 ? -47.216 -7.152 45.484 1.00 84.88 1333 CYS A C 1
ATOM 10706 O O . CYS A 1 1333 ? -48.346 -7.631 45.518 1.00 84.88 1333 CYS A O 1
ATOM 10708 N N . GLN A 1 1334 ? -46.499 -7.094 44.362 1.00 79.75 1334 GLN A N 1
ATOM 10709 C CA . GLN A 1 1334 ? -47.005 -7.609 43.096 1.00 79.75 1334 GLN A CA 1
ATOM 10710 C C . GLN A 1 1334 ? -47.244 -9.125 43.154 1.00 79.75 1334 GLN A C 1
ATOM 10712 O O . GLN A 1 1334 ? -48.327 -9.578 42.790 1.00 79.75 1334 GLN A O 1
ATOM 10717 N N . VAL A 1 1335 ? -46.298 -9.896 43.701 1.00 82.00 1335 VAL A N 1
ATOM 10718 C CA . VAL A 1 1335 ? -46.465 -11.349 43.885 1.00 82.00 1335 VAL A CA 1
ATOM 10719 C C . VAL A 1 1335 ? -47.651 -11.658 44.802 1.00 82.00 1335 VAL A C 1
ATOM 10721 O O . VAL A 1 1335 ? -48.451 -12.536 44.489 1.00 82.00 1335 VAL A O 1
ATOM 10724 N N . VAL A 1 1336 ? -47.817 -10.924 45.906 1.00 85.50 1336 VAL A N 1
ATOM 10725 C CA . VAL A 1 1336 ? -48.964 -11.078 46.818 1.00 85.50 1336 VAL A CA 1
ATOM 10726 C C . VAL A 1 1336 ? -50.277 -10.833 46.077 1.00 85.50 1336 VAL A C 1
ATOM 10728 O O . VAL A 1 1336 ? -51.175 -11.670 46.154 1.00 85.50 1336 VAL A O 1
ATOM 10731 N N . LEU A 1 1337 ? -50.377 -9.740 45.316 1.00 81.44 1337 LEU A N 1
ATOM 10732 C CA . LEU A 1 1337 ? -51.564 -9.422 44.517 1.00 81.44 1337 LEU A CA 1
ATOM 10733 C C . LEU A 1 1337 ? -51.862 -10.511 43.477 1.00 81.44 1337 LEU A C 1
ATOM 10735 O O . LEU A 1 1337 ? -53.018 -10.893 43.297 1.00 81.44 1337 LEU A O 1
ATOM 10739 N N . GLU A 1 1338 ? -50.831 -11.060 42.833 1.00 77.88 1338 GLU A N 1
ATOM 10740 C CA . GLU A 1 1338 ? -50.970 -12.173 41.891 1.00 77.88 1338 GLU A CA 1
ATOM 10741 C C . GLU A 1 1338 ? -51.466 -13.456 42.564 1.00 77.88 1338 GLU A C 1
ATOM 10743 O O . GLU A 1 1338 ? -52.302 -14.155 41.989 1.00 77.88 1338 GLU A O 1
ATOM 10748 N N . LYS A 1 1339 ? -50.992 -13.781 43.776 1.00 81.00 1339 LYS A N 1
ATOM 10749 C CA . LYS A 1 1339 ? -51.509 -14.937 44.528 1.00 81.00 1339 LYS A CA 1
ATOM 10750 C C . LYS A 1 1339 ? -52.955 -14.707 44.969 1.00 81.00 1339 LYS A C 1
ATOM 10752 O O . LYS A 1 1339 ? -53.773 -15.603 44.784 1.00 81.00 1339 LYS A O 1
ATOM 10757 N N . MET A 1 1340 ? -53.295 -13.510 45.454 1.00 77.00 1340 MET A N 1
ATOM 10758 C CA . MET A 1 1340 ? -54.669 -13.154 45.838 1.00 77.00 1340 MET A CA 1
ATOM 10759 C C . MET A 1 1340 ? -55.655 -13.269 44.672 1.00 77.00 1340 MET A C 1
ATOM 10761 O O . MET A 1 1340 ? -56.794 -13.698 44.859 1.00 77.00 1340 MET A O 1
ATOM 10765 N N . ALA A 1 1341 ? -55.216 -12.938 43.456 1.00 72.12 1341 ALA A N 1
ATOM 10766 C CA . ALA A 1 1341 ? -56.042 -13.036 42.257 1.00 72.12 1341 ALA A CA 1
ATOM 10767 C C . ALA A 1 1341 ? -56.402 -14.485 41.864 1.00 72.12 1341 ALA A C 1
ATOM 10769 O O . ALA A 1 1341 ? -57.305 -14.681 41.054 1.00 72.12 1341 ALA A O 1
ATOM 10770 N N . ARG A 1 1342 ? -55.738 -15.513 42.423 1.00 68.00 1342 ARG A N 1
ATOM 10771 C CA . ARG A 1 1342 ? -56.007 -16.928 42.095 1.00 68.00 1342 ARG A CA 1
ATOM 10772 C C . ARG A 1 1342 ? -57.281 -17.488 42.735 1.00 68.00 1342 ARG A C 1
ATOM 10774 O O . ARG A 1 1342 ? -57.665 -18.600 42.389 1.00 68.00 1342 ARG A O 1
ATOM 10781 N N . HIS A 1 1343 ? -57.929 -16.752 43.647 1.00 67.44 1343 HIS A N 1
ATOM 10782 C CA . HIS A 1 1343 ? -59.124 -17.195 44.387 1.00 67.44 1343 HIS A CA 1
ATOM 10783 C C . HIS A 1 1343 ? -58.968 -18.564 45.091 1.00 67.44 1343 HIS A C 1
ATOM 10785 O O . HIS A 1 1343 ? -59.950 -19.267 45.329 1.00 67.44 1343 HIS A O 1
ATOM 10791 N N . SER A 1 1344 ? -57.735 -18.952 45.422 1.00 72.06 1344 SER A N 1
ATOM 10792 C CA . SER A 1 1344 ? -57.407 -20.177 46.153 1.00 72.06 1344 SER A CA 1
ATOM 10793 C C . SER A 1 1344 ? -57.191 -19.899 47.641 1.00 72.06 1344 SER A C 1
ATOM 10795 O O . SER A 1 1344 ? -57.113 -18.745 48.060 1.00 72.06 1344 SER A O 1
ATOM 10797 N N . ASP A 1 1345 ? -57.068 -20.962 48.437 1.00 81.62 1345 ASP A N 1
ATOM 10798 C CA . ASP A 1 1345 ? -56.674 -20.832 49.839 1.00 81.62 1345 ASP A CA 1
ATOM 10799 C C . ASP A 1 1345 ? -55.197 -20.422 49.982 1.00 81.62 1345 ASP A C 1
ATOM 10801 O O . ASP A 1 1345 ? -54.409 -20.515 49.034 1.00 81.62 1345 ASP A O 1
ATOM 10805 N N . TYR A 1 1346 ? -54.815 -19.990 51.181 1.00 83.62 1346 TYR A N 1
ATOM 10806 C CA . TYR A 1 1346 ? -53.427 -19.750 51.551 1.00 83.62 1346 TYR A CA 1
ATOM 10807 C C . TYR A 1 1346 ? -52.638 -21.061 51.679 1.00 83.62 1346 TYR A C 1
ATOM 10809 O O . TYR A 1 1346 ? -53.126 -22.065 52.196 1.00 83.62 1346 TYR A O 1
ATOM 10817 N N . HIS A 1 1347 ? -51.377 -21.022 51.246 1.00 84.44 1347 HIS A N 1
ATOM 10818 C CA . HIS A 1 1347 ? -50.404 -22.090 51.438 1.00 84.44 1347 HIS A CA 1
ATOM 10819 C C . HIS A 1 1347 ? -49.056 -21.495 51.866 1.00 84.44 1347 HIS A C 1
ATOM 10821 O O . HIS A 1 1347 ? -48.631 -20.472 51.322 1.00 84.44 1347 HIS A O 1
ATOM 10827 N N . ASP A 1 1348 ? -48.342 -22.164 52.779 1.00 84.25 1348 ASP A N 1
ATOM 10828 C CA . ASP A 1 1348 ? -47.057 -21.680 53.318 1.00 84.25 1348 ASP A CA 1
ATOM 10829 C C . ASP A 1 1348 ? -45.978 -21.494 52.235 1.00 84.25 1348 ASP A C 1
ATOM 10831 O O . ASP A 1 1348 ? -45.100 -20.639 52.352 1.00 84.25 1348 ASP A O 1
ATOM 10835 N N . ALA A 1 1349 ? -46.094 -22.194 51.103 1.00 82.62 1349 ALA A N 1
ATOM 10836 C CA . ALA A 1 1349 ? -45.220 -21.976 49.946 1.00 82.62 1349 ALA A CA 1
ATOM 10837 C C . ALA A 1 1349 ? -45.235 -20.519 49.438 1.00 82.62 1349 ALA A C 1
ATOM 10839 O O . ALA A 1 1349 ? -44.225 -20.044 48.924 1.00 82.62 1349 ALA A O 1
ATOM 10840 N N . TYR A 1 1350 ? -46.344 -19.783 49.593 1.00 86.50 1350 TYR A N 1
ATOM 10841 C CA . TYR A 1 1350 ? -46.438 -18.393 49.130 1.00 86.50 1350 TYR A CA 1
ATOM 10842 C C . TYR A 1 1350 ? -45.542 -17.467 49.942 1.00 86.50 1350 TYR A C 1
ATOM 10844 O O . TYR A 1 1350 ? -44.849 -16.619 49.378 1.00 86.50 1350 TYR A O 1
ATOM 10852 N N . ILE A 1 1351 ? -45.514 -17.643 51.265 1.00 90.06 1351 ILE A N 1
ATOM 10853 C CA . ILE A 1 1351 ? -44.624 -16.847 52.103 1.00 90.06 1351 ILE A CA 1
ATOM 10854 C C . ILE A 1 1351 ? -43.173 -17.300 51.953 1.00 90.06 1351 ILE A C 1
ATOM 10856 O O . ILE A 1 1351 ? -42.272 -16.463 51.931 1.00 90.06 1351 ILE A O 1
ATOM 10860 N N . GLN A 1 1352 ? -42.930 -18.598 51.761 1.00 86.38 1352 GLN A N 1
ATOM 10861 C CA . GLN A 1 1352 ? -41.592 -19.117 51.478 1.00 86.38 1352 GLN A CA 1
ATOM 10862 C C . GLN A 1 1352 ? -41.014 -18.529 50.183 1.00 86.38 1352 GLN A C 1
ATOM 10864 O O . GLN A 1 1352 ? -39.842 -18.143 50.168 1.00 86.38 1352 GLN A O 1
ATOM 10869 N N . GLU A 1 1353 ? -41.831 -18.398 49.132 1.00 83.44 1353 GLU A N 1
ATOM 10870 C CA . GLU A 1 1353 ? -41.478 -17.745 47.865 1.00 83.44 1353 GLU A CA 1
ATOM 10871 C C . GLU A 1 1353 ? -41.121 -16.269 48.080 1.00 83.44 1353 GLU A C 1
ATOM 10873 O O . GLU A 1 1353 ? -40.044 -15.835 47.676 1.00 83.44 1353 GLU A O 1
ATOM 10878 N N . ILE A 1 1354 ? -41.961 -15.512 48.793 1.00 88.38 1354 ILE A N 1
ATOM 10879 C CA . ILE A 1 1354 ? -41.699 -14.100 49.123 1.00 88.38 1354 ILE A CA 1
ATOM 10880 C C . ILE A 1 1354 ? -40.399 -13.956 49.917 1.00 88.38 1354 ILE A C 1
ATOM 10882 O O . ILE A 1 1354 ? -39.537 -13.147 49.574 1.00 88.38 1354 ILE A O 1
ATOM 10886 N N . LEU A 1 1355 ? -40.206 -14.782 50.944 1.00 89.69 1355 LEU A N 1
ATOM 10887 C CA . LEU A 1 1355 ? -38.974 -14.792 51.725 1.00 89.69 1355 LEU A CA 1
ATOM 10888 C C . LEU A 1 1355 ? -37.763 -15.142 50.857 1.00 89.69 1355 LEU A C 1
ATOM 10890 O O . LEU A 1 1355 ? -36.692 -14.582 51.057 1.00 89.69 1355 LEU A O 1
ATOM 10894 N N . HIS A 1 1356 ? -37.905 -16.063 49.902 1.00 85.25 1356 HIS A N 1
ATOM 10895 C CA . HIS A 1 1356 ? -36.837 -16.413 48.969 1.00 85.25 1356 HIS A CA 1
ATOM 10896 C C . HIS A 1 1356 ? -36.505 -15.265 48.004 1.00 85.25 1356 HIS A C 1
ATOM 10898 O O . HIS A 1 1356 ? -35.329 -15.018 47.746 1.00 85.25 1356 HIS A O 1
ATOM 10904 N N . ILE A 1 1357 ? -37.506 -14.517 47.529 1.00 82.69 1357 ILE A N 1
ATOM 10905 C CA . ILE A 1 1357 ? -37.306 -13.299 46.728 1.00 82.69 1357 ILE A CA 1
ATOM 10906 C C . ILE A 1 1357 ? -36.507 -12.269 47.527 1.00 82.69 1357 ILE A C 1
ATOM 10908 O O . ILE A 1 1357 ? -35.516 -11.741 47.019 1.00 82.69 1357 ILE A O 1
ATOM 10912 N N . ILE A 1 1358 ? -36.897 -12.020 48.782 1.00 86.69 1358 ILE A N 1
ATOM 10913 C CA . ILE A 1 1358 ? -36.176 -11.109 49.678 1.00 86.69 1358 ILE A CA 1
ATOM 10914 C C . ILE A 1 1358 ? -34.734 -11.593 49.864 1.00 86.69 1358 ILE A C 1
ATOM 10916 O O . ILE A 1 1358 ? -33.804 -10.823 49.641 1.00 86.69 1358 ILE A O 1
ATOM 10920 N N . ASP A 1 1359 ? -34.534 -12.869 50.204 1.00 85.69 1359 ASP A N 1
ATOM 10921 C CA . ASP A 1 1359 ? -33.204 -13.450 50.420 1.00 85.69 1359 ASP A CA 1
ATOM 10922 C C . ASP A 1 1359 ? -32.315 -13.316 49.182 1.00 85.69 1359 ASP A C 1
ATOM 10924 O O . ASP A 1 1359 ? -31.161 -12.904 49.292 1.00 85.69 1359 ASP A O 1
ATOM 10928 N N . ASN A 1 1360 ? -32.840 -13.628 47.996 1.00 78.25 1360 ASN A N 1
ATOM 10929 C CA . ASN A 1 1360 ? -32.090 -13.536 46.748 1.00 78.25 1360 ASN A CA 1
ATOM 10930 C C . ASN A 1 1360 ? -31.719 -12.087 46.425 1.00 78.25 1360 ASN A C 1
ATOM 10932 O O . ASN A 1 1360 ? -30.560 -11.822 46.104 1.00 78.25 1360 ASN A O 1
ATOM 10936 N N . ARG A 1 1361 ? -32.665 -11.147 46.569 1.00 79.25 1361 ARG A N 1
ATOM 10937 C CA . ARG A 1 1361 ? -32.435 -9.711 46.332 1.00 79.25 1361 ARG A CA 1
ATOM 10938 C C . ARG A 1 1361 ? -31.466 -9.109 47.351 1.00 79.25 1361 ARG A C 1
ATOM 10940 O O . ARG A 1 1361 ? -30.663 -8.253 46.994 1.00 79.25 1361 ARG A O 1
ATOM 10947 N N . LEU A 1 1362 ? -31.490 -9.556 48.602 1.00 80.88 1362 LEU A N 1
ATOM 10948 C CA . LEU A 1 1362 ? -30.513 -9.147 49.612 1.00 80.88 1362 LEU A CA 1
ATOM 10949 C C . LEU A 1 1362 ? -29.139 -9.762 49.334 1.00 80.88 1362 LEU A C 1
ATOM 10951 O O . LEU A 1 1362 ? -28.125 -9.070 49.389 1.00 80.88 1362 LEU A O 1
ATOM 10955 N N . LYS A 1 1363 ? -29.087 -11.045 48.961 1.00 75.44 1363 LYS A N 1
ATOM 10956 C CA . LYS A 1 1363 ? -27.842 -11.746 48.628 1.00 75.44 1363 LYS A CA 1
ATOM 10957 C C . LYS A 1 1363 ? -27.144 -11.120 47.419 1.00 75.44 1363 LYS A C 1
ATOM 10959 O O . LYS A 1 1363 ? -25.922 -10.993 47.448 1.00 75.44 1363 LYS A O 1
ATOM 10964 N N . SER A 1 1364 ? -27.899 -10.689 46.406 1.00 66.56 1364 SER A N 1
ATOM 10965 C CA . SER A 1 1364 ? -27.367 -9.965 45.244 1.00 66.56 1364 SER A CA 1
ATOM 10966 C C . SER A 1 1364 ? -26.899 -8.543 45.571 1.00 66.56 1364 SER A C 1
ATOM 10968 O O . SER A 1 1364 ? -26.126 -7.979 44.810 1.00 66.56 1364 SER A O 1
ATOM 10970 N N . ASN A 1 1365 ? -27.336 -7.970 46.696 1.00 68.75 1365 ASN A N 1
ATOM 10971 C CA . ASN A 1 1365 ? -27.000 -6.611 47.130 1.00 68.75 1365 ASN A CA 1
ATOM 10972 C C . ASN A 1 1365 ? -26.173 -6.587 48.430 1.00 68.75 1365 ASN A C 1
ATOM 10974 O O . ASN A 1 1365 ? -26.179 -5.591 49.156 1.00 68.75 1365 ASN A O 1
ATOM 10978 N N . LYS A 1 1366 ? -25.429 -7.665 48.732 1.00 63.72 1366 LYS A N 1
ATOM 10979 C CA . LYS A 1 1366 ? -24.559 -7.752 49.925 1.00 63.72 1366 LYS A CA 1
ATOM 10980 C C . LYS A 1 1366 ? -23.565 -6.593 50.037 1.00 63.72 1366 LYS A C 1
ATOM 10982 O O . LYS A 1 1366 ? -23.198 -6.210 51.144 1.00 63.72 1366 LYS A O 1
ATOM 10987 N N . ASN A 1 1367 ? -23.179 -6.018 48.903 1.00 58.75 1367 ASN A N 1
ATOM 10988 C CA . ASN A 1 1367 ? -22.203 -4.939 48.781 1.00 58.75 1367 ASN A CA 1
ATOM 10989 C C . ASN A 1 1367 ? -22.663 -3.647 49.486 1.00 58.75 1367 ASN A C 1
ATOM 10991 O O . ASN A 1 1367 ? -21.846 -2.813 49.847 1.00 58.75 1367 ASN A O 1
ATOM 10995 N N . ILE A 1 1368 ? -23.967 -3.483 49.736 1.00 63.06 1368 ILE A N 1
ATOM 10996 C CA . ILE A 1 1368 ? -24.507 -2.308 50.438 1.00 63.06 1368 ILE A CA 1
ATOM 10997 C C . ILE A 1 1368 ? -24.187 -2.352 51.947 1.00 63.06 1368 ILE A C 1
ATOM 10999 O O . ILE A 1 1368 ? -24.223 -1.319 52.612 1.00 63.06 1368 ILE A O 1
ATOM 11003 N N . GLY A 1 1369 ? -23.830 -3.521 52.496 1.00 62.06 1369 GLY A N 1
ATOM 11004 C CA . GLY A 1 1369 ? -23.455 -3.659 53.905 1.00 62.06 1369 GLY A CA 1
ATOM 11005 C C . GLY A 1 1369 ? -24.627 -3.421 54.862 1.00 62.06 1369 GLY A C 1
ATOM 11006 O O . GLY A 1 1369 ? -24.528 -2.602 55.772 1.00 62.06 1369 GLY A O 1
ATOM 11007 N N . PHE A 1 1370 ? -25.751 -4.110 54.648 1.00 72.75 1370 PHE A N 1
ATOM 11008 C CA . PHE A 1 1370 ? -26.890 -4.077 55.571 1.00 72.75 1370 PHE A CA 1
ATOM 11009 C C . PHE A 1 1370 ? -26.637 -4.922 56.830 1.00 72.75 1370 PHE A C 1
ATOM 11011 O O . PHE A 1 1370 ? -25.959 -5.947 56.770 1.00 72.75 1370 PHE A O 1
ATOM 11018 N N . SER A 1 1371 ? -27.205 -4.504 57.965 1.00 77.88 1371 SER A N 1
ATOM 11019 C CA . SER A 1 1371 ? -27.187 -5.281 59.209 1.00 77.88 1371 SER A CA 1
ATOM 11020 C C . SER A 1 1371 ? -28.232 -6.401 59.187 1.00 77.88 1371 SER A C 1
ATOM 11022 O O . SER A 1 1371 ? -29.237 -6.320 58.473 1.00 77.88 1371 SER A O 1
ATOM 11024 N N . ASP A 1 1372 ? -28.036 -7.425 60.021 1.00 79.62 1372 ASP A N 1
ATOM 11025 C CA . ASP A 1 1372 ? -29.055 -8.461 60.226 1.00 79.62 1372 ASP A CA 1
ATOM 11026 C C . ASP A 1 1372 ? -30.366 -7.863 60.799 1.00 79.62 1372 ASP A C 1
ATOM 11028 O O . ASP A 1 1372 ? -31.453 -8.367 60.510 1.00 79.62 1372 ASP A O 1
ATOM 11032 N N . ASP A 1 1373 ? -30.289 -6.729 61.510 1.00 80.31 1373 ASP A N 1
ATOM 11033 C CA . ASP A 1 1373 ? -31.448 -5.979 62.022 1.00 80.31 1373 ASP A CA 1
ATOM 11034 C C . ASP A 1 1373 ? -32.248 -5.275 60.909 1.00 80.31 1373 ASP A C 1
ATOM 11036 O O . ASP A 1 1373 ? -33.483 -5.217 60.960 1.00 80.31 1373 ASP A O 1
ATOM 11040 N N . PHE A 1 1374 ? -31.573 -4.769 59.867 1.00 83.56 1374 PHE A N 1
ATOM 11041 C CA . PHE A 1 1374 ? -32.239 -4.238 58.672 1.00 83.56 1374 PHE A CA 1
ATOM 11042 C C . PHE A 1 1374 ? -32.976 -5.349 57.924 1.00 83.56 1374 PHE A C 1
ATOM 11044 O O . PHE A 1 1374 ? -34.143 -5.180 57.566 1.00 83.56 1374 PHE A O 1
ATOM 11051 N N . GLU A 1 1375 ? -32.312 -6.491 57.719 1.00 86.94 1375 GLU A N 1
ATOM 11052 C CA . GLU A 1 1375 ? -32.917 -7.659 57.076 1.00 86.94 1375 GLU A CA 1
ATOM 11053 C C . GLU A 1 1375 ? -34.157 -8.130 57.847 1.00 86.94 1375 GLU A C 1
ATOM 11055 O O . GLU A 1 1375 ? -35.207 -8.349 57.238 1.00 86.94 1375 GLU A O 1
ATOM 11060 N N . LEU A 1 1376 ? -34.068 -8.220 59.179 1.00 88.19 1376 LEU A N 1
ATOM 11061 C CA . LEU A 1 1376 ? -35.207 -8.556 60.030 1.00 88.19 1376 LEU A CA 1
ATOM 11062 C C . LEU A 1 1376 ? -36.338 -7.529 59.885 1.00 88.19 1376 LEU A C 1
ATOM 11064 O O . LEU A 1 1376 ? -37.483 -7.915 59.662 1.00 88.19 1376 LEU A O 1
ATOM 11068 N N . SER A 1 1377 ? -36.033 -6.232 59.970 1.00 88.62 1377 SER A N 1
ATOM 11069 C CA . SER A 1 1377 ? -37.031 -5.157 59.875 1.00 88.62 1377 SER A CA 1
ATOM 11070 C C . SER A 1 1377 ? -37.774 -5.167 58.536 1.00 88.62 1377 SER A C 1
ATOM 11072 O O . SER A 1 1377 ? -39.000 -5.034 58.505 1.00 88.62 1377 SER A O 1
ATOM 11074 N N . LEU A 1 1378 ? -37.047 -5.359 57.431 1.00 88.31 1378 LEU A N 1
ATOM 11075 C CA . LEU A 1 1378 ? -37.622 -5.464 56.090 1.00 88.31 1378 LEU A CA 1
ATOM 11076 C C . LEU A 1 1378 ? -38.508 -6.708 55.961 1.00 88.31 1378 LEU A C 1
ATOM 11078 O O . LEU A 1 1378 ? -39.643 -6.614 55.492 1.00 88.31 1378 LEU A O 1
ATOM 11082 N N . LYS A 1 1379 ? -38.017 -7.869 56.414 1.00 92.19 1379 LYS A N 1
ATOM 11083 C CA . LYS A 1 1379 ? -38.789 -9.116 56.389 1.00 92.19 1379 LYS A CA 1
ATOM 11084 C C . LYS A 1 1379 ? -40.047 -9.019 57.243 1.00 92.19 1379 LYS A C 1
ATOM 11086 O O . LYS A 1 1379 ? -41.096 -9.445 56.778 1.00 92.19 1379 LYS A O 1
ATOM 11091 N N . LEU A 1 1380 ? -39.979 -8.418 58.432 1.00 90.94 1380 LEU A N 1
ATOM 11092 C CA . LEU A 1 1380 ? -41.144 -8.182 59.289 1.00 90.94 1380 LEU A CA 1
ATOM 11093 C C . LEU A 1 1380 ? -42.190 -7.304 58.602 1.00 90.94 1380 LEU A C 1
ATOM 11095 O O . LEU A 1 1380 ? -43.374 -7.627 58.646 1.00 90.94 1380 LEU A O 1
ATOM 11099 N N . TYR A 1 1381 ? -41.764 -6.233 57.929 1.00 92.19 1381 TYR A N 1
ATOM 11100 C CA . TYR A 1 1381 ? -42.673 -5.362 57.189 1.00 92.19 1381 TYR A CA 1
ATOM 11101 C C . TYR A 1 1381 ? -43.386 -6.107 56.052 1.00 92.19 1381 TYR A C 1
ATOM 11103 O O . TYR A 1 1381 ? -44.617 -6.095 55.987 1.00 92.19 1381 TYR A O 1
ATOM 11111 N N . VAL A 1 1382 ? -42.630 -6.799 55.191 1.00 91.12 1382 VAL A N 1
ATOM 11112 C CA . VAL A 1 1382 ? -43.204 -7.544 54.059 1.00 91.12 1382 VAL A CA 1
ATOM 11113 C C . VAL A 1 1382 ? -44.074 -8.703 54.546 1.00 91.12 1382 VAL A C 1
ATOM 11115 O O . VAL A 1 1382 ? -45.163 -8.908 54.014 1.00 91.12 1382 VAL A O 1
ATOM 11118 N N . CYS A 1 1383 ? -43.643 -9.434 55.575 1.00 93.44 1383 CYS A N 1
ATOM 11119 C CA . CYS A 1 1383 ? -44.417 -10.526 56.162 1.00 93.44 1383 CYS A CA 1
ATOM 11120 C C . CYS A 1 1383 ? -45.707 -10.023 56.814 1.00 93.44 1383 CYS A C 1
ATOM 11122 O O . CYS A 1 1383 ? -46.735 -10.658 56.630 1.00 93.44 1383 CYS A O 1
ATOM 11124 N N . GLY A 1 1384 ? -45.693 -8.882 57.511 1.00 91.38 1384 GLY A N 1
ATOM 11125 C CA . GLY A 1 1384 ? -46.902 -8.284 58.090 1.00 91.38 1384 GLY A CA 1
ATOM 11126 C C . GLY A 1 1384 ? -47.926 -7.890 57.022 1.00 91.38 1384 GLY A C 1
ATOM 11127 O O . GLY A 1 1384 ? -49.096 -8.262 57.114 1.00 91.38 1384 GLY A O 1
ATOM 11128 N N . PHE A 1 1385 ? -47.473 -7.227 55.951 1.00 90.81 1385 PHE A N 1
ATOM 11129 C CA . PHE A 1 1385 ? -48.321 -6.893 54.799 1.00 90.81 1385 PHE A CA 1
ATOM 11130 C C . PHE A 1 1385 ? -48.875 -8.147 54.097 1.00 90.81 1385 PHE A C 1
ATOM 11132 O O . PHE A 1 1385 ? -50.072 -8.230 53.800 1.00 90.81 1385 PHE A O 1
ATOM 11139 N N . SER A 1 1386 ? -48.010 -9.134 53.851 1.00 91.31 1386 SER A N 1
ATOM 11140 C CA . SER A 1 1386 ? -48.374 -10.375 53.159 1.00 91.31 1386 SER A CA 1
ATOM 11141 C C . SER A 1 1386 ? -49.334 -11.211 54.001 1.00 91.31 1386 SER A C 1
ATOM 11143 O O . SER A 1 1386 ? -50.336 -11.681 53.479 1.00 91.31 1386 SER A O 1
ATOM 11145 N N . ALA A 1 1387 ? -49.084 -11.342 55.307 1.00 92.00 1387 ALA A N 1
ATOM 11146 C CA . ALA A 1 1387 ? -49.942 -12.074 56.235 1.00 92.00 1387 ALA A CA 1
ATOM 11147 C C . ALA A 1 1387 ? -51.344 -11.473 56.300 1.00 92.00 1387 ALA A C 1
ATOM 11149 O O . ALA A 1 1387 ? -52.313 -12.219 56.243 1.00 92.00 1387 ALA A O 1
ATOM 11150 N N . LYS A 1 1388 ? -51.465 -10.139 56.337 1.00 90.75 1388 LYS A N 1
ATOM 11151 C CA . LYS A 1 1388 ? -52.767 -9.463 56.285 1.00 90.75 1388 LYS A CA 1
ATOM 11152 C C . LYS A 1 1388 ? -53.519 -9.789 54.994 1.00 90.75 1388 LYS A C 1
ATOM 11154 O O . LYS A 1 1388 ? -54.654 -10.246 55.036 1.00 90.75 1388 LYS A O 1
ATOM 11159 N N . SER A 1 1389 ? -52.851 -9.613 53.858 1.00 89.75 1389 SER A N 1
ATOM 11160 C CA . SER A 1 1389 ? -53.419 -9.866 52.529 1.00 89.75 1389 SER A CA 1
ATOM 11161 C C . SER A 1 1389 ? -53.827 -11.335 52.342 1.00 89.75 1389 SER A C 1
ATOM 11163 O O . SER A 1 1389 ? -54.885 -11.643 51.797 1.00 89.75 1389 SER A O 1
ATOM 11165 N N . PHE A 1 1390 ? -53.010 -12.264 52.835 1.00 91.12 1390 PHE A N 1
ATOM 11166 C CA . PHE A 1 1390 ? -53.301 -13.692 52.801 1.00 91.12 1390 PHE A CA 1
ATOM 11167 C C . PHE A 1 1390 ? -54.365 -14.112 53.819 1.00 91.12 1390 PHE A C 1
ATOM 11169 O O . PHE A 1 1390 ? -55.134 -15.021 53.521 1.00 91.12 1390 PHE A O 1
ATOM 11176 N N . GLN A 1 1391 ? -54.471 -13.440 54.969 1.00 91.25 1391 GLN A N 1
ATOM 11177 C CA . GLN A 1 1391 ? -55.589 -13.618 55.898 1.00 91.25 1391 GLN A CA 1
ATOM 11178 C C . GLN A 1 1391 ? -56.907 -13.220 55.242 1.00 91.25 1391 GLN A C 1
ATOM 11180 O O . GLN A 1 1391 ? -57.859 -13.990 55.312 1.00 91.25 1391 GLN A O 1
ATOM 11185 N N . ASP A 1 1392 ? -56.941 -12.086 54.539 1.00 88.31 1392 ASP A N 1
ATOM 11186 C CA . ASP A 1 1392 ? -58.119 -11.662 53.780 1.00 88.31 1392 ASP A CA 1
ATOM 11187 C C . ASP A 1 1392 ? -58.467 -12.682 52.681 1.00 88.31 1392 ASP A C 1
ATOM 11189 O O . ASP A 1 1392 ? -59.633 -13.033 52.500 1.00 88.31 1392 ASP A O 1
ATOM 11193 N N . MET A 1 1393 ? -57.460 -13.217 51.982 1.00 85.50 1393 MET A N 1
ATOM 11194 C CA . MET A 1 1393 ? -57.629 -14.271 50.974 1.00 85.50 1393 MET A CA 1
ATOM 11195 C C . MET A 1 1393 ? -58.206 -15.567 51.568 1.00 85.50 1393 MET A C 1
ATOM 11197 O O . MET A 1 1393 ? -59.156 -16.114 51.014 1.00 85.50 1393 MET A O 1
ATOM 11201 N N . HIS A 1 1394 ? -57.681 -16.038 52.701 1.00 87.38 1394 HIS A N 1
ATOM 11202 C CA . HIS A 1 1394 ? -58.157 -17.237 53.402 1.00 87.38 1394 HIS A CA 1
ATOM 11203 C C . HIS A 1 1394 ? -59.554 -17.053 53.986 1.00 87.38 1394 HIS A C 1
ATOM 11205 O O . HIS A 1 1394 ? -60.415 -17.913 53.823 1.00 87.38 1394 HIS A O 1
ATOM 11211 N N . ASP A 1 1395 ? -59.818 -15.906 54.610 1.00 86.31 1395 ASP A N 1
ATOM 11212 C CA . ASP A 1 1395 ? -61.135 -15.572 55.142 1.00 86.31 1395 ASP A CA 1
ATOM 11213 C C . ASP A 1 1395 ? -62.163 -15.514 54.001 1.00 86.31 1395 ASP A C 1
ATOM 11215 O O . ASP A 1 1395 ? -63.263 -16.060 54.122 1.00 86.31 1395 ASP A O 1
ATOM 11219 N N . HIS A 1 1396 ? -61.790 -14.928 52.858 1.00 83.50 1396 HIS A N 1
ATOM 11220 C CA . HIS A 1 1396 ? -62.622 -14.917 51.660 1.00 83.50 1396 HIS A CA 1
ATOM 11221 C C . HIS A 1 1396 ? -62.840 -16.324 51.095 1.00 83.50 1396 HIS A C 1
ATOM 11223 O O . HIS A 1 1396 ? -63.964 -16.666 50.727 1.00 83.50 1396 HIS A O 1
ATOM 11229 N N . PHE A 1 1397 ? -61.799 -17.155 51.062 1.00 82.50 1397 PHE A N 1
ATOM 11230 C CA . PHE A 1 1397 ? -61.872 -18.539 50.610 1.00 82.50 1397 PHE A CA 1
ATOM 11231 C C . PHE A 1 1397 ? -62.801 -19.379 51.494 1.00 82.50 1397 PHE A C 1
ATOM 11233 O O . PHE A 1 1397 ? -63.705 -20.027 50.965 1.00 82.50 1397 PHE A O 1
ATOM 11240 N N . ILE A 1 1398 ? -62.648 -19.321 52.823 1.00 80.69 1398 ILE A N 1
ATOM 11241 C CA . ILE A 1 1398 ? -63.546 -19.982 53.783 1.00 80.69 1398 ILE A CA 1
ATOM 11242 C C . ILE A 1 1398 ? -64.975 -19.489 53.577 1.00 80.69 1398 ILE A C 1
ATOM 11244 O O . ILE A 1 1398 ? -65.900 -20.289 53.506 1.00 80.69 1398 ILE A O 1
ATOM 11248 N N . MET A 1 1399 ? -65.164 -18.177 53.440 1.00 79.69 1399 MET A N 1
ATOM 11249 C CA . MET A 1 1399 ? -66.482 -17.579 53.268 1.00 79.69 1399 MET A CA 1
ATOM 11250 C C . MET A 1 1399 ? -67.164 -18.007 51.956 1.00 79.69 1399 MET A C 1
ATOM 11252 O O . MET A 1 1399 ? -68.381 -18.206 51.934 1.00 79.69 1399 MET A O 1
ATOM 11256 N N . GLN A 1 1400 ? -66.415 -18.108 50.853 1.00 74.88 1400 GLN A N 1
ATOM 11257 C CA . GLN A 1 1400 ? -66.943 -18.542 49.557 1.00 74.88 1400 GLN A CA 1
ATOM 11258 C C . GLN A 1 1400 ? -67.273 -20.034 49.522 1.00 74.88 1400 GLN A C 1
ATOM 11260 O O . GLN A 1 1400 ? -68.207 -20.420 48.817 1.00 74.88 1400 GLN A O 1
ATOM 11265 N N . ASN A 1 1401 ? -66.500 -20.830 50.258 1.00 74.12 1401 ASN A N 1
ATOM 11266 C CA . ASN A 1 1401 ? -66.573 -22.284 50.309 1.00 74.12 1401 ASN A CA 1
ATOM 11267 C C . ASN A 1 1401 ? -67.277 -22.796 51.573 1.00 74.12 1401 ASN A C 1
ATOM 11269 O O . ASN A 1 1401 ? -67.209 -23.981 51.885 1.00 74.12 1401 ASN A O 1
ATOM 11273 N N . ASP A 1 1402 ? -67.956 -21.920 52.310 1.00 76.06 1402 ASP A N 1
ATOM 11274 C CA . ASP A 1 1402 ? -68.752 -22.319 53.459 1.00 76.06 1402 ASP A CA 1
ATOM 11275 C C . ASP A 1 1402 ? -69.841 -23.306 52.995 1.00 76.06 1402 ASP A C 1
ATOM 11277 O O . ASP A 1 1402 ? -70.632 -22.954 52.110 1.00 76.06 1402 ASP A O 1
ATOM 11281 N N . PRO A 1 1403 ? -69.889 -24.542 53.538 1.00 70.88 1403 PRO A N 1
ATOM 11282 C CA . PRO A 1 1403 ? -70.765 -25.575 53.003 1.00 70.88 1403 PRO A CA 1
ATOM 11283 C C . PRO A 1 1403 ? -72.229 -25.132 52.997 1.00 70.88 1403 PRO A C 1
ATOM 11285 O O . PRO A 1 1403 ? -72.922 -25.372 52.013 1.00 70.88 1403 PRO A O 1
ATOM 11288 N N . ARG A 1 1404 ? -72.684 -24.407 54.027 1.00 73.19 1404 ARG A N 1
ATOM 11289 C CA . ARG A 1 1404 ? -74.061 -23.911 54.112 1.00 73.19 1404 ARG A CA 1
ATOM 11290 C C . ARG A 1 1404 ? -74.345 -22.868 53.033 1.00 73.19 1404 ARG A C 1
ATOM 11292 O O . ARG A 1 1404 ? -75.290 -23.040 52.272 1.00 73.19 1404 ARG A O 1
ATOM 11299 N N . ARG A 1 1405 ? -73.486 -21.852 52.877 1.00 74.44 1405 ARG A N 1
ATOM 11300 C CA . ARG A 1 1405 ? -73.632 -20.854 51.796 1.00 74.44 1405 ARG A CA 1
ATOM 11301 C C . ARG A 1 1405 ? -73.576 -21.474 50.402 1.00 74.44 1405 ARG A C 1
ATOM 11303 O O . ARG A 1 1405 ? -74.276 -21.004 49.506 1.00 74.44 1405 ARG A O 1
ATOM 11310 N N . CYS A 1 1406 ? -72.733 -22.485 50.189 1.00 71.94 1406 CYS A N 1
ATOM 11311 C CA . CYS A 1 1406 ? -72.676 -23.211 48.922 1.00 71.94 1406 CYS A CA 1
ATOM 11312 C C . CYS A 1 1406 ? -73.997 -23.931 48.640 1.00 71.94 1406 CYS A C 1
ATOM 11314 O O . CYS A 1 1406 ? -74.527 -23.799 47.541 1.00 71.94 1406 CYS A O 1
ATOM 11316 N N . LEU A 1 1407 ? -74.538 -24.649 49.625 1.00 72.38 1407 LEU A N 1
ATOM 11317 C CA . LEU A 1 1407 ? -75.799 -25.377 49.496 1.00 72.38 1407 LEU A CA 1
ATOM 11318 C C . LEU A 1 1407 ? -76.989 -24.429 49.301 1.00 72.38 1407 LEU A C 1
ATOM 11320 O O . LEU A 1 1407 ? -77.804 -24.654 48.408 1.00 72.38 1407 LEU A O 1
ATOM 11324 N N . ASP A 1 1408 ? -77.036 -23.313 50.034 1.00 77.25 1408 ASP A N 1
ATOM 11325 C CA . ASP A 1 1408 ? -78.083 -22.293 49.903 1.00 77.25 1408 ASP A CA 1
ATOM 11326 C C . ASP A 1 1408 ? -78.147 -21.695 48.485 1.00 77.25 1408 ASP A C 1
ATOM 11328 O O . ASP A 1 1408 ? -79.238 -21.423 47.983 1.00 77.25 1408 ASP A O 1
ATOM 11332 N N . ARG A 1 1409 ? -77.011 -21.563 47.773 1.00 76.75 1409 ARG A N 1
ATOM 11333 C CA . ARG A 1 1409 ? -77.010 -21.138 46.352 1.00 76.75 1409 ARG A CA 1
ATOM 11334 C C . ARG A 1 1409 ? -77.757 -22.107 45.435 1.00 76.75 1409 ARG A C 1
ATOM 11336 O O . ARG A 1 1409 ? -78.198 -21.698 44.360 1.00 76.75 1409 ARG A O 1
ATOM 11343 N N . PHE A 1 1410 ? -77.860 -23.377 45.817 1.00 76.19 1410 PHE A N 1
ATOM 11344 C CA . PHE A 1 1410 ? -78.517 -24.420 45.034 1.00 76.19 1410 PHE A CA 1
ATOM 11345 C C . PHE A 1 1410 ? -79.914 -24.777 45.553 1.00 76.19 1410 PHE A C 1
ATOM 11347 O O . PHE A 1 1410 ? -80.630 -25.482 44.847 1.00 76.19 1410 PHE A O 1
ATOM 11354 N N . LYS A 1 1411 ? -80.344 -24.250 46.709 1.00 81.25 1411 LYS A N 1
ATOM 11355 C CA . LYS A 1 1411 ? -81.654 -24.521 47.330 1.00 81.25 1411 LYS A CA 1
ATOM 11356 C C . LYS A 1 1411 ? -82.823 -24.445 46.348 1.00 81.25 1411 LYS A C 1
ATOM 11358 O O . LYS A 1 1411 ? -83.581 -25.401 46.221 1.00 81.25 1411 LYS A O 1
ATOM 11363 N N . GLY A 1 1412 ? -82.921 -23.343 45.600 1.00 80.69 1412 GLY A N 1
ATOM 11364 C CA . GLY A 1 1412 ? -83.998 -23.151 44.622 1.00 80.69 1412 GLY A CA 1
ATOM 11365 C C . GLY A 1 1412 ? -84.022 -24.214 43.515 1.00 80.69 1412 GLY A C 1
ATOM 11366 O O . GLY A 1 1412 ? -85.078 -24.499 42.968 1.00 80.69 1412 GLY A O 1
ATOM 11367 N N . LYS A 1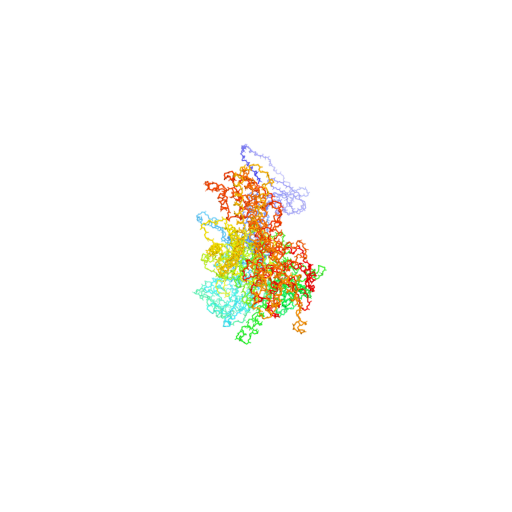 1413 ? -82.886 -24.853 43.200 1.00 79.31 1413 LYS A N 1
ATOM 11368 C CA . LYS A 1 1413 ? -82.838 -25.950 42.221 1.00 79.31 1413 LYS A CA 1
ATOM 11369 C C . LYS A 1 1413 ? -83.327 -27.261 42.806 1.00 79.31 1413 LYS A C 1
ATOM 11371 O O . LYS A 1 1413 ? -84.161 -27.891 42.180 1.00 79.31 1413 LYS A O 1
ATOM 11376 N N . TYR A 1 1414 ? -82.890 -27.619 44.014 1.00 79.75 1414 TYR A N 1
ATOM 11377 C CA . TYR A 1 1414 ? -83.423 -28.791 44.719 1.00 79.75 1414 TYR A CA 1
ATOM 11378 C C . TYR A 1 1414 ? -84.948 -28.695 44.880 1.00 79.75 1414 TYR A C 1
ATOM 11380 O O . TYR A 1 1414 ? -85.651 -29.682 44.686 1.00 79.75 1414 TYR A O 1
ATOM 11388 N N . GLN A 1 1415 ? -85.458 -27.493 45.161 1.00 81.75 1415 GLN A N 1
ATOM 11389 C CA . GLN A 1 1415 ? -86.891 -27.211 45.232 1.00 81.75 1415 GLN A CA 1
ATOM 11390 C C . GLN A 1 1415 ? -87.584 -27.429 43.877 1.00 81.75 1415 GLN A C 1
ATOM 11392 O O . GLN A 1 1415 ? -88.620 -28.088 43.808 1.00 81.75 1415 GLN A O 1
ATOM 11397 N N . ASN A 1 1416 ? -87.001 -26.925 42.785 1.00 81.81 1416 ASN A N 1
ATOM 11398 C CA . ASN A 1 1416 ? -87.553 -27.116 41.444 1.00 81.81 1416 ASN A CA 1
ATOM 11399 C C . ASN A 1 1416 ? -87.433 -28.571 40.949 1.00 81.81 1416 ASN A C 1
ATOM 11401 O O . ASN A 1 1416 ? -88.297 -29.029 40.210 1.00 81.81 1416 ASN A O 1
ATOM 11405 N N . ASP A 1 1417 ? -86.377 -29.298 41.316 1.00 82.12 1417 ASP A N 1
ATOM 11406 C CA . ASP A 1 1417 ? -86.209 -30.727 41.025 1.00 82.12 1417 ASP A CA 1
ATOM 11407 C C . ASP A 1 1417 ? -87.268 -31.557 41.749 1.00 82.12 1417 ASP A C 1
ATOM 11409 O O . ASP A 1 1417 ? -87.885 -32.432 41.147 1.00 82.12 1417 ASP A O 1
ATOM 11413 N N . PHE A 1 1418 ? -87.520 -31.245 43.023 1.00 80.94 1418 PHE A N 1
ATOM 11414 C CA . PHE A 1 1418 ? -88.579 -31.867 43.810 1.00 80.94 1418 PHE A CA 1
ATOM 11415 C C . PHE A 1 1418 ? -89.957 -31.663 43.171 1.00 80.94 1418 PHE A C 1
ATOM 11417 O O . PHE A 1 1418 ? -90.684 -32.638 42.982 1.00 80.94 1418 PHE A O 1
ATOM 11424 N N . LYS A 1 1419 ? -90.292 -30.427 42.772 1.00 81.44 1419 LYS A N 1
ATOM 11425 C CA . LYS A 1 1419 ? -91.547 -30.132 42.059 1.00 81.44 1419 LYS A CA 1
ATOM 11426 C C . LYS A 1 1419 ? -91.657 -30.915 40.751 1.00 81.44 1419 LYS A C 1
ATOM 11428 O O . LYS A 1 1419 ? -92.699 -31.506 40.480 1.00 81.44 1419 LYS A O 1
ATOM 11433 N N . ASP A 1 1420 ? -90.590 -30.952 39.955 1.00 81.88 1420 ASP A N 1
ATOM 11434 C CA . ASP A 1 1420 ? -90.605 -31.664 38.676 1.00 81.88 1420 ASP A CA 1
ATOM 11435 C C . ASP A 1 1420 ? -90.773 -33.177 38.861 1.00 81.88 1420 ASP A C 1
ATOM 11437 O O . ASP A 1 1420 ? -91.532 -33.790 38.119 1.00 81.88 1420 ASP A O 1
ATOM 11441 N N . LEU A 1 1421 ? -90.149 -33.777 39.879 1.00 80.00 1421 LEU A N 1
ATOM 11442 C CA . LEU A 1 1421 ? -90.354 -35.192 40.208 1.00 80.00 1421 LEU A CA 1
ATOM 11443 C C . LEU A 1 1421 ? -91.742 -35.486 40.794 1.00 80.00 1421 LEU A C 1
ATOM 11445 O O . LEU A 1 1421 ? -92.285 -36.565 40.564 1.00 80.00 1421 LEU A O 1
ATOM 11449 N N . PHE A 1 1422 ? -92.327 -34.561 41.560 1.00 78.62 1422 PHE A N 1
ATOM 11450 C CA . PHE A 1 1422 ? -93.681 -34.724 42.094 1.00 78.62 1422 PHE A CA 1
ATOM 11451 C C . PHE A 1 1422 ? -94.728 -34.730 40.974 1.00 78.62 1422 PHE A C 1
ATOM 11453 O O . PHE A 1 1422 ? -95.606 -35.587 40.962 1.00 78.62 1422 PHE A O 1
ATOM 11460 N N . TYR A 1 1423 ? -94.592 -33.822 40.003 1.00 80.50 1423 TYR A N 1
ATOM 11461 C CA . TYR A 1 1423 ? -95.494 -33.708 38.853 1.00 80.50 1423 TYR A CA 1
ATOM 11462 C C . TYR A 1 1423 ? -95.106 -34.593 37.649 1.00 80.50 1423 TYR A C 1
ATOM 11464 O O . TYR A 1 1423 ? -95.705 -34.436 36.586 1.00 80.50 1423 TYR A O 1
ATOM 11472 N N . ASP A 1 1424 ? -94.096 -35.465 37.781 1.00 74.62 1424 ASP A N 1
ATOM 11473 C CA . ASP A 1 1424 ? -93.520 -36.281 36.694 1.00 74.62 1424 ASP A CA 1
ATOM 11474 C C . ASP A 1 1424 ? -93.186 -35.466 35.419 1.00 74.62 1424 ASP A C 1
ATOM 11476 O O . ASP A 1 1424 ? -93.377 -35.910 34.284 1.00 74.62 1424 ASP A O 1
ATOM 11480 N N . ARG A 1 1425 ? -92.676 -34.240 35.595 1.00 79.56 1425 ARG A N 1
ATOM 11481 C CA . ARG A 1 1425 ? -92.231 -33.373 34.496 1.00 79.56 1425 ARG A CA 1
ATOM 11482 C C . ARG A 1 1425 ? -90.906 -33.871 33.924 1.00 79.56 1425 ARG A C 1
ATOM 11484 O O . ARG A 1 1425 ? -90.001 -34.264 34.662 1.00 79.56 1425 ARG A O 1
ATOM 11491 N N . ASP A 1 1426 ? -90.782 -33.803 32.599 1.00 79.62 1426 ASP A N 1
ATOM 11492 C CA . ASP A 1 1426 ? -89.530 -34.112 31.911 1.00 79.62 1426 ASP A CA 1
ATOM 11493 C C . ASP A 1 1426 ? -88.466 -33.045 32.215 1.00 79.62 1426 ASP A C 1
ATOM 11495 O O . ASP A 1 1426 ? -88.619 -31.867 31.886 1.00 79.62 1426 ASP A O 1
ATOM 11499 N N . GLN A 1 1427 ? -87.364 -33.471 32.831 1.00 83.50 1427 GLN A N 1
ATOM 11500 C CA . GLN A 1 1427 ? -86.253 -32.604 33.206 1.00 83.50 1427 GLN A CA 1
ATOM 11501 C C . GLN A 1 1427 ? -85.159 -32.489 32.127 1.00 83.50 1427 GLN A C 1
ATOM 11503 O O . GLN A 1 1427 ? -84.213 -31.720 32.329 1.00 83.50 1427 GLN A O 1
ATOM 11508 N N . CYS A 1 1428 ? -85.248 -33.221 31.003 1.00 84.38 1428 CYS A N 1
ATOM 11509 C CA . CYS A 1 1428 ? -84.162 -33.366 30.020 1.00 84.38 1428 CYS A CA 1
ATOM 11510 C C . CYS A 1 1428 ? -83.558 -32.028 29.568 1.00 84.38 1428 CYS A C 1
ATOM 11512 O O . CYS A 1 1428 ? -82.346 -31.837 29.675 1.00 84.38 1428 CYS A O 1
ATOM 11514 N N . GLN A 1 1429 ? -84.391 -31.092 29.100 1.00 86.38 1429 GLN A N 1
ATOM 11515 C CA . GLN A 1 1429 ? -83.928 -29.785 28.623 1.00 86.38 1429 GLN A CA 1
ATOM 11516 C C . GLN A 1 1429 ? -83.285 -28.970 29.754 1.00 86.38 1429 GLN A C 1
ATOM 11518 O O . GLN A 1 1429 ? -82.154 -28.502 29.628 1.00 86.38 1429 GLN A O 1
ATOM 11523 N N . ARG A 1 1430 ? -83.983 -28.829 30.886 1.00 87.25 1430 ARG A N 1
ATOM 11524 C CA . ARG A 1 1430 ? -83.540 -27.989 32.006 1.00 87.25 1430 ARG A CA 1
ATOM 11525 C C . ARG A 1 1430 ? -82.224 -28.489 32.603 1.00 87.25 1430 ARG A C 1
ATOM 11527 O O . ARG A 1 1430 ? -81.310 -27.694 32.801 1.00 87.25 1430 ARG A O 1
ATOM 11534 N N . LYS A 1 1431 ? -82.085 -29.798 32.845 1.00 86.38 1431 LYS A N 1
ATOM 11535 C CA . LYS A 1 1431 ? -80.843 -30.381 33.385 1.00 86.38 1431 LYS A CA 1
ATOM 11536 C C . LYS A 1 1431 ? -79.682 -30.269 32.389 1.00 86.38 1431 LYS A C 1
ATOM 11538 O O . LYS A 1 1431 ? -78.548 -30.053 32.814 1.00 86.38 1431 LYS A O 1
ATOM 11543 N N . ALA A 1 1432 ? -79.939 -30.370 31.082 1.00 87.12 1432 ALA A N 1
ATOM 11544 C CA . ALA A 1 1432 ? -78.919 -30.166 30.050 1.00 87.12 1432 ALA A CA 1
ATOM 11545 C C . ALA A 1 1432 ? -78.433 -28.702 29.993 1.00 87.12 1432 ALA A C 1
ATOM 11547 O O . ALA A 1 1432 ? -77.224 -28.439 29.950 1.00 87.12 1432 ALA A O 1
ATOM 11548 N N . GLU A 1 1433 ? -79.357 -27.742 30.074 1.00 89.12 1433 GLU A N 1
ATOM 11549 C CA . GLU A 1 1433 ? -79.043 -26.313 30.173 1.00 89.12 1433 GLU A CA 1
ATOM 11550 C C . GLU A 1 1433 ? -78.275 -25.992 31.464 1.00 89.12 1433 GLU A C 1
ATOM 11552 O O . GLU A 1 1433 ? -77.299 -25.238 31.440 1.00 89.12 1433 GLU A O 1
ATOM 11557 N N . GLU A 1 1434 ? -78.661 -26.592 32.593 1.00 87.12 1434 GLU A N 1
ATOM 11558 C CA . GLU A 1 1434 ? -77.960 -26.452 33.871 1.00 87.12 1434 GLU A CA 1
ATOM 11559 C C . GLU A 1 1434 ? -76.543 -27.021 33.820 1.00 87.12 1434 GLU A C 1
ATOM 11561 O O . GLU A 1 1434 ? -75.604 -26.335 34.231 1.00 87.12 1434 GLU A O 1
ATOM 11566 N N . PHE A 1 1435 ? -76.364 -28.226 33.271 1.00 88.81 1435 PHE A N 1
ATOM 11567 C CA . PHE A 1 1435 ? -75.043 -28.821 33.070 1.00 88.81 1435 PHE A CA 1
ATOM 11568 C C . PHE A 1 1435 ? -74.152 -27.906 32.232 1.00 88.81 1435 PHE A C 1
ATOM 11570 O O . PHE A 1 1435 ? -73.015 -27.598 32.597 1.00 88.81 1435 PHE A O 1
ATOM 11577 N N . THR A 1 1436 ? -74.699 -27.384 31.139 1.00 90.88 1436 THR A N 1
ATOM 11578 C CA . THR A 1 1436 ? -73.965 -26.482 30.258 1.00 90.88 1436 THR A CA 1
ATOM 11579 C C . THR A 1 1436 ? -73.602 -25.178 30.969 1.00 90.88 1436 THR A C 1
ATOM 11581 O O . THR A 1 1436 ? -72.449 -24.751 30.949 1.00 90.88 1436 THR A O 1
ATOM 11584 N N . LYS A 1 1437 ? -74.563 -24.542 31.645 1.00 89.31 1437 LYS A N 1
ATOM 11585 C CA . LYS A 1 1437 ? -74.390 -23.227 32.275 1.00 89.31 1437 LYS A CA 1
ATOM 11586 C C . LYS A 1 1437 ? -73.497 -23.260 33.515 1.00 89.31 1437 LYS A C 1
ATOM 11588 O O . LYS A 1 1437 ? -72.792 -22.284 33.764 1.00 89.31 1437 LYS A O 1
ATOM 11593 N N . LEU A 1 1438 ? -73.560 -24.329 34.307 1.00 85.69 1438 LEU A N 1
ATOM 11594 C CA . LEU A 1 1438 ? -72.898 -24.417 35.613 1.00 85.69 1438 LEU A CA 1
ATOM 11595 C C . LEU A 1 1438 ? -71.588 -25.200 35.563 1.00 85.69 1438 LEU A C 1
ATOM 11597 O O . LEU A 1 1438 ? -70.674 -24.879 36.319 1.00 85.69 1438 LEU A O 1
ATOM 11601 N N . CYS A 1 1439 ? -71.498 -26.214 34.699 1.00 88.50 1439 CYS A N 1
ATOM 11602 C CA . CYS A 1 1439 ? -70.318 -27.063 34.593 1.00 88.50 1439 CYS A CA 1
ATOM 11603 C C . CYS A 1 1439 ? -69.467 -26.670 33.384 1.00 88.50 1439 CYS A C 1
ATOM 11605 O O . CYS A 1 1439 ? -68.320 -26.262 33.554 1.00 88.50 1439 CYS A O 1
ATOM 11607 N N . LEU A 1 1440 ? -70.022 -26.763 32.170 1.00 91.81 1440 LEU A N 1
ATOM 11608 C CA . LEU A 1 1440 ? -69.233 -26.630 30.940 1.00 91.81 1440 LEU A CA 1
ATOM 11609 C C . LEU A 1 1440 ? -68.788 -25.194 30.677 1.00 91.81 1440 LEU A C 1
ATOM 11611 O O . LEU A 1 1440 ? -67.615 -24.965 30.405 1.00 91.81 1440 LEU A O 1
ATOM 11615 N N . LYS A 1 1441 ? -69.684 -24.213 30.800 1.00 91.88 1441 LYS A N 1
ATOM 11616 C CA . LYS A 1 1441 ? -69.368 -22.816 30.492 1.00 91.88 1441 LYS A CA 1
ATOM 11617 C C . LYS A 1 1441 ? -68.218 -22.262 31.351 1.00 91.88 1441 LYS A C 1
ATOM 11619 O O . LYS A 1 1441 ? -67.259 -21.765 30.758 1.00 91.88 1441 LYS A O 1
ATOM 11624 N N . PRO A 1 1442 ? -68.235 -22.367 32.697 1.00 87.75 1442 PRO A N 1
ATOM 11625 C CA . PRO A 1 1442 ? -67.102 -21.927 33.513 1.00 87.75 1442 PRO A CA 1
ATOM 11626 C C . PRO A 1 1442 ? -65.811 -22.694 33.198 1.00 87.75 1442 PRO A C 1
ATOM 11628 O O . PRO A 1 1442 ? -64.735 -22.099 33.184 1.00 87.75 1442 PRO A O 1
ATOM 11631 N N . ALA A 1 1443 ? -65.911 -23.996 32.903 1.00 89.69 1443 ALA A N 1
ATOM 11632 C CA . ALA A 1 1443 ? -64.760 -24.821 32.547 1.00 89.69 1443 ALA A CA 1
ATOM 11633 C C . ALA A 1 1443 ? -64.131 -24.399 31.207 1.00 89.69 1443 ALA A C 1
ATOM 11635 O O . ALA A 1 1443 ? -62.909 -24.305 31.102 1.00 89.69 1443 ALA A O 1
ATOM 11636 N N . VAL A 1 1444 ? -64.955 -24.097 30.200 1.00 91.38 1444 VAL A N 1
ATOM 11637 C CA . VAL A 1 1444 ? -64.524 -23.601 28.884 1.00 91.38 1444 VAL A CA 1
ATOM 11638 C C . VAL A 1 1444 ? -63.889 -22.218 29.003 1.00 91.38 1444 VAL A C 1
ATOM 11640 O O . VAL A 1 1444 ? -62.830 -21.983 28.424 1.00 91.38 1444 VAL A O 1
ATOM 11643 N N . GLU A 1 1445 ? -64.479 -21.307 29.782 1.00 87.69 1445 GLU A N 1
ATOM 11644 C CA . GLU A 1 1445 ? -63.887 -19.988 30.034 1.00 87.69 1445 GLU A CA 1
ATOM 11645 C C . GLU A 1 1445 ? -62.501 -20.114 30.690 1.00 87.69 1445 GLU A C 1
ATOM 11647 O O . GLU A 1 1445 ? -61.540 -19.493 30.230 1.00 87.69 1445 GLU A O 1
ATOM 11652 N N . ALA A 1 1446 ? -62.370 -20.963 31.715 1.00 85.56 1446 ALA A N 1
ATOM 11653 C CA . ALA A 1 1446 ? -61.089 -21.234 32.364 1.00 85.56 1446 ALA A CA 1
ATOM 11654 C C . ALA A 1 1446 ? -60.064 -21.851 31.394 1.00 85.56 1446 ALA A C 1
ATOM 11656 O O . ALA A 1 1446 ? -58.904 -21.434 31.376 1.00 85.56 1446 ALA A O 1
ATOM 11657 N N . PHE A 1 1447 ? -60.493 -22.790 30.545 1.00 88.81 1447 PHE A N 1
ATOM 11658 C CA . PHE A 1 1447 ? -59.651 -23.418 29.526 1.00 88.81 1447 PHE A CA 1
ATOM 11659 C C . PHE A 1 1447 ? -59.091 -22.399 28.525 1.00 88.81 1447 PHE A C 1
ATOM 11661 O O . PHE A 1 1447 ? -57.881 -22.384 28.279 1.00 88.81 1447 PHE A O 1
ATOM 11668 N N . ILE A 1 1448 ? -59.931 -21.499 28.005 1.00 89.31 1448 ILE A N 1
ATOM 11669 C CA . ILE A 1 1448 ? -59.506 -20.464 27.052 1.00 89.31 1448 ILE A CA 1
ATOM 11670 C C . ILE A 1 1448 ? -58.442 -19.560 27.688 1.00 89.31 1448 ILE A C 1
ATOM 11672 O O . ILE A 1 1448 ? -57.368 -19.379 27.115 1.00 89.31 1448 ILE A O 1
ATOM 11676 N N . TYR A 1 1449 ? -58.680 -19.049 28.901 1.00 86.44 1449 TYR A N 1
ATOM 11677 C CA . TYR A 1 1449 ? -57.704 -18.187 29.582 1.00 86.44 1449 TYR A CA 1
ATOM 11678 C C . TYR A 1 1449 ? -56.430 -18.922 30.028 1.00 86.44 1449 TYR A C 1
ATOM 11680 O O . TYR A 1 1449 ? -55.383 -18.288 30.190 1.00 86.44 1449 TYR A O 1
ATOM 11688 N N . SER A 1 1450 ? -56.485 -20.246 30.203 1.00 83.19 1450 SER A N 1
ATOM 11689 C CA . SER A 1 1450 ? -55.294 -21.064 30.460 1.00 83.19 1450 SER A CA 1
ATOM 11690 C C . SER A 1 1450 ? -54.438 -21.286 29.206 1.00 83.19 1450 SER A C 1
ATOM 11692 O O . SER A 1 1450 ? -53.216 -21.362 29.317 1.00 83.19 1450 SER A O 1
ATOM 11694 N N . SER A 1 1451 ? -55.063 -21.311 28.023 1.00 85.00 1451 SER A N 1
ATOM 11695 C CA . SER A 1 1451 ? -54.407 -21.624 26.744 1.00 85.00 1451 SER A CA 1
ATOM 11696 C C . SER A 1 1451 ? -53.916 -20.385 25.986 1.00 85.00 1451 SER A C 1
ATOM 11698 O O . SER A 1 1451 ? -52.936 -20.459 25.255 1.00 85.00 1451 SER A O 1
ATOM 11700 N N . LEU A 1 1452 ? -54.551 -19.225 26.181 1.00 87.19 1452 LEU A N 1
ATOM 11701 C CA . LEU A 1 1452 ? -54.281 -18.016 25.390 1.00 87.19 1452 LEU A CA 1
ATOM 11702 C C . LEU A 1 1452 ? -52.915 -17.360 25.689 1.00 87.19 1452 LEU A C 1
ATOM 11704 O O . LEU A 1 1452 ? -52.365 -16.663 24.839 1.00 87.19 1452 LEU A O 1
ATOM 11708 N N . GLY A 1 1453 ? -52.353 -17.570 26.884 1.00 88.06 1453 GLY A N 1
ATOM 11709 C CA . GLY A 1 1453 ? -51.075 -16.967 27.293 1.00 88.06 1453 GLY A CA 1
ATOM 11710 C C . GLY A 1 1453 ? -49.901 -17.325 26.364 1.00 88.06 1453 GLY A C 1
ATOM 11711 O O . GLY A 1 1453 ? -49.301 -16.416 25.789 1.00 88.06 1453 GLY A O 1
ATOM 11712 N N . PRO A 1 1454 ? -49.588 -18.622 26.172 1.00 86.31 1454 PRO A N 1
ATOM 11713 C CA . PRO A 1 1454 ? -48.557 -19.075 25.235 1.00 86.31 1454 PRO A CA 1
ATOM 11714 C C . PRO A 1 1454 ? -48.763 -18.600 23.791 1.00 86.31 1454 PRO A C 1
ATOM 11716 O O . PRO A 1 1454 ? -47.795 -18.230 23.132 1.00 86.31 1454 PRO A O 1
ATOM 11719 N N . ASP A 1 1455 ? -50.005 -18.540 23.308 1.00 86.62 1455 ASP A N 1
ATOM 11720 C CA . ASP A 1 1455 ? -50.285 -18.122 21.929 1.00 86.62 1455 ASP A CA 1
ATOM 11721 C C . ASP A 1 1455 ? -50.029 -16.632 21.696 1.00 86.62 1455 ASP A C 1
ATOM 11723 O O . ASP A 1 1455 ? -49.567 -16.235 20.626 1.00 86.62 1455 ASP A O 1
ATOM 11727 N N . ILE A 1 1456 ? -50.298 -15.792 22.702 1.00 87.50 1456 ILE A N 1
ATOM 11728 C CA . ILE A 1 1456 ? -49.950 -14.368 22.653 1.00 87.50 1456 ILE A CA 1
ATOM 11729 C C . ILE A 1 1456 ? -48.432 -14.203 22.551 1.00 87.50 1456 ILE A C 1
ATOM 11731 O O . ILE A 1 1456 ? -47.964 -13.369 21.775 1.00 87.50 1456 ILE A O 1
ATOM 11735 N N . VAL A 1 1457 ? -47.661 -15.007 23.292 1.00 86.88 1457 VAL A N 1
ATOM 11736 C CA . VAL A 1 1457 ? -46.194 -15.005 23.194 1.00 86.88 1457 VAL A CA 1
ATOM 11737 C C . VAL A 1 1457 ? -45.761 -15.408 21.784 1.00 86.88 1457 VAL A C 1
ATOM 11739 O O . VAL A 1 1457 ? -45.002 -14.671 21.157 1.00 86.88 1457 VAL A O 1
ATOM 11742 N N . ASP A 1 1458 ? -46.292 -16.507 21.242 1.00 85.12 1458 ASP A N 1
ATOM 11743 C CA . ASP A 1 1458 ? -45.963 -16.964 19.886 1.00 85.12 1458 ASP A CA 1
ATOM 11744 C C . ASP A 1 1458 ? -46.313 -15.917 18.814 1.00 85.12 1458 ASP A C 1
ATOM 11746 O O . ASP A 1 1458 ? -45.517 -15.684 17.906 1.00 85.12 1458 ASP A O 1
ATOM 11750 N N . GLN A 1 1459 ? -47.453 -15.227 18.932 1.00 84.81 1459 GLN A N 1
ATOM 11751 C CA . GLN A 1 1459 ? -47.828 -14.146 18.013 1.00 84.81 1459 GLN A CA 1
ATOM 11752 C C . GLN A 1 1459 ? -46.910 -12.927 18.120 1.00 84.81 1459 GLN A C 1
ATOM 11754 O O . GLN A 1 1459 ? -46.594 -12.326 17.101 1.00 84.81 1459 GLN A O 1
ATOM 11759 N N . MET A 1 1460 ? -46.456 -12.553 19.317 1.00 84.19 1460 MET A N 1
ATOM 11760 C CA . MET A 1 1460 ? -45.492 -11.454 19.472 1.00 84.19 1460 MET A CA 1
ATOM 11761 C C . MET A 1 1460 ? -44.111 -11.816 18.902 1.00 84.19 1460 MET A C 1
ATOM 11763 O O . MET A 1 1460 ? -43.376 -10.934 18.457 1.00 84.19 1460 MET A O 1
ATOM 11767 N N . LEU A 1 1461 ? -43.781 -13.111 18.863 1.00 79.88 1461 LEU A N 1
ATOM 11768 C CA . LEU A 1 1461 ? -42.570 -13.655 18.243 1.00 79.88 1461 LEU A CA 1
ATOM 11769 C C . LEU A 1 1461 ? -42.712 -13.896 16.726 1.00 79.88 1461 LEU A C 1
ATOM 11771 O O . LEU A 1 1461 ? -41.748 -14.320 16.089 1.00 79.88 1461 LEU A O 1
ATOM 11775 N N . GLN A 1 1462 ? -43.876 -13.611 16.127 1.00 74.12 1462 GLN A N 1
ATOM 11776 C CA . GLN A 1 1462 ? -44.166 -13.823 14.704 1.00 74.12 1462 GLN A CA 1
ATOM 11777 C C . GLN A 1 1462 ? -44.698 -12.535 14.032 1.00 74.12 1462 GLN A C 1
ATOM 11779 O O . GLN A 1 1462 ? -45.603 -11.866 14.518 1.00 74.12 1462 GLN A O 1
ATOM 11784 N N . GLY A 1 1463 ? -44.161 -12.168 12.861 1.00 65.31 1463 GLY A N 1
ATOM 11785 C CA . GLY A 1 1463 ? -44.614 -11.008 12.070 1.00 65.31 1463 GLY A CA 1
ATOM 11786 C C . GLY A 1 1463 ? -43.699 -9.774 12.125 1.00 65.31 1463 GLY A C 1
ATOM 11787 O O . GLY A 1 1463 ? -42.572 -9.840 12.604 1.00 65.31 1463 GLY A O 1
ATOM 11788 N N . LYS A 1 1464 ? -44.170 -8.625 11.603 1.00 63.91 1464 LYS A N 1
ATOM 11789 C CA . LYS A 1 1464 ? -43.329 -7.427 11.351 1.00 63.91 1464 LYS A CA 1
ATOM 11790 C C . LYS A 1 1464 ? -42.610 -6.864 12.582 1.00 63.91 1464 LYS A C 1
ATOM 11792 O O . LYS A 1 1464 ? -41.536 -6.305 12.420 1.00 63.91 1464 LYS A O 1
ATOM 11797 N N . ASN A 1 1465 ? -43.171 -7.010 13.784 1.00 66.56 1465 ASN A N 1
ATOM 11798 C CA . ASN A 1 1465 ? -42.559 -6.509 15.021 1.00 66.56 1465 ASN A CA 1
ATOM 11799 C C . ASN A 1 1465 ? -41.794 -7.596 15.795 1.00 66.56 1465 ASN A C 1
ATOM 11801 O O . ASN A 1 1465 ? -41.238 -7.296 16.847 1.00 66.56 1465 ASN A O 1
ATOM 11805 N N . ALA A 1 1466 ? -41.721 -8.831 15.281 1.00 68.56 1466 ALA A N 1
ATOM 11806 C CA . ALA A 1 1466 ? -41.030 -9.937 15.947 1.00 68.56 1466 ALA A CA 1
ATOM 11807 C C . ALA A 1 1466 ? -39.546 -9.635 16.199 1.00 68.56 1466 ALA A C 1
ATOM 11809 O O . ALA A 1 1466 ? -38.989 -10.081 17.200 1.00 68.56 1466 ALA A O 1
ATOM 11810 N N . PHE A 1 1467 ? -38.920 -8.819 15.340 1.00 68.69 1467 PHE A N 1
ATOM 11811 C CA . PHE A 1 1467 ? -37.528 -8.398 15.517 1.00 68.69 1467 PHE A CA 1
ATOM 11812 C C . PHE A 1 1467 ? -37.298 -7.622 16.828 1.00 68.69 1467 PHE A C 1
ATOM 11814 O O . PHE A 1 1467 ? -36.202 -7.659 17.370 1.00 68.69 1467 PHE A O 1
ATOM 11821 N N . GLN A 1 1468 ? -38.321 -6.958 17.385 1.00 73.31 1468 GLN A N 1
ATOM 11822 C CA . GLN A 1 1468 ? -38.202 -6.234 18.659 1.00 73.31 1468 GLN A CA 1
ATOM 11823 C C . GLN A 1 1468 ? -38.009 -7.180 19.851 1.00 73.31 1468 GLN A C 1
ATOM 11825 O O . GLN A 1 1468 ? -37.477 -6.770 20.875 1.00 73.31 1468 GLN A O 1
ATOM 11830 N N . PHE A 1 1469 ? -38.436 -8.439 19.717 1.00 76.25 1469 PHE A N 1
ATOM 11831 C CA . PHE A 1 1469 ? -38.336 -9.480 20.745 1.00 76.25 1469 PHE A CA 1
ATOM 11832 C C . PHE A 1 1469 ? -37.406 -10.630 20.317 1.00 76.25 1469 PHE A C 1
ATOM 11834 O O . PHE A 1 1469 ? -37.305 -11.642 21.020 1.00 76.25 1469 PHE A O 1
ATOM 11841 N N . SER A 1 1470 ? -36.738 -10.498 19.161 1.00 65.56 1470 SER A N 1
ATOM 11842 C CA . SER A 1 1470 ? -35.851 -11.529 18.619 1.00 65.56 1470 SER A CA 1
ATOM 11843 C C . SER A 1 1470 ? -34.512 -11.541 19.349 1.00 65.56 1470 SER A C 1
ATOM 11845 O O . SER A 1 1470 ? -34.097 -12.593 19.835 1.00 65.56 1470 SER A O 1
ATOM 11847 N N . THR A 1 1471 ? -33.874 -10.373 19.482 1.00 65.88 1471 THR A N 1
ATOM 11848 C CA . THR A 1 1471 ? -32.602 -10.187 20.186 1.00 65.88 1471 THR A CA 1
ATOM 11849 C C . THR A 1 1471 ? -32.677 -9.010 21.155 1.00 65.88 1471 THR A C 1
ATOM 11851 O O . THR A 1 1471 ? -33.442 -8.059 20.974 1.00 65.88 1471 THR A O 1
ATOM 11854 N N . ARG A 1 1472 ? -31.854 -9.060 22.206 1.00 72.50 1472 ARG A N 1
ATOM 11855 C CA . ARG A 1 1472 ? -31.799 -8.012 23.237 1.00 72.50 1472 ARG A CA 1
ATOM 11856 C C . ARG A 1 1472 ? -31.324 -6.674 22.669 1.00 72.50 1472 ARG A C 1
ATOM 11858 O O . ARG A 1 1472 ? -31.848 -5.639 23.061 1.00 72.50 1472 ARG A O 1
ATOM 11865 N N . ALA A 1 1473 ? -30.412 -6.697 21.700 1.00 68.69 1473 ALA A N 1
ATOM 11866 C CA . ALA A 1 1473 ? -29.927 -5.503 21.012 1.00 68.69 1473 ALA A CA 1
ATOM 11867 C C . ALA A 1 1473 ? -31.059 -4.762 20.270 1.00 68.69 1473 ALA A C 1
ATOM 11869 O O . ALA A 1 1473 ? -31.249 -3.561 20.463 1.00 68.69 1473 ALA A O 1
ATOM 11870 N N . PHE A 1 1474 ? -31.885 -5.471 19.487 1.00 71.44 1474 PHE A N 1
ATOM 11871 C CA . PHE A 1 1474 ? -33.025 -4.853 18.795 1.00 71.44 1474 PHE A CA 1
ATOM 11872 C C . PHE A 1 1474 ? -34.115 -4.367 19.757 1.00 71.44 1474 PHE A C 1
ATOM 11874 O O . PHE A 1 1474 ? -34.751 -3.334 19.506 1.00 71.44 1474 PHE A O 1
ATOM 11881 N N . PHE A 1 1475 ? -34.306 -5.078 20.872 1.00 80.81 1475 PHE A N 1
ATOM 11882 C CA . PHE A 1 1475 ? -35.175 -4.634 21.956 1.00 80.81 1475 PHE A CA 1
ATOM 11883 C C . PHE A 1 1475 ? -34.699 -3.285 22.528 1.00 80.81 1475 PHE A C 1
ATOM 11885 O O . PHE A 1 1475 ? -35.475 -2.327 22.561 1.00 80.81 1475 PHE A O 1
ATOM 11892 N N . GLN A 1 1476 ? -33.409 -3.162 22.876 1.00 81.06 1476 GLN A N 1
ATOM 11893 C CA . GLN A 1 1476 ? -32.822 -1.909 23.377 1.00 81.06 1476 GLN A CA 1
ATOM 11894 C C . GLN A 1 1476 ? -32.922 -0.766 22.367 1.00 81.06 1476 GLN A C 1
ATOM 11896 O O . GLN A 1 1476 ? -33.371 0.326 22.718 1.00 81.06 1476 GLN A O 1
ATOM 11901 N N . TYR A 1 1477 ? -32.571 -1.012 21.102 1.00 82.12 1477 TYR A N 1
ATOM 11902 C CA . TYR A 1 1477 ? -32.704 -0.018 20.035 1.00 82.12 1477 TYR A CA 1
ATOM 11903 C C . TYR A 1 1477 ? -34.121 0.566 19.973 1.00 82.12 1477 TYR A C 1
ATOM 11905 O O . TYR A 1 1477 ? -34.303 1.784 19.896 1.00 82.12 1477 TYR A O 1
ATOM 11913 N N . SER A 1 1478 ? -35.131 -0.304 20.040 1.00 82.88 1478 SER A N 1
ATOM 11914 C CA . SER A 1 1478 ? -36.538 0.089 19.957 1.00 82.88 1478 SER A CA 1
ATOM 11915 C C . SER A 1 1478 ? -36.952 0.975 21.137 1.00 82.88 1478 SER A C 1
ATOM 11917 O O . SER A 1 1478 ? -37.628 1.987 20.931 1.00 82.88 1478 SER A O 1
ATOM 11919 N N . LEU A 1 1479 ? -36.487 0.654 22.351 1.00 87.56 1479 LEU A N 1
ATOM 11920 C CA . LEU A 1 1479 ? -36.706 1.475 23.546 1.00 87.56 1479 LEU A CA 1
ATOM 11921 C C . LEU A 1 1479 ? -36.053 2.857 23.423 1.00 87.56 1479 LEU A C 1
ATOM 11923 O O . LEU A 1 1479 ? -36.721 3.877 23.602 1.00 87.56 1479 LEU A O 1
ATOM 11927 N N . LEU A 1 1480 ? -34.760 2.909 23.089 1.00 89.31 1480 LEU A N 1
ATOM 11928 C CA . LEU A 1 1480 ? -33.998 4.163 23.030 1.00 89.31 1480 LEU A CA 1
ATOM 11929 C C . LEU A 1 1480 ? -34.498 5.091 21.916 1.00 89.31 1480 LEU A C 1
ATOM 11931 O O . LEU A 1 1480 ? -34.614 6.305 22.115 1.00 89.31 1480 LEU A O 1
ATOM 11935 N N . LYS A 1 1481 ? -34.876 4.518 20.767 1.00 85.12 1481 LYS A N 1
ATOM 11936 C CA . LYS A 1 1481 ? -35.515 5.249 19.668 1.00 85.12 1481 LYS A CA 1
ATOM 11937 C C . LYS A 1 1481 ? -36.860 5.840 20.085 1.00 85.12 1481 LYS A C 1
ATOM 11939 O O . LYS A 1 1481 ? -37.176 6.965 19.709 1.00 85.12 1481 LYS A O 1
ATOM 11944 N N . GLN A 1 1482 ? -37.664 5.126 20.868 1.00 87.12 1482 GLN A N 1
ATOM 11945 C CA . GLN A 1 1482 ? -38.913 5.691 21.375 1.00 87.12 1482 GLN A CA 1
ATOM 11946 C C . GLN A 1 1482 ? -38.648 6.836 22.366 1.00 87.12 1482 GLN A C 1
ATOM 11948 O O . GLN A 1 1482 ? -39.264 7.893 22.248 1.00 87.12 1482 GLN A O 1
ATOM 11953 N N . LEU A 1 1483 ? -37.687 6.672 23.282 1.00 90.38 1483 LEU A N 1
ATOM 11954 C CA . LEU A 1 1483 ? -37.330 7.693 24.275 1.00 90.38 1483 LEU A CA 1
ATOM 11955 C C . LEU A 1 1483 ? -36.853 9.012 23.642 1.00 90.38 1483 LEU A C 1
ATOM 11957 O O . LEU A 1 1483 ? -37.217 10.090 24.115 1.00 90.38 1483 LEU A O 1
ATOM 11961 N N . VAL A 1 1484 ? -36.080 8.953 22.551 1.00 89.50 1484 VAL A N 1
ATOM 11962 C CA . VAL A 1 1484 ? -35.616 10.161 21.834 1.00 89.50 1484 VAL A CA 1
ATOM 11963 C C . VAL A 1 1484 ? -36.734 10.875 21.095 1.00 89.50 1484 VAL A C 1
ATOM 11965 O O . VAL A 1 1484 ? -36.742 12.103 20.989 1.00 89.50 1484 VAL A O 1
ATOM 11968 N N . ASN A 1 1485 ? -37.695 10.103 20.592 1.00 86.38 1485 ASN A N 1
ATOM 11969 C CA . ASN A 1 1485 ? -38.848 10.630 19.885 1.00 86.38 1485 ASN A CA 1
ATOM 11970 C C . ASN A 1 1485 ? -39.813 11.317 20.847 1.00 86.38 1485 ASN A C 1
ATOM 11972 O O . ASN A 1 1485 ? -40.289 12.405 20.532 1.00 86.38 1485 ASN A O 1
ATOM 11976 N N . GLU A 1 1486 ? -40.051 10.716 22.016 1.00 87.25 1486 GLU A N 1
ATOM 11977 C CA . GLU A 1 1486 ? -40.901 11.292 23.059 1.00 87.25 1486 GLU A CA 1
ATOM 11978 C C . GLU A 1 1486 ? -40.259 12.494 23.767 1.00 87.25 1486 GLU A C 1
ATOM 11980 O O . GLU A 1 1486 ? -40.987 13.408 24.143 1.00 87.25 1486 GLU A O 1
ATOM 11985 N N . ASP A 1 1487 ? -38.928 12.500 23.940 1.00 87.12 1487 ASP A N 1
ATOM 11986 C CA . ASP A 1 1487 ? -38.135 13.603 24.516 1.00 87.12 1487 ASP A CA 1
ATOM 11987 C C . ASP A 1 1487 ? -38.669 14.111 25.878 1.00 87.12 1487 ASP A C 1
ATOM 11989 O O . ASP A 1 1487 ? -38.826 15.312 26.121 1.00 87.12 1487 ASP A O 1
ATOM 11993 N N . LYS A 1 1488 ? -38.969 13.169 26.788 1.00 90.31 1488 LYS A N 1
ATOM 11994 C CA . LYS A 1 1488 ? -39.463 13.432 28.155 1.00 90.31 1488 LYS A CA 1
ATOM 11995 C C . LYS A 1 1488 ? -38.481 12.938 29.214 1.00 90.31 1488 LYS A C 1
ATOM 11997 O O . LYS A 1 1488 ? -38.215 11.739 29.302 1.00 90.31 1488 LYS A O 1
ATOM 12002 N N . PHE A 1 1489 ? -37.999 13.845 30.066 1.00 89.50 1489 PHE A N 1
ATOM 12003 C CA . PHE A 1 1489 ? -37.042 13.542 31.142 1.00 89.50 1489 PHE A CA 1
ATOM 12004 C C . PHE A 1 1489 ? -37.536 12.434 32.081 1.00 89.50 1489 PHE A C 1
ATOM 12006 O O . PHE A 1 1489 ? -36.767 11.561 32.471 1.00 89.50 1489 PHE A O 1
ATOM 12013 N N . GLU A 1 1490 ? -38.827 12.436 32.406 1.00 89.75 1490 GLU A N 1
ATOM 12014 C CA . GLU A 1 1490 ? -39.441 11.496 33.343 1.00 89.75 1490 GLU A CA 1
ATOM 12015 C C . GLU A 1 1490 ? -39.372 10.050 32.823 1.00 89.75 1490 GLU A C 1
ATOM 12017 O O . GLU A 1 1490 ? -39.246 9.116 33.611 1.00 89.75 1490 GLU A O 1
ATOM 12022 N N . GLN A 1 1491 ? -39.404 9.849 31.498 1.00 89.31 1491 GLN A N 1
ATOM 12023 C CA . GLN A 1 1491 ? -39.248 8.521 30.896 1.00 89.31 1491 GLN A CA 1
ATOM 12024 C C . GLN A 1 1491 ? -37.799 8.034 30.968 1.00 89.31 1491 GLN A C 1
ATOM 12026 O O . GLN A 1 1491 ? -37.558 6.877 31.309 1.00 89.31 1491 GLN A O 1
ATOM 12031 N N . TYR A 1 1492 ? -36.829 8.922 30.720 1.00 89.50 1492 TYR A N 1
ATOM 12032 C CA . TYR A 1 1492 ? -35.413 8.604 30.915 1.00 89.50 1492 TYR A CA 1
ATOM 12033 C C . TYR A 1 1492 ? -35.126 8.246 32.376 1.00 89.50 1492 TYR A C 1
ATOM 12035 O O . TYR A 1 1492 ? -34.492 7.228 32.646 1.00 89.50 1492 TYR A O 1
ATOM 12043 N N . GLU A 1 1493 ? -35.626 9.040 33.324 1.00 85.69 1493 GLU A N 1
ATOM 12044 C CA . GLU A 1 1493 ? -35.440 8.802 34.757 1.00 85.69 1493 GLU A CA 1
ATOM 12045 C C . GLU A 1 1493 ? -35.980 7.436 35.189 1.00 85.69 1493 GLU A C 1
ATOM 12047 O O . GLU A 1 1493 ? -35.258 6.704 35.876 1.00 85.69 1493 GLU A O 1
ATOM 12052 N N . LYS A 1 1494 ? -37.178 7.057 34.722 1.00 84.19 1494 LYS A N 1
ATOM 12053 C CA . LYS A 1 1494 ? -37.758 5.728 34.953 1.00 84.19 1494 LYS A CA 1
ATOM 12054 C C . LYS A 1 1494 ? -36.949 4.610 34.302 1.00 84.19 1494 LYS A C 1
ATOM 12056 O O . LYS A 1 1494 ? -36.645 3.631 34.977 1.00 84.19 1494 LYS A O 1
ATOM 12061 N N . TYR A 1 1495 ? -36.557 4.761 33.036 1.00 87.19 1495 TYR A N 1
ATOM 12062 C CA . TYR A 1 1495 ? -35.735 3.779 32.319 1.00 87.19 1495 TYR A CA 1
ATOM 12063 C C . TYR A 1 1495 ? -34.400 3.513 33.032 1.00 87.19 1495 TYR A C 1
ATOM 12065 O O . TYR A 1 1495 ? -33.970 2.369 33.160 1.00 87.19 1495 TYR A O 1
ATOM 12073 N N . ILE A 1 1496 ? -33.750 4.565 33.534 1.00 84.50 1496 ILE A N 1
ATOM 12074 C CA . ILE A 1 1496 ? -32.445 4.478 34.198 1.00 84.50 1496 ILE A CA 1
ATOM 12075 C C . ILE A 1 1496 ? -32.577 3.929 35.621 1.00 84.50 1496 ILE A C 1
ATOM 12077 O O . ILE A 1 1496 ? -31.818 3.046 36.015 1.00 84.50 1496 ILE A O 1
ATOM 12081 N N . SER A 1 1497 ? -33.517 4.468 36.400 1.00 77.56 1497 SER A N 1
ATOM 12082 C CA . SER A 1 1497 ? -33.645 4.191 37.836 1.00 77.56 1497 SER A CA 1
ATOM 12083 C C . SER A 1 1497 ? -34.417 2.912 38.140 1.00 77.56 1497 SER A C 1
ATOM 12085 O O . SER A 1 1497 ? -34.157 2.271 39.154 1.00 77.56 1497 SER A O 1
ATOM 12087 N N . PHE A 1 1498 ? -35.367 2.554 37.275 1.00 78.50 1498 PHE A N 1
ATOM 12088 C CA . PHE A 1 1498 ? -36.328 1.475 37.489 1.00 78.50 1498 PHE A CA 1
ATOM 12089 C C . PHE A 1 1498 ? -36.499 0.625 36.220 1.00 78.50 1498 PHE A C 1
ATOM 12091 O O . PHE A 1 1498 ? -37.621 0.300 35.824 1.00 78.50 1498 PHE A O 1
ATOM 12098 N N . TYR A 1 1499 ? -35.375 0.252 35.595 1.00 80.25 1499 TYR A N 1
ATOM 12099 C CA . TYR A 1 1499 ? -35.309 -0.458 34.310 1.00 80.25 1499 TYR A CA 1
ATOM 12100 C C . TYR A 1 1499 ? -36.251 -1.671 34.216 1.00 80.25 1499 TYR A C 1
ATOM 12102 O O . TYR A 1 1499 ? -37.019 -1.770 33.266 1.00 80.25 1499 TYR A O 1
ATOM 12110 N N . GLU A 1 1500 ? -36.260 -2.554 35.222 1.00 78.81 1500 GLU A N 1
ATOM 12111 C CA . GLU A 1 1500 ? -37.154 -3.725 35.263 1.00 78.81 1500 GLU A CA 1
ATOM 12112 C C . GLU A 1 1500 ? -38.633 -3.328 35.140 1.00 78.81 1500 GLU A C 1
ATOM 12114 O O . GLU A 1 1500 ? -39.347 -3.855 34.287 1.00 78.81 1500 GLU A O 1
ATOM 12119 N N . SER A 1 1501 ? -39.081 -2.357 35.939 1.00 77.56 1501 SER A N 1
ATOM 12120 C CA . SER A 1 1501 ? -40.471 -1.887 35.901 1.00 77.56 1501 SER A CA 1
ATOM 12121 C C . SER A 1 1501 ? -40.812 -1.178 34.587 1.00 77.56 1501 SER A C 1
ATOM 12123 O O . SER A 1 1501 ? -41.901 -1.368 34.049 1.00 77.56 1501 SER A O 1
ATOM 12125 N N . PHE A 1 1502 ? -39.864 -0.407 34.044 1.00 84.06 1502 PHE A N 1
ATOM 12126 C CA . PHE A 1 1502 ? -40.028 0.305 32.783 1.00 84.06 1502 PHE A CA 1
ATOM 12127 C C . PHE A 1 1502 ? -40.189 -0.676 31.621 1.00 84.06 1502 PHE A C 1
ATOM 12129 O O . PHE A 1 1502 ? -41.102 -0.532 30.816 1.00 84.06 1502 PHE A O 1
ATOM 12136 N N . VAL A 1 1503 ? -39.341 -1.706 31.564 1.00 86.06 1503 VAL A N 1
ATOM 12137 C CA . VAL A 1 1503 ? -39.385 -2.735 30.522 1.00 86.06 1503 VAL A CA 1
ATOM 12138 C C . VAL A 1 1503 ? -40.657 -3.568 30.622 1.00 86.06 1503 VAL A C 1
ATOM 12140 O O . VAL A 1 1503 ? -41.314 -3.759 29.603 1.00 86.06 1503 VAL A O 1
ATOM 12143 N N . LYS A 1 1504 ? -41.061 -4.008 31.823 1.00 83.31 1504 LYS A N 1
ATOM 12144 C CA . LYS A 1 1504 ? -42.338 -4.724 31.998 1.00 83.31 1504 LYS A CA 1
ATOM 12145 C C . LYS A 1 1504 ? -43.524 -3.893 31.508 1.00 83.31 1504 LYS A C 1
ATOM 12147 O O . LYS A 1 1504 ? -44.317 -4.394 30.716 1.00 83.31 1504 LYS A O 1
ATOM 12152 N N . GLY A 1 1505 ? -43.594 -2.621 31.911 1.00 83.88 1505 GLY A N 1
ATOM 12153 C CA . GLY A 1 1505 ? -44.646 -1.704 31.463 1.00 83.88 1505 GLY A CA 1
ATOM 12154 C C . GLY A 1 1505 ? -44.625 -1.478 29.950 1.00 83.88 1505 GLY A C 1
ATOM 12155 O O . GLY A 1 1505 ? -45.666 -1.513 29.305 1.00 83.88 1505 GLY A O 1
ATOM 12156 N N . TRP A 1 1506 ? -43.438 -1.335 29.356 1.00 88.00 1506 TRP A N 1
ATOM 12157 C CA . TRP A 1 1506 ? -43.301 -1.168 27.911 1.00 88.00 1506 TRP A CA 1
ATOM 12158 C C . TRP A 1 1506 ? -43.745 -2.408 27.127 1.00 88.00 1506 TRP A C 1
ATOM 12160 O O . TRP A 1 1506 ? -44.431 -2.279 26.115 1.00 88.00 1506 TRP A O 1
ATOM 12170 N N . ILE A 1 1507 ? -43.379 -3.611 27.583 1.00 87.81 1507 ILE A N 1
ATOM 12171 C CA . ILE A 1 1507 ? -43.801 -4.870 26.951 1.00 87.81 1507 ILE A CA 1
ATOM 12172 C C . ILE A 1 1507 ? -45.324 -4.998 27.018 1.00 87.81 1507 ILE A C 1
ATOM 12174 O O . ILE A 1 1507 ? -45.952 -5.316 26.008 1.00 87.81 1507 ILE A O 1
ATOM 12178 N N . GLU A 1 1508 ? -45.920 -4.712 28.177 1.00 86.44 1508 GLU A N 1
ATOM 12179 C CA . GLU A 1 1508 ? -47.374 -4.693 28.338 1.00 86.44 1508 GLU A CA 1
ATOM 12180 C C . GLU A 1 1508 ? -48.026 -3.700 27.362 1.00 86.44 1508 GLU A C 1
ATOM 12182 O O . GLU A 1 1508 ? -48.946 -4.076 26.633 1.00 86.44 1508 GLU A O 1
ATOM 12187 N N . ASP A 1 1509 ? -47.491 -2.482 27.240 1.00 85.75 1509 ASP A N 1
ATOM 12188 C CA . ASP A 1 1509 ? -47.974 -1.475 26.291 1.00 85.75 1509 ASP A CA 1
ATOM 12189 C C . ASP A 1 1509 ? -47.867 -1.936 24.828 1.00 85.75 1509 ASP A C 1
ATOM 12191 O O . ASP A 1 1509 ? -48.761 -1.651 24.027 1.00 85.75 1509 ASP A O 1
ATOM 12195 N N . GLN A 1 1510 ? -46.802 -2.652 24.447 1.00 86.12 1510 GLN A N 1
ATOM 12196 C CA . GLN A 1 1510 ? -46.666 -3.189 23.088 1.00 86.12 1510 GLN A CA 1
ATOM 12197 C C . GLN A 1 1510 ? -47.664 -4.308 22.802 1.00 86.12 1510 GLN A C 1
ATOM 12199 O O . GLN A 1 1510 ? -48.257 -4.322 21.722 1.00 86.12 1510 GLN A O 1
ATOM 12204 N N . ILE A 1 1511 ? -47.891 -5.212 23.761 1.00 86.00 1511 ILE A N 1
ATOM 12205 C CA . ILE A 1 1511 ? -48.929 -6.246 23.653 1.00 86.00 1511 ILE A CA 1
ATOM 12206 C C . ILE A 1 1511 ? -50.290 -5.560 23.479 1.00 86.00 1511 ILE A C 1
ATOM 12208 O O . ILE A 1 1511 ? -51.021 -5.857 22.533 1.00 86.00 1511 ILE A O 1
ATOM 12212 N N . ILE A 1 1512 ? -50.605 -4.578 24.330 1.00 86.06 1512 ILE A N 1
ATOM 12213 C CA . ILE A 1 1512 ? -51.857 -3.818 24.256 1.00 86.06 1512 ILE A CA 1
ATOM 12214 C C . ILE A 1 1512 ? -51.991 -3.147 22.885 1.00 86.06 1512 ILE A C 1
ATOM 12216 O O . ILE A 1 1512 ? -53.026 -3.306 22.243 1.00 86.06 1512 ILE A O 1
ATOM 12220 N N . LYS A 1 1513 ? -50.965 -2.453 22.381 1.00 83.25 1513 LYS A N 1
ATOM 12221 C CA . LYS A 1 1513 ? -51.004 -1.804 21.056 1.00 83.25 1513 LYS A CA 1
ATOM 12222 C C . LYS A 1 1513 ? -51.204 -2.805 19.914 1.00 83.25 1513 LYS A C 1
ATOM 12224 O O . LYS A 1 1513 ? -52.031 -2.560 19.030 1.00 83.25 1513 LYS A O 1
ATOM 12229 N N . HIS A 1 1514 ? -50.478 -3.924 19.933 1.00 82.44 1514 HIS A N 1
ATOM 12230 C CA . HIS A 1 1514 ? -50.541 -4.934 18.876 1.00 82.44 1514 HIS A CA 1
ATOM 12231 C C . HIS A 1 1514 ? -51.922 -5.590 18.792 1.00 82.44 1514 HIS A C 1
ATOM 12233 O O . HIS A 1 1514 ? -52.430 -5.817 17.698 1.00 82.44 1514 HIS A O 1
ATOM 12239 N N . PHE A 1 1515 ? -52.551 -5.854 19.936 1.00 83.56 1515 PHE A N 1
ATOM 12240 C CA . PHE A 1 1515 ? -53.824 -6.569 19.998 1.00 83.56 1515 PHE A CA 1
ATOM 12241 C C . PHE A 1 1515 ? -55.059 -5.672 20.138 1.00 83.56 1515 PHE A C 1
ATOM 12243 O O . PHE A 1 1515 ? -56.165 -6.143 19.899 1.00 83.56 1515 PHE A O 1
ATOM 12250 N N . SER A 1 1516 ? -54.907 -4.383 20.458 1.00 80.44 1516 SER A N 1
ATOM 12251 C CA . SER A 1 1516 ? -56.027 -3.423 20.413 1.00 80.44 1516 SER A CA 1
ATOM 12252 C C . SER A 1 1516 ? -56.407 -3.042 18.983 1.00 80.44 1516 SER A C 1
ATOM 12254 O O . SER A 1 1516 ? -57.555 -2.703 18.722 1.00 80.44 1516 SER A O 1
ATOM 12256 N N . SER A 1 1517 ? -55.443 -3.075 18.058 1.00 69.81 1517 SER A N 1
ATOM 12257 C CA . SER A 1 1517 ? -55.649 -2.712 16.649 1.00 69.81 1517 SER A CA 1
ATOM 12258 C C . SER A 1 1517 ? -56.031 -3.898 15.758 1.00 69.81 1517 SER A C 1
ATOM 12260 O O . SER A 1 1517 ? -56.508 -3.694 14.645 1.00 69.81 1517 SER A O 1
ATOM 12262 N N . ASN A 1 1518 ? -55.830 -5.132 16.230 1.00 64.81 1518 ASN A N 1
ATOM 12263 C CA . ASN A 1 1518 ? -55.888 -6.341 15.416 1.00 64.81 1518 ASN A CA 1
ATOM 12264 C C . ASN A 1 1518 ? -56.855 -7.361 16.032 1.00 64.81 1518 ASN A C 1
ATOM 12266 O O . ASN A 1 1518 ? -56.741 -7.694 17.210 1.00 64.81 1518 ASN A O 1
ATOM 12270 N N . ASN A 1 1519 ? -57.757 -7.937 15.230 1.00 73.00 1519 ASN A N 1
ATOM 12271 C CA . ASN A 1 1519 ? -58.731 -8.931 15.711 1.00 73.00 1519 ASN A CA 1
ATOM 12272 C C . ASN A 1 1519 ? -58.109 -10.293 16.085 1.00 73.00 1519 ASN A C 1
ATOM 12274 O O . ASN A 1 1519 ? -58.826 -11.186 16.534 1.00 73.00 1519 ASN A O 1
ATOM 12278 N N . LYS A 1 1520 ? -56.783 -10.441 15.982 1.00 78.69 1520 LYS A N 1
ATOM 12279 C CA . LYS A 1 1520 ? -56.037 -11.684 16.226 1.00 78.69 1520 LYS A CA 1
ATOM 12280 C C . LYS A 1 1520 ? -56.321 -12.361 17.570 1.00 78.69 1520 LYS A C 1
ATOM 12282 O O . LYS A 1 1520 ? -56.418 -13.580 17.611 1.00 78.69 1520 LYS A O 1
ATOM 12287 N N . VAL A 1 1521 ? -56.479 -11.617 18.674 1.00 83.00 1521 VAL A N 1
ATOM 12288 C CA . VAL A 1 1521 ? -56.823 -12.257 19.970 1.00 83.00 1521 VAL A CA 1
ATOM 12289 C C . VAL A 1 1521 ? -58.187 -12.917 19.894 1.00 83.00 1521 VAL A C 1
ATOM 12291 O O . VAL A 1 1521 ? -58.351 -14.035 20.367 1.00 83.00 1521 VAL A O 1
ATOM 12294 N N . SER A 1 1522 ? -59.146 -12.246 19.258 1.00 81.50 1522 SER A N 1
ATOM 12295 C CA . SER A 1 1522 ? -60.478 -12.807 19.053 1.00 81.50 1522 SER A CA 1
ATOM 12296 C C . SER A 1 1522 ? -60.415 -14.043 18.153 1.00 81.50 1522 SER A C 1
ATOM 12298 O O . SER A 1 1522 ? -61.140 -14.998 18.389 1.00 81.50 1522 SER A O 1
ATOM 12300 N N . GLU A 1 1523 ? -59.529 -14.070 17.154 1.00 84.81 1523 GLU A N 1
ATOM 12301 C CA . GLU A 1 1523 ? -59.318 -15.251 16.304 1.00 84.81 1523 GLU A CA 1
ATOM 12302 C C . GLU A 1 1523 ? -58.751 -16.442 17.091 1.00 84.81 1523 GLU A C 1
ATOM 12304 O O . GLU A 1 1523 ? -59.234 -17.562 16.918 1.00 84.81 1523 GLU A O 1
ATOM 12309 N N . LEU A 1 1524 ? -57.781 -16.205 17.983 1.00 86.00 1524 LEU A N 1
ATOM 12310 C CA . LEU A 1 1524 ? -57.221 -17.231 18.872 1.00 86.00 1524 LEU A CA 1
ATOM 12311 C C . LEU A 1 1524 ? -58.269 -17.754 19.865 1.00 86.00 1524 LEU A C 1
ATOM 12313 O O . LEU A 1 1524 ? -58.430 -18.963 20.019 1.00 86.00 1524 LEU A O 1
ATOM 12317 N N . GLU A 1 1525 ? -59.023 -16.853 20.498 1.00 87.38 1525 GLU A N 1
ATOM 12318 C CA . GLU A 1 1525 ? -60.132 -17.200 21.394 1.00 87.38 1525 GLU A CA 1
ATOM 12319 C C . GLU A 1 1525 ? -61.195 -18.035 20.677 1.00 87.38 1525 GLU A C 1
ATOM 12321 O O . GLU A 1 1525 ? -61.623 -19.068 21.188 1.00 87.38 1525 GLU A O 1
ATOM 12326 N N . GLU A 1 1526 ? -61.603 -17.613 19.477 1.00 87.50 1526 GLU A N 1
ATOM 12327 C CA . GLU A 1 1526 ? -62.572 -18.340 18.660 1.00 87.50 1526 GLU A CA 1
ATOM 12328 C C . GLU A 1 1526 ? -62.020 -19.697 18.192 1.00 87.50 1526 GLU A C 1
ATOM 12330 O O . GLU A 1 1526 ? -62.788 -20.648 18.058 1.00 87.50 1526 GLU A O 1
ATOM 12335 N N . CYS A 1 1527 ? -60.708 -19.818 17.966 1.00 88.50 1527 CYS A N 1
ATOM 12336 C CA . CYS A 1 1527 ? -60.061 -21.086 17.629 1.00 88.50 1527 CYS A CA 1
ATOM 12337 C C . CYS A 1 1527 ? -60.152 -22.089 18.787 1.00 88.50 1527 CYS A C 1
ATOM 12339 O O . CYS A 1 1527 ? -60.661 -23.195 18.594 1.00 88.50 1527 CYS A O 1
ATOM 12341 N N . HIS A 1 1528 ? -59.748 -21.679 19.995 1.00 90.44 1528 HIS A N 1
ATOM 12342 C CA . HIS A 1 1528 ? -59.850 -22.512 21.199 1.00 90.44 1528 HIS A CA 1
ATOM 12343 C C . HIS A 1 1528 ? -61.290 -22.872 21.529 1.00 90.44 1528 HIS A C 1
ATOM 12345 O O . HIS A 1 1528 ? -61.576 -24.029 21.829 1.00 90.44 1528 HIS A O 1
ATOM 12351 N N . LEU A 1 1529 ? -62.202 -21.901 21.430 1.00 91.69 1529 LEU A N 1
ATOM 12352 C CA . LEU A 1 1529 ? -63.623 -22.103 21.689 1.00 91.69 1529 LEU A CA 1
ATOM 12353 C C . LEU A 1 1529 ? -64.236 -23.123 20.722 1.00 91.69 1529 LEU A C 1
ATOM 12355 O O . LEU A 1 1529 ? -64.905 -24.051 21.171 1.00 91.69 1529 LEU A O 1
ATOM 12359 N N . ARG A 1 1530 ? -63.979 -23.006 19.413 1.00 90.75 1530 ARG A N 1
ATOM 12360 C CA . ARG A 1 1530 ? -64.450 -23.998 18.432 1.00 90.75 1530 ARG A CA 1
ATOM 12361 C C . ARG A 1 1530 ? -63.846 -25.375 18.686 1.00 90.75 1530 ARG A C 1
ATOM 12363 O O . ARG A 1 1530 ? -64.566 -26.369 18.640 1.00 90.75 1530 ARG A O 1
ATOM 12370 N N . GLY A 1 1531 ? -62.540 -25.429 18.953 1.00 91.12 1531 GLY A N 1
ATOM 12371 C CA . GLY A 1 1531 ? -61.824 -26.675 19.221 1.00 91.12 1531 GLY A CA 1
ATOM 12372 C C . GLY A 1 1531 ? -62.426 -27.425 20.404 1.00 91.12 1531 GLY A C 1
ATOM 12373 O O . GLY A 1 1531 ? -62.849 -28.568 20.259 1.00 91.12 1531 GLY A O 1
ATOM 12374 N N . ILE A 1 1532 ? -62.562 -26.754 21.550 1.00 91.88 1532 ILE A N 1
ATOM 12375 C CA . ILE A 1 1532 ? -63.091 -27.391 22.757 1.00 91.88 1532 ILE A CA 1
ATOM 12376 C C . ILE A 1 1532 ? -64.584 -27.719 22.644 1.00 91.88 1532 ILE A C 1
ATOM 12378 O O . ILE A 1 1532 ? -65.015 -28.753 23.139 1.00 91.88 1532 ILE A O 1
ATOM 12382 N N . THR A 1 1533 ? -65.372 -26.896 21.946 1.00 91.81 1533 THR A N 1
ATOM 12383 C CA . THR A 1 1533 ? -66.800 -27.173 21.699 1.00 91.81 1533 THR A CA 1
ATOM 12384 C C . THR A 1 1533 ? -66.970 -28.439 20.866 1.00 91.81 1533 THR A C 1
ATOM 12386 O O . THR A 1 1533 ? -67.781 -29.299 21.207 1.00 91.81 1533 THR A O 1
ATOM 12389 N N . LYS A 1 1534 ? -66.155 -28.604 19.818 1.00 92.62 1534 LYS A N 1
ATOM 12390 C CA . LYS A 1 1534 ? -66.136 -29.826 19.011 1.00 92.62 1534 LYS A CA 1
ATOM 12391 C C . LYS A 1 1534 ? -65.808 -31.054 19.863 1.00 92.62 1534 LYS A C 1
ATOM 12393 O O . LYS A 1 1534 ? -66.509 -32.055 19.769 1.00 92.62 1534 LYS A O 1
ATOM 12398 N N . GLU A 1 1535 ? -64.802 -30.961 20.727 1.00 91.00 1535 GLU A N 1
ATOM 12399 C CA . GLU A 1 1535 ? -64.433 -32.061 21.626 1.00 91.00 1535 GLU A CA 1
ATOM 12400 C C . GLU A 1 1535 ? -65.528 -32.395 22.647 1.00 91.00 1535 GLU A C 1
ATOM 12402 O O . GLU A 1 1535 ? -65.752 -33.567 22.946 1.00 91.00 1535 GLU A O 1
ATOM 12407 N N . ILE A 1 1536 ? -66.254 -31.392 23.154 1.00 92.25 1536 ILE A N 1
ATOM 12408 C CA . ILE A 1 1536 ? -67.426 -31.606 24.014 1.00 92.25 1536 ILE A CA 1
ATOM 12409 C C . ILE A 1 1536 ? -68.500 -32.394 23.257 1.00 92.25 1536 ILE A C 1
ATOM 12411 O O . ILE A 1 1536 ? -68.997 -33.391 23.776 1.00 92.25 1536 ILE A O 1
ATOM 12415 N N . LEU A 1 1537 ? -68.831 -31.997 22.027 1.00 92.69 1537 LEU A N 1
ATOM 12416 C CA . LEU A 1 1537 ? -69.829 -32.694 21.208 1.00 92.69 1537 LEU A CA 1
ATOM 12417 C C . LEU A 1 1537 ? -69.393 -34.125 20.850 1.00 92.69 1537 LEU A C 1
ATOM 12419 O O . LEU A 1 1537 ? -70.214 -35.042 20.847 1.00 92.69 1537 LEU A O 1
ATOM 12423 N N . GLU A 1 1538 ? -68.105 -34.341 20.582 1.00 92.69 1538 GLU A N 1
ATOM 12424 C CA . GLU A 1 1538 ? -67.536 -35.676 20.365 1.00 92.69 1538 GLU A CA 1
ATOM 12425 C C . GLU A 1 1538 ? -67.600 -36.535 21.635 1.00 92.69 1538 GLU A C 1
ATOM 12427 O O . GLU A 1 1538 ? -67.966 -37.709 21.560 1.00 92.69 1538 GLU A O 1
ATOM 12432 N N . ALA A 1 1539 ? -67.325 -35.955 22.807 1.00 90.75 1539 ALA A N 1
ATOM 12433 C CA . ALA A 1 1539 ? -67.457 -36.643 24.087 1.00 90.75 1539 ALA A CA 1
ATOM 12434 C C . ALA A 1 1539 ? -68.911 -37.043 24.381 1.00 90.75 1539 ALA A C 1
ATOM 12436 O O . ALA A 1 1539 ? -69.139 -38.152 24.861 1.00 90.75 1539 ALA A O 1
ATOM 12437 N N . VAL A 1 1540 ? -69.886 -36.186 24.048 1.00 89.31 1540 VAL A N 1
ATOM 12438 C CA . VAL A 1 1540 ? -71.325 -36.488 24.165 1.00 89.31 1540 VAL A CA 1
ATOM 12439 C C . VAL A 1 1540 ? -71.706 -37.660 23.262 1.00 89.31 1540 VAL A C 1
ATOM 12441 O O . VAL A 1 1540 ? -72.237 -38.653 23.755 1.00 89.31 1540 VAL A O 1
ATOM 12444 N N . LYS A 1 1541 ? -71.369 -37.599 21.967 1.00 88.62 1541 LYS A N 1
ATOM 12445 C CA . LYS A 1 1541 ? -71.654 -38.685 21.009 1.00 88.62 1541 LYS A CA 1
ATOM 12446 C C . LYS A 1 1541 ? -70.990 -39.999 21.406 1.00 88.62 1541 LYS A C 1
ATOM 12448 O O . LYS A 1 1541 ? -71.602 -41.058 21.347 1.00 88.62 1541 LYS A O 1
ATOM 12453 N N . SER A 1 1542 ? -69.730 -39.940 21.831 1.00 87.25 1542 SER A N 1
ATOM 12454 C CA . SER A 1 1542 ? -68.999 -41.128 22.266 1.00 87.25 1542 SER A CA 1
ATOM 12455 C C . SER A 1 1542 ? -69.598 -41.732 23.534 1.00 87.25 1542 SER A C 1
ATOM 12457 O O . SER A 1 1542 ? -69.659 -42.952 23.630 1.00 87.25 1542 SER A O 1
ATOM 12459 N N . ALA A 1 1543 ? -70.059 -40.913 24.482 1.00 86.50 1543 ALA A N 1
ATOM 12460 C CA . ALA A 1 1543 ? -70.752 -41.408 25.666 1.00 86.50 1543 ALA A CA 1
ATOM 12461 C C . ALA A 1 1543 ? -72.088 -42.080 25.308 1.00 86.50 1543 ALA A C 1
ATOM 12463 O O . ALA A 1 1543 ? -72.415 -43.098 25.912 1.00 86.50 1543 ALA A O 1
ATOM 12464 N N . GLN A 1 1544 ? -72.819 -41.569 24.304 1.00 83.31 1544 GLN A N 1
ATOM 12465 C CA . GLN A 1 1544 ? -74.095 -42.160 23.869 1.00 83.31 1544 GLN A CA 1
ATOM 12466 C C . GLN A 1 1544 ? -73.904 -43.593 23.369 1.00 83.31 1544 GLN A C 1
ATOM 12468 O O . GLN A 1 1544 ? -74.718 -44.447 23.684 1.00 83.31 1544 GLN A O 1
ATOM 12473 N N . ASN A 1 1545 ? -72.806 -43.856 22.660 1.00 82.38 1545 ASN A N 1
ATOM 12474 C CA . ASN A 1 1545 ? -72.496 -45.179 22.113 1.00 82.38 1545 ASN A CA 1
ATOM 12475 C C . ASN A 1 1545 ? -71.951 -46.177 23.155 1.00 82.38 1545 ASN A C 1
ATOM 12477 O O . ASN A 1 1545 ? -71.869 -47.364 22.867 1.00 82.38 1545 ASN A O 1
ATOM 12481 N N . GLU A 1 1546 ? -71.488 -45.707 24.319 1.00 79.12 1546 GLU A N 1
ATOM 12482 C CA . GLU A 1 1546 ? -70.840 -46.546 25.345 1.00 79.12 1546 GLU A CA 1
ATOM 12483 C C . GLU A 1 1546 ? -71.771 -46.928 26.502 1.00 79.12 1546 GLU A C 1
ATOM 12485 O O . GLU A 1 1546 ? -71.417 -47.786 27.309 1.00 79.12 1546 GLU A O 1
ATOM 12490 N N . THR A 1 1547 ? -72.930 -46.279 26.624 1.00 72.06 1547 THR A N 1
ATOM 12491 C CA . THR A 1 1547 ? -73.855 -46.468 27.750 1.00 72.06 1547 THR A CA 1
ATOM 12492 C C . THR A 1 1547 ? -75.209 -46.942 27.236 1.00 72.06 1547 THR A C 1
ATOM 12494 O O . THR A 1 1547 ? -76.109 -46.141 27.014 1.00 72.06 1547 THR A O 1
ATOM 12497 N N . ASP A 1 1548 ? -75.357 -48.252 27.049 1.00 59.41 1548 ASP A N 1
ATOM 12498 C CA . ASP A 1 1548 ? -76.657 -48.869 26.786 1.00 59.41 1548 ASP A CA 1
ATOM 12499 C C . ASP A 1 1548 ? -77.310 -49.213 28.137 1.00 59.41 1548 ASP A C 1
ATOM 12501 O O . ASP A 1 1548 ? -76.857 -50.099 28.859 1.00 59.41 1548 ASP A O 1
ATOM 12505 N N . GLU A 1 1549 ? -78.356 -48.465 28.502 1.00 56.75 1549 GLU A N 1
ATOM 12506 C CA . GLU A 1 1549 ? -79.282 -48.740 29.621 1.00 56.75 1549 GLU A CA 1
ATOM 12507 C C . GLU A 1 1549 ? -78.782 -48.530 31.071 1.00 56.75 1549 GLU A C 1
ATOM 12509 O O . GLU A 1 1549 ? -79.539 -48.765 32.013 1.00 56.75 1549 GLU A O 1
ATOM 12514 N N . SER A 1 1550 ? -77.571 -48.013 31.310 1.00 54.50 1550 SER A N 1
ATOM 12515 C CA . SER A 1 1550 ? -77.014 -47.903 32.677 1.00 54.50 1550 SER A CA 1
ATOM 12516 C C . SER A 1 1550 ? -77.403 -46.644 33.487 1.00 54.50 1550 SER A C 1
ATOM 12518 O O . SER A 1 1550 ? -77.036 -46.497 34.656 1.00 54.50 1550 SER A O 1
ATOM 12520 N N . GLY A 1 1551 ? -78.221 -45.759 32.908 1.00 74.38 1551 GLY A N 1
ATOM 12521 C CA . GLY A 1 1551 ? -78.821 -44.598 33.576 1.00 74.38 1551 GLY A CA 1
ATOM 12522 C C . GLY A 1 1551 ? -78.050 -43.278 33.412 1.00 74.38 1551 GLY A C 1
ATOM 12523 O O . GLY A 1 1551 ? -76.829 -43.234 33.263 1.00 74.38 1551 GLY A O 1
ATOM 12524 N N . ILE A 1 1552 ? -78.778 -42.154 33.489 1.00 81.12 1552 ILE A N 1
ATOM 12525 C CA . ILE A 1 1552 ? -78.278 -40.796 33.186 1.00 81.12 1552 ILE A CA 1
ATOM 12526 C C . ILE A 1 1552 ? -77.031 -40.385 33.987 1.00 81.12 1552 ILE A C 1
ATOM 12528 O O . ILE A 1 1552 ? -76.160 -39.672 33.482 1.00 81.12 1552 ILE A O 1
ATOM 12532 N N . LYS A 1 1553 ? -76.912 -40.856 35.237 1.00 81.25 1553 LYS A N 1
ATOM 12533 C CA . LYS A 1 1553 ? -75.760 -40.569 36.102 1.00 81.25 1553 LYS A CA 1
ATOM 12534 C C . LYS A 1 1553 ? -74.462 -41.134 35.506 1.00 81.25 1553 LYS A C 1
ATOM 12536 O O . LYS A 1 1553 ? -73.444 -40.441 35.519 1.00 81.25 1553 LYS A O 1
ATOM 12541 N N . GLU A 1 1554 ? -74.491 -42.345 34.950 1.00 80.81 1554 GLU A N 1
ATOM 12542 C CA . GLU A 1 1554 ? -73.314 -42.956 34.323 1.00 80.81 1554 GLU A CA 1
ATOM 12543 C C . GLU A 1 1554 ? -72.959 -42.291 32.990 1.00 80.81 1554 GLU A C 1
ATOM 12545 O O . GLU A 1 1554 ? -71.775 -42.072 32.715 1.00 80.81 1554 GLU A O 1
ATOM 12550 N N . PHE A 1 1555 ? -73.972 -41.890 32.216 1.00 85.25 1555 PHE A N 1
ATOM 12551 C CA . PHE A 1 1555 ? -73.800 -41.138 30.972 1.00 85.25 1555 PHE A CA 1
ATOM 12552 C C . PHE A 1 1555 ? -73.058 -39.809 31.197 1.00 85.25 1555 PHE A C 1
ATOM 12554 O O . PHE A 1 1555 ? -72.020 -39.560 30.578 1.00 85.25 1555 PHE A O 1
ATOM 12561 N N . ILE A 1 1556 ? -73.519 -38.977 32.141 1.00 86.44 1556 ILE A N 1
ATOM 12562 C CA . ILE A 1 1556 ? -72.862 -37.696 32.465 1.00 86.44 1556 ILE A CA 1
ATOM 12563 C C . ILE A 1 1556 ? -71.438 -37.938 32.982 1.00 86.44 1556 ILE A C 1
ATOM 12565 O O . ILE A 1 1556 ? -70.496 -37.263 32.561 1.00 86.44 1556 ILE A O 1
ATOM 12569 N N . GLN A 1 1557 ? -71.243 -38.939 33.847 1.00 83.44 1557 GLN A N 1
ATOM 12570 C CA . GLN A 1 1557 ? -69.906 -39.315 34.310 1.00 83.44 1557 GLN A CA 1
ATOM 12571 C C . GLN A 1 1557 ? -68.999 -39.779 33.165 1.00 83.44 1557 GLN A C 1
ATOM 12573 O O . GLN A 1 1557 ? -67.793 -39.546 33.221 1.00 83.44 1557 GLN A O 1
ATOM 12578 N N . CYS A 1 1558 ? -69.531 -40.435 32.131 1.00 85.19 1558 CYS A N 1
ATOM 12579 C CA . CYS A 1 1558 ? -68.770 -40.805 30.939 1.00 85.19 1558 CYS A CA 1
ATOM 12580 C C . CYS A 1 1558 ? -68.288 -39.562 30.173 1.00 85.19 1558 CYS A C 1
ATOM 12582 O O . CYS A 1 1558 ? -67.096 -39.448 29.877 1.00 85.19 1558 CYS A O 1
ATOM 12584 N N . ILE A 1 1559 ? -69.166 -38.576 29.961 1.00 87.94 1559 ILE A N 1
ATOM 12585 C CA . ILE A 1 1559 ? -68.805 -37.290 29.338 1.00 87.94 1559 ILE A CA 1
ATOM 12586 C C . ILE A 1 1559 ? -67.706 -36.590 30.144 1.00 87.94 1559 ILE A C 1
ATOM 12588 O O . ILE A 1 1559 ? -66.664 -36.217 29.599 1.00 87.94 1559 ILE A O 1
ATOM 12592 N N . CYS A 1 1560 ? -67.899 -36.449 31.459 1.00 86.62 1560 CYS A N 1
ATOM 12593 C CA . CYS A 1 1560 ? -66.911 -35.825 32.336 1.00 86.62 1560 CYS A CA 1
ATOM 12594 C C . CYS A 1 1560 ? -65.571 -36.570 32.310 1.00 86.62 1560 CYS A C 1
ATOM 12596 O O . CYS A 1 1560 ? -64.521 -35.929 32.322 1.00 86.62 1560 CYS A O 1
ATOM 12598 N N . ARG A 1 1561 ? -65.590 -37.908 32.218 1.00 83.25 1561 ARG A N 1
ATOM 12599 C CA . ARG A 1 1561 ? -64.369 -38.711 32.104 1.00 83.25 1561 ARG A CA 1
ATOM 12600 C C . ARG A 1 1561 ? -63.604 -38.417 30.812 1.00 83.25 1561 ARG A C 1
ATOM 12602 O O . ARG A 1 1561 ? -62.391 -38.233 30.847 1.00 83.25 1561 ARG A O 1
ATOM 12609 N N . LYS A 1 1562 ? -64.298 -38.318 29.679 1.00 85.25 1562 LYS A N 1
ATOM 12610 C CA . LYS A 1 1562 ? -63.663 -38.013 28.385 1.00 85.25 1562 LYS A CA 1
ATOM 12611 C C . LYS A 1 1562 ? -63.083 -36.596 28.338 1.00 85.25 1562 LYS A C 1
ATOM 12613 O O . LYS A 1 1562 ? -62.034 -36.387 27.737 1.00 85.25 1562 LYS A O 1
ATOM 12618 N N . LEU A 1 1563 ? -63.714 -35.639 29.019 1.00 88.00 1563 LEU A N 1
ATOM 12619 C CA . LEU A 1 1563 ? -63.285 -34.235 29.026 1.00 88.00 1563 LEU A CA 1
ATOM 12620 C C . LEU A 1 1563 ? -62.286 -33.881 30.133 1.00 88.00 1563 LEU A C 1
ATOM 12622 O O . LEU A 1 1563 ? -61.577 -32.878 30.031 1.00 88.00 1563 LEU A O 1
ATOM 12626 N N . GLY A 1 1564 ? -62.204 -34.673 31.200 1.00 80.75 1564 GLY A N 1
ATOM 12627 C CA . GLY A 1 1564 ? -61.523 -34.255 32.424 1.00 80.75 1564 GLY A CA 1
ATOM 12628 C C . GLY A 1 1564 ? -59.989 -34.289 32.387 1.00 80.75 1564 GLY A C 1
ATOM 12629 O O . GLY A 1 1564 ? -59.367 -34.026 33.412 1.00 80.75 1564 GLY A O 1
ATOM 12630 N N . GLN A 1 1565 ? -59.362 -34.571 31.240 1.00 80.19 1565 GLN A N 1
ATOM 12631 C CA . GLN A 1 1565 ? -57.945 -34.240 31.020 1.00 80.19 1565 GLN A CA 1
ATOM 12632 C C . GLN A 1 1565 ? -57.736 -32.793 30.538 1.00 80.19 1565 GLN A C 1
ATOM 12634 O O . GLN A 1 1565 ? -56.633 -32.268 30.676 1.00 80.19 1565 GLN A O 1
ATOM 12639 N N . LYS A 1 1566 ? -58.777 -32.148 29.992 1.00 83.44 1566 LYS A N 1
ATOM 12640 C CA . LYS A 1 1566 ? -58.712 -30.803 29.390 1.00 83.44 1566 LYS A CA 1
ATOM 12641 C C . LYS A 1 1566 ? -59.540 -29.749 30.119 1.00 83.44 1566 LYS A C 1
ATOM 12643 O O . LYS A 1 1566 ? -59.135 -28.593 30.159 1.00 83.44 1566 LYS A O 1
ATOM 12648 N N . LEU A 1 1567 ? -60.682 -30.131 30.690 1.00 87.50 1567 LEU A N 1
ATOM 12649 C CA . LEU A 1 1567 ? -61.609 -29.214 31.356 1.00 87.50 1567 LEU A CA 1
ATOM 12650 C C . LEU A 1 1567 ? -61.682 -29.486 32.854 1.00 87.50 1567 LEU A C 1
ATOM 12652 O O . LEU A 1 1567 ? -61.928 -30.618 33.255 1.00 87.50 1567 LEU A O 1
ATOM 12656 N N . ILE A 1 1568 ? -61.529 -28.450 33.681 1.00 85.00 1568 ILE A N 1
ATOM 12657 C CA . ILE A 1 1568 ? -61.773 -28.531 35.129 1.00 85.00 1568 ILE A CA 1
ATOM 12658 C C . ILE A 1 1568 ? -63.275 -28.410 35.364 1.00 85.00 1568 ILE A C 1
ATOM 12660 O O . ILE A 1 1568 ? -63.847 -27.339 35.174 1.00 85.00 1568 ILE A O 1
ATOM 12664 N N . ILE A 1 1569 ? -63.915 -29.505 35.770 1.00 83.25 1569 ILE A N 1
ATOM 12665 C CA . ILE A 1 1569 ? -65.368 -29.555 35.941 1.00 83.25 1569 ILE A CA 1
ATOM 12666 C C . ILE A 1 1569 ? -65.703 -29.282 37.415 1.00 83.25 1569 ILE A C 1
ATOM 12668 O O . ILE A 1 1569 ? -65.258 -30.033 38.287 1.00 83.25 1569 ILE A O 1
ATOM 12672 N N . PRO A 1 1570 ? -66.492 -28.237 37.734 1.00 81.12 1570 PRO A N 1
ATOM 12673 C CA . PRO A 1 1570 ? -66.872 -27.945 39.113 1.00 81.12 1570 PRO A CA 1
ATOM 12674 C C . PRO A 1 1570 ? -67.723 -29.078 39.702 1.00 81.12 1570 PRO A C 1
ATOM 12676 O O . PRO A 1 1570 ? -68.852 -29.311 39.265 1.00 81.12 1570 PRO A O 1
ATOM 12679 N N . LYS A 1 1571 ? -67.186 -29.774 40.710 1.00 75.25 1571 LYS A N 1
ATOM 12680 C CA . LYS A 1 1571 ? -67.821 -30.953 41.315 1.00 75.25 1571 LYS A CA 1
ATOM 12681 C C . LYS A 1 1571 ? -69.180 -30.634 41.945 1.00 75.25 1571 LYS A C 1
ATOM 12683 O O . LYS A 1 1571 ? -70.133 -31.349 41.678 1.00 75.25 1571 LYS A O 1
ATOM 12688 N N . ASP A 1 1572 ? -69.295 -29.532 42.684 1.00 73.12 1572 ASP A N 1
ATOM 12689 C CA . ASP A 1 1572 ? -70.562 -29.120 43.312 1.00 73.12 1572 ASP A CA 1
ATOM 12690 C C . ASP A 1 1572 ? -71.682 -28.910 42.283 1.00 73.12 1572 ASP A C 1
ATOM 12692 O O . ASP A 1 1572 ? -72.830 -29.304 42.490 1.00 73.12 1572 ASP A O 1
ATOM 12696 N N . ALA A 1 1573 ? -71.340 -28.284 41.152 1.00 78.69 1573 ALA A N 1
ATOM 12697 C CA . ALA A 1 1573 ? -72.280 -28.060 40.064 1.00 78.69 1573 ALA A CA 1
ATOM 12698 C C . ALA A 1 1573 ? -72.674 -29.385 39.403 1.00 78.69 1573 ALA A C 1
ATOM 12700 O O . ALA A 1 1573 ? -73.850 -29.591 39.118 1.00 78.69 1573 ALA A O 1
ATOM 12701 N N . LEU A 1 1574 ? -71.705 -30.287 39.208 1.00 81.56 1574 LEU A N 1
ATOM 12702 C CA . LEU A 1 1574 ? -71.940 -31.618 38.656 1.00 81.56 1574 LEU A CA 1
ATOM 12703 C C . LEU A 1 1574 ? -72.859 -32.445 39.564 1.00 81.56 1574 LEU A C 1
ATOM 12705 O O . LEU A 1 1574 ? -73.848 -32.985 39.083 1.00 81.56 1574 LEU A O 1
ATOM 12709 N N . GLU A 1 1575 ? -72.579 -32.508 40.868 1.00 78.75 1575 GLU A N 1
ATOM 12710 C CA . GLU A 1 1575 ? -73.411 -33.236 41.834 1.00 78.75 1575 GLU A CA 1
ATOM 12711 C C . GLU A 1 1575 ? -74.840 -32.680 41.856 1.00 78.75 1575 GLU A C 1
ATOM 12713 O O . GLU A 1 1575 ? -75.793 -33.448 41.760 1.00 78.75 1575 GLU A O 1
ATOM 12718 N N . THR A 1 1576 ? -75.001 -31.352 41.842 1.00 75.88 1576 THR A N 1
ATOM 12719 C CA . THR A 1 1576 ? -76.324 -30.703 41.767 1.00 75.88 1576 THR A CA 1
ATOM 12720 C C . THR A 1 1576 ? -77.099 -31.085 40.496 1.00 75.88 1576 THR A C 1
ATOM 12722 O O . THR A 1 1576 ? -78.309 -31.286 40.536 1.00 75.88 1576 THR A O 1
ATOM 12725 N N . VAL A 1 1577 ? -76.421 -31.212 39.352 1.00 80.25 1577 VAL A N 1
ATOM 12726 C CA . VAL A 1 1577 ? -77.051 -31.624 38.083 1.00 80.25 1577 VAL A CA 1
ATOM 12727 C C . VAL A 1 1577 ? -77.412 -33.115 38.085 1.00 80.25 1577 VAL A C 1
ATOM 12729 O O . VAL A 1 1577 ? -78.404 -33.515 37.473 1.00 80.25 1577 VAL A O 1
ATOM 12732 N N . MET A 1 1578 ? -76.615 -33.950 38.753 1.00 80.12 1578 MET A N 1
ATOM 12733 C CA . MET A 1 1578 ? -76.824 -35.399 38.805 1.00 80.12 1578 MET A CA 1
ATOM 12734 C C . MET A 1 1578 ? -77.952 -35.817 39.754 1.00 80.12 1578 MET A C 1
ATOM 12736 O O . MET A 1 1578 ? -78.565 -36.864 39.545 1.00 80.12 1578 MET A O 1
ATOM 12740 N N . VAL A 1 1579 ? -78.203 -35.044 40.807 1.00 75.75 1579 VAL A N 1
ATOM 12741 C CA . VAL A 1 1579 ? -79.178 -35.371 41.855 1.00 75.75 1579 VAL A CA 1
ATOM 12742 C C . VAL A 1 1579 ? -80.602 -35.130 41.379 1.00 75.75 1579 VAL A C 1
ATOM 12744 O O . VAL A 1 1579 ? -80.868 -34.158 40.666 1.00 75.75 1579 VAL A O 1
ATOM 12747 N N . LEU A 1 1580 ? -81.508 -36.039 41.767 1.00 72.44 1580 LEU A N 1
ATOM 12748 C CA . LEU A 1 1580 ? -82.936 -35.975 41.427 1.00 72.44 1580 LEU A CA 1
ATOM 12749 C C . LEU A 1 1580 ? -83.200 -35.878 39.908 1.00 72.44 1580 LEU A C 1
ATOM 12751 O O . LEU A 1 1580 ? -84.216 -35.332 39.492 1.00 72.44 1580 LEU A O 1
ATOM 12755 N N . ASN A 1 1581 ? -82.279 -36.400 39.088 1.00 73.75 1581 ASN A N 1
ATOM 12756 C CA . ASN A 1 1581 ? -82.334 -36.345 37.631 1.00 73.75 1581 ASN A CA 1
ATOM 12757 C C . ASN A 1 1581 ? -83.023 -37.596 37.060 1.00 73.75 1581 ASN A C 1
ATOM 12759 O O . ASN A 1 1581 ? -82.452 -38.688 37.093 1.00 73.75 1581 ASN A O 1
ATOM 12763 N N . ASN A 1 1582 ? -84.239 -37.426 36.536 1.00 75.44 1582 ASN A N 1
ATOM 12764 C CA . ASN A 1 1582 ? -85.035 -38.477 35.886 1.00 75.44 1582 ASN A CA 1
ATOM 12765 C C . ASN A 1 1582 ? -84.970 -38.429 34.344 1.00 75.44 1582 ASN A C 1
ATOM 12767 O O . ASN A 1 1582 ? -85.757 -39.103 33.679 1.00 75.44 1582 ASN A O 1
ATOM 12771 N N . ALA A 1 1583 ? -84.068 -37.627 33.769 1.00 78.38 1583 ALA A N 1
ATOM 12772 C CA . ALA A 1 1583 ? -83.986 -37.413 32.330 1.00 78.38 1583 ALA A CA 1
ATOM 12773 C C . ALA A 1 1583 ? -83.651 -38.704 31.563 1.00 78.38 1583 ALA A C 1
ATOM 12775 O O . ALA A 1 1583 ? -82.769 -39.474 31.952 1.00 78.38 1583 ALA A O 1
ATOM 12776 N N . SER A 1 1584 ? -84.306 -38.898 30.416 1.00 81.88 1584 SER A N 1
ATOM 12777 C CA . SER A 1 1584 ? -83.922 -39.943 29.463 1.00 81.88 1584 SER A CA 1
ATOM 12778 C C . SER A 1 1584 ? -82.589 -39.591 28.795 1.00 81.88 1584 SER A C 1
ATOM 12780 O O . SER A 1 1584 ? -82.356 -38.445 28.407 1.00 81.88 1584 SER A O 1
ATOM 12782 N N . GLN A 1 1585 ? -81.702 -40.578 28.651 1.00 82.00 1585 GLN A N 1
ATOM 12783 C CA . GLN A 1 1585 ? -80.347 -40.373 28.130 1.00 82.00 1585 GLN A CA 1
ATOM 12784 C C . GLN A 1 1585 ? -80.334 -39.779 26.715 1.00 82.00 1585 GLN A C 1
ATOM 12786 O O . GLN A 1 1585 ? -79.588 -38.837 26.447 1.00 82.00 1585 GLN A O 1
ATOM 12791 N N . GLU A 1 1586 ? -81.173 -40.301 25.819 1.00 82.81 1586 GLU A N 1
ATOM 12792 C CA . GLU A 1 1586 ? -81.228 -39.872 24.420 1.00 82.81 1586 GLU A CA 1
ATOM 12793 C C . GLU A 1 1586 ? -81.710 -38.418 24.288 1.00 82.81 1586 GLU A C 1
ATOM 12795 O O . GLU A 1 1586 ? -81.035 -37.588 23.671 1.00 82.81 1586 GLU A O 1
ATOM 12800 N N . SER A 1 1587 ? -82.819 -38.073 24.954 1.00 83.69 1587 SER A N 1
ATOM 12801 C CA . SER A 1 1587 ? -83.361 -36.709 24.938 1.00 83.69 1587 SER A CA 1
ATOM 12802 C C . SER A 1 1587 ? -82.421 -35.723 25.629 1.00 83.69 1587 SER A C 1
ATOM 12804 O O . SER A 1 1587 ? -82.188 -34.630 25.112 1.00 83.69 1587 SER A O 1
ATOM 12806 N N . PHE A 1 1588 ? -81.822 -36.104 26.764 1.00 86.75 1588 PHE A N 1
ATOM 12807 C CA . PHE A 1 1588 ? -80.830 -35.279 27.452 1.00 86.75 1588 PHE A CA 1
ATOM 12808 C C . PHE A 1 1588 ? -79.621 -34.984 26.558 1.00 86.75 1588 PHE A C 1
ATOM 12810 O O . PHE A 1 1588 ? -79.185 -33.839 26.485 1.00 86.75 1588 PHE A O 1
ATOM 12817 N N . ALA A 1 1589 ? -79.093 -35.979 25.842 1.00 87.56 1589 ALA A N 1
ATOM 12818 C CA . ALA A 1 1589 ? -77.952 -35.793 24.949 1.00 87.56 1589 ALA A CA 1
ATOM 12819 C C . ALA A 1 1589 ? -78.272 -34.874 23.754 1.00 87.56 1589 ALA A C 1
ATOM 12821 O O . ALA A 1 1589 ? -77.436 -34.049 23.365 1.00 87.56 1589 ALA A O 1
ATOM 12822 N N . CYS A 1 1590 ? -79.490 -34.965 23.205 1.00 89.44 1590 CYS A N 1
ATOM 12823 C CA . CYS A 1 1590 ? -79.971 -34.054 22.165 1.00 89.44 1590 CYS A CA 1
ATOM 12824 C C . CYS A 1 1590 ? -80.026 -32.604 22.675 1.00 89.44 1590 CYS A C 1
ATOM 12826 O O . CYS A 1 1590 ? -79.454 -31.701 22.058 1.00 89.44 1590 CYS A O 1
ATOM 12828 N N . TRP A 1 1591 ? -80.659 -32.379 23.832 1.00 90.75 1591 TRP A N 1
ATOM 12829 C CA . TRP A 1 1591 ? -80.738 -31.049 24.440 1.00 90.75 1591 TRP A CA 1
ATOM 12830 C C . TRP A 1 1591 ? -79.369 -30.514 24.851 1.00 90.75 1591 TRP A C 1
ATOM 12832 O O . TRP A 1 1591 ? -79.083 -29.344 24.616 1.00 90.75 1591 TRP A O 1
ATOM 12842 N N . LEU A 1 1592 ? -78.490 -31.368 25.377 1.00 91.25 1592 LEU A N 1
ATOM 12843 C CA . LEU A 1 1592 ? -77.130 -30.994 25.749 1.00 91.25 1592 LEU A CA 1
ATOM 12844 C C . LEU A 1 1592 ? -76.326 -30.521 24.539 1.00 91.25 1592 LEU A C 1
ATOM 12846 O O . LEU A 1 1592 ? -75.653 -29.497 24.622 1.00 91.25 1592 LEU A O 1
ATOM 12850 N N . SER A 1 1593 ? -76.427 -31.222 23.409 1.00 92.31 1593 SER A N 1
ATOM 12851 C CA . SER A 1 1593 ? -75.749 -30.815 22.174 1.00 92.31 1593 SER A CA 1
ATOM 12852 C C . SER A 1 1593 ? -76.190 -29.413 21.740 1.00 92.31 1593 SER A C 1
ATOM 12854 O O . SER A 1 1593 ? -75.348 -28.551 21.489 1.00 92.31 1593 SER A O 1
ATOM 12856 N N . LYS A 1 1594 ? -77.502 -29.142 21.767 1.00 92.38 1594 LYS A N 1
ATOM 12857 C CA . LYS A 1 1594 ? -78.059 -27.818 21.456 1.00 92.38 1594 LYS A CA 1
ATOM 12858 C C . LYS A 1 1594 ? -77.601 -26.743 22.449 1.00 92.38 1594 LYS A C 1
ATOM 12860 O O . LYS A 1 1594 ? -77.177 -25.663 22.043 1.00 92.38 1594 LYS A O 1
ATOM 12865 N N . SER A 1 1595 ? -77.636 -27.032 23.750 1.00 92.44 1595 SER A N 1
ATOM 12866 C CA . SER A 1 1595 ? -77.169 -26.099 24.781 1.00 92.44 1595 SER A CA 1
ATOM 12867 C C . SER A 1 1595 ? -75.678 -25.778 24.635 1.00 92.44 1595 SER A C 1
ATOM 12869 O O . SER A 1 1595 ? -75.280 -24.635 24.853 1.00 92.44 1595 SER A O 1
ATOM 12871 N N . VAL A 1 1596 ? -74.848 -26.749 24.239 1.00 93.38 1596 VAL A N 1
ATOM 12872 C CA . VAL A 1 1596 ? -73.412 -26.552 23.978 1.00 93.38 1596 VAL A CA 1
ATOM 12873 C C . VAL A 1 1596 ? -73.182 -25.622 22.780 1.00 93.38 1596 VAL A C 1
ATOM 12875 O O . VAL A 1 1596 ? -72.343 -24.723 22.865 1.00 93.38 1596 VAL A O 1
ATOM 12878 N N . GLU A 1 1597 ? -73.959 -25.757 21.705 1.00 92.81 1597 GLU A N 1
ATOM 12879 C CA . GLU A 1 1597 ? -73.916 -24.834 20.558 1.00 92.81 1597 GLU A CA 1
ATOM 12880 C C . GLU A 1 1597 ? -74.347 -23.406 20.952 1.00 92.81 1597 GLU A C 1
ATOM 12882 O O . GLU A 1 1597 ? -73.700 -22.415 20.595 1.00 92.81 1597 GLU A O 1
ATOM 12887 N N . GLU A 1 1598 ? -75.405 -23.268 21.757 1.00 92.50 1598 GLU A N 1
ATOM 12888 C CA . GLU A 1 1598 ? -75.858 -21.973 22.287 1.00 92.50 1598 GLU A CA 1
ATOM 12889 C C . GLU A 1 1598 ? -74.836 -21.344 23.253 1.00 92.50 1598 GLU A C 1
ATOM 12891 O O . GLU A 1 1598 ? -74.624 -20.119 23.265 1.00 92.50 1598 GLU A O 1
ATOM 12896 N N . MET A 1 1599 ? -74.159 -22.176 24.049 1.00 93.56 1599 MET A N 1
ATOM 12897 C CA . MET A 1 1599 ? -73.054 -21.771 24.913 1.00 93.56 1599 MET A CA 1
ATOM 12898 C C . MET A 1 1599 ? -71.901 -21.211 24.088 1.00 93.56 1599 MET A C 1
ATOM 12900 O O . MET A 1 1599 ? -71.397 -20.147 24.449 1.00 93.56 1599 MET A O 1
ATOM 12904 N N . GLU A 1 1600 ? -71.516 -21.859 22.984 1.00 92.38 1600 GLU A N 1
ATOM 12905 C CA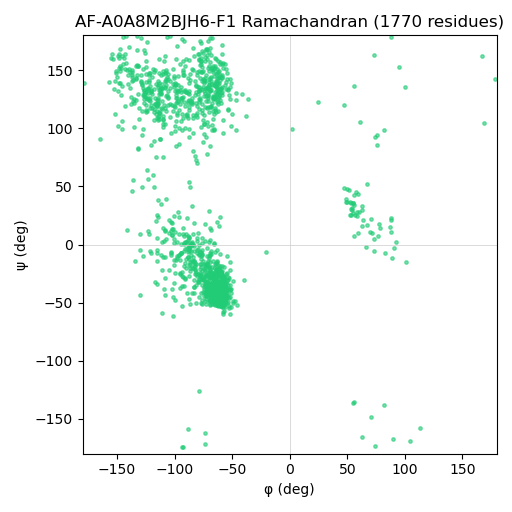 . GLU A 1 1600 ? -70.465 -21.364 22.089 1.00 92.38 1600 GLU A CA 1
ATOM 12906 C C . GLU A 1 1600 ? -70.766 -19.922 21.652 1.00 92.38 1600 GLU A C 1
ATOM 12908 O O . GLU A 1 1600 ? -69.945 -19.018 21.829 1.00 92.38 1600 GLU A O 1
ATOM 12913 N N . GLN A 1 1601 ? -71.991 -19.659 21.186 1.00 91.88 1601 GLN A N 1
ATOM 12914 C CA . GLN A 1 1601 ? -72.403 -18.313 20.771 1.00 91.88 1601 GLN A CA 1
ATOM 12915 C C . GLN A 1 1601 ? -72.412 -17.312 21.931 1.00 91.88 1601 GLN A C 1
ATOM 12917 O O . GLN A 1 1601 ? -72.049 -16.141 21.769 1.00 91.88 1601 GLN A O 1
ATOM 12922 N N . THR A 1 1602 ? -72.819 -17.757 23.117 1.00 91.00 1602 THR A N 1
ATOM 12923 C CA . THR A 1 1602 ? -72.887 -16.913 24.313 1.00 91.00 1602 THR A CA 1
ATOM 12924 C C . THR A 1 1602 ? -71.496 -16.528 24.809 1.00 91.00 1602 THR A C 1
ATOM 12926 O O . THR A 1 1602 ? -71.235 -15.344 25.042 1.00 91.00 1602 THR A O 1
ATOM 12929 N N . VAL A 1 1603 ? -70.591 -17.500 24.930 1.00 89.31 1603 VAL A N 1
ATOM 12930 C CA . VAL A 1 1603 ? -69.198 -17.290 25.343 1.00 89.31 1603 VAL A CA 1
ATOM 12931 C C . VAL A 1 1603 ? -68.484 -16.418 24.314 1.00 89.31 1603 VAL A C 1
ATOM 12933 O O . VAL A 1 1603 ? -67.866 -15.422 24.685 1.00 89.31 1603 VAL A O 1
ATOM 12936 N N . LYS A 1 1604 ? -68.685 -16.676 23.015 1.00 87.12 1604 LYS A N 1
ATOM 12937 C CA . LYS A 1 1604 ? -68.173 -15.833 21.925 1.00 87.12 1604 LYS A CA 1
ATOM 12938 C C . LYS A 1 1604 ? -68.585 -14.364 22.073 1.00 87.12 1604 LYS A C 1
ATOM 12940 O O . LYS A 1 1604 ? -67.755 -13.469 21.914 1.00 87.12 1604 LYS A O 1
ATOM 12945 N N . LYS A 1 1605 ? -69.848 -14.083 22.416 1.00 87.44 1605 LYS A N 1
ATOM 12946 C CA . LYS A 1 1605 ? -70.329 -12.710 22.673 1.00 87.44 1605 LYS A CA 1
ATOM 12947 C C . LYS A 1 1605 ? -69.723 -12.099 23.940 1.00 87.44 1605 LYS A C 1
ATOM 12949 O O . LYS A 1 1605 ? -69.508 -10.891 23.977 1.00 87.44 1605 LYS A O 1
ATOM 12954 N N . GLN A 1 1606 ? -69.472 -12.895 24.978 1.00 86.19 1606 GLN A N 1
ATOM 12955 C CA . GLN A 1 1606 ? -68.890 -12.415 26.236 1.00 86.19 1606 GLN A CA 1
ATOM 12956 C C . GLN A 1 1606 ? -67.399 -12.092 26.105 1.00 86.19 1606 GLN A C 1
ATOM 12958 O O . GLN A 1 1606 ? -66.974 -11.037 26.571 1.00 86.19 1606 GLN A O 1
ATOM 12963 N N . LEU A 1 1607 ? -66.630 -12.934 25.411 1.00 84.94 1607 LEU A N 1
ATOM 12964 C CA . LEU A 1 1607 ? -65.197 -12.720 25.176 1.00 84.94 1607 LEU A CA 1
ATOM 12965 C C . LEU A 1 1607 ? -64.920 -11.429 24.389 1.00 84.94 1607 LEU A C 1
ATOM 12967 O O . LEU A 1 1607 ? -63.937 -10.741 24.661 1.00 84.94 1607 LEU A O 1
ATOM 12971 N N . LYS A 1 1608 ? -65.829 -11.033 23.486 1.00 81.69 1608 LYS A N 1
ATOM 12972 C CA . LYS A 1 1608 ? -65.746 -9.764 22.736 1.00 81.69 1608 LYS A CA 1
ATOM 12973 C C . LYS A 1 1608 ? -65.985 -8.508 23.581 1.00 81.69 1608 LYS A C 1
ATOM 12975 O O . LYS A 1 1608 ? -65.595 -7.427 23.156 1.00 81.69 1608 LYS A O 1
ATOM 12980 N N . LYS A 1 1609 ? -66.629 -8.619 24.749 1.00 83.25 1609 LYS A N 1
ATOM 12981 C CA . LYS A 1 1609 ? -66.919 -7.465 25.626 1.00 83.25 1609 LYS A CA 1
ATOM 12982 C C . LYS A 1 1609 ? -65.744 -7.069 26.515 1.00 83.25 1609 LYS A C 1
ATOM 12984 O O . LYS A 1 1609 ? -65.735 -5.960 27.036 1.00 83.25 1609 LYS A O 1
ATOM 12989 N N . ILE A 1 1610 ? -64.809 -7.985 26.745 1.00 82.88 1610 ILE A N 1
ATOM 12990 C CA . ILE A 1 1610 ? -63.668 -7.762 27.630 1.00 82.88 1610 ILE A CA 1
ATOM 12991 C C . ILE A 1 1610 ? -62.563 -7.121 26.792 1.00 82.88 1610 ILE A C 1
ATOM 12993 O O . ILE A 1 1610 ? -62.241 -7.612 25.713 1.00 82.88 1610 ILE A O 1
ATOM 12997 N N . ASP A 1 1611 ? -61.993 -6.022 27.269 1.00 83.56 1611 ASP A N 1
ATOM 12998 C CA . ASP A 1 1611 ? -60.869 -5.367 26.608 1.00 83.56 1611 ASP A CA 1
ATOM 12999 C C . ASP A 1 1611 ? -59.570 -6.172 26.780 1.00 83.56 1611 ASP A C 1
ATOM 13001 O O . ASP A 1 1611 ? -59.475 -7.099 27.588 1.00 83.56 1611 ASP A O 1
ATOM 13005 N N . ILE A 1 1612 ? -58.530 -5.826 26.018 1.00 84.00 1612 ILE A N 1
ATOM 13006 C CA . ILE A 1 1612 ? -57.262 -6.565 26.075 1.00 84.00 1612 ILE A CA 1
ATOM 13007 C C . ILE A 1 1612 ? -56.644 -6.545 27.480 1.00 84.00 1612 ILE A C 1
ATOM 13009 O O . ILE A 1 1612 ? -56.097 -7.552 27.926 1.00 84.00 1612 ILE A O 1
ATOM 13013 N N . LYS A 1 1613 ? -56.797 -5.441 28.220 1.00 81.75 1613 LYS A N 1
ATOM 13014 C CA . LYS A 1 1613 ? -56.257 -5.297 29.574 1.00 81.75 1613 LYS A CA 1
ATOM 13015 C C . LYS A 1 1613 ? -56.968 -6.224 30.562 1.00 81.75 1613 LYS A C 1
ATOM 13017 O O . LYS A 1 1613 ? -56.312 -6.942 31.317 1.00 81.75 1613 LYS A O 1
ATOM 13022 N N . GLY A 1 1614 ? -58.298 -6.287 30.503 1.00 81.19 1614 GLY A N 1
ATOM 13023 C CA . GLY A 1 1614 ? -59.095 -7.238 31.270 1.00 81.19 1614 GLY A CA 1
ATOM 13024 C C . GLY A 1 1614 ? -58.794 -8.694 30.908 1.00 81.19 1614 GLY A C 1
ATOM 13025 O O . GLY A 1 1614 ? -58.787 -9.551 31.793 1.00 81.19 1614 GLY A O 1
ATOM 13026 N N . LYS A 1 1615 ? -58.485 -8.987 29.635 1.00 83.19 1615 LYS A N 1
ATOM 13027 C CA . LYS A 1 1615 ? -58.062 -10.328 29.193 1.00 83.19 1615 LYS A CA 1
ATOM 13028 C C . LYS A 1 1615 ? -56.712 -10.717 29.792 1.00 83.19 1615 LYS A C 1
ATOM 13030 O O . LYS A 1 1615 ? -56.628 -11.768 30.421 1.00 83.19 1615 LYS A O 1
ATOM 13035 N N . LEU A 1 1616 ? -55.691 -9.862 29.674 1.00 82.69 1616 LEU A N 1
ATOM 13036 C CA . LEU A 1 1616 ? -54.347 -10.104 30.223 1.00 82.69 1616 LEU A CA 1
ATOM 13037 C C . LEU A 1 1616 ? -54.372 -10.352 31.740 1.00 82.69 1616 LEU A C 1
ATOM 13039 O O . LEU A 1 1616 ? -53.641 -11.207 32.251 1.00 82.69 1616 LEU A O 1
ATOM 13043 N N . PHE A 1 1617 ? -55.260 -9.668 32.467 1.00 79.44 1617 PHE A N 1
ATOM 13044 C CA . PHE A 1 1617 ? -55.432 -9.876 33.905 1.00 79.44 1617 PHE A CA 1
ATOM 13045 C C . PHE A 1 1617 ? -55.913 -11.296 34.253 1.00 79.44 1617 PHE A C 1
ATOM 13047 O O . PHE A 1 1617 ? -55.440 -11.869 35.234 1.00 79.44 1617 PHE A O 1
ATOM 13054 N N . LYS A 1 1618 ? -56.766 -11.905 33.419 1.00 79.44 1618 LYS A N 1
ATOM 13055 C CA . LYS A 1 1618 ? -57.319 -13.256 33.632 1.00 79.44 1618 LYS A CA 1
ATOM 13056 C C . LYS A 1 1618 ? -56.401 -14.399 33.197 1.00 79.44 1618 LYS A C 1
ATOM 13058 O O . LYS A 1 1618 ? -56.639 -15.539 33.585 1.00 79.44 1618 LYS A O 1
ATOM 13063 N N . LEU A 1 1619 ? -55.370 -14.124 32.394 1.00 83.06 1619 LEU A N 1
ATOM 13064 C CA . LEU A 1 1619 ? -54.469 -15.168 31.900 1.00 83.06 1619 LEU A CA 1
ATOM 13065 C C . LEU A 1 1619 ? -53.669 -15.807 33.028 1.00 83.06 1619 LEU A C 1
ATOM 13067 O O . LEU A 1 1619 ? -53.115 -15.108 33.883 1.00 83.06 1619 LEU A O 1
ATOM 13071 N N . LYS A 1 1620 ? -53.559 -17.134 32.971 1.00 75.50 1620 LYS A N 1
ATOM 13072 C CA . LYS A 1 1620 ? -52.758 -17.922 33.911 1.00 75.50 1620 LYS A CA 1
ATOM 13073 C C . LYS A 1 1620 ? -51.256 -17.730 33.687 1.00 75.50 1620 LYS A C 1
ATOM 13075 O O . LYS A 1 1620 ? -50.512 -17.551 34.645 1.00 75.50 1620 LYS A O 1
ATOM 13080 N N . ILE A 1 1621 ? -50.831 -17.736 32.422 1.00 81.12 1621 ILE A N 1
ATOM 13081 C CA . ILE A 1 1621 ? -49.473 -17.380 31.995 1.00 81.12 1621 ILE A CA 1
ATOM 13082 C C . ILE A 1 1621 ? -49.511 -15.933 31.525 1.00 81.12 1621 ILE A C 1
ATOM 13084 O O . ILE A 1 1621 ? -50.291 -15.602 30.635 1.00 81.12 1621 ILE A O 1
ATOM 13088 N N . LYS A 1 1622 ? -48.684 -15.080 32.126 1.00 82.44 1622 LYS A N 1
ATOM 13089 C CA . LYS A 1 1622 ? -48.571 -13.663 31.779 1.00 82.44 1622 LYS A CA 1
ATOM 13090 C C . LYS A 1 1622 ? -47.617 -13.497 30.588 1.00 82.44 1622 LYS A C 1
ATOM 13092 O O . LYS A 1 1622 ? -46.413 -13.680 30.765 1.00 82.44 1622 LYS A O 1
ATOM 13097 N N . PRO A 1 1623 ? -48.102 -13.152 29.377 1.00 86.12 1623 PRO A N 1
ATOM 13098 C CA . PRO A 1 1623 ? -47.243 -13.059 28.195 1.00 86.12 1623 PRO A CA 1
ATOM 13099 C C . PRO A 1 1623 ? -46.146 -12.004 28.343 1.00 86.12 1623 PRO A C 1
ATOM 13101 O O . PRO A 1 1623 ? -45.033 -12.196 27.861 1.00 86.12 1623 PRO A O 1
ATOM 13104 N N . GLN A 1 1624 ? -46.440 -10.911 29.053 1.00 84.88 1624 GLN A N 1
ATOM 13105 C CA . GLN A 1 1624 ? -45.464 -9.874 29.361 1.00 84.88 1624 GLN A CA 1
ATOM 13106 C C . GLN A 1 1624 ? -44.302 -10.402 30.202 1.00 84.88 1624 GLN A C 1
ATOM 13108 O O . GLN A 1 1624 ? -43.173 -9.997 29.956 1.00 84.88 1624 GLN A O 1
ATOM 13113 N N . ASP A 1 1625 ? -44.543 -11.336 31.127 1.00 81.50 1625 ASP A N 1
ATOM 13114 C CA . ASP A 1 1625 ? -43.489 -11.906 31.967 1.00 81.50 1625 ASP A CA 1
ATOM 13115 C C . ASP A 1 1625 ? -42.636 -12.911 31.187 1.00 81.50 1625 ASP A C 1
ATOM 13117 O O . ASP A 1 1625 ? -41.423 -12.959 31.377 1.00 81.50 1625 ASP A O 1
ATOM 13121 N N . GLU A 1 1626 ? -43.228 -13.673 30.263 1.00 82.75 1626 GLU A N 1
ATOM 13122 C CA . GLU A 1 1626 ? -42.475 -14.582 29.385 1.00 82.75 1626 GLU A CA 1
ATOM 13123 C C . GLU A 1 1626 ? -41.624 -13.823 28.356 1.00 82.75 1626 GLU A C 1
ATOM 13125 O O . GLU A 1 1626 ? -40.440 -14.124 28.180 1.00 82.75 1626 GLU A O 1
ATOM 13130 N N . LEU A 1 1627 ? -42.177 -12.779 27.727 1.00 83.81 1627 LEU A N 1
ATOM 13131 C CA . LEU A 1 1627 ? -41.404 -11.888 26.856 1.00 83.81 1627 LEU A CA 1
ATOM 13132 C C . LEU A 1 1627 ? -40.331 -11.135 27.648 1.00 83.81 1627 LEU A C 1
ATOM 13134 O O . LEU A 1 1627 ? -39.203 -11.009 27.173 1.00 83.81 1627 LEU A O 1
ATOM 13138 N N . PHE A 1 1628 ? -40.646 -10.696 28.869 1.00 84.19 1628 PHE A N 1
ATOM 13139 C CA . PHE A 1 1628 ? -39.691 -10.074 29.779 1.00 84.19 1628 PHE A CA 1
ATOM 13140 C C . PHE A 1 1628 ? -38.526 -11.014 30.089 1.00 84.19 1628 PHE A C 1
ATOM 13142 O O . PHE A 1 1628 ? -37.385 -10.627 29.864 1.00 84.19 1628 PHE A O 1
ATOM 13149 N N . LYS A 1 1629 ? -38.776 -12.262 30.511 1.00 77.50 1629 LYS A N 1
ATOM 13150 C CA . LYS A 1 1629 ? -37.717 -13.263 30.761 1.00 77.50 1629 LYS A CA 1
ATOM 13151 C C . LYS A 1 1629 ? -36.801 -13.445 29.544 1.00 77.50 1629 LYS A C 1
ATOM 13153 O O . LYS A 1 1629 ? -35.592 -13.610 29.692 1.00 77.50 1629 LYS A O 1
ATOM 13158 N N . ARG A 1 1630 ? -37.351 -13.350 28.329 1.00 75.88 1630 ARG A N 1
ATOM 13159 C CA . ARG A 1 1630 ? -36.588 -13.449 27.077 1.00 75.88 1630 ARG A CA 1
ATOM 13160 C C . ARG A 1 1630 ? -35.654 -12.249 26.848 1.00 75.88 1630 ARG A C 1
ATOM 13162 O O . ARG A 1 1630 ? -34.460 -12.442 26.587 1.00 75.88 1630 ARG A O 1
ATOM 13169 N N . VAL A 1 1631 ? -36.175 -11.021 26.948 1.00 77.44 1631 VAL A N 1
ATOM 13170 C CA . VAL A 1 1631 ? -35.451 -9.791 26.550 1.00 77.44 1631 VAL A CA 1
ATOM 13171 C C . VAL A 1 1631 ? -34.721 -9.076 27.691 1.00 77.44 1631 VAL A C 1
ATOM 13173 O O . VAL A 1 1631 ? -33.747 -8.374 27.436 1.00 77.44 1631 VAL A O 1
ATOM 13176 N N . PHE A 1 1632 ? -35.146 -9.259 28.941 1.00 77.31 1632 PHE A N 1
ATOM 13177 C CA . PHE A 1 1632 ? -34.540 -8.620 30.115 1.00 77.31 1632 PHE A CA 1
ATOM 13178 C C . PHE A 1 1632 ? -33.149 -9.174 30.433 1.00 77.31 1632 PHE A C 1
ATOM 13180 O O . PHE A 1 1632 ? -32.270 -8.450 30.902 1.00 77.31 1632 PHE A O 1
ATOM 13187 N N . GLY A 1 1633 ? -32.954 -10.464 30.164 1.00 72.38 1633 GLY A N 1
ATOM 13188 C CA . GLY A 1 1633 ? -31.696 -11.154 30.384 1.00 72.38 1633 GLY A CA 1
ATOM 13189 C C . GLY A 1 1633 ? -31.324 -11.377 31.830 1.00 72.38 1633 GLY A C 1
ATOM 13190 O O . GLY A 1 1633 ? -32.186 -11.587 32.674 1.00 72.38 1633 GLY A O 1
ATOM 13191 N N . CYS A 1 1634 ? -30.025 -11.373 32.121 1.00 71.06 1634 CYS A N 1
ATOM 13192 C CA . CYS A 1 1634 ? -29.538 -11.597 33.481 1.00 71.06 1634 CYS A CA 1
ATOM 13193 C C . CYS A 1 1634 ? -29.875 -10.437 34.438 1.00 71.06 1634 CYS A C 1
ATOM 13195 O O . CYS A 1 1634 ? -29.565 -10.516 35.625 1.00 71.06 1634 CYS A O 1
ATOM 13197 N N . GLY A 1 1635 ? -30.422 -9.324 33.928 1.00 72.19 1635 GLY A N 1
ATOM 13198 C CA . GLY A 1 1635 ? -30.743 -8.122 34.700 1.00 72.19 1635 GLY A CA 1
ATOM 13199 C C . GLY A 1 1635 ? -29.532 -7.381 35.267 1.00 72.19 1635 GLY A C 1
ATOM 13200 O O . GLY A 1 1635 ? -29.700 -6.330 35.888 1.00 72.19 1635 GLY A O 1
ATOM 13201 N N . LYS A 1 1636 ? -28.310 -7.894 35.067 1.00 78.62 1636 LYS A N 1
ATOM 13202 C CA . LYS A 1 1636 ? -27.101 -7.215 35.517 1.00 78.62 1636 LYS A CA 1
ATOM 13203 C C . LYS A 1 1636 ? -26.908 -5.942 34.707 1.00 78.62 1636 LYS A C 1
ATOM 13205 O O . LYS A 1 1636 ? -27.092 -5.910 33.492 1.00 78.62 1636 LYS A O 1
ATOM 13210 N N . GLN A 1 1637 ? -26.518 -4.893 35.409 1.00 82.94 1637 GLN A N 1
ATOM 13211 C CA . GLN A 1 1637 ? -26.202 -3.602 34.831 1.00 82.94 1637 GLN A CA 1
ATOM 13212 C C . GLN A 1 1637 ? -24.702 -3.357 34.938 1.00 82.94 1637 GLN A C 1
ATOM 13214 O O . GLN A 1 1637 ? -24.073 -3.797 35.901 1.00 82.94 1637 GLN A O 1
ATOM 13219 N N . CYS A 1 1638 ? -24.143 -2.652 33.955 1.00 86.25 1638 CYS A N 1
ATOM 13220 C CA . CYS A 1 1638 ? -22.733 -2.301 33.942 1.00 86.25 1638 CYS A CA 1
ATOM 13221 C C . CYS A 1 1638 ? -22.380 -1.625 35.276 1.00 86.25 1638 CYS A C 1
ATOM 13223 O O . CYS A 1 1638 ? -23.059 -0.661 35.650 1.00 86.25 1638 CYS A O 1
ATOM 13225 N N . PRO A 1 1639 ? -21.325 -2.074 35.979 1.00 82.56 1639 PRO A N 1
ATOM 13226 C CA . PRO A 1 1639 ? -20.991 -1.576 37.314 1.00 82.56 1639 PRO A CA 1
ATOM 13227 C C . PRO A 1 1639 ? -20.686 -0.070 37.337 1.00 82.56 1639 PRO A C 1
ATOM 13229 O O . PRO A 1 1639 ? -20.747 0.558 38.388 1.00 82.56 1639 PRO A O 1
ATOM 13232 N N . PHE A 1 1640 ? -20.387 0.526 36.179 1.00 86.56 1640 PHE A N 1
ATOM 13233 C CA . PHE A 1 1640 ? -19.965 1.920 36.073 1.00 86.56 1640 PHE A CA 1
ATOM 13234 C C . PHE A 1 1640 ? -21.059 2.885 35.622 1.00 86.56 1640 PHE A C 1
ATOM 13236 O O . PHE A 1 1640 ? -21.171 3.981 36.161 1.00 86.56 1640 PHE A O 1
ATOM 13243 N N . CYS A 1 1641 ? -21.833 2.527 34.595 1.00 86.88 1641 CYS A N 1
ATOM 13244 C CA . CYS A 1 1641 ? -22.853 3.416 34.028 1.00 86.88 1641 CYS A CA 1
ATOM 13245 C C . CYS A 1 1641 ? -24.281 2.896 34.210 1.00 86.88 1641 CYS A C 1
ATOM 13247 O O . CYS A 1 1641 ? -25.236 3.585 33.863 1.00 86.88 1641 CYS A O 1
ATOM 13249 N N . SER A 1 1642 ? -24.447 1.689 34.747 1.00 85.62 1642 SER A N 1
ATOM 13250 C CA . SER A 1 1642 ? -25.726 1.007 34.955 1.00 85.62 1642 SER A CA 1
ATOM 13251 C C . SER A 1 1642 ? -26.519 0.679 33.672 1.00 85.62 1642 SER A C 1
ATOM 13253 O O . SER A 1 1642 ? -27.714 0.394 33.745 1.00 85.62 1642 SER A O 1
ATOM 13255 N N . THR A 1 1643 ? -25.894 0.722 32.487 1.00 87.88 1643 THR A N 1
ATOM 13256 C CA . THR A 1 1643 ? -26.498 0.201 31.242 1.00 87.88 1643 THR A CA 1
ATOM 13257 C C . THR A 1 1643 ? -26.803 -1.299 31.399 1.00 87.88 1643 THR A C 1
ATOM 13259 O O . THR A 1 1643 ? -25.945 -2.015 31.919 1.00 87.88 1643 THR A O 1
ATOM 13262 N N . PRO A 1 1644 ? -27.989 -1.789 30.997 1.00 84.56 1644 PRO A N 1
ATOM 13263 C CA . PRO A 1 1644 ? -28.350 -3.205 31.107 1.00 84.56 1644 PRO A CA 1
ATOM 13264 C C . PRO A 1 1644 ? -27.506 -4.104 30.189 1.00 84.56 1644 PRO A C 1
ATOM 13266 O O . PRO A 1 1644 ? -27.099 -3.683 29.112 1.00 84.56 1644 PRO A O 1
ATOM 13269 N N . CYS A 1 1645 ? -27.262 -5.344 30.618 1.00 83.00 1645 CYS A N 1
ATOM 13270 C CA . CYS A 1 1645 ? -26.591 -6.366 29.813 1.00 83.00 1645 CYS A CA 1
ATOM 13271 C C . CYS A 1 1645 ? -27.431 -6.783 28.589 1.00 83.00 1645 CYS A C 1
ATOM 13273 O O . CYS A 1 1645 ? -28.636 -7.016 28.698 1.00 83.00 1645 CYS A O 1
ATOM 13275 N N . GLU A 1 1646 ? -26.772 -6.940 27.443 1.00 75.38 1646 GLU A N 1
ATOM 13276 C CA . GLU A 1 1646 ? -27.348 -7.330 26.152 1.00 75.38 1646 GLU A CA 1
ATOM 13277 C C . GLU A 1 1646 ? -26.964 -8.761 25.723 1.00 75.38 1646 GLU A C 1
ATOM 13279 O O . GLU A 1 1646 ? -27.577 -9.303 24.802 1.00 75.38 1646 GLU A O 1
ATOM 13284 N N . ALA A 1 1647 ? -26.007 -9.410 26.404 1.00 66.38 1647 ALA A N 1
ATOM 13285 C CA . ALA A 1 1647 ? -25.609 -10.800 26.137 1.00 66.38 1647 ALA A CA 1
ATOM 13286 C C . ALA A 1 1647 ? -26.804 -11.752 26.290 1.00 66.38 1647 ALA A C 1
ATOM 13288 O O . ALA A 1 1647 ? -27.623 -11.517 27.167 1.00 66.38 1647 ALA A O 1
ATOM 13289 N N . GLY A 1 1648 ? -26.928 -12.806 25.471 1.00 57.78 1648 GLY A N 1
ATOM 13290 C CA . GLY A 1 1648 ? -28.066 -13.748 25.471 1.00 57.78 1648 GLY A CA 1
ATOM 13291 C C . GLY A 1 1648 ? -28.112 -14.729 26.661 1.00 57.78 1648 GLY A C 1
ATOM 13292 O O . GLY A 1 1648 ? -27.099 -14.987 27.303 1.00 57.78 1648 GLY A O 1
ATOM 13293 N N . GLY A 1 1649 ? -29.296 -15.280 26.976 1.00 54.94 1649 GLY A N 1
ATOM 13294 C CA . GLY A 1 1649 ? -29.511 -16.233 28.088 1.00 54.94 1649 GLY A CA 1
ATOM 13295 C C . GLY A 1 1649 ? -29.466 -15.616 29.501 1.00 54.94 1649 GLY A C 1
ATOM 13296 O O . GLY A 1 1649 ? -29.023 -14.481 29.674 1.00 54.94 1649 GLY A O 1
ATOM 13297 N N . GLU A 1 1650 ? -29.981 -16.314 30.521 1.00 58.75 1650 GLU A N 1
ATOM 13298 C CA . GLU A 1 1650 ? -29.907 -15.866 31.933 1.00 58.75 1650 GLU A CA 1
ATOM 13299 C C . GLU A 1 1650 ? -28.540 -16.163 32.580 1.00 58.75 1650 GLU A C 1
ATOM 13301 O O . GLU A 1 1650 ? -28.077 -15.392 33.420 1.00 58.75 1650 GLU A O 1
ATOM 13306 N N . ALA A 1 1651 ? -27.884 -17.256 32.172 1.00 59.28 1651 ALA A N 1
ATOM 13307 C CA . ALA A 1 1651 ? -26.640 -17.758 32.754 1.00 59.28 1651 ALA A CA 1
ATOM 13308 C C . ALA A 1 1651 ? -25.485 -17.716 31.736 1.00 59.28 1651 ALA A C 1
ATOM 13310 O O . ALA A 1 1651 ? -25.089 -18.740 31.189 1.00 59.28 1651 ALA A O 1
ATOM 13311 N N . HIS A 1 1652 ? -24.950 -16.523 31.481 1.00 63.03 1652 HIS A N 1
ATOM 13312 C CA . HIS A 1 1652 ? -23.703 -16.328 30.735 1.00 63.03 1652 HIS A CA 1
ATOM 13313 C C . HIS A 1 1652 ? -22.577 -15.903 31.679 1.00 63.03 1652 HIS A C 1
ATOM 13315 O O . HIS A 1 1652 ? -22.816 -15.242 32.691 1.00 63.03 1652 HIS A O 1
ATOM 13321 N N . SER A 1 1653 ? -21.349 -16.300 31.347 1.00 67.31 1653 SER A N 1
ATOM 13322 C CA . SER A 1 1653 ? -20.159 -15.972 32.136 1.00 67.31 1653 SER A CA 1
ATOM 13323 C C . SER A 1 1653 ? -19.664 -14.543 31.915 1.00 67.31 1653 SER A C 1
ATOM 13325 O O . SER A 1 1653 ? -19.030 -13.999 32.811 1.00 67.31 1653 SER A O 1
ATOM 13327 N N . GLU A 1 1654 ? -19.945 -13.943 30.750 1.00 71.75 1654 GLU A N 1
ATOM 13328 C CA . GLU A 1 1654 ? -19.543 -12.572 30.405 1.00 71.75 1654 GLU A CA 1
ATOM 13329 C C . GLU A 1 1654 ? -20.747 -11.710 29.969 1.00 71.75 1654 GLU A C 1
ATOM 13331 O O . GLU A 1 1654 ? -21.518 -12.095 29.092 1.00 71.75 1654 GLU A O 1
ATOM 13336 N N . HIS A 1 1655 ? -20.901 -10.538 30.588 1.00 79.44 1655 HIS A N 1
ATOM 13337 C CA . HIS A 1 1655 ? -21.939 -9.523 30.391 1.00 79.44 1655 HIS A CA 1
ATOM 13338 C C . HIS A 1 1655 ? -21.428 -8.395 29.477 1.00 79.44 1655 HIS A C 1
ATOM 13340 O O . HIS A 1 1655 ? -20.312 -7.930 29.678 1.00 79.44 1655 HIS A O 1
ATOM 13346 N N . CYS A 1 1656 ? -22.217 -7.884 28.527 1.00 82.50 1656 CYS A N 1
ATOM 13347 C CA . CYS A 1 1656 ? -21.794 -6.798 27.621 1.00 82.50 1656 CYS A CA 1
ATOM 13348 C C . CYS A 1 1656 ? -22.948 -5.867 27.217 1.00 82.50 1656 CYS A C 1
ATOM 13350 O O . CYS A 1 1656 ? -24.105 -6.191 27.475 1.00 82.50 1656 CYS A O 1
ATOM 13352 N N . ALA A 1 1657 ? -22.643 -4.715 26.607 1.00 81.44 1657 ALA A N 1
ATOM 13353 C CA . ALA A 1 1657 ? -23.624 -3.811 25.992 1.00 81.44 1657 ALA A CA 1
ATOM 13354 C C . ALA A 1 1657 ? -22.999 -3.020 24.826 1.00 81.44 1657 ALA A C 1
ATOM 13356 O O . ALA A 1 1657 ? -21.819 -2.680 24.892 1.00 81.44 1657 ALA A O 1
ATOM 13357 N N . SER A 1 1658 ? -23.783 -2.695 23.794 1.00 75.06 1658 SER A N 1
ATOM 13358 C CA . SER A 1 1658 ? -23.307 -1.969 22.606 1.00 75.06 1658 SER A CA 1
ATOM 13359 C C . SER A 1 1658 ? -23.160 -0.460 22.808 1.00 75.06 1658 SER A C 1
ATOM 13361 O O . SER A 1 1658 ? -22.321 0.164 22.166 1.00 75.06 1658 SER A O 1
ATOM 13363 N N . VAL A 1 1659 ? -23.966 0.152 23.687 1.00 78.56 1659 VAL A N 1
ATOM 13364 C CA . VAL A 1 1659 ? -23.920 1.603 23.943 1.00 78.56 1659 VAL A CA 1
ATOM 13365 C C . VAL A 1 1659 ? -23.869 1.893 25.437 1.00 78.56 1659 VAL A C 1
ATOM 13367 O O . VAL A 1 1659 ? -24.816 1.645 26.191 1.00 78.56 1659 VAL A O 1
ATOM 13370 N N . HIS A 1 1660 ? -22.776 2.511 25.867 1.00 88.12 1660 HIS A N 1
ATOM 13371 C CA . HIS A 1 1660 ? -22.601 2.954 27.241 1.00 88.12 1660 HIS A CA 1
ATOM 13372 C C . HIS A 1 1660 ? -22.983 4.427 27.418 1.00 88.12 1660 HIS A C 1
ATOM 13374 O O . HIS A 1 1660 ? -22.973 5.226 26.487 1.00 88.12 1660 HIS A O 1
ATOM 13380 N N . ARG A 1 1661 ? -23.354 4.795 28.647 1.00 89.19 1661 ARG A N 1
ATOM 13381 C CA . ARG A 1 1661 ? -23.798 6.152 28.992 1.00 89.19 1661 ARG A CA 1
ATOM 13382 C C . ARG A 1 1661 ? -22.822 6.858 29.935 1.00 89.19 1661 ARG A C 1
ATOM 13384 O O . ARG A 1 1661 ? -22.058 6.179 30.630 1.00 89.19 1661 ARG A O 1
ATOM 13391 N N . PRO A 1 1662 ? -22.853 8.202 30.007 1.00 91.38 1662 PRO A N 1
ATOM 13392 C CA . PRO A 1 1662 ? -22.117 8.951 31.014 1.00 91.38 1662 PRO A CA 1
ATOM 13393 C C . PRO A 1 1662 ? -22.448 8.452 32.425 1.00 91.38 1662 PRO A C 1
ATOM 13395 O O . PRO A 1 1662 ? -23.615 8.282 32.778 1.00 91.38 1662 PRO A O 1
ATOM 13398 N N . GLN A 1 1663 ? -21.428 8.229 33.250 1.00 88.94 1663 GLN A N 1
ATOM 13399 C CA . GLN A 1 1663 ? -21.569 7.659 34.595 1.00 88.94 1663 GLN A CA 1
ATOM 13400 C C . GLN A 1 1663 ? -22.453 8.510 35.519 1.00 88.94 1663 GLN A C 1
ATOM 13402 O O . GLN A 1 1663 ? -23.122 7.975 36.399 1.00 88.94 1663 GLN A O 1
ATOM 13407 N N . GLY A 1 1664 ? -22.516 9.825 35.294 1.00 87.31 1664 GLY A N 1
ATOM 13408 C CA . GLY A 1 1664 ? -23.412 10.738 36.003 1.00 87.31 1664 GLY A CA 1
ATOM 13409 C C . GLY A 1 1664 ? -24.890 10.426 35.790 1.00 87.31 1664 GLY A C 1
ATOM 13410 O O . GLY A 1 1664 ? -25.671 10.536 36.730 1.00 87.31 1664 GLY A O 1
ATOM 13411 N N . ILE A 1 1665 ? -25.265 9.937 34.603 1.00 87.44 1665 ILE A N 1
ATOM 13412 C CA . ILE A 1 1665 ? -26.612 9.403 34.357 1.00 87.44 1665 ILE A CA 1
ATOM 13413 C C . ILE A 1 1665 ? -26.843 8.154 35.224 1.00 87.44 1665 ILE A C 1
ATOM 13415 O O . ILE A 1 1665 ? -27.916 7.977 35.787 1.00 87.44 1665 ILE A O 1
ATOM 13419 N N . GLY A 1 1666 ? -25.810 7.329 35.417 1.00 79.94 1666 GLY A N 1
ATOM 13420 C CA . GLY A 1 1666 ? -25.788 6.207 36.365 1.00 79.94 1666 GLY A CA 1
ATOM 13421 C C . GLY A 1 1666 ? -25.677 6.607 37.846 1.00 79.94 1666 GLY A C 1
ATOM 13422 O O . GLY A 1 1666 ? -25.336 5.765 38.669 1.00 79.94 1666 GLY A O 1
ATOM 13423 N N . ARG A 1 1667 ? -25.965 7.870 38.203 1.00 81.94 1667 ARG A N 1
ATOM 13424 C CA . ARG A 1 1667 ? -25.908 8.444 39.567 1.00 81.94 1667 ARG A CA 1
ATOM 13425 C C . ARG A 1 1667 ? -24.506 8.619 40.157 1.00 81.94 1667 ARG A C 1
ATOM 13427 O O . ARG A 1 1667 ? -24.379 8.924 41.345 1.00 81.94 1667 ARG A O 1
ATOM 13434 N N . TYR A 1 1668 ? -23.448 8.464 39.365 1.00 82.31 1668 TYR A N 1
ATOM 13435 C CA . TYR A 1 1668 ? -22.092 8.682 39.857 1.00 82.31 1668 TYR A CA 1
ATOM 13436 C C . TYR A 1 1668 ? -21.759 10.181 39.934 1.00 82.31 1668 TYR A C 1
ATOM 13438 O O . TYR A 1 1668 ? -21.833 10.917 38.945 1.00 82.31 1668 TYR A O 1
ATOM 13446 N N . ARG A 1 1669 ? -21.348 10.634 41.122 1.00 82.88 1669 ARG A N 1
ATOM 13447 C CA . ARG A 1 1669 ? -20.868 11.998 41.372 1.00 82.88 1669 ARG A CA 1
ATOM 13448 C C . ARG A 1 1669 ? -19.485 11.961 42.004 1.00 82.88 1669 ARG A C 1
ATOM 13450 O O . ARG A 1 1669 ? -19.183 11.061 42.784 1.00 82.88 1669 ARG A O 1
ATOM 13457 N N . LYS A 1 1670 ? -18.647 12.949 41.693 1.00 76.00 1670 LYS A N 1
ATOM 13458 C CA . LYS A 1 1670 ? -17.331 13.090 42.334 1.00 76.00 1670 LYS A CA 1
ATOM 13459 C C . LYS A 1 1670 ? -17.511 13.347 43.832 1.00 76.00 1670 LYS A C 1
ATOM 13461 O O . LYS A 1 1670 ? -18.245 14.259 44.196 1.00 76.00 1670 LYS A O 1
ATOM 13466 N N . VAL A 1 1671 ? -16.798 12.600 44.679 1.00 72.75 1671 VAL A N 1
ATOM 13467 C CA . VAL A 1 1671 ? -16.912 12.685 46.150 1.00 72.75 1671 VAL A CA 1
ATOM 13468 C C . VAL A 1 1671 ? -16.675 14.107 46.662 1.00 72.75 1671 VAL A C 1
ATOM 13470 O O . VAL A 1 1671 ? -17.458 14.603 47.461 1.00 72.75 1671 VAL A O 1
ATOM 13473 N N . ASN A 1 1672 ? -15.640 14.782 46.153 1.00 72.81 1672 ASN A N 1
ATOM 13474 C CA . ASN A 1 1672 ? -15.220 16.086 46.674 1.00 72.81 1672 ASN A CA 1
ATOM 13475 C C . ASN A 1 1672 ? -16.043 17.265 46.139 1.00 72.81 1672 ASN A C 1
ATOM 13477 O O . ASN A 1 1672 ? -16.227 18.246 46.847 1.00 72.81 1672 ASN A O 1
ATOM 13481 N N . SER A 1 1673 ? -16.484 17.210 44.877 1.00 80.06 1673 SER A N 1
ATOM 13482 C CA . SER A 1 1673 ? -17.180 18.333 44.227 1.00 80.06 1673 SER A CA 1
ATOM 13483 C C . SER A 1 1673 ? -18.692 18.150 44.130 1.00 80.06 1673 SER A C 1
ATOM 13485 O O . SER A 1 1673 ? -19.367 19.055 43.655 1.00 80.06 1673 SER A O 1
ATOM 13487 N N . GLU A 1 1674 ? -19.207 16.960 44.449 1.00 84.75 1674 GLU A N 1
ATOM 13488 C CA . GLU A 1 1674 ? -20.618 16.549 44.330 1.00 84.75 1674 GLU A CA 1
ATOM 13489 C C . GLU A 1 1674 ? -21.239 16.698 42.927 1.00 84.75 1674 GLU A C 1
ATOM 13491 O O . GLU A 1 1674 ? -22.432 16.467 42.737 1.00 84.75 1674 GLU A O 1
ATOM 13496 N N . LYS A 1 1675 ? -20.431 17.038 41.919 1.00 88.56 1675 LYS A N 1
ATOM 13497 C CA . LYS A 1 1675 ? -20.835 17.151 40.515 1.00 88.56 1675 LYS A CA 1
ATOM 13498 C C . LYS A 1 1675 ? -21.034 15.786 39.868 1.00 88.56 1675 LYS A C 1
ATOM 13500 O O . LYS A 1 1675 ? -20.219 14.878 40.068 1.00 88.56 1675 LYS A O 1
ATOM 13505 N N . LEU A 1 1676 ? -22.059 15.684 39.025 1.00 89.50 1676 LEU A N 1
ATOM 13506 C CA . LEU A 1 1676 ? -22.255 14.543 38.130 1.00 89.50 1676 LEU A CA 1
ATOM 13507 C C . LEU A 1 1676 ? -21.074 14.381 37.155 1.00 89.50 1676 LEU A C 1
ATOM 13509 O O . LEU A 1 1676 ? -20.462 15.357 36.715 1.00 89.50 1676 LEU A O 1
ATOM 13513 N N . VAL A 1 1677 ? -20.743 13.133 36.818 1.00 88.31 1677 VAL A N 1
ATOM 13514 C CA . VAL A 1 1677 ? -19.579 12.799 35.981 1.00 88.31 1677 VAL A CA 1
ATOM 13515 C C . VAL A 1 1677 ? -19.976 12.573 34.523 1.00 88.31 1677 VAL A C 1
ATOM 13517 O O . VAL A 1 1677 ? -20.887 11.806 34.231 1.00 88.31 1677 VAL A O 1
ATOM 13520 N N . THR A 1 1678 ? -19.262 13.202 33.588 1.00 89.44 1678 THR A N 1
ATOM 13521 C CA . THR A 1 1678 ? -19.511 13.037 32.143 1.00 89.44 1678 THR A CA 1
ATOM 13522 C C . THR A 1 1678 ? -18.760 11.869 31.503 1.00 89.44 1678 THR A C 1
ATOM 13524 O O . THR A 1 1678 ? -19.107 11.485 30.396 1.00 89.44 1678 THR A O 1
ATOM 13527 N N . ASN A 1 1679 ? -17.782 11.255 32.178 1.00 88.06 1679 ASN A N 1
ATOM 13528 C CA . ASN A 1 1679 ? -17.070 10.092 31.642 1.00 88.06 1679 ASN A CA 1
ATOM 13529 C C . ASN A 1 1679 ? -18.016 8.950 31.256 1.00 88.06 1679 ASN A C 1
ATOM 13531 O O . ASN A 1 1679 ? -18.930 8.619 32.008 1.00 88.06 1679 ASN A O 1
ATOM 13535 N N . ILE A 1 1680 ? -17.719 8.298 30.137 1.00 89.25 1680 ILE A N 1
ATOM 13536 C CA . ILE A 1 1680 ? -18.412 7.106 29.643 1.00 89.25 1680 ILE A CA 1
ATOM 13537 C C . ILE A 1 1680 ? -17.514 5.891 29.922 1.00 89.25 1680 ILE A C 1
ATOM 13539 O O . ILE A 1 1680 ? -16.288 5.990 29.854 1.00 89.25 1680 ILE A O 1
ATOM 13543 N N . CYS A 1 1681 ? -18.090 4.753 30.325 1.00 87.38 1681 CYS A N 1
ATOM 13544 C CA . CYS A 1 1681 ? -17.279 3.624 30.786 1.00 87.38 1681 CYS A CA 1
ATOM 13545 C C . CYS A 1 1681 ? -16.515 2.901 29.671 1.00 87.38 1681 CYS A C 1
ATOM 13547 O O . CYS A 1 1681 ? -15.409 2.465 29.962 1.00 87.38 1681 CYS A O 1
ATOM 13549 N N . SER A 1 1682 ? -17.041 2.830 28.441 1.00 84.50 1682 SER A N 1
ATOM 13550 C CA . SER A 1 1682 ? -16.325 2.325 27.251 1.00 84.50 1682 SER A CA 1
ATOM 13551 C C . SER A 1 1682 ? -15.053 3.129 26.991 1.00 84.50 1682 SER A C 1
ATOM 13553 O O . SER A 1 1682 ? -13.965 2.580 26.840 1.00 84.50 1682 SER A O 1
ATOM 13555 N N . THR A 1 1683 ? -15.161 4.450 27.088 1.00 82.31 1683 THR A N 1
ATOM 13556 C CA . THR A 1 1683 ? -14.017 5.352 27.028 1.00 82.31 1683 THR A CA 1
ATOM 13557 C C . THR A 1 1683 ? -13.037 5.128 28.191 1.00 82.31 1683 THR A C 1
ATOM 13559 O O . THR A 1 1683 ? -11.822 5.094 28.002 1.00 82.31 1683 THR A O 1
ATOM 13562 N N . ASN A 1 1684 ? -13.547 4.945 29.417 1.00 85.06 1684 ASN A N 1
ATOM 13563 C CA . ASN A 1 1684 ? -12.707 4.720 30.600 1.00 85.06 1684 ASN A CA 1
ATOM 13564 C C . ASN A 1 1684 ? -11.930 3.401 30.561 1.00 85.06 1684 ASN A C 1
ATOM 13566 O O . ASN A 1 1684 ? -10.781 3.407 30.994 1.00 85.06 1684 ASN A O 1
ATOM 13570 N N . VAL A 1 1685 ? -12.506 2.300 30.063 1.00 81.88 1685 VAL A N 1
ATOM 13571 C CA . VAL A 1 1685 ? -11.797 1.008 29.967 1.00 81.88 1685 VAL A CA 1
ATOM 13572 C C . VAL A 1 1685 ? -10.663 1.020 28.944 1.00 81.88 1685 VAL A C 1
ATOM 13574 O O . VAL A 1 1685 ? -9.715 0.258 29.110 1.00 81.88 1685 VAL A O 1
ATOM 13577 N N . GLN A 1 1686 ? -10.706 1.901 27.938 1.00 73.62 1686 GLN A N 1
ATOM 13578 C CA . GLN A 1 1686 ? -9.571 2.121 27.032 1.00 73.62 1686 GLN A CA 1
ATOM 13579 C C . GLN A 1 1686 ? -8.470 2.994 27.656 1.00 73.62 1686 GLN A C 1
ATOM 13581 O O . GLN A 1 1686 ? -7.296 2.866 27.305 1.00 73.62 1686 GLN A O 1
ATOM 13586 N N . SER A 1 1687 ? -8.836 3.854 28.607 1.00 74.69 1687 SER A N 1
ATOM 13587 C CA . SER A 1 1687 ? -7.918 4.773 29.285 1.00 74.69 1687 SER A CA 1
ATOM 13588 C C . SER A 1 1687 ? -7.166 4.158 30.471 1.00 74.69 1687 SER A C 1
ATOM 13590 O O . SER A 1 1687 ? -7.536 3.114 30.995 1.00 74.69 1687 SER A O 1
ATOM 13592 N N . GLU A 1 1688 ? -6.157 4.869 30.976 1.00 74.56 1688 GLU A N 1
ATOM 13593 C CA . GLU A 1 1688 ? -5.448 4.546 32.228 1.00 74.56 1688 GLU A CA 1
ATOM 13594 C C . GLU A 1 1688 ? -6.178 4.985 33.515 1.00 74.56 1688 GLU A C 1
ATOM 13596 O O . GLU A 1 1688 ? -5.591 4.944 34.600 1.00 74.56 1688 GLU A O 1
ATOM 13601 N N . ARG A 1 1689 ? -7.448 5.420 33.438 1.00 79.62 1689 ARG A N 1
ATOM 13602 C CA . ARG A 1 1689 ? -8.191 5.855 34.631 1.00 79.62 1689 ARG A CA 1
ATOM 13603 C C . ARG A 1 1689 ? -8.268 4.753 35.670 1.00 79.62 1689 ARG A C 1
ATOM 13605 O O . ARG A 1 1689 ? -8.367 3.566 35.354 1.00 79.62 1689 ARG A O 1
ATOM 13612 N N . LYS A 1 1690 ? -8.368 5.171 36.927 1.00 83.81 1690 LYS A N 1
ATOM 13613 C CA . LYS A 1 1690 ? -8.722 4.287 38.035 1.00 83.81 1690 LYS A CA 1
ATOM 13614 C C . LYS A 1 1690 ? -10.154 4.537 38.494 1.00 83.81 1690 LYS A C 1
ATOM 13616 O O . LYS A 1 1690 ? -10.657 5.659 38.437 1.00 83.81 1690 LYS A O 1
ATOM 13621 N N . PHE A 1 1691 ? -10.818 3.485 38.944 1.00 84.94 1691 PHE A N 1
ATOM 13622 C CA . PHE A 1 1691 ? -12.070 3.568 39.678 1.00 84.94 1691 PHE A CA 1
ATOM 13623 C C . PHE A 1 1691 ? -11.837 3.174 41.126 1.00 84.94 1691 PHE A C 1
ATOM 13625 O O . PHE A 1 1691 ? -10.980 2.352 41.434 1.00 84.94 1691 PHE A O 1
ATOM 13632 N N . GLU A 1 1692 ? -12.627 3.755 42.010 1.00 78.56 1692 GLU A N 1
ATOM 13633 C CA . GLU A 1 1692 ? -12.783 3.285 43.375 1.00 78.56 1692 GLU A CA 1
ATOM 13634 C C . GLU A 1 1692 ? -14.257 2.945 43.561 1.00 78.56 1692 GLU A C 1
ATOM 13636 O O . GLU A 1 1692 ? -15.151 3.692 43.151 1.00 78.56 1692 GLU A O 1
ATOM 13641 N N . CYS A 1 1693 ? -14.519 1.781 44.129 1.00 75.75 1693 CYS A N 1
ATOM 13642 C CA . CYS A 1 1693 ? -15.861 1.353 44.463 1.00 75.75 1693 CYS A CA 1
ATOM 13643 C C . CYS A 1 1693 ? -15.820 0.544 45.756 1.00 75.75 1693 CYS A C 1
ATOM 13645 O O . CYS A 1 1693 ? -14.768 0.333 46.367 1.00 75.75 1693 CYS A O 1
ATOM 13647 N N . PHE A 1 1694 ? -16.986 0.100 46.200 1.00 69.56 1694 PHE A N 1
ATOM 13648 C CA . PHE A 1 1694 ? -17.085 -0.709 47.402 1.00 69.56 1694 PHE A CA 1
ATOM 13649 C C . PHE A 1 1694 ? -16.286 -2.023 47.276 1.00 69.56 1694 PHE A C 1
ATOM 13651 O O . PHE A 1 1694 ? -15.591 -2.421 48.209 1.00 69.56 1694 PHE A O 1
ATOM 13658 N N . GLU A 1 1695 ? -16.324 -2.666 46.106 1.00 71.50 1695 GLU A N 1
ATOM 13659 C CA . GLU A 1 1695 ? -15.661 -3.942 45.802 1.00 71.50 1695 GLU A CA 1
ATOM 13660 C C . GLU A 1 1695 ? -14.136 -3.825 45.835 1.00 71.50 1695 GLU A C 1
ATOM 13662 O O . GLU A 1 1695 ? -13.447 -4.765 46.226 1.00 71.50 1695 GLU A O 1
ATOM 13667 N N . THR A 1 1696 ? -13.600 -2.644 45.520 1.00 72.50 1696 THR A N 1
ATOM 13668 C CA . THR A 1 1696 ? -12.172 -2.353 45.670 1.00 72.50 1696 THR A CA 1
ATOM 13669 C C . THR A 1 1696 ? -11.807 -1.927 47.092 1.00 72.50 1696 THR A C 1
ATOM 13671 O O . THR A 1 1696 ? -10.685 -1.484 47.328 1.00 72.50 1696 THR A O 1
ATOM 13674 N N . LYS A 1 1697 ? -12.725 -2.029 48.064 1.00 75.81 1697 LYS A N 1
ATOM 13675 C CA . LYS A 1 1697 ? -12.583 -1.476 49.424 1.00 75.81 1697 LYS A CA 1
ATOM 13676 C C . LYS A 1 1697 ? -12.224 0.014 49.411 1.00 75.81 1697 LYS A C 1
ATOM 13678 O O . LYS A 1 1697 ? -11.442 0.462 50.246 1.00 75.81 1697 LYS A O 1
ATOM 13683 N N . TYR A 1 1698 ? -12.762 0.763 48.446 1.00 74.81 1698 TYR A N 1
ATOM 13684 C CA . TYR A 1 1698 ? -12.428 2.171 48.205 1.00 74.81 1698 TYR A CA 1
ATOM 13685 C C . TYR A 1 1698 ? -10.936 2.415 47.927 1.00 74.81 1698 TYR A C 1
ATOM 13687 O O . TYR A 1 1698 ? -10.420 3.502 48.160 1.00 74.81 1698 TYR A O 1
ATOM 13695 N N . SER A 1 1699 ? -10.227 1.395 47.437 1.00 76.56 1699 SER A N 1
ATOM 13696 C CA . SER A 1 1699 ? -8.896 1.563 46.859 1.00 76.56 1699 SER A CA 1
ATOM 13697 C C . SER A 1 1699 ? -9.009 1.760 45.350 1.00 76.56 1699 SER A C 1
ATOM 13699 O O . SER A 1 1699 ? -9.907 1.221 44.699 1.00 76.56 1699 SER A O 1
ATOM 13701 N N . PHE A 1 1700 ? -8.119 2.566 44.782 1.00 82.44 1700 PHE A N 1
ATOM 13702 C CA . PHE A 1 1700 ? -8.115 2.831 43.349 1.00 82.44 1700 PHE A CA 1
ATOM 13703 C C . PHE A 1 1700 ? -7.646 1.604 42.560 1.00 82.44 1700 PHE A C 1
ATOM 13705 O O . PHE A 1 1700 ? -6.538 1.113 42.772 1.00 82.44 1700 PHE A O 1
ATOM 13712 N N . HIS A 1 1701 ? -8.457 1.168 41.599 1.00 81.94 1701 HIS A N 1
ATOM 13713 C CA . HIS A 1 1701 ? -8.188 0.051 40.700 1.00 81.94 1701 HIS A CA 1
ATOM 13714 C C . HIS A 1 1701 ? -8.213 0.513 39.234 1.00 81.94 1701 HIS A C 1
ATOM 13716 O O . HIS A 1 1701 ? -9.112 1.268 38.866 1.00 81.94 1701 HIS A O 1
ATOM 13722 N N . PRO A 1 1702 ? -7.276 0.095 38.364 1.00 85.25 1702 PRO A N 1
ATOM 13723 C CA . PRO A 1 1702 ? -7.281 0.504 36.957 1.00 85.25 1702 PRO A CA 1
ATOM 13724 C C . PRO A 1 1702 ? -8.525 0.011 36.207 1.00 85.25 1702 PRO A C 1
ATOM 13726 O O . PRO A 1 1702 ? -8.862 -1.173 36.294 1.00 85.25 1702 PRO A O 1
ATOM 13729 N N . TYR A 1 1703 ? -9.158 0.882 35.412 1.00 84.94 1703 TYR A N 1
ATOM 13730 C CA . TYR A 1 1703 ? -10.279 0.523 34.539 1.00 84.94 1703 TYR A CA 1
ATOM 13731 C C . TYR A 1 1703 ? -9.873 -0.512 33.491 1.00 84.94 1703 TYR A C 1
ATOM 13733 O O . TYR A 1 1703 ? -10.666 -1.400 33.238 1.00 84.94 1703 TYR A O 1
ATOM 13741 N N . LYS A 1 1704 ? -8.648 -0.491 32.945 1.00 81.69 1704 LYS A N 1
ATOM 13742 C CA . LYS A 1 1704 ? -8.148 -1.553 32.039 1.00 81.69 1704 LYS A CA 1
ATOM 13743 C C . LYS A 1 1704 ? -8.168 -2.950 32.663 1.00 81.69 1704 LYS A C 1
ATOM 13745 O O . LYS A 1 1704 ? -8.356 -3.944 31.973 1.00 81.69 1704 LYS A O 1
ATOM 13750 N N . ARG A 1 1705 ? -7.997 -3.019 33.985 1.00 81.88 1705 ARG A N 1
ATOM 13751 C CA . ARG A 1 1705 ? -8.016 -4.249 34.786 1.00 81.88 1705 ARG A CA 1
ATOM 13752 C C . ARG A 1 1705 ? -9.310 -4.401 35.573 1.00 81.88 1705 ARG A C 1
ATOM 13754 O O . ARG A 1 1705 ? -9.351 -5.141 36.548 1.00 81.88 1705 ARG A O 1
ATOM 13761 N N . TYR A 1 1706 ? -10.387 -3.732 35.160 1.00 85.62 1706 TYR A N 1
ATOM 13762 C CA . TYR A 1 1706 ? -11.680 -3.860 35.828 1.00 85.62 1706 TYR A CA 1
ATOM 13763 C C . TYR A 1 1706 ? -12.131 -5.317 35.959 1.00 85.62 1706 TYR A C 1
ATOM 13765 O O . TYR A 1 1706 ? -12.766 -5.640 36.953 1.00 85.62 1706 TYR A O 1
ATOM 13773 N N . ARG A 1 1707 ? -11.749 -6.196 35.020 1.00 82.81 1707 ARG A N 1
ATOM 13774 C CA . ARG A 1 1707 ? -12.017 -7.640 35.071 1.00 82.81 1707 ARG A CA 1
ATOM 13775 C C . ARG A 1 1707 ? -11.376 -8.367 36.260 1.00 82.81 1707 ARG A C 1
ATOM 13777 O O . ARG A 1 1707 ? -11.824 -9.449 36.597 1.00 82.81 1707 ARG A O 1
ATOM 13784 N N . GLU A 1 1708 ? -10.382 -7.803 36.941 1.00 83.38 1708 GLU A N 1
ATOM 13785 C CA . GLU A 1 1708 ? -9.878 -8.383 38.201 1.00 83.38 1708 GLU A CA 1
ATOM 13786 C C . GLU A 1 1708 ? -10.907 -8.234 39.342 1.00 83.38 1708 GLU A C 1
ATOM 13788 O O . GLU A 1 1708 ? -10.936 -9.044 40.266 1.00 83.38 1708 GLU A O 1
ATOM 13793 N N . ILE A 1 1709 ? -11.784 -7.226 39.253 1.00 81.94 1709 ILE A N 1
ATOM 13794 C CA . ILE A 1 1709 ? -12.852 -6.931 40.223 1.00 81.94 1709 ILE A CA 1
ATOM 13795 C C . ILE A 1 1709 ? -14.223 -7.400 39.711 1.00 81.94 1709 ILE A C 1
ATOM 13797 O O . ILE A 1 1709 ? -15.031 -7.929 40.471 1.00 81.94 1709 ILE A O 1
ATOM 13801 N N . PHE A 1 1710 ? -14.464 -7.232 38.411 1.00 85.31 1710 PHE A N 1
ATOM 13802 C CA . PHE A 1 1710 ? -15.685 -7.572 37.681 1.00 85.31 1710 PHE A CA 1
ATOM 13803 C C . PHE A 1 1710 ? -15.354 -8.515 36.503 1.00 85.31 1710 PHE A C 1
ATOM 13805 O O . PHE A 1 1710 ? -15.489 -8.117 35.341 1.00 85.31 1710 PHE A O 1
ATOM 13812 N N . PRO A 1 1711 ? -14.852 -9.741 36.767 1.00 79.44 1711 PRO A N 1
ATOM 13813 C CA . PRO A 1 1711 ? -14.386 -10.679 35.730 1.00 79.44 1711 PRO A CA 1
ATOM 13814 C C . PRO A 1 1711 ? -15.474 -11.086 34.742 1.00 79.44 1711 PRO A C 1
ATOM 13816 O O . PRO A 1 1711 ? -15.183 -11.514 33.631 1.00 79.44 1711 PRO A O 1
ATOM 13819 N N . ASP A 1 1712 ? -16.724 -10.923 35.152 1.00 78.62 1712 ASP A N 1
ATOM 13820 C CA . ASP A 1 1712 ? -17.922 -11.250 34.412 1.00 78.62 1712 ASP A CA 1
ATOM 13821 C C . ASP A 1 1712 ? -18.383 -10.136 33.461 1.00 78.62 1712 ASP A C 1
ATOM 13823 O O . ASP A 1 1712 ? -19.401 -10.323 32.817 1.00 78.62 1712 ASP A O 1
ATOM 13827 N N . TRP A 1 1713 ? -17.699 -8.992 33.328 1.00 84.50 1713 TRP A N 1
ATOM 13828 C CA . TRP A 1 1713 ? -18.088 -7.928 32.382 1.00 84.50 1713 TRP A CA 1
ATOM 13829 C C . TRP A 1 1713 ? -17.105 -7.763 31.207 1.00 84.50 1713 TRP A C 1
ATOM 13831 O O . TRP A 1 1713 ? -15.886 -7.761 31.369 1.00 84.50 1713 TRP A O 1
ATOM 13841 N N . HIS A 1 1714 ? -17.649 -7.577 30.002 1.00 81.88 1714 HIS A N 1
ATOM 13842 C CA . HIS A 1 1714 ? -17.002 -7.120 28.774 1.00 81.88 1714 HIS A CA 1
ATOM 13843 C C . HIS A 1 1714 ? -17.571 -5.756 28.360 1.00 81.88 1714 HIS A C 1
ATOM 13845 O O . HIS A 1 1714 ? -18.717 -5.645 27.933 1.00 81.88 1714 HIS A O 1
ATOM 13851 N N . ILE A 1 1715 ? -16.764 -4.711 28.482 1.00 82.56 1715 ILE A N 1
ATOM 13852 C CA . ILE A 1 1715 ? -17.091 -3.344 28.081 1.00 82.56 1715 ILE A CA 1
ATOM 13853 C C . ILE A 1 1715 ? -16.219 -3.031 26.857 1.00 82.56 1715 ILE A C 1
ATOM 13855 O O . ILE A 1 1715 ? -15.020 -2.799 27.035 1.00 82.56 1715 ILE A O 1
ATOM 13859 N N . PRO A 1 1716 ? -16.764 -3.089 25.630 1.00 70.25 1716 PRO A N 1
ATOM 13860 C CA . PRO A 1 1716 ? -16.006 -2.768 24.429 1.00 70.25 1716 PRO A CA 1
ATOM 13861 C C . PRO A 1 1716 ? -15.807 -1.254 24.276 1.00 70.25 1716 PRO A C 1
ATOM 13863 O O . PRO A 1 1716 ? -16.455 -0.435 24.931 1.00 70.25 1716 PRO A O 1
ATOM 13866 N N . ALA A 1 1717 ? -14.876 -0.895 23.400 1.00 65.06 1717 ALA A N 1
ATOM 13867 C CA . ALA A 1 1717 ? -14.608 0.476 22.989 1.00 65.06 1717 ALA A CA 1
ATOM 13868 C C . ALA A 1 1717 ? -15.731 1.064 22.119 1.00 65.06 1717 ALA A C 1
ATOM 13870 O O . ALA A 1 1717 ? -16.389 0.327 21.388 1.00 65.06 1717 ALA A O 1
ATOM 13871 N N . ASP A 1 1718 ? -15.886 2.390 22.133 1.00 65.00 1718 ASP A N 1
ATOM 13872 C CA . ASP A 1 1718 ? -16.766 3.081 21.182 1.00 65.00 1718 ASP A CA 1
ATOM 13873 C C . ASP A 1 1718 ? -16.171 2.988 19.759 1.00 65.00 1718 ASP A C 1
ATOM 13875 O O . ASP A 1 1718 ? -14.990 3.270 19.564 1.00 65.00 1718 ASP A O 1
ATOM 13879 N N . THR A 1 1719 ? -16.980 2.634 18.753 1.00 57.44 1719 THR A N 1
ATOM 13880 C CA . THR A 1 1719 ? -16.547 2.509 17.339 1.00 57.44 1719 THR A CA 1
ATOM 13881 C C . THR A 1 1719 ? -16.287 3.852 16.652 1.00 57.44 1719 THR A C 1
ATOM 13883 O O . THR A 1 1719 ? -15.643 3.913 15.609 1.00 57.44 1719 THR A O 1
ATOM 13886 N N . SER A 1 1720 ? -16.801 4.945 17.215 1.00 62.00 1720 SER A N 1
ATOM 13887 C CA . SER A 1 1720 ? -16.569 6.305 16.740 1.00 62.00 1720 SER A CA 1
ATOM 13888 C C . SER A 1 1720 ? -16.731 7.301 17.881 1.00 62.00 1720 SER A C 1
ATOM 13890 O O . SER A 1 1720 ? -17.364 7.005 18.899 1.00 62.00 1720 SER A O 1
ATOM 13892 N N . ILE A 1 1721 ? -16.232 8.531 17.706 1.00 67.06 1721 ILE A N 1
ATOM 13893 C CA . ILE A 1 1721 ? -16.528 9.607 18.662 1.00 67.06 1721 ILE A CA 1
ATOM 13894 C C . ILE A 1 1721 ? -18.042 9.801 18.764 1.00 67.06 1721 ILE A C 1
ATOM 13896 O O . ILE A 1 1721 ? -18.513 10.131 19.844 1.00 67.06 1721 ILE A O 1
ATOM 13900 N N . GLN A 1 1722 ? -18.807 9.552 17.703 1.00 69.31 1722 GLN A N 1
ATOM 13901 C CA . GLN A 1 1722 ? -20.247 9.773 17.656 1.00 69.31 1722 GLN A CA 1
ATOM 13902 C C . GLN A 1 1722 ? -21.085 8.622 18.240 1.00 69.31 1722 GLN A C 1
ATOM 13904 O O . GLN A 1 1722 ? -22.279 8.809 18.463 1.00 69.31 1722 GLN A O 1
ATOM 13909 N N . ALA A 1 1723 ? -20.500 7.451 18.529 1.00 71.62 1723 ALA A N 1
ATOM 13910 C CA . ALA A 1 1723 ? -21.235 6.248 18.950 1.00 71.62 1723 ALA A CA 1
ATOM 13911 C C . ALA A 1 1723 ? -22.122 6.486 20.186 1.00 71.62 1723 ALA A C 1
ATOM 13913 O O . ALA A 1 1723 ? -23.279 6.068 20.237 1.00 71.62 1723 ALA A O 1
ATOM 13914 N N . SER A 1 1724 ? -21.606 7.248 21.150 1.00 83.75 1724 SER A N 1
ATOM 13915 C CA . SER A 1 1724 ? -22.323 7.608 22.375 1.00 83.75 1724 SER A CA 1
ATOM 13916 C C . SER A 1 1724 ? -23.085 8.943 22.288 1.00 83.75 1724 SER A C 1
ATOM 13918 O O . SER A 1 1724 ? -23.590 9.421 23.308 1.00 83.75 1724 SER A O 1
ATOM 13920 N N . ASP A 1 1725 ? -23.195 9.573 21.108 1.00 86.81 1725 ASP A N 1
ATOM 13921 C CA . ASP A 1 1725 ? -23.819 10.901 20.948 1.00 86.81 1725 ASP A CA 1
ATOM 13922 C C . ASP A 1 1725 ? -25.265 10.943 21.432 1.00 86.81 1725 ASP A C 1
ATOM 13924 O O . ASP A 1 1725 ? -25.705 11.975 21.938 1.00 86.81 1725 ASP A O 1
ATOM 13928 N N . TYR A 1 1726 ? -25.972 9.812 21.374 1.00 90.19 1726 TYR A N 1
ATOM 13929 C CA . TYR A 1 1726 ? -27.285 9.663 21.988 1.00 90.19 1726 TYR A CA 1
ATOM 13930 C C . TYR A 1 1726 ? -27.287 10.067 23.468 1.00 90.19 1726 TYR A C 1
ATOM 13932 O O . TYR A 1 1726 ? -28.035 10.950 23.891 1.00 90.19 1726 TYR A O 1
ATOM 13940 N N . TRP A 1 1727 ? -26.407 9.466 24.269 1.00 91.81 1727 TRP A N 1
ATOM 13941 C CA . TRP A 1 1727 ? -26.353 9.748 25.700 1.00 91.81 1727 TRP A CA 1
ATOM 13942 C C . TRP A 1 1727 ? -25.661 11.072 26.021 1.00 91.81 1727 TRP A C 1
ATOM 13944 O O . TRP A 1 1727 ? -26.000 11.692 27.030 1.00 91.81 1727 TRP A O 1
ATOM 13954 N N . LYS A 1 1728 ? -24.742 11.547 25.168 1.00 90.94 1728 LYS A N 1
ATOM 13955 C CA . LYS A 1 1728 ? -24.167 12.897 25.295 1.00 90.94 1728 LYS A CA 1
ATOM 13956 C C . LYS A 1 1728 ? -25.229 13.971 25.100 1.00 90.94 1728 LYS A C 1
ATOM 13958 O O . LYS A 1 1728 ? -25.298 14.904 25.898 1.00 90.94 1728 LYS A O 1
ATOM 13963 N N . TYR A 1 1729 ? -26.089 13.798 24.095 1.00 92.25 1729 TYR A N 1
ATOM 13964 C CA . TYR A 1 1729 ? -27.244 14.653 23.846 1.00 92.25 1729 TYR A CA 1
ATOM 13965 C C . TYR A 1 1729 ? -28.192 14.657 25.049 1.00 92.25 1729 TYR A C 1
ATOM 13967 O O . TYR A 1 1729 ? -28.526 15.724 25.560 1.00 92.25 1729 TYR A O 1
ATOM 13975 N N . VAL A 1 1730 ? -28.559 13.478 25.568 1.00 91.25 1730 VAL A N 1
ATOM 13976 C CA . VAL A 1 1730 ? -29.438 13.349 26.746 1.00 91.25 1730 VAL A CA 1
ATOM 13977 C C . VAL A 1 1730 ? -28.829 14.019 27.986 1.00 91.25 1730 VAL A C 1
ATOM 13979 O O . VAL A 1 1730 ? -29.516 14.783 28.667 1.00 91.25 1730 VAL A O 1
ATOM 13982 N N . MET A 1 1731 ? -27.539 13.790 28.266 1.00 91.88 1731 MET A N 1
ATOM 13983 C CA . MET A 1 1731 ? -26.838 14.411 29.397 1.00 91.88 1731 MET A CA 1
ATOM 13984 C C . MET A 1 1731 ? -26.775 15.933 29.248 1.00 91.88 1731 MET A C 1
ATOM 13986 O O . MET A 1 1731 ? -27.064 16.648 30.201 1.00 91.88 1731 MET A O 1
ATOM 13990 N N . ALA A 1 1732 ? -26.419 16.442 28.065 1.00 91.38 1732 ALA A N 1
ATOM 13991 C CA . ALA A 1 1732 ? -26.335 17.878 27.811 1.00 91.38 1732 ALA A CA 1
ATOM 13992 C C . ALA A 1 1732 ? -27.712 18.556 27.908 1.00 91.38 1732 ALA A C 1
ATOM 13994 O O . ALA A 1 1732 ? -27.820 19.646 28.470 1.00 91.38 1732 ALA A O 1
ATOM 13995 N N . ARG A 1 1733 ? -28.765 17.893 27.415 1.00 91.38 1733 ARG A N 1
ATOM 13996 C CA . ARG A 1 1733 ? -30.144 18.397 27.408 1.00 91.38 1733 ARG A CA 1
ATOM 13997 C C . ARG A 1 1733 ? -30.782 18.438 28.795 1.00 91.38 1733 ARG A C 1
ATOM 13999 O O . ARG A 1 1733 ? -31.491 19.394 29.097 1.00 91.38 1733 ARG A O 1
ATOM 14006 N N . TYR A 1 1734 ? -30.532 17.435 29.638 1.00 92.50 1734 TYR A N 1
ATOM 14007 C CA . TYR A 1 1734 ? -31.172 17.300 30.955 1.00 92.50 1734 TYR A CA 1
ATOM 14008 C C . TYR A 1 1734 ? -30.204 17.388 32.144 1.00 92.50 1734 TYR A C 1
ATOM 14010 O O . TYR A 1 1734 ? -30.548 16.952 33.241 1.00 92.50 1734 TYR A O 1
ATOM 14018 N N . ASN A 1 1735 ? -29.013 17.966 31.959 1.00 92.25 1735 ASN A N 1
ATOM 14019 C CA . ASN A 1 1735 ? -27.959 18.035 32.979 1.00 92.25 1735 ASN A CA 1
ATOM 14020 C C . ASN A 1 1735 ? -28.462 18.544 34.343 1.00 92.25 1735 ASN A C 1
ATOM 14022 O O . ASN A 1 1735 ? -28.237 17.911 35.372 1.00 92.25 1735 ASN A O 1
ATOM 14026 N N . THR A 1 1736 ? -29.175 19.674 34.344 1.00 91.19 1736 THR A N 1
ATOM 14027 C CA . THR A 1 1736 ? -29.717 20.290 35.566 1.00 91.19 1736 THR A CA 1
ATOM 14028 C C . THR A 1 1736 ? -30.785 19.417 36.214 1.00 91.19 1736 THR A C 1
ATOM 14030 O O . THR A 1 1736 ? -30.722 19.182 37.415 1.00 91.19 1736 THR A O 1
ATOM 14033 N N . LYS A 1 1737 ? -31.701 18.845 35.423 1.00 91.56 1737 LYS A N 1
ATOM 14034 C CA . LYS A 1 1737 ? -32.756 17.956 35.931 1.00 91.56 1737 LYS A CA 1
ATOM 14035 C C . LYS A 1 1737 ? -32.197 16.675 36.557 1.00 91.56 1737 LYS A C 1
ATOM 14037 O O . LYS A 1 1737 ? -32.676 16.251 37.606 1.00 91.56 1737 LYS A O 1
ATOM 14042 N N . PHE A 1 1738 ? -31.177 16.058 35.952 1.00 90.19 1738 PHE A N 1
ATOM 14043 C CA . PHE A 1 1738 ? -30.491 14.909 36.558 1.00 90.19 1738 PHE A CA 1
ATOM 14044 C C . PHE A 1 1738 ? -29.796 15.294 37.867 1.00 90.19 1738 PHE A C 1
ATOM 14046 O O . PHE A 1 1738 ? -29.870 14.545 38.839 1.00 90.19 1738 PHE A O 1
ATOM 14053 N N . ALA A 1 1739 ? -29.152 16.461 37.908 1.00 88.06 1739 ALA A N 1
ATOM 14054 C CA . ALA A 1 1739 ? -28.466 16.956 39.096 1.00 88.06 1739 ALA A CA 1
ATOM 14055 C C . ALA A 1 1739 ? -29.436 17.204 40.261 1.00 88.06 1739 ALA A C 1
ATOM 14057 O O . ALA A 1 1739 ? -29.229 16.669 41.349 1.00 88.06 1739 ALA A O 1
ATOM 14058 N N . GLU A 1 1740 ? -30.544 17.904 40.001 1.00 87.12 1740 GLU A N 1
ATOM 14059 C CA . GLU A 1 1740 ? -31.636 18.109 40.960 1.00 87.12 1740 GLU A CA 1
ATOM 14060 C C . GLU A 1 1740 ? -32.184 16.773 41.471 1.00 87.12 1740 GLU A C 1
ATOM 14062 O O . GLU A 1 1740 ? -32.296 16.559 42.676 1.00 87.12 1740 GLU A O 1
ATOM 14067 N N . LYS A 1 1741 ? -32.462 15.827 40.564 1.00 84.00 1741 LYS A N 1
ATOM 14068 C CA . LYS A 1 1741 ? -33.013 14.517 40.926 1.00 84.00 1741 LYS A CA 1
ATOM 14069 C C . LYS A 1 1741 ? -32.061 13.676 41.782 1.00 84.00 1741 LYS A C 1
ATOM 14071 O O . LYS A 1 1741 ? -32.520 12.908 42.628 1.00 84.00 1741 LYS A O 1
ATOM 14076 N N . TYR A 1 1742 ? -30.754 13.775 41.549 1.00 83.44 1742 TYR A N 1
ATOM 14077 C CA . TYR A 1 1742 ? -29.733 12.990 42.250 1.00 83.44 1742 TYR A CA 1
ATOM 14078 C C . TYR A 1 1742 ? -29.097 13.726 43.438 1.00 83.44 1742 TYR A C 1
ATOM 14080 O O . TYR A 1 1742 ? -28.124 13.213 44.001 1.00 83.44 1742 TYR A O 1
ATOM 14088 N N . ASN A 1 1743 ? -29.643 14.887 43.834 1.00 83.75 1743 ASN A N 1
ATOM 14089 C CA . ASN A 1 1743 ? -29.080 15.771 44.862 1.00 83.75 1743 ASN A CA 1
ATOM 14090 C C . ASN A 1 1743 ? -27.576 15.993 44.639 1.00 83.75 1743 ASN A C 1
ATOM 14092 O O . ASN A 1 1743 ? -26.747 15.779 45.523 1.00 83.75 1743 ASN A O 1
ATOM 14096 N N . ALA A 1 1744 ? -27.231 16.328 43.402 1.00 86.25 1744 ALA A N 1
ATOM 14097 C CA . ALA A 1 1744 ? -25.877 16.540 42.932 1.00 86.25 1744 ALA A CA 1
ATOM 14098 C C . ALA A 1 1744 ? -25.779 17.922 42.285 1.00 86.25 1744 ALA A C 1
ATOM 14100 O O . ALA A 1 1744 ? -26.781 18.544 41.935 1.00 86.25 1744 ALA A O 1
ATOM 14101 N N . GLN A 1 1745 ? -24.556 18.395 42.088 1.00 88.38 1745 GLN A N 1
ATOM 14102 C CA . GLN A 1 1745 ? -24.321 19.573 41.264 1.00 88.38 1745 GLN A CA 1
ATOM 14103 C C . GLN A 1 1745 ? -24.326 19.186 39.773 1.00 88.38 1745 GLN A C 1
ATOM 14105 O O . GLN A 1 1745 ? -23.914 18.066 39.431 1.00 88.38 1745 GLN A O 1
ATOM 14110 N N . PRO A 1 1746 ? -24.767 20.083 38.867 1.00 89.75 1746 PRO A N 1
ATOM 14111 C CA . PRO A 1 1746 ? -24.716 19.842 37.429 1.00 89.75 1746 PRO A CA 1
ATOM 14112 C C . PRO A 1 1746 ? -23.318 19.428 36.969 1.00 89.75 1746 PRO A C 1
ATOM 14114 O O . PRO A 1 1746 ? -22.306 19.924 37.472 1.00 89.75 1746 PRO A O 1
ATOM 14117 N N . ALA A 1 1747 ? -23.258 18.506 36.009 1.00 89.31 1747 ALA A N 1
ATOM 14118 C CA . ALA A 1 1747 ? -21.993 18.086 35.431 1.00 89.31 1747 ALA A CA 1
ATOM 14119 C C . ALA A 1 1747 ? -21.343 19.231 34.648 1.00 89.31 1747 ALA A C 1
ATOM 14121 O O . ALA A 1 1747 ? -22.032 20.044 34.021 1.00 89.31 1747 ALA A O 1
ATOM 14122 N N . ASP A 1 1748 ? -20.012 19.229 34.606 1.00 88.75 1748 ASP A N 1
ATOM 14123 C CA . ASP A 1 1748 ? -19.240 20.081 33.705 1.00 88.75 1748 ASP A CA 1
ATOM 14124 C C . ASP A 1 1748 ? -19.329 19.498 32.286 1.00 88.75 1748 ASP A C 1
ATOM 14126 O O . ASP A 1 1748 ? -18.536 18.642 31.891 1.00 88.75 1748 ASP A O 1
ATOM 14130 N N . ILE A 1 1749 ? -20.368 19.905 31.550 1.00 89.31 1749 ILE A N 1
ATOM 14131 C CA . ILE A 1 1749 ? -20.641 19.413 30.195 1.00 89.31 1749 ILE A CA 1
ATOM 14132 C C . ILE A 1 1749 ? -19.547 19.911 29.241 1.00 89.31 1749 ILE A C 1
ATOM 14134 O O . ILE A 1 1749 ? -19.408 21.133 29.097 1.00 89.31 1749 ILE A O 1
ATOM 14138 N N . PRO A 1 1750 ? -18.817 19.006 28.555 1.00 86.94 1750 PRO A N 1
ATOM 14139 C CA . PRO A 1 1750 ? -17.876 19.380 27.507 1.00 86.94 1750 PRO A CA 1
ATOM 14140 C C . PRO A 1 1750 ? -18.552 20.287 26.480 1.00 86.94 1750 PRO A C 1
ATOM 14142 O O . PRO A 1 1750 ? -19.677 20.020 26.054 1.00 86.94 1750 PRO A O 1
ATOM 14145 N N . VAL A 1 1751 ? -17.879 21.365 26.076 1.00 82.19 1751 VAL A N 1
ATOM 14146 C CA . VAL A 1 1751 ? -18.474 22.418 25.231 1.00 82.19 1751 VAL A CA 1
ATOM 14147 C C . VAL A 1 1751 ? -19.059 21.837 23.938 1.00 82.19 1751 VAL A C 1
ATOM 14149 O O . VAL A 1 1751 ? -20.164 22.204 23.544 1.00 82.19 1751 VAL A O 1
ATOM 14152 N N . ILE A 1 1752 ? -18.370 20.857 23.352 1.00 81.56 1752 ILE A N 1
ATOM 14153 C CA . ILE A 1 1752 ? -18.753 20.178 22.107 1.00 81.56 1752 ILE A CA 1
ATOM 14154 C C . ILE A 1 1752 ? -20.098 19.448 22.231 1.00 81.56 1752 ILE A C 1
ATOM 14156 O O . ILE A 1 1752 ? -20.878 19.427 21.283 1.00 81.56 1752 ILE A O 1
ATOM 14160 N N . TRP A 1 1753 ? -20.429 18.888 23.401 1.00 86.69 1753 TRP A N 1
ATOM 14161 C CA . TRP A 1 1753 ? -21.678 18.136 23.588 1.00 86.69 1753 TRP A CA 1
ATOM 14162 C C . TRP A 1 1753 ? -22.920 19.016 23.435 1.00 86.69 1753 TRP A C 1
ATOM 14164 O O . TRP A 1 1753 ? -23.979 18.529 23.051 1.00 86.69 1753 TRP A O 1
ATOM 14174 N N . LYS A 1 1754 ? -22.790 20.323 23.694 1.00 83.12 1754 LYS A N 1
ATOM 14175 C CA . LYS A 1 1754 ? -23.882 21.293 23.534 1.00 83.12 1754 LYS A CA 1
ATOM 14176 C C . LYS A 1 1754 ? -24.237 21.555 22.066 1.00 83.12 1754 LYS A C 1
ATOM 14178 O O . LYS A 1 1754 ? -25.284 22.137 21.806 1.00 83.12 1754 LYS A O 1
ATOM 14183 N N . MET A 1 1755 ? -23.382 21.142 21.127 1.00 83.50 1755 MET A N 1
ATOM 14184 C CA . MET A 1 1755 ? -23.578 21.331 19.686 1.00 83.50 1755 MET A CA 1
ATOM 14185 C C . MET A 1 1755 ? -24.236 20.117 19.006 1.00 83.50 1755 MET A C 1
ATOM 14187 O O . MET A 1 1755 ? -24.585 20.202 17.831 1.00 83.50 1755 MET A O 1
ATOM 14191 N N . ILE A 1 1756 ? -24.421 18.997 19.721 1.00 85.00 1756 ILE A N 1
ATOM 14192 C CA . ILE A 1 1756 ? -25.013 17.770 19.170 1.00 85.00 1756 ILE A CA 1
ATOM 14193 C C . ILE A 1 1756 ? -26.520 17.967 18.956 1.00 85.00 1756 ILE A C 1
ATOM 14195 O O . ILE A 1 1756 ? -27.259 18.344 19.868 1.00 85.00 1756 ILE A O 1
ATOM 14199 N N . THR A 1 1757 ? -26.992 17.676 17.745 1.00 86.56 1757 THR A N 1
ATOM 14200 C CA . THR A 1 1757 ? -28.409 17.773 17.360 1.00 86.56 1757 THR A CA 1
ATOM 14201 C C . THR A 1 1757 ? -29.165 16.462 17.602 1.00 86.56 1757 THR A C 1
ATOM 14203 O O . THR A 1 1757 ? -28.581 15.379 17.635 1.00 86.56 1757 THR A O 1
ATOM 14206 N N . LYS A 1 1758 ? -30.502 16.529 17.691 1.00 86.25 1758 LYS A N 1
ATOM 14207 C CA . LYS A 1 1758 ? -31.359 15.334 17.814 1.00 86.25 1758 LYS A CA 1
ATOM 14208 C C . LYS A 1 1758 ? -31.171 14.348 16.647 1.00 86.25 1758 LYS A C 1
ATOM 14210 O O . LYS A 1 1758 ? -31.127 13.144 16.869 1.00 86.25 1758 LYS A O 1
ATOM 14215 N N . GLN A 1 1759 ? -31.001 14.847 15.420 1.00 83.69 1759 GLN A N 1
ATOM 14216 C CA . GLN A 1 1759 ? -30.772 14.002 14.239 1.00 83.69 1759 GLN A CA 1
ATOM 14217 C C . GLN A 1 1759 ? -29.444 13.235 14.320 1.00 83.69 1759 GLN A C 1
ATOM 14219 O O . GLN A 1 1759 ? -29.388 12.069 13.937 1.00 83.69 1759 GLN A O 1
ATOM 14224 N N . GLN A 1 1760 ? -28.387 13.854 14.858 1.00 83.38 1760 GLN A N 1
ATOM 14225 C CA . GLN A 1 1760 ? -27.110 13.174 15.099 1.00 83.38 1760 GLN A CA 1
ATOM 14226 C C . GLN A 1 1760 ? -27.246 12.078 16.168 1.00 83.38 1760 GLN A C 1
ATOM 14228 O O . GLN A 1 1760 ? -26.720 10.984 15.982 1.00 83.38 1760 GLN A O 1
ATOM 14233 N N . ALA A 1 1761 ? -28.012 12.332 17.235 1.00 84.56 1761 ALA A N 1
ATOM 14234 C CA . ALA A 1 1761 ? -28.313 11.341 18.272 1.00 84.56 1761 ALA A CA 1
ATOM 14235 C C . ALA A 1 1761 ? -29.145 10.147 17.753 1.00 84.56 1761 ALA A C 1
ATOM 14237 O O . ALA A 1 1761 ? -28.918 9.007 18.148 1.00 84.56 1761 ALA A O 1
ATOM 14238 N N . GLU A 1 1762 ? -30.104 10.378 16.852 1.00 81.75 1762 GLU A N 1
ATOM 14239 C CA . GLU A 1 1762 ? -30.861 9.299 16.199 1.00 81.75 1762 GLU A CA 1
ATOM 14240 C C . GLU A 1 1762 ? -30.009 8.500 15.212 1.00 81.75 1762 GLU A C 1
ATOM 14242 O O . GLU A 1 1762 ? -30.150 7.276 15.122 1.00 81.75 1762 GLU A O 1
ATOM 14247 N N . LYS A 1 1763 ? -29.127 9.186 14.472 1.00 78.50 1763 LYS A N 1
ATOM 14248 C CA . LYS A 1 1763 ? -28.177 8.536 13.572 1.00 78.50 1763 LYS A CA 1
ATOM 14249 C C . LYS A 1 1763 ? -27.289 7.590 14.374 1.00 78.50 1763 LYS A C 1
ATOM 14251 O O . LYS A 1 1763 ? -27.301 6.408 14.057 1.00 78.50 1763 LYS A O 1
ATOM 14256 N N . SER A 1 1764 ? -26.638 8.053 15.445 1.00 82.19 1764 SER A N 1
ATOM 14257 C CA . SER A 1 1764 ? -25.725 7.220 16.246 1.00 82.19 1764 SER A CA 1
ATOM 14258 C C . SER A 1 1764 ? -26.383 5.960 16.818 1.00 82.19 1764 SER A C 1
ATOM 14260 O O . SER A 1 1764 ? -25.775 4.895 16.773 1.00 82.19 1764 SER A O 1
ATOM 14262 N N . LEU A 1 1765 ? -27.654 6.022 17.239 1.00 78.88 1765 LEU A N 1
ATOM 14263 C CA . LEU A 1 1765 ? -28.407 4.825 17.642 1.00 78.88 1765 LEU A CA 1
ATOM 14264 C C . LEU A 1 1765 ? -28.547 3.788 16.517 1.00 78.88 1765 LEU A C 1
ATOM 14266 O O . LEU A 1 1765 ? -28.412 2.594 16.771 1.00 78.88 1765 LEU A O 1
ATOM 14270 N N . LYS A 1 1766 ? -28.841 4.208 15.279 1.00 72.38 1766 LYS A N 1
ATOM 14271 C CA . LYS A 1 1766 ? -28.938 3.268 14.144 1.00 72.38 1766 LYS A CA 1
ATOM 14272 C C . LYS A 1 1766 ? -27.601 2.594 13.863 1.00 72.38 1766 LYS A C 1
ATOM 14274 O O . LYS A 1 1766 ? -27.576 1.406 13.559 1.00 72.38 1766 LYS A O 1
ATOM 14279 N N . GLU A 1 1767 ? -26.510 3.351 13.974 1.00 67.69 1767 GLU A N 1
ATOM 14280 C CA . GLU A 1 1767 ? -25.161 2.836 13.737 1.00 67.69 1767 GLU A CA 1
ATOM 14281 C C . GLU A 1 1767 ? -24.739 1.844 14.821 1.00 67.69 1767 GLU A C 1
ATOM 14283 O O . GLU A 1 1767 ? -24.223 0.786 14.485 1.00 67.69 1767 GLU A O 1
ATOM 14288 N N . ALA A 1 1768 ? -25.010 2.144 16.094 1.00 67.75 1768 ALA A N 1
ATOM 14289 C CA . ALA A 1 1768 ? -24.581 1.305 17.210 1.00 67.75 1768 ALA A CA 1
ATOM 14290 C C . ALA A 1 1768 ? -25.313 -0.046 17.304 1.00 67.75 1768 ALA A C 1
ATOM 14292 O O . ALA A 1 1768 ? -24.752 -1.018 17.800 1.00 67.75 1768 ALA A O 1
ATOM 14293 N N . PHE A 1 1769 ? -26.561 -0.114 16.832 1.00 65.94 1769 PHE A N 1
ATOM 14294 C CA . PHE A 1 1769 ? -27.362 -1.344 16.823 1.00 65.94 1769 PHE A CA 1
ATOM 14295 C C . PHE A 1 1769 ? -27.446 -2.007 15.437 1.00 65.94 1769 PHE A C 1
ATOM 14297 O O . PHE A 1 1769 ? -28.267 -2.903 15.244 1.00 65.94 1769 PHE A O 1
ATOM 14304 N N . SER A 1 1770 ? -26.632 -1.563 14.470 1.00 59.88 1770 SER A N 1
ATOM 14305 C CA . SER A 1 1770 ? -26.581 -2.089 13.094 1.00 59.88 1770 SER A CA 1
ATOM 14306 C C . SER A 1 1770 ? -27.949 -2.203 12.407 1.00 59.88 1770 SER A C 1
ATOM 14308 O O . SER A 1 1770 ? -28.211 -3.132 11.644 1.00 59.88 1770 SER A O 1
ATOM 14310 N N . VAL A 1 1771 ? -28.843 -1.246 12.667 1.00 44.97 1771 VAL A N 1
ATOM 14311 C CA . VAL A 1 1771 ? -30.183 -1.224 12.068 1.00 44.97 1771 VAL A CA 1
ATOM 14312 C C . VAL A 1 1771 ? -30.098 -0.486 10.732 1.00 44.97 1771 VAL A C 1
ATOM 14314 O O . VAL A 1 1771 ? -30.056 0.749 10.728 1.00 44.97 1771 VAL A O 1
ATOM 14317 N N . LYS A 1 1772 ? -30.024 -1.242 9.623 1.00 35.03 1772 LYS A N 1
ATOM 14318 C CA . LYS A 1 1772 ? -30.088 -0.702 8.251 1.00 35.03 1772 LYS A CA 1
ATOM 14319 C C . LYS A 1 1772 ? -31.421 0.018 8.006 1.00 35.03 1772 LYS A C 1
ATOM 14321 O O . LYS A 1 1772 ? -32.481 -0.534 8.385 1.00 35.03 1772 LYS A O 1
#

Nearest PDB structures (foldseek):
  6xay-assembly2_B  TM=8.551E-01  e=2.556E-09  Homo sapiens
  6xay-assembly3_C  TM=8.782E-01  e=9.771E-09  Homo sapiens
  7u08-assembly1_A  TM=7.873E-01  e=1.011E-05  Homo sapiens
  2w1n-assembly1_A  TM=4.238E-01  e=3.484E-06  Clostridium perfringens
  7y8h-assembly1_A  TM=8.021E-01  e=2.959E-03  Chelicerata

Radius of gyration: 59.21 Å; Cα contacts (8 Å, |Δi|>4): 2640; chains: 1; bounding box: 167×109×194 Å

Solvent-accessible surface area (backbone atoms only — not comparable to full-atom values): 96647 Å² total; per-residue (Å²): 143,85,81,83,84,87,80,90,83,80,90,82,82,89,79,91,85,82,87,80,89,83,77,90,76,83,82,81,80,86,79,79,91,80,78,85,82,92,75,81,83,75,86,58,66,43,42,37,72,72,40,80,77,44,73,34,41,34,31,40,26,38,32,37,48,69,41,90,93,49,50,33,32,41,42,35,41,37,39,102,90,49,78,51,75,44,81,39,68,80,58,50,58,52,72,48,67,90,42,62,54,66,36,66,34,39,37,36,33,26,25,33,41,97,87,67,51,69,28,62,67,38,74,46,76,53,58,26,27,41,72,45,67,49,78,69,44,78,78,48,70,36,30,33,30,40,30,39,37,36,60,62,84,89,55,93,73,54,43,32,41,39,36,38,27,42,96,87,40,80,75,50,72,50,79,41,69,63,49,57,52,72,49,65,89,46,64,53,54,39,62,35,37,40,34,36,25,32,43,46,98,92,66,56,52,23,57,72,39,75,50,74,54,59,26,29,32,58,55,58,42,49,25,56,55,35,66,43,48,83,25,61,88,45,58,43,46,50,73,69,71,48,36,47,39,61,73,76,59,50,87,75,71,32,83,42,61,42,40,44,58,57,53,27,50,54,30,34,53,34,39,26,61,63,27,62,59,66,63,68,60,73,87,79,73,71,86,74,70,67,91,84,78,64,88,79,58,84,72,64,69,89,71,81,65,65,19,45,58,34,51,50,49,51,49,54,70,23,32,29,74,65,28,38,20,51,50,38,38,31,33,53,50,34,47,31,48,34,65,44,30,43,41,39,62,90,54,94,51,37,33,36,38,56,55,27,45,56,75,36,67,50,58,33,12,36,50,92,31,35,88,79,66,46,70,50,74,46,37,59,37,73,41,73,28,36,25,41,33,39,40,29,41,68,68,51,96,66,60,62,39,54,51,47,21,60,60,72,27,46,89,94,58,70,49,76,31,43,84,28,56,92,44,68,48,35,64,46,77,69,78,46,35,52,50,24,25,30,30,44,70,47,50,14,63,41,44,84,91,68,42,92,46,62,52,57,35,33,37,36,40,47,37,58,43,44,90,79,31,54,66,63,48,50,51,48,29,54,55,16,41,28,37,38,36,34,27,35,55,73,60,89,66,54,66,71,75,64,52,91,72,49,70,25,47,74,28,45,36,35,42,70,77,43,92,68,41,49,70,64,50,51,51,54,54,31,60,75,68,69,53,54,76,89,32,53,48,66,44,60,102,63,56,69,72,64,50,37,52,52,51,52,52,52,51,54,51,47,66,76,73,50,86,56,54,29,34,57,64,70,43,52,62,58,32,52,75,69,69,35,44,51,66,49,73,42,69,47,46,47,52,14,44,51,60,32,45,61,49,52,74,67,53,84,47,62,60,61,37,38,59,74,49,40,44,56,59,39,67,60,39,37,48,45,35,50,43,59,42,36,67,56,58,35,63,79,49,40,82,55,57,49,52,49,44,46,51,47,44,55,49,46,48,54,50,50,41,53,52,50,61,68,58,73,84,31,70,57,48,49,52,50,54,53,49,62,68,50,56,76,64,28,24,52,37,21,51,51,42,39,41,53,52,31,52,50,53,31,47,56,54,45,52,56,47,50,50,53,40,55,61,41,56,76,44,47,90,82,32,52,67,59,45,51,51,41,54,50,47,56,71,53,42,62,54,54,62,65,57,59,55,48,29,53,36,41,54,38,49,29,32,67,75,48,66,91,85,42,64,73,33,61,74,44,68,57,53,36,48,51,52,25,52,38,26,75,74,52,40,68,44,77,58,29,42,40,93,45,69,41,57,65,59,67,39,56,46,48,18,46,53,38,32,40,68,74,41,72,77,80,48,25,43,44,33,40,28,47,47,37,49,51,91,46,49,64,49,57,51,47,26,38,60,55,55,51,82,67,71,77,52,100,80,48,74,57,61,28,28,34,37,33,56,39,52,40,34,79,89,30,24,79,62,40,58,30,44,28,41,37,40,33,49,48,29,41,35,84,38,76,81,42,64,76,43,93,62,37,68,48,51,40,51,45,50,52,37,47,52,51,67,68,19,50,32,32,36,41,39,29,54,43,88,62,55,68,71,56,50,59,52,52,52,53,34,52,43,51,44,59,65,41,89,77,66,93,64,58,23,33,46,32,40,36,22,32,61,37,72,61,88,56,49,66,73,70,42,47,63,60,44,51,52,49,50,52,52,42,15,56,54,34,30,18,35,16,44,65,61,74,40,70,89,33,52,41,38,57,67,56,34,35,65,47,77,81,83,29,58,45,69,30,33,50,59,55,51,69,64,66,60,72,28,26,38,21,50,66,24,33,50,45,42,46,53,48,46,35,50,46,48,54,51,45,30,55,47,56,79,78,47,86,75,34,27,56,66,53,52,47,55,47,50,56,56,49,51,57,52,51,54,45,55,73,73,82,61,81,68,86,53,36,52,37,55,33,36,46,54,57,52,52,58,56,49,58,53,52,53,49,54,52,51,52,52,51,54,53,49,49,54,35,49,52,17,38,61,68,27,41,79,81,66,56,49,97,85,57,84,77,52,73,65,56,48,51,52,50,50,52,52,51,48,50,52,52,50,51,51,49,49,47,51,53,50,49,52,50,48,54,56,62,68,38,84,68,69,53,35,79,66,37,49,86,50,47,62,58,54,54,51,45,52,55,44,54,52,52,56,50,49,55,52,48,53,55,50,51,52,52,56,49,54,55,48,54,59,46,50,60,50,53,51,52,47,48,53,47,50,54,50,48,47,51,50,54,52,49,49,49,52,52,47,57,73,69,66,59,85,79,70,50,72,68,56,53,50,51,56,48,49,54,52,48,54,53,54,57,67,68,50,72,91,76,60,83,78,87,74,66,39,54,57,54,48,49,49,55,52,50,64,71,50,67,83,64,50,67,70,54,55,60,55,58,73,78,64,61,56,86,80,32,47,71,78,82,92,74,84,80,84,76,90,77,88,59,89,78,54,68,85,76,64,74,79,56,62,67,54,51,53,47,53,51,49,53,52,51,47,53,55,44,50,50,53,49,52,57,57,56,71,65,75,50,69,74,56,74,66,59,56,51,50,48,52,47,53,50,51,52,57,47,64,78,46,54,86,75,65,77,52,68,63,53,55,48,52,52,49,44,29,51,47,18,39,46,22,52,55,42,38,52,34,32,54,48,35,49,62,68,62,27,60,65,64,51,50,59,76,43,42,71,53,58,51,52,38,51,52,30,62,71,70,70,50,86,44,23,56,60,46,20,43,46,39,34,64,56,23,48,47,58,18,51,54,52,40,47,34,55,55,50,18,65,53,52,42,53,48,54,63,48,66,95,63,12,58,47,72,67,42,35,56,45,31,50,48,54,51,55,55,49,50,65,72,68,68,48,70,71,58,52,51,39,46,67,76,39,40,71,62,43,50,47,52,49,45,42,50,49,53,48,56,60,50,73,79,36,70,59,61,60,51,53,52,51,48,49,51,51,52,53,51,51,51,51,53,50,28,48,55,53,27,60,78,71,51,84,87,74,49,50,62,55,40,53,51,42,29,50,58,69,42,24,57,73,33,47,56,47,59,71,45,46,53,61,46,53,52,80,60,81,34,54,58,70,59,22,51,54,35,29,52,52,35,49,55,53,44,52,58,50,50,57,58,53,61,70,71,53,51,70,68,62,47,57,70,63,27,74,46,51,40,46,58,56,53,38,63,69,52,51,34,61,69,49,45,42,94,63,28,52,42,61,38,41,45,74,62,68,85,60,74,60,38,29,54,81,69,59,34,29,17,26,79,45,71,38,49,44,86,89,74,38,23,29,35,66,38,35,51,27,59,36,37,54,13,60,21,60,46,63,43,75,92,52,72,66,37,79,40,47,33,66,53,39,44,82,81,42,66,42,55,47,74,58,69,66,76,43,92,52,43,43,32,40,43,40,34,51,46,56,74,40,32,60,62,53,13,62,74,65,78,33,40,54,44,83,69,38,76,69,43,72,71,57,48,73,68,57,22,55,47,18,52,33,63,58,60,69,58,128

InterPro domains:
  IPR003961 Fibronectin type III [PF00041] (46-121)
  IPR003961 Fibronectin type III [PF00041] (132-200)
  IPR003961 Fibronectin type III [PS50853] (46-131)
  IPR003961 Fibronectin type III [PS50853] (132-218)
  IPR003961 Fibronectin type III [SM00060] (44-118)
  IPR003961 Fibronectin type III [SM00060] (130-205)
  IPR003961 Fibronectin type III [cd00063] (45-117)
  IPR003961 Fibronectin type III [cd00063] (130-197)
  IPR013783 Immunoglobulin-like fold [G3DSA:2.60.40.10] (29-124)
  IPR013783 Immunoglobulin-like fold [G3DSA:2.60.40.10] (125-220)
  IPR027417 P-loop containing nucleoside triphosphate hydrolase [G3DSA:3.40.50.300] (777-990)
  IPR027417 P-loop containing nucleoside triphosphate hydrolase [SSF52540] (778-982)
  IPR030383 Very large inducible GTPASE (VLIG)-type guanine nucleotide-binding (G) domain [PF25683] (628-1020)
  IPR030383 Very large inducible GTPASE (VLIG)-type guanine nucleotide-binding (G) domain [PS51717] (810-1054)
  IPR036116 Fibronectin type III superfamily [SSF49265] (46-197)
  IPR052986 Interferon-induced very large GTPase [PTHR14819] (193-1772)
  IPR057365 Up-regulator of cell proliferation-like domain [PF25496] (306-599)
  IPR058641 Interferon-induced very large GTPase 1 domain [PF25974] (1075-1198)
  IPR060179 Interferon-induced very large GTPase 1, C-terminal [PF26772] (1634-1765)
  IPR060180 Up-regulator of cell proliferation-like, N-terminal [PF26773] (220-284)

Organism: Danio rerio (NCBI:txid7955)

Foldseek 3Di:
DDDDDDDDDDDDDDDDDDDDDDDDDDPDDDDDDDDDDDDDDPDPDWWAAKDWPDAAQFKTKIFTHDDPQFFWKWKWKDDPVDIDIDIGGNGRMDMDGRHHGQGKIKIWMWTAHPVGDIDHIHIDMDHHADAFFPPWDWDDAAQFKTKIFTDPPPDPQQWKKKFKDAPNHTPDIDIDSHRMDMGGRHHGQGKIKMWIWDADPVGGIHHTDIDMDTHHFLLRNLCVQQVLNVLVVPADEPQNLLFAEPVLQDPDAPQGSVCLLNQLSSCLLLLFLCSLQHWHDHDPPVPPDDPPPDPPPVPPPPQSTAHSLQSVLSNCNSHDLVSLLLSQQSLVQQLAWHFQWRQDQRDLATAGSLSSQLVDWAKFDFLVCLVVPDIDIDRLLQDFAAEEEEAEAPDFPDFRQVLVQLLQDDPVFRGSRYQDCVGNSSVRDHSRNQQTKTKGKRGHRNDPVHGLARHIHMYIYGHDHCLSNLLSVQLCQQQHQAYEYEYEDDDPCLVSVPPVNGPHHAAYEYEPPDPRHDPVSVVVSCVVNVNDPLSYQYDDPDDSNVSSVSVSVSVNVSRVPTDRTGNNNVSVVVCVVSVHHYSCPDPLLVLLLVLLVVLLVPPPDLLVCCVQQQVLCPPLLLVLLVLLLCLQQVAACAAHQVLLVNLVSVVVNVVSLVVLVVDDHGPSLVSLVVQLVDDPSSNVSNQVSNQSSLVNQLSVQLVVLVVVLVVLVVVCVVCVVVNVVSLVSLLSSRDHPLSSLVSLLSLQLSLVSDDPPDPSNVVSLCSLLSVLVVLVVQDKHFQAAQVSLGGSLVSVLSNLVSNCVVPPHPFFEAEEEEAAAAPLCQVVLCCSLSVHDDDDDPSDFAGAKIKHKHAHDPNCCVQLVGGIYIYMYGGGQPDPSCVVPPCRNLSSLLRLLLRQLLHQEYEYRAEAPDCPVVLLSLLSNLLLLLLQPDSQHARAYAYEYEAFDDPCCLVVCLVVLVVSQVVLQLSNCLSCLVSVNNVRRGNCSRHNYDSNLRYAYAHYQFDDDPDSTHGDSSNSVSSSVVSSVVSVVSSVSSVPHPRDDSNRSSVSSVSSSVSSSNDDSPDSPPCSLVVSLVVVVQLVLLVLLLVLVVVLLLLLLLLLLCLLCVVLPDDPPRPDDLVNSLVVSLVVSVVSLVVSLVVSVVVLVVSCVDPPSPSVSNVVCSVVSNVVSVVSSVVSSVVSNLVSVVSSVLSVLVVVLLVLLVVLLVQLLVVLVVVLVVCVVVVVLPDDLVNLVVVLVVSVVVSVVPRDQDFPDQDQLQVLLLVVLCVVCVVQDDVLVVVSVPDDLLVAQPDQDADDPDPDDDPPCVVADDPVLRVVLSLLLVVLLVVLVVLLVLVLLVLTADDSVSSVVSLVSLVVSCVVVCLSPDHSVSSSNSSSRSSNNSSVSNSVSNVSSSVVSVSVVLVVVLSVVSSVLSVCVSNVHACQQVLLLLCCVQWVLVQLVLLLLAPLQSVLLVVCCDDDNVQCLSFLLSVVLVLLLVCLVVVDPVLLLCCQSPVLVSLLVVLVVVSQVVCVVDCVSLVSSLVSLVVVLVQLLVQLVVLVVVDDPPDPLVSVSSSCVSCSSRTSTPSSSSSSSNRSHPHDSVSNSVSNNVSSVVSSVVVSVVVVVARPVSSQSSHPRRNSVVSCQFNCELVDADPQQRHGFRDGHNDDQATEDLEWAFSLSVLDADSPQLERRRRTLLSQLSYQHWDADSQNVRDTDGSVVCCVSVVRYDYHHQSGPLLHLLRLLVCLVCQVVSCVVSVGDGHPRSPVSVVRDSVSNSVSSCSSSVPD

Sequence (1772 aa):
MDCCPTVEIETTNESTGEDTKDKQQVFTCSAETHQEEVAKLQNVPAPGEISVQHIGTSSITLAWNSPENITTFELTCFNPTTTKTFTISNASAMEVEDLSPETEYAFTIISVSVNGDRSAGTELTASTKPVPPDKFKVENVGTTSVTLIWDVSGYKEKNFHVVCRQNGRNIQDDMTESGSVVFSDLSPGNKYSFHITRVLPNGIRSKEAVTYAQTKTNIQGLLQDLGLEQYYPNKLSLSDVLQIDKSSVTDEPAQFLSSLPWLLLKKLMMVNVTARSVKYAPDDDLSTLDIYNDTSIFQIDQNVNVNPLDIVTTLFHCSDGFLQQEMVSKMSMCQFSVPLLLPDCDGQQCMYMLWAMRDIVKKFRPHSLSDQKGFVEDRIVHSELPLVSFVRLGDCSISKSQILNKLLSNPQQYHDTFVHRDMDCGDIPRKISDGLVEMSWYLPCGNKNIDVFPEPVAFANLRGDISTFETQYSFLCQTSTAVFVFFENLDTNYKLLTNQHAKAQVYLVGNAQSKTFNLHQLKSTALEMNLKKDNIILKMKQNDAHFVKNLHTTVNYIINNHPIKACLEKMDTIAHELGILVDEDTEDCQKAKNNAHVIIKGIQDTLQFKEDQLPLQGKIWKDLAKLEKEECRLRKAGDQNIEIYKSDLQIKKIELRKLQNKYDISEAMSCFISALSTSSQERTYFLKWMRMNLDNLSRTNLSDLREQYKEKCQHFSENKEEIAQLDQQISNSSLGVEHFLREMGQLYEAAVSLSENLESRQQMLHLPKLCAKLMLNGFPLELVDGDASNIPLRWVSDVLKYLNSLVQPNNKIMVVTVLGVQSTGKSTLLNTMFGVQFAVSSGRCTRGAFMQLIKVKDDIKQQLGCDYLVIIDTEGLKSPELAKLDDSHEHDNELATLVVGLSDVTIINIAMENSTEMKDILQIVVHAFLRMKEIGKKPKCQFVHQNVADVSAHDKNMRDRKLLLEQLNEMTEAAARMENKEEYKMFTDVMEYDPETCNWYIPGLWHGNPPMAPVNAGYSEAVYDFKKNMAEIIAQCKCNTHVNNITDFLEWTKSLWNAVKYENFIFSFRNSLVADAYMRLCAEYNRWEWSFKKEMHSWLTQAETRVSNFEIFKQKSDKSDLKDILFKLKQEAVTKLDTLEKTTMDNLSKYFEQTEGHVFLVEKYKEGFVSSIKSLRRVNESSLVTQLETIVEIRRGMNKLDNIKKKFTDTMEKKVLSLLEELRKYNDAQKTDEELEQFFEEIWQESVNELSNTGLRKISIFDCVFKELRDKMKHKGSSVTEQLVNVKLENYGQGEFKIKKEIFFKRWYKRMTNDNSSMQLQNLAENIIQTCCQVVLEKMARHSDYHDAYIQEILHIIDNRLKSNKNIGFSDDFELSLKLYVCGFSAKSFQDMHDHFIMQNDPRRCLDRFKGKYQNDFKDLFYDRDQCQRKAEEFTKLCLKPAVEAFIYSSLGPDIVDQMLQGKNAFQFSTRAFFQYSLLKQLVNEDKFEQYEKYISFYESFVKGWIEDQIIKHFSSNNKVSELEECHLRGITKEILEAVKSAQNETDESGIKEFIQCICRKLGQKLIIPKDALETVMVLNNASQESFACWLSKSVEEMEQTVKKQLKKIDIKGKLFKLKIKPQDELFKRVFGCGKQCPFCSTPCEAGGEAHSEHCASVHRPQGIGRYRKVNSEKLVTNICSTNVQSERKFECFETKYSFHPYKRYREIFPDWHIPADTSIQASDYWKYVMARYNTKFAEKYNAQPADIPVIWKMITKQQAEKSLKEAFSVK

pLDDT: mean 80.46, std 13.76, range [23.61, 96.81]

Mean predicted aligned error: 20.15 Å

Secondary structure (DSSP, 8-state):
--------------------------------------------PPPPPPEEEEE-SS-EEEE-PPPTT--EEEEEEEETTEEEEEEEES-SEEEE-SPPTT-EEEEEEEEE-TTS-B-PPEEEEEEPPPPPPSS-EEEEE-SS-EEEE---TT-SS--EEEEEEETTEEEEEEEESSSEEEE-SPPTT-EEEEEEEEB-TTS-B-PPEEEEEEPPPHHHHHHHHTT-GGGSSSPBPHHHHSSB-SGGG------SGGGHHHHHHHHHHTT-TTTT---------GGG--TTS-TT-TTS-TT-S--HHHHHHHHHHHB-HHHHHHHHHHHHHTT--EEEEEEPSSSS-EEE-HHHHTT-EEEE--GGGTTTT--EEEETTT--B-EEEEEEES--SS-HHHHHHHHHSBTTB----S--TTSTT-SSPPSS-TT-EEEEEE---S-TTT-SSSS-EEEEEE-S-TTT-HHHHHHHHHH-SEEEEEES---GGGGGGG-TT--SEEEEEEETTSTT--HHHHHHHHHHTT--GGGEEEE-S--HHHHHHHHHHHHHHHHHH----B-GGGGHHHHHHTT-EEGGG-HHHHHHHHHHHHHHHT-SSHHHHHHHHS-IIIIIHHHHHHHHHHHHH--S-TTS-HHHHHHHHHHHHHHHHHHHTTSPPPHHHHHHHHHHTS-HHHHHHHHHHHHHHHHHHHHHHHHHHHHHHHHHHTTTTT-HHHHHHHHHHHHH----HHHHHHHHHHHHHHHHTS-TT-HHHHHHTTHHHHHHHHHHTTPPEEEEETTTTB--HHHHHHHHHHHHHHSPTT-BEEEEEEE-BTTS-HHHHHHHHH-------TT----EEEEEEEEBPHHHHHHH--SEEEEEEEPPBS-TTGGGSTTHHHHHHHHHHHHHHH-SEEEEEEETT--HHHHHHHHHHHHHHHHSS-----PEEEEEEET---TTHHHHTHHHHHHHHHHHHHHHHHHHHHTT-TT--SGGGTSB--TTTSEEEE--SBSSSTTTPPBPHHHHHHHHHHHHHHHHHHHHHTTTS---BHHHHHHHHHHHHHHHHH--TT---TTHHHHHHHHHHHHHHHHHHHHHHHHHHHHHHHHHHHHHHHHHH--TT----HHHHHHHHHHHHHHHHHHHHHHHHHHHHHHHH-SSS-GGGGHHHHHHHHHHHHHHHHHHHHHHHHHHHHHHHHHHHHHHHHHHHHHHHHHHHHHHHHHHHHHHHTT-TT--HHHHHHHHHHHHHHHHHHS-S--PPPP-HHHHHHHHHHHHHTTS-HHHHHHHHT--GGGSS-S---------S-TTTTTT--THHHHHHHHHHHHHHHHHHHHHHHHHTT-PPP-HHHHHHHHHHHHHHHHHTGGG---HHHHHHHHHHHHHHHHHHHHHHHHHHHHHS-HHHHHHTTHHHHHHHHHHHHTT---HHHHHHHHIIIIIHHHHHHHHHHHHHHHHHHHHTSSTTGGGGT-HHHHHHHHHHHHHHHT-HHHHHHHHHSHHHHHHHHHHHHHHHHHHS-THHHHHHHHHHHHHHHHHHHHHHHHHHH-SSS-HHHHHHHHHHHHTTT----HHHHHHHHTT----HHHHHHHHHHHHHHHHHHHHHHHTTS-HHHHHHH-SS-HHHHHHHHHHTT--B-TTT-PBP-SSSSS-S-B--S---BTTTTT-B-TTT-BBP--BHHHHHHSS-EE--TTTTT--EEGGGGGGT-TTB--PPPSSTTTTHHHHHHHHHHHHHHHHHTT-BPP---GGGGG--HHHHHHHHHHHTT--